Protein AF-0000000069081536 (afdb_homodimer)

Radius of gyration: 44.64 Å; Cα contacts (8 Å, |Δi|>4): 3543; chains: 2; bounding box: 105×112×154 Å

InterPro domains:
  IPR002350 Kazal domain [PF07648] (619-658)
  IPR002350 Kazal domain [PF07648] (701-737)
  IPR002350 Kazal domain [PS51465] (613-660)
  IPR002350 Kazal domain [PS51465] (684-739)
  IPR002350 Kazal domain [PS51465] (744-776)
  IPR002350 Kazal domain [SM00280] (618-658)
  IPR002350 Kazal domain [SM00280] (689-737)
  IPR002350 Kazal domain [SM00280] (740-774)
  IPR036058 Kazal domain superfamily [SSF100895] (616-645)
  IPR036058 Kazal domain superfamily [SSF100895] (702-738)
  IPR036058 Kazal domain superfamily [SSF100895] (744-775)
  IPR039016 Reversion-inducing cysteine-rich protein with Kazal motifs [PTHR13487] (22-954)
  IPR055110 Reversion-inducing cysteine-rich with Kazal motifs, N-terminal [PF22961] (81-128)
  IPR055134 RECK, EGF-like 2 domain [PF22955] (660-694)
  IPR056977 Reversion-inducing cysteine-rich protein with Kazal, fibronectin type I module [PF25028] (574-605)
  IPR056978 Reversion-inducing cysteine-rich protein with Kazal, CC4 domain [PF23332] (192-244)
  IPR056978 Reversion-inducing cysteine-rich protein with Kazal, CC4 domain [PF23332] (258-314)
  IPR056979 Reversion-inducing cysteine-rich protein with Kazal, frizzled-like domain [PF23298] (317-455)

Structure (mmCIF, N/CA/C/O backbone):
data_AF-0000000069081536-model_v1
#
loop_
_entity.id
_entity.type
_entity.pdbx_description
1 polymer 'Kazal-like domain-containing protein'
#
loop_
_atom_site.group_PDB
_atom_site.id
_atom_site.type_symbol
_atom_site.label_atom_id
_atom_site.label_alt_id
_atom_site.label_comp_id
_atom_site.label_asym_id
_atom_site.label_entity_id
_atom_site.label_seq_id
_atom_site.pdbx_PDB_ins_code
_atom_site.Cartn_x
_atom_site.Cartn_y
_atom_site.Cartn_z
_atom_site.occupancy
_atom_site.B_iso_or_equiv
_atom_site.auth_seq_id
_atom_site.auth_comp_id
_atom_site.auth_asym_id
_atom_site.auth_atom_id
_atom_site.pdbx_PDB_model_num
ATOM 1 N N . MET A 1 1 ? 31.016 52.656 -36.531 1 24.77 1 MET A N 1
ATOM 2 C CA . MET A 1 1 ? 31.656 51.344 -36.75 1 24.77 1 MET A CA 1
ATOM 3 C C . MET A 1 1 ? 30.703 50.219 -36.438 1 24.77 1 MET A C 1
ATOM 5 O O . MET A 1 1 ? 30.875 49.094 -36.906 1 24.77 1 MET A O 1
ATOM 9 N N . ILE A 1 2 ? 29.812 50.438 -35.594 1 31.3 2 ILE A N 1
ATOM 10 C CA . ILE A 1 2 ? 28.938 49.594 -34.781 1 31.3 2 ILE A CA 1
ATOM 11 C C . ILE A 1 2 ? 27.859 48.969 -35.656 1 31.3 2 ILE A C 1
ATOM 13 O O . ILE A 1 2 ? 27.312 47.938 -35.344 1 31.3 2 ILE A O 1
ATOM 17 N N . VAL A 1 3 ? 27.516 49.719 -36.75 1 31.06 3 VAL A N 1
ATOM 18 C CA . VAL A 1 3 ? 26.469 49.438 -37.719 1 31.06 3 VAL A CA 1
ATOM 19 C C . VAL A 1 3 ? 26.781 48.156 -38.469 1 31.06 3 VAL A C 1
ATOM 21 O O . VAL A 1 3 ? 25.875 47.375 -38.812 1 31.06 3 VAL A O 1
ATOM 24 N N . TYR A 1 4 ? 28.094 47.938 -38.781 1 31.25 4 TYR A N 1
ATOM 25 C CA . TYR A 1 4 ? 28.562 46.969 -39.781 1 31.25 4 TYR A CA 1
ATOM 26 C C . TYR A 1 4 ? 28.344 45.531 -39.281 1 31.25 4 TYR A C 1
ATOM 28 O O . TYR A 1 4 ? 28.328 44.594 -40.062 1 31.25 4 TYR A O 1
ATOM 36 N N . ILE A 1 5 ? 28.5 45.406 -37.938 1 32.62 5 ILE A N 1
ATOM 37 C CA . ILE A 1 5 ? 28.688 44.062 -37.375 1 32.62 5 ILE A CA 1
ATOM 38 C C . ILE A 1 5 ? 27.391 43.281 -37.5 1 32.62 5 ILE A C 1
ATOM 40 O O . ILE A 1 5 ? 27.406 42.031 -37.531 1 32.62 5 ILE A O 1
ATOM 44 N N . LEU A 1 6 ? 26.266 44.031 -37.531 1 33.59 6 LEU A N 1
ATOM 45 C CA . LEU A 1 6 ? 24.953 43.406 -37.469 1 33.59 6 LEU A CA 1
ATOM 46 C C . LEU A 1 6 ? 24.641 42.594 -38.719 1 33.59 6 LEU A C 1
ATOM 48 O O . LEU A 1 6 ? 23.766 41.719 -38.719 1 33.59 6 LEU A O 1
ATOM 52 N N . LEU A 1 7 ? 25.219 42.938 -39.938 1 30.47 7 LEU A N 1
ATOM 53 C CA . LEU A 1 7 ? 24.844 42.438 -41.25 1 30.47 7 LEU A CA 1
ATOM 54 C C . LEU A 1 7 ? 25.328 41 -41.438 1 30.47 7 LEU A C 1
ATOM 56 O O . LEU A 1 7 ? 24.797 40.25 -42.25 1 30.47 7 LEU A O 1
ATOM 60 N N . SER A 1 8 ? 26.562 40.656 -41 1 30.88 8 SER A N 1
ATOM 61 C CA . SER A 1 8 ? 27.25 39.469 -41.469 1 30.88 8 SER A CA 1
ATOM 62 C C . SER A 1 8 ? 26.578 38.188 -41 1 30.88 8 SER A C 1
ATOM 64 O O . SER A 1 8 ? 26.906 37.094 -41.5 1 30.88 8 SER A O 1
ATOM 66 N N . LEU A 1 9 ? 26.062 38.156 -39.875 1 32.25 9 LEU A N 1
ATOM 67 C CA . LEU A 1 9 ? 25.844 36.844 -39.25 1 32.25 9 LEU A CA 1
ATOM 68 C C . LEU A 1 9 ? 24.703 36.094 -39.906 1 32.25 9 LEU A C 1
ATOM 70 O O . LEU A 1 9 ? 24.281 35.062 -39.438 1 32.25 9 LEU A O 1
ATOM 74 N N . GLY A 1 10 ? 24.047 36.719 -40.906 1 30.94 10 GLY A N 1
ATOM 75 C CA . GLY A 1 10 ? 22.859 36.156 -41.5 1 30.94 10 GLY A CA 1
ATOM 76 C C . GLY A 1 10 ? 23.141 34.938 -42.375 1 30.94 10 GLY A C 1
ATOM 77 O O . GLY A 1 10 ? 22.25 34.438 -43.062 1 30.94 10 GLY A O 1
ATOM 78 N N . LEU A 1 11 ? 24.344 34.844 -43 1 30.58 11 LEU A N 1
ATOM 79 C CA . LEU A 1 11 ? 24.422 33.938 -44.125 1 30.58 11 LEU A CA 1
ATOM 80 C C . LEU A 1 11 ? 24.359 32.5 -43.656 1 30.58 11 LEU A C 1
ATOM 82 O O . LEU A 1 11 ? 25.391 31.891 -43.344 1 30.58 11 LEU A O 1
ATOM 86 N N . ILE A 1 12 ? 23.578 32.125 -42.875 1 32.34 12 ILE A N 1
ATOM 87 C CA . ILE A 1 12 ? 23.469 30.703 -42.562 1 32.34 12 ILE A CA 1
ATOM 88 C C . ILE A 1 12 ? 23.203 29.922 -43.844 1 32.34 12 ILE A C 1
ATOM 90 O O . ILE A 1 12 ? 22.203 30.156 -44.531 1 32.34 12 ILE A O 1
ATOM 94 N N . SER A 1 13 ? 24.359 29.484 -44.562 1 30.25 13 SER A N 1
ATOM 95 C CA . SER A 1 13 ? 24.453 28.641 -45.75 1 30.25 13 SER A CA 1
ATOM 96 C C . SER A 1 13 ? 23.422 27.516 -45.719 1 30.25 13 SER A C 1
ATOM 98 O O . SER A 1 13 ? 23.297 26.797 -44.719 1 30.25 13 SER A O 1
ATOM 100 N N . HIS A 1 14 ? 22.453 27.781 -46.438 1 34.31 14 HIS A N 1
ATOM 101 C CA . HIS A 1 14 ? 21.562 26.734 -46.906 1 34.31 14 HIS A CA 1
ATOM 102 C C . HIS A 1 14 ? 22.328 25.609 -47.594 1 34.31 14 HIS A C 1
ATOM 104 O O . HIS A 1 14 ? 22.953 25.828 -48.625 1 34.31 14 HIS A O 1
ATOM 110 N N . VAL A 1 15 ? 23.125 24.875 -47 1 35.09 15 VAL A N 1
ATOM 111 C CA . VAL A 1 15 ? 23.656 23.625 -47.562 1 35.09 15 VAL A CA 1
ATOM 112 C C . VAL A 1 15 ? 22.609 22.969 -48.438 1 35.09 15 VAL A C 1
ATOM 114 O O . VAL A 1 15 ? 21.594 22.484 -47.938 1 35.09 15 VAL A O 1
ATOM 117 N N . ASN A 1 16 ? 22.516 23.562 -49.625 1 35.31 16 ASN A N 1
ATOM 118 C CA . ASN A 1 16 ? 21.734 23.016 -50.719 1 35.31 16 ASN A CA 1
ATOM 119 C C . ASN A 1 16 ? 22.188 21.609 -51.094 1 35.31 16 ASN A C 1
ATOM 121 O O . ASN A 1 16 ? 23.375 21.406 -51.406 1 35.31 16 ASN A O 1
ATOM 125 N N . CYS A 1 17 ? 21.656 20.703 -50.781 1 46.88 17 CYS A N 1
ATOM 126 C CA . CYS A 1 17 ? 21.766 19.328 -51.25 1 46.88 17 CYS A CA 1
ATOM 127 C C . CYS A 1 17 ? 21.734 19.266 -52.781 1 46.88 17 CYS A C 1
ATOM 129 O O . CYS A 1 17 ? 20.719 19.547 -53.406 1 46.88 17 CYS A O 1
ATOM 131 N N . LYS A 1 18 ? 22.922 19.484 -53.562 1 55.44 18 LYS A N 1
ATOM 132 C CA . LYS A 1 18 ? 23.062 19.625 -55 1 55.44 18 LYS A CA 1
ATOM 133 C C . LYS A 1 18 ? 22.594 18.391 -55.75 1 55.44 18 LYS A C 1
ATOM 135 O O . LYS A 1 18 ? 23.109 17.281 -55.5 1 55.44 18 LYS A O 1
ATOM 140 N N . ALA A 1 19 ? 21.625 18.297 -56.469 1 63.78 19 ALA A N 1
ATOM 141 C CA . ALA A 1 19 ? 21.125 17.312 -57.406 1 63.78 19 ALA A CA 1
ATOM 142 C C . ALA A 1 19 ? 22.047 17.188 -58.625 1 63.78 19 ALA A C 1
ATOM 144 O O . ALA A 1 19 ? 22.688 18.156 -59.031 1 63.78 19 ALA A O 1
ATOM 145 N N . PRO A 1 20 ? 22.375 16.062 -59.125 1 72.94 20 PRO A N 1
ATOM 146 C CA . PRO A 1 20 ? 23.266 15.891 -60.281 1 72.94 20 PRO A CA 1
ATOM 147 C C . PRO A 1 20 ? 22.859 16.75 -61.469 1 72.94 20 PRO A C 1
ATOM 149 O O . PRO A 1 20 ? 21.672 16.906 -61.75 1 72.94 20 PRO A O 1
ATOM 152 N N . ILE A 1 21 ? 23.75 17.516 -62.094 1 72.62 21 ILE A N 1
ATOM 153 C CA . ILE A 1 21 ? 23.562 18.453 -63.188 1 72.62 21 ILE A CA 1
ATOM 154 C C . ILE A 1 21 ? 22.875 17.75 -64.375 1 72.62 21 ILE A C 1
ATOM 156 O O . ILE A 1 21 ? 22.094 18.359 -65.062 1 72.62 21 ILE A O 1
ATOM 160 N N . CYS A 1 22 ? 23.031 16.469 -64.438 1 76.06 22 CYS A N 1
ATOM 161 C CA . CYS A 1 22 ? 22.5 15.727 -65.562 1 76.06 22 CYS A CA 1
ATOM 162 C C . CYS A 1 22 ? 21 15.484 -65.438 1 76.06 22 CYS A C 1
ATOM 164 O O . CYS A 1 22 ? 20.344 15 -66.312 1 76.06 22 CYS A O 1
ATOM 166 N N . CYS A 1 23 ? 20.422 15.836 -64.312 1 77.5 23 CYS A N 1
ATOM 167 C CA . CYS A 1 23 ? 19 15.586 -64.062 1 77.5 23 CYS A CA 1
ATOM 168 C C . CYS A 1 23 ? 18.109 16.5 -64.875 1 77.5 23 CYS A C 1
ATOM 170 O O . CYS A 1 23 ? 16.953 16.188 -65.125 1 77.5 23 CYS A O 1
ATOM 172 N N . SER A 1 24 ? 18.641 17.516 -65.375 1 77.44 24 SER A N 1
ATOM 173 C CA . SER A 1 24 ? 17.859 18.438 -66.188 1 77.44 24 SER A CA 1
ATOM 174 C C . SER A 1 24 ? 17.609 17.875 -67.625 1 77.44 24 SER A C 1
ATOM 176 O O . SER A 1 24 ? 16.672 18.266 -68.312 1 77.44 24 SER A O 1
ATOM 178 N N . SER A 1 25 ? 18.281 16.859 -67.938 1 76.69 25 SER A N 1
ATOM 179 C CA . SER A 1 25 ? 18.172 16.281 -69.312 1 76.69 25 SER A CA 1
ATOM 180 C C . SER A 1 25 ? 17.156 15.148 -69.312 1 76.69 25 SER A C 1
ATOM 182 O O . SER A 1 25 ? 16.828 14.625 -70.375 1 76.69 25 SER A O 1
ATOM 184 N N . VAL A 1 26 ? 16.5 14.883 -68.25 1 77.12 26 VAL A N 1
ATOM 185 C CA . VAL A 1 26 ? 15.523 13.805 -68.188 1 77.12 26 VAL A CA 1
ATOM 186 C C . VAL A 1 26 ? 14.156 14.32 -68.625 1 77.12 26 VAL A C 1
ATOM 188 O O . VAL A 1 26 ? 13.641 15.297 -68.062 1 77.12 26 VAL A O 1
ATOM 191 N N . ARG A 1 27 ? 13.594 13.836 -69.625 1 78.56 27 ARG A N 1
ATOM 192 C CA . ARG A 1 27 ? 12.398 14.312 -70.312 1 78.56 27 ARG A CA 1
ATOM 193 C C . ARG A 1 27 ? 11.148 14.055 -69.5 1 78.56 27 ARG A C 1
ATOM 195 O O . ARG A 1 27 ? 10.234 14.883 -69.438 1 78.56 27 ARG A O 1
ATOM 202 N N . ASN A 1 28 ? 11.172 12.867 -68.938 1 78.81 28 ASN A N 1
ATOM 203 C CA . ASN A 1 28 ? 9.992 12.547 -68.125 1 78.81 28 ASN A CA 1
ATOM 204 C C . ASN A 1 28 ? 9.945 13.375 -66.812 1 78.81 28 ASN A C 1
ATOM 206 O O . ASN A 1 28 ? 10.914 13.383 -66.062 1 78.81 28 ASN A O 1
ATOM 210 N N . GLU A 1 29 ? 8.984 14.031 -66.625 1 77.19 29 GLU A N 1
ATOM 211 C CA . GLU A 1 29 ? 8.867 14.977 -65.5 1 77.19 29 GLU A CA 1
ATOM 212 C C . GLU A 1 29 ? 8.961 14.266 -64.125 1 77.19 29 GLU A C 1
ATOM 214 O O . GLU A 1 29 ? 9.602 14.766 -63.219 1 77.19 29 GLU A O 1
ATOM 219 N N . GLU A 1 30 ? 8.367 13.234 -64 1 78.62 30 GLU A N 1
ATOM 220 C CA . GLU A 1 30 ? 8.406 12.508 -62.719 1 78.62 30 GLU A CA 1
ATOM 221 C C . GLU A 1 30 ? 9.812 12.008 -62.406 1 78.62 30 GLU A C 1
ATOM 223 O O . GLU A 1 30 ? 10.273 12.094 -61.281 1 78.62 30 GLU A O 1
ATOM 228 N N . CYS A 1 31 ? 10.383 11.625 -63.281 1 79.62 31 CYS A N 1
ATOM 229 C CA . CYS A 1 31 ? 11.742 11.133 -63.125 1 79.62 31 CYS A CA 1
ATOM 230 C C . CYS A 1 31 ? 12.727 12.289 -62.969 1 79.62 31 CYS A C 1
ATOM 232 O O . CYS A 1 31 ? 13.727 12.156 -62.25 1 79.62 31 CYS A O 1
ATOM 234 N N . ARG A 1 32 ? 12.43 13.258 -63.594 1 80.81 32 ARG A N 1
ATOM 235 C CA . ARG A 1 32 ? 13.258 14.445 -63.406 1 80.81 32 ARG A CA 1
ATOM 236 C C . ARG A 1 32 ? 13.203 14.938 -61.969 1 80.81 32 ARG A C 1
ATOM 238 O O . ARG A 1 32 ? 14.227 15.289 -61.375 1 80.81 32 ARG A O 1
ATOM 245 N N . THR A 1 33 ? 12.023 14.922 -61.469 1 80.5 33 THR A N 1
ATOM 246 C CA . THR A 1 33 ? 11.859 15.32 -60.062 1 80.5 33 THR A CA 1
ATOM 247 C C . THR A 1 33 ? 12.555 14.336 -59.156 1 80.5 33 THR A C 1
ATOM 249 O O . THR A 1 33 ? 13.203 14.734 -58.188 1 80.5 33 THR A O 1
ATOM 252 N N . ALA A 1 34 ? 12.469 13.195 -59.375 1 79.69 34 ALA A N 1
ATOM 253 C CA . ALA A 1 34 ? 13.125 12.156 -58.594 1 79.69 34 ALA A CA 1
ATOM 254 C C . ALA A 1 34 ? 14.648 12.242 -58.719 1 79.69 34 ALA A C 1
ATOM 256 O O . ALA A 1 34 ? 15.375 12.023 -57.75 1 79.69 34 ALA A O 1
ATOM 257 N N . CYS A 1 35 ? 15.008 12.516 -59.75 1 78.31 35 CYS A N 1
ATOM 258 C CA . CYS A 1 35 ? 16.438 12.68 -60 1 78.31 35 CYS A CA 1
ATOM 259 C C . CYS A 1 35 ? 17 13.859 -59.219 1 78.31 35 CYS A C 1
ATOM 261 O O . CYS A 1 35 ? 18.141 13.805 -58.75 1 78.31 35 CYS A O 1
ATOM 263 N N . GLN A 1 36 ? 16.203 14.797 -59.125 1 77.5 36 GLN A N 1
ATOM 264 C CA . GLN A 1 36 ? 16.656 15.984 -58.406 1 77.5 36 GLN A CA 1
ATOM 265 C C . GLN A 1 36 ? 16.766 15.719 -56.906 1 77.5 36 GLN A C 1
ATOM 267 O O . GLN A 1 36 ? 17.5 16.422 -56.188 1 77.5 36 GLN A O 1
ATOM 272 N N . THR A 1 37 ? 16.203 14.672 -56.5 1 76.56 37 THR A N 1
ATOM 273 C CA . THR A 1 37 ? 16.281 14.344 -55.062 1 76.56 37 THR A CA 1
ATOM 274 C C . THR A 1 37 ? 17.531 13.508 -54.781 1 76.56 37 THR A C 1
ATOM 276 O O . THR A 1 37 ? 17.875 13.273 -53.625 1 76.56 37 THR A O 1
ATOM 279 N N . LEU A 1 38 ? 18.188 13.156 -55.656 1 77.88 38 LEU A N 1
ATOM 280 C CA . LEU A 1 38 ? 19.391 12.352 -55.469 1 77.88 38 LEU A CA 1
ATOM 281 C C . LEU A 1 38 ? 20.578 13.227 -55.094 1 77.88 38 LEU A C 1
ATOM 283 O O . LEU A 1 38 ? 20.75 14.32 -55.625 1 77.88 38 LEU A O 1
ATOM 287 N N . THR A 1 39 ? 21.141 12.828 -53.969 1 74.88 39 THR A N 1
ATOM 288 C CA . THR A 1 39 ? 22.266 13.609 -53.469 1 74.88 39 THR A CA 1
ATOM 289 C C . THR A 1 39 ? 23.594 12.984 -53.906 1 74.88 39 THR A C 1
ATOM 291 O O . THR A 1 39 ? 23.734 11.766 -53.969 1 74.88 39 THR A O 1
ATOM 294 N N . THR A 1 40 ? 24.469 13.688 -54.281 1 68.56 40 THR A N 1
ATOM 295 C CA . THR A 1 40 ? 25.828 13.242 -54.625 1 68.56 40 THR A CA 1
ATOM 296 C C . THR A 1 40 ? 26.734 13.312 -53.406 1 68.56 40 THR A C 1
ATOM 298 O O . THR A 1 40 ? 27.875 12.82 -53.438 1 68.56 40 THR A O 1
ATOM 301 N N . GLU A 1 41 ? 26.281 13.852 -52.344 1 65.56 41 GLU A N 1
ATOM 302 C CA . GLU A 1 41 ? 27.078 14 -51.125 1 65.56 41 GLU A CA 1
ATOM 303 C C . GLU A 1 41 ? 26.5 13.164 -49.969 1 65.56 41 GLU A C 1
ATOM 305 O O . GLU A 1 41 ? 25.312 12.859 -49.969 1 65.56 41 GLU A O 1
ATOM 310 N N . GLY A 1 42 ? 27.438 12.352 -49.125 1 68.06 42 GLY A N 1
ATOM 311 C CA . GLY A 1 42 ? 27.062 11.516 -48 1 68.06 42 GLY A CA 1
ATOM 312 C C . GLY A 1 42 ? 27.578 10.094 -48.094 1 68.06 42 GLY A C 1
ATOM 313 O O . GLY A 1 42 ? 28.406 9.797 -48.969 1 68.06 42 GLY A O 1
ATOM 314 N N . GLY A 1 43 ? 27.016 9.242 -47.312 1 75.56 43 GLY A N 1
ATOM 315 C CA . GLY A 1 43 ? 27.438 7.844 -47.312 1 75.56 43 GLY A CA 1
ATOM 316 C C . GLY A 1 43 ? 26.891 7.074 -48.5 1 75.56 43 GLY A C 1
ATOM 317 O O . GLY A 1 43 ? 25.797 7.371 -49 1 75.56 43 GLY A O 1
ATOM 318 N N . GLN A 1 44 ? 27.625 6.246 -48.969 1 80.38 44 GLN A N 1
ATOM 319 C CA . GLN A 1 44 ? 27.297 5.523 -50.188 1 80.38 44 GLN A CA 1
ATOM 320 C C . GLN A 1 44 ? 26.047 4.664 -50 1 80.38 44 GLN A C 1
ATOM 322 O O . GLN A 1 44 ? 25.266 4.473 -50.938 1 80.38 44 GLN A O 1
ATOM 327 N N . ARG A 1 45 ? 25.891 4.324 -48.969 1 78.12 45 ARG A N 1
ATOM 328 C CA . ARG A 1 45 ? 24.688 3.557 -48.656 1 78.12 45 ARG A CA 1
ATOM 329 C C . ARG A 1 45 ? 23.453 4.43 -48.75 1 78.12 45 ARG A C 1
ATOM 331 O O . ARG A 1 45 ? 22.422 4 -49.281 1 78.12 45 ARG A O 1
ATOM 338 N N . GLU A 1 46 ? 23.578 5.48 -48.25 1 80.19 46 GLU A N 1
ATOM 339 C CA . GLU A 1 46 ? 22.453 6.418 -48.312 1 80.19 46 GLU A CA 1
ATOM 340 C C . GLU A 1 46 ? 22.156 6.824 -49.75 1 80.19 46 GLU A C 1
ATOM 342 O O . GLU A 1 46 ? 20.984 6.965 -50.125 1 80.19 46 GLU A O 1
ATOM 347 N N . GLN A 1 47 ? 23.156 6.996 -50.438 1 82.69 47 GLN A N 1
ATOM 348 C CA . GLN A 1 47 ? 23 7.324 -51.844 1 82.69 47 GLN A CA 1
ATOM 349 C C . GLN A 1 47 ? 22.25 6.215 -52.594 1 82.69 47 GLN A C 1
ATOM 351 O O . GLN A 1 47 ? 21.391 6.492 -53.438 1 82.69 47 GLN A O 1
ATOM 356 N N . MET A 1 48 ? 22.562 5.105 -52.25 1 84.31 48 MET A N 1
ATOM 357 C CA . MET A 1 48 ? 21.922 3.967 -52.906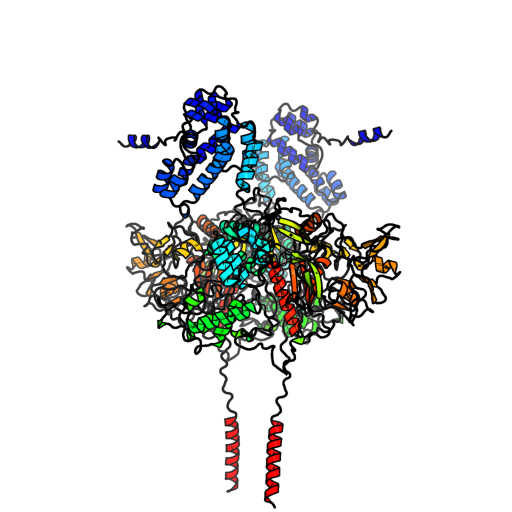 1 84.31 48 MET A CA 1
ATOM 358 C C . MET A 1 48 ? 20.453 3.863 -52.5 1 84.31 48 MET A C 1
ATOM 360 O O . MET A 1 48 ? 19.594 3.588 -53.344 1 84.31 48 MET A O 1
ATOM 364 N N . GLU A 1 49 ? 20.219 4.113 -51.344 1 80.69 49 GLU A N 1
ATOM 365 C CA . GLU A 1 49 ? 18.844 4.086 -50.875 1 80.69 49 GLU A CA 1
ATOM 366 C C . GLU A 1 49 ? 18 5.125 -51.594 1 80.69 49 GLU A C 1
ATOM 368 O O . GLU A 1 49 ? 16.844 4.848 -51.969 1 80.69 49 GLU A O 1
ATOM 373 N N . GLN A 1 50 ? 18.578 6.133 -51.719 1 84.44 50 GLN A N 1
ATOM 374 C CA . GLN A 1 50 ? 17.875 7.188 -52.469 1 84.44 50 GLN A CA 1
ATOM 375 C C . GLN A 1 50 ? 17.672 6.812 -53.906 1 84.44 50 GLN A C 1
ATOM 377 O O . GLN A 1 50 ? 16.625 7.086 -54.5 1 84.44 50 GLN A O 1
ATOM 382 N N . LEU A 1 51 ? 18.609 6.211 -54.438 1 85.19 51 LEU A N 1
ATOM 383 C CA . LEU A 1 51 ? 18.516 5.77 -55.812 1 85.19 51 LEU A CA 1
ATOM 384 C C . LEU A 1 51 ? 17.438 4.695 -55.969 1 85.19 51 LEU A C 1
ATOM 386 O O . LEU A 1 51 ? 16.672 4.727 -56.938 1 85.19 51 LEU A O 1
ATOM 390 N N . LEU A 1 52 ? 17.391 3.887 -55.031 1 82.19 52 LEU A N 1
ATOM 391 C CA . LEU A 1 52 ? 16.375 2.834 -55.094 1 82.19 52 LEU A CA 1
ATOM 392 C C . LEU A 1 52 ? 14.977 3.418 -54.906 1 82.19 52 LEU A C 1
ATOM 394 O O . LEU A 1 52 ? 14.031 2.965 -55.562 1 82.19 52 LEU A O 1
ATOM 398 N N . GLU A 1 53 ? 14.898 4.375 -54.188 1 82.56 53 GLU A N 1
ATOM 399 C CA . GLU A 1 53 ? 13.625 5.062 -54.031 1 82.56 53 GLU A CA 1
ATOM 400 C C . GLU A 1 53 ? 13.227 5.793 -55.312 1 82.56 53 GLU A C 1
ATOM 402 O O . GLU A 1 53 ? 12.062 5.773 -55.719 1 82.56 53 GLU A O 1
ATOM 407 N N . ALA A 1 54 ? 14.156 6.312 -55.906 1 82.5 54 ALA A N 1
ATOM 408 C CA . ALA A 1 54 ? 13.914 7.012 -57.188 1 82.5 54 ALA A CA 1
ATOM 409 C C . ALA A 1 54 ? 13.578 6.027 -58.281 1 82.5 54 ALA A C 1
ATOM 411 O O . ALA A 1 54 ? 12.82 6.355 -59.219 1 82.5 54 ALA A O 1
ATOM 412 N N . SER A 1 55 ? 14.062 4.852 -58.156 1 81.75 55 SER A N 1
ATOM 413 C CA . SER A 1 55 ? 13.859 3.84 -59.188 1 81.75 55 SER A CA 1
ATOM 414 C C . SER A 1 55 ? 12.438 3.297 -59.156 1 81.75 55 SER A C 1
ATOM 416 O O . SER A 1 55 ? 11.961 2.734 -60.156 1 81.75 55 SER A O 1
ATOM 418 N N . LYS A 1 56 ? 11.828 3.531 -58.094 1 78.31 56 LYS A N 1
ATOM 419 C CA . LYS A 1 56 ? 10.445 3.092 -58 1 78.31 56 LYS A CA 1
ATOM 420 C C . LYS A 1 56 ? 9.539 3.912 -58.906 1 78.31 56 LYS A C 1
ATOM 422 O O . LYS A 1 56 ? 8.555 3.398 -59.438 1 78.31 56 LYS A O 1
ATOM 427 N N . SER A 1 57 ? 10 5.109 -59.156 1 78.5 57 SER A N 1
ATOM 428 C CA . SER A 1 57 ? 9.203 6.008 -60 1 78.5 57 SER A CA 1
ATOM 429 C C . SER A 1 57 ? 9.734 6.066 -61.406 1 78.5 57 SER A C 1
ATOM 431 O O . SER A 1 57 ? 9.031 6.523 -62.312 1 78.5 57 SER A O 1
ATOM 433 N N . CYS A 1 58 ? 10.93 5.613 -61.531 1 80.12 58 CYS A N 1
ATOM 434 C CA . CYS A 1 58 ? 11.539 5.684 -62.844 1 80.12 58 CYS A CA 1
ATOM 435 C C . CYS A 1 58 ? 11.789 4.289 -63.406 1 80.12 58 CYS A C 1
ATOM 437 O O . CYS A 1 58 ? 12.727 3.604 -63 1 80.12 58 CYS A O 1
ATOM 439 N N . GLY A 1 59 ? 11.078 3.836 -64.312 1 77.88 59 GLY A N 1
ATOM 440 C CA . GLY A 1 59 ? 11.125 2.496 -64.875 1 77.88 59 GLY A CA 1
ATOM 441 C C . GLY A 1 59 ? 12.352 2.246 -65.75 1 77.88 59 GLY A C 1
ATOM 442 O O . GLY A 1 59 ? 13.156 3.156 -65.938 1 77.88 59 GLY A O 1
ATOM 443 N N . SER A 1 60 ? 12.539 1.103 -66.25 1 76.56 60 SER A N 1
ATOM 444 C CA . SER A 1 60 ? 13.703 0.639 -67 1 76.56 60 SER A CA 1
ATOM 445 C C . SER A 1 60 ? 13.766 1.284 -68.375 1 76.56 60 SER A C 1
ATOM 447 O O . SER A 1 60 ? 14.844 1.388 -68.938 1 76.56 60 SER A O 1
ATOM 449 N N . ASP A 1 61 ? 12.672 1.867 -68.75 1 77.44 61 ASP A N 1
ATOM 450 C CA . ASP A 1 61 ? 12.562 2.408 -70.125 1 77.44 61 ASP A CA 1
ATOM 451 C C . ASP A 1 61 ? 13.062 3.85 -70.188 1 77.44 61 ASP A C 1
ATOM 453 O O . ASP A 1 61 ? 13.25 4.406 -71.25 1 77.44 61 ASP A O 1
ATOM 457 N N . GLN A 1 62 ? 13.336 4.418 -69.062 1 81.38 62 GLN A N 1
ATOM 458 C CA . GLN A 1 62 ? 13.812 5.797 -69.062 1 81.38 62 GLN A CA 1
ATOM 459 C C . GLN A 1 62 ? 15.328 5.852 -69.188 1 81.38 62 GLN A C 1
ATOM 461 O O . GLN A 1 62 ? 16.031 6.07 -68.188 1 81.38 62 GLN A O 1
ATOM 466 N N . THR A 1 63 ? 15.797 5.684 -70.188 1 79.19 63 THR A N 1
ATOM 467 C CA . THR A 1 63 ? 17.203 5.52 -70.5 1 79.19 63 THR A CA 1
ATOM 468 C C . THR A 1 63 ? 18 6.781 -70.125 1 79.19 63 THR A C 1
ATOM 470 O O . THR A 1 63 ? 19.156 6.703 -69.75 1 79.19 63 THR A O 1
ATOM 473 N N . GLU A 1 64 ? 17.328 7.961 -70.312 1 79.81 64 GLU A N 1
ATOM 474 C CA . GLU A 1 64 ? 18.047 9.195 -70 1 79.81 64 GLU A CA 1
ATOM 475 C C . GLU A 1 64 ? 18.344 9.289 -68.5 1 79.81 64 GLU A C 1
ATOM 477 O O . GLU A 1 64 ? 19.422 9.742 -68.125 1 79.81 64 GLU A O 1
ATOM 482 N N . PHE A 1 65 ? 17.469 8.836 -67.812 1 83.19 65 PHE A N 1
ATOM 483 C CA . PHE A 1 65 ? 17.672 8.828 -66.375 1 83.19 65 PHE A CA 1
ATOM 484 C C . PHE A 1 65 ? 18.812 7.898 -66 1 83.19 65 PHE A C 1
ATOM 486 O O . PHE A 1 65 ? 19.719 8.289 -65.25 1 83.19 65 PHE A O 1
ATOM 493 N N . TRP A 1 66 ? 18.828 6.82 -66.5 1 82.75 66 TRP A N 1
ATOM 494 C CA . TRP A 1 66 ? 19.812 5.816 -66.125 1 82.75 66 TRP A CA 1
ATOM 495 C C . TRP A 1 66 ? 21.188 6.148 -66.688 1 82.75 66 TRP A C 1
ATOM 497 O O . TRP A 1 66 ? 22.219 5.805 -66.125 1 82.75 66 TRP A O 1
ATOM 507 N N . GLN A 1 67 ? 21.203 6.801 -67.688 1 81.44 67 GLN A N 1
ATOM 508 C CA . GLN A 1 67 ? 22.469 7.32 -68.188 1 81.44 67 GLN A CA 1
ATOM 509 C C . GLN A 1 67 ? 23.016 8.406 -67.25 1 81.44 67 GLN A C 1
ATOM 511 O O . GLN A 1 67 ? 24.219 8.469 -67.062 1 81.44 67 GLN A O 1
ATOM 516 N N . CYS A 1 68 ? 22.094 9.219 -66.812 1 80.88 68 CYS A N 1
ATOM 517 C CA . CYS A 1 68 ? 22.5 10.234 -65.875 1 80.88 68 CYS A CA 1
ATOM 518 C C . CYS A 1 68 ? 23.016 9.594 -64.562 1 80.88 68 CYS A C 1
ATOM 520 O O . CYS A 1 68 ? 24.047 10.023 -64.062 1 80.88 68 CYS A O 1
ATOM 522 N N . VAL A 1 69 ? 22.328 8.609 -64.188 1 82.5 69 VAL A N 1
ATOM 523 C CA . VAL A 1 69 ? 22.719 7.902 -62.969 1 82.5 69 VAL A CA 1
ATOM 524 C C . VAL A 1 69 ? 24.094 7.277 -63.156 1 82.5 69 VAL A C 1
ATOM 526 O O . VAL A 1 69 ? 24.953 7.344 -62.281 1 82.5 69 VAL A O 1
ATOM 529 N N . ASN A 1 70 ? 24.359 6.727 -64.188 1 81.19 70 ASN A N 1
ATOM 530 C CA . ASN A 1 70 ? 25.641 6.074 -64.5 1 81.19 70 ASN A CA 1
ATOM 531 C C . ASN A 1 70 ? 26.781 7.078 -64.562 1 81.19 70 ASN A C 1
ATOM 533 O O . ASN A 1 70 ? 27.922 6.754 -64.188 1 81.19 70 ASN A O 1
ATOM 537 N N . GLN A 1 71 ? 26.516 8.258 -64.812 1 76.88 71 GLN A N 1
ATOM 538 C CA . GLN A 1 71 ? 27.578 9.234 -65 1 76.88 71 GLN A CA 1
ATOM 539 C C . GLN A 1 71 ? 27.812 10.078 -63.75 1 76.88 71 GLN A C 1
ATOM 541 O O . GLN A 1 71 ? 28.922 10.555 -63.5 1 76.88 71 GLN A O 1
ATOM 546 N N . SER A 1 72 ? 26.766 10.219 -62.906 1 78 72 SER A N 1
ATOM 547 C CA . SER A 1 72 ? 26.891 11.273 -61.906 1 78 72 SER A CA 1
ATOM 548 C C . SER A 1 72 ? 26.844 10.695 -60.5 1 78 72 SER A C 1
ATOM 550 O O . SER A 1 72 ? 27.266 11.352 -59.531 1 78 72 SER A O 1
ATOM 552 N N . ILE A 1 73 ? 26.375 9.531 -60.312 1 78.25 73 ILE A N 1
ATOM 553 C CA . ILE A 1 73 ? 26.203 9.047 -58.938 1 78.25 73 ILE A CA 1
ATOM 554 C C . ILE A 1 73 ? 27.391 8.203 -58.531 1 78.25 73 ILE A C 1
ATOM 556 O O . ILE A 1 73 ? 27.719 7.211 -59.188 1 78.25 73 ILE A O 1
ATOM 560 N N . GLN A 1 74 ? 27.922 8.578 -57.406 1 80.81 74 GLN A N 1
ATOM 561 C CA . GLN A 1 74 ? 29.188 8.008 -57 1 80.81 74 GLN A CA 1
ATOM 562 C C . GLN A 1 74 ? 29.031 6.523 -56.656 1 80.81 74 GLN A C 1
ATOM 564 O O . GLN A 1 74 ? 29.922 5.719 -56.969 1 80.81 74 GLN A O 1
ATOM 569 N N . VAL A 1 75 ? 28.016 6.16 -56.031 1 83.19 75 VAL A N 1
ATOM 570 C CA . VAL A 1 75 ? 27.859 4.777 -55.594 1 83.19 75 VAL A CA 1
ATOM 571 C C . VAL A 1 75 ? 27.828 3.85 -56.812 1 83.19 75 VAL A C 1
ATOM 573 O O . VAL A 1 75 ? 28.312 2.715 -56.75 1 83.19 75 VAL A O 1
ATOM 576 N N . VAL A 1 76 ? 27.375 4.27 -57.812 1 83.62 76 VAL A N 1
ATOM 577 C CA . VAL A 1 76 ? 27.266 3.449 -59.031 1 83.62 76 VAL A CA 1
ATOM 578 C C . VAL A 1 76 ? 28.656 3.273 -59.656 1 83.62 76 VAL A C 1
ATOM 580 O O . VAL A 1 76 ? 29 2.178 -60.094 1 83.62 76 VAL A O 1
ATOM 583 N N . SER A 1 77 ? 29.422 4.328 -59.594 1 82.75 77 SER A N 1
ATOM 584 C CA . SER A 1 77 ? 30.797 4.215 -60.062 1 82.75 77 SER A CA 1
ATOM 585 C C . SER A 1 77 ? 31.625 3.309 -59.156 1 82.75 77 SER A C 1
ATOM 587 O O . SER A 1 77 ? 32.469 2.547 -59.656 1 82.75 77 SER A O 1
ATOM 589 N N . SER A 1 78 ? 31.359 3.393 -57.875 1 83.56 78 SER A N 1
ATOM 590 C CA . SER A 1 78 ? 32.062 2.537 -56.938 1 83.56 78 SER A CA 1
ATOM 591 C C . SER A 1 78 ? 31.703 1.068 -57.125 1 83.56 78 SER A C 1
ATOM 593 O O . SER A 1 78 ? 32.594 0.201 -57.094 1 83.56 78 SER A O 1
ATOM 595 N N . LEU A 1 79 ? 30.516 0.832 -57.406 1 82.25 79 LEU A N 1
ATOM 596 C CA . LEU A 1 79 ? 30.062 -0.535 -57.625 1 82.25 79 LEU A CA 1
ATOM 597 C C . LEU A 1 79 ? 30.656 -1.112 -58.906 1 82.25 79 LEU A C 1
ATOM 599 O O . LEU A 1 79 ? 30.875 -2.322 -59 1 82.25 79 LEU A O 1
ATOM 603 N N . ALA A 1 80 ? 30.875 -0.304 -59.812 1 80.06 80 ALA A N 1
ATOM 604 C CA . ALA A 1 80 ? 31.438 -0.739 -61.062 1 80.06 80 ALA A CA 1
ATOM 605 C C . ALA A 1 80 ? 32.906 -1.127 -60.906 1 80.06 80 ALA A C 1
ATOM 607 O O . ALA A 1 80 ? 33.406 -2.021 -61.625 1 80.06 80 ALA A O 1
ATOM 608 N N . ALA A 1 81 ? 33.531 -0.446 -60.062 1 79.62 81 ALA A N 1
ATOM 609 C CA . ALA A 1 81 ? 34.938 -0.771 -59.812 1 79.62 81 ALA A CA 1
ATOM 610 C C . ALA A 1 81 ? 35.062 -2.08 -59.031 1 79.62 81 ALA A C 1
ATOM 612 O O . ALA A 1 81 ? 35.844 -2.955 -59.406 1 79.62 81 ALA A O 1
ATOM 613 N N . TRP A 1 82 ? 34.469 -2.146 -58 1 82.31 82 TRP A N 1
ATOM 614 C CA . TRP A 1 82 ? 34.375 -3.322 -57.156 1 82.31 82 TRP A CA 1
ATOM 615 C C . TRP A 1 82 ? 33.062 -3.332 -56.344 1 82.31 82 TRP A C 1
ATOM 617 O O . TRP A 1 82 ? 32.719 -2.33 -55.719 1 82.31 82 TRP A O 1
ATOM 627 N N . SER A 1 83 ? 32.438 -4.43 -56.312 1 81.75 83 SER A N 1
ATOM 628 C CA . SER A 1 83 ? 31.125 -4.551 -55.688 1 81.75 83 SER A CA 1
ATOM 629 C C . SER A 1 83 ? 31.172 -4.215 -54.219 1 81.75 83 SER A C 1
ATOM 631 O O . SER A 1 83 ? 30.188 -3.75 -53.625 1 81.75 83 SER A O 1
ATOM 633 N N . GLY A 1 84 ? 32.219 -4.402 -53.562 1 81 84 GLY A N 1
ATOM 634 C CA . GLY A 1 84 ? 32.344 -4.156 -52.125 1 81 84 GLY A CA 1
ATOM 635 C C . GLY A 1 84 ? 32.781 -2.74 -51.812 1 81 84 GLY A C 1
ATOM 636 O O . GLY A 1 84 ? 32.812 -2.352 -50.625 1 81 84 GLY A O 1
ATOM 637 N N . ARG A 1 85 ? 33.031 -1.919 -52.656 1 82.5 85 ARG A N 1
ATOM 638 C CA . ARG A 1 85 ? 33.625 -0.601 -52.406 1 82.5 85 ARG A CA 1
ATOM 639 C C . ARG A 1 85 ? 32.625 0.316 -51.688 1 82.5 85 ARG A C 1
ATOM 641 O O . ARG A 1 85 ? 33.031 1.104 -50.844 1 82.5 85 ARG A O 1
ATOM 648 N N . PRO A 1 86 ? 31.375 0.178 -51.969 1 81.75 86 PRO A N 1
ATOM 649 C CA . PRO A 1 86 ? 30.453 1.056 -51.25 1 81.75 86 PRO A CA 1
ATOM 650 C C . PRO A 1 86 ? 30.438 0.762 -49.75 1 81.75 86 PRO A C 1
ATOM 652 O O . PRO A 1 86 ? 30.031 1.618 -48.938 1 81.75 86 PRO A O 1
ATOM 655 N N . CYS A 1 87 ? 30.891 -0.317 -49.344 1 81.81 87 CYS A N 1
ATOM 656 C CA . CYS A 1 87 ? 30.891 -0.722 -47.969 1 81.81 87 CYS A CA 1
ATOM 657 C C . CYS A 1 87 ? 32.062 -0.075 -47.188 1 81.81 87 CYS A C 1
ATOM 659 O O . CYS A 1 87 ? 32.125 -0.179 -45.969 1 81.81 87 CYS A O 1
ATOM 661 N N . CYS A 1 88 ? 32.844 0.498 -47.75 1 81.25 88 CYS A N 1
ATOM 662 C CA . CYS A 1 88 ? 34.062 1.025 -47.156 1 81.25 88 CYS A CA 1
ATOM 663 C C . CYS A 1 88 ? 33.75 2.186 -46.219 1 81.25 88 CYS A C 1
ATOM 665 O O . CYS A 1 88 ? 34.562 2.543 -45.375 1 81.25 88 CYS A O 1
ATOM 667 N N . ASP A 1 89 ? 32.625 2.754 -46.344 1 76.31 89 ASP A N 1
ATOM 668 C CA . ASP A 1 89 ? 32.219 3.826 -45.469 1 76.31 89 ASP A CA 1
ATOM 669 C C . ASP A 1 89 ? 31.922 3.295 -44.062 1 76.31 89 ASP A C 1
ATOM 671 O O . ASP A 1 89 ? 31.891 4.062 -43.094 1 76.31 89 ASP A O 1
ATOM 675 N N . LEU A 1 90 ? 31.859 1.969 -43.938 1 76.06 90 LEU A N 1
ATOM 676 C CA . LEU A 1 90 ? 31.5 1.336 -42.688 1 76.06 90 LEU A CA 1
ATOM 677 C C . LEU A 1 90 ? 32.75 0.952 -41.906 1 76.06 90 LEU A C 1
ATOM 679 O O . LEU A 1 90 ? 32.625 0.423 -40.781 1 76.06 90 LEU A O 1
ATOM 683 N N . ALA A 1 91 ? 33.781 1.222 -42.219 1 76.94 91 ALA A N 1
ATOM 684 C CA . ALA A 1 91 ? 35.031 0.908 -41.562 1 76.94 91 ALA A CA 1
ATOM 685 C C . ALA A 1 91 ? 35.25 1.841 -40.375 1 76.94 91 ALA A C 1
ATOM 687 O O . ALA A 1 91 ? 35.094 3.057 -40.469 1 76.94 91 ALA A O 1
ATOM 688 N N . LYS A 1 92 ? 35.688 1.331 -39.438 1 75.12 92 LYS A N 1
ATOM 689 C CA . LYS A 1 92 ? 35.938 2.1 -38.219 1 75.12 92 LYS A CA 1
ATOM 690 C C . LYS A 1 92 ? 37.344 2.689 -38.219 1 75.12 92 LYS A C 1
ATOM 692 O O . LYS A 1 92 ? 37.531 3.836 -37.812 1 75.12 92 LYS A O 1
ATOM 697 N N . ASN A 1 93 ? 38.281 1.911 -38.75 1 75.81 93 ASN A N 1
ATOM 698 C CA . ASN A 1 93 ? 39.656 2.33 -38.812 1 75.81 93 ASN A CA 1
ATOM 699 C C . ASN A 1 93 ? 40.031 2.965 -40.156 1 75.81 93 ASN A C 1
ATOM 701 O O . ASN A 1 93 ? 39.656 2.445 -41.188 1 75.81 93 ASN A O 1
ATOM 705 N N . ARG A 1 94 ? 40.656 3.977 -40.094 1 75.38 94 ARG A N 1
ATOM 706 C CA . ARG A 1 94 ? 41 4.754 -41.281 1 75.38 94 ARG A CA 1
ATOM 707 C C . ARG A 1 94 ? 41.906 3.971 -42.219 1 75.38 94 ARG A C 1
ATOM 709 O O . ARG A 1 94 ? 41.812 4.098 -43.438 1 75.38 94 ARG A O 1
ATOM 716 N N . VAL A 1 95 ? 42.75 3.174 -41.562 1 74.25 95 VAL A N 1
ATOM 717 C CA . VAL A 1 95 ? 43.688 2.379 -42.375 1 74.25 95 VAL A CA 1
ATOM 718 C C . VAL A 1 95 ? 42.906 1.339 -43.188 1 74.25 95 VAL A C 1
ATOM 720 O O . VAL A 1 95 ? 43.188 1.121 -44.375 1 74.25 95 VAL A O 1
ATOM 723 N N . CYS A 1 96 ? 41.875 0.948 -42.562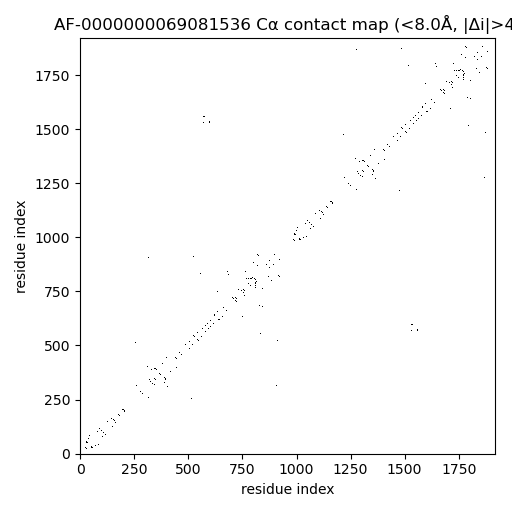 1 75.44 96 CYS A N 1
ATOM 724 C CA . CYS A 1 96 ? 41.062 -0.06 -43.219 1 75.44 96 CYS A CA 1
ATOM 725 C C . CYS A 1 96 ? 40.156 0.574 -44.281 1 75.44 96 CYS A C 1
ATOM 727 O O . CYS A 1 96 ? 39.938 -0.008 -45.344 1 75.44 96 CYS A O 1
ATOM 729 N N . GLU A 1 97 ? 39.812 1.629 -44 1 81.12 97 GLU A N 1
ATOM 730 C CA . GLU A 1 97 ? 38.969 2.355 -44.969 1 81.12 97 GLU A CA 1
ATOM 731 C C . GLU A 1 97 ? 39.75 2.646 -46.25 1 81.12 97 GLU A C 1
ATOM 733 O O . GLU A 1 97 ? 39.219 2.461 -47.344 1 81.12 97 GLU A O 1
ATOM 738 N N . LEU A 1 98 ? 40.938 3.043 -46.062 1 79.44 98 LEU A N 1
ATOM 739 C CA . LEU A 1 98 ? 41.781 3.379 -47.219 1 79.44 98 LEU A CA 1
ATOM 740 C C . LEU A 1 98 ? 42.156 2.129 -48 1 79.44 98 LEU A C 1
ATOM 742 O O . LEU A 1 98 ? 42.125 2.143 -49.25 1 79.44 98 LEU A O 1
ATOM 746 N N . ALA A 1 99 ? 42.438 1.103 -47.25 1 80.94 99 ALA A N 1
ATOM 747 C CA . ALA A 1 99 ? 42.781 -0.162 -47.938 1 80.94 99 ALA A CA 1
ATOM 748 C C . ALA A 1 99 ? 41.562 -0.699 -48.688 1 80.94 99 ALA A C 1
ATOM 750 O O . ALA A 1 99 ? 41.719 -1.234 -49.781 1 80.94 99 ALA A O 1
ATOM 751 N N . CYS A 1 100 ? 40.469 -0.405 -48.188 1 81.38 100 CYS A N 1
ATOM 752 C CA . CYS A 1 100 ? 39.219 -0.856 -48.781 1 81.38 100 CYS A CA 1
ATOM 753 C C . CYS A 1 100 ? 38.906 -0.049 -50.031 1 81.38 100 CYS A C 1
ATOM 755 O O . CYS A 1 100 ? 38.469 -0.606 -51.062 1 81.38 100 CYS A O 1
ATOM 757 N N . ARG A 1 101 ? 39.156 1.095 -50.031 1 81.06 101 ARG A N 1
ATOM 758 C CA . ARG A 1 101 ? 38.812 1.977 -51.125 1 81.06 101 ARG A CA 1
ATOM 759 C C . ARG A 1 101 ? 39.719 1.684 -52.344 1 81.06 101 ARG A C 1
ATOM 761 O O . ARG A 1 101 ? 39.344 1.923 -53.469 1 81.06 101 ARG A O 1
ATOM 768 N N . GLU A 1 102 ? 40.844 1.11 -51.938 1 79.69 102 GLU A N 1
ATOM 769 C CA . GLU A 1 102 ? 41.781 0.778 -53.031 1 79.69 102 GLU A CA 1
ATOM 770 C C . GLU A 1 102 ? 41.656 -0.692 -53.406 1 79.69 102 GLU A C 1
ATOM 772 O O . GLU A 1 102 ? 42.219 -1.113 -54.438 1 79.69 102 GLU A O 1
ATOM 777 N N . ALA A 1 103 ? 40.906 -1.437 -52.719 1 80.12 103 ALA A N 1
ATOM 778 C CA . ALA A 1 103 ? 40.844 -2.881 -52.906 1 80.12 103 ALA A CA 1
ATOM 779 C C . ALA A 1 103 ? 39.969 -3.227 -54.125 1 80.12 103 ALA A C 1
ATOM 781 O O . ALA A 1 103 ? 39.031 -2.494 -54.438 1 80.12 103 ALA A O 1
ATOM 782 N N . LYS A 1 104 ? 40.312 -4.293 -54.812 1 77.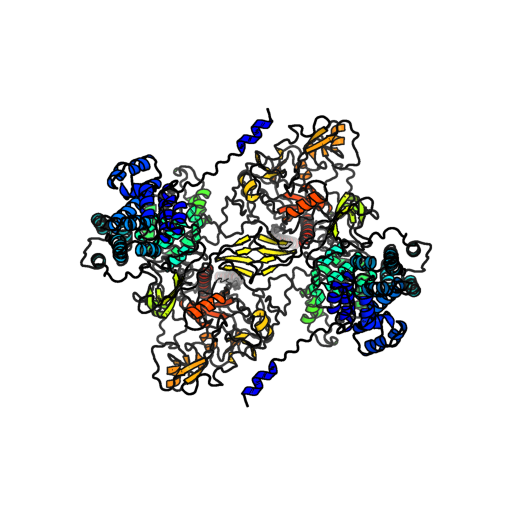69 104 LYS A N 1
ATOM 783 C CA . LYS A 1 104 ? 39.531 -4.77 -55.938 1 77.69 104 LYS A CA 1
ATOM 784 C C . LYS A 1 104 ? 38.875 -6.113 -55.625 1 77.69 104 LYS A C 1
ATOM 786 O O . LYS A 1 104 ? 38.094 -6.645 -56.438 1 77.69 104 LYS A O 1
ATOM 791 N N . SER A 1 105 ? 39.219 -6.59 -54.562 1 76.94 105 SER A N 1
ATOM 792 C CA . SER A 1 105 ? 38.656 -7.855 -54.094 1 76.94 105 SER A CA 1
ATOM 793 C C . SER A 1 105 ? 38.656 -7.922 -52.594 1 76.94 105 SER A C 1
ATOM 795 O O . SER A 1 105 ? 39.344 -7.148 -51.906 1 76.94 105 SER A O 1
ATOM 797 N N . GLN A 1 106 ? 37.875 -8.852 -52.062 1 75.88 106 GLN A N 1
ATOM 798 C CA . GLN A 1 106 ? 37.812 -9.039 -50.625 1 75.88 106 GLN A CA 1
ATOM 799 C C . GLN A 1 106 ? 39.125 -9.484 -50.062 1 75.88 106 GLN A C 1
ATOM 801 O O . GLN A 1 106 ? 39.5 -9.133 -48.938 1 75.88 106 GLN A O 1
ATOM 806 N N . ARG A 1 107 ? 39.844 -10.242 -50.688 1 75.75 107 ARG A N 1
ATOM 807 C CA . ARG A 1 107 ? 41.125 -10.766 -50.281 1 75.75 107 ARG A CA 1
ATOM 808 C C . ARG A 1 107 ? 42.125 -9.641 -50.062 1 75.75 107 ARG A C 1
ATOM 810 O O . ARG A 1 107 ? 42.969 -9.703 -49.156 1 75.75 107 ARG A O 1
ATOM 817 N N . GLU A 1 108 ? 42 -8.625 -50.781 1 76.81 108 GLU A N 1
ATOM 818 C CA . GLU A 1 108 ? 42.969 -7.527 -50.688 1 76.81 108 GLU A CA 1
ATOM 819 C C . GLU A 1 108 ? 42.719 -6.688 -49.438 1 76.81 108 GLU A C 1
ATOM 821 O O . GLU A 1 108 ? 43.625 -6.09 -48.875 1 76.81 108 GLU A O 1
ATOM 826 N N . ILE A 1 109 ? 41.5 -6.711 -48.875 1 76 109 ILE A N 1
ATOM 827 C CA . ILE A 1 109 ? 41.188 -5.996 -47.625 1 76 109 ILE A CA 1
ATOM 828 C C . ILE A 1 109 ? 41.719 -6.773 -46.438 1 76 109 ILE A C 1
ATOM 830 O O . ILE A 1 109 ? 42.188 -6.184 -45.469 1 76 109 ILE A O 1
ATOM 834 N N . SER A 1 110 ? 41.688 -8.039 -46.562 1 72.5 110 SER A N 1
ATOM 835 C CA . SER A 1 110 ? 42.031 -8.914 -45.438 1 72.5 110 SER A CA 1
ATOM 836 C C . SER A 1 110 ? 43.531 -8.867 -45.156 1 72.5 110 SER A C 1
ATOM 838 O O . SER A 1 110 ? 43.969 -9.219 -44.062 1 72.5 110 SER A O 1
ATOM 840 N N . GLU A 1 111 ? 44.281 -8.438 -46 1 71.88 111 GLU A N 1
ATOM 841 C CA . GLU A 1 111 ? 45.719 -8.312 -45.812 1 71.88 111 GLU A CA 1
ATOM 842 C C . GLU A 1 111 ? 46.062 -7.152 -44.875 1 71.88 111 GLU A C 1
ATOM 844 O O . GLU A 1 111 ? 47.031 -7.211 -44.125 1 71.88 111 GLU A O 1
ATOM 849 N N . SER A 1 112 ? 45.156 -6.148 -44.844 1 69 112 SER A N 1
ATOM 850 C CA . SER A 1 112 ? 45.438 -4.953 -44.062 1 69 112 SER A CA 1
ATOM 851 C C . SER A 1 112 ? 44.438 -4.773 -42.938 1 69 112 SER A C 1
ATOM 853 O O . SER A 1 112 ? 44.688 -3.988 -42.031 1 69 112 SER A O 1
ATOM 855 N N . CYS A 1 113 ? 43.344 -5.41 -43.031 1 70.12 113 CYS A N 1
ATOM 856 C CA . CYS A 1 113 ? 42.312 -5.207 -42.062 1 70.12 113 CYS A CA 1
ATOM 857 C C . CYS A 1 113 ? 41.75 -6.543 -41.562 1 70.12 113 CYS A C 1
ATOM 859 O O . CYS A 1 113 ? 41.375 -7.395 -42.344 1 70.12 113 CYS A O 1
ATOM 861 N N . ARG A 1 114 ? 41.969 -6.703 -40.438 1 68.19 114 ARG A N 1
ATOM 862 C CA . ARG A 1 114 ? 41.469 -7.945 -39.844 1 68.19 114 ARG A CA 1
ATOM 863 C C . ARG A 1 114 ? 39.938 -7.949 -39.781 1 68.19 114 ARG A C 1
ATOM 865 O O . ARG A 1 114 ? 39.344 -6.953 -39.375 1 68.19 114 ARG A O 1
ATOM 872 N N . GLU A 1 115 ? 39.219 -8.953 -39.938 1 66.56 115 GLU A N 1
ATOM 873 C CA . GLU A 1 115 ? 37.781 -9.102 -40 1 66.56 115 GLU A CA 1
ATOM 874 C C . GLU A 1 115 ? 37.125 -8.984 -38.625 1 66.56 115 GLU A C 1
ATOM 876 O O . GLU A 1 115 ? 36.062 -8.422 -38.469 1 66.56 115 GLU A O 1
ATOM 881 N N . SER A 1 116 ? 37.844 -9.352 -37.688 1 66.25 116 SER A N 1
ATOM 882 C CA . SER A 1 116 ? 37.344 -9.359 -36.312 1 66.25 116 SER A CA 1
ATOM 883 C C . SER A 1 116 ? 37.156 -7.941 -35.781 1 66.25 116 SER A C 1
ATOM 885 O O . SER A 1 116 ? 36.312 -7.691 -34.938 1 66.25 116 SER A O 1
ATOM 887 N N . LEU A 1 117 ? 37.875 -7.133 -36.281 1 65.44 117 LEU A N 1
ATOM 888 C CA . LEU A 1 117 ? 37.875 -5.758 -35.812 1 65.44 117 LEU A CA 1
ATOM 889 C C . LEU A 1 117 ? 36.938 -4.887 -36.625 1 65.44 117 LEU A C 1
ATOM 891 O O . LEU A 1 117 ? 36.531 -3.811 -36.188 1 65.44 117 LEU A O 1
ATOM 895 N N . GLU A 1 118 ? 36.75 -5.32 -37.781 1 72.44 118 GLU A N 1
ATOM 896 C CA . GLU A 1 118 ? 35.875 -4.555 -38.688 1 72.44 118 GLU A CA 1
ATOM 897 C C . GLU A 1 118 ? 34.719 -5.398 -39.188 1 72.44 118 GLU A C 1
ATOM 899 O O . GLU A 1 118 ? 34.594 -5.625 -40.406 1 72.44 118 GLU A O 1
ATOM 904 N N . THR A 1 119 ? 33.938 -5.656 -38.375 1 70 119 THR A N 1
ATOM 905 C CA . THR A 1 119 ? 32.875 -6.629 -38.688 1 70 119 THR A CA 1
ATOM 906 C C . THR A 1 119 ? 31.844 -6.027 -39.625 1 70 119 THR A C 1
ATOM 908 O O . THR A 1 119 ? 31.391 -6.688 -40.562 1 70 119 THR A O 1
ATOM 911 N N . SER A 1 120 ? 31.578 -4.914 -39.375 1 76.25 120 SER A N 1
ATOM 912 C CA . SER A 1 120 ? 30.562 -4.281 -40.219 1 76.25 120 SER A CA 1
ATOM 913 C C . SER A 1 120 ? 31 -4.156 -41.656 1 76.25 120 SER A C 1
ATOM 915 O O . SER A 1 120 ? 30.203 -4.336 -42.594 1 76.25 120 SER A O 1
ATOM 917 N N . LEU A 1 121 ? 32.156 -3.951 -41.75 1 81.44 121 LEU A N 1
ATOM 918 C CA . LEU A 1 121 ? 32.719 -3.814 -43.062 1 81.44 121 LEU A CA 1
ATOM 919 C C . LEU A 1 121 ? 32.688 -5.148 -43.812 1 81.44 121 LEU A C 1
ATOM 921 O O . LEU A 1 121 ? 32.25 -5.219 -44.969 1 81.44 121 LEU A O 1
ATOM 925 N N . TYR A 1 122 ? 33.094 -6.055 -43.156 1 76.31 122 TYR A N 1
ATOM 926 C CA . TYR A 1 122 ? 33.219 -7.344 -43.844 1 76.31 122 TYR A CA 1
ATOM 927 C C . TYR A 1 122 ? 31.859 -7.973 -44.062 1 76.31 122 TYR A C 1
ATOM 929 O O . TYR A 1 122 ? 31.641 -8.641 -45.094 1 76.31 122 TYR A O 1
ATOM 937 N N . GLU A 1 123 ? 30.938 -7.711 -43.25 1 74.81 123 GLU A N 1
ATOM 938 C CA . GLU A 1 123 ? 29.578 -8.18 -43.469 1 74.81 123 GLU A CA 1
ATOM 939 C C . GLU A 1 123 ? 28.969 -7.535 -44.719 1 74.81 123 GLU A C 1
ATOM 941 O O . GLU A 1 123 ? 28.312 -8.203 -45.531 1 74.81 123 GLU A O 1
ATOM 946 N N . CYS A 1 124 ? 29.219 -6.445 -44.812 1 80.44 124 CYS A N 1
ATOM 947 C CA . CYS A 1 124 ? 28.719 -5.715 -45.969 1 80.44 124 CYS A CA 1
ATOM 948 C C . CYS A 1 124 ? 29.406 -6.199 -47.25 1 80.44 124 CYS A C 1
ATOM 950 O O . CYS A 1 124 ? 28.75 -6.402 -48.25 1 80.44 124 CYS A O 1
ATOM 952 N N . VAL A 1 125 ? 30.625 -6.41 -47.125 1 81.5 125 VAL A N 1
ATOM 953 C CA . VAL A 1 125 ? 31.391 -6.852 -48.281 1 81.5 125 VAL A CA 1
ATOM 954 C C . VAL A 1 125 ? 30.953 -8.25 -48.688 1 81.5 125 VAL A C 1
ATOM 956 O O . VAL A 1 125 ? 30.812 -8.547 -49.875 1 81.5 125 VAL A O 1
ATOM 959 N N . LYS A 1 126 ? 30.719 -8.961 -47.75 1 75.31 126 LYS A N 1
ATOM 960 C CA . LYS A 1 126 ? 30.25 -10.312 -48.031 1 75.31 126 LYS A CA 1
ATOM 961 C C . LYS A 1 126 ? 28.875 -10.289 -48.688 1 75.31 126 LYS A C 1
ATOM 963 O O . LYS A 1 126 ? 28.625 -11.016 -49.656 1 75.31 126 LYS A O 1
ATOM 968 N N . LYS A 1 127 ? 28.062 -9.523 -48.219 1 77.19 127 LYS A N 1
ATOM 969 C CA . LYS A 1 127 ? 26.734 -9.359 -48.781 1 77.19 127 LYS A CA 1
ATOM 970 C C . LYS A 1 127 ? 26.812 -8.867 -50.219 1 77.19 127 LYS A C 1
ATOM 972 O O . LYS A 1 127 ? 26.062 -9.336 -51.094 1 77.19 127 LYS A O 1
ATOM 977 N N . GLN A 1 128 ? 27.656 -8.086 -50.375 1 80.12 128 GLN A N 1
ATOM 978 C CA . GLN A 1 128 ? 27.812 -7.543 -51.75 1 80.12 128 GLN A CA 1
ATOM 979 C C . GLN A 1 128 ? 28.469 -8.562 -52.656 1 80.12 128 GLN A C 1
ATOM 981 O O . GLN A 1 128 ? 28.188 -8.586 -53.875 1 80.12 128 GLN A O 1
ATOM 986 N N . GLY A 1 129 ? 29.266 -9.297 -52 1 77.25 129 GLY A N 1
ATOM 987 C CA . GLY A 1 129 ? 29.797 -10.398 -52.781 1 77.25 129 GLY A CA 1
ATOM 988 C C . GLY A 1 129 ? 28.734 -11.367 -53.25 1 77.25 129 GLY A C 1
ATOM 989 O O . GLY A 1 129 ? 28.75 -11.797 -54.406 1 77.25 129 GLY A O 1
ATOM 990 N N . ASP A 1 130 ? 27.828 -11.625 -52.406 1 72.62 130 ASP A N 1
ATOM 991 C CA . ASP A 1 130 ? 26.672 -12.461 -52.75 1 72.62 130 ASP A CA 1
ATOM 992 C C . ASP A 1 130 ? 25.797 -11.789 -53.812 1 72.62 130 ASP A C 1
ATOM 994 O O . ASP A 1 130 ? 25.281 -12.453 -54.688 1 72.62 130 ASP A O 1
ATOM 998 N N . GLY A 1 131 ? 25.688 -10.664 -53.562 1 78.19 131 GLY A N 1
ATOM 999 C CA . GLY A 1 131 ? 24.938 -9.906 -54.562 1 78.19 131 GLY A CA 1
ATOM 1000 C C . GLY A 1 131 ? 25.562 -9.953 -55.938 1 78.19 131 GLY A C 1
ATOM 1001 O O . GLY A 1 131 ? 24.844 -10.07 -56.938 1 78.19 131 GLY A O 1
ATOM 1002 N N . GLU A 1 132 ? 26.781 -9.914 -55.906 1 77.56 132 GLU A N 1
ATOM 1003 C CA . GLU A 1 132 ? 27.5 -9.961 -57.188 1 77.56 132 GLU A CA 1
ATOM 1004 C C . GLU A 1 132 ? 27.25 -11.281 -57.906 1 77.56 132 GLU A C 1
ATOM 1006 O O . GLU A 1 132 ? 27.125 -11.312 -59.125 1 77.56 132 GLU A O 1
ATOM 1011 N N . ILE A 1 133 ? 27.188 -12.266 -57.094 1 72.69 133 ILE A N 1
ATOM 1012 C CA . ILE A 1 133 ? 26.953 -13.594 -57.656 1 72.69 133 ILE A CA 1
ATOM 1013 C C . ILE A 1 133 ? 25.531 -13.672 -58.219 1 72.69 133 ILE A C 1
ATOM 1015 O O . ILE A 1 133 ? 25.297 -14.211 -59.312 1 72.69 133 ILE A O 1
ATOM 1019 N N . CYS A 1 134 ? 24.656 -13.102 -57.438 1 73.81 134 CYS A N 1
ATOM 1020 C CA . CYS A 1 134 ? 23.266 -13.234 -57.812 1 73.81 134 CYS A CA 1
ATOM 1021 C C . CYS A 1 134 ? 22.891 -12.219 -58.906 1 73.81 134 CYS A C 1
ATOM 1023 O O . CYS A 1 134 ? 22.062 -12.492 -59.75 1 73.81 134 CYS A O 1
ATOM 1025 N N . CYS A 1 135 ? 23.484 -11.109 -58.781 1 76.12 135 CYS A N 1
ATOM 1026 C CA . CYS A 1 135 ? 23.078 -10.023 -59.656 1 76.12 135 CYS A CA 1
ATOM 1027 C C . CYS A 1 135 ? 23.969 -9.984 -60.906 1 76.12 135 CYS A C 1
ATOM 1029 O O . CYS A 1 135 ? 23.703 -9.211 -61.844 1 76.12 135 CYS A O 1
ATOM 1031 N N . GLY A 1 136 ? 25.109 -10.625 -60.906 1 65.31 136 GLY A N 1
ATOM 1032 C CA . GLY A 1 136 ? 26.125 -10.516 -61.938 1 65.31 136 GLY A CA 1
ATOM 1033 C C . GLY A 1 136 ? 25.656 -10.984 -63.281 1 65.31 136 GLY A C 1
ATOM 1034 O O . GLY A 1 136 ? 26.109 -10.5 -64.312 1 65.31 136 GLY A O 1
ATOM 1035 N N . GLY A 1 137 ? 24.938 -11.969 -63.5 1 53.47 137 GLY A N 1
ATOM 1036 C CA . GLY A 1 137 ? 24.766 -12.617 -64.75 1 53.47 137 GLY A CA 1
ATOM 1037 C C . GLY A 1 137 ? 23.828 -11.859 -65.688 1 53.47 137 GLY A C 1
ATOM 1038 O O . GLY A 1 137 ? 22.656 -11.648 -65.375 1 53.47 137 GLY A O 1
ATOM 1039 N N . GLY A 1 138 ? 24.312 -11.266 -66.938 1 55.44 138 GLY A N 1
ATOM 1040 C CA . GLY A 1 138 ? 23.75 -10.797 -68.25 1 55.44 138 GLY A CA 1
ATOM 1041 C C . GLY A 1 138 ? 22.625 -9.789 -68.062 1 55.44 138 GLY A C 1
ATOM 1042 O O . GLY A 1 138 ? 21.844 -9.547 -69 1 55.44 138 GLY A O 1
ATOM 1043 N N . GLN A 1 139 ? 22.469 -9.281 -67 1 59.53 139 GLN A N 1
ATOM 1044 C CA . GLN A 1 139 ? 21.328 -8.391 -66.812 1 59.53 139 GLN A CA 1
ATOM 1045 C C . GLN A 1 139 ? 21.656 -6.969 -67.25 1 59.53 139 GLN A C 1
ATOM 1047 O O . GLN A 1 139 ? 22.828 -6.602 -67.375 1 59.53 139 GLN A O 1
ATOM 1052 N N . ASN A 1 140 ? 20.75 -6.203 -67.75 1 71.56 140 ASN A N 1
ATOM 1053 C CA . ASN A 1 140 ? 20.859 -4.805 -68.125 1 71.56 140 ASN A CA 1
ATOM 1054 C C . ASN A 1 140 ? 21.359 -3.928 -67 1 71.56 140 ASN A C 1
ATOM 1056 O O . ASN A 1 140 ? 21.25 -4.305 -65.812 1 71.56 140 ASN A O 1
ATOM 1060 N N . PHE A 1 141 ? 21.953 -2.887 -67.312 1 75.94 141 PHE A N 1
ATOM 1061 C CA . PHE A 1 141 ? 22.578 -1.966 -66.375 1 75.94 141 PHE A CA 1
ATOM 1062 C C . PHE A 1 141 ? 21.609 -1.6 -65.25 1 75.94 141 PHE A C 1
ATOM 1064 O O . PHE A 1 141 ? 21.969 -1.619 -64.125 1 75.94 141 PHE A O 1
ATOM 1071 N N . ASN A 1 142 ? 20.469 -1.347 -65.688 1 77.69 142 ASN A N 1
ATOM 1072 C CA . ASN A 1 142 ? 19.5 -0.914 -64.688 1 77.69 142 ASN A CA 1
ATOM 1073 C C . ASN A 1 142 ? 19.188 -2.029 -63.688 1 77.69 142 ASN A C 1
ATOM 1075 O O . ASN A 1 142 ? 19.094 -1.79 -62.5 1 77.69 142 ASN A O 1
ATOM 1079 N N . CYS A 1 143 ? 19.062 -3.141 -64.125 1 79.69 143 CYS A N 1
ATOM 1080 C CA . CYS A 1 143 ? 18.797 -4.285 -63.25 1 79.69 143 CYS A CA 1
ATOM 1081 C C . CYS A 1 143 ? 19.984 -4.582 -62.375 1 79.69 143 CYS A C 1
ATOM 1083 O O . CYS A 1 143 ? 19.828 -4.844 -61.188 1 79.69 143 CYS A O 1
ATOM 1085 N N . HIS A 1 144 ? 21.062 -4.453 -62.875 1 81.25 144 HIS A N 1
ATOM 1086 C CA . HIS A 1 144 ? 22.281 -4.734 -62.125 1 81.25 144 HIS A CA 1
ATOM 1087 C C . HIS A 1 144 ? 22.422 -3.77 -60.938 1 81.25 144 HIS A C 1
ATOM 1089 O O . HIS A 1 144 ? 22.688 -4.191 -59.812 1 81.25 144 HIS A O 1
ATOM 1095 N N . ILE A 1 145 ? 22.219 -2.541 -61.219 1 79.06 145 ILE A N 1
ATOM 1096 C CA . ILE A 1 145 ? 22.422 -1.53 -60.188 1 79.06 145 ILE A CA 1
ATOM 1097 C C . ILE A 1 145 ? 21.312 -1.647 -59.125 1 79.06 145 ILE A C 1
ATOM 1099 O O . ILE A 1 145 ? 21.594 -1.565 -57.938 1 79.06 145 ILE A O 1
ATOM 1103 N N . THR A 1 146 ? 20.156 -1.852 -59.562 1 82.06 146 THR A N 1
ATOM 1104 C CA . THR A 1 146 ? 19.062 -1.963 -58.625 1 82.06 146 THR A CA 1
ATOM 1105 C C . THR A 1 146 ? 19.172 -3.26 -57.812 1 82.06 146 THR A C 1
ATOM 1107 O O . THR A 1 146 ? 18.922 -3.275 -56.594 1 82.06 146 THR A O 1
ATOM 1110 N N . CYS A 1 147 ? 19.578 -4.273 -58.406 1 80.94 147 CYS A N 1
ATOM 1111 C CA . CYS A 1 147 ? 19.797 -5.539 -57.719 1 80.94 147 CYS A CA 1
ATOM 1112 C C . CYS A 1 147 ? 20.906 -5.418 -56.688 1 80.94 147 CYS A C 1
ATOM 1114 O O . CYS A 1 147 ? 20.719 -5.773 -55.5 1 80.94 147 CYS A O 1
ATOM 1116 N N . MET A 1 148 ? 21.984 -4.918 -57.094 1 80.44 148 MET A N 1
ATOM 1117 C CA . MET A 1 148 ? 23.094 -4.711 -56.156 1 80.44 148 MET A CA 1
ATOM 1118 C C . MET A 1 148 ? 22.703 -3.744 -55.062 1 80.44 148 MET A C 1
ATOM 1120 O O . MET A 1 148 ? 23.125 -3.895 -53.906 1 80.44 148 MET A O 1
ATOM 1124 N N . GLY A 1 149 ? 21.938 -2.807 -55.438 1 80.5 149 GLY A N 1
ATOM 1125 C CA . GLY A 1 149 ? 21.484 -1.817 -54.469 1 80.5 149 GLY A CA 1
ATOM 1126 C C . GLY A 1 149 ? 20.625 -2.406 -53.375 1 80.5 149 GLY A C 1
ATOM 1127 O O . GLY A 1 149 ? 20.688 -1.982 -52.219 1 80.5 149 GLY A O 1
ATOM 1128 N N . THR A 1 150 ? 19.891 -3.398 -53.719 1 81.44 150 THR A N 1
ATOM 1129 C CA . THR A 1 150 ? 19.016 -3.998 -52.688 1 81.44 150 THR A CA 1
ATOM 1130 C C . THR A 1 150 ? 19.844 -4.707 -51.625 1 81.44 150 THR A C 1
ATOM 1132 O O . THR A 1 150 ? 19.438 -4.766 -50.469 1 81.44 150 THR A O 1
ATOM 1135 N N . PHE A 1 151 ? 20.938 -5.145 -51.938 1 77.44 151 PHE A N 1
ATOM 1136 C CA . PHE A 1 151 ? 21.859 -5.77 -51 1 77.44 151 PHE A CA 1
ATOM 1137 C C . PHE A 1 151 ? 22.547 -4.719 -50.156 1 77.44 151 PHE A C 1
ATOM 1139 O O . PHE A 1 151 ? 22.734 -4.914 -48.938 1 77.44 151 PHE A O 1
ATOM 1146 N N . LEU A 1 152 ? 22.922 -3.68 -50.719 1 78.88 152 LEU A N 1
ATOM 1147 C CA . LEU A 1 152 ? 23.625 -2.609 -50.031 1 78.88 152 LEU A CA 1
ATOM 1148 C C . LEU A 1 152 ? 22.703 -1.869 -49.062 1 78.88 152 LEU A C 1
ATOM 1150 O O . LEU A 1 152 ? 23.094 -1.51 -47.969 1 78.88 152 LEU A O 1
ATOM 1154 N N . ALA A 1 153 ? 21.562 -1.566 -49.5 1 73.19 153 ALA A N 1
ATOM 1155 C CA . ALA A 1 153 ? 20.609 -0.802 -48.719 1 73.19 153 ALA A CA 1
ATOM 1156 C C . ALA A 1 153 ? 19.891 -1.696 -47.719 1 73.19 153 ALA A C 1
ATOM 1158 O O . ALA A 1 153 ? 19.094 -1.217 -46.906 1 73.19 153 ALA A O 1
ATOM 1159 N N . ASN A 1 154 ? 20.203 -3.004 -47.594 1 67.75 154 ASN A N 1
ATOM 1160 C CA . ASN A 1 154 ? 19.641 -4.004 -46.719 1 67.75 154 ASN A CA 1
ATOM 1161 C C . ASN A 1 154 ? 18.109 -4.055 -46.812 1 67.75 154 ASN A C 1
ATOM 1163 O O . ASN A 1 154 ? 17.422 -4.004 -45.781 1 67.75 154 ASN A O 1
ATOM 1167 N N . TYR A 1 155 ? 17.547 -4.176 -47.875 1 68.75 155 TYR A N 1
ATOM 1168 C CA . TYR A 1 155 ? 16.109 -4.266 -48.156 1 68.75 155 TYR A CA 1
ATOM 1169 C C . TYR A 1 155 ? 15.57 -5.621 -47.719 1 68.75 155 TYR A C 1
ATOM 1171 O O . TYR A 1 155 ? 16.234 -6.648 -47.906 1 68.75 155 TYR A O 1
ATOM 1179 N N . ASN A 1 156 ? 14.383 -5.703 -47.219 1 66.75 156 ASN A N 1
ATOM 1180 C CA . ASN A 1 156 ? 13.695 -6.961 -46.938 1 66.75 156 ASN A CA 1
ATOM 1181 C C . ASN A 1 156 ? 13.25 -7.645 -48.25 1 66.75 156 ASN A C 1
ATOM 1183 O O . ASN A 1 156 ? 13.25 -7.031 -49.312 1 66.75 156 ASN A O 1
ATOM 1187 N N . ARG A 1 157 ? 12.883 -8.773 -48.094 1 64.19 157 ARG A N 1
ATOM 1188 C CA . ARG A 1 157 ? 12.609 -9.602 -49.281 1 64.19 157 ARG A CA 1
ATOM 1189 C C . ARG A 1 157 ? 11.461 -9.023 -50.094 1 64.19 157 ARG A C 1
ATOM 1191 O O . ARG A 1 157 ? 11.484 -9.062 -51.312 1 64.19 157 ARG A O 1
ATOM 1198 N N . LYS A 1 158 ? 10.664 -8.57 -49.438 1 70 158 LYS A N 1
ATOM 1199 C CA . LYS A 1 158 ? 9.508 -8.023 -50.125 1 70 158 LYS A CA 1
ATOM 1200 C C . LYS A 1 158 ? 9.891 -6.773 -50.938 1 70 158 LYS A C 1
ATOM 1202 O O . LYS A 1 158 ? 9.508 -6.629 -52.094 1 70 158 LYS A O 1
ATOM 1207 N N . SER A 1 159 ? 10.617 -6.066 -50.312 1 74.06 159 SER A N 1
ATOM 1208 C CA . SER A 1 159 ? 11.023 -4.836 -51 1 74.06 159 SER A CA 1
ATOM 1209 C C . SER A 1 159 ? 11.992 -5.125 -52.125 1 74.06 159 SER A C 1
ATOM 1211 O O . SER A 1 159 ? 11.969 -4.445 -53.156 1 74.06 159 SER A O 1
ATOM 1213 N N . GLN A 1 160 ? 12.57 -6.047 -51.844 1 73.62 160 GLN A N 1
ATOM 1214 C CA . GLN A 1 160 ? 13.508 -6.473 -52.875 1 73.62 160 GLN A CA 1
ATOM 1215 C C . GLN A 1 160 ? 12.766 -6.992 -54.125 1 73.62 160 GLN A C 1
ATOM 1217 O O . GLN A 1 160 ? 13.125 -6.66 -55.25 1 73.62 160 GLN A O 1
ATOM 1222 N N . ARG A 1 161 ? 11.922 -7.73 -53.812 1 71.62 161 ARG A N 1
ATOM 1223 C CA . ARG A 1 161 ? 11.133 -8.289 -54.906 1 71.62 161 ARG A CA 1
ATOM 1224 C C . ARG A 1 161 ? 10.445 -7.191 -55.719 1 71.62 161 ARG A C 1
ATOM 1226 O O . ARG A 1 161 ? 10.375 -7.258 -56.938 1 71.62 161 ARG A O 1
ATOM 1233 N N . HIS A 1 162 ? 10.008 -6.262 -55.094 1 76.5 162 HIS A N 1
ATOM 1234 C CA . HIS A 1 162 ? 9.289 -5.176 -55.75 1 76.5 162 HIS A CA 1
ATOM 1235 C C . HIS A 1 162 ? 10.203 -4.383 -56.688 1 76.5 162 HIS A C 1
ATOM 1237 O O . HIS A 1 162 ? 9.828 -4.059 -57.812 1 76.5 162 HIS A O 1
ATOM 1243 N N . VAL A 1 163 ? 11.312 -4.199 -56.219 1 77 163 VAL A N 1
ATOM 1244 C CA . VAL A 1 163 ? 12.25 -3.402 -57 1 77 163 VAL A CA 1
ATOM 1245 C C . VAL A 1 163 ? 12.789 -4.23 -58.156 1 77 163 VAL A C 1
ATOM 1247 O O . VAL A 1 163 ? 12.922 -3.73 -59.281 1 77 163 VAL A O 1
ATOM 1250 N N . LEU A 1 164 ? 12.875 -5.457 -57.906 1 76.56 164 LEU A N 1
ATOM 1251 C CA . LEU A 1 164 ? 13.469 -6.316 -58.938 1 76.56 164 LEU A CA 1
ATOM 1252 C C . LEU A 1 164 ? 12.461 -6.637 -60.031 1 76.56 164 LEU A C 1
ATOM 1254 O O . LEU A 1 164 ? 12.828 -6.734 -61.188 1 76.56 164 LEU A O 1
ATOM 1258 N N . ARG A 1 165 ? 11.328 -6.82 -59.656 1 76.06 165 ARG A N 1
ATOM 1259 C CA . ARG A 1 165 ? 10.273 -7.098 -60.625 1 76.06 165 ARG A CA 1
ATOM 1260 C C . ARG A 1 165 ? 10.109 -5.941 -61.625 1 76.06 165 ARG A C 1
ATOM 1262 O O . ARG A 1 165 ? 9.758 -6.148 -62.781 1 76.06 165 ARG A O 1
ATOM 1269 N N . ALA A 1 166 ? 10.422 -4.828 -61.156 1 77.5 166 ALA A N 1
ATOM 1270 C CA . ALA A 1 166 ? 10.188 -3.643 -62 1 77.5 166 ALA A CA 1
ATOM 1271 C C . ALA A 1 166 ? 11.328 -3.432 -62.969 1 77.5 166 ALA A C 1
ATOM 1273 O O . ALA A 1 166 ? 11.125 -2.867 -64.062 1 77.5 166 ALA A O 1
ATOM 1274 N N . HIS A 1 167 ? 12.438 -3.977 -62.594 1 79.12 167 HIS A N 1
ATOM 1275 C CA . HIS A 1 167 ? 13.578 -3.566 -63.406 1 79.12 167 HIS A CA 1
ATOM 1276 C C . HIS A 1 167 ? 14.258 -4.77 -64.062 1 79.12 167 HIS A C 1
ATOM 1278 O O . HIS A 1 167 ? 15.031 -4.613 -65 1 79.12 167 HIS A O 1
ATOM 1284 N N . CYS A 1 168 ? 14.016 -5.945 -63.438 1 75.12 168 CYS A N 1
ATOM 1285 C CA . CYS A 1 168 ? 14.75 -7.102 -63.938 1 75.12 168 CYS A CA 1
ATOM 1286 C C . CYS A 1 168 ? 13.836 -8.031 -64.75 1 75.12 168 CYS A C 1
ATOM 1288 O O . CYS A 1 168 ? 12.648 -8.148 -64.438 1 75.12 168 CYS A O 1
ATOM 1290 N N . ARG A 1 169 ? 14.234 -8.391 -65.812 1 72.94 169 ARG A N 1
ATOM 1291 C CA . ARG A 1 169 ? 13.453 -9.234 -66.75 1 72.94 169 ARG A CA 1
ATOM 1292 C C . ARG A 1 169 ? 13.102 -10.562 -66.062 1 72.94 169 ARG A C 1
ATOM 1294 O O . ARG A 1 169 ? 12.016 -11.094 -66.25 1 72.94 169 ARG A O 1
ATOM 1301 N N . SER A 1 170 ? 14.055 -11.164 -65.312 1 66.56 170 SER A N 1
ATOM 1302 C CA . SER A 1 170 ? 13.852 -12.438 -64.625 1 66.56 170 SER A CA 1
ATOM 1303 C C . SER A 1 170 ? 14.047 -12.273 -63.094 1 66.56 170 SER A C 1
ATOM 1305 O O . SER A 1 170 ? 15.047 -12.734 -62.531 1 66.56 170 SER A O 1
ATOM 1307 N N . PRO A 1 171 ? 13.086 -11.711 -62.438 1 70.19 171 PRO A N 1
ATOM 1308 C CA . PRO A 1 171 ? 13.242 -11.445 -61 1 70.19 171 PRO A CA 1
ATOM 1309 C C . PRO A 1 171 ? 13.195 -12.719 -60.156 1 70.19 171 PRO A C 1
ATOM 1311 O O . PRO A 1 171 ? 13.844 -12.797 -59.125 1 70.19 171 PRO A O 1
ATOM 1314 N N . SER A 1 172 ? 12.602 -13.672 -60.688 1 70.31 172 SER A N 1
ATOM 1315 C CA . SER A 1 172 ? 12.453 -14.914 -59.938 1 70.31 172 SER A CA 1
ATOM 1316 C C . SER A 1 172 ? 13.781 -15.664 -59.844 1 70.31 172 SER A C 1
ATOM 1318 O O . SER A 1 172 ? 14.086 -16.281 -58.812 1 70.31 172 SER A O 1
ATOM 1320 N N . THR A 1 173 ? 14.516 -15.609 -60.75 1 70.69 173 THR A N 1
ATOM 1321 C CA . THR A 1 173 ? 15.812 -16.297 -60.719 1 70.69 173 THR A CA 1
ATOM 1322 C C . THR A 1 173 ? 16.766 -15.594 -59.781 1 70.69 173 THR A C 1
ATOM 1324 O O . THR A 1 173 ? 17.531 -16.25 -59.062 1 70.69 173 THR A O 1
ATOM 1327 N N . ILE A 1 174 ? 16.656 -14.367 -59.75 1 70.06 174 ILE A N 1
ATOM 1328 C CA . ILE A 1 174 ? 17.5 -13.602 -58.844 1 70.06 174 ILE A CA 1
ATOM 1329 C C . ILE A 1 174 ? 17.031 -13.805 -57.406 1 70.06 174 ILE A C 1
ATOM 1331 O O . ILE A 1 174 ? 17.844 -13.984 -56.5 1 70.06 174 ILE A O 1
ATOM 1335 N N . MET A 1 175 ? 15.742 -13.906 -57.438 1 69.81 175 MET A N 1
ATOM 1336 C CA . MET A 1 175 ? 15.195 -14.141 -56.094 1 69.81 175 MET A CA 1
ATOM 1337 C C . MET A 1 175 ? 15.508 -15.547 -55.594 1 69.81 175 MET A C 1
ATOM 1339 O O . MET A 1 175 ? 15.789 -15.75 -54.438 1 69.81 175 MET A O 1
ATOM 1343 N N . GLN A 1 176 ? 15.477 -16.422 -56.469 1 66.75 176 GLN A N 1
ATOM 1344 C CA . GLN A 1 176 ? 15.883 -17.781 -56.125 1 66.75 176 GLN A CA 1
ATOM 1345 C C . GLN A 1 176 ? 17.375 -17.844 -55.812 1 66.75 176 GLN A C 1
ATOM 1347 O O . GLN A 1 176 ? 17.797 -18.578 -54.938 1 66.75 176 GLN A O 1
ATOM 1352 N N . CYS A 1 177 ? 18.109 -17.203 -56.469 1 63.25 177 CYS A N 1
ATOM 1353 C CA . CYS A 1 177 ? 19.531 -17.125 -56.219 1 63.25 177 CYS A CA 1
ATOM 1354 C C . CYS A 1 177 ? 19.812 -16.453 -54.875 1 63.25 177 CYS A C 1
ATOM 1356 O O . CYS A 1 177 ? 20.719 -16.891 -54.156 1 63.25 177 CYS A O 1
ATOM 1358 N N . VAL A 1 178 ? 19 -15.531 -54.656 1 59 178 VAL A N 1
ATOM 1359 C CA . VAL A 1 178 ? 19.141 -14.859 -53.375 1 59 178 VAL A CA 1
ATOM 1360 C C . VAL A 1 178 ? 18.781 -15.836 -52.25 1 59 178 VAL A C 1
ATOM 1362 O O . VAL A 1 178 ? 19.453 -15.859 -51.219 1 59 178 VAL A O 1
ATOM 1365 N N . VAL A 1 179 ? 17.797 -16.641 -52.562 1 54.12 179 VAL A N 1
ATOM 1366 C CA . VAL A 1 179 ? 17.422 -17.672 -51.594 1 54.12 179 VAL A CA 1
ATOM 1367 C C . VAL A 1 179 ? 18.469 -18.766 -51.594 1 54.12 179 VAL A C 1
ATOM 1369 O O . VAL A 1 179 ? 18.844 -19.266 -50.531 1 54.12 179 VAL A O 1
ATOM 1372 N N . SER A 1 180 ? 18.797 -19.281 -52.562 1 49.03 180 SER A N 1
ATOM 1373 C CA . SER A 1 180 ? 19.766 -20.359 -52.656 1 49.03 180 SER A CA 1
ATOM 1374 C C . SER A 1 180 ? 21.125 -19.938 -52.156 1 49.03 180 SER A C 1
ATOM 1376 O O . SER A 1 180 ? 21.844 -20.734 -51.531 1 49.03 180 SER A O 1
ATOM 1378 N N . HIS A 1 181 ? 21.641 -19.016 -52.594 1 41.91 181 HIS A N 1
ATOM 1379 C CA . HIS A 1 181 ? 22.984 -18.594 -52.188 1 41.91 181 HIS A CA 1
ATOM 1380 C C . HIS A 1 181 ? 22.953 -17.906 -50.844 1 41.91 181 HIS A C 1
ATOM 1382 O O . HIS A 1 181 ? 23.953 -17.922 -50.094 1 41.91 181 HIS A O 1
ATOM 1388 N N . VAL A 1 182 ? 21.859 -17.359 -50.562 1 39.5 182 VAL A N 1
ATOM 1389 C CA . VAL A 1 182 ? 21.891 -16.891 -49.188 1 39.5 182 VAL A CA 1
ATOM 1390 C C . VAL A 1 182 ? 21.594 -18.047 -48.219 1 39.5 182 VAL A C 1
ATOM 1392 O O . VAL A 1 182 ? 22.188 -18.156 -47.156 1 39.5 182 VAL A O 1
ATOM 1395 N N . ASP A 1 183 ? 20.703 -19.078 -48.469 1 35.34 183 ASP A N 1
ATOM 1396 C CA . ASP A 1 183 ? 20.406 -20.266 -47.656 1 35.34 183 ASP A CA 1
ATOM 1397 C C . ASP A 1 183 ? 21.453 -21.344 -47.875 1 35.34 183 ASP A C 1
ATOM 1399 O O . ASP A 1 183 ? 21.641 -22.203 -47 1 35.34 183 ASP A O 1
ATOM 1403 N N . ASN A 1 184 ? 21.953 -21.781 -48.969 1 32.62 184 ASN A N 1
ATOM 1404 C CA . ASN A 1 184 ? 22.766 -22.938 -49.281 1 32.62 184 ASN A CA 1
ATOM 1405 C C . ASN A 1 184 ? 24.156 -22.844 -48.656 1 32.62 184 ASN A C 1
ATOM 1407 O O . ASN A 1 184 ? 25.016 -23.703 -48.875 1 32.62 184 ASN A O 1
ATOM 1411 N N . PHE A 1 185 ? 24.75 -21.922 -48.719 1 29.61 185 PHE A N 1
ATOM 1412 C CA . PHE A 1 185 ? 25.969 -22.109 -47.938 1 29.61 185 PHE A CA 1
ATOM 1413 C C . PHE A 1 185 ? 25.641 -22.625 -46.531 1 29.61 185 PHE A C 1
ATOM 1415 O O . PHE A 1 185 ? 25.438 -21.844 -45.594 1 29.61 185 PHE A O 1
ATOM 1422 N N . GLN A 1 186 ? 24.844 -23.625 -46.594 1 32.03 186 GLN A N 1
ATOM 1423 C CA . GLN A 1 186 ? 24.719 -24.516 -45.438 1 32.03 186 GLN A CA 1
ATOM 1424 C C . GLN A 1 186 ? 26.094 -24.969 -44.938 1 32.03 186 GLN A C 1
ATOM 1426 O O . GLN A 1 186 ? 26.703 -25.875 -45.5 1 32.03 186 GLN A O 1
ATOM 1431 N N . VAL A 1 187 ? 27 -24.234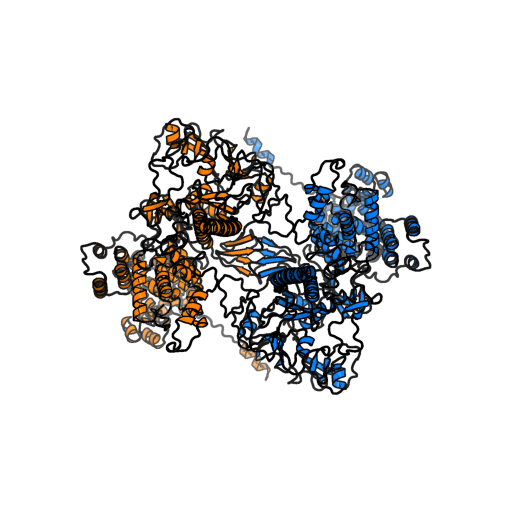 -44.906 1 34.44 187 VAL A N 1
ATOM 1432 C CA . VAL A 1 187 ? 28.125 -24.656 -44.062 1 34.44 187 VAL A CA 1
ATOM 1433 C C . VAL A 1 187 ? 27.625 -25.641 -43 1 34.44 187 VAL A C 1
ATOM 1435 O O . VAL A 1 187 ? 26.719 -25.328 -42.219 1 34.44 187 VAL A O 1
ATOM 1438 N N . ILE A 1 188 ? 27.516 -26.938 -43.344 1 37.66 188 ILE A N 1
ATOM 1439 C CA . ILE A 1 188 ? 27.359 -27.969 -42.312 1 37.66 188 ILE A CA 1
ATOM 1440 C C . ILE A 1 188 ? 27.859 -27.453 -40.969 1 37.66 188 ILE A C 1
ATOM 1442 O O . ILE A 1 188 ? 29.078 -27.312 -40.781 1 37.66 188 ILE A O 1
ATOM 1446 N N . LYS A 1 189 ? 27.328 -26.516 -40.625 1 44.31 189 LYS A N 1
ATOM 1447 C CA . LYS A 1 189 ? 27.766 -25.984 -39.344 1 44.31 189 LYS A CA 1
ATOM 1448 C C . LYS A 1 189 ? 27.797 -27.062 -38.281 1 44.31 189 LYS A C 1
ATOM 1450 O O . LYS A 1 189 ? 26.812 -27.781 -38.094 1 44.31 189 LYS A O 1
ATOM 1455 N N . LEU A 1 190 ? 28.859 -27.484 -38.031 1 50.12 190 LEU A N 1
ATOM 1456 C CA . LEU A 1 190 ? 29.094 -28.453 -36.938 1 50.12 190 LEU A CA 1
ATOM 1457 C C . LEU A 1 190 ? 28.109 -28.266 -35.812 1 50.12 190 LEU A C 1
ATOM 1459 O O . LEU A 1 190 ? 27.75 -29.219 -35.125 1 50.12 190 LEU A O 1
ATOM 1463 N N . ILE A 1 191 ? 27.547 -27.078 -35.906 1 50.19 191 ILE A N 1
ATOM 1464 C CA . ILE A 1 191 ? 26.609 -26.719 -34.844 1 50.19 191 ILE A CA 1
ATOM 1465 C C . ILE A 1 191 ? 25.234 -27.344 -35.125 1 50.19 191 ILE A C 1
ATOM 1467 O O . ILE A 1 191 ? 24.5 -27.656 -34.219 1 50.19 191 ILE A O 1
ATOM 1471 N N . ASP A 1 192 ? 25 -27.672 -36.375 1 54.06 192 ASP A N 1
ATOM 1472 C CA . ASP A 1 192 ? 23.719 -28.297 -36.75 1 54.06 192 ASP A CA 1
ATOM 1473 C C . ASP A 1 192 ? 23.641 -29.719 -36.188 1 54.06 192 ASP A C 1
ATOM 1475 O O . ASP A 1 192 ? 22.562 -30.297 -36.094 1 54.06 192 ASP A O 1
ATOM 1479 N N . HIS A 1 193 ? 24.703 -30.172 -35.875 1 57.72 193 HIS A N 1
ATOM 1480 C CA . HIS A 1 193 ? 24.766 -31.516 -35.312 1 57.72 193 HIS A CA 1
ATOM 1481 C C . HIS A 1 193 ? 24.734 -31.469 -33.781 1 57.72 193 HIS A C 1
ATOM 1483 O O . HIS A 1 193 ? 25 -32.469 -33.125 1 57.72 193 HIS A O 1
ATOM 1489 N N . LEU A 1 194 ? 24.297 -30.312 -33.312 1 62.75 194 LEU A N 1
ATOM 1490 C CA . LEU A 1 194 ? 24.234 -30.156 -31.875 1 62.75 194 LEU A CA 1
ATOM 1491 C C . LEU A 1 194 ? 23.203 -31.094 -31.266 1 62.75 194 LEU A C 1
ATOM 1493 O O . LEU A 1 194 ? 23.422 -31.672 -30.203 1 62.75 194 LEU A O 1
ATOM 1497 N N . PRO A 1 195 ? 22.078 -31.344 -32 1 63.84 195 PRO A N 1
ATOM 1498 C CA . PRO A 1 195 ? 21.156 -32.312 -31.422 1 63.84 195 PRO A CA 1
ATOM 1499 C C . PRO A 1 195 ? 21.797 -33.688 -31.234 1 63.84 195 PRO A C 1
ATOM 1501 O O . PRO A 1 195 ? 21.391 -34.438 -30.344 1 63.84 195 PRO A O 1
ATOM 1504 N N . CYS A 1 196 ? 22.719 -33.906 -31.984 1 66.25 196 CYS A N 1
ATOM 1505 C CA . CYS A 1 196 ? 23.422 -35.188 -31.859 1 66.25 196 CYS A CA 1
ATOM 1506 C C . CYS A 1 196 ? 24.25 -35.25 -30.594 1 66.25 196 CYS A C 1
ATOM 1508 O O . CYS A 1 196 ? 24.453 -36.312 -30.016 1 66.25 196 CYS A O 1
ATOM 1510 N N . CYS A 1 197 ? 24.547 -34.031 -30.125 1 69.81 197 CYS A N 1
ATOM 1511 C CA . CYS A 1 197 ? 25.312 -33.969 -28.875 1 69.81 197 CYS A CA 1
ATOM 1512 C C . CYS A 1 197 ? 24.422 -34.312 -27.688 1 69.81 197 CYS A C 1
ATOM 1514 O O . CYS A 1 197 ? 24.891 -34.906 -26.719 1 69.81 197 CYS A O 1
ATOM 1516 N N . TYR A 1 198 ? 23.188 -33.938 -27.859 1 65.31 198 TYR A N 1
ATOM 1517 C CA . TYR A 1 198 ? 22.297 -34.156 -26.719 1 65.31 198 TYR A CA 1
ATOM 1518 C C . TYR A 1 198 ? 21.812 -35.594 -26.672 1 65.31 198 TYR A C 1
ATOM 1520 O O . TYR A 1 198 ? 21.188 -36.031 -25.703 1 65.31 198 TYR A O 1
ATOM 1528 N N . LYS A 1 199 ? 22.25 -36.438 -27.641 1 65.31 199 LYS A N 1
ATOM 1529 C CA . LYS A 1 199 ? 22 -37.906 -27.641 1 65.31 199 LYS A CA 1
ATOM 1530 C C . LYS A 1 199 ? 23.125 -38.656 -26.938 1 65.31 199 LYS A C 1
ATOM 1532 O O . LYS A 1 199 ? 23.031 -39.844 -26.703 1 65.31 199 LYS A O 1
ATOM 1537 N N . ILE A 1 200 ? 24.062 -37.875 -26.484 1 68.56 200 ILE A N 1
ATOM 1538 C CA . ILE A 1 200 ? 25.188 -38.469 -25.781 1 68.56 200 ILE A CA 1
ATOM 1539 C C . ILE A 1 200 ? 24.859 -38.625 -24.312 1 68.56 200 ILE A C 1
ATOM 1541 O O . ILE A 1 200 ? 24.453 -37.656 -23.656 1 68.56 200 ILE A O 1
ATOM 1545 N N . GLU A 1 201 ? 24.844 -39.812 -23.75 1 66.88 201 GLU A N 1
ATOM 1546 C CA . GLU A 1 201 ? 24.469 -40.125 -22.375 1 66.88 201 GLU A CA 1
ATOM 1547 C C . GLU A 1 201 ? 25.453 -39.531 -21.375 1 66.88 201 GLU A C 1
ATOM 1549 O O . GLU A 1 201 ? 25.062 -39.062 -20.312 1 66.88 201 GLU A O 1
ATOM 1554 N N . ASN A 1 202 ? 26.688 -39.438 -21.641 1 65.94 202 ASN A N 1
ATOM 1555 C CA . ASN A 1 202 ? 27.734 -38.938 -20.75 1 65.94 202 ASN A CA 1
ATOM 1556 C C . ASN A 1 202 ? 27.75 -37.438 -20.703 1 65.94 202 ASN A C 1
ATOM 1558 O O . ASN A 1 202 ? 28 -36.781 -21.734 1 65.94 202 ASN A O 1
ATOM 1562 N N . GLN A 1 203 ? 27.438 -36.875 -19.562 1 70.56 203 GLN A N 1
ATOM 1563 C CA . GLN A 1 203 ? 27.266 -35.438 -19.406 1 70.56 203 GLN A CA 1
ATOM 1564 C C . GLN A 1 203 ? 28.516 -34.656 -19.828 1 70.56 203 GLN A C 1
ATOM 1566 O O . GLN A 1 203 ? 28.438 -33.625 -20.484 1 70.56 203 GLN A O 1
ATOM 1571 N N . ARG A 1 204 ? 29.703 -35.188 -19.391 1 71 204 ARG A N 1
ATOM 1572 C CA . ARG A 1 204 ? 30.953 -34.5 -19.734 1 71 204 ARG A CA 1
ATOM 1573 C C . ARG A 1 204 ? 31.156 -34.5 -21.25 1 71 204 ARG A C 1
ATOM 1575 O O . ARG A 1 204 ? 31.594 -33.469 -21.797 1 71 204 ARG A O 1
ATOM 1582 N N . CYS A 1 205 ? 30.766 -35.531 -21.828 1 74.25 205 CYS A N 1
ATOM 1583 C CA . CYS A 1 205 ? 30.875 -35.625 -23.281 1 74.25 205 CYS A CA 1
ATOM 1584 C C . CYS A 1 205 ? 29.844 -34.719 -23.953 1 74.25 205 CYS A C 1
ATOM 1586 O O . CYS A 1 205 ? 30.172 -34.031 -24.922 1 74.25 205 CYS A O 1
ATOM 1588 N N . ARG A 1 206 ? 28.734 -34.75 -23.422 1 75.25 206 ARG A N 1
ATOM 1589 C CA . ARG A 1 206 ? 27.703 -33.875 -23.984 1 75.25 206 ARG A CA 1
ATOM 1590 C C . ARG A 1 206 ? 28.094 -32.406 -23.891 1 75.25 206 ARG A C 1
ATOM 1592 O O . ARG A 1 206 ? 27.969 -31.656 -24.859 1 75.25 206 ARG A O 1
ATOM 1599 N N . ASP A 1 207 ? 28.703 -32.125 -22.75 1 73.19 207 ASP A N 1
ATOM 1600 C CA . ASP A 1 207 ? 29.125 -30.734 -22.562 1 73.19 207 ASP A CA 1
ATOM 1601 C C . ASP A 1 207 ? 30.266 -30.375 -23.516 1 73.19 207 ASP A C 1
ATOM 1603 O O . ASP A 1 207 ? 30.281 -29.281 -24.062 1 73.19 207 ASP A O 1
ATOM 1607 N N . THR A 1 208 ? 31.156 -31.297 -23.594 1 75.12 208 THR A N 1
ATOM 1608 C CA . THR A 1 208 ? 32.281 -31.062 -24.5 1 75.12 208 THR A CA 1
ATOM 1609 C C . THR A 1 208 ? 31.797 -31.016 -25.953 1 75.12 208 THR A C 1
ATOM 1611 O O . THR A 1 208 ? 32.281 -30.188 -26.734 1 75.12 208 THR A O 1
ATOM 1614 N N . CYS A 1 209 ? 30.781 -31.812 -26.25 1 72.94 209 CYS A N 1
ATOM 1615 C CA . CYS A 1 209 ? 30.203 -31.828 -27.578 1 72.94 209 CYS A CA 1
ATOM 1616 C C . CYS A 1 209 ? 29.5 -30.5 -27.875 1 72.94 209 CYS A C 1
ATOM 1618 O O . CYS A 1 209 ? 29.719 -29.906 -28.938 1 72.94 209 CYS A O 1
ATOM 1620 N N . VAL A 1 210 ? 28.844 -30.188 -26.859 1 72.88 210 VAL A N 1
ATOM 1621 C CA . VAL A 1 210 ? 28.109 -28.922 -27.031 1 72.88 210 VAL A CA 1
ATOM 1622 C C . VAL A 1 210 ? 29.094 -27.766 -27.125 1 72.88 210 VAL A C 1
ATOM 1624 O O . VAL A 1 210 ? 28.969 -26.906 -28 1 72.88 210 VAL A O 1
ATOM 1627 N N . ARG A 1 211 ? 30.141 -27.859 -26.297 1 71.75 211 ARG A N 1
ATOM 1628 C CA . ARG A 1 211 ? 31.156 -26.812 -26.297 1 71.75 211 ARG A CA 1
ATOM 1629 C C . ARG A 1 211 ? 31.922 -26.797 -27.609 1 71.75 211 ARG A C 1
ATOM 1631 O O . ARG A 1 211 ? 32.125 -25.734 -28.203 1 71.75 211 ARG A O 1
ATOM 1638 N N . THR A 1 212 ? 32.344 -27.922 -28.062 1 72.25 212 THR A N 1
ATOM 1639 C CA . THR A 1 212 ? 33.219 -27.984 -29.234 1 72.25 212 THR A CA 1
ATOM 1640 C C . THR A 1 212 ? 32.438 -27.656 -30.5 1 72.25 212 THR A C 1
ATOM 1642 O O . THR A 1 212 ? 32.938 -26.953 -31.391 1 72.25 212 THR A O 1
ATOM 1645 N N . LEU A 1 213 ? 31.234 -28.109 -30.484 1 66.75 213 LEU A N 1
ATOM 1646 C CA . LEU A 1 213 ? 30.438 -27.859 -31.672 1 66.75 213 LEU A CA 1
ATOM 1647 C C . LEU A 1 213 ? 29.984 -26.391 -31.734 1 66.75 213 LEU A C 1
ATOM 1649 O O . LEU A 1 213 ? 29.75 -25.859 -32.812 1 66.75 213 LEU A O 1
ATOM 1653 N N . SER A 1 214 ? 29.938 -25.859 -30.453 1 63.44 214 SER A N 1
ATOM 1654 C CA . SER A 1 214 ? 29.5 -24.469 -30.359 1 63.44 214 SER A CA 1
ATOM 1655 C C . SER A 1 214 ? 30.656 -23.516 -30.578 1 63.44 214 SER A C 1
ATOM 1657 O O . SER A 1 214 ? 30.453 -22.391 -31.047 1 63.44 214 SER A O 1
ATOM 1659 N N . THR A 1 215 ? 31.875 -23.922 -30.25 1 62.81 215 THR A N 1
ATOM 1660 C CA . THR A 1 215 ? 33 -22.984 -30.203 1 62.81 215 THR A CA 1
ATOM 1661 C C . THR A 1 215 ? 33.969 -23.25 -31.359 1 62.81 215 THR A C 1
ATOM 1663 O O . THR A 1 215 ? 34.656 -22.344 -31.812 1 62.81 215 THR A O 1
ATOM 1666 N N . MET A 1 216 ? 34 -24.516 -31.797 1 59.84 216 MET A N 1
ATOM 1667 C CA . MET A 1 216 ? 35.031 -24.875 -32.75 1 59.84 216 MET A CA 1
ATOM 1668 C C . MET A 1 216 ? 34.438 -25.109 -34.156 1 59.84 216 MET A C 1
ATOM 1670 O O . MET A 1 216 ? 33.344 -25.625 -34.281 1 59.84 216 MET A O 1
ATOM 1674 N N . THR A 1 217 ? 35.062 -24.562 -35.062 1 56.56 217 THR A N 1
ATOM 1675 C CA . THR A 1 217 ? 34.594 -24.672 -36.438 1 56.56 217 THR A CA 1
ATOM 1676 C C . THR A 1 217 ? 35.344 -25.781 -37.156 1 56.56 217 THR A C 1
ATOM 1678 O O . THR A 1 217 ? 34.844 -26.328 -38.156 1 56.56 217 THR A O 1
ATOM 1681 N N . ASP A 1 218 ? 36.531 -26.125 -36.781 1 54.84 218 ASP A N 1
ATOM 1682 C CA . ASP A 1 218 ? 37.344 -27.141 -37.438 1 54.84 218 ASP A CA 1
ATOM 1683 C C . ASP A 1 218 ? 36.875 -28.547 -37.031 1 54.84 218 ASP A C 1
ATOM 1685 O O . ASP A 1 218 ? 37 -28.938 -35.875 1 54.84 218 ASP A O 1
ATOM 1689 N N . GLN A 1 219 ? 36.281 -29.266 -37.938 1 59.84 219 GLN A N 1
ATOM 1690 C CA . GLN A 1 219 ? 35.719 -30.578 -37.719 1 59.84 219 GLN A CA 1
ATOM 1691 C C . GLN A 1 219 ? 36.75 -31.547 -37.156 1 59.84 219 GLN A C 1
ATOM 1693 O O . GLN A 1 219 ? 36.438 -32.406 -36.344 1 59.84 219 GLN A O 1
ATOM 1698 N N . TYR A 1 220 ? 38 -31.406 -37.594 1 59.38 220 TYR A N 1
ATOM 1699 C CA . TYR A 1 220 ? 39.031 -32.312 -37.125 1 59.38 220 TYR A CA 1
ATOM 1700 C C . TYR A 1 220 ? 39.469 -32 -35.688 1 59.38 220 TYR A C 1
ATOM 1702 O O . TYR A 1 220 ? 39.688 -32.906 -34.906 1 59.38 220 TYR A O 1
ATOM 1710 N N . LYS A 1 221 ? 39.469 -30.75 -35.344 1 66.31 221 LYS A N 1
ATOM 1711 C CA . LYS A 1 221 ? 39.781 -30.391 -33.969 1 66.31 221 LYS A CA 1
ATOM 1712 C C . LYS A 1 221 ? 38.625 -30.719 -33.031 1 66.31 221 LYS A C 1
ATOM 1714 O O . LYS A 1 221 ? 38.844 -31.156 -31.906 1 66.31 221 LYS A O 1
ATOM 1719 N N . ILE A 1 222 ? 37.438 -30.641 -33.5 1 70.06 222 ILE A N 1
ATOM 1720 C CA . ILE A 1 222 ? 36.25 -31.031 -32.719 1 70.06 222 ILE A CA 1
ATOM 1721 C C . ILE A 1 222 ? 36.281 -32.531 -32.469 1 70.06 222 ILE A C 1
ATOM 1723 O O . ILE A 1 222 ? 36.094 -33 -31.344 1 70.06 222 ILE A O 1
ATOM 1727 N N . ALA A 1 223 ? 36.531 -33.188 -33.562 1 69.31 223 ALA A N 1
ATOM 1728 C CA . ALA A 1 223 ? 36.625 -34.625 -33.469 1 69.31 223 ALA A CA 1
ATOM 1729 C C . ALA A 1 223 ? 37.781 -35.031 -32.531 1 69.31 223 ALA A C 1
ATOM 1731 O O . ALA A 1 223 ? 37.625 -35.969 -31.719 1 69.31 223 ALA A O 1
ATOM 1732 N N . GLY A 1 224 ? 38.812 -34.281 -32.562 1 70.88 224 GLY A N 1
ATOM 1733 C CA . GLY A 1 224 ? 39.938 -34.562 -31.672 1 70.88 224 GLY A CA 1
ATOM 1734 C C . GLY A 1 224 ? 39.594 -34.281 -30.219 1 70.88 224 GLY A C 1
ATOM 1735 O O . GLY A 1 224 ? 39.906 -35.094 -29.344 1 70.88 224 GLY A O 1
ATOM 1736 N N . GLU A 1 225 ? 38.938 -33.219 -29.922 1 73.38 225 GLU A N 1
ATOM 1737 C CA . GLU A 1 225 ? 38.562 -32.906 -28.547 1 73.38 225 GLU A CA 1
ATOM 1738 C C . GLU A 1 225 ? 37.469 -33.844 -28.047 1 73.38 225 GLU A C 1
ATOM 1740 O O . GLU A 1 225 ? 37.469 -34.25 -26.875 1 73.38 225 GLU A O 1
ATOM 1745 N N . LEU A 1 226 ? 36.625 -34.219 -28.906 1 74.5 226 LEU A N 1
ATOM 1746 C CA . LEU A 1 226 ? 35.562 -35.156 -28.531 1 74.5 226 LEU A CA 1
ATOM 1747 C C . LEU A 1 226 ? 36.125 -36.562 -28.328 1 74.5 226 LEU A C 1
ATOM 1749 O O . LEU A 1 226 ? 35.719 -37.25 -27.391 1 74.5 226 LEU A O 1
ATOM 1753 N N . GLU A 1 227 ? 37.094 -36.875 -29.156 1 74.5 227 GLU A N 1
ATOM 1754 C CA . GLU A 1 227 ? 37.719 -38.188 -29 1 74.5 227 GLU A CA 1
ATOM 1755 C C . GLU A 1 227 ? 38.531 -38.281 -27.703 1 74.5 227 GLU A C 1
ATOM 1757 O O . GLU A 1 227 ? 38.594 -39.312 -27.078 1 74.5 227 GLU A O 1
ATOM 1762 N N . ASN A 1 228 ? 39 -37.125 -27.25 1 74.19 228 ASN A N 1
ATOM 1763 C CA . ASN A 1 228 ? 39.781 -37.094 -26.016 1 74.19 228 ASN A CA 1
ATOM 1764 C C . ASN A 1 228 ? 38.906 -37.312 -24.781 1 74.19 228 ASN A C 1
ATOM 1766 O O . ASN A 1 228 ? 39.344 -37.969 -23.828 1 74.19 228 ASN A O 1
ATOM 1770 N N . ILE A 1 229 ? 37.656 -36.812 -24.844 1 73.5 229 ILE A N 1
ATOM 1771 C CA . ILE A 1 229 ? 36.781 -36.844 -23.656 1 73.5 229 ILE A CA 1
ATOM 1772 C C . ILE A 1 229 ? 35.719 -37.938 -23.828 1 73.5 229 ILE A C 1
ATOM 1774 O O . ILE A 1 229 ? 35.406 -38.625 -22.875 1 73.5 229 ILE A O 1
ATOM 1778 N N . CYS A 1 230 ? 35.188 -38.094 -24.969 1 72.69 230 CYS A N 1
ATOM 1779 C CA . CYS A 1 230 ? 34.062 -39 -25.188 1 72.69 230 CYS A CA 1
ATOM 1780 C C . CYS A 1 230 ? 34.531 -40.344 -25.656 1 72.69 230 CYS A C 1
ATOM 1782 O O . CYS A 1 230 ? 33.781 -41.312 -25.641 1 72.69 230 CYS A O 1
ATOM 1784 N N . GLY A 1 231 ? 35.844 -40.562 -26.016 1 71.31 231 GLY A N 1
ATOM 1785 C CA . GLY A 1 231 ? 36.375 -41.812 -26.594 1 71.31 231 GLY A CA 1
ATOM 1786 C C . GLY A 1 231 ? 36.375 -41.781 -28.109 1 71.31 231 GLY A C 1
ATOM 1787 O O . GLY A 1 231 ? 36.062 -40.781 -28.734 1 71.31 231 GLY A O 1
ATOM 1788 N N . PRO A 1 232 ? 36.688 -42.906 -28.797 1 68.56 232 PRO A N 1
ATOM 1789 C CA . PRO A 1 232 ? 36.781 -42.938 -30.25 1 68.56 232 PRO A CA 1
ATOM 1790 C C . PRO A 1 232 ? 35.438 -42.688 -30.938 1 68.56 232 PRO A C 1
ATOM 1792 O O . PRO A 1 232 ? 34.406 -43.219 -30.516 1 68.56 232 PRO A O 1
ATOM 1795 N N . ILE A 1 233 ? 35.406 -41.75 -31.875 1 65.25 233 ILE A N 1
ATOM 1796 C CA . ILE A 1 233 ? 34.219 -41.375 -32.625 1 65.25 233 ILE A CA 1
ATOM 1797 C C . ILE A 1 233 ? 33.938 -42.406 -33.719 1 65.25 233 ILE A C 1
ATOM 1799 O O . ILE A 1 233 ? 34.719 -42.562 -34.656 1 65.25 233 ILE A O 1
ATOM 1803 N N . LEU A 1 234 ? 32.969 -43.281 -33.469 1 62.97 234 LEU A N 1
ATOM 1804 C CA . LEU A 1 234 ? 32.562 -44.281 -34.438 1 62.97 234 LEU A CA 1
ATOM 1805 C C . LEU A 1 234 ? 31.312 -43.844 -35.188 1 62.97 234 LEU A C 1
ATOM 1807 O O . LEU A 1 234 ? 30.203 -43.969 -34.656 1 62.97 234 LEU A O 1
ATOM 1811 N N . PRO A 1 235 ? 31.438 -43.281 -36.312 1 59.31 235 PRO A N 1
ATOM 1812 C CA . PRO A 1 235 ? 30.328 -42.688 -37.062 1 59.31 235 PRO A CA 1
ATOM 1813 C C . PRO A 1 235 ? 29.172 -43.656 -37.312 1 59.31 235 PRO A C 1
ATOM 1815 O O . PRO A 1 235 ? 28.031 -43.219 -37.5 1 59.31 235 PRO A O 1
ATOM 1818 N N . GLN A 1 236 ? 29.406 -44.938 -37.375 1 58.56 236 GLN A N 1
ATOM 1819 C CA . GLN A 1 236 ? 28.375 -45.938 -37.656 1 58.56 236 GLN A CA 1
ATOM 1820 C C . GLN A 1 236 ? 27.516 -46.219 -36.438 1 58.56 236 GLN A C 1
ATOM 1822 O O . GLN A 1 236 ? 26.422 -46.781 -36.531 1 58.56 236 GLN A O 1
ATOM 1827 N N . LEU A 1 237 ? 27.906 -45.906 -35.156 1 61.84 237 LEU A N 1
ATOM 1828 C CA . LEU A 1 237 ? 27.188 -46.219 -33.938 1 61.84 237 LEU A CA 1
ATOM 1829 C C . LEU A 1 237 ? 26.594 -44.969 -33.312 1 61.84 237 LEU A C 1
ATOM 1831 O O . LEU A 1 237 ? 27.234 -43.906 -33.344 1 61.84 237 LEU A O 1
ATOM 1835 N N . PRO A 1 238 ? 25.25 -45.062 -32.656 1 65.69 238 PRO A N 1
ATOM 1836 C CA . PRO A 1 238 ? 24.797 -43.938 -31.844 1 65.69 238 PRO A CA 1
ATOM 1837 C C . PRO A 1 238 ? 25.719 -43.688 -30.641 1 65.69 238 PRO A C 1
ATOM 1839 O O . PRO A 1 238 ? 26.359 -44.594 -30.141 1 65.69 238 PRO A O 1
ATOM 1842 N N . PRO A 1 239 ? 26.062 -42.281 -30.391 1 64.5 239 PRO A N 1
ATOM 1843 C CA . PRO A 1 239 ? 25.328 -41.094 -30.859 1 64.5 239 PRO A CA 1
ATOM 1844 C C . PRO A 1 239 ? 26.016 -40.438 -32.062 1 64.5 239 PRO A C 1
ATOM 1846 O O . PRO A 1 239 ? 25.453 -39.5 -32.656 1 64.5 239 PRO A O 1
ATOM 1849 N N . TRP A 1 240 ? 27.109 -41.094 -32.5 1 69.31 240 TRP A N 1
ATOM 1850 C CA . TRP A 1 240 ? 27.953 -40.406 -33.5 1 69.31 240 TRP A CA 1
ATOM 1851 C C . TRP A 1 240 ? 27.328 -40.5 -34.875 1 69.31 240 TRP A C 1
ATOM 1853 O O . TRP A 1 240 ? 27.547 -39.625 -35.719 1 69.31 240 TRP A O 1
ATOM 1863 N N . SER A 1 241 ? 26.516 -41.594 -35.188 1 64.81 241 SER A N 1
ATOM 1864 C CA . SER A 1 241 ? 25.844 -41.75 -36.469 1 64.81 241 SER A CA 1
ATOM 1865 C C . SER A 1 241 ? 24.938 -40.562 -36.781 1 64.81 241 SER A C 1
ATOM 1867 O O . SER A 1 241 ? 24.672 -40.25 -37.938 1 64.81 241 SER A O 1
ATOM 1869 N N . CYS A 1 242 ? 24.516 -39.969 -35.625 1 63.84 242 CYS A N 1
ATOM 1870 C CA . CYS A 1 242 ? 23.625 -38.812 -35.781 1 63.84 242 CYS A CA 1
ATOM 1871 C C . CYS A 1 242 ? 24.328 -37.688 -36.531 1 63.84 242 CYS A C 1
ATOM 1873 O O . CYS A 1 242 ? 23.688 -36.938 -37.281 1 63.84 242 CYS A O 1
ATOM 1875 N N . PHE A 1 243 ? 25.562 -37.719 -36.375 1 62.03 243 PHE A N 1
ATOM 1876 C CA . PHE A 1 243 ? 26.344 -36.594 -36.938 1 62.03 243 PHE A CA 1
ATOM 1877 C C . PHE A 1 243 ? 26.531 -36.812 -38.438 1 62.03 243 PHE A C 1
ATOM 1879 O O . PHE A 1 243 ? 26.906 -35.875 -39.156 1 62.03 243 PHE A O 1
ATOM 1886 N N . LEU A 1 244 ? 26.406 -38.062 -38.906 1 54.06 244 LEU A N 1
ATOM 1887 C CA . LEU A 1 244 ? 26.578 -38.375 -40.312 1 54.06 244 LEU A CA 1
ATOM 1888 C C . LEU A 1 244 ? 25.266 -38.25 -41.062 1 54.06 244 LEU A C 1
ATOM 1890 O O . LEU A 1 244 ? 25.25 -38.25 -42.312 1 54.06 244 LEU A O 1
ATOM 1894 N N . THR A 1 245 ? 23.984 -38.5 -40.531 1 47.34 245 THR A N 1
ATOM 1895 C CA . THR A 1 245 ? 22.719 -38.438 -41.25 1 47.34 245 THR A CA 1
ATOM 1896 C C . THR A 1 245 ? 22.453 -37.031 -41.781 1 47.34 245 THR A C 1
ATOM 1898 O O . THR A 1 245 ? 22.625 -36.062 -41.031 1 47.34 245 THR A O 1
ATOM 1901 N N . GLN A 1 246 ? 22.438 -36.75 -43.188 1 45.06 246 GLN A N 1
ATOM 1902 C CA . GLN A 1 246 ? 22.078 -35.531 -43.906 1 45.06 246 GLN A CA 1
ATOM 1903 C C . GLN A 1 246 ? 20.75 -34.969 -43.406 1 45.06 246 GLN A C 1
ATOM 1905 O O . GLN A 1 246 ? 19.781 -35.719 -43.25 1 45.06 246 GLN A O 1
ATOM 1910 N N . PRO A 1 247 ? 20.672 -33.75 -42.812 1 40.31 247 PRO A N 1
ATOM 1911 C CA . PRO A 1 247 ? 19.344 -33.219 -42.469 1 40.31 247 PRO A CA 1
ATOM 1912 C C . PRO A 1 247 ? 18.391 -33.219 -43.688 1 40.31 247 PRO A C 1
ATOM 1914 O O . PRO A 1 247 ? 18.797 -32.875 -44.781 1 40.31 247 PRO A O 1
ATOM 1917 N N . LEU A 1 248 ? 17.469 -34.125 -43.938 1 35.69 248 LEU A N 1
ATOM 1918 C CA . LEU A 1 248 ? 16.453 -34.156 -44.969 1 35.69 248 LEU A CA 1
ATOM 1919 C C . LEU A 1 248 ? 16.016 -32.75 -45.344 1 35.69 248 LEU A C 1
ATOM 1921 O O . LEU A 1 248 ? 15.984 -31.859 -44.5 1 35.69 248 LEU A O 1
ATOM 1925 N N . ASN A 1 249 ? 15.953 -32.156 -46.656 1 36.81 249 ASN A N 1
ATOM 1926 C CA . ASN A 1 249 ? 15.453 -31 -47.375 1 36.81 249 ASN A CA 1
ATOM 1927 C C . ASN A 1 249 ? 14.102 -30.547 -46.844 1 36.81 249 ASN A C 1
ATOM 1929 O O . ASN A 1 249 ? 13.336 -29.891 -47.531 1 36.81 249 ASN A O 1
ATOM 1933 N N . LYS A 1 250 ? 13.25 -31.25 -46.312 1 38.41 250 LYS A N 1
ATOM 1934 C CA . LYS A 1 250 ? 11.938 -30.719 -45.969 1 38.41 250 LYS A CA 1
ATOM 1935 C C . LYS A 1 250 ? 12.062 -29.359 -45.25 1 38.41 250 LYS A C 1
ATOM 1937 O O . LYS A 1 250 ? 13.102 -29.062 -44.656 1 38.41 250 LYS A O 1
ATOM 1942 N N . LYS A 1 251 ? 10.977 -28.5 -45.531 1 41.88 251 LYS A N 1
ATOM 1943 C CA . LYS A 1 251 ? 10.609 -27.266 -44.875 1 41.88 251 LYS A CA 1
ATOM 1944 C C . LYS A 1 251 ? 11.234 -27.188 -43.469 1 41.88 251 LYS A C 1
ATOM 1946 O O . LYS A 1 251 ? 10.922 -28.016 -42.594 1 41.88 251 LYS A O 1
ATOM 1951 N N . THR A 1 252 ? 12.359 -26.844 -43.375 1 35.03 252 THR A N 1
ATOM 1952 C CA . THR A 1 252 ? 13.094 -26.656 -42.125 1 35.03 252 THR A CA 1
ATOM 1953 C C . THR A 1 252 ? 12.156 -26.266 -41 1 35.03 252 THR A C 1
ATOM 1955 O O . THR A 1 252 ? 11.617 -25.156 -41 1 35.03 252 THR A O 1
ATOM 1958 N N . GLU A 1 253 ? 11.289 -26.953 -40.531 1 42.78 253 GLU A N 1
ATOM 1959 C CA . GLU A 1 253 ? 10.555 -26.656 -39.312 1 42.78 253 GLU A CA 1
ATOM 1960 C C . GLU A 1 253 ? 11.453 -25.938 -38.312 1 42.78 253 GLU A C 1
ATOM 1962 O O . GLU A 1 253 ? 12.57 -26.375 -38.031 1 42.78 253 GLU A O 1
ATOM 1967 N N . GLU A 1 254 ? 11.445 -24.531 -38.281 1 51.69 254 GLU A N 1
ATOM 1968 C CA . GLU A 1 254 ? 12.141 -23.719 -37.312 1 51.69 254 GLU A CA 1
ATOM 1969 C C . GLU A 1 254 ? 12.375 -24.5 -36 1 51.69 254 GLU A C 1
ATOM 1971 O O . GLU A 1 254 ? 11.422 -24.984 -35.406 1 51.69 254 GLU A O 1
ATOM 1976 N N . ILE A 1 255 ? 13.5 -25.125 -35.938 1 57.91 255 ILE A N 1
ATOM 1977 C CA . ILE A 1 255 ? 13.898 -25.859 -34.75 1 57.91 255 ILE A CA 1
ATOM 1978 C C . ILE A 1 255 ? 14.055 -24.906 -33.562 1 57.91 255 ILE A C 1
ATOM 1980 O O . ILE A 1 255 ? 14.852 -23.969 -33.625 1 57.91 255 ILE A O 1
ATOM 1984 N N . ILE A 1 256 ? 13.094 -24.797 -32.75 1 75.38 256 ILE A N 1
ATOM 1985 C CA . ILE A 1 256 ? 13.156 -24.016 -31.531 1 75.38 256 ILE A CA 1
ATOM 1986 C C . ILE A 1 256 ? 13.93 -24.781 -30.453 1 75.38 256 ILE A C 1
ATOM 1988 O O . ILE A 1 256 ? 13.664 -25.969 -30.219 1 75.38 256 ILE A O 1
ATOM 1992 N N . MET A 1 257 ? 14.992 -24.188 -30.016 1 76.5 257 MET A N 1
ATOM 1993 C CA . MET A 1 257 ? 15.82 -24.812 -29 1 76.5 257 MET A CA 1
ATOM 1994 C C . MET A 1 257 ? 15.023 -25.078 -27.719 1 76.5 257 MET A C 1
ATOM 1996 O O . MET A 1 257 ? 15.055 -26.188 -27.172 1 76.5 257 MET A O 1
ATOM 2000 N N . ASP A 1 258 ? 14.383 -24.109 -27.281 1 87.44 258 ASP A N 1
ATOM 2001 C CA . ASP A 1 258 ? 13.609 -24.219 -26.047 1 87.44 258 ASP A CA 1
ATOM 2002 C C . ASP A 1 258 ? 12.562 -23.109 -25.938 1 87.44 258 ASP A C 1
ATOM 2004 O O . ASP A 1 258 ? 12.898 -21.953 -25.688 1 87.44 258 ASP A O 1
ATOM 2008 N N . TYR A 1 259 ? 11.383 -23.516 -26.078 1 89.5 259 TYR A N 1
ATOM 2009 C CA . TYR A 1 259 ? 10.297 -22.547 -26 1 89.5 259 TYR A CA 1
ATOM 2010 C C . TYR A 1 259 ? 10.203 -21.953 -24.609 1 89.5 259 TYR A C 1
ATOM 2012 O O . TYR A 1 259 ? 9.797 -20.797 -24.438 1 89.5 259 TYR A O 1
ATOM 2020 N N . THR A 1 260 ? 10.5 -22.703 -23.547 1 92.5 260 THR A N 1
ATOM 2021 C CA . THR A 1 260 ? 10.375 -22.203 -22.188 1 92.5 260 THR A CA 1
ATOM 2022 C C . THR A 1 260 ? 11.367 -21.078 -21.922 1 92.5 260 THR A C 1
ATOM 2024 O O . THR A 1 260 ? 10.992 -20.031 -21.375 1 92.5 260 THR A O 1
ATOM 2027 N N . ARG A 1 261 ? 12.586 -21.281 -22.297 1 91 261 ARG A N 1
ATOM 2028 C CA . ARG A 1 261 ? 13.602 -20.25 -22.094 1 91 261 ARG A CA 1
ATOM 2029 C C . ARG A 1 261 ? 13.367 -19.078 -23.031 1 91 261 ARG A C 1
ATOM 2031 O O . ARG A 1 261 ? 13.664 -17.938 -22.688 1 91 261 ARG A O 1
ATOM 2038 N N . LEU A 1 262 ? 12.859 -19.359 -24.172 1 90.56 262 LEU A N 1
ATOM 2039 C CA . LEU A 1 262 ? 12.516 -18.297 -25.109 1 90.56 262 LEU A CA 1
ATOM 2040 C C . LEU A 1 262 ? 11.469 -17.359 -24.516 1 90.56 262 LEU A C 1
ATOM 2042 O O . LEU A 1 262 ? 11.508 -16.156 -24.75 1 90.56 262 LEU A O 1
ATOM 2046 N N . GLN A 1 263 ? 10.555 -17.922 -23.844 1 91.25 263 GLN A N 1
ATOM 2047 C CA . GLN A 1 263 ? 9.531 -17.094 -23.203 1 91.25 263 GLN A CA 1
ATOM 2048 C C . GLN A 1 263 ? 10.148 -16.172 -22.156 1 91.25 263 GLN A C 1
ATOM 2050 O O . GLN A 1 263 ? 9.648 -15.062 -21.938 1 91.25 263 GLN A O 1
ATOM 2055 N N . CYS A 1 264 ? 11.203 -16.562 -21.531 1 92.69 264 CYS A N 1
ATOM 2056 C CA . CYS A 1 264 ? 11.875 -15.781 -20.5 1 92.69 264 CYS A CA 1
ATOM 2057 C C . CYS A 1 264 ? 12.578 -14.578 -21.109 1 92.69 264 CYS A C 1
ATOM 2059 O O . CYS A 1 264 ? 12.875 -13.609 -20.406 1 92.69 264 CYS A O 1
ATOM 2061 N N . CYS A 1 265 ? 12.852 -14.57 -22.391 1 90.75 265 CYS A N 1
ATOM 2062 C CA . CYS A 1 265 ? 13.594 -13.5 -23.047 1 90.75 265 CYS A CA 1
ATOM 2063 C C . CYS A 1 265 ? 12.781 -12.211 -23.078 1 90.75 265 CYS A C 1
ATOM 2065 O O . CYS A 1 265 ? 13.344 -11.125 -23.234 1 90.75 265 CYS A O 1
ATOM 2067 N N . SER A 1 266 ? 11.508 -12.32 -22.984 1 87 266 SER A N 1
ATOM 2068 C CA . SER A 1 266 ? 10.648 -11.141 -22.969 1 87 266 SER A CA 1
ATOM 2069 C C . SER A 1 266 ? 10.859 -10.32 -21.703 1 87 266 SER A C 1
ATOM 2071 O O . SER A 1 266 ? 10.461 -9.148 -21.641 1 87 266 SER A O 1
ATOM 2073 N N . LYS A 1 267 ? 11.516 -10.906 -20.719 1 88.56 267 LYS A N 1
ATOM 2074 C CA . LYS A 1 267 ? 11.711 -10.242 -19.438 1 88.56 267 LYS A CA 1
ATOM 2075 C C . LYS A 1 267 ? 13.023 -9.453 -19.422 1 88.56 267 LYS A C 1
ATOM 2077 O O . LYS A 1 267 ? 13.383 -8.875 -18.391 1 88.56 267 LYS A O 1
ATOM 2082 N N . ALA A 1 268 ? 13.672 -9.352 -20.484 1 88.88 268 ALA A N 1
ATOM 2083 C CA . ALA A 1 268 ? 14.93 -8.602 -20.562 1 88.88 268 ALA A CA 1
ATOM 2084 C C . ALA A 1 268 ? 14.68 -7.105 -20.438 1 88.88 268 ALA A C 1
ATOM 2086 O O . ALA A 1 268 ? 13.703 -6.582 -20.984 1 88.88 268 ALA A O 1
ATOM 2087 N N . SER A 1 269 ? 15.5 -6.469 -19.719 1 80.94 269 SER A N 1
ATOM 2088 C CA . SER A 1 269 ? 15.391 -5.027 -19.547 1 80.94 269 SER A CA 1
ATOM 2089 C C . SER A 1 269 ? 16.031 -4.277 -20.719 1 80.94 269 SER A C 1
ATOM 2091 O O . SER A 1 269 ? 15.516 -3.236 -21.141 1 80.94 269 SER A O 1
ATOM 2093 N N . ASN A 1 270 ? 17.125 -4.812 -21.156 1 83.38 270 ASN A N 1
ATOM 2094 C CA . ASN A 1 270 ? 17.844 -4.207 -22.281 1 83.38 270 ASN A CA 1
ATOM 2095 C C . ASN A 1 270 ? 17.453 -4.848 -23.609 1 83.38 270 ASN A C 1
ATOM 2097 O O . ASN A 1 270 ? 17.297 -6.066 -23.688 1 83.38 270 ASN A O 1
ATOM 2101 N N . ASP A 1 271 ? 17.359 -4.066 -24.656 1 80.19 271 ASP A N 1
ATOM 2102 C CA . ASP A 1 271 ? 16.938 -4.555 -25.969 1 80.19 271 ASP A CA 1
ATOM 2103 C C . ASP A 1 271 ? 18.016 -5.461 -26.578 1 80.19 271 ASP A C 1
ATOM 2105 O O . ASP A 1 271 ? 17.688 -6.441 -27.25 1 80.19 271 ASP A O 1
ATOM 2109 N N . ARG A 1 272 ? 19.234 -5.137 -26.266 1 81.88 272 ARG A N 1
ATOM 2110 C CA . ARG A 1 272 ? 20.312 -5.957 -26.797 1 81.88 272 ARG A CA 1
ATOM 2111 C C . ARG A 1 272 ? 20.297 -7.355 -26.188 1 81.88 272 ARG A C 1
ATOM 2113 O O . ARG A 1 272 ? 20.406 -8.352 -26.906 1 81.88 272 ARG A O 1
ATOM 2120 N N . CYS A 1 273 ? 20.141 -7.426 -24.922 1 87.5 273 CYS A N 1
ATOM 2121 C CA . CYS A 1 273 ? 20.094 -8.719 -24.266 1 87.5 273 CYS A CA 1
ATOM 2122 C C . CYS A 1 273 ? 18.844 -9.492 -24.656 1 87.5 273 CYS A C 1
ATOM 2124 O O . CYS A 1 273 ? 18.875 -10.719 -24.766 1 87.5 273 CYS A O 1
ATOM 2126 N N . ARG A 1 274 ? 17.797 -8.812 -24.984 1 87.5 274 ARG A N 1
ATOM 2127 C CA . ARG A 1 274 ? 16.562 -9.453 -25.438 1 87.5 274 ARG A CA 1
ATOM 2128 C C . ARG A 1 274 ? 16.75 -10.109 -26.797 1 87.5 274 ARG A C 1
ATOM 2130 O O . ARG A 1 274 ? 16.312 -11.242 -27.016 1 87.5 274 ARG A O 1
ATOM 2137 N N . THR A 1 275 ? 17.375 -9.391 -27.641 1 82.06 275 THR A N 1
ATOM 2138 C CA . THR A 1 275 ? 17.594 -9.906 -28.984 1 82.06 275 THR A CA 1
ATOM 2139 C C . THR A 1 275 ? 18.547 -11.102 -28.953 1 82.06 275 THR A C 1
ATOM 2141 O O . THR A 1 275 ? 18.312 -12.109 -29.625 1 82.06 275 THR A O 1
ATOM 2144 N N . LEU A 1 276 ? 19.594 -10.945 -28.172 1 85.06 276 LEU A N 1
ATOM 2145 C CA . LEU A 1 276 ? 20.547 -12.031 -28.062 1 85.06 276 LEU A CA 1
ATOM 2146 C C . LEU A 1 276 ? 19.906 -13.273 -27.453 1 85.06 276 LEU A C 1
ATOM 2148 O O . LEU A 1 276 ? 20.141 -14.391 -27.906 1 85.06 276 LEU A O 1
ATOM 2152 N N . CYS A 1 277 ? 19.125 -13.078 -26.438 1 89.06 277 CYS A N 1
ATOM 2153 C CA . CYS A 1 277 ? 18.406 -14.172 -25.781 1 89.06 277 CYS A CA 1
ATOM 2154 C C . CYS A 1 277 ? 17.453 -14.859 -26.766 1 89.06 277 CYS A C 1
ATOM 2156 O O . CYS A 1 277 ? 17.438 -16.094 -26.859 1 89.06 277 CYS A O 1
ATOM 2158 N N . THR A 1 278 ? 16.703 -14.07 -27.516 1 86.56 278 THR A N 1
ATOM 2159 C CA . THR A 1 278 ? 15.711 -14.602 -28.453 1 86.56 278 THR A CA 1
ATOM 2160 C C . THR A 1 278 ? 16.391 -15.398 -29.562 1 86.56 278 THR A C 1
ATOM 2162 O O . THR A 1 278 ? 15.914 -16.469 -29.938 1 86.56 278 THR A O 1
ATOM 2165 N N . ARG A 1 279 ? 17.453 -14.93 -29.906 1 79.25 279 ARG A N 1
ATOM 2166 C CA . ARG A 1 279 ? 18.172 -15.609 -30.984 1 79.25 279 ARG A CA 1
ATOM 2167 C C . ARG A 1 279 ? 18.828 -16.891 -30.469 1 79.25 279 ARG A C 1
ATOM 2169 O O . ARG A 1 279 ? 18.906 -17.891 -31.172 1 79.25 279 ARG A O 1
ATOM 2176 N N . THR A 1 280 ? 19.281 -16.797 -29.281 1 83.56 280 THR A N 1
ATOM 2177 C CA . THR A 1 280 ? 19.953 -17.938 -28.703 1 83.56 280 THR A CA 1
ATOM 2178 C C . THR A 1 280 ? 19 -19.109 -28.516 1 83.56 280 THR A C 1
ATOM 2180 O O . THR A 1 280 ? 19.344 -20.25 -28.828 1 83.56 280 THR A O 1
ATOM 2183 N N . TYR A 1 281 ? 17.781 -18.844 -28.141 1 87.06 281 TYR A N 1
ATOM 2184 C CA . TYR A 1 281 ? 16.891 -19.938 -27.781 1 87.06 281 TYR A CA 1
ATOM 2185 C C . TYR A 1 281 ? 15.906 -20.219 -28.906 1 87.06 281 TYR A C 1
ATOM 2187 O O . TYR A 1 281 ? 15.109 -21.156 -28.812 1 87.06 281 TYR A O 1
ATOM 2195 N N . SER A 1 282 ? 15.914 -19.422 -29.859 1 79.88 282 SER A N 1
ATOM 2196 C CA . SER A 1 282 ? 15.102 -19.734 -31.031 1 79.88 282 SER A CA 1
ATOM 2197 C C . SER A 1 282 ? 15.883 -20.562 -32.062 1 79.88 282 SER A C 1
ATOM 2199 O O . SER A 1 282 ? 15.883 -21.781 -32 1 79.88 282 SER A O 1
ATOM 2201 N N . SER A 1 283 ? 16.531 -19.844 -33 1 63.19 283 SER A N 1
ATOM 2202 C CA . SER A 1 283 ? 17.109 -20.562 -34.125 1 63.19 283 SER A CA 1
ATOM 2203 C C . SER A 1 283 ? 18.641 -20.516 -34.062 1 63.19 283 SER A C 1
ATOM 2205 O O . SER A 1 283 ? 19.297 -21.375 -34.656 1 63.19 283 SER A O 1
ATOM 2207 N N . ASP A 1 284 ? 19.203 -19.5 -33.406 1 57.38 284 ASP A N 1
ATOM 2208 C CA . ASP A 1 284 ? 20.625 -19.266 -33.625 1 57.38 284 ASP A CA 1
ATOM 2209 C C . ASP A 1 284 ? 21.422 -19.547 -32.344 1 57.38 284 ASP A C 1
ATOM 2211 O O . ASP A 1 284 ? 22.281 -18.75 -31.969 1 57.38 284 ASP A O 1
ATOM 2215 N N . TRP A 1 285 ? 21.219 -20.578 -31.562 1 56.66 285 TRP A N 1
ATOM 2216 C CA . TRP A 1 285 ? 21.812 -20.859 -30.266 1 56.66 285 TRP A CA 1
ATOM 2217 C C . TRP A 1 285 ? 23.344 -20.828 -30.344 1 56.66 285 TRP A C 1
ATOM 2219 O O . TRP A 1 285 ? 24 -20.203 -29.516 1 56.66 285 TRP A O 1
ATOM 2229 N N . THR A 1 286 ? 23.922 -21.469 -31.422 1 49.97 286 THR A N 1
ATOM 2230 C CA . THR A 1 286 ? 25.344 -21.766 -31.453 1 49.97 286 THR A CA 1
ATOM 2231 C C . THR A 1 286 ? 26.156 -20.469 -31.531 1 49.97 286 THR A C 1
ATOM 2233 O O . THR A 1 286 ? 27.203 -20.344 -30.891 1 49.97 286 THR A O 1
ATOM 2236 N N . ARG A 1 287 ? 25.688 -19.438 -32.312 1 51.28 287 ARG A N 1
ATOM 2237 C CA . ARG A 1 287 ? 26.438 -18.219 -32.562 1 51.28 287 ARG A CA 1
ATOM 2238 C C . ARG A 1 287 ? 26.219 -17.203 -31.453 1 51.28 287 ARG A C 1
ATOM 2240 O O . ARG A 1 287 ? 27.156 -16.5 -31.047 1 51.28 287 ARG A O 1
ATOM 2247 N N . GLN A 1 288 ? 25.047 -17.297 -30.938 1 64.31 288 GLN A N 1
ATOM 2248 C CA . GLN A 1 288 ? 24.703 -16.141 -30.109 1 64.31 288 GLN A CA 1
ATOM 2249 C C . GLN A 1 288 ? 24.812 -16.484 -28.625 1 64.31 288 GLN A C 1
ATOM 2251 O O . GLN A 1 288 ? 24.875 -15.594 -27.781 1 64.31 288 GLN A O 1
ATOM 2256 N N . TYR A 1 289 ? 25.094 -17.75 -28.406 1 72 289 TYR A N 1
ATOM 2257 C CA . TYR A 1 289 ? 25.109 -18.141 -27 1 72 289 TYR A CA 1
ATOM 2258 C C . TYR A 1 289 ? 26.328 -17.547 -26.297 1 72 289 TYR A C 1
ATOM 2260 O O . TYR A 1 289 ? 26.203 -17.047 -25.172 1 72 289 TYR A O 1
ATOM 2268 N N . SER A 1 290 ? 27.422 -17.594 -26.984 1 69.62 290 SER A N 1
ATOM 2269 C CA . SER A 1 290 ? 28.641 -17.047 -26.375 1 69.62 290 SER A CA 1
ATOM 2270 C C . SER A 1 290 ? 28.516 -15.547 -26.141 1 69.62 290 SER A C 1
ATOM 2272 O O . SER A 1 290 ? 28.938 -15.039 -25.109 1 69.62 290 SER A O 1
ATOM 2274 N N . GLU A 1 291 ? 27.906 -15.023 -27.109 1 75.5 291 GLU A N 1
ATOM 2275 C CA . GLU A 1 291 ? 27.719 -13.586 -26.953 1 75.5 291 GLU A CA 1
ATOM 2276 C C . GLU A 1 291 ? 26.719 -13.273 -25.844 1 75.5 291 GLU A C 1
ATOM 2278 O O . GLU A 1 291 ? 26.891 -12.32 -25.094 1 75.5 291 GLU A O 1
ATOM 2283 N N . PHE A 1 292 ? 25.719 -14.047 -25.891 1 86.38 292 PHE A N 1
ATOM 2284 C CA . PHE A 1 292 ? 24.734 -13.867 -24.844 1 86.38 292 PHE A CA 1
ATOM 2285 C C . PHE A 1 292 ? 25.359 -14.07 -23.469 1 86.38 292 PHE A C 1
ATOM 2287 O O . PHE A 1 292 ? 25.094 -13.305 -22.531 1 86.38 292 PHE A O 1
ATOM 2294 N N . GLN A 1 293 ? 26.188 -15 -23.344 1 79.75 293 GLN A N 1
ATOM 2295 C CA . GLN A 1 293 ? 26.828 -15.312 -22.078 1 79.75 293 GLN A CA 1
ATOM 2296 C C . GLN A 1 293 ? 27.797 -14.219 -21.656 1 79.75 293 GLN A C 1
ATOM 2298 O O . GLN A 1 293 ? 27.812 -13.797 -20.5 1 79.75 293 GLN A O 1
ATOM 2303 N N . SER A 1 294 ? 28.5 -13.758 -22.531 1 74.06 294 SER A N 1
ATOM 2304 C CA . SER A 1 294 ? 29.531 -12.773 -22.219 1 74.06 294 SER A CA 1
ATOM 2305 C C . SER A 1 294 ? 28.922 -11.383 -22.016 1 74.06 294 SER A C 1
ATOM 2307 O O . SER A 1 294 ? 29.406 -10.609 -21.188 1 74.06 294 SER A O 1
ATOM 2309 N N . SER A 1 295 ? 27.812 -11.203 -22.734 1 77.88 295 SER A N 1
ATOM 2310 C CA . SER A 1 295 ? 27.297 -9.844 -22.703 1 77.88 295 SER A CA 1
ATOM 2311 C C . SER A 1 295 ? 26.188 -9.703 -21.656 1 77.88 295 SER A C 1
ATOM 2313 O O . SER A 1 295 ? 26 -8.625 -21.094 1 77.88 295 SER A O 1
ATOM 2315 N N . CYS A 1 296 ? 25.5 -10.727 -21.453 1 81.94 296 CYS A N 1
ATOM 2316 C CA . CYS A 1 296 ? 24.312 -10.555 -20.625 1 81.94 296 CYS A CA 1
ATOM 2317 C C . CYS A 1 296 ? 24.375 -11.43 -19.375 1 81.94 296 CYS A C 1
ATOM 2319 O O . CYS A 1 296 ? 23.781 -11.094 -18.359 1 81.94 296 CYS A O 1
ATOM 2321 N N . GLN A 1 297 ? 25.062 -12.492 -19.406 1 78.44 297 GLN A N 1
ATOM 2322 C CA . GLN A 1 297 ? 24.984 -13.453 -18.312 1 78.44 297 GLN A CA 1
ATOM 2323 C C . GLN A 1 297 ? 26.172 -13.289 -17.359 1 78.44 297 GLN A C 1
ATOM 2325 O O . GLN A 1 297 ? 26.141 -13.766 -16.219 1 78.44 297 GLN A O 1
ATOM 2330 N N . ASP A 1 298 ? 27.125 -12.602 -17.828 1 63.59 298 ASP A N 1
ATOM 2331 C CA . ASP A 1 298 ? 28.297 -12.43 -16.969 1 63.59 298 ASP A CA 1
ATOM 2332 C C . ASP A 1 298 ? 27.953 -11.594 -15.734 1 63.59 298 ASP A C 1
ATOM 2334 O O . ASP A 1 298 ? 27.688 -10.391 -15.852 1 63.59 298 ASP A O 1
ATOM 2338 N N . LEU A 1 299 ? 27.906 -12.18 -14.617 1 60.12 299 LEU A N 1
ATOM 2339 C CA . LEU A 1 299 ? 27.484 -11.602 -13.344 1 60.12 299 LEU A CA 1
ATOM 2340 C C . LEU A 1 299 ? 28.422 -10.477 -12.914 1 60.12 299 LEU A C 1
ATOM 2342 O O . LEU A 1 299 ? 28.078 -9.68 -12.047 1 60.12 299 LEU A O 1
ATOM 2346 N N . THR A 1 300 ? 29.594 -10.445 -13.508 1 55.59 300 THR A N 1
ATOM 2347 C CA . THR A 1 300 ? 30.562 -9.414 -13.133 1 55.59 300 THR A CA 1
ATOM 2348 C C . THR A 1 300 ? 30.203 -8.07 -13.758 1 55.59 300 THR A C 1
ATOM 2350 O O . THR A 1 300 ? 30.672 -7.027 -13.312 1 55.59 300 THR A O 1
ATOM 2353 N N . LEU A 1 301 ? 29.297 -8.234 -14.602 1 59.78 301 LEU A N 1
ATOM 2354 C CA . LEU A 1 301 ? 28.922 -7.004 -15.289 1 59.78 301 LEU A CA 1
ATOM 2355 C C . LEU A 1 301 ? 27.703 -6.359 -14.625 1 59.78 301 LEU A C 1
ATOM 2357 O O . LEU A 1 301 ? 26.812 -7.062 -14.141 1 59.78 301 LEU A O 1
ATOM 2361 N N . PRO A 1 302 ? 27.75 -5.082 -14.508 1 58.75 302 PRO A N 1
ATOM 2362 C CA . PRO A 1 302 ? 26.609 -4.367 -13.93 1 58.75 302 PRO A CA 1
ATOM 2363 C C . PRO A 1 302 ? 25.312 -4.629 -14.672 1 58.75 302 PRO A C 1
ATOM 2365 O O . PRO A 1 302 ? 24.234 -4.562 -14.078 1 58.75 302 PRO A O 1
ATOM 2368 N N . VAL A 1 303 ? 25.469 -4.906 -15.898 1 58.41 303 VAL A N 1
ATOM 2369 C CA . VAL A 1 303 ? 24.281 -5.133 -16.719 1 58.41 303 VAL A CA 1
ATOM 2370 C C . VAL A 1 303 ? 23.547 -6.375 -16.234 1 58.41 303 VAL A C 1
ATOM 2372 O O . VAL A 1 303 ? 22.312 -6.43 -16.281 1 58.41 303 VAL A O 1
ATOM 2375 N N . SER A 1 304 ? 24.281 -7.188 -15.719 1 63.44 304 SER A N 1
ATOM 2376 C CA . SER A 1 304 ? 23.672 -8.438 -15.281 1 63.44 304 SER A CA 1
ATOM 2377 C C . SER A 1 304 ? 22.719 -8.203 -14.117 1 63.44 304 SER A C 1
ATOM 2379 O O . SER A 1 304 ? 21.734 -8.945 -13.945 1 63.44 304 SER A O 1
ATOM 2381 N N . ARG A 1 305 ? 22.922 -7.184 -13.555 1 66.19 305 ARG A N 1
ATOM 2382 C CA . ARG A 1 305 ? 22.031 -6.879 -12.438 1 66.19 305 ARG A CA 1
ATOM 2383 C C . ARG A 1 305 ? 20.672 -6.402 -12.93 1 66.19 305 ARG A C 1
ATOM 2385 O O . ARG A 1 305 ? 19.641 -6.762 -12.367 1 66.19 305 ARG A O 1
ATOM 2392 N N . MET A 1 306 ? 20.766 -5.742 -14 1 70.69 306 MET A N 1
ATOM 2393 C CA . MET A 1 306 ? 19.516 -5.242 -14.562 1 70.69 306 MET A CA 1
ATOM 2394 C C . MET A 1 306 ? 18.75 -6.363 -15.25 1 70.69 306 MET A C 1
ATOM 2396 O O . MET A 1 306 ? 17.516 -6.293 -15.367 1 70.69 306 MET A O 1
ATOM 2400 N N . GLU A 1 307 ? 19.484 -7.484 -15.57 1 80.88 307 GLU A N 1
ATOM 2401 C CA . GLU A 1 307 ? 18.859 -8.586 -16.312 1 80.88 307 GLU A CA 1
ATOM 2402 C C . GLU A 1 307 ? 18.5 -9.734 -15.375 1 80.88 307 GLU A C 1
ATOM 2404 O O . GLU A 1 307 ? 18.234 -10.852 -15.828 1 80.88 307 GLU A O 1
ATOM 2409 N N . ALA A 1 308 ? 18.391 -9.477 -14.102 1 77.88 308 ALA A N 1
ATOM 2410 C CA . ALA A 1 308 ? 18.141 -10.523 -13.109 1 77.88 308 ALA A CA 1
ATOM 2411 C C . ALA A 1 308 ? 16.812 -11.227 -13.359 1 77.88 308 ALA A C 1
ATOM 2413 O O . ALA A 1 308 ? 16.734 -12.453 -13.305 1 77.88 308 ALA A O 1
ATOM 2414 N N . PRO A 1 309 ? 15.805 -10.516 -13.781 1 81.62 309 PRO A N 1
ATOM 2415 C CA . PRO A 1 309 ? 14.539 -11.211 -14 1 81.62 309 PRO A CA 1
ATOM 2416 C C . PRO A 1 309 ? 14.602 -12.211 -15.156 1 81.62 309 PRO A C 1
ATOM 2418 O O . PRO A 1 309 ? 14.062 -13.312 -15.062 1 81.62 309 PRO A O 1
ATOM 2421 N N . MET A 1 310 ? 15.242 -11.883 -16.219 1 88.88 310 MET A N 1
ATOM 2422 C CA . MET A 1 310 ? 15.391 -12.781 -17.359 1 88.88 310 MET A CA 1
ATOM 2423 C C . MET A 1 310 ? 16.281 -13.969 -17 1 88.88 310 MET A C 1
ATOM 2425 O O . MET A 1 310 ? 15.938 -15.117 -17.297 1 88.88 310 MET A O 1
ATOM 2429 N N . LEU A 1 311 ? 17.391 -13.719 -16.359 1 85.69 311 LEU A N 1
ATOM 2430 C CA . LEU A 1 311 ? 18.359 -14.766 -16.062 1 85.69 311 LEU A CA 1
ATOM 2431 C C . LEU A 1 311 ? 17.781 -15.75 -15.047 1 85.69 311 LEU A C 1
ATOM 2433 O O . LEU A 1 311 ? 18 -16.953 -15.164 1 85.69 311 LEU A O 1
ATOM 2437 N N . THR A 1 312 ? 17.109 -15.266 -14.078 1 82.88 312 THR A N 1
ATOM 2438 C CA . THR A 1 312 ? 16.469 -16.156 -13.109 1 82.88 312 THR A CA 1
ATOM 2439 C C . THR A 1 312 ? 15.414 -17.016 -13.789 1 82.88 312 THR A C 1
ATOM 2441 O O . THR A 1 312 ? 15.273 -18.203 -13.477 1 82.88 312 THR A O 1
ATOM 2444 N N . CYS A 1 313 ? 14.641 -16.391 -14.664 1 89.75 313 CYS A N 1
ATOM 2445 C CA . CYS A 1 313 ? 13.625 -17.125 -15.414 1 89.75 313 CYS A CA 1
ATOM 2446 C C . CYS A 1 313 ? 14.258 -18.234 -16.25 1 89.75 313 CYS A C 1
ATOM 2448 O O . CYS A 1 313 ? 13.75 -19.359 -16.281 1 89.75 313 CYS A O 1
ATOM 2450 N N . ILE A 1 314 ? 15.367 -17.938 -16.875 1 89.31 314 ILE A N 1
ATOM 2451 C CA . ILE A 1 314 ? 16.047 -18.922 -17.719 1 89.31 314 ILE A CA 1
ATOM 2452 C C . ILE A 1 314 ? 16.609 -20.047 -16.844 1 89.31 314 ILE A C 1
ATOM 2454 O O . ILE A 1 314 ? 16.5 -21.219 -17.203 1 89.31 314 ILE A O 1
ATOM 2458 N N . MET A 1 315 ? 17.094 -19.703 -15.773 1 83.94 315 MET A N 1
ATOM 2459 C CA . MET A 1 315 ? 17.625 -20.703 -14.859 1 83.94 315 MET A CA 1
ATOM 2460 C C . MET A 1 315 ? 16.516 -21.609 -14.344 1 83.94 315 MET A C 1
ATOM 2462 O O . MET A 1 315 ? 16.688 -22.828 -14.273 1 83.94 315 MET A O 1
ATOM 2466 N N . ASP A 1 316 ? 15.43 -21.078 -14.039 1 86.5 316 ASP A N 1
ATOM 2467 C CA . ASP A 1 316 ? 14.289 -21.844 -13.555 1 86.5 316 ASP A CA 1
ATOM 2468 C C . ASP A 1 316 ? 13.742 -22.766 -14.633 1 86.5 316 ASP A C 1
ATOM 2470 O O . ASP A 1 316 ? 13.273 -23.875 -14.336 1 86.5 316 ASP A O 1
ATOM 2474 N N . ALA A 1 317 ? 13.727 -22.234 -15.789 1 89.5 317 ALA A N 1
ATOM 2475 C CA . ALA A 1 317 ? 13.219 -23.031 -16.906 1 89.5 317 ALA A CA 1
ATOM 2476 C C . ALA A 1 317 ? 14.141 -24.219 -17.188 1 89.5 317 ALA A C 1
ATOM 2478 O O . ALA A 1 317 ? 13.68 -25.281 -17.578 1 89.5 317 ALA A O 1
ATOM 2479 N N . TYR A 1 318 ? 15.391 -24.047 -16.922 1 86.12 318 TYR A N 1
ATOM 2480 C CA . TYR A 1 318 ? 16.359 -25.094 -17.203 1 86.12 318 TYR A CA 1
ATOM 2481 C C . TYR A 1 318 ? 16.438 -26.094 -16.062 1 86.12 318 TYR A C 1
ATOM 2483 O O . TYR A 1 318 ? 16.438 -27.297 -16.281 1 86.12 318 TYR A O 1
ATOM 2491 N N . GLU A 1 319 ? 16.562 -25.531 -14.906 1 85.38 319 GLU A N 1
ATOM 2492 C CA . GLU A 1 319 ? 16.609 -26.344 -13.695 1 85.38 319 GLU A CA 1
ATOM 2493 C C . GLU A 1 319 ? 15.586 -25.859 -12.672 1 85.38 319 GLU A C 1
ATOM 2495 O O . GLU A 1 319 ? 15.938 -25.141 -11.734 1 85.38 319 GLU A O 1
ATOM 2500 N N . PRO A 1 320 ? 14.391 -26.391 -12.797 1 86.12 320 PRO A N 1
ATOM 2501 C CA . PRO A 1 320 ? 13.359 -25.922 -11.867 1 86.12 320 PRO A CA 1
ATOM 2502 C C . PRO A 1 320 ? 13.609 -26.375 -10.43 1 86.12 320 PRO A C 1
ATOM 2504 O O . PRO A 1 320 ? 14.227 -27.406 -10.203 1 86.12 320 PRO A O 1
ATOM 2507 N N . CYS A 1 321 ? 13.188 -25.562 -9.5 1 84.69 321 CYS A N 1
ATOM 2508 C CA . CYS A 1 321 ? 13.297 -25.906 -8.086 1 84.69 321 CYS A CA 1
ATOM 2509 C C . CYS A 1 321 ? 12.344 -27.047 -7.727 1 84.69 321 CYS A C 1
ATOM 2511 O O . CYS A 1 321 ? 11.164 -27 -8.086 1 84.69 321 CYS A O 1
ATOM 2513 N N . LYS A 1 322 ? 12.875 -28 -7.141 1 83.25 322 LYS A N 1
ATOM 2514 C CA . LYS A 1 322 ? 12.102 -29.172 -6.711 1 83.25 322 LYS A CA 1
ATOM 2515 C C . LYS A 1 322 ? 12.281 -29.422 -5.219 1 83.25 322 LYS A C 1
ATOM 2517 O O . LYS A 1 322 ? 13.273 -29 -4.621 1 83.25 322 LYS A O 1
ATOM 2522 N N . LEU A 1 323 ? 11.367 -30.156 -4.734 1 83.56 323 LEU A N 1
ATOM 2523 C CA . LEU A 1 323 ? 11.375 -30.391 -3.295 1 83.56 323 LEU A CA 1
ATOM 2524 C C . LEU A 1 323 ? 12.227 -31.609 -2.949 1 83.56 323 LEU A C 1
ATOM 2526 O O . LEU A 1 323 ? 12.094 -32.656 -3.572 1 83.56 323 LEU A O 1
ATOM 2530 N N . GLY A 1 324 ? 13.18 -31.422 -2.029 1 80.06 324 GLY A N 1
ATOM 2531 C CA . GLY A 1 324 ? 13.922 -32.5 -1.39 1 80.06 324 GLY A CA 1
ATOM 2532 C C . GLY A 1 324 ? 15.086 -33 -2.221 1 80.06 324 GLY A C 1
ATOM 2533 O O . GLY A 1 324 ? 15.156 -32.719 -3.422 1 80.06 324 GLY A O 1
ATOM 2534 N N . CYS A 1 325 ? 16.031 -33.531 -1.635 1 83.5 325 CYS A N 1
ATOM 2535 C CA . CYS A 1 325 ? 17.188 -34.219 -2.223 1 83.5 325 CYS A CA 1
ATOM 2536 C C . CYS A 1 325 ? 17.531 -35.469 -1.446 1 83.5 325 CYS A C 1
ATOM 2538 O O . CYS A 1 325 ? 17.422 -35.5 -0.219 1 83.5 325 CYS A O 1
ATOM 2540 N N . ASN A 1 326 ? 17.734 -36.562 -2.213 1 79.94 326 ASN A N 1
ATOM 2541 C CA . ASN A 1 326 ? 18.094 -37.812 -1.547 1 79.94 326 ASN A CA 1
ATOM 2542 C C . ASN A 1 326 ? 19.266 -38.5 -2.223 1 79.94 326 ASN A C 1
ATOM 2544 O O . ASN A 1 326 ? 19.562 -38.25 -3.391 1 79.94 326 ASN A O 1
ATOM 2548 N N . ASP A 1 327 ? 20.031 -39.312 -1.424 1 81.25 327 ASP A N 1
ATOM 2549 C CA . ASP A 1 327 ? 21.016 -40.281 -1.88 1 81.25 327 ASP A CA 1
ATOM 2550 C C . ASP A 1 327 ? 22.297 -39.594 -2.332 1 81.25 327 ASP A C 1
ATOM 2552 O O . ASP A 1 327 ? 22.938 -40 -3.295 1 81.25 327 ASP A O 1
ATOM 2556 N N . LEU A 1 328 ? 22.516 -38.469 -1.837 1 89.25 328 LEU A N 1
ATOM 2557 C CA . LEU A 1 328 ? 23.797 -37.844 -2.082 1 89.25 328 LEU A CA 1
ATOM 2558 C C . LEU A 1 328 ? 24.875 -38.438 -1.175 1 89.25 328 LEU A C 1
ATOM 2560 O O . LEU A 1 328 ? 24.641 -38.656 0.012 1 89.25 328 LEU A O 1
ATOM 2564 N N . GLU A 1 329 ? 26 -38.719 -1.645 1 91.31 329 GLU A N 1
ATOM 2565 C CA . GLU A 1 329 ? 27.047 -39.375 -0.883 1 91.31 329 GLU A CA 1
ATOM 2566 C C . GLU A 1 329 ? 28 -38.375 -0.245 1 91.31 329 GLU A C 1
ATOM 2568 O O . GLU A 1 329 ? 28.484 -38.594 0.865 1 91.31 329 GLU A O 1
ATOM 2573 N N . PHE A 1 330 ? 28.391 -37.438 -0.998 1 93.31 330 PHE A N 1
ATOM 2574 C CA . PHE A 1 330 ? 29.312 -36.438 -0.484 1 93.31 330 PHE A CA 1
ATOM 2575 C C . PHE A 1 330 ? 28.547 -35.375 0.288 1 93.31 330 PHE A C 1
ATOM 2577 O O . PHE A 1 330 ? 28.906 -35.031 1.419 1 93.31 330 PHE A O 1
ATOM 2584 N N . CYS A 1 331 ? 27.469 -34.75 -0.331 1 93.88 331 CYS A N 1
ATOM 2585 C CA . CYS A 1 331 ? 26.641 -33.719 0.308 1 93.88 331 CYS A CA 1
ATOM 2586 C C . CYS A 1 331 ? 25.547 -34.344 1.155 1 93.88 331 CYS A C 1
ATOM 2588 O O . CYS A 1 331 ? 24.359 -34.062 0.962 1 93.88 331 CYS A O 1
ATOM 2590 N N . THR A 1 332 ? 25.859 -35.031 2.104 1 89.81 332 THR A N 1
ATOM 2591 C CA . THR A 1 332 ? 24.953 -35.844 2.902 1 89.81 332 THR A CA 1
ATOM 2592 C C . THR A 1 332 ? 24.016 -34.969 3.717 1 89.81 332 THR A C 1
ATOM 2594 O O . THR A 1 332 ? 22.891 -35.375 4.031 1 89.81 332 THR A O 1
ATOM 2597 N N . ASN A 1 333 ? 24.469 -33.844 4.012 1 89.75 333 ASN A N 1
ATOM 2598 C CA . ASN A 1 333 ? 23.641 -32.969 4.84 1 89.75 333 ASN A CA 1
ATOM 2599 C C . ASN A 1 333 ? 22.453 -32.406 4.055 1 89.75 333 ASN A C 1
ATOM 2601 O O . ASN A 1 333 ? 21.516 -31.859 4.645 1 89.75 333 ASN A O 1
ATOM 2605 N N . PHE A 1 334 ? 22.516 -32.531 2.803 1 90.12 334 PHE A N 1
ATOM 2606 C CA . PHE A 1 334 ? 21.438 -32.031 1.96 1 90.12 334 PHE A CA 1
ATOM 2607 C C . PHE A 1 334 ? 20.359 -33.094 1.763 1 90.12 334 PHE A C 1
ATOM 2609 O O . PHE A 1 334 ? 19.281 -32.781 1.246 1 90.12 334 PHE A O 1
ATOM 2616 N N . ASN A 1 335 ? 20.688 -34.219 2.311 1 86.25 335 ASN A N 1
ATOM 2617 C CA . ASN A 1 335 ? 19.734 -35.312 2.184 1 86.25 335 ASN A CA 1
ATOM 2618 C C . ASN A 1 335 ? 18.625 -35.219 3.227 1 86.25 335 ASN A C 1
ATOM 2620 O O . ASN A 1 335 ? 18.812 -34.625 4.289 1 86.25 335 ASN A O 1
ATOM 2624 N N . ASN A 1 336 ? 17.531 -35.719 2.896 1 81.5 336 ASN A N 1
ATOM 2625 C CA . ASN A 1 336 ? 16.406 -35.906 3.816 1 81.5 336 ASN A CA 1
ATOM 2626 C C . ASN A 1 336 ? 15.852 -34.562 4.277 1 81.5 336 ASN A C 1
ATOM 2628 O O . ASN A 1 336 ? 15.656 -34.344 5.477 1 81.5 336 ASN A O 1
ATOM 2632 N N . ARG A 1 337 ? 15.82 -33.688 3.441 1 83.81 337 ARG A N 1
ATOM 2633 C CA . ARG A 1 337 ? 15.172 -32.406 3.674 1 83.81 337 ARG A CA 1
ATOM 2634 C C . ARG A 1 337 ? 13.984 -32.219 2.742 1 83.81 337 ARG A C 1
ATOM 2636 O O . ARG A 1 337 ? 14.062 -31.453 1.77 1 83.81 337 ARG A O 1
ATOM 2643 N N . PRO A 1 338 ? 12.898 -32.75 3.17 1 80.94 338 PRO A N 1
ATOM 2644 C CA . PRO A 1 338 ? 11.75 -32.781 2.266 1 80.94 338 PRO A CA 1
ATOM 2645 C C . PRO A 1 338 ? 11.117 -31.422 2.053 1 80.94 338 PRO A C 1
ATOM 2647 O O . PRO A 1 338 ? 10.367 -31.219 1.094 1 80.94 338 PRO A O 1
ATOM 2650 N N . THR A 1 339 ? 11.336 -30.469 2.895 1 83.25 339 THR A N 1
ATOM 2651 C CA . THR A 1 339 ? 10.688 -29.172 2.77 1 83.25 339 THR A CA 1
ATOM 2652 C C . THR A 1 339 ? 11.641 -28.141 2.172 1 83.25 339 THR A C 1
ATOM 2654 O O . THR A 1 339 ? 11.297 -26.969 2.047 1 83.25 339 THR A O 1
ATOM 2657 N N . SER A 1 340 ? 12.797 -28.578 1.854 1 84.06 340 SER A N 1
ATOM 2658 C CA . SER A 1 340 ? 13.734 -27.672 1.202 1 84.06 340 SER A CA 1
ATOM 2659 C C . SER A 1 340 ? 13.734 -27.875 -0.309 1 84.06 340 SER A C 1
ATOM 2661 O O . SER A 1 340 ? 13.469 -28.969 -0.795 1 84.06 340 SER A O 1
ATOM 2663 N N . LEU A 1 341 ? 13.984 -26.797 -0.979 1 85.12 341 LEU A N 1
ATOM 2664 C CA . LEU A 1 341 ? 13.961 -26.844 -2.438 1 85.12 341 LEU A CA 1
ATOM 2665 C C . LEU A 1 341 ? 15.375 -26.844 -3.006 1 85.12 341 LEU A C 1
ATOM 2667 O O . LEU A 1 341 ? 16.266 -26.172 -2.475 1 85.12 341 LEU A O 1
ATOM 2671 N N . PHE A 1 342 ? 15.562 -27.656 -4.016 1 85.88 342 PHE A N 1
ATOM 2672 C CA . PHE A 1 342 ? 16.859 -27.75 -4.68 1 85.88 342 PHE A CA 1
ATOM 2673 C C . PHE A 1 342 ? 16.688 -27.781 -6.191 1 85.88 342 PHE A C 1
ATOM 2675 O O . PHE A 1 342 ? 15.68 -28.266 -6.707 1 85.88 342 PHE A O 1
ATOM 2682 N N . ARG A 1 343 ? 17.641 -27.281 -6.93 1 82.94 343 ARG A N 1
ATOM 2683 C CA . ARG A 1 343 ? 17.562 -27.234 -8.391 1 82.94 343 ARG A CA 1
ATOM 2684 C C . ARG A 1 343 ? 18.188 -28.484 -9.008 1 82.94 343 ARG A C 1
ATOM 2686 O O . ARG A 1 343 ? 17.781 -28.922 -10.086 1 82.94 343 ARG A O 1
ATOM 2693 N N . SER A 1 344 ? 19.375 -28.859 -8.367 1 83.31 344 SER A N 1
ATOM 2694 C CA . SER A 1 344 ? 20.141 -29.922 -9 1 83.31 344 SER A CA 1
ATOM 2695 C C . SER A 1 344 ? 20.5 -31.031 -8.008 1 83.31 344 SER A C 1
ATOM 2697 O O . SER A 1 344 ? 21.641 -31.141 -7.574 1 83.31 344 SER A O 1
ATOM 2699 N N . CYS A 1 345 ? 19.547 -31.828 -7.762 1 85.38 345 CYS A N 1
ATOM 2700 C CA . CYS A 1 345 ? 19.781 -32.969 -6.871 1 85.38 345 CYS A CA 1
ATOM 2701 C C . CYS A 1 345 ? 20.125 -34.219 -7.664 1 85.38 345 CYS A C 1
ATOM 2703 O O . CYS A 1 345 ? 19.281 -35.094 -7.867 1 85.38 345 CYS A O 1
ATOM 2705 N N . SER A 1 346 ? 21.344 -34.312 -8.117 1 82.62 346 SER A N 1
ATOM 2706 C CA . SER A 1 346 ? 21.781 -35.469 -8.922 1 82.62 346 SER A CA 1
ATOM 2707 C C . SER A 1 346 ? 23.141 -35.969 -8.461 1 82.62 346 SER A C 1
ATOM 2709 O O . SER A 1 346 ? 23.844 -35.281 -7.719 1 82.62 346 SER A O 1
ATOM 2711 N N . LYS A 1 347 ? 23.469 -37.156 -8.859 1 85 347 LYS A N 1
ATOM 2712 C CA . LYS A 1 347 ? 24.766 -37.75 -8.555 1 85 347 LYS A CA 1
ATOM 2713 C C . LYS A 1 347 ? 25.891 -36.938 -9.195 1 85 347 LYS A C 1
ATOM 2715 O O . LYS A 1 347 ? 26.984 -36.812 -8.641 1 85 347 LYS A O 1
ATOM 2720 N N . GLN A 1 348 ? 25.594 -36.375 -10.289 1 84.25 348 GLN A N 1
ATOM 2721 C CA . GLN A 1 348 ? 26.578 -35.562 -10.984 1 84.25 348 GLN A CA 1
ATOM 2722 C C . GLN A 1 348 ? 26.906 -34.312 -10.18 1 84.25 348 GLN A C 1
ATOM 2724 O O . GLN A 1 348 ? 28.078 -33.938 -10.07 1 84.25 348 GLN A O 1
ATOM 2729 N N . SER A 1 349 ? 25.859 -33.719 -9.719 1 89.5 349 SER A N 1
ATOM 2730 C CA . SER A 1 349 ? 26.078 -32.531 -8.914 1 89.5 349 SER A CA 1
ATOM 2731 C C . SER A 1 349 ? 26.828 -32.875 -7.629 1 89.5 349 SER A C 1
ATOM 2733 O O . SER A 1 349 ? 27.641 -32.062 -7.156 1 89.5 349 SER A O 1
ATOM 2735 N N . ASP A 1 350 ? 26.516 -33.969 -7.105 1 92.19 350 ASP A N 1
ATOM 2736 C CA . ASP A 1 350 ? 27.219 -34.406 -5.902 1 92.19 350 ASP A CA 1
ATOM 2737 C C . ASP A 1 350 ? 28.703 -34.625 -6.172 1 92.19 350 ASP A C 1
ATOM 2739 O O . ASP A 1 350 ? 29.547 -34.219 -5.379 1 92.19 350 ASP A O 1
ATOM 2743 N N . SER A 1 351 ? 29.031 -35.281 -7.238 1 91.94 351 SER A N 1
ATOM 2744 C CA . SER A 1 351 ? 30.422 -35.531 -7.613 1 91.94 351 SER A CA 1
ATOM 2745 C C . SER A 1 351 ? 31.125 -34.219 -7.938 1 91.94 351 SER A C 1
ATOM 2747 O O . SER A 1 351 ? 32.312 -34.062 -7.633 1 91.94 351 SER A O 1
ATOM 2749 N N . ALA A 1 352 ? 30.422 -33.344 -8.578 1 90.5 352 ALA A N 1
ATOM 2750 C CA . ALA A 1 352 ? 30.984 -32.031 -8.891 1 90.5 352 ALA A CA 1
ATOM 2751 C C . ALA A 1 352 ? 31.328 -31.25 -7.613 1 90.5 352 ALA A C 1
ATOM 2753 O O . ALA A 1 352 ? 32.344 -30.547 -7.551 1 90.5 352 ALA A O 1
ATOM 2754 N N . ALA A 1 353 ? 30.438 -31.359 -6.691 1 92.5 353 ALA A N 1
ATOM 2755 C CA . ALA A 1 353 ? 30.688 -30.703 -5.41 1 92.5 353 ALA A CA 1
ATOM 2756 C C . ALA A 1 353 ? 31.938 -31.266 -4.734 1 92.5 353 ALA A C 1
ATOM 2758 O O . ALA A 1 353 ? 32.75 -30.516 -4.172 1 92.5 353 ALA A O 1
ATOM 2759 N N . ARG A 1 354 ? 32.094 -32.562 -4.758 1 93.56 354 ARG A N 1
ATOM 2760 C CA . ARG A 1 354 ? 33.25 -33.188 -4.188 1 93.56 354 ARG A CA 1
ATOM 2761 C C . ARG A 1 354 ? 34.531 -32.719 -4.879 1 93.56 354 ARG A C 1
ATOM 2763 O O . ARG A 1 354 ? 35.531 -32.406 -4.215 1 93.56 354 ARG A O 1
ATOM 2770 N N . LYS A 1 355 ? 34.469 -32.656 -6.16 1 90.44 355 LYS A N 1
ATOM 2771 C CA . LYS A 1 355 ? 35.625 -32.219 -6.93 1 90.44 355 LYS A CA 1
ATOM 2772 C C . LYS A 1 355 ? 35.969 -30.766 -6.617 1 90.44 355 LYS A C 1
ATOM 2774 O O . LYS A 1 355 ? 37.156 -30.406 -6.504 1 90.44 355 LYS A O 1
ATOM 2779 N N . GLU A 1 356 ? 34.969 -29.984 -6.551 1 88.44 356 GLU A N 1
ATOM 2780 C CA . GLU A 1 356 ? 35.188 -28.562 -6.242 1 88.44 356 GLU A CA 1
ATOM 2781 C C . GLU A 1 356 ? 35.812 -28.406 -4.859 1 88.44 356 GLU A C 1
ATOM 2783 O O . GLU A 1 356 ? 36.719 -27.594 -4.684 1 88.44 356 GLU A O 1
ATOM 2788 N N . PHE A 1 357 ? 35.375 -29.109 -3.896 1 91 357 PHE A N 1
ATOM 2789 C CA . PHE A 1 357 ? 35.906 -29.047 -2.541 1 91 357 PHE A CA 1
ATOM 2790 C C . PHE A 1 357 ? 37.375 -29.516 -2.504 1 91 357 PHE A C 1
ATOM 2792 O O . PHE A 1 357 ? 38.188 -28.906 -1.834 1 91 357 PHE A O 1
ATOM 2799 N N . GLN A 1 358 ? 37.625 -30.547 -3.215 1 88.88 358 GLN A N 1
ATOM 2800 C CA . GLN A 1 358 ? 38.969 -31.062 -3.279 1 88.88 358 GLN A CA 1
ATOM 2801 C C . GLN A 1 358 ? 39.906 -30.078 -3.949 1 88.88 358 GLN A C 1
ATOM 2803 O O . GLN A 1 358 ? 41.062 -29.938 -3.543 1 88.88 358 GLN A O 1
ATOM 2808 N N . ASN A 1 359 ? 39.406 -29.422 -4.914 1 87.06 359 ASN A N 1
ATOM 2809 C CA . ASN A 1 359 ? 40.188 -28.391 -5.562 1 87.06 359 ASN A CA 1
ATOM 2810 C C . ASN A 1 359 ? 40.5 -27.234 -4.613 1 87.06 359 ASN A C 1
ATOM 2812 O O . ASN A 1 359 ? 41.594 -26.672 -4.641 1 87.06 359 ASN A O 1
ATOM 2816 N N . TRP A 1 360 ? 39.5 -26.891 -3.893 1 87.31 360 TRP A N 1
ATOM 2817 C CA . TRP A 1 360 ? 39.688 -25.812 -2.922 1 87.31 360 TRP A CA 1
ATOM 2818 C C . TRP A 1 360 ? 40.719 -26.219 -1.873 1 87.31 360 TRP A C 1
ATOM 2820 O O . TRP A 1 360 ? 41.5 -25.391 -1.387 1 87.31 360 TRP A O 1
ATOM 2830 N N . LEU A 1 361 ? 40.719 -27.469 -1.469 1 86.38 361 LEU A N 1
ATOM 2831 C CA . LEU A 1 361 ? 41.688 -27.953 -0.487 1 86.38 361 LEU A CA 1
ATOM 2832 C C . LEU A 1 361 ? 43.094 -27.875 -1.024 1 86.38 361 LEU A C 1
ATOM 2834 O O . LEU A 1 361 ? 44.031 -27.609 -0.268 1 86.38 361 LEU A O 1
ATOM 2838 N N . LEU A 1 362 ? 43.188 -28 -2.328 1 83.56 362 LEU A N 1
ATOM 2839 C CA . LEU A 1 362 ? 44.5 -28 -2.953 1 83.56 362 LEU A CA 1
ATOM 2840 C C . LEU A 1 362 ? 44.969 -26.578 -3.244 1 83.56 362 LEU A C 1
ATOM 2842 O O . LEU A 1 362 ? 46.125 -26.234 -2.979 1 83.56 362 LEU A O 1
ATOM 2846 N N . THR A 1 363 ? 44.094 -25.688 -3.787 1 78.88 363 THR A N 1
ATOM 2847 C CA . THR A 1 363 ? 44.5 -24.375 -4.254 1 78.88 363 THR A CA 1
ATOM 2848 C C . THR A 1 363 ? 44.375 -23.344 -3.137 1 78.88 363 THR A C 1
ATOM 2850 O O . THR A 1 363 ? 44.969 -22.266 -3.203 1 78.88 363 THR A O 1
ATOM 2853 N N . LYS A 1 364 ? 43.562 -23.625 -2.074 1 74.62 364 LYS A N 1
ATOM 2854 C CA . LYS A 1 364 ? 43.281 -22.719 -0.966 1 74.62 364 LYS A CA 1
ATOM 2855 C C . LYS A 1 364 ? 42.625 -21.422 -1.461 1 74.62 364 LYS A C 1
ATOM 2857 O O . LYS A 1 364 ? 42.844 -20.359 -0.887 1 74.62 364 LYS A O 1
ATOM 2862 N N . ARG A 1 365 ? 42.062 -21.5 -2.631 1 74.06 365 ARG A N 1
ATOM 2863 C CA . ARG A 1 365 ? 41.312 -20.375 -3.193 1 74.06 365 ARG A CA 1
ATOM 2864 C C . ARG A 1 365 ? 39.906 -20.781 -3.52 1 74.06 365 ARG A C 1
ATOM 2866 O O . ARG A 1 365 ? 39.594 -21.172 -4.648 1 74.06 365 ARG A O 1
ATOM 2873 N N . PRO A 1 366 ? 39.062 -20.609 -2.465 1 74.44 366 PRO A N 1
ATOM 2874 C CA . PRO A 1 366 ? 37.688 -21.031 -2.689 1 74.44 366 PRO A CA 1
ATOM 2875 C C . PRO A 1 366 ? 36.906 -20.047 -3.529 1 74.44 366 PRO A C 1
ATOM 2877 O O . PRO A 1 366 ? 37.312 -18.891 -3.703 1 74.44 366 PRO A O 1
ATOM 2880 N N . LEU A 1 367 ? 35.75 -20.453 -4.172 1 66.81 367 LEU A N 1
ATOM 2881 C CA . LEU A 1 367 ? 34.688 -19.734 -4.875 1 66.81 367 LEU A CA 1
ATOM 2882 C C . LEU A 1 367 ? 35.125 -19.391 -6.297 1 66.81 367 LEU A C 1
ATOM 2884 O O . LEU A 1 367 ? 36.188 -19.828 -6.75 1 66.81 367 LEU A O 1
ATOM 2888 N N . SER A 1 368 ? 34.656 -18.297 -6.957 1 57.19 368 SER A N 1
ATOM 2889 C CA . SER A 1 368 ? 34.781 -18.078 -8.391 1 57.19 368 SER A CA 1
ATOM 2890 C C . SER A 1 368 ? 36.219 -17.75 -8.766 1 57.19 368 SER A C 1
ATOM 2892 O O . SER A 1 368 ? 36.938 -17.062 -8.023 1 57.19 368 SER A O 1
ATOM 2894 N N . PRO A 1 369 ? 36.844 -18.531 -9.703 1 50.19 369 PRO A N 1
ATOM 2895 C CA . PRO A 1 369 ? 38.188 -18.234 -10.172 1 50.19 369 PRO A CA 1
ATOM 2896 C C . PRO A 1 369 ? 38.469 -16.734 -10.328 1 50.19 369 PRO A C 1
ATOM 2898 O O . PRO A 1 369 ? 39.594 -16.297 -10.195 1 50.19 369 PRO A O 1
ATOM 2901 N N . GLN A 1 370 ? 37.375 -16.016 -10.547 1 53.06 370 GLN A N 1
ATOM 2902 C CA . GLN A 1 370 ? 37.594 -14.594 -10.797 1 53.06 370 GLN A CA 1
ATOM 2903 C C . GLN A 1 370 ? 37.75 -13.828 -9.484 1 53.06 370 GLN A C 1
ATOM 2905 O O . GLN A 1 370 ? 38.406 -12.781 -9.453 1 53.06 370 GLN A O 1
ATOM 2910 N N . LEU A 1 371 ? 37.062 -14.422 -8.484 1 59.03 371 LEU A N 1
ATOM 2911 C CA . LEU A 1 371 ? 37.219 -13.742 -7.203 1 59.03 371 LEU A CA 1
ATOM 2912 C C . LEU A 1 371 ? 38.25 -14.461 -6.34 1 59.03 371 LEU A C 1
ATOM 2914 O O . LEU A 1 371 ? 37.969 -15.5 -5.746 1 59.03 371 LEU A O 1
ATOM 2918 N N . GLN A 1 372 ? 39.469 -14.461 -6.637 1 65.31 372 GLN A N 1
ATOM 2919 C CA . GLN A 1 372 ? 40.562 -15.125 -5.949 1 65.31 372 GLN A CA 1
ATOM 2920 C C . GLN A 1 372 ? 40.688 -14.625 -4.516 1 65.31 372 GLN A C 1
ATOM 2922 O O . GLN A 1 372 ? 41.625 -13.867 -4.199 1 65.31 372 GLN A O 1
ATOM 2927 N N . ILE A 1 373 ? 39.688 -15.031 -3.615 1 76.5 373 ILE A N 1
ATOM 2928 C CA . ILE A 1 373 ? 39.75 -14.633 -2.213 1 76.5 373 ILE A CA 1
ATOM 2929 C C . ILE A 1 373 ? 40.625 -15.625 -1.438 1 76.5 373 ILE A C 1
ATOM 2931 O O . ILE A 1 373 ? 40.312 -16.812 -1.352 1 76.5 373 ILE A O 1
ATOM 2935 N N . PRO A 1 374 ? 41.812 -15.133 -0.977 1 82.62 374 PRO A N 1
ATOM 2936 C CA . PRO A 1 374 ? 42.688 -16.031 -0.204 1 82.62 374 PRO A CA 1
ATOM 2937 C C . PRO A 1 374 ? 42.125 -16.344 1.184 1 82.62 374 PRO A C 1
ATOM 2939 O O . PRO A 1 374 ? 41.719 -15.422 1.914 1 82.62 374 PRO A O 1
ATOM 2942 N N . VAL A 1 375 ? 41.938 -17.594 1.416 1 85.75 375 VAL A N 1
ATOM 2943 C CA . VAL A 1 375 ? 41.438 -17.984 2.723 1 85.75 375 VAL A CA 1
ATOM 2944 C C . VAL A 1 375 ? 42.438 -18.859 3.443 1 85.75 375 VAL A C 1
ATOM 2946 O O . VAL A 1 375 ? 43.406 -19.359 2.828 1 85.75 375 VAL A O 1
ATOM 2949 N N . LYS A 1 376 ? 42.281 -18.953 4.754 1 87.06 376 LYS A N 1
ATOM 2950 C CA . LYS A 1 376 ? 43.094 -19.875 5.559 1 87.06 376 LYS A CA 1
ATOM 2951 C C . LYS A 1 376 ? 42.875 -21.312 5.152 1 87.06 376 LYS A C 1
ATOM 2953 O O . LYS A 1 376 ? 42.062 -21.594 4.273 1 87.06 376 LYS A O 1
ATOM 2958 N N . ASP A 1 377 ? 43.656 -22.219 5.781 1 84.62 377 ASP A N 1
ATOM 2959 C CA . ASP A 1 377 ? 43.5 -23.641 5.461 1 84.62 377 ASP A CA 1
ATOM 2960 C C . ASP A 1 377 ? 42.094 -24.125 5.762 1 84.62 377 ASP A C 1
ATOM 2962 O O . ASP A 1 377 ? 41.656 -24.094 6.91 1 84.62 377 ASP A O 1
ATOM 2966 N N . ILE A 1 378 ? 41.438 -24.516 4.789 1 88.62 378 ILE A N 1
ATOM 2967 C CA . ILE A 1 378 ? 40.031 -24.891 4.816 1 88.62 378 ILE A CA 1
ATOM 2968 C C . ILE A 1 378 ? 39.844 -26.094 5.738 1 88.62 378 ILE A C 1
ATOM 2970 O O . ILE A 1 378 ? 38.781 -26.266 6.34 1 88.62 378 ILE A O 1
ATOM 2974 N N . ASN A 1 379 ? 40.938 -26.922 5.961 1 87 379 ASN A N 1
ATOM 2975 C CA . ASN A 1 379 ? 40.812 -28.109 6.805 1 87 379 ASN A CA 1
ATOM 2976 C C . ASN A 1 379 ? 40.75 -27.734 8.281 1 87 379 ASN A C 1
ATOM 2978 O O . ASN A 1 379 ? 40.219 -28.5 9.094 1 87 379 ASN A O 1
ATOM 2982 N N . THR A 1 380 ? 41.25 -26.625 8.5 1 88.19 380 THR A N 1
ATOM 2983 C CA . THR A 1 380 ? 41.344 -26.234 9.906 1 88.19 380 THR A CA 1
ATOM 2984 C C . THR A 1 380 ? 40.312 -25.141 10.234 1 88.19 380 THR A C 1
ATOM 2986 O O . THR A 1 380 ? 39.812 -25.078 11.352 1 88.19 380 THR A O 1
ATOM 2989 N N . CYS A 1 381 ? 40.094 -24.438 9.195 1 91.19 381 CYS A N 1
ATOM 2990 C CA . CYS A 1 381 ? 39.188 -23.328 9.438 1 91.19 381 CYS A CA 1
ATOM 2991 C C . CYS A 1 381 ? 37.781 -23.641 8.914 1 91.19 381 CYS A C 1
ATOM 2993 O O . CYS A 1 381 ? 37.469 -23.391 7.75 1 91.19 381 CYS A O 1
ATOM 2995 N N . GLU A 1 382 ? 36.906 -23.984 9.68 1 90.06 382 GLU A N 1
ATOM 2996 C CA . GLU A 1 382 ? 35.469 -24.234 9.43 1 90.06 382 GLU A CA 1
ATOM 2997 C C . GLU A 1 382 ? 35.281 -25.156 8.234 1 90.06 382 GLU A C 1
ATOM 2999 O O . GLU A 1 382 ? 34.594 -24.797 7.266 1 90.06 382 GLU A O 1
ATOM 3004 N N . PRO A 1 383 ? 35.781 -26.297 8.211 1 89.56 383 PRO A N 1
ATOM 3005 C CA . PRO A 1 383 ? 35.688 -27.203 7.07 1 89.56 383 PRO A CA 1
ATOM 3006 C C . PRO A 1 383 ? 34.25 -27.562 6.711 1 89.56 383 PRO A C 1
ATOM 3008 O O . PRO A 1 383 ? 33.906 -27.688 5.527 1 89.56 383 PRO A O 1
ATOM 3011 N N . GLU A 1 384 ? 33.375 -27.656 7.66 1 90.31 384 GLU A N 1
ATOM 3012 C CA . GLU A 1 384 ? 32 -28.031 7.387 1 90.31 384 GLU A CA 1
ATOM 3013 C C . GLU A 1 384 ? 31.266 -26.938 6.617 1 90.31 384 GLU A C 1
ATOM 3015 O O . GLU A 1 384 ? 30.422 -27.234 5.773 1 90.31 384 GLU A O 1
ATOM 3020 N N . MET A 1 385 ? 31.547 -25.797 6.871 1 90.31 385 MET A N 1
ATOM 3021 C CA . MET A 1 385 ? 30.906 -24.672 6.184 1 90.31 385 MET A CA 1
ATOM 3022 C C . MET A 1 385 ? 31.375 -24.594 4.73 1 90.31 385 MET A C 1
ATOM 3024 O O . MET A 1 385 ? 30.578 -24.297 3.84 1 90.31 385 MET A O 1
ATOM 3028 N N . TRP A 1 386 ? 32.656 -24.812 4.605 1 89.88 386 TRP A N 1
ATOM 3029 C CA . TRP A 1 386 ? 33.188 -24.797 3.24 1 89.88 386 TRP A CA 1
ATOM 3030 C C . TRP A 1 386 ? 32.594 -25.953 2.426 1 89.88 386 TRP A C 1
ATOM 3032 O O . TRP A 1 386 ? 32.312 -25.797 1.235 1 89.88 386 TRP A O 1
ATOM 3042 N N . LYS A 1 387 ? 32.531 -27.062 3.053 1 91.25 387 LYS A N 1
ATOM 3043 C CA . LYS A 1 387 ? 31.875 -28.188 2.381 1 91.25 387 LYS A CA 1
ATOM 3044 C C . LYS A 1 387 ? 30.438 -27.859 2.004 1 91.25 387 LYS A C 1
ATOM 3046 O O . LYS A 1 387 ? 30 -28.172 0.9 1 91.25 387 LYS A O 1
ATOM 3051 N N . ALA A 1 388 ? 29.734 -27.25 2.902 1 91.62 388 ALA A N 1
ATOM 3052 C CA . ALA A 1 388 ? 28.344 -26.859 2.652 1 91.62 388 ALA A CA 1
ATOM 3053 C C . ALA A 1 388 ? 28.25 -25.859 1.503 1 91.62 388 ALA A C 1
ATOM 3055 O O . ALA A 1 388 ? 27.297 -25.891 0.718 1 91.62 388 ALA A O 1
ATOM 3056 N N . ILE A 1 389 ? 29.188 -25.047 1.418 1 87.75 389 ILE A N 1
ATOM 3057 C CA . ILE A 1 389 ? 29.188 -24.047 0.35 1 87.75 389 ILE A CA 1
ATOM 3058 C C . ILE A 1 389 ? 29.438 -24.734 -0.992 1 87.75 389 ILE A C 1
ATOM 3060 O O . ILE A 1 389 ? 28.781 -24.422 -1.988 1 87.75 389 ILE A O 1
ATOM 3064 N N . ALA A 1 390 ? 30.391 -25.594 -1.021 1 88.88 390 ALA A N 1
ATOM 3065 C CA . ALA A 1 390 ? 30.641 -26.344 -2.246 1 88.88 390 ALA A CA 1
ATOM 3066 C C . ALA A 1 390 ? 29.406 -27.109 -2.688 1 88.88 390 ALA A C 1
ATOM 3068 O O . ALA A 1 390 ? 29.094 -27.172 -3.879 1 88.88 390 ALA A O 1
ATOM 3069 N N . CYS A 1 391 ? 28.797 -27.719 -1.759 1 91.62 391 CYS A N 1
ATOM 3070 C CA . CYS A 1 391 ? 27.578 -28.453 -2.055 1 91.62 391 CYS A CA 1
ATOM 3071 C C . CYS A 1 391 ? 26.484 -27.516 -2.547 1 91.62 391 CYS A C 1
ATOM 3073 O O . CYS A 1 391 ? 25.781 -27.812 -3.512 1 91.62 391 CYS A O 1
ATOM 3075 N N . ALA A 1 392 ? 26.312 -26.406 -1.872 1 87.5 392 ALA A N 1
ATOM 3076 C CA . ALA A 1 392 ? 25.281 -25.438 -2.229 1 87.5 392 ALA A CA 1
ATOM 3077 C C . ALA A 1 392 ? 25.5 -24.875 -3.629 1 87.5 392 ALA A C 1
ATOM 3079 O O . ALA A 1 392 ? 24.547 -24.594 -4.355 1 87.5 392 ALA A O 1
ATOM 3080 N N . MET A 1 393 ? 26.688 -24.75 -4.023 1 83.19 393 MET A N 1
ATOM 3081 C CA . MET A 1 393 ? 27 -24.203 -5.336 1 83.19 393 MET A CA 1
ATOM 3082 C C . MET A 1 393 ? 26.594 -25.156 -6.449 1 83.19 393 MET A C 1
ATOM 3084 O O . MET A 1 393 ? 26.266 -24.734 -7.559 1 83.19 393 MET A O 1
ATOM 3088 N N . GLN A 1 394 ? 26.656 -26.422 -6.117 1 85.62 394 GLN A N 1
ATOM 3089 C CA . GLN A 1 394 ? 26.359 -27.406 -7.152 1 85.62 394 GLN A CA 1
ATOM 3090 C C . GLN A 1 394 ? 24.922 -27.891 -7.055 1 85.62 394 GLN A C 1
ATOM 3092 O O . GLN A 1 394 ? 24.266 -28.141 -8.07 1 85.62 394 GLN A O 1
ATOM 3097 N N . ILE A 1 395 ? 24.422 -28.109 -5.863 1 88.12 395 ILE A N 1
ATOM 3098 C CA . ILE A 1 395 ? 23.047 -28.578 -5.664 1 88.12 395 ILE A CA 1
ATOM 3099 C C . ILE A 1 395 ? 22.078 -27.406 -5.785 1 88.12 395 ILE A C 1
ATOM 3101 O O . ILE A 1 395 ? 20.922 -27.594 -6.172 1 88.12 395 ILE A O 1
ATOM 3105 N N . LYS A 1 396 ? 22.484 -26.203 -5.5 1 82.88 396 LYS A N 1
ATOM 3106 C CA . LYS A 1 396 ? 21.781 -24.938 -5.727 1 82.88 396 LYS A CA 1
ATOM 3107 C C . LYS A 1 396 ? 20.453 -24.906 -4.98 1 82.88 396 LYS A C 1
ATOM 3109 O O . LYS A 1 396 ? 19.391 -24.844 -5.598 1 82.88 396 LYS A O 1
ATOM 3114 N N . PRO A 1 397 ? 20.516 -24.875 -3.719 1 84.25 397 PRO A N 1
ATOM 3115 C CA . PRO A 1 397 ? 19.281 -24.703 -2.955 1 84.25 397 PRO A CA 1
ATOM 3116 C C . PRO A 1 397 ? 18.516 -23.438 -3.326 1 84.25 397 PRO A C 1
ATOM 3118 O O . PRO A 1 397 ? 19.125 -22.406 -3.629 1 84.25 397 PRO A O 1
ATOM 3121 N N . CYS A 1 398 ? 17.188 -23.562 -3.373 1 80.19 398 CYS A N 1
ATOM 3122 C CA . CYS A 1 398 ? 16.344 -22.438 -3.758 1 80.19 398 CYS A CA 1
ATOM 3123 C C . CYS A 1 398 ? 15.523 -21.938 -2.57 1 80.19 398 CYS A C 1
ATOM 3125 O O . CYS A 1 398 ? 15.172 -22.719 -1.682 1 80.19 398 CYS A O 1
ATOM 3127 N N . GLY A 1 399 ? 15.391 -20.656 -2.396 1 71.94 399 GLY A N 1
ATOM 3128 C CA . GLY A 1 399 ? 14.508 -20.094 -1.386 1 71.94 399 GLY A CA 1
ATOM 3129 C C . GLY A 1 399 ? 13.094 -19.859 -1.887 1 71.94 399 GLY A C 1
ATOM 3130 O O . GLY A 1 399 ? 12.695 -20.422 -2.914 1 71.94 399 GLY A O 1
ATOM 3131 N N . ARG A 1 400 ? 12.242 -19.109 -1.091 1 64.94 400 ARG A N 1
ATOM 3132 C CA . ARG A 1 400 ? 10.859 -18.781 -1.444 1 64.94 400 ARG A CA 1
ATOM 3133 C C . ARG A 1 400 ? 10.805 -17.984 -2.74 1 64.94 400 ARG A C 1
ATOM 3135 O O . ARG A 1 400 ? 9.945 -18.234 -3.594 1 64.94 400 ARG A O 1
ATOM 3142 N N . LYS A 1 401 ? 11.648 -17.031 -2.777 1 59.81 401 LYS A N 1
ATOM 3143 C CA . LYS A 1 401 ? 11.773 -16.266 -4.016 1 59.81 401 LYS A CA 1
ATOM 3144 C C . LYS A 1 401 ? 13.164 -16.422 -4.625 1 59.81 401 LYS A C 1
ATOM 3146 O O . LYS A 1 401 ? 14.148 -15.922 -4.086 1 59.81 401 LYS A O 1
ATOM 3151 N N . PRO A 1 402 ? 13.32 -17.562 -5.441 1 52.75 402 PRO A N 1
ATOM 3152 C CA . PRO A 1 402 ? 14.625 -18.062 -5.879 1 52.75 402 PRO A CA 1
ATOM 3153 C C . PRO A 1 402 ? 15.461 -16.984 -6.57 1 52.75 402 PRO A C 1
ATOM 3155 O O . PRO A 1 402 ? 15.008 -16.375 -7.543 1 52.75 402 PRO A O 1
ATOM 3158 N N . ALA A 1 403 ? 16.125 -16.141 -5.824 1 54.28 403 ALA A N 1
ATOM 3159 C CA . ALA A 1 403 ? 17.172 -15.312 -6.449 1 54.28 403 ALA A CA 1
ATOM 3160 C C . ALA A 1 403 ? 18.406 -16.156 -6.785 1 54.28 403 ALA A C 1
ATOM 3162 O O . ALA A 1 403 ? 18.531 -17.297 -6.336 1 54.28 403 ALA A O 1
ATOM 3163 N N . SER A 1 404 ? 19.172 -15.828 -7.875 1 53.06 404 SER A N 1
ATOM 3164 C CA . SER A 1 404 ? 20.453 -16.453 -8.156 1 53.06 404 SER A CA 1
ATOM 3165 C C . SER A 1 404 ? 21.188 -16.797 -6.867 1 53.06 404 SER A C 1
ATOM 3167 O O . SER A 1 404 ? 20.984 -16.156 -5.836 1 53.06 404 SER A O 1
ATOM 3169 N N . PHE A 1 405 ? 21.609 -18.062 -6.844 1 54 405 PHE A N 1
ATOM 3170 C CA . PHE A 1 405 ? 22.297 -18.609 -5.676 1 54 405 PHE A CA 1
ATOM 3171 C C . PHE A 1 405 ? 23.062 -17.5 -4.938 1 54 405 PHE A C 1
ATOM 3173 O O . PHE A 1 405 ? 24.016 -16.938 -5.473 1 54 405 PHE A O 1
ATOM 3180 N N . VAL A 1 406 ? 22.328 -16.922 -3.818 1 61.94 406 VAL A N 1
ATOM 3181 C CA . VAL A 1 406 ? 23.031 -15.891 -3.062 1 61.94 406 VAL A CA 1
ATOM 3182 C C . VAL A 1 406 ? 23.141 -16.312 -1.598 1 61.94 406 VAL A C 1
ATOM 3184 O O . VAL A 1 406 ? 22.141 -16.703 -0.983 1 61.94 406 VAL A O 1
ATOM 3187 N N . ILE A 1 407 ? 24.422 -16.703 -1.123 1 70.88 407 ILE A N 1
ATOM 3188 C CA . ILE A 1 407 ? 24.719 -16.938 0.286 1 70.88 407 ILE A CA 1
ATOM 3189 C C . ILE A 1 407 ? 24.328 -15.711 1.11 1 70.88 407 ILE A C 1
ATOM 3191 O O . ILE A 1 407 ? 24.547 -14.578 0.68 1 70.88 407 ILE A O 1
ATOM 3195 N N . CYS A 1 408 ? 23.656 -15.953 2.209 1 75.06 408 CYS A N 1
ATOM 3196 C CA . CYS A 1 408 ? 23.297 -14.844 3.09 1 75.06 408 CYS A CA 1
ATOM 3197 C C . CYS A 1 408 ? 24.547 -14.086 3.539 1 75.06 408 CYS A C 1
ATOM 3199 O O . CYS A 1 408 ? 25.594 -14.695 3.779 1 75.06 408 CYS A O 1
ATOM 3201 N N . ARG A 1 409 ? 24.484 -12.836 3.717 1 75.12 409 ARG A N 1
ATOM 3202 C CA . ARG A 1 409 ? 25.594 -11.969 4.086 1 75.12 409 ARG A CA 1
ATOM 3203 C C . ARG A 1 409 ? 26.141 -12.32 5.469 1 75.12 409 ARG A C 1
ATOM 3205 O O . ARG A 1 409 ? 27.344 -12.258 5.707 1 75.12 409 ARG A O 1
ATOM 3212 N N . GLU A 1 410 ? 25.188 -12.688 6.316 1 76.88 410 GLU A N 1
ATOM 3213 C CA . GLU A 1 410 ? 25.594 -13.055 7.672 1 76.88 410 GLU A CA 1
ATOM 3214 C C . GLU A 1 410 ? 26.531 -14.258 7.66 1 76.88 410 GLU A C 1
ATOM 3216 O O . GLU A 1 410 ? 27.516 -14.297 8.414 1 76.88 410 GLU A O 1
ATOM 3221 N N . ASP A 1 411 ? 26.25 -15.203 6.82 1 83 411 ASP A N 1
ATOM 3222 C CA . ASP A 1 411 ? 27.094 -16.391 6.715 1 83 411 ASP A CA 1
ATOM 3223 C C . ASP A 1 411 ? 28.438 -16.062 6.059 1 83 411 ASP A C 1
ATOM 3225 O O . ASP A 1 411 ? 29.469 -16.609 6.441 1 83 411 ASP A O 1
ATOM 3229 N N . CYS A 1 412 ? 28.344 -15.164 5.125 1 81.88 412 CYS A N 1
ATOM 3230 C CA . CYS A 1 412 ? 29.562 -14.734 4.449 1 81.88 412 CYS A CA 1
ATOM 3231 C C . CYS A 1 412 ? 30.5 -14 5.41 1 81.88 412 CYS A C 1
ATOM 3233 O O . CYS A 1 412 ? 31.688 -14.305 5.48 1 81.88 412 CYS A O 1
ATOM 3235 N N . GLU A 1 413 ? 29.969 -13.086 6.129 1 82.94 413 GLU A N 1
ATOM 3236 C CA . GLU A 1 413 ? 30.781 -12.32 7.074 1 82.94 413 GLU A CA 1
ATOM 3237 C C . GLU A 1 413 ? 31.344 -13.219 8.18 1 82.94 413 GLU A C 1
ATOM 3239 O O . GLU A 1 413 ? 32.469 -13.055 8.602 1 82.94 413 GLU A O 1
ATOM 3244 N N . TYR A 1 414 ? 30.578 -14.133 8.625 1 86.69 414 TYR A N 1
ATOM 3245 C CA . TYR A 1 414 ? 31.047 -15.078 9.633 1 86.69 414 TYR A CA 1
ATOM 3246 C C . TYR A 1 414 ? 32.219 -15.883 9.117 1 86.69 414 TYR A C 1
ATOM 3248 O O . TYR A 1 414 ? 33.25 -16.016 9.805 1 86.69 414 TYR A O 1
ATOM 3256 N N . LEU A 1 415 ? 32.094 -16.359 7.969 1 88.12 415 LEU A N 1
ATOM 3257 C CA . LEU A 1 415 ? 33.094 -17.266 7.395 1 88.12 415 LEU A CA 1
ATOM 3258 C C . LEU A 1 415 ? 34.375 -16.5 7.07 1 88.12 415 LEU A C 1
ATOM 3260 O O . LEU A 1 415 ? 35.469 -16.953 7.41 1 88.12 415 LEU A O 1
ATOM 3264 N N . LEU A 1 416 ? 34.219 -15.32 6.527 1 86.25 416 LEU A N 1
ATOM 3265 C CA . LEU A 1 416 ? 35.375 -14.586 6.086 1 86.25 416 LEU A CA 1
ATOM 3266 C C . LEU A 1 416 ? 36.062 -13.875 7.262 1 86.25 416 LEU A C 1
ATOM 3268 O O . LEU A 1 416 ? 37.25 -13.641 7.246 1 86.25 416 LEU A O 1
ATOM 3272 N N . ASN A 1 417 ? 35.281 -13.547 8.172 1 87.06 417 ASN A N 1
ATOM 3273 C CA . ASN A 1 417 ? 35.906 -12.977 9.367 1 87.06 417 ASN A CA 1
ATOM 3274 C C . ASN A 1 417 ? 36.812 -13.984 10.062 1 87.06 417 ASN A C 1
ATOM 3276 O O . ASN A 1 417 ? 37.844 -13.609 10.641 1 87.06 417 ASN A O 1
ATOM 3280 N N . LYS A 1 418 ? 36.438 -15.227 9.961 1 88.56 418 LYS A N 1
ATOM 3281 C CA . LYS A 1 418 ? 37.219 -16.266 10.641 1 88.56 418 LYS A CA 1
ATOM 3282 C C . LYS A 1 418 ? 38.312 -16.828 9.734 1 88.56 418 LYS A C 1
ATOM 3284 O O . LYS A 1 418 ? 39.406 -17.125 10.195 1 88.56 418 LYS A O 1
ATOM 3289 N N . CYS A 1 419 ? 38 -16.859 8.469 1 88.62 419 CYS A N 1
ATOM 3290 C CA . CYS A 1 419 ? 38.844 -17.688 7.637 1 88.62 419 CYS A CA 1
ATOM 3291 C C . CYS A 1 419 ? 39.594 -16.844 6.602 1 88.62 419 CYS A C 1
ATOM 3293 O O . CYS A 1 419 ? 40.406 -17.359 5.832 1 88.62 419 CYS A O 1
ATOM 3295 N N . LEU A 1 420 ? 39.344 -15.586 6.59 1 86.88 420 LEU A N 1
ATOM 3296 C CA . LEU A 1 420 ? 40.031 -14.758 5.605 1 86.88 420 LEU A CA 1
ATOM 3297 C C . LEU A 1 420 ? 41.531 -14.617 5.941 1 86.88 420 LEU A C 1
ATOM 3299 O O . LEU A 1 420 ? 41.875 -14.422 7.105 1 86.88 420 LEU A O 1
ATOM 3303 N N . ASN A 1 421 ? 42.281 -14.891 4.945 1 84.19 421 ASN A N 1
ATOM 3304 C CA . ASN A 1 421 ? 43.719 -14.617 5.082 1 84.19 421 ASN A CA 1
ATOM 3305 C C . ASN A 1 421 ? 44.062 -13.18 4.715 1 84.19 421 ASN A C 1
ATOM 3307 O O . ASN A 1 421 ? 44.344 -12.883 3.551 1 84.19 421 ASN A O 1
ATOM 3311 N N . THR A 1 422 ? 44.031 -12.305 5.637 1 78.75 422 THR A N 1
ATOM 3312 C CA . THR A 1 422 ? 44.188 -10.867 5.422 1 78.75 422 THR A CA 1
ATOM 3313 C C . THR A 1 422 ? 45.562 -10.555 4.844 1 78.75 422 THR A C 1
ATOM 3315 O O . THR A 1 422 ? 45.75 -9.562 4.137 1 78.75 422 THR A O 1
ATOM 3318 N N . SER A 1 423 ? 46.562 -11.398 5.094 1 77.44 423 SER A N 1
ATOM 3319 C CA . SER A 1 423 ? 47.906 -11.133 4.648 1 77.44 423 SER A CA 1
ATOM 3320 C C . SER A 1 423 ? 48.062 -11.367 3.146 1 77.44 423 SER A C 1
ATOM 3322 O O . SER A 1 423 ? 48.906 -10.734 2.494 1 77.44 423 SER A O 1
ATOM 3324 N N . ALA A 1 424 ? 47.219 -12.18 2.586 1 77.81 424 ALA A N 1
ATOM 3325 C CA . ALA A 1 424 ? 47.375 -12.547 1.18 1 77.81 424 ALA A CA 1
ATOM 3326 C C . ALA A 1 424 ? 46.406 -11.758 0.306 1 77.81 424 ALA A C 1
ATOM 3328 O O . ALA A 1 424 ? 46.469 -11.828 -0.924 1 77.81 424 ALA A O 1
ATOM 3329 N N . LEU A 1 425 ? 45.5 -10.992 0.957 1 72.31 425 LEU A N 1
ATOM 3330 C CA . LEU A 1 425 ? 44.5 -10.234 0.206 1 72.31 425 LEU A CA 1
ATOM 3331 C C . LEU A 1 425 ? 45.094 -8.93 -0.316 1 72.31 425 LEU A C 1
ATOM 3333 O O . LEU A 1 425 ? 45.438 -8.047 0.468 1 72.31 425 LEU A O 1
ATOM 3337 N N . HIS A 1 426 ? 45.594 -8.914 -1.638 1 68.06 426 HIS A N 1
ATOM 3338 C CA . HIS A 1 426 ? 46.125 -7.691 -2.252 1 68.06 426 HIS A CA 1
ATOM 3339 C C . HIS A 1 426 ? 45.188 -7.219 -3.381 1 68.06 426 HIS A C 1
ATOM 3341 O O . HIS A 1 426 ? 44.969 -7.957 -4.34 1 68.06 426 HIS A O 1
ATOM 3347 N N . PRO A 1 427 ? 44.781 -6.008 -3.254 1 66.06 427 PRO A N 1
ATOM 3348 C CA . PRO A 1 427 ? 44.719 -4.941 -2.252 1 66.06 427 PRO A CA 1
ATOM 3349 C C . PRO A 1 427 ? 43.844 -5.297 -1.053 1 66.06 427 PRO A C 1
ATOM 3351 O O . PRO A 1 427 ? 42.969 -6.145 -1.163 1 66.06 427 PRO A O 1
ATOM 3354 N N . PRO A 1 428 ? 44.031 -4.711 0.006 1 69.44 428 PRO A N 1
ATOM 3355 C CA . PRO A 1 428 ? 43.281 -5.047 1.217 1 69.44 428 PRO A CA 1
ATOM 3356 C C . PRO A 1 428 ? 41.812 -4.641 1.126 1 69.44 428 PRO A C 1
ATOM 3358 O O . PRO A 1 428 ? 41.5 -3.529 0.694 1 69.44 428 PRO A O 1
ATOM 3361 N N . GLN A 1 429 ? 41.031 -5.559 1.044 1 74.44 429 GLN A N 1
ATOM 3362 C CA . GLN A 1 429 ? 39.594 -5.312 1.057 1 74.44 429 GLN A CA 1
ATOM 3363 C C . GLN A 1 429 ? 38.969 -5.77 2.371 1 74.44 429 GLN A C 1
ATOM 3365 O O . GLN A 1 429 ? 39.438 -6.727 2.988 1 74.44 429 GLN A O 1
ATOM 3370 N N . SER A 1 430 ? 38.031 -5 2.877 1 76.38 430 SER A N 1
ATOM 3371 C CA . SER A 1 430 ? 37.344 -5.383 4.102 1 76.38 430 SER A CA 1
ATOM 3372 C C . SER A 1 430 ? 36.375 -6.531 3.852 1 76.38 430 SER A C 1
ATOM 3374 O O . SER A 1 430 ? 35.969 -6.785 2.709 1 76.38 430 SER A O 1
ATOM 3376 N N . VAL A 1 431 ? 36.094 -7.348 4.844 1 80.12 431 VAL A N 1
ATOM 3377 C CA . VAL A 1 431 ? 35.156 -8.469 4.789 1 80.12 431 VAL A CA 1
ATOM 3378 C C . VAL A 1 431 ? 33.781 -7.988 4.301 1 80.12 431 VAL A C 1
ATOM 3380 O O . VAL A 1 431 ? 33.156 -8.656 3.498 1 80.12 431 VAL A O 1
ATOM 3383 N N . GLY A 1 432 ? 33.406 -6.914 4.773 1 72 432 GLY A N 1
ATOM 3384 C CA . GLY A 1 432 ? 32.125 -6.363 4.344 1 72 432 GLY A CA 1
ATOM 3385 C C . GLY A 1 432 ? 32.062 -6.094 2.854 1 72 432 GLY A C 1
ATOM 3386 O O . GLY A 1 432 ? 31.062 -6.387 2.207 1 72 432 GLY A O 1
ATOM 3387 N N . GLN A 1 433 ? 33.125 -5.645 2.316 1 69.38 433 GLN A N 1
ATOM 3388 C CA . GLN A 1 433 ? 33.188 -5.34 0.891 1 69.38 433 GLN A CA 1
ATOM 3389 C C . GLN A 1 433 ? 33.188 -6.613 0.055 1 69.38 433 GLN A C 1
ATOM 3391 O O . GLN A 1 433 ? 32.531 -6.672 -1 1 69.38 433 GLN A O 1
ATOM 3396 N N . LEU A 1 434 ? 33.906 -7.531 0.58 1 75 434 LEU A N 1
ATOM 3397 C CA . LEU A 1 434 ? 33.938 -8.805 -0.129 1 75 434 LEU A CA 1
ATOM 3398 C C . LEU A 1 434 ? 32.594 -9.477 -0.146 1 75 434 LEU A C 1
ATOM 3400 O O . LEU A 1 434 ? 32.156 -10.023 -1.17 1 75 434 LEU A O 1
ATOM 3404 N N . CYS A 1 435 ? 31.906 -9.43 0.941 1 76.38 435 CYS A N 1
ATOM 3405 C CA . CYS A 1 435 ? 30.609 -10.078 1.046 1 76.38 435 CYS A CA 1
ATOM 3406 C C . CYS A 1 435 ? 29.547 -9.312 0.268 1 76.38 435 CYS A C 1
ATOM 3408 O O . CYS A 1 435 ? 28.547 -9.891 -0.175 1 76.38 435 CYS A O 1
ATOM 3410 N N . LYS A 1 436 ? 29.766 -8.109 0.095 1 68.06 436 LYS A N 1
ATOM 3411 C CA . LYS A 1 436 ? 28.859 -7.328 -0.738 1 68.06 436 LYS A CA 1
ATOM 3412 C C . LYS A 1 436 ? 28.938 -7.754 -2.199 1 68.06 436 LYS A C 1
ATOM 3414 O O . LYS A 1 436 ? 27.953 -7.695 -2.93 1 68.06 436 LYS A O 1
ATOM 3419 N N . LEU A 1 437 ? 30.094 -8.188 -2.531 1 64.75 437 LEU A N 1
ATOM 3420 C CA . LEU A 1 437 ? 30.312 -8.648 -3.898 1 64.75 437 LEU A CA 1
ATOM 3421 C C . LEU A 1 437 ? 29.688 -10.031 -4.102 1 64.75 437 LEU A C 1
ATOM 3423 O O . LEU A 1 437 ? 29.156 -10.328 -5.172 1 64.75 437 LEU A O 1
ATOM 3427 N N . LEU A 1 438 ? 29.812 -10.742 -3.111 1 67.69 438 LEU A N 1
ATOM 3428 C CA . LEU A 1 438 ? 29.359 -12.125 -3.211 1 67.69 438 LEU A CA 1
ATOM 3429 C C . LEU A 1 438 ? 27.844 -12.211 -3.012 1 67.69 438 LEU A C 1
ATOM 3431 O O . LEU A 1 438 ? 27.188 -13.086 -3.582 1 67.69 438 LEU A O 1
ATOM 3435 N N . SER A 1 439 ? 27.297 -11.445 -2.137 1 65.69 439 SER A N 1
ATOM 3436 C CA . SER A 1 439 ? 25.859 -11.461 -1.843 1 65.69 439 SER A CA 1
ATOM 3437 C C . SER A 1 439 ? 25.266 -10.062 -1.965 1 65.69 439 SER A C 1
ATOM 3439 O O . SER A 1 439 ? 25.047 -9.375 -0.959 1 65.69 439 SER A O 1
ATOM 3441 N N . PRO A 1 440 ? 25.141 -9.633 -3.184 1 55.22 440 PRO A N 1
ATOM 3442 C CA . PRO A 1 440 ? 24.703 -8.242 -3.363 1 55.22 440 PRO A CA 1
ATOM 3443 C C . PRO A 1 440 ? 23.359 -7.949 -2.717 1 55.22 440 PRO A C 1
ATOM 3445 O O . PRO A 1 440 ? 23.094 -6.82 -2.293 1 55.22 440 PRO A O 1
ATOM 3448 N N . ASP A 1 441 ? 22.328 -8.805 -2.773 1 51.94 441 ASP A N 1
ATOM 3449 C CA . ASP A 1 441 ? 20.984 -8.453 -2.336 1 51.94 441 ASP A CA 1
ATOM 3450 C C . ASP A 1 441 ? 20.734 -8.914 -0.901 1 51.94 441 ASP A C 1
ATOM 3452 O O . ASP A 1 441 ? 20.828 -10.102 -0.599 1 51.94 441 ASP A O 1
ATOM 3456 N N . ASP A 1 442 ? 21.047 -8.109 0.149 1 48.75 442 ASP A N 1
ATOM 3457 C CA . ASP A 1 442 ? 20.875 -8.484 1.55 1 48.75 442 ASP A CA 1
ATOM 3458 C C . ASP A 1 442 ? 19.406 -8.773 1.856 1 48.75 442 ASP A C 1
ATOM 3460 O O . ASP A 1 442 ? 19 -8.797 3.021 1 48.75 442 ASP A O 1
ATOM 3464 N N . SER A 1 443 ? 18.484 -8.781 1.027 1 48.47 443 SER A N 1
ATOM 3465 C CA . SER A 1 443 ? 17.172 -9.023 1.639 1 48.47 443 SER A CA 1
ATOM 3466 C C . SER A 1 443 ? 17.094 -10.422 2.236 1 48.47 443 SER A C 1
ATOM 3468 O O . SER A 1 443 ? 17.391 -11.406 1.562 1 48.47 443 SER A O 1
ATOM 3470 N N . ALA A 1 444 ? 17.172 -10.594 3.523 1 47.59 444 ALA A N 1
ATOM 3471 C CA . ALA A 1 444 ? 17.062 -11.82 4.301 1 47.59 444 ALA A CA 1
ATOM 3472 C C . ALA A 1 444 ? 16.078 -12.789 3.654 1 47.59 444 ALA A C 1
ATOM 3474 O O . ALA A 1 444 ? 16.188 -14.008 3.83 1 47.59 444 ALA A O 1
ATOM 3475 N N . ARG A 1 445 ? 15.219 -12.156 2.918 1 52.03 445 ARG A N 1
ATOM 3476 C CA . ARG A 1 445 ? 14.148 -13.047 2.473 1 52.03 445 ARG A CA 1
ATOM 3477 C C . ARG A 1 445 ? 14.562 -13.805 1.215 1 52.03 445 ARG A C 1
ATOM 3479 O O . ARG A 1 445 ? 13.914 -14.789 0.84 1 52.03 445 ARG A O 1
ATOM 3486 N N . SER A 1 446 ? 15.727 -13.414 0.592 1 60.69 446 SER A N 1
ATOM 3487 C CA . SER A 1 446 ? 16.047 -14.086 -0.661 1 60.69 446 SER A CA 1
ATOM 3488 C C . SER A 1 446 ? 17.359 -14.859 -0.554 1 60.69 446 SER A C 1
ATOM 3490 O O . SER A 1 446 ? 17.766 -15.539 -1.498 1 60.69 446 SER A O 1
ATOM 3492 N N . CYS A 1 447 ? 17.875 -14.812 0.622 1 70.19 447 CYS A N 1
ATOM 3493 C CA . CYS A 1 447 ? 19.172 -15.492 0.745 1 70.19 447 CYS A CA 1
ATOM 3494 C C . CYS A 1 447 ? 19 -16.859 1.415 1 70.19 447 CYS A C 1
ATOM 3496 O O . CYS A 1 447 ? 17.953 -17.125 2.021 1 70.19 447 CYS A O 1
ATOM 3498 N N . ILE A 1 448 ? 19.906 -17.766 1.121 1 75.88 448 ILE A N 1
ATOM 3499 C CA . ILE A 1 448 ? 19.906 -19.094 1.721 1 75.88 448 ILE A CA 1
ATOM 3500 C C . ILE A 1 448 ? 21 -19.203 2.77 1 75.88 448 ILE A C 1
ATOM 3502 O O . ILE A 1 448 ? 22.172 -18.922 2.475 1 75.88 448 ILE A O 1
ATOM 3506 N N . SER A 1 449 ? 20.625 -19.406 3.982 1 80.88 449 SER A N 1
ATOM 3507 C CA . SER A 1 449 ? 21.594 -19.594 5.051 1 80.88 449 SER A CA 1
ATOM 3508 C C . SER A 1 449 ? 22.297 -20.953 4.914 1 80.88 449 SER A C 1
ATOM 3510 O O . SER A 1 449 ? 21.641 -22 4.898 1 80.88 449 SER A O 1
ATOM 3512 N N . ILE A 1 450 ? 23.609 -20.938 4.828 1 85 450 ILE A N 1
ATOM 3513 C CA . ILE A 1 450 ? 24.406 -22.156 4.645 1 85 450 ILE A CA 1
ATOM 3514 C C . ILE A 1 450 ? 24.516 -22.891 5.973 1 85 450 ILE A C 1
ATOM 3516 O O . ILE A 1 450 ? 24.781 -24.094 5.996 1 85 450 ILE A O 1
ATOM 3520 N N . LYS A 1 451 ? 24.219 -22.172 7.035 1 85.31 451 LYS A N 1
ATOM 3521 C CA . LYS A 1 451 ? 24.344 -22.75 8.367 1 85.31 451 LYS A CA 1
ATOM 3522 C C . LYS A 1 451 ? 23.422 -23.953 8.547 1 85.31 451 LYS A C 1
ATOM 3524 O O . LYS A 1 451 ? 23.75 -24.906 9.25 1 85.31 451 LYS A O 1
ATOM 3529 N N . GLN A 1 452 ? 22.375 -23.969 7.844 1 85.06 452 GLN A N 1
ATOM 3530 C CA . GLN A 1 452 ? 21.406 -25.047 7.988 1 85.06 452 GLN A CA 1
ATOM 3531 C C . GLN A 1 452 ? 21.922 -26.328 7.355 1 85.06 452 GLN A C 1
ATOM 3533 O O . GLN A 1 452 ? 21.484 -27.422 7.723 1 85.06 452 GLN A O 1
ATOM 3538 N N . PHE A 1 453 ? 22.906 -26.203 6.457 1 89.06 453 PHE A N 1
ATOM 3539 C CA . PHE A 1 453 ? 23.375 -27.375 5.727 1 89.06 453 PHE A CA 1
ATOM 3540 C C . PHE A 1 453 ? 24.688 -27.891 6.316 1 89.06 453 PHE A C 1
ATOM 3542 O O . PHE A 1 453 ? 25.328 -28.766 5.742 1 89.06 453 PHE A O 1
ATOM 3549 N N . THR A 1 454 ? 25.094 -27.266 7.434 1 89.94 454 THR A N 1
ATOM 3550 C CA . THR A 1 454 ? 26.297 -27.75 8.109 1 89.94 454 THR A CA 1
ATOM 3551 C C . THR A 1 454 ? 25.953 -28.891 9.062 1 89.94 454 THR A C 1
ATOM 3553 O O . THR A 1 454 ? 26.828 -29.656 9.453 1 89.94 454 THR A O 1
ATOM 3556 N N . GLU A 1 455 ? 24.719 -28.938 9.375 1 84.56 455 GLU A N 1
ATOM 3557 C CA . GLU A 1 455 ? 24.25 -30 10.266 1 84.56 455 GLU A CA 1
ATOM 3558 C C . GLU A 1 455 ? 23.328 -30.969 9.523 1 84.56 455 GLU A C 1
ATOM 3560 O O . GLU A 1 455 ? 22.766 -30.625 8.477 1 84.56 455 GLU A O 1
ATOM 3565 N N . SER A 1 456 ? 23.328 -32.188 10.078 1 81.5 456 SER A N 1
ATOM 3566 C CA . SER A 1 456 ? 22.453 -33.188 9.484 1 81.5 456 SER A CA 1
ATOM 3567 C C . SER A 1 456 ? 20.984 -32.781 9.594 1 81.5 456 SER A C 1
ATOM 3569 O O . SER A 1 456 ? 20.625 -31.984 10.477 1 81.5 456 SER A O 1
ATOM 3571 N N . SER A 1 457 ? 20.234 -33.219 8.656 1 79.81 457 SER A N 1
ATOM 3572 C CA . SER A 1 457 ? 18.828 -32.844 8.586 1 79.81 457 SER A CA 1
ATOM 3573 C C . SER A 1 457 ? 18.109 -33.156 9.891 1 79.81 457 SER A C 1
ATOM 3575 O O . SER A 1 457 ? 18.344 -34.219 10.508 1 79.81 457 SER A O 1
ATOM 3577 N N . PRO A 1 458 ? 17.422 -32.156 10.344 1 71.38 458 PRO A N 1
ATOM 3578 C CA . PRO A 1 458 ? 16.625 -32.438 11.555 1 71.38 458 PRO A CA 1
ATOM 3579 C C . PRO A 1 458 ? 15.594 -33.531 11.352 1 71.38 458 PRO A C 1
ATOM 3581 O O . PRO A 1 458 ? 15.062 -34.062 12.328 1 71.38 458 PRO A O 1
ATOM 3584 N N . PHE A 1 459 ? 15.344 -33.844 10.094 1 68.12 459 PHE A N 1
ATOM 3585 C CA . PHE A 1 459 ? 14.312 -34.844 9.789 1 68.12 459 PHE A CA 1
ATOM 3586 C C . PHE A 1 459 ? 14.906 -36.25 9.68 1 68.12 459 PHE A C 1
ATOM 3588 O O . PHE A 1 459 ? 14.18 -37.219 9.547 1 68.12 459 PHE A O 1
ATOM 3595 N N . LYS A 1 460 ? 16.344 -36.312 9.641 1 61.91 460 LYS A N 1
ATOM 3596 C CA . LYS A 1 460 ? 16.953 -37.625 9.57 1 61.91 460 LYS A CA 1
ATOM 3597 C C . LYS A 1 460 ? 16.531 -38.5 10.758 1 61.91 460 LYS A C 1
ATOM 3599 O O . LYS A 1 460 ? 16.094 -39.656 10.578 1 61.91 460 LYS A O 1
ATOM 3604 N N . SER A 1 461 ? 17.516 -38.562 11.898 1 48.38 461 SER A N 1
ATOM 3605 C CA . SER A 1 461 ? 17.641 -39.594 12.938 1 48.38 461 SER A CA 1
ATOM 3606 C C . SER A 1 461 ? 16.484 -39.5 13.93 1 48.38 461 SER A C 1
ATOM 3608 O O . SER A 1 461 ? 16.484 -40.219 14.945 1 48.38 461 SER A O 1
ATOM 3610 N N . SER A 1 462 ? 15.938 -38.469 14.391 1 41.69 462 SER A N 1
ATOM 3611 C CA . SER A 1 462 ? 15.484 -38.656 15.758 1 41.69 462 SER A CA 1
ATOM 3612 C C . SER A 1 462 ? 14.547 -39.844 15.859 1 41.69 462 SER A C 1
ATOM 3614 O O . SER A 1 462 ? 13.555 -39.938 15.133 1 41.69 462 SER A O 1
ATOM 3616 N N . PRO A 1 463 ? 14.984 -41 16.406 1 39.5 463 PRO A N 1
ATOM 3617 C CA . PRO A 1 463 ? 14.023 -42 16.844 1 39.5 463 PRO A CA 1
ATOM 3618 C C . PRO A 1 463 ? 12.703 -41.406 17.297 1 39.5 463 PRO A C 1
ATOM 3620 O O . PRO A 1 463 ? 11.664 -42.062 17.25 1 39.5 463 PRO A O 1
ATOM 3623 N N . PHE A 1 464 ? 12.742 -40.5 18.266 1 35.47 464 PHE A N 1
ATOM 3624 C CA . PHE A 1 464 ? 11.609 -39.906 18.969 1 35.47 464 PHE A CA 1
ATOM 3625 C C . PHE A 1 464 ? 10.883 -38.906 18.078 1 35.47 464 PHE A C 1
ATOM 3627 O O . PHE A 1 464 ? 9.867 -38.344 18.484 1 35.47 464 PHE A O 1
ATOM 3634 N N . SER A 1 465 ? 11.625 -38.156 17.219 1 38.88 465 SER A N 1
ATOM 3635 C CA . SER A 1 465 ? 10.805 -37.219 16.484 1 38.88 465 SER A CA 1
ATOM 3636 C C . SER A 1 465 ? 9.977 -37.906 15.406 1 38.88 465 SER A C 1
ATOM 3638 O O . SER A 1 465 ? 10.477 -38.812 14.727 1 38.88 465 SER A O 1
ATOM 3640 N N . GLY A 1 466 ? 8.852 -38.344 15.578 1 38.81 466 GLY A N 1
ATOM 3641 C CA . GLY A 1 466 ? 7.75 -38.969 14.883 1 38.81 466 GLY A CA 1
ATOM 3642 C C . GLY A 1 466 ? 7.773 -38.75 13.383 1 38.81 466 GLY A C 1
ATOM 3643 O O . GLY A 1 466 ? 6.785 -39 12.695 1 38.81 466 GLY A O 1
ATOM 3644 N N . TYR A 1 467 ? 8.555 -37.875 12.867 1 45.12 467 TYR A N 1
ATOM 3645 C CA . TYR A 1 467 ? 8.398 -37.688 11.43 1 45.12 467 TYR A CA 1
ATOM 3646 C C . TYR A 1 467 ? 9.133 -38.781 10.648 1 45.12 467 TYR A C 1
ATOM 3648 O O . TYR A 1 467 ? 10.312 -39.031 10.883 1 45.12 467 TYR A O 1
ATOM 3656 N N . THR A 1 468 ? 8.734 -39.938 10.438 1 46.19 468 THR A N 1
ATOM 3657 C CA . THR A 1 468 ? 9.32 -40.906 9.523 1 46.19 468 THR A CA 1
ATOM 3658 C C . THR A 1 468 ? 9.352 -40.375 8.102 1 46.19 468 THR A C 1
ATOM 3660 O O . THR A 1 468 ? 8.406 -39.688 7.664 1 46.19 468 THR A O 1
ATOM 3663 N N . ASN A 1 469 ? 10.648 -40.156 7.406 1 51.66 469 ASN A N 1
ATOM 3664 C CA . ASN A 1 469 ? 10.828 -39.875 5.984 1 51.66 469 ASN A CA 1
ATOM 3665 C C . ASN A 1 469 ? 9.703 -40.5 5.152 1 51.66 469 ASN A C 1
ATOM 3667 O O . ASN A 1 469 ? 9.453 -40.062 4.023 1 51.66 469 ASN A O 1
ATOM 3671 N N . SER A 1 470 ? 8.961 -41.344 5.805 1 63.25 470 SER A N 1
ATOM 3672 C CA . SER A 1 470 ? 7.941 -42.125 5.113 1 63.25 470 SER A CA 1
ATOM 3673 C C . SER A 1 470 ? 6.645 -41.312 4.965 1 63.25 470 SER A C 1
ATOM 3675 O O . SER A 1 470 ? 5.734 -41.75 4.242 1 63.25 470 SER A O 1
ATOM 3677 N N . GLU A 1 471 ? 6.691 -40 5.387 1 80.31 471 GLU A N 1
ATOM 3678 C CA . GLU A 1 471 ? 5.41 -39.312 5.414 1 80.31 471 GLU A CA 1
ATOM 3679 C C . GLU A 1 471 ? 5.195 -38.5 4.145 1 80.31 471 GLU A C 1
ATOM 3681 O O . GLU A 1 471 ? 4.062 -38.156 3.795 1 80.31 471 GLU A O 1
ATOM 3686 N N . ILE A 1 472 ? 6.25 -38.219 3.418 1 87.25 472 ILE A N 1
ATOM 3687 C CA . ILE A 1 472 ? 6.145 -37.438 2.186 1 87.25 472 ILE A CA 1
ATOM 3688 C C . ILE A 1 472 ? 6.648 -38.281 1.01 1 87.25 472 ILE A C 1
ATOM 3690 O O . ILE A 1 472 ? 7.734 -38.875 1.076 1 87.25 472 ILE A O 1
ATOM 3694 N N . THR A 1 473 ? 5.824 -38.375 0.01 1 86.62 473 THR A N 1
ATOM 3695 C CA . THR A 1 473 ? 6.184 -39.156 -1.161 1 86.62 473 THR A CA 1
ATOM 3696 C C . THR A 1 473 ? 6.188 -38.312 -2.418 1 86.62 473 THR A C 1
ATOM 3698 O O . THR A 1 473 ? 5.258 -37.531 -2.646 1 86.62 473 THR A O 1
ATOM 3701 N N . THR A 1 474 ? 7.285 -38.406 -3.186 1 87.38 474 THR A N 1
ATOM 3702 C CA . THR A 1 474 ? 7.398 -37.719 -4.465 1 87.38 474 THR A CA 1
ATOM 3703 C C . THR A 1 474 ? 7.664 -38.719 -5.594 1 87.38 474 THR A C 1
ATOM 3705 O O . THR A 1 474 ? 8.781 -38.812 -6.098 1 87.38 474 THR A O 1
ATOM 3708 N N . PRO A 1 475 ? 6.605 -39.312 -6.066 1 87.44 475 PRO A N 1
ATOM 3709 C CA . PRO A 1 475 ? 6.785 -40.375 -7.035 1 87.44 475 PRO A CA 1
ATOM 3710 C C . PRO A 1 475 ? 7.352 -39.906 -8.367 1 87.44 475 PRO A C 1
ATOM 3712 O O . PRO A 1 475 ? 8.039 -40.656 -9.062 1 87.44 475 PRO A O 1
ATOM 3715 N N . CYS A 1 476 ? 7.137 -38.719 -8.742 1 88.38 476 CYS A N 1
ATOM 3716 C CA . CYS A 1 476 ? 7.52 -38.25 -10.062 1 88.38 476 CYS A CA 1
ATOM 3717 C C . CYS A 1 476 ? 8.906 -37.594 -10.031 1 88.38 476 CYS A C 1
ATOM 3719 O O . CYS A 1 476 ? 9.375 -37.094 -11.039 1 88.38 476 CYS A O 1
ATOM 3721 N N . SER A 1 477 ? 9.523 -37.531 -8.984 1 79.62 477 SER A N 1
ATOM 3722 C CA . SER A 1 477 ? 10.867 -36.969 -8.883 1 79.62 477 SER A CA 1
ATOM 3723 C C . SER A 1 477 ? 11.859 -38.031 -8.391 1 79.62 477 SER A C 1
ATOM 3725 O O . SER A 1 477 ? 11.82 -38.438 -7.223 1 79.62 477 SER A O 1
ATOM 3727 N N . PRO A 1 478 ? 12.695 -38.562 -9.094 1 78.75 478 PRO A N 1
ATOM 3728 C CA . PRO A 1 478 ? 12.914 -38.281 -10.516 1 78.75 478 PRO A CA 1
ATOM 3729 C C . PRO A 1 478 ? 11.875 -38.938 -11.414 1 78.75 478 PRO A C 1
ATOM 3731 O O . PRO A 1 478 ? 11.164 -39.844 -10.992 1 78.75 478 PRO A O 1
ATOM 3734 N N . ASN A 1 479 ? 11.766 -38.469 -12.656 1 82.62 479 ASN A N 1
ATOM 3735 C CA . ASN A 1 479 ? 10.758 -38.969 -13.578 1 82.62 479 ASN A CA 1
ATOM 3736 C C . ASN A 1 479 ? 10.914 -40.469 -13.828 1 82.62 479 ASN A C 1
ATOM 3738 O O . ASN A 1 479 ? 11.898 -40.906 -14.422 1 82.62 479 ASN A O 1
ATOM 3742 N N . PRO A 1 480 ? 9.977 -41.25 -13.352 1 87.75 480 PRO A N 1
ATOM 3743 C CA . PRO A 1 480 ? 10.055 -42.719 -13.531 1 87.75 480 PRO A CA 1
ATOM 3744 C C . PRO A 1 480 ? 9.586 -43.156 -14.914 1 87.75 480 PRO A C 1
ATOM 3746 O O . PRO A 1 480 ? 9.781 -44.312 -15.289 1 87.75 480 PRO A O 1
ATOM 3749 N N . CYS A 1 481 ? 9.031 -42.281 -15.703 1 91.06 481 CYS A N 1
ATOM 3750 C CA . CYS A 1 481 ? 8.438 -42.625 -16.984 1 91.06 481 CYS A CA 1
ATOM 3751 C C . CYS A 1 481 ? 9.5 -42.719 -18.078 1 91.06 481 CYS A C 1
ATOM 3753 O O . CYS A 1 481 ? 10.648 -42.312 -17.859 1 91.06 481 CYS A O 1
ATOM 3755 N N . GLU A 1 482 ? 9.102 -43.25 -19.188 1 86.5 482 GLU A N 1
ATOM 3756 C CA . GLU A 1 482 ? 10 -43.406 -20.328 1 86.5 482 GLU A CA 1
ATOM 3757 C C . GLU A 1 482 ? 10.258 -42.062 -21.016 1 86.5 482 GLU A C 1
ATOM 3759 O O . GLU A 1 482 ? 9.602 -41.094 -20.703 1 86.5 482 GLU A O 1
ATOM 3764 N N . ALA A 1 483 ? 11.242 -42.188 -21.875 1 80.75 483 ALA A N 1
ATOM 3765 C CA . ALA A 1 483 ? 11.562 -40.969 -22.625 1 80.75 483 ALA A CA 1
ATOM 3766 C C . ALA A 1 483 ? 10.367 -40.5 -23.469 1 80.75 483 ALA A C 1
ATOM 3768 O O . ALA A 1 483 ? 9.711 -41.312 -24.109 1 80.75 483 ALA A O 1
ATOM 3769 N N . GLY A 1 484 ? 9.961 -39.375 -23.359 1 82.94 484 GLY A N 1
ATOM 3770 C CA . GLY A 1 484 ? 8.844 -38.844 -24.125 1 82.94 484 GLY A CA 1
ATOM 3771 C C . GLY A 1 484 ? 7.539 -38.844 -23.344 1 82.94 484 GLY A C 1
ATOM 3772 O O . GLY A 1 484 ? 6.477 -38.562 -23.891 1 82.94 484 GLY A O 1
ATOM 3773 N N . GLU A 1 485 ? 7.695 -39.281 -22.172 1 89.94 485 GLU A N 1
ATOM 3774 C CA . GLU A 1 485 ? 6.504 -39.281 -21.328 1 89.94 485 GLU A CA 1
ATOM 3775 C C . GLU A 1 485 ? 6.684 -38.375 -20.109 1 89.94 485 GLU A C 1
ATOM 3777 O O . GLU A 1 485 ? 7.812 -38.094 -19.719 1 89.94 485 GLU A O 1
ATOM 3782 N N . VAL A 1 486 ? 5.555 -37.875 -19.703 1 91 486 VAL A N 1
ATOM 3783 C CA . VAL A 1 486 ? 5.57 -37.031 -18.516 1 91 486 VAL A CA 1
ATOM 3784 C C . VAL A 1 486 ? 4.859 -37.75 -17.375 1 91 486 VAL A C 1
ATOM 3786 O O . VAL A 1 486 ? 3.887 -38.469 -17.594 1 91 486 VAL A O 1
ATOM 3789 N N . CYS A 1 487 ? 5.387 -37.562 -16.188 1 92.31 487 CYS A N 1
ATOM 3790 C CA . CYS A 1 487 ? 4.855 -38.188 -14.984 1 92.31 487 CYS A CA 1
ATOM 3791 C C . CYS A 1 487 ? 3.867 -37.281 -14.273 1 92.31 487 CYS A C 1
ATOM 3793 O O . CYS A 1 487 ? 4.176 -36.094 -14.016 1 92.31 487 CYS A O 1
ATOM 3795 N N . TRP A 1 488 ? 2.602 -37.719 -14.031 1 89.5 488 TRP A N 1
ATOM 3796 C CA . TRP A 1 488 ? 1.615 -37.031 -13.227 1 89.5 488 TRP A CA 1
ATOM 3797 C C . TRP A 1 488 ? 1.255 -37.812 -11.977 1 89.5 488 TRP A C 1
ATOM 3799 O O . TRP A 1 488 ? 1.016 -39.031 -12.062 1 89.5 488 TRP A O 1
ATOM 3809 N N . ASN A 1 489 ? 1.297 -37.125 -10.867 1 88.25 489 ASN A N 1
ATOM 3810 C CA . ASN A 1 489 ? 0.918 -37.812 -9.625 1 88.25 489 ASN A CA 1
ATOM 3811 C C . ASN A 1 489 ? -0.573 -38.125 -9.602 1 88.25 489 ASN A C 1
ATOM 3813 O O . ASN A 1 489 ? -1.389 -37.344 -10.109 1 88.25 489 ASN A O 1
ATOM 3817 N N . ASN A 1 490 ? -0.872 -39.219 -9.086 1 83.94 490 ASN A N 1
ATOM 3818 C CA . ASN A 1 490 ? -2.258 -39.656 -8.93 1 83.94 490 ASN A CA 1
ATOM 3819 C C . ASN A 1 490 ? -2.811 -39.25 -7.562 1 83.94 490 ASN A C 1
ATOM 3821 O O . ASN A 1 490 ? -2.838 -40.094 -6.645 1 83.94 490 ASN A O 1
ATOM 3825 N N . HIS A 1 491 ? -3.393 -38.031 -7.531 1 79.69 491 HIS A N 1
ATOM 3826 C CA . HIS A 1 491 ? -3.941 -37.531 -6.273 1 79.69 491 HIS A CA 1
ATOM 3827 C C . HIS A 1 491 ? -5.352 -38.062 -6.039 1 79.69 491 HIS A C 1
ATOM 3829 O O . HIS A 1 491 ? -6.305 -37.625 -6.684 1 79.69 491 HIS A O 1
ATOM 3835 N N . ARG A 1 492 ? -5.754 -38.938 -5.207 1 69.38 492 ARG A N 1
ATOM 3836 C CA . ARG A 1 492 ? -7.078 -39.406 -4.828 1 69.38 492 ARG A CA 1
ATOM 3837 C C . ARG A 1 492 ? -7.812 -40 -6.027 1 69.38 492 ARG A C 1
ATOM 3839 O O . ARG A 1 492 ? -9.039 -39.938 -6.109 1 69.38 492 ARG A O 1
ATOM 3846 N N . LYS A 1 493 ? -7.23 -40.406 -7.047 1 66.31 493 LYS A N 1
ATOM 3847 C CA . LYS A 1 493 ? -7.914 -40.781 -8.281 1 66.31 493 LYS A CA 1
ATOM 3848 C C . LYS A 1 493 ? -8.031 -42.312 -8.391 1 66.31 493 LYS A C 1
ATOM 3850 O O . LYS A 1 493 ? -8.445 -42.812 -9.43 1 66.31 493 LYS A O 1
ATOM 3855 N N . CYS A 1 494 ? -7.668 -42.969 -7.355 1 67.62 494 CYS A N 1
ATOM 3856 C CA . CYS A 1 494 ? -7.777 -44.438 -7.484 1 67.62 494 CYS A CA 1
ATOM 3857 C C . CYS A 1 494 ? -8.766 -45 -6.469 1 67.62 494 CYS A C 1
ATOM 3859 O O . CYS A 1 494 ? -8.781 -44.562 -5.312 1 67.62 494 CYS A O 1
ATOM 3861 N N . HIS A 1 495 ? -9.906 -45.438 -6.863 1 58.62 495 HIS A N 1
ATOM 3862 C CA . HIS A 1 495 ? -10.852 -46.062 -5.957 1 58.62 495 HIS A CA 1
ATOM 3863 C C . HIS A 1 495 ? -10.328 -47.438 -5.477 1 58.62 495 HIS A C 1
ATOM 3865 O O . HIS A 1 495 ? -10.664 -47.875 -4.375 1 58.62 495 HIS A O 1
ATOM 3871 N N . HIS A 1 496 ? -9.617 -48.188 -6.422 1 54.09 496 HIS A N 1
ATOM 3872 C CA . HIS A 1 496 ? -9.391 -49.562 -6.008 1 54.09 496 HIS A CA 1
ATOM 3873 C C . HIS A 1 496 ? -8.234 -49.656 -5.023 1 54.09 496 HIS A C 1
ATOM 3875 O O . HIS A 1 496 ? -7.16 -49.094 -5.262 1 54.09 496 HIS A O 1
ATOM 3881 N N . SER A 1 497 ? -8.547 -49.812 -3.803 1 51.62 497 SER A N 1
ATOM 3882 C CA . SER A 1 497 ? -7.621 -49.938 -2.682 1 51.62 497 SER A CA 1
ATOM 3883 C C . SER A 1 497 ? -6.434 -50.812 -3.045 1 51.62 497 SER A C 1
ATOM 3885 O O . SER A 1 497 ? -5.324 -50.594 -2.549 1 51.62 497 SER A O 1
ATOM 3887 N N . ASP A 1 498 ? -6.605 -51.938 -3.824 1 52.28 498 ASP A N 1
ATOM 3888 C CA . ASP A 1 498 ? -5.562 -52.938 -3.914 1 52.28 498 ASP A CA 1
ATOM 3889 C C . ASP A 1 498 ? -4.371 -52.438 -4.719 1 52.28 498 ASP A C 1
ATOM 3891 O O . ASP A 1 498 ? -3.219 -52.688 -4.363 1 52.28 498 ASP A O 1
ATOM 3895 N N . TYR A 1 499 ? -4.523 -51.844 -5.965 1 63.22 499 TYR A N 1
ATOM 3896 C CA . TYR A 1 499 ? -3.355 -51.406 -6.719 1 63.22 499 TYR A CA 1
ATOM 3897 C C . TYR A 1 499 ? -3.545 -49.969 -7.234 1 63.22 499 TYR A C 1
ATOM 3899 O O . TYR A 1 499 ? -4.227 -49.781 -8.242 1 63.22 499 TYR A O 1
ATOM 3907 N N . CYS A 1 500 ? -3.42 -49 -6.414 1 73.88 500 CYS A N 1
ATOM 3908 C CA . CYS A 1 500 ? -3.482 -47.625 -6.898 1 73.88 500 CYS A CA 1
ATOM 3909 C C . CYS A 1 500 ? -2.088 -47.094 -7.203 1 73.88 500 CYS A C 1
ATOM 3911 O O . CYS A 1 500 ? -1.302 -46.844 -6.293 1 73.88 500 CYS A O 1
ATOM 3913 N N . PRO A 1 501 ? -1.9 -47.062 -8.508 1 81.81 501 PRO A N 1
ATOM 3914 C CA . PRO A 1 501 ? -0.581 -46.5 -8.82 1 81.81 501 PRO A CA 1
ATOM 3915 C C . PRO A 1 501 ? -0.402 -45.094 -8.305 1 81.81 501 PRO A C 1
ATOM 3917 O O . PRO A 1 501 ? -1.351 -44.312 -8.312 1 81.81 501 PRO A O 1
ATOM 3920 N N . GLN A 1 502 ? 0.735 -44.812 -7.82 1 86 502 GLN A N 1
ATOM 3921 C CA . GLN A 1 502 ? 1.045 -43.5 -7.242 1 86 502 GLN A CA 1
ATOM 3922 C C . GLN A 1 502 ? 1.223 -42.438 -8.328 1 86 502 GLN A C 1
ATOM 3924 O O . GLN A 1 502 ? 1.09 -41.25 -8.062 1 86 502 GLN A O 1
ATOM 3929 N N . TYR A 1 503 ? 1.562 -42.906 -9.555 1 89.06 503 TYR A N 1
ATOM 3930 C CA . TYR A 1 503 ? 1.767 -41.969 -10.648 1 89.06 503 TYR A CA 1
ATOM 3931 C C . TYR A 1 503 ? 1.283 -42.562 -11.969 1 89.06 503 TYR A C 1
ATOM 3933 O O . TYR A 1 503 ? 1.044 -43.781 -12.07 1 89.06 503 TYR A O 1
ATOM 3941 N N . VAL A 1 504 ? 1.011 -41.719 -12.922 1 87.25 504 VAL A N 1
ATOM 3942 C CA . VAL A 1 504 ? 0.61 -42.156 -14.258 1 87.25 504 VAL A CA 1
ATOM 3943 C C . VAL A 1 504 ? 1.521 -41.5 -15.297 1 87.25 504 VAL A C 1
ATOM 3945 O O . VAL A 1 504 ? 1.868 -40.312 -15.172 1 87.25 504 VAL A O 1
ATOM 3948 N N . CYS A 1 505 ? 1.989 -42.281 -16.281 1 91.44 505 CYS A N 1
ATOM 3949 C CA . CYS A 1 505 ? 2.826 -41.781 -17.359 1 91.44 505 CYS A CA 1
ATOM 3950 C C . CYS A 1 505 ? 1.983 -41.406 -18.578 1 91.44 505 CYS A C 1
ATOM 3952 O O . CYS A 1 505 ? 1.13 -42.188 -19.016 1 91.44 505 CYS A O 1
ATOM 3954 N N . HIS A 1 506 ? 2.115 -40.25 -19.031 1 89.75 506 HIS A N 1
ATOM 3955 C CA . HIS A 1 506 ? 1.413 -39.75 -20.219 1 89.75 506 HIS A CA 1
ATOM 3956 C C . HIS A 1 506 ? 2.385 -39.469 -21.344 1 89.75 506 HIS A C 1
ATOM 3958 O O . HIS A 1 506 ? 3.484 -38.969 -21.109 1 89.75 506 HIS A O 1
ATOM 3964 N N . ARG A 1 507 ? 1.959 -39.812 -22.547 1 90.5 507 ARG A N 1
ATOM 3965 C CA . ARG A 1 507 ? 2.75 -39.375 -23.703 1 90.5 507 ARG A CA 1
ATOM 3966 C C . ARG A 1 507 ? 2.836 -37.875 -23.766 1 90.5 507 ARG A C 1
ATOM 3968 O O . ARG A 1 507 ? 1.872 -37.156 -23.438 1 90.5 507 ARG A O 1
ATOM 3975 N N . ALA A 1 508 ? 4.016 -37.406 -24.125 1 92.56 508 ALA A N 1
ATOM 3976 C CA . ALA A 1 508 ? 4.234 -35.969 -24 1 92.56 508 ALA A CA 1
ATOM 3977 C C . ALA A 1 508 ? 4.953 -35.406 -25.219 1 92.56 508 ALA A C 1
ATOM 3979 O O . ALA A 1 508 ? 5.441 -36.156 -26.062 1 92.56 508 ALA A O 1
ATOM 3980 N N . CYS A 1 509 ? 4.789 -34.188 -25.406 1 90.81 509 CYS A N 1
ATOM 3981 C CA . CYS A 1 509 ? 5.535 -33.406 -26.391 1 90.81 509 CYS A CA 1
ATOM 3982 C C . CYS A 1 509 ? 6.605 -32.562 -25.719 1 90.81 509 CYS A C 1
ATOM 3984 O O . CYS A 1 509 ? 6.352 -31.938 -24.688 1 90.81 509 CYS A O 1
ATOM 3986 N N . SER A 1 510 ? 7.785 -32.594 -26.25 1 88.75 510 SER A N 1
ATOM 3987 C CA . SER A 1 510 ? 8.852 -31.734 -25.734 1 88.75 510 SER A CA 1
ATOM 3988 C C . SER A 1 510 ? 8.68 -30.281 -26.188 1 88.75 510 SER A C 1
ATOM 3990 O O . SER A 1 510 ? 8.18 -30.031 -27.281 1 88.75 510 SER A O 1
ATOM 3992 N N . MET A 1 511 ? 9.055 -29.344 -25.438 1 89.81 511 MET A N 1
ATOM 3993 C CA . MET A 1 511 ? 8.914 -27.922 -25.734 1 89.81 511 MET A CA 1
ATOM 3994 C C . MET A 1 511 ? 10.102 -27.422 -26.562 1 89.81 511 MET A C 1
ATOM 3996 O O . MET A 1 511 ? 10.312 -26.219 -26.688 1 89.81 511 MET A O 1
ATOM 4000 N N . GLY A 1 512 ? 10.891 -28.203 -26.938 1 84.81 512 GLY A N 1
ATOM 4001 C CA . GLY A 1 512 ? 12.062 -27.906 -27.75 1 84.81 512 GLY A CA 1
ATOM 4002 C C . GLY A 1 512 ? 13.07 -29.047 -27.781 1 84.81 512 GLY A C 1
ATOM 4003 O O . GLY A 1 512 ? 12.906 -30.047 -27.094 1 84.81 512 GLY A O 1
ATOM 4004 N N . ILE A 1 513 ? 14.133 -28.75 -28.406 1 76.31 513 ILE A N 1
ATOM 4005 C CA . ILE A 1 513 ? 15.141 -29.797 -28.578 1 76.31 513 ILE A CA 1
ATOM 4006 C C . ILE A 1 513 ? 15.93 -29.953 -27.281 1 76.31 513 ILE A C 1
ATOM 4008 O O . ILE A 1 513 ? 16.281 -31.062 -26.891 1 76.31 513 ILE A O 1
ATOM 4012 N N . ASP A 1 514 ? 16.109 -28.875 -26.656 1 77.56 514 ASP A N 1
ATOM 4013 C CA . ASP A 1 514 ? 16.859 -28.891 -25.406 1 77.56 514 ASP A CA 1
ATOM 4014 C C . ASP A 1 514 ? 16.016 -28.344 -24.25 1 77.56 514 ASP A C 1
ATOM 4016 O O . ASP A 1 514 ? 16.469 -27.5 -23.484 1 77.56 514 ASP A O 1
ATOM 4020 N N . SER A 1 515 ? 14.805 -28.75 -24.266 1 85.81 515 SER A N 1
ATOM 4021 C CA . SER A 1 515 ? 13.961 -28.281 -23.172 1 85.81 515 SER A CA 1
ATOM 4022 C C . SER A 1 515 ? 13.805 -29.344 -22.094 1 85.81 515 SER A C 1
ATOM 4024 O O . SER A 1 515 ? 13.742 -30.547 -22.406 1 85.81 515 SER A O 1
ATOM 4026 N N . SER A 1 516 ? 13.844 -28.906 -20.875 1 81.75 516 SER A N 1
ATOM 4027 C CA . SER A 1 516 ? 13.625 -29.812 -19.766 1 81.75 516 SER A CA 1
ATOM 4028 C C . SER A 1 516 ? 12.141 -30 -19.484 1 81.75 516 SER A C 1
ATOM 4030 O O . SER A 1 516 ? 11.75 -30.906 -18.734 1 81.75 516 SER A O 1
ATOM 4032 N N . MET A 1 517 ? 11.352 -29.281 -20.203 1 89.19 517 MET A N 1
ATOM 4033 C CA . MET A 1 517 ? 9.922 -29.344 -19.938 1 89.19 517 MET A CA 1
ATOM 4034 C C . MET A 1 517 ? 9.188 -30.078 -21.062 1 89.19 517 MET A C 1
ATOM 4036 O O . MET A 1 517 ? 9.555 -29.953 -22.234 1 89.19 517 MET A O 1
ATOM 4040 N N . ALA A 1 518 ? 8.305 -30.906 -20.641 1 91.06 518 ALA A N 1
ATOM 4041 C CA . ALA A 1 518 ? 7.41 -31.594 -21.562 1 91.06 518 ALA A CA 1
ATOM 4042 C C . ALA A 1 518 ? 5.957 -31.453 -21.141 1 91.06 518 ALA A C 1
ATOM 4044 O O . ALA A 1 518 ? 5.668 -31.281 -19.953 1 91.06 518 ALA A O 1
ATOM 4045 N N . VAL A 1 519 ? 5.094 -31.453 -22.109 1 92.38 519 VAL A N 1
ATOM 4046 C CA . VAL A 1 519 ? 3.668 -31.297 -21.844 1 92.38 519 VAL A CA 1
ATOM 4047 C C . VAL A 1 519 ? 2.912 -32.531 -22.328 1 92.38 519 VAL A C 1
ATOM 4049 O O . VAL A 1 519 ? 3.262 -33.125 -23.359 1 92.38 519 VAL A O 1
ATOM 4052 N N . PRO A 1 520 ? 1.936 -32.906 -21.547 1 90.88 520 PRO A N 1
ATOM 4053 C CA . PRO A 1 520 ? 1.202 -34.125 -21.938 1 90.88 520 PRO A CA 1
ATOM 4054 C C . PRO A 1 520 ? 0.414 -33.969 -23.234 1 90.88 520 PRO A C 1
ATOM 4056 O O . PRO A 1 520 ? 0.112 -32.844 -23.625 1 90.88 520 PRO A O 1
ATOM 4059 N N . ARG A 1 521 ? 0.034 -35.031 -23.75 1 88.62 521 ARG A N 1
ATOM 4060 C CA . ARG A 1 521 ? -0.711 -35.062 -25 1 88.62 521 ARG A CA 1
ATOM 4061 C C . ARG A 1 521 ? -2.074 -34.406 -24.844 1 88.62 521 ARG A C 1
ATOM 4063 O O . ARG A 1 521 ? -2.695 -34.5 -23.781 1 88.62 521 ARG A O 1
ATOM 4070 N N . HIS A 1 522 ? -2.547 -33.625 -25.828 1 82.31 522 HIS A N 1
ATOM 4071 C CA . HIS A 1 522 ? -3.859 -33 -25.984 1 82.31 522 HIS A CA 1
ATOM 4072 C C . HIS A 1 522 ? -3.977 -31.75 -25.125 1 82.31 522 HIS A C 1
ATOM 4074 O O . HIS A 1 522 ? -5.082 -31.266 -24.875 1 82.31 522 HIS A O 1
ATOM 4080 N N . VAL A 1 523 ? -2.924 -31.328 -24.625 1 89.31 523 VAL A N 1
ATOM 4081 C CA . VAL A 1 523 ? -2.938 -30.094 -23.844 1 89.31 523 VAL A CA 1
ATOM 4082 C C . VAL A 1 523 ? -2.527 -28.922 -24.719 1 89.31 523 VAL A C 1
ATOM 4084 O O . VAL A 1 523 ? -1.705 -29.078 -25.625 1 89.31 523 VAL A O 1
ATOM 4087 N N . TYR A 1 524 ? -3.221 -27.859 -24.531 1 92.31 524 TYR A N 1
ATOM 4088 C CA . TYR A 1 524 ? -2.877 -26.641 -25.25 1 92.31 524 TYR A CA 1
ATOM 4089 C C . TYR A 1 524 ? -1.784 -25.875 -24.531 1 92.31 524 TYR A C 1
ATOM 4091 O O . TYR A 1 524 ? -1.784 -25.797 -23.297 1 92.31 524 TYR A O 1
ATOM 4099 N N . VAL A 1 525 ? -0.828 -25.344 -25.297 1 93.5 525 VAL A N 1
ATOM 4100 C CA . VAL A 1 525 ? 0.307 -24.641 -24.719 1 93.5 525 VAL A CA 1
ATOM 4101 C C . VAL A 1 525 ? 0.462 -23.266 -25.375 1 93.5 525 VAL A C 1
ATOM 4103 O O . VAL A 1 525 ? 0.189 -23.109 -26.562 1 93.5 525 VAL A O 1
ATOM 4106 N N . ARG A 1 526 ? 0.854 -22.328 -24.547 1 92.81 526 ARG A N 1
ATOM 4107 C CA . ARG A 1 526 ? 1.166 -20.984 -25.016 1 92.81 526 ARG A CA 1
ATOM 4108 C C . ARG A 1 526 ? 2.658 -20.828 -25.281 1 92.81 526 ARG A C 1
ATOM 4110 O O . ARG A 1 526 ? 3.482 -21.047 -24.391 1 92.81 526 ARG A O 1
ATOM 4117 N N . LEU A 1 527 ? 3.01 -20.438 -26.484 1 90.94 527 LEU A N 1
ATOM 4118 C CA . LEU A 1 527 ? 4.406 -20.344 -26.906 1 90.94 527 LEU A CA 1
ATOM 4119 C C . LEU A 1 527 ? 4.684 -19 -27.562 1 90.94 527 LEU A C 1
ATOM 4121 O O . LEU A 1 527 ? 3.785 -18.391 -28.141 1 90.94 527 LEU A O 1
ATOM 4125 N N . PRO A 1 528 ? 5.949 -18.578 -27.312 1 89.38 528 PRO A N 1
ATOM 4126 C CA . PRO A 1 528 ? 6.32 -17.375 -28.062 1 89.38 528 PRO A CA 1
ATOM 4127 C C . PRO A 1 528 ? 6.352 -17.609 -29.578 1 89.38 528 PRO A C 1
ATOM 4129 O O . PRO A 1 528 ? 6.715 -18.703 -30.031 1 89.38 528 PRO A O 1
ATOM 4132 N N . ASN A 1 529 ? 5.84 -16.688 -30.312 1 82.75 529 ASN A N 1
ATOM 4133 C CA . ASN A 1 529 ? 5.852 -16.75 -31.766 1 82.75 529 ASN A CA 1
ATOM 4134 C C . ASN A 1 529 ? 6.988 -15.914 -32.344 1 82.75 529 ASN A C 1
ATOM 4136 O O . ASN A 1 529 ? 6.945 -14.68 -32.312 1 82.75 529 ASN A O 1
ATOM 4140 N N . THR A 1 530 ? 8.062 -16.531 -32.719 1 69.56 530 THR A N 1
ATOM 4141 C CA . THR A 1 530 ? 9.219 -15.812 -33.219 1 69.56 530 THR A CA 1
ATOM 4142 C C . THR A 1 530 ? 9.094 -15.617 -34.75 1 69.56 530 THR A C 1
ATOM 4144 O O . THR A 1 530 ? 9.891 -14.883 -35.344 1 69.56 530 THR A O 1
ATOM 4147 N N . SER A 1 531 ? 8.227 -16.406 -35.531 1 58.75 531 SER A N 1
ATOM 4148 C CA . SER A 1 531 ? 8.141 -16.359 -36.969 1 58.75 531 SER A CA 1
ATOM 4149 C C . SER A 1 531 ? 7.676 -14.992 -37.469 1 58.75 531 SER A C 1
ATOM 4151 O O . SER A 1 531 ? 7.953 -14.602 -38.594 1 58.75 531 SER A O 1
ATOM 4153 N N . VAL A 1 532 ? 6.621 -14.484 -36.844 1 51.16 532 VAL A N 1
ATOM 4154 C CA . VAL A 1 532 ? 6.047 -13.258 -37.375 1 51.16 532 VAL A CA 1
ATOM 4155 C C . VAL A 1 532 ? 7.078 -12.133 -37.312 1 51.16 532 VAL A C 1
ATOM 4157 O O . VAL A 1 532 ? 7.512 -11.734 -36.25 1 51.16 532 VAL A O 1
ATOM 4160 N N . SER A 1 533 ? 8 -12.172 -38.188 1 41.88 533 SER A N 1
ATOM 4161 C CA . SER A 1 533 ? 9.039 -11.18 -38.469 1 41.88 533 SER A CA 1
ATOM 4162 C C . SER A 1 533 ? 8.547 -9.773 -38.156 1 41.88 533 SER A C 1
ATOM 4164 O O . SER A 1 533 ? 9.297 -8.805 -38.312 1 41.88 533 SER A O 1
ATOM 4166 N N . GLY A 1 534 ? 7.312 -9.477 -38.656 1 37.91 534 GLY A N 1
ATOM 4167 C CA . GLY A 1 534 ? 7.074 -8.055 -38.812 1 37.91 534 GLY A CA 1
ATOM 4168 C C . GLY A 1 534 ? 7.496 -7.227 -37.625 1 37.91 534 GLY A C 1
ATOM 4169 O O . GLY A 1 534 ? 8.008 -7.77 -36.625 1 37.91 534 GLY A O 1
ATOM 4170 N N . SER A 1 535 ? 6.824 -5.984 -37.625 1 36.66 535 SER A N 1
ATOM 4171 C CA . SER A 1 535 ? 6.965 -4.805 -36.781 1 36.66 535 SER A CA 1
ATOM 4172 C C . SER A 1 535 ? 6.867 -5.172 -35.281 1 36.66 535 SER A C 1
ATOM 4174 O O . SER A 1 535 ? 5.77 -5.316 -34.75 1 36.66 535 SER A O 1
ATOM 4176 N N . GLN A 1 536 ? 7.441 -6.301 -34.875 1 44.81 536 GLN A N 1
ATOM 4177 C CA . GLN A 1 536 ? 7.504 -6.285 -33.438 1 44.81 536 GLN A CA 1
ATOM 4178 C C . GLN A 1 536 ? 7.484 -4.855 -32.906 1 44.81 536 GLN A C 1
ATOM 4180 O O . GLN A 1 536 ? 8.492 -4.145 -32.969 1 44.81 536 GLN A O 1
ATOM 4185 N N . SER A 1 537 ? 6.641 -4.145 -33.344 1 43.03 537 SER A N 1
ATOM 4186 C CA . SER A 1 537 ? 6.629 -2.877 -32.625 1 43.03 537 SER A CA 1
ATOM 4187 C C . SER A 1 537 ? 7.156 -3.045 -31.219 1 43.03 537 SER A C 1
ATOM 4189 O O . SER A 1 537 ? 6.891 -4.055 -30.562 1 43.03 537 SER A O 1
ATOM 4191 N N . GLU A 1 538 ? 8.352 -2.625 -30.984 1 51.94 538 GLU A N 1
ATOM 4192 C CA . GLU A 1 538 ? 9.242 -2.514 -29.828 1 51.94 538 GLU A CA 1
ATOM 4193 C C . GLU A 1 538 ? 8.484 -2.727 -28.516 1 51.94 538 GLU A C 1
ATOM 4195 O O . GLU A 1 538 ? 9.07 -3.139 -27.516 1 51.94 538 GLU A O 1
ATOM 4200 N N . THR A 1 539 ? 7.062 -2.723 -28.609 1 64.56 539 THR A N 1
ATOM 4201 C CA . THR A 1 539 ? 6.438 -2.643 -27.297 1 64.56 539 THR A CA 1
ATOM 4202 C C . THR A 1 539 ? 5.465 -3.799 -27.094 1 64.56 539 THR A C 1
ATOM 4204 O O . THR A 1 539 ? 4.715 -3.82 -26.109 1 64.56 539 THR A O 1
ATOM 4207 N N . CYS A 1 540 ? 5.539 -5.016 -28.156 1 77.88 540 CYS A N 1
ATOM 4208 C CA . CYS A 1 540 ? 4.523 -6.043 -27.953 1 77.88 540 CYS A CA 1
ATOM 4209 C C . CYS A 1 540 ? 5.113 -7.438 -28.141 1 77.88 540 CYS A C 1
ATOM 4211 O O . CYS A 1 540 ? 5.855 -7.672 -29.094 1 77.88 540 CYS A O 1
ATOM 4213 N N . VAL A 1 541 ? 4.906 -8.414 -27.312 1 82.06 541 VAL A N 1
ATOM 4214 C CA . VAL A 1 541 ? 5.375 -9.789 -27.359 1 82.06 541 VAL A CA 1
ATOM 4215 C C . VAL A 1 541 ? 4.336 -10.664 -28.062 1 82.06 541 VAL A C 1
ATOM 4217 O O . VAL A 1 541 ? 3.188 -10.742 -27.625 1 82.06 541 VAL A O 1
ATOM 4220 N N . GLN A 1 542 ? 4.766 -11.266 -29.203 1 84.94 542 GLN A N 1
ATOM 4221 C CA . GLN A 1 542 ? 3.873 -12.133 -29.953 1 84.94 542 GLN A CA 1
ATOM 4222 C C . GLN A 1 542 ? 3.906 -13.562 -29.422 1 84.94 542 GLN A C 1
ATOM 4224 O O . GLN A 1 542 ? 4.977 -14.094 -29.125 1 84.94 542 GLN A O 1
ATOM 4229 N N . GLN A 1 543 ? 2.686 -14.141 -29.281 1 90 543 GLN A N 1
ATOM 4230 C CA . GLN A 1 543 ? 2.553 -15.5 -28.766 1 90 543 GLN A CA 1
ATOM 4231 C C . GLN A 1 543 ? 1.606 -16.328 -29.625 1 90 543 GLN A C 1
ATOM 4233 O O . GLN A 1 543 ? 0.91 -15.789 -30.484 1 90 543 GLN A O 1
ATOM 4238 N N . GLN A 1 544 ? 1.71 -17.609 -29.484 1 90.25 544 GLN A N 1
ATOM 4239 C CA . GLN A 1 544 ? 0.844 -18.562 -30.188 1 90.25 544 GLN A CA 1
ATOM 4240 C C . GLN A 1 544 ? 0.399 -19.688 -29.25 1 90.25 544 GLN A C 1
ATOM 4242 O O . GLN A 1 544 ? 1.021 -19.922 -28.219 1 90.25 544 GLN A O 1
ATOM 4247 N N . ILE A 1 545 ? -0.75 -20.25 -29.578 1 92.75 545 ILE A N 1
ATOM 4248 C CA . ILE A 1 545 ? -1.259 -21.406 -28.844 1 92.75 545 ILE A CA 1
ATOM 4249 C C . ILE A 1 545 ? -1.198 -22.641 -29.734 1 92.75 545 ILE A C 1
ATOM 4251 O O . ILE A 1 545 ? -1.666 -22.625 -30.875 1 92.75 545 ILE A O 1
ATOM 4255 N N . CYS A 1 546 ? -0.483 -23.641 -29.266 1 91.56 546 CYS A N 1
ATOM 4256 C CA . CYS A 1 546 ? -0.348 -24.906 -29.969 1 91.56 546 CYS A CA 1
ATOM 4257 C C . CYS A 1 546 ? -0.92 -26.062 -29.156 1 91.56 546 CYS A C 1
ATOM 4259 O O . CYS A 1 546 ? -1.262 -25.875 -27.984 1 91.56 546 CYS A O 1
ATOM 4261 N N . ARG A 1 547 ? -1.197 -27.125 -29.797 1 90.38 547 ARG A N 1
ATOM 4262 C CA . ARG A 1 547 ? -1.675 -28.328 -29.125 1 90.38 547 ARG A CA 1
ATOM 4263 C C . ARG A 1 547 ? -0.671 -29.469 -29.281 1 90.38 547 ARG A C 1
ATOM 4265 O O . ARG A 1 547 ? -0.061 -29.641 -30.328 1 90.38 547 ARG A O 1
ATOM 4272 N N . CYS A 1 548 ? -0.443 -30.156 -28.156 1 90.31 548 CYS A N 1
ATOM 4273 C CA . CYS A 1 548 ? 0.44 -31.312 -28.234 1 90.31 548 CYS A CA 1
ATOM 4274 C C . CYS A 1 548 ? -0.261 -32.5 -28.906 1 90.31 548 CYS A C 1
ATOM 4276 O O . CYS A 1 548 ? -1.248 -33 -28.375 1 90.31 548 CYS A O 1
ATOM 4278 N N . GLY A 1 549 ? 0.187 -32.812 -30.094 1 82.5 549 GLY A N 1
ATOM 4279 C CA . GLY A 1 549 ? -0.317 -33.969 -30.797 1 82.5 549 GLY A CA 1
ATOM 4280 C C . GLY A 1 549 ? 0.524 -35.219 -30.578 1 82.5 549 GLY A C 1
ATOM 4281 O O . GLY A 1 549 ? 0.814 -35.594 -29.438 1 82.5 549 GLY A O 1
ATOM 4282 N N . ASN A 1 550 ? 0.783 -35.844 -31.641 1 79.44 550 ASN A N 1
ATOM 4283 C CA . ASN A 1 550 ? 1.627 -37.031 -31.547 1 79.44 550 ASN A CA 1
ATOM 4284 C C . ASN A 1 550 ? 3.109 -36.688 -31.562 1 79.44 550 ASN A C 1
ATOM 4286 O O . ASN A 1 550 ? 3.725 -36.594 -32.625 1 79.44 550 ASN A O 1
ATOM 4290 N N . LYS A 1 551 ? 3.727 -36.406 -30.438 1 77.25 551 LYS A N 1
ATOM 4291 C CA . LYS A 1 551 ? 5.141 -36.188 -30.141 1 77.25 551 LYS A CA 1
ATOM 4292 C C . LYS A 1 551 ? 5.586 -34.812 -30.562 1 77.25 551 LYS A C 1
ATOM 4294 O O . LYS A 1 551 ? 6.734 -34.406 -30.328 1 77.25 551 LYS A O 1
ATOM 4299 N N . LYS A 1 552 ? 4.633 -34.094 -31.266 1 79.75 552 LYS A N 1
ATOM 4300 C CA . LYS A 1 552 ? 5.027 -32.75 -31.688 1 79.75 552 LYS A CA 1
ATOM 4301 C C . LYS A 1 552 ? 3.916 -31.75 -31.406 1 79.75 552 LYS A C 1
ATOM 4303 O O . LYS A 1 552 ? 2.744 -32.125 -31.312 1 79.75 552 LYS A O 1
ATOM 4308 N N . LEU A 1 553 ? 4.41 -30.5 -31.25 1 87.44 553 LEU A N 1
ATOM 4309 C CA . LEU A 1 553 ? 3.457 -29.406 -31.109 1 87.44 553 LEU A CA 1
ATOM 4310 C C . LEU A 1 553 ? 2.9 -28.984 -32.469 1 87.44 553 LEU A C 1
ATOM 4312 O O . LEU A 1 553 ? 3.662 -28.688 -33.375 1 87.44 553 LEU A O 1
ATOM 4316 N N . ASP A 1 554 ? 1.562 -29.172 -32.531 1 82.5 554 ASP A N 1
ATOM 4317 C CA . ASP A 1 554 ? 0.928 -28.906 -33.812 1 82.5 554 ASP A CA 1
ATOM 4318 C C . ASP A 1 554 ? -0.281 -28 -33.656 1 82.5 554 ASP A C 1
ATOM 4320 O O . ASP A 1 554 ? -0.631 -27.609 -32.531 1 82.5 554 ASP A O 1
ATOM 4324 N N . ASN A 1 555 ? -0.837 -27.516 -34.781 1 82 555 ASN A N 1
ATOM 4325 C CA . ASN A 1 555 ? -2.047 -26.688 -34.844 1 82 555 ASN A CA 1
ATOM 4326 C C . ASN A 1 555 ? -1.878 -25.406 -34.062 1 82 555 ASN A C 1
ATOM 4328 O O . ASN A 1 555 ? -2.684 -25.094 -33.156 1 82 555 ASN A O 1
ATOM 4332 N N . CYS A 1 556 ? -0.829 -24.75 -34.406 1 86.56 556 CYS A N 1
ATOM 4333 C CA . CYS A 1 556 ? -0.519 -23.516 -33.688 1 86.56 556 CYS A CA 1
ATOM 4334 C C . CYS A 1 556 ? -1.306 -22.344 -34.281 1 86.56 556 CYS A C 1
ATOM 4336 O O . CYS A 1 556 ? -1.468 -22.234 -35.5 1 86.56 556 CYS A O 1
ATOM 4338 N N . ARG A 1 557 ? -1.957 -21.578 -33.375 1 84.19 557 ARG A N 1
ATOM 4339 C CA . ARG A 1 557 ? -2.693 -20.375 -33.75 1 84.19 557 ARG A CA 1
ATOM 4340 C C . ARG A 1 557 ? -2.1 -19.141 -33.094 1 84.19 557 ARG A C 1
ATOM 4342 O O . ARG A 1 557 ? -1.792 -19.172 -31.891 1 84.19 557 ARG A O 1
ATOM 4349 N N . SER A 1 558 ? -2.004 -18.109 -33.875 1 84.69 558 SER A N 1
ATOM 4350 C CA . SER A 1 558 ? -1.45 -16.875 -33.344 1 84.69 558 SER A CA 1
ATOM 4351 C C . SER A 1 558 ? -2.482 -16.141 -32.5 1 84.69 558 SER A C 1
ATOM 4353 O O . SER A 1 558 ? -3.666 -16.109 -32.844 1 84.69 558 SER A O 1
ATOM 4355 N N . ILE A 1 559 ? -2.023 -15.625 -31.438 1 87.31 559 ILE A N 1
ATOM 4356 C CA . ILE A 1 559 ? -2.887 -14.844 -30.562 1 87.31 559 ILE A CA 1
ATOM 4357 C C . ILE A 1 559 ? -2.451 -13.375 -30.578 1 87.31 559 ILE A C 1
ATOM 4359 O O . ILE A 1 559 ? -1.35 -13.055 -31.031 1 87.31 559 ILE A O 1
ATOM 4363 N N . PRO A 1 560 ? -3.387 -12.492 -30.109 1 82.38 560 PRO A N 1
ATOM 4364 C CA . PRO A 1 560 ? -3.008 -11.078 -30.062 1 82.38 560 PRO A CA 1
ATOM 4365 C C . PRO A 1 560 ? -1.775 -10.828 -29.203 1 82.38 560 PRO A C 1
ATOM 4367 O O . PRO A 1 560 ? -1.595 -11.484 -28.172 1 82.38 560 PRO A O 1
ATOM 4370 N N . CYS A 1 561 ? -1.068 -9.883 -29.625 1 83.56 561 CYS A N 1
ATOM 4371 C CA . CYS A 1 561 ? 0.178 -9.586 -28.938 1 83.56 561 CYS A CA 1
ATOM 4372 C C . CYS A 1 561 ? -0.095 -8.953 -27.578 1 83.56 561 CYS A C 1
ATOM 4374 O O . CYS A 1 561 ? -1.137 -8.328 -27.375 1 83.56 561 CYS A O 1
ATOM 4376 N N . THR A 1 562 ? 0.731 -9.281 -26.641 1 86.5 562 THR A N 1
ATOM 4377 C CA . THR A 1 562 ? 0.67 -8.664 -25.328 1 86.5 562 THR A CA 1
ATOM 4378 C C . THR A 1 562 ? 1.589 -7.445 -25.266 1 86.5 562 THR A C 1
ATOM 4380 O O . THR A 1 562 ? 2.812 -7.578 -25.344 1 86.5 562 THR A O 1
ATOM 4383 N N . ALA A 1 563 ? 0.952 -6.297 -25.031 1 84.25 563 ALA A N 1
ATOM 4384 C CA . ALA A 1 563 ? 1.721 -5.055 -24.984 1 84.25 563 ALA A CA 1
ATOM 4385 C C . ALA A 1 563 ? 2.523 -4.965 -23.688 1 84.25 563 ALA A C 1
ATOM 4387 O O . ALA A 1 563 ? 2.045 -5.363 -22.625 1 84.25 563 ALA A O 1
ATOM 4388 N N . GLN A 1 564 ? 3.717 -4.512 -23.828 1 85.69 564 GLN A N 1
ATOM 4389 C CA . GLN A 1 564 ? 4.555 -4.297 -22.656 1 85.69 564 GLN A CA 1
ATOM 4390 C C . GLN A 1 564 ? 4.465 -2.852 -22.172 1 85.69 564 GLN A C 1
ATOM 4392 O O . GLN A 1 564 ? 5.453 -2.285 -21.703 1 85.69 564 GLN A O 1
ATOM 4397 N N . SER A 1 565 ? 3.271 -2.35 -22.172 1 84 565 SER A N 1
ATOM 4398 C CA . SER A 1 565 ? 3.055 -0.953 -21.797 1 84 565 SER A CA 1
ATOM 4399 C C . SER A 1 565 ? 3.09 -0.769 -20.281 1 84 565 SER A C 1
ATOM 4401 O O . SER A 1 565 ? 2.645 -1.643 -19.547 1 84 565 SER A O 1
ATOM 4403 N N . LYS A 1 566 ? 3.609 0.437 -19.906 1 83.81 566 LYS A N 1
ATOM 4404 C CA . LYS A 1 566 ? 3.672 0.786 -18.484 1 83.81 566 LYS A CA 1
ATOM 4405 C C . LYS A 1 566 ? 2.338 1.343 -18 1 83.81 566 LYS A C 1
ATOM 4407 O O . LYS A 1 566 ? 1.549 1.861 -18.781 1 83.81 566 LYS A O 1
ATOM 4412 N N . CYS A 1 567 ? 2.111 1.104 -16.672 1 85.56 567 CYS A N 1
ATOM 4413 C CA . CYS A 1 567 ? 0.966 1.721 -16.016 1 85.56 567 CYS A CA 1
ATOM 4414 C C . CYS A 1 567 ? 1.36 3.033 -15.359 1 85.56 567 CYS A C 1
ATOM 4416 O O . CYS A 1 567 ? 2.377 3.104 -14.664 1 85.56 567 CYS A O 1
ATOM 4418 N N . HIS A 1 568 ? 0.66 4.125 -15.656 1 82.44 568 HIS A N 1
ATOM 4419 C CA . HIS A 1 568 ? 0.924 5.418 -15.031 1 82.44 568 HIS A CA 1
ATOM 4420 C C . HIS A 1 568 ? -0.104 5.73 -13.953 1 82.44 568 HIS A C 1
ATOM 4422 O O . HIS A 1 568 ? -1.289 5.906 -14.25 1 82.44 568 HIS A O 1
ATOM 4428 N N . LEU A 1 569 ? 0.46 5.637 -12.742 1 81.25 569 LEU A N 1
ATOM 4429 C CA . LEU A 1 569 ? -0.406 5.938 -11.602 1 81.25 569 LEU A CA 1
ATOM 4430 C C . LEU A 1 569 ? -0.472 7.438 -11.352 1 81.25 569 LEU A C 1
ATOM 4432 O O . LEU A 1 569 ? 0.554 8.078 -11.109 1 81.25 569 LEU A O 1
ATOM 4436 N N . GLY A 1 570 ? -1.551 8.234 -11.258 1 69.19 570 GLY A N 1
ATOM 4437 C CA . GLY A 1 570 ? -1.715 9.648 -10.961 1 69.19 570 GLY A CA 1
ATOM 4438 C C . GLY A 1 570 ? -1.615 10.539 -12.188 1 69.19 570 GLY A C 1
ATOM 4439 O O . GLY A 1 570 ? -1.277 11.719 -12.078 1 69.19 570 GLY A O 1
ATOM 4440 N N . GLY A 1 571 ? -1.913 10.086 -13.305 1 58.91 571 GLY A N 1
ATOM 4441 C CA . GLY A 1 571 ? -1.962 10.875 -14.531 1 58.91 571 GLY A CA 1
ATOM 4442 C C . GLY A 1 571 ? -0.613 10.992 -15.211 1 58.91 571 GLY A C 1
ATOM 4443 O O . GLY A 1 571 ? 0.393 10.492 -14.711 1 58.91 571 GLY A O 1
ATOM 4444 N N . ALA A 1 572 ? -0.515 11.492 -16.438 1 52 572 ALA A N 1
ATOM 4445 C CA . ALA A 1 572 ? 0.656 11.609 -17.297 1 52 572 ALA A CA 1
ATOM 4446 C C . ALA A 1 572 ? 1.742 12.453 -16.641 1 52 572 ALA A C 1
ATOM 4448 O O . ALA A 1 572 ? 2.934 12.211 -16.844 1 52 572 ALA A O 1
ATOM 4449 N N . GLN A 1 573 ? 1.312 13.5 -15.805 1 48.84 573 GLN A N 1
ATOM 4450 C CA . GLN A 1 573 ? 2.281 14.43 -15.234 1 48.84 573 GLN A CA 1
ATOM 4451 C C . GLN A 1 573 ? 2.531 14.133 -13.766 1 48.84 573 GLN A C 1
ATOM 4453 O O . GLN A 1 573 ? 1.59 14.07 -12.969 1 48.84 573 GLN A O 1
ATOM 4458 N N . GLY A 1 574 ? 3.725 13.422 -13.289 1 55.28 574 GLY A N 1
ATOM 4459 C CA . GLY A 1 574 ? 4.254 13.328 -11.938 1 55.28 574 GLY A CA 1
ATOM 4460 C C . GLY A 1 574 ? 3.863 12.047 -11.227 1 55.28 574 GLY A C 1
ATOM 4461 O O . GLY A 1 574 ? 4.086 11.906 -10.023 1 55.28 574 GLY A O 1
ATOM 4462 N N . GLY A 1 575 ? 3.383 11.117 -11.953 1 66.12 575 GLY A N 1
ATOM 4463 C CA . GLY A 1 575 ? 2.934 9.953 -11.211 1 66.12 575 GLY A CA 1
ATOM 4464 C C . GLY A 1 575 ? 3.963 8.836 -11.18 1 66.12 575 GLY A C 1
ATOM 4465 O O . GLY A 1 575 ? 5.141 9.062 -11.461 1 66.12 575 GLY A O 1
ATOM 4466 N N . ILE A 1 576 ? 3.68 7.801 -10.492 1 77.12 576 ILE A N 1
ATOM 4467 C CA . ILE A 1 576 ? 4.48 6.59 -10.367 1 77.12 576 ILE A CA 1
ATOM 4468 C C . ILE A 1 576 ? 4.191 5.656 -11.539 1 77.12 576 ILE A C 1
ATOM 4470 O O . ILE A 1 576 ? 3.029 5.434 -11.891 1 77.12 576 ILE A O 1
ATOM 4474 N N . SER A 1 577 ? 5.27 5.379 -12.219 1 82.81 577 SER A N 1
ATOM 4475 C CA . SER A 1 577 ? 5.102 4.445 -13.328 1 82.81 577 SER A CA 1
ATOM 4476 C C . SER A 1 577 ? 5.5 3.031 -12.922 1 82.81 577 SER A C 1
ATOM 4478 O O . SER A 1 577 ? 6.473 2.84 -12.188 1 82.81 577 SER A O 1
ATOM 4480 N N . LYS A 1 578 ? 4.684 2.057 -13.266 1 85.62 578 LYS A N 1
ATOM 4481 C CA . LYS A 1 578 ? 4.953 0.64 -13.031 1 85.62 578 LYS A CA 1
ATOM 4482 C C . LYS A 1 578 ? 5.078 -0.121 -14.352 1 85.62 578 LYS A C 1
ATOM 4484 O O . LYS A 1 578 ? 4.297 0.106 -15.281 1 85.62 578 LYS A O 1
ATOM 4489 N N . ASN A 1 579 ? 6.117 -0.99 -14.406 1 85.44 579 ASN A N 1
ATOM 4490 C CA . ASN A 1 579 ? 6.332 -1.775 -15.617 1 85.44 579 ASN A CA 1
ATOM 4491 C C . ASN A 1 579 ? 5.309 -2.9 -15.742 1 85.44 579 ASN A C 1
ATOM 4493 O O . ASN A 1 579 ? 4.656 -3.268 -14.766 1 85.44 579 ASN A O 1
ATOM 4497 N N . HIS A 1 580 ? 5.203 -3.428 -16.969 1 88.56 580 HIS A N 1
ATOM 4498 C CA . HIS A 1 580 ? 4.363 -4.598 -17.188 1 88.56 580 HIS A CA 1
ATOM 4499 C C . HIS A 1 580 ? 4.82 -5.773 -16.312 1 88.56 580 HIS A C 1
ATOM 4501 O O . HIS A 1 580 ? 6.012 -6.074 -16.25 1 88.56 580 HIS A O 1
ATOM 4507 N N . GLY A 1 581 ? 3.891 -6.352 -15.648 1 89.75 581 GLY A N 1
ATOM 4508 C CA . GLY A 1 581 ? 4.207 -7.523 -14.844 1 89.75 581 GLY A CA 1
ATOM 4509 C C . GLY A 1 581 ? 4.59 -7.184 -13.422 1 89.75 581 GLY A C 1
ATOM 4510 O O . GLY A 1 581 ? 4.711 -8.078 -12.578 1 89.75 581 GLY A O 1
ATOM 4511 N N . GLU A 1 582 ? 4.781 -5.918 -13.148 1 88.06 582 GLU A N 1
ATOM 4512 C CA . GLU A 1 582 ? 5.133 -5.504 -11.797 1 88.06 582 GLU A CA 1
ATOM 4513 C C . GLU A 1 582 ? 3.912 -5.512 -10.883 1 88.06 582 GLU A C 1
ATOM 4515 O O . GLU A 1 582 ? 2.826 -5.082 -11.281 1 88.06 582 GLU A O 1
ATOM 4520 N N . HIS A 1 583 ? 4.07 -6.148 -9.789 1 91.44 583 HIS A N 1
ATOM 4521 C CA . HIS A 1 583 ? 2.967 -6.152 -8.836 1 91.44 583 HIS A CA 1
ATOM 4522 C C . HIS A 1 583 ? 3.277 -5.273 -7.629 1 91.44 583 HIS A C 1
ATOM 4524 O O . HIS A 1 583 ? 4.445 -5.09 -7.27 1 91.44 583 HIS A O 1
ATOM 4530 N N . PHE A 1 584 ? 2.344 -4.641 -7.098 1 88.88 584 PHE A N 1
ATOM 4531 C CA . PHE A 1 584 ? 2.449 -3.713 -5.977 1 88.88 584 PHE A CA 1
ATOM 4532 C C . PHE A 1 584 ? 1.137 -3.641 -5.207 1 88.88 584 PHE A C 1
ATOM 4534 O O . PHE A 1 584 ? 0.185 -4.359 -5.523 1 88.88 584 PHE A O 1
ATOM 4541 N N . ARG A 1 585 ? 1.158 -2.951 -4.148 1 88.19 585 ARG A N 1
ATOM 4542 C CA . ARG A 1 585 ? -0.031 -2.85 -3.307 1 88.19 585 ARG A CA 1
ATOM 4543 C C . ARG A 1 585 ? -0.553 -1.416 -3.27 1 88.19 585 ARG A C 1
ATOM 4545 O O . ARG A 1 585 ? 0.231 -0.466 -3.213 1 88.19 585 ARG A O 1
ATOM 4552 N N . ILE A 1 586 ? -1.718 -1.283 -3.385 1 88.5 586 ILE A N 1
ATOM 4553 C CA . ILE A 1 586 ? -2.406 -0.029 -3.1 1 88.5 586 ILE A CA 1
ATOM 4554 C C . ILE A 1 586 ? -3.273 -0.188 -1.854 1 88.5 586 ILE A C 1
ATOM 4556 O O . ILE A 1 586 ? -4.289 -0.887 -1.88 1 88.5 586 ILE A O 1
ATOM 4560 N N . ASP A 1 587 ? -2.871 0.432 -0.768 1 84.25 587 ASP A N 1
ATOM 4561 C CA . ASP A 1 587 ? -3.48 0.173 0.534 1 84.25 587 ASP A CA 1
ATOM 4562 C C . ASP A 1 587 ? -3.473 -1.32 0.855 1 84.25 587 ASP A C 1
ATOM 4564 O O . ASP A 1 587 ? -2.422 -1.962 0.826 1 84.25 587 ASP A O 1
ATOM 4568 N N . CYS A 1 588 ? -4.629 -1.966 0.959 1 81.56 588 CYS A N 1
ATOM 4569 C CA . CYS A 1 588 ? -4.684 -3.381 1.311 1 81.56 588 CYS A CA 1
ATOM 4570 C C . CYS A 1 588 ? -4.863 -4.246 0.068 1 81.56 588 CYS A C 1
ATOM 4572 O O . CYS A 1 588 ? -4.832 -5.473 0.152 1 81.56 588 CYS A O 1
ATOM 4574 N N . ASN A 1 589 ? -4.996 -3.686 -1.099 1 87.5 589 ASN A N 1
ATOM 4575 C CA . ASN A 1 589 ? -5.27 -4.441 -2.316 1 87.5 589 ASN A CA 1
ATOM 4576 C C . ASN A 1 589 ? -3.988 -4.766 -3.076 1 87.5 589 ASN A C 1
ATOM 4578 O O . ASN A 1 589 ? -3.074 -3.943 -3.146 1 87.5 589 ASN A O 1
ATOM 4582 N N . PHE A 1 590 ? -3.938 -5.969 -3.559 1 90.94 590 PHE A N 1
ATOM 4583 C CA . PHE A 1 590 ? -2.848 -6.398 -4.426 1 90.94 590 PHE A CA 1
ATOM 4584 C C . PHE A 1 590 ? -3.139 -6.043 -5.879 1 90.94 590 PHE A C 1
ATOM 4586 O O . PHE A 1 590 ? -4.238 -6.293 -6.375 1 90.94 590 PHE A O 1
ATOM 4593 N N . CYS A 1 591 ? -2.172 -5.426 -6.527 1 91.44 591 CYS A N 1
ATOM 4594 C CA . CYS A 1 591 ? -2.379 -4.984 -7.902 1 91.44 591 CYS A CA 1
ATOM 4595 C C . CYS A 1 591 ? -1.219 -5.41 -8.797 1 91.44 591 CYS A C 1
ATOM 4597 O O . CYS A 1 591 ? -0.119 -5.676 -8.305 1 91.44 591 CYS A O 1
ATOM 4599 N N . ILE A 1 592 ? -1.476 -5.523 -10.086 1 92.88 592 ILE A N 1
ATOM 4600 C CA . ILE A 1 592 ? -0.459 -5.82 -11.094 1 92.88 592 ILE A CA 1
ATOM 4601 C C . ILE A 1 592 ? -0.72 -5 -12.352 1 92.88 592 ILE A C 1
ATOM 4603 O O . ILE A 1 592 ? -1.873 -4.734 -12.703 1 92.88 592 ILE A O 1
ATOM 4607 N N . CYS A 1 593 ? 0.344 -4.477 -12.93 1 91.56 593 CYS A N 1
ATOM 4608 C CA . CYS A 1 593 ? 0.232 -3.818 -14.219 1 91.56 593 CYS A CA 1
ATOM 4609 C C . CYS A 1 593 ? 0.334 -4.828 -15.359 1 91.56 593 CYS A C 1
ATOM 4611 O O . CYS A 1 593 ? 1.354 -5.5 -15.508 1 91.56 593 CYS A O 1
ATOM 4613 N N . TYR A 1 594 ? -0.731 -4.973 -16.078 1 91.19 594 TYR A N 1
ATOM 4614 C CA . TYR A 1 594 ? -0.738 -5.879 -17.219 1 91.19 594 TYR A CA 1
ATOM 4615 C C . TYR A 1 594 ? -1.092 -5.137 -18.5 1 91.19 594 TYR A C 1
ATOM 4617 O O . TYR A 1 594 ? -2.242 -4.738 -18.703 1 91.19 594 TYR A O 1
ATOM 4625 N N . SER A 1 595 ? -0.127 -4.965 -19.391 1 88.81 595 SER A N 1
ATOM 4626 C CA . SER A 1 595 ? -0.3 -4.336 -20.688 1 88.81 595 SER A CA 1
ATOM 4627 C C . SER A 1 595 ? -0.874 -2.93 -20.562 1 88.81 595 SER A C 1
ATOM 4629 O O . SER A 1 595 ? -1.809 -2.564 -21.281 1 88.81 595 SER A O 1
ATOM 4631 N N . GLY A 1 596 ? -0.469 -2.273 -19.547 1 84.94 596 GLY A N 1
ATOM 4632 C CA . GLY A 1 596 ? -0.885 -0.893 -19.375 1 84.94 596 GLY A CA 1
ATOM 4633 C C . GLY A 1 596 ? -2.16 -0.758 -18.562 1 84.94 596 GLY A C 1
ATOM 4634 O O . GLY A 1 596 ? -2.615 0.355 -18.281 1 84.94 596 GLY A O 1
ATOM 4635 N N . GLU A 1 597 ? -2.689 -1.862 -18.188 1 87.44 597 GLU A N 1
ATOM 4636 C CA . GLU A 1 597 ? -3.912 -1.854 -17.391 1 87.44 597 GLU A CA 1
ATOM 4637 C C . GLU A 1 597 ? -3.645 -2.326 -15.969 1 87.44 597 GLU A C 1
ATOM 4639 O O . GLU A 1 597 ? -2.883 -3.271 -15.758 1 87.44 597 GLU A O 1
ATOM 4644 N N . LEU A 1 598 ? -4.336 -1.642 -15.078 1 89.5 598 LEU A N 1
ATOM 4645 C CA . LEU A 1 598 ? -4.195 -2.012 -13.68 1 89.5 598 LEU A CA 1
ATOM 4646 C C . LEU A 1 598 ? -5.246 -3.041 -13.281 1 89.5 598 LEU A C 1
ATOM 4648 O O . LEU A 1 598 ? -6.445 -2.814 -13.461 1 89.5 598 LEU A O 1
ATOM 4652 N N . VAL A 1 599 ? -4.797 -4.23 -12.836 1 91.44 599 VAL A N 1
ATOM 4653 C CA . VAL A 1 599 ? -5.676 -5.277 -12.32 1 91.44 599 VAL A CA 1
ATOM 4654 C C . VAL A 1 599 ? -5.449 -5.453 -10.82 1 91.44 599 VAL A C 1
ATOM 4656 O O . VAL A 1 599 ? -4.332 -5.742 -10.383 1 91.44 599 VAL A O 1
ATOM 4659 N N . CYS A 1 600 ? -6.523 -5.219 -10.008 1 90.06 600 CYS A N 1
ATOM 4660 C CA . CYS A 1 600 ? -6.359 -5.25 -8.562 1 90.06 600 CYS A CA 1
ATOM 4661 C C . CYS A 1 600 ? -7.426 -6.125 -7.91 1 90.06 600 CYS A C 1
ATOM 4663 O O . CYS A 1 600 ? -8.461 -6.41 -8.523 1 90.06 600 CYS A O 1
ATOM 4665 N N . THR A 1 601 ? -7.109 -6.551 -6.648 1 88 601 THR A N 1
ATOM 4666 C CA . THR A 1 601 ? -8.133 -7.176 -5.816 1 88 601 THR A CA 1
ATOM 4667 C C . THR A 1 601 ? -9.164 -6.145 -5.359 1 88 601 THR A C 1
ATOM 4669 O O . THR A 1 601 ? -8.914 -4.941 -5.426 1 88 601 THR A O 1
ATOM 4672 N N . LYS A 1 602 ? -10.336 -6.586 -4.98 1 81.06 602 LYS A N 1
ATOM 4673 C CA . LYS A 1 602 ? -11.422 -5.668 -4.648 1 81.06 602 LYS A CA 1
ATOM 4674 C C . LYS A 1 602 ? -11.805 -5.773 -3.176 1 81.06 602 LYS A C 1
ATOM 4676 O O . LYS A 1 602 ? -12.984 -5.887 -2.844 1 81.06 602 LYS A O 1
ATOM 4681 N N . GLY A 1 603 ? -10.844 -5.664 -2.365 1 76.69 603 GLY A N 1
ATOM 4682 C CA . GLY A 1 603 ? -11.109 -5.703 -0.936 1 76.69 603 GLY A CA 1
ATOM 4683 C C . GLY A 1 603 ? -11.336 -4.328 -0.334 1 76.69 603 GLY A C 1
ATOM 4684 O O . GLY A 1 603 ? -10.852 -3.326 -0.863 1 76.69 603 GLY A O 1
ATOM 4685 N N . ARG A 1 604 ? -12.203 -4.355 0.604 1 74.5 604 ARG A N 1
ATOM 4686 C CA . ARG A 1 604 ? -12.352 -3.131 1.383 1 74.5 604 ARG A CA 1
ATOM 4687 C C . ARG A 1 604 ? -11.188 -2.961 2.357 1 74.5 604 ARG A C 1
ATOM 4689 O O . ARG A 1 604 ? -10.922 -3.848 3.172 1 74.5 604 ARG A O 1
ATOM 4696 N N . CYS A 1 605 ? -10.375 -1.979 2.094 1 71.81 605 CYS A N 1
ATOM 4697 C CA . CYS A 1 605 ? -9.234 -1.741 2.971 1 71.81 605 CYS A CA 1
ATOM 4698 C C . CYS A 1 605 ? -9.68 -1.072 4.27 1 71.81 605 CYS A C 1
ATOM 4700 O O . CYS A 1 605 ? -10.531 -0.187 4.258 1 71.81 605 CYS A O 1
ATOM 4702 N N . PRO A 1 606 ? -9.297 -1.909 5.293 1 57.28 606 PRO A N 1
ATOM 4703 C CA . PRO A 1 606 ? -9.758 -1.407 6.586 1 57.28 606 PRO A CA 1
ATOM 4704 C C . PRO A 1 606 ? -9.43 0.068 6.801 1 57.28 606 PRO A C 1
ATOM 4706 O O . PRO A 1 606 ? -8.297 0.491 6.57 1 57.28 606 PRO A O 1
ATOM 4709 N N . SER A 1 607 ? -10.398 0.649 6.293 1 50.78 607 SER A N 1
ATOM 4710 C CA . SER A 1 607 ? -10.305 1.854 7.113 1 50.78 607 SER A CA 1
ATOM 4711 C C . SER A 1 607 ? -10.82 1.602 8.523 1 50.78 607 SER A C 1
ATOM 4713 O O . SER A 1 607 ? -11.641 0.702 8.742 1 50.78 607 SER A O 1
ATOM 4715 N N . GLY A 1 608 ? -10.297 1.626 9.641 1 44.12 608 GLY A N 1
ATOM 4716 C CA . GLY A 1 608 ? -10.781 1.291 10.969 1 44.12 608 GLY A CA 1
ATOM 4717 C C . GLY A 1 608 ? -12.195 0.753 10.977 1 44.12 608 GLY A C 1
ATOM 4718 O O . GLY A 1 608 ? -12.648 0.187 11.969 1 44.12 608 GLY A O 1
ATOM 4719 N N . ASP A 1 609 ? -13.297 1.228 10.203 1 41.47 609 ASP A N 1
ATOM 4720 C CA . ASP A 1 609 ? -14.719 1.178 10.539 1 41.47 609 ASP A CA 1
ATOM 4721 C C . ASP A 1 609 ? -15.398 -0.001 9.852 1 41.47 609 ASP A C 1
ATOM 4723 O O . ASP A 1 609 ? -16.094 0.178 8.852 1 41.47 609 ASP A O 1
ATOM 4727 N N . GLY A 1 610 ? -14.945 -1.158 9.648 1 43.66 610 GLY A N 1
ATOM 4728 C CA . GLY A 1 610 ? -15.758 -2.061 8.852 1 43.66 610 GLY A CA 1
ATOM 4729 C C . GLY A 1 610 ? -17.062 -2.449 9.531 1 43.66 610 GLY A C 1
ATOM 4730 O O . GLY A 1 610 ? -17.141 -2.486 10.758 1 43.66 610 GLY A O 1
ATOM 4731 N N . ASP A 1 611 ? -18.219 -2.074 9 1 47.53 611 ASP A N 1
ATOM 4732 C CA . ASP A 1 611 ? -19.5 -2.611 9.422 1 47.53 611 ASP A CA 1
ATOM 4733 C C . ASP A 1 611 ? -19.484 -4.137 9.43 1 47.53 611 ASP A C 1
ATOM 4735 O O . ASP A 1 611 ? -19.125 -4.766 8.43 1 47.53 611 ASP A O 1
ATOM 4739 N N . SER A 1 612 ? -19.594 -4.68 10.602 1 49.75 612 SER A N 1
ATOM 4740 C CA . SER A 1 612 ? -19.656 -6.121 10.805 1 49.75 612 SER A CA 1
ATOM 4741 C C . SER A 1 612 ? -20.703 -6.762 9.891 1 49.75 612 SER A C 1
ATOM 4743 O O . SER A 1 612 ? -20.672 -7.973 9.664 1 49.75 612 SER A O 1
ATOM 4745 N N . ALA A 1 613 ? -21.812 -6.023 9.398 1 51.56 613 ALA A N 1
ATOM 4746 C CA . ALA A 1 613 ? -22.859 -6.621 8.57 1 51.56 613 ALA A CA 1
ATOM 4747 C C . ALA A 1 613 ? -22.422 -6.73 7.117 1 51.56 613 ALA A C 1
ATOM 4749 O O . ALA A 1 613 ? -23.062 -7.418 6.316 1 51.56 613 ALA A O 1
ATOM 4750 N N . LEU A 1 614 ? -21.344 -6.219 6.957 1 62.75 614 LEU A N 1
ATOM 4751 C CA . LEU A 1 614 ? -20.906 -6.219 5.566 1 62.75 614 LEU A CA 1
ATOM 4752 C C . LEU A 1 614 ? -19.797 -7.246 5.344 1 62.75 614 LEU A C 1
ATOM 4754 O O . LEU A 1 614 ? -19.172 -7.707 6.301 1 62.75 614 LEU A O 1
ATOM 4758 N N . THR A 1 615 ? -19.797 -7.855 4.184 1 64.06 615 THR A N 1
ATOM 4759 C CA . THR A 1 615 ? -18.906 -8.953 3.785 1 64.06 615 THR A CA 1
ATOM 4760 C C . THR A 1 615 ? -17.453 -8.5 3.801 1 64.06 615 THR A C 1
ATOM 4762 O O . THR A 1 615 ? -16.547 -9.336 3.74 1 64.06 615 THR A O 1
ATOM 4765 N N . GLY A 1 616 ? -17.203 -7.141 4.188 1 69.06 616 GLY A N 1
ATOM 4766 C CA . GLY A 1 616 ? -15.836 -6.676 4.082 1 69.06 616 GLY A CA 1
ATOM 4767 C C . GLY A 1 616 ? -15.383 -6.445 2.652 1 69.06 616 GLY A C 1
ATOM 4768 O O . GLY A 1 616 ? -14.234 -6.078 2.408 1 69.06 616 GLY A O 1
ATOM 4769 N N . LEU A 1 617 ? -16.297 -6.766 1.721 1 74.62 617 LEU A N 1
ATOM 4770 C CA . LEU A 1 617 ? -16.047 -6.469 0.316 1 74.62 617 LEU A CA 1
ATOM 4771 C C . LEU A 1 617 ? -16.453 -5.035 -0.018 1 74.62 617 LEU A C 1
ATOM 4773 O O . LEU A 1 617 ? -17.234 -4.422 0.709 1 74.62 617 LEU A O 1
ATOM 4777 N N . SER A 1 618 ? -15.852 -4.473 -0.997 1 70.44 618 SER A N 1
ATOM 4778 C CA . SER A 1 618 ? -16.109 -3.088 -1.375 1 70.44 618 SER A CA 1
ATOM 4779 C C . SER A 1 618 ? -17.547 -2.91 -1.857 1 70.44 618 SER A C 1
ATOM 4781 O O . SER A 1 618 ? -18.047 -1.786 -1.933 1 70.44 618 SER A O 1
ATOM 4783 N N . CYS A 1 619 ? -18.234 -4.043 -2.113 1 78.06 619 CYS A N 1
ATOM 4784 C CA . CYS A 1 619 ? -19.578 -3.957 -2.688 1 78.06 619 CYS A CA 1
ATOM 4785 C C . CYS A 1 619 ? -20.609 -3.73 -1.601 1 78.06 619 CYS A C 1
ATOM 4787 O O . CYS A 1 619 ? -21.781 -3.455 -1.9 1 78.06 619 CYS A O 1
ATOM 4789 N N . ASP A 1 620 ? -20.422 -3.807 -0.368 1 75 620 ASP A N 1
ATOM 4790 C CA . ASP A 1 620 ? -21.281 -3.492 0.766 1 75 620 ASP A CA 1
ATOM 4791 C C . ASP A 1 620 ? -22.562 -4.332 0.731 1 75 620 ASP A C 1
ATOM 4793 O O . ASP A 1 620 ? -23.656 -3.791 0.804 1 75 620 ASP A O 1
ATOM 4797 N N . CYS A 1 621 ? -22.359 -5.598 0.572 1 83.5 621 CYS A N 1
ATOM 4798 C CA . CYS A 1 621 ? -23.5 -6.512 0.529 1 83.5 621 CYS A CA 1
ATOM 4799 C C . CYS A 1 621 ? -23.719 -7.18 1.881 1 83.5 621 CYS A C 1
ATOM 4801 O O . CYS A 1 621 ? -22.766 -7.371 2.641 1 83.5 621 CYS A O 1
ATOM 4803 N N . PRO A 1 622 ? -24.953 -7.488 2.203 1 81.94 622 PRO A N 1
ATOM 4804 C CA . PRO A 1 622 ? -25.234 -8.203 3.451 1 81.94 622 PRO A CA 1
ATOM 4805 C C . PRO A 1 622 ? -24.766 -9.656 3.414 1 81.94 622 PRO A C 1
ATOM 4807 O O . PRO A 1 622 ? -24.562 -10.219 2.334 1 81.94 622 PRO A O 1
ATOM 4810 N N . ARG A 1 623 ? -24.719 -10.305 4.602 1 82.44 623 ARG A N 1
ATOM 4811 C CA . ARG A 1 623 ? -24.266 -11.688 4.711 1 82.44 623 ARG A CA 1
ATOM 4812 C C . ARG A 1 623 ? -25.438 -12.648 4.84 1 82.44 623 ARG A C 1
ATOM 4814 O O . ARG A 1 623 ? -25.469 -13.492 5.738 1 82.44 623 ARG A O 1
ATOM 4821 N N . THR A 1 624 ? -26.391 -12.555 4.07 1 86.94 624 THR A N 1
ATOM 4822 C CA . THR A 1 624 ? -27.531 -13.461 4.062 1 86.94 624 THR A CA 1
ATOM 4823 C C . THR A 1 624 ? -27.375 -14.508 2.963 1 86.94 624 THR A C 1
ATOM 4825 O O . THR A 1 624 ? -26.812 -14.234 1.903 1 86.94 624 THR A O 1
ATOM 4828 N N . TYR A 1 625 ? -27.906 -15.703 3.305 1 92.5 625 TYR A N 1
ATOM 4829 C CA . TYR A 1 625 ? -27.828 -16.766 2.309 1 92.5 625 TYR A CA 1
ATOM 4830 C C . TYR A 1 625 ? -29.156 -16.953 1.598 1 92.5 625 TYR A C 1
ATOM 4832 O O . TYR A 1 625 ? -30.031 -17.656 2.092 1 92.5 625 TYR A O 1
ATOM 4840 N N . SER A 1 626 ? -29.438 -16.359 0.575 1 94.56 626 SER A N 1
ATOM 4841 C CA . SER A 1 626 ? -30.484 -16.516 -0.428 1 94.56 626 SER A CA 1
ATOM 4842 C C . SER A 1 626 ? -29.891 -16.719 -1.818 1 94.56 626 SER A C 1
ATOM 4844 O O . SER A 1 626 ? -29.875 -15.797 -2.637 1 94.56 626 SER A O 1
ATOM 4846 N N . PRO A 1 627 ? -29.594 -17.969 -2.014 1 96.25 627 PRO A N 1
ATOM 4847 C CA . PRO A 1 627 ? -28.688 -18.25 -3.133 1 96.25 627 PRO A CA 1
ATOM 4848 C C . PRO A 1 627 ? -29.328 -17.969 -4.492 1 96.25 627 PRO A C 1
ATOM 4850 O O . PRO A 1 627 ? -30.547 -18.156 -4.648 1 96.25 627 PRO A O 1
ATOM 4853 N N . VAL A 1 628 ? -28.516 -17.516 -5.398 1 96.62 628 VAL A N 1
ATOM 4854 C CA . VAL A 1 628 ? -28.875 -17.328 -6.805 1 96.62 628 VAL A CA 1
ATOM 4855 C C . VAL A 1 628 ? -27.812 -17.969 -7.695 1 96.62 628 VAL A C 1
ATOM 4857 O O . VAL A 1 628 ? -26.656 -18.109 -7.293 1 96.62 628 VAL A O 1
ATOM 4860 N N . CYS A 1 629 ? -28.234 -18.406 -8.836 1 95.62 629 CYS A N 1
ATOM 4861 C CA . CYS A 1 629 ? -27.312 -19.062 -9.773 1 95.62 629 CYS A CA 1
ATOM 4862 C C . CYS A 1 629 ? -26.953 -18.125 -10.914 1 95.62 629 CYS A C 1
ATOM 4864 O O . CYS A 1 629 ? -27.828 -17.641 -11.633 1 95.62 629 CYS A O 1
ATOM 4866 N N . GLY A 1 630 ? -25.656 -17.891 -11.078 1 93.31 630 GLY A N 1
ATOM 4867 C CA . GLY A 1 630 ? -25.203 -17.078 -12.188 1 93.31 630 GLY A CA 1
ATOM 4868 C C . GLY A 1 630 ? -25.047 -17.859 -13.484 1 93.31 630 GLY A C 1
ATOM 4869 O O . GLY A 1 630 ? -24.891 -19.094 -13.453 1 93.31 630 GLY A O 1
ATOM 4870 N N . ASP A 1 631 ? -24.984 -17.203 -14.586 1 90.5 631 ASP A N 1
ATOM 4871 C CA . ASP A 1 631 ? -24.812 -17.844 -15.898 1 90.5 631 ASP A CA 1
ATOM 4872 C C . ASP A 1 631 ? -23.438 -18.469 -16.031 1 90.5 631 ASP A C 1
ATOM 4874 O O . ASP A 1 631 ? -23.203 -19.297 -16.922 1 90.5 631 ASP A O 1
ATOM 4878 N N . ASN A 1 632 ? -22.562 -18.109 -15.227 1 91.88 632 ASN A N 1
ATOM 4879 C CA . ASN A 1 632 ? -21.234 -18.703 -15.234 1 91.88 632 ASN A CA 1
ATOM 4880 C C . ASN A 1 632 ? -21.188 -20.016 -14.453 1 91.88 632 ASN A C 1
ATOM 4882 O O . ASN A 1 632 ? -20.141 -20.656 -14.367 1 91.88 632 ASN A O 1
ATOM 4886 N N . GLY A 1 633 ? -22.281 -20.375 -13.836 1 93.5 633 GLY A N 1
ATOM 4887 C CA . GLY A 1 633 ? -22.375 -21.641 -13.141 1 93.5 633 GLY A CA 1
ATOM 4888 C C . GLY A 1 633 ? -22.047 -21.547 -11.664 1 93.5 633 GLY A C 1
ATOM 4889 O O . GLY A 1 633 ? -22.016 -22.547 -10.961 1 93.5 633 GLY A O 1
ATOM 4890 N N . LYS A 1 634 ? -21.766 -20.328 -11.172 1 95 634 LYS A N 1
ATOM 4891 C CA . LYS A 1 634 ? -21.438 -20.156 -9.758 1 95 634 LYS A CA 1
ATOM 4892 C C . LYS A 1 634 ? -22.688 -19.812 -8.945 1 95 634 LYS A C 1
ATOM 4894 O O . LYS A 1 634 ? -23.531 -19.031 -9.391 1 95 634 LYS A O 1
ATOM 4899 N N . THR A 1 635 ? -22.75 -20.438 -7.812 1 96.62 635 THR A N 1
ATOM 4900 C CA . THR A 1 635 ? -23.797 -20.062 -6.859 1 96.62 635 THR A CA 1
ATOM 4901 C C . THR A 1 635 ? -23.344 -18.891 -5.992 1 96.62 635 THR A C 1
ATOM 4903 O O . THR A 1 635 ? -22.359 -19 -5.27 1 96.62 635 THR A O 1
ATOM 4906 N N . TYR A 1 636 ? -24.094 -17.797 -6.09 1 96.06 636 TYR A N 1
ATOM 4907 C CA . TYR A 1 636 ? -23.844 -16.641 -5.23 1 96.06 636 TYR A CA 1
ATOM 4908 C C . TYR A 1 636 ? -24.734 -16.672 -3.998 1 96.06 636 TYR A C 1
ATOM 4910 O O . TYR A 1 636 ? -25.906 -17.094 -4.078 1 96.06 636 TYR A O 1
ATOM 4918 N N . PRO A 1 637 ? -24.188 -16.281 -2.891 1 94.38 637 PRO A N 1
ATOM 4919 C CA . PRO A 1 637 ? -24.969 -16.375 -1.654 1 94.38 637 PRO A CA 1
ATOM 4920 C C . PRO A 1 637 ? -26.25 -15.539 -1.707 1 94.38 637 PRO A C 1
ATOM 4922 O O . PRO A 1 637 ? -27.25 -15.891 -1.068 1 94.38 637 PRO A O 1
ATOM 4925 N N . ASN A 1 638 ? -26.25 -14.453 -2.371 1 93.88 638 ASN A N 1
ATOM 4926 C CA . ASN A 1 638 ? -27.453 -13.641 -2.521 1 93.88 638 ASN A CA 1
ATOM 4927 C C . ASN A 1 638 ? -27.391 -12.781 -3.781 1 93.88 638 ASN A C 1
ATOM 4929 O O . ASN A 1 638 ? -26.375 -12.773 -4.484 1 93.88 638 ASN A O 1
ATOM 4933 N N . ASP A 1 639 ? -28.469 -12.102 -4.023 1 93.88 639 ASP A N 1
ATOM 4934 C CA . ASP A 1 639 ? -28.625 -11.312 -5.242 1 93.88 639 ASP A CA 1
ATOM 4935 C C . ASP A 1 639 ? -27.688 -10.102 -5.234 1 93.88 639 ASP A C 1
ATOM 4937 O O . ASP A 1 639 ? -27.141 -9.727 -6.273 1 93.88 639 ASP A O 1
ATOM 4941 N N . CYS A 1 640 ? -27.484 -9.547 -4.113 1 92.06 640 CYS A N 1
ATOM 4942 C CA . CYS A 1 640 ? -26.609 -8.391 -3.988 1 92.06 640 CYS A CA 1
ATOM 4943 C C . CYS A 1 640 ? -25.172 -8.75 -4.367 1 92.06 640 CYS A C 1
ATOM 4945 O O . CYS A 1 640 ? -24.531 -8.023 -5.129 1 92.06 640 CYS A O 1
ATOM 4947 N N . LEU A 1 641 ? -24.703 -9.836 -3.875 1 93.44 641 LEU A N 1
ATOM 4948 C CA . LEU A 1 641 ? -23.344 -10.273 -4.148 1 93.44 641 LEU A CA 1
ATOM 4949 C C . LEU A 1 641 ? -23.172 -10.625 -5.621 1 93.44 641 LEU A C 1
ATOM 4951 O O . LEU A 1 641 ? -22.109 -10.367 -6.203 1 93.44 641 LEU A O 1
ATOM 4955 N N . ALA A 1 642 ? -24.156 -11.188 -6.215 1 94.62 642 ALA A N 1
ATOM 4956 C CA . ALA A 1 642 ? -24.094 -11.555 -7.629 1 94.62 642 ALA A CA 1
ATOM 4957 C C . ALA A 1 642 ? -24.016 -10.312 -8.516 1 94.62 642 ALA A C 1
ATOM 4959 O O . ALA A 1 642 ? -23.234 -10.258 -9.453 1 94.62 642 ALA A O 1
ATOM 4960 N N . LYS A 1 643 ? -24.812 -9.375 -8.164 1 92.81 643 LYS A N 1
ATOM 4961 C CA . LYS A 1 643 ? -24.938 -8.195 -9.016 1 92.81 643 LYS A CA 1
ATOM 4962 C C . LYS A 1 643 ? -23.812 -7.195 -8.734 1 92.81 643 LYS A C 1
ATOM 4964 O O . LYS A 1 643 ? -23.125 -6.762 -9.656 1 92.81 643 LYS A O 1
ATOM 4969 N N . ARG A 1 644 ? -23.625 -6.906 -7.473 1 88.31 644 ARG A N 1
ATOM 4970 C CA . ARG A 1 644 ? -22.719 -5.812 -7.125 1 88.31 644 ARG A CA 1
ATOM 4971 C C . ARG A 1 644 ? -21.281 -6.285 -7.07 1 88.31 644 ARG A C 1
ATOM 4973 O O . ARG A 1 644 ? -20.359 -5.555 -7.457 1 88.31 644 ARG A O 1
ATOM 4980 N N . CYS A 1 645 ? -21.078 -7.422 -6.543 1 88.44 645 CYS A N 1
ATOM 4981 C CA . CYS A 1 645 ? -19.703 -7.93 -6.441 1 88.44 645 CYS A CA 1
ATOM 4982 C C . CYS A 1 645 ? -19.344 -8.742 -7.676 1 88.44 645 CYS A C 1
ATOM 4984 O O . CYS A 1 645 ? -18.234 -8.609 -8.203 1 88.44 645 CYS A O 1
ATOM 4986 N N . GLY A 1 646 ? -20.266 -9.484 -8.156 1 88.88 646 GLY A N 1
ATOM 4987 C CA . GLY A 1 646 ? -20.016 -10.328 -9.312 1 88.88 646 GLY A CA 1
ATOM 4988 C C . GLY A 1 646 ? -20.188 -9.609 -10.633 1 88.88 646 GLY A C 1
ATOM 4989 O O . GLY A 1 646 ? -19.719 -10.086 -11.672 1 88.88 646 GLY A O 1
ATOM 4990 N N . GLY A 1 647 ? -20.875 -8.516 -10.656 1 87.19 647 GLY A N 1
ATOM 4991 C CA . GLY A 1 647 ? -21.062 -7.738 -11.875 1 87.19 647 GLY A CA 1
ATOM 4992 C C . GLY A 1 647 ? -22.047 -8.375 -12.836 1 87.19 647 GLY A C 1
ATOM 4993 O O . GLY A 1 647 ? -21.969 -8.148 -14.047 1 87.19 647 GLY A O 1
ATOM 4994 N N . LEU A 1 648 ? -22.906 -9.242 -12.352 1 90.5 648 LEU A N 1
ATOM 4995 C CA . LEU A 1 648 ? -23.875 -9.922 -13.211 1 90.5 648 LEU A CA 1
ATOM 4996 C C . LEU A 1 648 ? -25.125 -9.078 -13.383 1 90.5 648 LEU A C 1
ATOM 4998 O O . LEU A 1 648 ? -25.547 -8.383 -12.453 1 90.5 648 LEU A O 1
ATOM 5002 N N . ARG A 1 649 ? -25.703 -9.188 -14.562 1 89 649 ARG A N 1
ATOM 5003 C CA . ARG A 1 649 ? -26.984 -8.531 -14.844 1 89 649 ARG A CA 1
ATOM 5004 C C . ARG A 1 649 ? -28.156 -9.359 -14.336 1 89 649 ARG A C 1
ATOM 5006 O O . ARG A 1 649 ? -28 -10.555 -14.062 1 89 649 ARG A O 1
ATOM 5013 N N . GLN A 1 650 ? -29.234 -8.766 -14.281 1 90.38 650 GLN A N 1
ATOM 5014 C CA . GLN A 1 650 ? -30.422 -9.445 -13.773 1 90.38 650 GLN A CA 1
ATOM 5015 C C . GLN A 1 650 ? -30.797 -10.617 -14.672 1 90.38 650 GLN A C 1
ATOM 5017 O O . GLN A 1 650 ? -31.297 -11.641 -14.18 1 90.38 650 GLN A O 1
ATOM 5022 N N . ASP A 1 651 ? -30.547 -10.492 -15.977 1 87.62 651 ASP A N 1
ATOM 5023 C CA . ASP A 1 651 ? -30.891 -11.547 -16.922 1 87.62 651 ASP A CA 1
ATOM 5024 C C . ASP A 1 651 ? -29.906 -12.703 -16.844 1 87.62 651 ASP A C 1
ATOM 5026 O O . ASP A 1 651 ? -30.156 -13.781 -17.375 1 87.62 651 ASP A O 1
ATOM 5030 N N . GLN A 1 652 ? -28.922 -12.531 -16.094 1 91.31 652 GLN A N 1
ATOM 5031 C CA . GLN A 1 652 ? -27.891 -13.555 -15.984 1 91.31 652 GLN A CA 1
ATOM 5032 C C . GLN A 1 652 ? -27.969 -14.281 -14.641 1 91.31 652 GLN A C 1
ATOM 5034 O O . GLN A 1 652 ? -27.078 -15.055 -14.289 1 91.31 652 GLN A O 1
ATOM 5039 N N . ILE A 1 653 ? -29.016 -13.992 -13.922 1 93.56 653 ILE A N 1
ATOM 5040 C CA . ILE A 1 653 ? -29.172 -14.562 -12.586 1 93.56 653 ILE A CA 1
ATOM 5041 C C . ILE A 1 653 ? -30.484 -15.328 -12.5 1 93.56 653 ILE A C 1
ATOM 5043 O O . ILE A 1 653 ? -31.516 -14.875 -13.016 1 93.56 653 ILE A O 1
ATOM 5047 N N . ARG A 1 654 ? -30.469 -16.484 -11.953 1 93.5 654 ARG A N 1
ATOM 5048 C CA . ARG A 1 654 ? -31.641 -17.281 -11.672 1 93.5 654 ARG A CA 1
ATOM 5049 C C . ARG A 1 654 ? -31.781 -17.578 -10.18 1 93.5 654 ARG A C 1
ATOM 5051 O O . ARG A 1 654 ? -30.766 -17.797 -9.5 1 93.5 654 ARG A O 1
ATOM 5058 N N . ARG A 1 655 ? -32.969 -17.734 -9.75 1 93.5 655 ARG A N 1
ATOM 5059 C CA . ARG A 1 655 ? -33.188 -17.953 -8.328 1 93.5 655 ARG A CA 1
ATOM 5060 C C . ARG A 1 655 ? -32.812 -19.375 -7.93 1 93.5 655 ARG A C 1
ATOM 5062 O O . ARG A 1 655 ? -33.031 -20.328 -8.688 1 93.5 655 ARG A O 1
ATOM 5069 N N . GLY A 1 656 ? -32.219 -19.484 -6.715 1 94.19 656 GLY A N 1
ATOM 5070 C CA . GLY A 1 656 ? -31.797 -20.781 -6.207 1 94.19 656 GLY A CA 1
ATOM 5071 C C . GLY A 1 656 ? -30.344 -21.109 -6.484 1 94.19 656 GLY A C 1
ATOM 5072 O O . GLY A 1 656 ? -29.719 -20.469 -7.324 1 94.19 656 GLY A O 1
ATOM 5073 N N . ALA A 1 657 ? -29.859 -22.062 -5.793 1 95.44 657 ALA A N 1
ATOM 5074 C CA . ALA A 1 657 ? -28.484 -22.516 -6.035 1 95.44 657 ALA A CA 1
ATOM 5075 C C . ALA A 1 657 ? -28.375 -23.219 -7.387 1 95.44 657 ALA A C 1
ATOM 5077 O O . ALA A 1 657 ? -29.359 -23.75 -7.906 1 95.44 657 ALA A O 1
ATOM 5078 N N . CYS A 1 658 ? -27.281 -23.172 -7.992 1 95.25 658 CYS A N 1
ATOM 5079 C CA . CYS A 1 658 ? -27.109 -23.734 -9.328 1 95.25 658 CYS A CA 1
ATOM 5080 C C . CYS A 1 658 ? -27.359 -25.234 -9.312 1 95.25 658 CYS A C 1
ATOM 5082 O O . CYS A 1 658 ? -27.953 -25.781 -10.242 1 95.25 658 CYS A O 1
ATOM 5084 N N . LYS A 1 659 ? -26.891 -25.906 -8.297 1 92.44 659 LYS A N 1
ATOM 5085 C CA . LYS A 1 659 ? -27.031 -27.359 -8.219 1 92.44 659 LYS A CA 1
ATOM 5086 C C . LYS A 1 659 ? -28.469 -27.766 -7.934 1 92.44 659 LYS A C 1
ATOM 5088 O O . LYS A 1 659 ? -28.859 -28.922 -8.133 1 92.44 659 LYS A O 1
ATOM 5093 N N . SER A 1 660 ? -29.234 -26.844 -7.438 1 89.38 660 SER A N 1
ATOM 5094 C CA . SER A 1 660 ? -30.641 -27.125 -7.176 1 89.38 660 SER A CA 1
ATOM 5095 C C . SER A 1 660 ? -31.453 -27.141 -8.469 1 89.38 660 SER A C 1
ATOM 5097 O O . SER A 1 660 ? -32.562 -27.703 -8.516 1 89.38 660 SER A O 1
ATOM 5099 N N . ASN A 1 661 ? -30.891 -26.625 -9.461 1 87.81 661 ASN A N 1
ATOM 5100 C CA . ASN A 1 661 ? -31.531 -26.609 -10.773 1 87.81 661 ASN A CA 1
ATOM 5101 C C . ASN A 1 661 ? -31 -27.734 -11.672 1 87.81 661 ASN A C 1
ATOM 5103 O O . ASN A 1 661 ? -29.797 -27.812 -11.93 1 87.81 661 ASN A O 1
ATOM 5107 N N . ASP A 1 662 ? -31.859 -28.609 -12.062 1 89.31 662 ASP A N 1
ATOM 5108 C CA . ASP A 1 662 ? -31.438 -29.672 -12.961 1 89.31 662 ASP A CA 1
ATOM 5109 C C . ASP A 1 662 ? -31.312 -29.156 -14.398 1 89.31 662 ASP A C 1
ATOM 5111 O O . ASP A 1 662 ? -32.312 -28.812 -15.039 1 89.31 662 ASP A O 1
ATOM 5115 N N . PRO A 1 663 ? -30.141 -29.141 -14.867 1 91.06 663 PRO A N 1
ATOM 5116 C CA . PRO A 1 663 ? -29.938 -28.625 -16.219 1 91.06 663 PRO A CA 1
ATOM 5117 C C . PRO A 1 663 ? -30.547 -29.531 -17.297 1 91.06 663 PRO A C 1
ATOM 5119 O O . PRO A 1 663 ? -30.734 -29.094 -18.438 1 91.06 663 PRO A O 1
ATOM 5122 N N . CYS A 1 664 ? -30.906 -30.797 -17 1 92.25 664 CYS A N 1
ATOM 5123 C CA . CYS A 1 664 ? -31.406 -31.75 -17.969 1 92.25 664 CYS A CA 1
ATOM 5124 C C . CYS A 1 664 ? -32.938 -31.812 -17.953 1 92.25 664 CYS A C 1
ATOM 5126 O O . CYS A 1 664 ? -33.531 -32.594 -18.703 1 92.25 664 CYS A O 1
ATOM 5128 N N . ARG A 1 665 ? -33.531 -31.094 -17.109 1 89.44 665 ARG A N 1
ATOM 5129 C CA . ARG A 1 665 ? -34.969 -31.156 -16.922 1 89.44 665 ARG A CA 1
ATOM 5130 C C . ARG A 1 665 ? -35.688 -30.953 -18.234 1 89.44 665 ARG A C 1
ATOM 5132 O O . ARG A 1 665 ? -36.656 -31.672 -18.547 1 89.44 665 ARG A O 1
ATOM 5139 N N . ASP A 1 666 ? -35.344 -30.047 -19.109 1 87.56 666 ASP A N 1
ATOM 5140 C CA . ASP A 1 666 ? -36 -29.734 -20.359 1 87.56 666 ASP A CA 1
ATOM 5141 C C . ASP A 1 666 ? -35.406 -30.516 -21.531 1 87.56 666 ASP A C 1
ATOM 5143 O O . ASP A 1 666 ? -35.656 -30.188 -22.688 1 87.56 666 ASP A O 1
ATOM 5147 N N . ASN A 1 667 ? -34.594 -31.422 -21.297 1 87.19 667 ASN A N 1
ATOM 5148 C CA . ASN A 1 667 ? -33.969 -32.25 -22.297 1 87.19 667 ASN A CA 1
ATOM 5149 C C . ASN A 1 667 ? -33.312 -31.422 -23.406 1 87.19 667 ASN A C 1
ATOM 5151 O O . ASN A 1 667 ? -33.625 -31.625 -24.578 1 87.19 667 ASN A O 1
ATOM 5155 N N . PRO A 1 668 ? -32.438 -30.656 -22.984 1 89.88 668 PRO A N 1
ATOM 5156 C CA . PRO A 1 668 ? -31.781 -29.797 -23.969 1 89.88 668 PRO A CA 1
ATOM 5157 C C . PRO A 1 668 ? -31.016 -30.562 -25.031 1 89.88 668 PRO A C 1
ATOM 5159 O O . PRO A 1 668 ? -30.734 -30.031 -26.109 1 89.88 668 PRO A O 1
ATOM 5162 N N . CYS A 1 669 ? -30.625 -31.828 -24.922 1 91.12 669 CYS A N 1
ATOM 5163 C CA . CYS A 1 669 ? -29.812 -32.625 -25.844 1 91.12 669 CYS A CA 1
ATOM 5164 C C . CYS A 1 669 ? -30.672 -33.25 -26.938 1 91.12 669 CYS A C 1
ATOM 5166 O O . CYS A 1 669 ? -30.172 -33.656 -27.969 1 91.12 669 CYS A O 1
ATOM 5168 N N . GLY A 1 670 ? -31.969 -33.344 -26.812 1 86.31 670 GLY A N 1
ATOM 5169 C CA . GLY A 1 670 ? -32.844 -34 -27.781 1 86.31 670 GLY A CA 1
ATOM 5170 C C . GLY A 1 670 ? -33 -35.5 -27.516 1 86.31 670 GLY A C 1
ATOM 5171 O O . GLY A 1 670 ? -32.344 -36.031 -26.609 1 86.31 670 GLY A O 1
ATOM 5172 N N . ASN A 1 671 ? -33.719 -36.188 -28.344 1 85.06 671 ASN A N 1
ATOM 5173 C CA . ASN A 1 671 ? -34.125 -37.531 -28.047 1 85.06 671 ASN A CA 1
ATOM 5174 C C . ASN A 1 671 ? -33.062 -38.562 -28.438 1 85.06 671 ASN A C 1
ATOM 5176 O O . ASN A 1 671 ? -33.031 -39.688 -27.938 1 85.06 671 ASN A O 1
ATOM 5180 N N . ASN A 1 672 ? -32.188 -38.156 -29.312 1 85.94 672 ASN A N 1
ATOM 5181 C CA . ASN A 1 672 ? -31.141 -39.062 -29.75 1 85.94 672 ASN A CA 1
ATOM 5182 C C . ASN A 1 672 ? -29.984 -39.094 -28.766 1 85.94 672 ASN A C 1
ATOM 5184 O O . ASN A 1 672 ? -29.078 -39.938 -28.875 1 85.94 672 ASN A O 1
ATOM 5188 N N . PHE A 1 673 ? -30.062 -38.156 -27.766 1 91.5 673 PHE A N 1
ATOM 5189 C CA . PHE A 1 673 ? -29 -38.031 -26.781 1 91.5 673 PHE A CA 1
ATOM 5190 C C . PHE A 1 673 ? -29.562 -38.156 -25.375 1 91.5 673 PHE A C 1
ATOM 5192 O O . PHE A 1 673 ? -30.75 -37.906 -25.156 1 91.5 673 PHE A O 1
ATOM 5199 N N . ARG A 1 674 ? -28.812 -38.625 -24.469 1 90.69 674 ARG A N 1
ATOM 5200 C CA . ARG A 1 674 ? -29.156 -38.594 -23.047 1 90.69 674 ARG A CA 1
ATOM 5201 C C . ARG A 1 674 ? -28.438 -37.438 -22.359 1 90.69 674 ARG A C 1
ATOM 5203 O O . ARG A 1 674 ? -27.219 -37.25 -22.5 1 90.69 674 ARG A O 1
ATOM 5210 N N . CYS A 1 675 ? -29.172 -36.719 -21.656 1 92.81 675 CYS A N 1
ATOM 5211 C CA . CYS A 1 675 ? -28.641 -35.562 -20.953 1 92.81 675 CYS A CA 1
ATOM 5212 C C . CYS A 1 675 ? -28.156 -35.938 -19.562 1 92.81 675 CYS A C 1
ATOM 5214 O O . CYS A 1 675 ? -28.875 -36.594 -18.812 1 92.81 675 CYS A O 1
ATOM 5216 N N . LEU A 1 676 ? -26.922 -35.656 -19.234 1 93.6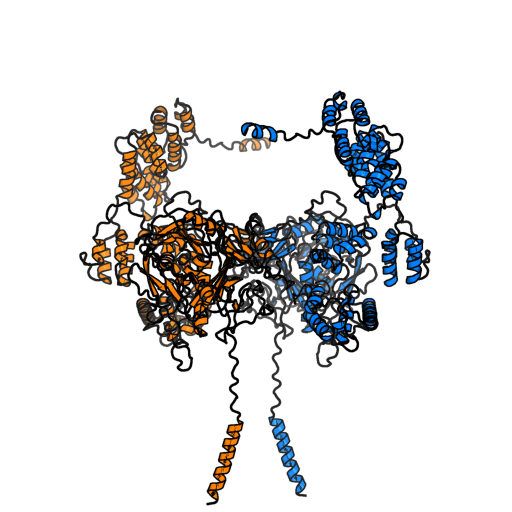9 676 LEU A N 1
ATOM 5217 C CA . LEU A 1 676 ? -26.359 -35.844 -17.906 1 93.69 676 LEU A CA 1
ATOM 5218 C C . LEU A 1 676 ? -25.828 -34.531 -17.359 1 93.69 676 LEU A C 1
ATOM 5220 O O . LEU A 1 676 ? -25.172 -33.781 -18.078 1 93.69 676 LEU A O 1
ATOM 5224 N N . PRO A 1 677 ? -26.094 -34.281 -16.094 1 93.19 677 PRO A N 1
ATOM 5225 C CA . PRO A 1 677 ? -25.562 -33.031 -15.5 1 93.19 677 PRO A CA 1
ATOM 5226 C C . PRO A 1 677 ? -24.031 -33 -15.438 1 93.19 677 PRO A C 1
ATOM 5228 O O . PRO A 1 677 ? -23.422 -34.031 -15.133 1 93.19 677 PRO A O 1
ATOM 5231 N N . LYS A 1 678 ? -23.391 -31.938 -15.805 1 92.81 678 LYS A N 1
ATOM 5232 C CA . LYS A 1 678 ? -21.969 -31.672 -15.703 1 92.81 678 LYS A CA 1
ATOM 5233 C C . LYS A 1 678 ? -21.719 -30.25 -15.195 1 92.81 678 LYS A C 1
ATOM 5235 O O . LYS A 1 678 ? -21.297 -29.375 -15.953 1 92.81 678 LYS A O 1
ATOM 5240 N N . PRO A 1 679 ? -21.906 -30.094 -13.859 1 92.81 679 PRO A N 1
ATOM 5241 C CA . PRO A 1 679 ? -21.75 -28.766 -13.281 1 92.81 679 PRO A CA 1
ATOM 5242 C C . PRO A 1 679 ? -20.312 -28.25 -13.391 1 92.81 679 PRO A C 1
ATOM 5244 O O . PRO A 1 679 ? -19.359 -29 -13.211 1 92.81 679 PRO A O 1
ATOM 5247 N N . GLN A 1 680 ? -20.156 -27 -13.758 1 92.31 680 GLN A N 1
ATOM 5248 C CA . GLN A 1 680 ? -18.859 -26.328 -13.828 1 92.31 680 GLN A CA 1
ATOM 5249 C C . GLN A 1 680 ? -19 -24.828 -13.656 1 92.31 680 GLN A C 1
ATOM 5251 O O . GLN A 1 680 ? -20.078 -24.266 -13.898 1 92.31 680 GLN A O 1
ATOM 5256 N N . VAL A 1 681 ? -18 -24.25 -13.117 1 95.38 681 VAL A N 1
ATOM 5257 C CA . VAL A 1 681 ? -17.953 -22.797 -12.961 1 95.38 681 VAL A CA 1
ATOM 5258 C C . VAL A 1 681 ? -16.953 -22.203 -13.945 1 95.38 681 VAL A C 1
ATOM 5260 O O . VAL A 1 681 ? -15.766 -22.531 -13.906 1 95.38 681 VAL A O 1
ATOM 5263 N N . CYS A 1 682 ? -17.422 -21.344 -14.812 1 94.06 682 CYS A N 1
ATOM 5264 C CA . CYS A 1 682 ? -16.594 -20.766 -15.867 1 94.06 682 CYS A CA 1
ATOM 5265 C C . CYS A 1 682 ? -16 -19.438 -15.422 1 94.06 682 CYS A C 1
ATOM 5267 O O . CYS A 1 682 ? -16.656 -18.672 -14.711 1 94.06 682 CYS A O 1
ATOM 5269 N N . LEU A 1 683 ? -14.758 -19.094 -15.812 1 92.31 683 LEU A N 1
ATOM 5270 C CA . LEU A 1 683 ? -14.07 -17.875 -15.438 1 92.31 683 LEU A CA 1
ATOM 5271 C C . LEU A 1 683 ? -14.57 -16.688 -16.25 1 92.31 683 LEU A C 1
ATOM 5273 O O . LEU A 1 683 ? -14.367 -15.531 -15.875 1 92.31 683 LEU A O 1
ATOM 5277 N N . ASN A 1 684 ? -15.086 -16.875 -17.375 1 80.44 684 ASN A N 1
ATOM 5278 C CA . ASN A 1 684 ? -15.664 -15.805 -18.172 1 80.44 684 ASN A CA 1
ATOM 5279 C C . ASN A 1 684 ? -17.016 -16.188 -18.75 1 80.44 684 ASN A C 1
ATOM 5281 O O . ASN A 1 684 ? -17.266 -17.375 -19.016 1 80.44 684 ASN A O 1
ATOM 5285 N N . ILE A 1 685 ? -17.953 -15.164 -18.688 1 67.56 685 ILE A N 1
ATOM 5286 C CA . ILE A 1 685 ? -19.297 -15.422 -19.234 1 67.56 685 ILE A CA 1
ATOM 5287 C C . ILE A 1 685 ? -19.359 -14.969 -20.688 1 67.56 685 ILE A C 1
ATOM 5289 O O . ILE A 1 685 ? -20.422 -14.992 -21.297 1 67.56 685 ILE A O 1
ATOM 5293 N N . ALA A 1 686 ? -18.328 -14.906 -21.359 1 59.47 686 ALA A N 1
ATOM 5294 C CA . ALA A 1 686 ? -18.453 -14.336 -22.703 1 59.47 686 ALA A CA 1
ATOM 5295 C C . ALA A 1 686 ? -19.594 -15 -23.469 1 59.47 686 ALA A C 1
ATOM 5297 O O . ALA A 1 686 ? -20.344 -15.812 -22.906 1 59.47 686 ALA A O 1
ATOM 5298 N N . GLN A 1 687 ? -19.547 -14.922 -24.828 1 51.38 687 GLN A N 1
ATOM 5299 C CA . GLN A 1 687 ? -20.5 -15.289 -25.875 1 51.38 687 GLN A CA 1
ATOM 5300 C C . GLN A 1 687 ? -20.875 -16.766 -25.766 1 51.38 687 GLN A C 1
ATOM 5302 O O . GLN A 1 687 ? -22.016 -17.141 -26.047 1 51.38 687 GLN A O 1
ATOM 5307 N N . GLU A 1 688 ? -19.812 -17.562 -25.219 1 59.38 688 GLU A N 1
ATOM 5308 C CA . GLU A 1 688 ? -20.141 -18.984 -25.219 1 59.38 688 GLU A CA 1
ATOM 5309 C C . GLU A 1 688 ? -20.766 -19.406 -23.891 1 59.38 688 GLU A C 1
ATOM 5311 O O . GLU A 1 688 ? -20.375 -18.906 -22.828 1 59.38 688 GLU A O 1
ATOM 5316 N N . SER A 1 689 ? -21.812 -20 -23.938 1 73.81 689 SER A N 1
ATOM 5317 C CA . SER A 1 689 ? -22.625 -20.438 -22.812 1 73.81 689 SER A CA 1
ATOM 5318 C C . SER A 1 689 ? -21.859 -21.422 -21.938 1 73.81 689 SER A C 1
ATOM 5320 O O . SER A 1 689 ? -21.109 -22.266 -22.453 1 73.81 689 SER A O 1
ATOM 5322 N N . CYS A 1 690 ? -21.672 -21.203 -20.672 1 88.12 690 CYS A N 1
ATOM 5323 C CA . CYS A 1 690 ? -21.156 -22.156 -19.688 1 88.12 690 CYS A CA 1
ATOM 5324 C C . CYS A 1 690 ? -22.094 -23.328 -19.516 1 88.12 690 CYS A C 1
ATOM 5326 O O . CYS A 1 690 ? -22.969 -23.328 -18.641 1 88.12 690 CYS A O 1
ATOM 5328 N N . LEU A 1 691 ? -21.859 -24.297 -20.406 1 87.44 691 LEU A N 1
ATOM 5329 C CA . LEU A 1 691 ? -22.75 -25.438 -20.422 1 87.44 691 LEU A CA 1
ATOM 5330 C C . LEU A 1 691 ? -22.656 -26.234 -19.125 1 87.44 691 LEU A C 1
ATOM 5332 O O . LEU A 1 691 ? -21.562 -26.484 -18.625 1 87.44 691 LEU A O 1
ATOM 5336 N N . GLN A 1 692 ? -23.844 -26.594 -18.656 1 92.75 692 GLN A N 1
ATOM 5337 C CA . GLN A 1 692 ? -23.875 -27.281 -17.375 1 92.75 692 GLN A CA 1
ATOM 5338 C C . GLN A 1 692 ? -24.266 -28.75 -17.547 1 92.75 692 GLN A C 1
ATOM 5340 O O . GLN A 1 692 ? -24.609 -29.438 -16.578 1 92.75 692 GLN A O 1
ATOM 5345 N N . TYR A 1 693 ? -24.344 -29.281 -18.797 1 91.94 693 TYR A N 1
ATOM 5346 C CA . TYR A 1 693 ? -24.734 -30.656 -19.078 1 91.94 693 TYR A CA 1
ATOM 5347 C C . TYR A 1 693 ? -23.906 -31.234 -20.219 1 91.94 693 TYR A C 1
ATOM 5349 O O . TYR A 1 693 ? -23.188 -30.516 -20.906 1 91.94 693 TYR A O 1
ATOM 5357 N N . GLU A 1 694 ? -23.859 -32.5 -20.281 1 91.56 694 GLU A N 1
ATOM 5358 C CA . GLU A 1 694 ? -23.234 -33.25 -21.375 1 91.56 694 GLU A CA 1
ATOM 5359 C C . GLU A 1 694 ? -24.234 -34.125 -22.109 1 91.56 694 GLU A C 1
ATOM 5361 O O . GLU A 1 694 ? -25.109 -34.719 -21.484 1 91.56 694 GLU A O 1
ATOM 5366 N N . CYS A 1 695 ? -24.172 -34.094 -23.391 1 91.5 695 CYS A N 1
ATOM 5367 C CA . CYS A 1 695 ? -25.062 -34.938 -24.203 1 91.5 695 CYS A CA 1
ATOM 5368 C C . CYS A 1 695 ? -24.359 -36.188 -24.656 1 91.5 695 CYS A C 1
ATOM 5370 O O . CYS A 1 695 ? -23.391 -36.156 -25.422 1 91.5 695 CYS A O 1
ATOM 5372 N N . VAL A 1 696 ? -24.766 -37.281 -24.125 1 91.5 696 VAL A N 1
ATOM 5373 C CA . VAL A 1 696 ? -24.188 -38.562 -24.469 1 91.5 696 VAL A CA 1
ATOM 5374 C C . VAL A 1 696 ? -25.062 -39.25 -25.516 1 91.5 696 VAL A C 1
ATOM 5376 O O . VAL A 1 696 ? -26.266 -39.438 -25.312 1 91.5 696 VAL A O 1
ATOM 5379 N N . PRO A 1 697 ? -24.469 -39.625 -26.609 1 86.12 697 PRO A N 1
ATOM 5380 C CA . PRO A 1 697 ? -25.266 -40.25 -27.672 1 86.12 697 PRO A CA 1
ATOM 5381 C C . PRO A 1 697 ? -25.812 -41.625 -27.281 1 86.12 697 PRO A C 1
ATOM 5383 O O . PRO A 1 697 ? -25.141 -42.375 -26.594 1 86.12 697 PRO A O 1
ATOM 5386 N N . ARG A 1 698 ? -27.047 -41.812 -27.844 1 84.38 698 ARG A N 1
ATOM 5387 C CA . ARG A 1 698 ? -27.688 -43.094 -27.641 1 84.38 698 ARG A CA 1
ATOM 5388 C C . ARG A 1 698 ? -27.297 -44.094 -28.734 1 84.38 698 ARG A C 1
ATOM 5390 O O . ARG A 1 698 ? -27.188 -43.719 -29.906 1 84.38 698 ARG A O 1
ATOM 5397 N N . GLY A 1 699 ? -27 -45.312 -28.5 1 74.81 699 GLY A N 1
ATOM 5398 C CA . GLY A 1 699 ? -26.844 -46.375 -29.484 1 74.81 699 GLY A CA 1
ATOM 5399 C C . GLY A 1 699 ? -25.469 -46.406 -30.125 1 74.81 699 GLY A C 1
ATOM 5400 O O . GLY A 1 699 ? -25.266 -47.062 -31.156 1 74.81 699 GLY A O 1
ATOM 5401 N N . VAL A 1 700 ? -24.609 -45.531 -29.75 1 76.44 700 VAL A N 1
ATOM 5402 C CA . VAL A 1 700 ? -23.266 -45.531 -30.344 1 76.44 700 VAL A CA 1
ATOM 5403 C C . VAL A 1 700 ? -22.312 -46.312 -29.438 1 76.44 700 VAL A C 1
ATOM 5405 O O . VAL A 1 700 ? -22.562 -46.438 -28.234 1 76.44 700 VAL A O 1
ATOM 5408 N N . LYS A 1 701 ? -21.375 -46.906 -30.062 1 83.56 701 LYS A N 1
ATOM 5409 C CA . LYS A 1 701 ? -20.312 -47.594 -29.297 1 83.56 701 LYS A CA 1
ATOM 5410 C C . LYS A 1 701 ? -19.453 -46.594 -28.547 1 83.56 701 LYS A C 1
ATOM 5412 O O . LYS A 1 701 ? -18.953 -45.625 -29.141 1 83.56 701 LYS A O 1
ATOM 5417 N N . CYS A 1 702 ? -19.453 -46.719 -27.25 1 87.62 702 CYS A N 1
ATOM 5418 C CA . CYS A 1 702 ? -18.719 -45.812 -26.391 1 87.62 702 CYS A CA 1
ATOM 5419 C C . CYS A 1 702 ? -17.219 -45.969 -26.578 1 87.62 702 CYS A C 1
ATOM 5421 O O . CYS A 1 702 ? -16.734 -47.062 -26.828 1 87.62 702 CYS A O 1
ATOM 5423 N N . ASN A 1 703 ? -16.516 -44.906 -26.641 1 81.94 703 ASN A N 1
ATOM 5424 C CA . ASN A 1 703 ? -15.055 -44.906 -26.734 1 81.94 703 ASN A CA 1
ATOM 5425 C C . ASN A 1 703 ? -14.406 -45.125 -25.359 1 81.94 703 ASN A C 1
ATOM 5427 O O . ASN A 1 703 ? -14.406 -44.25 -24.516 1 81.94 703 ASN A O 1
ATOM 5431 N N . PRO A 1 704 ? -13.867 -46.219 -25.141 1 80.5 704 PRO A N 1
ATOM 5432 C CA . PRO A 1 704 ? -13.266 -46.5 -23.828 1 80.5 704 PRO A CA 1
ATOM 5433 C C . PRO A 1 704 ? -11.977 -45.719 -23.609 1 80.5 704 PRO A C 1
ATOM 5435 O O . PRO A 1 704 ? -11.5 -45.625 -22.469 1 80.5 704 PRO A O 1
ATOM 5438 N N . HIS A 1 705 ? -11.453 -45.062 -24.625 1 78.06 705 HIS A N 1
ATOM 5439 C CA . HIS A 1 705 ? -10.18 -44.375 -24.5 1 78.06 705 HIS A CA 1
ATOM 5440 C C . HIS A 1 705 ? -10.375 -42.906 -24.141 1 78.06 705 HIS A C 1
ATOM 5442 O O . HIS A 1 705 ? -9.414 -42.188 -23.875 1 78.06 705 HIS A O 1
ATOM 5448 N N . TYR A 1 706 ? -11.57 -42.531 -24.062 1 80.06 706 TYR A N 1
ATOM 5449 C CA . TYR A 1 706 ? -11.891 -41.219 -23.547 1 80.06 706 TYR A CA 1
ATOM 5450 C C . TYR A 1 706 ? -12.047 -41.219 -22.031 1 80.06 706 TYR A C 1
ATOM 5452 O O . TYR A 1 706 ? -12.938 -41.875 -21.5 1 80.06 706 TYR A O 1
ATOM 5460 N N . HIS A 1 707 ? -11.148 -40.531 -21.406 1 81.25 707 HIS A N 1
ATOM 5461 C CA . HIS A 1 707 ? -11.141 -40.625 -19.953 1 81.25 707 HIS A CA 1
ATOM 5462 C C . HIS A 1 707 ? -11.789 -39.375 -19.312 1 81.25 707 HIS A C 1
ATOM 5464 O O . HIS A 1 707 ? -11.211 -38.312 -19.328 1 81.25 707 HIS A O 1
ATOM 5470 N N . ASP A 1 708 ? -12.891 -39.5 -18.828 1 88 708 ASP A N 1
ATOM 5471 C CA . ASP A 1 708 ? -13.672 -38.594 -18 1 88 708 ASP A CA 1
ATOM 5472 C C . ASP A 1 708 ? -14.461 -39.344 -16.938 1 88 708 ASP A C 1
ATOM 5474 O O . ASP A 1 708 ? -15.68 -39.469 -17.047 1 88 708 ASP A O 1
ATOM 5478 N N . PRO A 1 709 ? -13.766 -39.688 -15.922 1 90.12 709 PRO A N 1
ATOM 5479 C CA . PRO A 1 709 ? -14.328 -40.625 -14.961 1 90.12 709 PRO A CA 1
ATOM 5480 C C . PRO A 1 709 ? -15.578 -40.094 -14.266 1 90.12 709 PRO A C 1
ATOM 5482 O O . PRO A 1 709 ? -15.68 -38.906 -14.008 1 90.12 709 PRO A O 1
ATOM 5485 N N . VAL A 1 710 ? -16.5 -41 -13.969 1 93.56 710 VAL A N 1
ATOM 5486 C CA . VAL A 1 710 ? -17.734 -40.719 -13.234 1 93.56 710 VAL A CA 1
ATOM 5487 C C . VAL A 1 710 ? -17.984 -41.844 -12.211 1 93.56 710 VAL A C 1
ATOM 5489 O O . VAL A 1 710 ? -17.562 -42.969 -12.398 1 93.56 710 VAL A O 1
ATOM 5492 N N . CYS A 1 711 ? -18.594 -41.469 -11.133 1 93.12 711 CYS A N 1
ATOM 5493 C CA . CYS A 1 711 ? -18.938 -42.438 -10.086 1 93.12 711 CYS A CA 1
ATOM 5494 C C . CYS A 1 711 ? -20.438 -42.656 -10.023 1 93.12 711 CYS A C 1
ATOM 5496 O O . CYS A 1 711 ? -21.219 -41.719 -10.078 1 93.12 711 CYS A O 1
ATOM 5498 N N . ASP A 1 712 ? -20.828 -43.938 -9.93 1 93.69 712 ASP A N 1
ATOM 5499 C CA . ASP A 1 712 ? -22.25 -44.25 -9.883 1 93.69 712 ASP A CA 1
ATOM 5500 C C . ASP A 1 712 ? -22.75 -44.344 -8.445 1 93.69 712 ASP A C 1
ATOM 5502 O O . ASP A 1 712 ? -21.984 -44.125 -7.5 1 93.69 712 ASP A O 1
ATOM 5506 N N . THR A 1 713 ? -24 -44.5 -8.172 1 91.69 713 THR A N 1
ATOM 5507 C CA . THR A 1 713 ? -24.625 -44.531 -6.859 1 91.69 713 THR A CA 1
ATOM 5508 C C . THR A 1 713 ? -24.188 -45.75 -6.062 1 91.69 713 THR A C 1
ATOM 5510 O O . THR A 1 713 ? -24.328 -45.781 -4.84 1 91.69 713 THR A O 1
ATOM 5513 N N . ASP A 1 714 ? -23.656 -46.812 -6.773 1 88.94 714 ASP A N 1
ATOM 5514 C CA . ASP A 1 714 ? -23.156 -48 -6.102 1 88.94 714 ASP A CA 1
ATOM 5515 C C . ASP A 1 714 ? -21.656 -47.875 -5.812 1 88.94 714 ASP A C 1
ATOM 5517 O O . ASP A 1 714 ? -21.016 -48.875 -5.457 1 88.94 714 ASP A O 1
ATOM 5521 N N . ALA A 1 715 ? -21.047 -46.719 -6.047 1 88.12 715 ALA A N 1
ATOM 5522 C CA . ALA A 1 715 ? -19.656 -46.438 -5.766 1 88.12 715 ALA A CA 1
ATOM 5523 C C . ALA A 1 715 ? -18.734 -47.156 -6.73 1 88.12 715 ALA A C 1
ATOM 5525 O O . ALA A 1 715 ? -17.656 -47.625 -6.344 1 88.12 715 ALA A O 1
ATOM 5526 N N . HIS A 1 716 ? -19.25 -47.406 -7.926 1 89.62 716 HIS A N 1
ATOM 5527 C CA . HIS A 1 716 ? -18.422 -47.969 -8.984 1 89.62 716 HIS A CA 1
ATOM 5528 C C . HIS A 1 716 ? -17.984 -46.906 -9.977 1 89.62 716 HIS A C 1
ATOM 5530 O O . HIS A 1 716 ? -18.812 -46.094 -10.422 1 89.62 716 HIS A O 1
ATOM 5536 N N . GLU A 1 717 ? -16.688 -46.906 -10.242 1 91.06 717 GLU A N 1
ATOM 5537 C CA . GLU A 1 717 ? -16.141 -45.906 -11.141 1 91.06 717 GLU A CA 1
ATOM 5538 C C . GLU A 1 717 ? -16.234 -46.344 -12.594 1 91.06 717 GLU A C 1
ATOM 5540 O O . GLU A 1 717 ? -16.016 -47.531 -12.906 1 91.06 717 GLU A O 1
ATOM 5545 N N . HIS A 1 718 ? -16.688 -45.531 -13.422 1 91.12 718 HIS A N 1
ATOM 5546 C CA . HIS A 1 718 ? -16.719 -45.719 -14.867 1 91.12 718 HIS A CA 1
ATOM 5547 C C . HIS A 1 718 ? -15.75 -44.781 -15.578 1 91.12 718 HIS A C 1
ATOM 5549 O O . HIS A 1 718 ? -15.531 -43.656 -15.125 1 91.12 718 HIS A O 1
ATOM 5555 N N . THR A 1 719 ? -15.172 -45.188 -16.672 1 88.5 719 THR A N 1
ATOM 5556 C CA . THR A 1 719 ? -14.18 -44.406 -17.406 1 88.5 719 THR A CA 1
ATOM 5557 C C . THR A 1 719 ? -14.781 -43.094 -17.938 1 88.5 719 THR A C 1
ATOM 5559 O O . THR A 1 719 ? -14.102 -42.094 -18.031 1 88.5 719 THR A O 1
ATOM 5562 N N . ASN A 1 720 ? -16.031 -43.25 -18.375 1 90.25 720 ASN A N 1
ATOM 5563 C CA . ASN A 1 720 ? -16.734 -42.062 -18.859 1 90.25 720 ASN A CA 1
ATOM 5564 C C . ASN A 1 720 ? -18.25 -42.219 -18.734 1 90.25 720 ASN A C 1
ATOM 5566 O O . ASN A 1 720 ? -18.734 -43.281 -18.359 1 90.25 720 ASN A O 1
ATOM 5570 N N . ALA A 1 721 ? -18.953 -41.188 -19.047 1 92.75 721 ALA A N 1
ATOM 5571 C CA . ALA A 1 721 ? -20.391 -41.125 -18.875 1 92.75 721 ALA A CA 1
ATOM 5572 C C . ALA A 1 721 ? -21.094 -42.094 -19.828 1 92.75 721 ALA A C 1
ATOM 5574 O O . ALA A 1 721 ? -22.125 -42.688 -19.484 1 92.75 721 ALA A O 1
ATOM 5575 N N . CYS A 1 722 ? -20.531 -42.281 -21.031 1 91.56 722 CYS A N 1
ATOM 5576 C CA . CYS A 1 722 ? -21.125 -43.188 -22 1 91.56 722 CYS A CA 1
ATOM 5577 C C . CYS A 1 722 ? -21.125 -44.625 -21.484 1 91.56 722 CYS A C 1
ATOM 5579 O O . CYS A 1 722 ? -22.125 -45.312 -21.609 1 91.56 722 CYS A O 1
ATOM 5581 N N . LEU A 1 723 ? -20.047 -45 -20.891 1 92.38 723 LEU A N 1
ATOM 5582 C CA . LEU A 1 723 ? -19.922 -46.344 -20.344 1 92.38 723 LEU A CA 1
ATOM 5583 C C . LEU A 1 723 ? -20.844 -46.531 -19.141 1 92.38 723 LEU A C 1
ATOM 5585 O O . LEU A 1 723 ? -21.359 -47.625 -18.922 1 92.38 723 LEU A O 1
ATOM 5589 N N . LEU A 1 724 ? -21.016 -45.562 -18.328 1 94 724 LEU A N 1
ATOM 5590 C CA . LEU A 1 724 ? -21.938 -45.594 -17.203 1 94 724 LEU A CA 1
ATOM 5591 C C . LEU A 1 724 ? -23.359 -45.875 -17.672 1 94 724 LEU A C 1
ATOM 5593 O O . LEU A 1 724 ? -24.031 -46.75 -17.125 1 94 724 LEU A O 1
ATOM 5597 N N . LEU A 1 725 ? -23.766 -45.219 -18.719 1 92.06 725 LEU A N 1
ATOM 5598 C CA . LEU A 1 725 ? -25.125 -45.344 -19.234 1 92.06 725 LEU A CA 1
ATOM 5599 C C . LEU A 1 725 ? -25.312 -46.688 -19.922 1 92.06 725 LEU A C 1
ATOM 5601 O O . LEU A 1 725 ? -26.406 -47.25 -19.891 1 92.06 725 LEU A O 1
ATOM 5605 N N . GLN A 1 726 ? -24.25 -47.125 -20.594 1 89 726 GLN A N 1
ATOM 5606 C CA . GLN A 1 726 ? -24.312 -48.406 -21.25 1 89 726 GLN A CA 1
ATOM 5607 C C . GLN A 1 726 ? -24.594 -49.531 -20.234 1 89 726 GLN A C 1
ATOM 5609 O O . GLN A 1 726 ? -25.25 -50.5 -20.562 1 89 726 GLN A O 1
ATOM 5614 N N . LYS A 1 727 ? -24.078 -49.344 -19.094 1 90.56 727 LYS A N 1
ATOM 5615 C CA . LYS A 1 727 ? -24.297 -50.312 -18.031 1 90.56 727 LYS A CA 1
ATOM 5616 C C . LYS A 1 727 ? -25.594 -50.062 -17.281 1 90.56 727 LYS A C 1
ATOM 5618 O O . LYS A 1 727 ? -25.875 -50.719 -16.281 1 90.56 727 LYS A O 1
ATOM 5623 N N . ASP A 1 728 ? -26.312 -49.125 -17.609 1 89.5 728 ASP A N 1
ATOM 5624 C CA . ASP A 1 728 ? -27.609 -48.781 -17.062 1 89.5 728 ASP A CA 1
ATOM 5625 C C . ASP A 1 728 ? -27.5 -48.438 -15.578 1 89.5 728 ASP A C 1
ATOM 5627 O O . ASP A 1 728 ? -28.281 -48.906 -14.766 1 89.5 728 ASP A O 1
ATOM 5631 N N . LYS A 1 729 ? -26.453 -47.688 -15.281 1 93.5 729 LYS A N 1
ATOM 5632 C CA . LYS A 1 729 ? -26.25 -47.219 -13.914 1 93.5 729 LYS A CA 1
ATOM 5633 C C . LYS A 1 729 ? -26.562 -45.719 -13.789 1 93.5 729 LYS A C 1
ATOM 5635 O O . LYS A 1 729 ? -26.656 -45.031 -14.797 1 93.5 729 LYS A O 1
ATOM 5640 N N . LYS A 1 730 ? -26.797 -45.312 -12.539 1 93.25 730 LYS A N 1
ATOM 5641 C CA . LYS A 1 730 ? -27.156 -43.938 -12.297 1 93.25 730 LYS A CA 1
ATOM 5642 C C . LYS A 1 730 ? -25.938 -43.125 -11.812 1 93.25 730 LYS A C 1
ATOM 5644 O O . LYS A 1 730 ? -25.141 -43.625 -11.023 1 93.25 730 LYS A O 1
ATOM 5649 N N . LEU A 1 731 ? -25.891 -41.906 -12.266 1 94.25 731 LEU A N 1
ATOM 5650 C CA . LEU A 1 731 ? -24.781 -41.031 -11.938 1 94.25 731 LEU A CA 1
ATOM 5651 C C . LEU A 1 731 ? -24.891 -40.531 -10.5 1 94.25 731 LEU A C 1
ATOM 5653 O O . LEU A 1 731 ? -25.938 -40 -10.102 1 94.25 731 LEU A O 1
ATOM 5657 N N . ALA A 1 732 ? -23.922 -40.781 -9.672 1 93.31 732 ALA A N 1
ATOM 5658 C CA . ALA A 1 732 ? -23.844 -40.188 -8.344 1 93.31 732 ALA A CA 1
ATOM 5659 C C . ALA A 1 732 ? -23.156 -38.812 -8.406 1 93.31 732 ALA A C 1
ATOM 5661 O O . ALA A 1 732 ? -23.75 -37.812 -7.996 1 93.31 732 ALA A O 1
ATOM 5662 N N . TYR A 1 733 ? -21.984 -38.812 -8.852 1 93.25 733 TYR A N 1
ATOM 5663 C CA . TYR A 1 733 ? -21.281 -37.562 -9.055 1 93.25 733 TYR A CA 1
ATOM 5664 C C . TYR A 1 733 ? -20.172 -37.719 -10.102 1 93.25 733 TYR A C 1
ATOM 5666 O O . TYR A 1 733 ? -19.859 -38.812 -10.5 1 93.25 733 TYR A O 1
ATOM 5674 N N . ARG A 1 734 ? -19.656 -36.594 -10.633 1 92.81 734 ARG A N 1
ATOM 5675 C CA . ARG A 1 734 ? -18.594 -36.562 -11.633 1 92.81 734 ARG A CA 1
ATOM 5676 C C . ARG A 1 734 ? -17.219 -36.719 -10.977 1 92.81 734 ARG A C 1
ATOM 5678 O O . ARG A 1 734 ? -17.031 -36.281 -9.844 1 92.81 734 ARG A O 1
ATOM 5685 N N . GLY A 1 735 ? -16.281 -37.312 -11.742 1 90.56 735 GLY A N 1
ATOM 5686 C CA . GLY A 1 735 ? -14.93 -37.5 -11.227 1 90.56 735 GLY A CA 1
ATOM 5687 C C . GLY A 1 735 ? -14.695 -38.938 -10.719 1 90.56 735 GLY A C 1
ATOM 5688 O O . GLY A 1 735 ? -15.562 -39.781 -10.852 1 90.56 735 GLY A O 1
ATOM 5689 N N . HIS A 1 736 ? -13.531 -39.094 -10.133 1 89.56 736 HIS A N 1
ATOM 5690 C CA . HIS A 1 736 ? -13.172 -40.406 -9.586 1 89.56 736 HIS A CA 1
ATOM 5691 C C . HIS A 1 736 ? -13.938 -40.688 -8.297 1 89.56 736 HIS A C 1
ATOM 5693 O O . HIS A 1 736 ? -14.234 -39.781 -7.527 1 89.56 736 HIS A O 1
ATOM 5699 N N . CYS A 1 737 ? -14.312 -41.938 -8.148 1 90.38 737 CYS A N 1
ATOM 5700 C CA . CYS A 1 737 ? -14.938 -42.312 -6.887 1 90.38 737 CYS A CA 1
ATOM 5701 C C . CYS A 1 737 ? -13.984 -42.094 -5.719 1 90.38 737 CYS A C 1
ATOM 5703 O O . CYS A 1 737 ? -12.836 -42.562 -5.77 1 90.38 737 CYS A O 1
ATOM 5705 N N . GLN A 1 738 ? -14.43 -41.375 -4.746 1 88.38 738 GLN A N 1
ATOM 5706 C CA . GLN A 1 738 ? -13.57 -41 -3.625 1 88.38 738 GLN A CA 1
ATOM 5707 C C . GLN A 1 738 ? -13.609 -42.062 -2.531 1 88.38 738 GLN A C 1
ATOM 5709 O O . GLN A 1 738 ? -14.586 -42.812 -2.422 1 88.38 738 GLN A O 1
ATOM 5714 N N . ILE A 1 739 ? -12.445 -42.062 -1.747 1 79.5 739 ILE A N 1
ATOM 5715 C CA . ILE A 1 739 ? -12.352 -43.031 -0.65 1 79.5 739 ILE A CA 1
ATOM 5716 C C . ILE A 1 739 ? -12.328 -42.281 0.683 1 79.5 739 ILE A C 1
ATOM 5718 O O . ILE A 1 739 ? -11.945 -41.094 0.74 1 79.5 739 ILE A O 1
ATOM 5722 N N . SER A 1 740 ? -12.734 -42.844 1.751 1 78.75 740 SER A N 1
ATOM 5723 C CA . SER A 1 740 ? -12.656 -42.312 3.109 1 78.75 740 SER A CA 1
ATOM 5724 C C . SER A 1 740 ? -13.516 -41.062 3.266 1 78.75 740 SER A C 1
ATOM 5726 O O . SER A 1 740 ? -13.062 -40.062 3.814 1 78.75 740 SER A O 1
ATOM 5728 N N . CYS A 1 741 ? -14.5 -41 2.588 1 85.75 741 CYS A N 1
ATOM 5729 C CA . CYS A 1 741 ? -15.453 -39.906 2.695 1 85.75 741 CYS A CA 1
ATOM 5730 C C . CYS A 1 741 ? -16.844 -40.406 3.025 1 85.75 741 CYS A C 1
ATOM 5732 O O . CYS A 1 741 ? -17.141 -41.594 2.834 1 85.75 741 CYS A O 1
ATOM 5734 N N . SER A 1 742 ? -17.609 -39.594 3.578 1 86.5 742 SER A N 1
ATOM 5735 C CA . SER A 1 742 ? -18.984 -39.969 3.934 1 86.5 742 SER A CA 1
ATOM 5736 C C . SER A 1 742 ? -19.922 -39.75 2.756 1 86.5 742 SER A C 1
ATOM 5738 O O . SER A 1 742 ? -19.938 -38.719 2.125 1 86.5 742 SER A O 1
ATOM 5740 N N . MET A 1 743 ? -20.75 -40.781 2.389 1 84.38 743 MET A N 1
ATOM 5741 C CA . MET A 1 743 ? -21.672 -40.719 1.254 1 84.38 743 MET A CA 1
ATOM 5742 C C . MET A 1 743 ? -23.094 -40.469 1.722 1 84.38 743 MET A C 1
ATOM 5744 O O . MET A 1 743 ? -24.016 -40.312 0.902 1 84.38 743 MET A O 1
ATOM 5748 N N . SER A 1 744 ? -23.328 -40.281 2.916 1 82.38 744 SER A N 1
ATOM 5749 C CA . SER A 1 744 ? -24.703 -40.406 3.404 1 82.38 744 SER A CA 1
ATOM 5750 C C . SER A 1 744 ? -25.359 -39.031 3.58 1 82.38 744 SER A C 1
ATOM 5752 O O . SER A 1 744 ? -26.578 -38.906 3.484 1 82.38 744 SER A O 1
ATOM 5754 N N . SER A 1 745 ? -24.641 -38 3.846 1 92.19 745 SER A N 1
ATOM 5755 C CA . SER A 1 745 ? -25.281 -36.719 4.203 1 92.19 745 SER A CA 1
ATOM 5756 C C . SER A 1 745 ? -24.766 -35.594 3.34 1 92.19 745 SER A C 1
ATOM 5758 O O . SER A 1 745 ? -23.594 -35.594 2.932 1 92.19 745 SER A O 1
ATOM 5760 N N . PRO A 1 746 ? -25.766 -34.625 3.062 1 95.38 746 PRO A N 1
ATOM 5761 C CA . PRO A 1 746 ? -25.328 -33.438 2.314 1 95.38 746 PRO A CA 1
ATOM 5762 C C . PRO A 1 746 ? -24.359 -32.562 3.105 1 95.38 746 PRO A C 1
ATOM 5764 O O . PRO A 1 746 ? -24.375 -32.594 4.34 1 95.38 746 PRO A O 1
ATOM 5767 N N . VAL A 1 747 ? -23.531 -31.906 2.408 1 96.69 747 VAL A N 1
ATOM 5768 C CA . VAL A 1 747 ? -22.562 -31.016 3.041 1 96.69 747 VAL A CA 1
ATOM 5769 C C . VAL A 1 747 ? -22.5 -29.703 2.281 1 96.69 747 VAL A C 1
ATOM 5771 O O . VAL A 1 747 ? -22.812 -29.641 1.09 1 96.69 747 VAL A O 1
ATOM 5774 N N . CYS A 1 748 ? -22.156 -28.688 2.967 1 96.94 748 CYS A N 1
ATOM 5775 C CA . CYS A 1 748 ? -21.922 -27.391 2.352 1 96.94 748 CYS A CA 1
ATOM 5776 C C . CYS A 1 748 ? -20.453 -27.188 2.02 1 96.94 748 CYS A C 1
ATOM 5778 O O . CYS A 1 748 ? -19.594 -27.344 2.887 1 96.94 748 CYS A O 1
ATOM 5780 N N . GLY A 1 749 ? -20.188 -26.875 0.769 1 96.88 749 GLY A N 1
ATOM 5781 C CA . GLY A 1 749 ? -18.828 -26.609 0.362 1 96.88 749 GLY A CA 1
ATOM 5782 C C . GLY A 1 749 ? -18.375 -25.188 0.635 1 96.88 749 GLY A C 1
ATOM 5783 O O . GLY A 1 749 ? -19.219 -24.281 0.773 1 96.88 749 GLY A O 1
ATOM 5784 N N . HIS A 1 750 ? -17.094 -25 0.687 1 95.56 750 HIS A N 1
ATOM 5785 C CA . HIS A 1 750 ? -16.562 -23.656 0.897 1 95.56 750 HIS A CA 1
ATOM 5786 C C . HIS A 1 750 ? -16.891 -22.734 -0.274 1 95.56 750 HIS A C 1
ATOM 5788 O O . HIS A 1 750 ? -16.75 -21.516 -0.175 1 95.56 750 HIS A O 1
ATOM 5794 N N . ASP A 1 751 ? -17.328 -23.312 -1.4 1 95 751 ASP A N 1
ATOM 5795 C CA . ASP A 1 751 ? -17.734 -22.516 -2.557 1 95 751 ASP A CA 1
ATOM 5796 C C . ASP A 1 751 ? -19.188 -22.047 -2.416 1 95 751 ASP A C 1
ATOM 5798 O O . ASP A 1 751 ? -19.703 -21.359 -3.297 1 95 751 ASP A O 1
ATOM 5802 N N . GLY A 1 752 ? -19.844 -22.438 -1.405 1 94 752 GLY A N 1
ATOM 5803 C CA . GLY A 1 752 ? -21.203 -22 -1.156 1 94 752 GLY A CA 1
ATOM 5804 C C . GLY A 1 752 ? -22.25 -22.875 -1.81 1 94 752 GLY A C 1
ATOM 5805 O O . GLY A 1 752 ? -23.422 -22.516 -1.869 1 94 752 GLY A O 1
ATOM 5806 N N . GLU A 1 753 ? -21.844 -24 -2.309 1 95.62 753 GLU A N 1
ATOM 5807 C CA . GLU A 1 753 ? -22.766 -24.938 -2.941 1 95.62 753 GLU A CA 1
ATOM 5808 C C . GLU A 1 753 ? -23.016 -26.141 -2.039 1 95.62 753 GLU A C 1
ATOM 5810 O O . GLU A 1 753 ? -22.141 -26.578 -1.307 1 95.62 753 GLU A O 1
ATOM 5815 N N . THR A 1 754 ? -24.25 -26.672 -2.137 1 96.38 754 THR A N 1
ATOM 5816 C CA . THR A 1 754 ? -24.594 -27.875 -1.38 1 96.38 754 THR A CA 1
ATOM 5817 C C . THR A 1 754 ? -24.312 -29.125 -2.195 1 96.38 754 THR A C 1
ATOM 5819 O O . THR A 1 754 ? -24.797 -29.281 -3.314 1 96.38 754 THR A O 1
ATOM 5822 N N . TYR A 1 755 ? -23.547 -29.984 -1.661 1 96.38 755 TYR A N 1
ATOM 5823 C CA . TYR A 1 755 ? -23.219 -31.266 -2.291 1 96.38 755 TYR A CA 1
ATOM 5824 C C . TYR A 1 755 ? -24 -32.406 -1.632 1 96.38 755 TYR A C 1
ATOM 5826 O O . TYR A 1 755 ? -24.312 -32.344 -0.441 1 96.38 755 TYR A O 1
ATOM 5834 N N . SER A 1 756 ? -24.219 -33.438 -2.363 1 93.81 756 SER A N 1
ATOM 5835 C CA . SER A 1 756 ? -25 -34.562 -1.856 1 93.81 756 SER A CA 1
ATOM 5836 C C . SER A 1 756 ? -24.203 -35.344 -0.828 1 93.81 756 SER A C 1
ATOM 5838 O O . SER A 1 756 ? -24.797 -36.031 0.031 1 93.81 756 SER A O 1
ATOM 5840 N N . SER A 1 757 ? -22.969 -35.281 -0.984 1 94.38 757 SER A N 1
ATOM 5841 C CA . SER A 1 757 ? -22.094 -36 -0.05 1 94.38 757 SER A CA 1
ATOM 5842 C C . SER A 1 757 ? -20.719 -35.344 0.026 1 94.38 757 SER A C 1
ATOM 5844 O O . SER A 1 757 ? -20.375 -34.531 -0.816 1 94.38 757 SER A O 1
ATOM 5846 N N . GLU A 1 758 ? -20.016 -35.719 1.051 1 93.88 758 GLU A N 1
ATOM 5847 C CA . GLU A 1 758 ? -18.641 -35.281 1.182 1 93.88 758 GLU A CA 1
ATOM 5848 C C . GLU A 1 758 ? -17.781 -35.781 0.016 1 93.88 758 GLU A C 1
ATOM 5850 O O . GLU A 1 758 ? -16.875 -35.062 -0.431 1 93.88 758 GLU A O 1
ATOM 5855 N N . CYS A 1 759 ? -18.094 -36.969 -0.527 1 93.12 759 CYS A N 1
ATOM 5856 C CA . CYS A 1 759 ? -17.359 -37.562 -1.637 1 93.12 759 CYS A CA 1
ATOM 5857 C C . CYS A 1 759 ? -17.531 -36.75 -2.906 1 93.12 759 CYS A C 1
ATOM 5859 O O . CYS A 1 759 ? -16.578 -36.562 -3.664 1 93.12 759 CYS A O 1
ATOM 5861 N N . GLU A 1 760 ? -18.703 -36.281 -3.062 1 94.62 760 GLU A N 1
ATOM 5862 C CA . GLU A 1 760 ? -18.953 -35.469 -4.234 1 94.62 760 GLU A CA 1
ATOM 5863 C C . GLU A 1 760 ? -18.172 -34.156 -4.176 1 94.62 760 GLU A C 1
ATOM 5865 O O . GLU A 1 760 ? -17.625 -33.688 -5.184 1 94.62 760 GLU A O 1
ATOM 5870 N N . ALA A 1 761 ? -18.172 -33.531 -2.988 1 95.31 761 ALA A N 1
ATOM 5871 C CA . ALA A 1 761 ? -17.438 -32.281 -2.818 1 95.31 761 ALA A CA 1
ATOM 5872 C C . ALA A 1 761 ? -15.945 -32.469 -3.1 1 95.31 761 ALA A C 1
ATOM 5874 O O . ALA A 1 761 ? -15.32 -31.672 -3.795 1 95.31 761 ALA A O 1
ATOM 5875 N N . LEU A 1 762 ? -15.391 -33.531 -2.596 1 92.88 762 LEU A N 1
ATOM 5876 C CA . LEU A 1 762 ? -13.969 -33.844 -2.785 1 92.88 762 LEU A CA 1
ATOM 5877 C C . LEU A 1 762 ? -13.664 -34.094 -4.254 1 92.88 762 LEU A C 1
ATOM 5879 O O . LEU A 1 762 ? -12.625 -33.656 -4.762 1 92.88 762 LEU A O 1
ATOM 5883 N N . ALA A 1 763 ? -14.555 -34.812 -4.902 1 92.56 763 ALA A N 1
ATOM 5884 C CA . ALA A 1 763 ? -14.375 -35.094 -6.324 1 92.56 763 ALA A CA 1
ATOM 5885 C C . ALA A 1 763 ? -14.406 -33.812 -7.152 1 92.56 763 ALA A C 1
ATOM 5887 O O . ALA A 1 763 ? -13.742 -33.719 -8.188 1 92.56 763 ALA A O 1
ATOM 5888 N N . ALA A 1 764 ? -15.164 -32.875 -6.676 1 94.19 764 ALA A N 1
ATOM 5889 C CA . ALA A 1 764 ? -15.266 -31.594 -7.352 1 94.19 764 ALA A CA 1
ATOM 5890 C C . ALA A 1 764 ? -14.125 -30.672 -6.938 1 94.19 764 ALA A C 1
ATOM 5892 O O . ALA A 1 764 ? -14.078 -29.516 -7.344 1 94.19 764 ALA A O 1
ATOM 5893 N N . HIS A 1 765 ? -13.219 -31.078 -6.156 1 95.19 765 HIS A N 1
ATOM 5894 C CA . HIS A 1 765 ? -12.078 -30.328 -5.66 1 95.19 765 HIS A CA 1
ATOM 5895 C C . HIS A 1 765 ? -12.531 -29.141 -4.801 1 95.19 765 HIS A C 1
ATOM 5897 O O . HIS A 1 765 ? -12.023 -28.031 -4.953 1 95.19 765 HIS A O 1
ATOM 5903 N N . VAL A 1 766 ? -13.477 -29.375 -3.975 1 96.62 766 VAL A N 1
ATOM 5904 C CA . VAL A 1 766 ? -13.961 -28.359 -3.049 1 96.62 766 VAL A CA 1
ATOM 5905 C C . VAL A 1 766 ? -13.914 -28.891 -1.62 1 96.62 766 VAL A C 1
ATOM 5907 O O . VAL A 1 766 ? -14.328 -30.031 -1.36 1 96.62 766 VAL A O 1
ATOM 5910 N N . THR A 1 767 ? -13.406 -28.094 -0.728 1 95.56 767 THR A N 1
ATOM 5911 C CA . THR A 1 767 ? -13.367 -28.469 0.678 1 95.56 767 THR A CA 1
ATOM 5912 C C . THR A 1 767 ? -14.734 -28.25 1.333 1 95.56 767 THR A C 1
ATOM 5914 O O . THR A 1 767 ? -15.523 -27.422 0.874 1 95.56 767 THR A O 1
ATOM 5917 N N . VAL A 1 768 ? -14.93 -29 2.398 1 95.69 768 VAL A N 1
ATOM 5918 C CA . VAL A 1 768 ? -16.203 -28.938 3.107 1 95.69 768 VAL A CA 1
ATOM 5919 C C . VAL A 1 768 ? -16.156 -27.828 4.152 1 95.69 768 VAL A C 1
ATOM 5921 O O . VAL A 1 768 ? -15.234 -27.766 4.961 1 95.69 768 VAL A O 1
ATOM 5924 N N . ASP A 1 769 ? -17.125 -26.984 4.18 1 95.75 769 ASP A N 1
ATOM 5925 C CA . ASP A 1 769 ? -17.25 -25.922 5.176 1 95.75 769 ASP A CA 1
ATOM 5926 C C . ASP A 1 769 ? -17.922 -26.453 6.445 1 95.75 769 ASP A C 1
ATOM 5928 O O . ASP A 1 769 ? -17.281 -26.531 7.496 1 95.75 769 ASP A O 1
ATOM 5932 N N . TYR A 1 770 ? -19.156 -26.953 6.363 1 95 770 TYR A N 1
ATOM 5933 C CA . TYR A 1 770 ? -19.859 -27.547 7.492 1 95 770 TYR A CA 1
ATOM 5934 C C . TYR A 1 770 ? -20.875 -28.594 7.016 1 95 770 TYR A C 1
ATOM 5936 O O . TYR A 1 770 ? -21.234 -28.625 5.836 1 95 770 TYR A O 1
ATOM 5944 N N . PRO A 1 771 ? -21.266 -29.469 7.945 1 94.31 771 PRO A N 1
ATOM 5945 C CA . PRO A 1 771 ? -22.25 -30.5 7.566 1 94.31 771 PRO A CA 1
ATOM 5946 C C . PRO A 1 771 ? -23.641 -29.938 7.344 1 94.31 771 PRO A C 1
ATOM 5948 O O . PRO A 1 771 ? -24.047 -28.984 8.023 1 94.31 771 PRO A O 1
ATOM 5951 N N . GLY A 1 772 ? -24.344 -30.484 6.348 1 94.19 772 GLY A N 1
ATOM 5952 C CA . GLY A 1 772 ? -25.672 -30 6.016 1 94.19 772 GLY A CA 1
ATOM 5953 C C . GLY A 1 772 ? -25.688 -29.062 4.82 1 94.19 772 GLY A C 1
ATOM 5954 O O . GLY A 1 772 ? -24.641 -28.75 4.254 1 94.19 772 GLY A O 1
ATOM 5955 N N . PRO A 1 773 ? -26.891 -28.75 4.383 1 94.62 773 PRO A N 1
ATOM 5956 C CA . PRO A 1 773 ? -27 -27.797 3.268 1 94.62 773 PRO A CA 1
ATOM 5957 C C . PRO A 1 773 ? -26.516 -26.406 3.627 1 94.62 773 PRO A C 1
ATOM 5959 O O . PRO A 1 773 ? -26.531 -26.016 4.797 1 94.62 773 PRO A O 1
ATOM 5962 N N . CYS A 1 774 ? -26.125 -25.719 2.654 1 96.06 774 CYS A N 1
ATOM 5963 C CA . CYS A 1 774 ? -25.656 -24.359 2.877 1 96.06 774 CYS A CA 1
ATOM 5964 C C . CYS A 1 774 ? -26.781 -23.453 3.352 1 96.06 774 CYS A C 1
ATOM 5966 O O . CYS A 1 774 ? -27.875 -23.469 2.777 1 96.06 774 CYS A O 1
ATOM 5968 N N . ARG A 1 775 ? -26.516 -22.75 4.43 1 92.31 775 ARG A N 1
ATOM 5969 C CA . ARG A 1 775 ? -27.578 -21.938 5.004 1 92.31 775 ARG A CA 1
ATOM 5970 C C . ARG A 1 775 ? -27.031 -20.578 5.457 1 92.31 775 ARG A C 1
ATOM 5972 O O . ARG A 1 775 ? -27.797 -19.625 5.625 1 92.31 775 ARG A O 1
ATOM 5979 N N . VAL A 1 776 ? -25.766 -20.516 5.719 1 88.88 776 VAL A N 1
ATOM 5980 C CA . VAL A 1 776 ? -25.172 -19.297 6.242 1 88.88 776 VAL A CA 1
ATOM 5981 C C . VAL A 1 776 ? -23.859 -19.016 5.512 1 88.88 776 VAL A C 1
ATOM 5983 O O . VAL A 1 776 ? -23.266 -19.906 4.922 1 88.88 776 VAL A O 1
ATOM 5986 N N . VAL A 1 777 ? -23.562 -17.703 5.492 1 88.38 777 VAL A N 1
ATOM 5987 C CA . VAL A 1 777 ? -22.328 -17.281 4.84 1 88.38 777 VAL A CA 1
ATOM 5988 C C . VAL A 1 777 ? -21.469 -16.5 5.832 1 88.38 777 VAL A C 1
ATOM 5990 O O . VAL A 1 777 ? -21.984 -15.742 6.656 1 88.38 777 VAL A O 1
ATOM 5993 N N . GLY A 1 778 ? -20.156 -16.75 5.766 1 86.5 778 GLY A N 1
ATOM 5994 C CA . GLY A 1 778 ? -19.219 -16.062 6.641 1 86.5 778 GLY A CA 1
ATOM 5995 C C . GLY A 1 778 ? -18.703 -14.75 6.059 1 86.5 778 GLY A C 1
ATOM 5996 O O . GLY A 1 778 ? -19.328 -14.188 5.156 1 86.5 778 GLY A O 1
ATOM 5997 N N . TYR A 1 779 ? -17.594 -14.234 6.664 1 80.81 779 TYR A N 1
ATOM 5998 C CA . TYR A 1 779 ? -16.984 -12.984 6.23 1 80.81 779 TYR A CA 1
ATOM 5999 C C . TYR A 1 779 ? -16.016 -13.219 5.074 1 80.81 779 TYR A C 1
ATOM 6001 O O . TYR A 1 779 ? -15.328 -14.242 5.031 1 80.81 779 TYR A O 1
ATOM 6009 N N . PHE A 1 780 ? -16 -12.305 4.191 1 81.56 780 PHE A N 1
ATOM 6010 C CA . PHE A 1 780 ? -15.102 -12.438 3.059 1 81.56 780 PHE A CA 1
ATOM 6011 C C . PHE A 1 780 ? -13.773 -11.75 3.346 1 81.56 780 PHE A C 1
ATOM 6013 O O . PHE A 1 780 ? -12.805 -11.922 2.605 1 81.56 780 PHE A O 1
ATOM 6020 N N . SER A 1 781 ? -13.727 -10.82 4.512 1 65.12 781 SER A N 1
ATOM 6021 C CA . SER A 1 781 ? -12.492 -10.102 4.789 1 65.12 781 SER A CA 1
ATOM 6022 C C . SER A 1 781 ? -11.547 -10.938 5.66 1 65.12 781 SER A C 1
ATOM 6024 O O . SER A 1 781 ? -12 -11.758 6.461 1 65.12 781 SER A O 1
ATOM 6026 N N . GLY A 1 782 ? -10.367 -11.422 5.27 1 54.81 782 GLY A N 1
ATOM 6027 C CA . GLY A 1 782 ? -9.383 -12.344 5.812 1 54.81 782 GLY A CA 1
ATOM 6028 C C . GLY A 1 782 ? -9.039 -12.062 7.262 1 54.81 782 GLY A C 1
ATOM 6029 O O . GLY A 1 782 ? -8.328 -12.844 7.902 1 54.81 782 GLY A O 1
ATOM 6030 N N . ASN A 1 783 ? -9.25 -10.781 7.879 1 51.53 783 ASN A N 1
ATOM 6031 C CA . ASN A 1 783 ? -8.602 -10.531 9.164 1 51.53 783 ASN A CA 1
ATOM 6032 C C . ASN A 1 783 ? -9.531 -10.859 10.328 1 51.53 783 ASN A C 1
ATOM 6034 O O . ASN A 1 783 ? -9.258 -10.484 11.469 1 51.53 783 ASN A O 1
ATOM 6038 N N . VAL A 1 784 ? -10.625 -11.516 9.961 1 53.19 784 VAL A N 1
ATOM 6039 C CA . VAL A 1 784 ? -11.523 -11.688 11.094 1 53.19 784 VAL A CA 1
ATOM 6040 C C . VAL A 1 784 ? -11.289 -13.047 11.742 1 53.19 784 VAL A C 1
ATOM 6042 O O . VAL A 1 784 ? -11.242 -14.07 11.047 1 53.19 784 VAL A O 1
ATOM 6045 N N . SER A 1 785 ? -10.523 -13.281 12.797 1 52.91 785 SER A N 1
ATOM 6046 C CA . SER A 1 785 ? -10.195 -14.508 13.516 1 52.91 785 SER A CA 1
ATOM 6047 C C . SER A 1 785 ? -11.438 -15.352 13.766 1 52.91 785 SER A C 1
ATOM 6049 O O . SER A 1 785 ? -11.359 -16.578 13.883 1 52.91 785 SER A O 1
ATOM 6051 N N . GLY A 1 786 ? -12.711 -14.812 14.086 1 54.06 786 GLY A N 1
ATOM 6052 C CA . GLY A 1 786 ? -13.75 -15.703 14.57 1 54.06 786 GLY A CA 1
ATOM 6053 C C . GLY A 1 786 ? -15.086 -15.492 13.891 1 54.06 786 GLY A C 1
ATOM 6054 O O . GLY A 1 786 ? -15.609 -14.375 13.867 1 54.06 786 GLY A O 1
ATOM 6055 N N . SER A 1 787 ? -15.305 -16.266 12.805 1 55.41 787 SER A N 1
ATOM 6056 C CA . SER A 1 787 ? -16.609 -16.078 12.172 1 55.41 787 SER A CA 1
ATOM 6057 C C . SER A 1 787 ? -17.734 -16.641 13.039 1 55.41 787 SER A C 1
ATOM 6059 O O . SER A 1 787 ? -17.656 -17.797 13.484 1 55.41 787 SER A O 1
ATOM 6061 N N . GLU A 1 788 ? -18.422 -15.859 13.711 1 66.38 788 GLU A N 1
ATOM 6062 C CA . GLU A 1 788 ? -19.594 -16.391 14.398 1 66.38 788 GLU A CA 1
ATOM 6063 C C . GLU A 1 788 ? -20.75 -16.609 13.438 1 66.38 788 GLU A C 1
ATOM 6065 O O . GLU A 1 788 ? -21.5 -15.68 13.125 1 66.38 788 GLU A O 1
ATOM 6070 N N . CYS A 1 789 ? -20.609 -17.781 12.477 1 81.5 789 CYS A N 1
ATOM 6071 C CA . CYS A 1 789 ? -21.797 -18.172 11.727 1 81.5 789 CYS A CA 1
ATOM 6072 C C . CYS A 1 789 ? -22.828 -18.797 12.648 1 81.5 789 CYS A C 1
ATOM 6074 O O . CYS A 1 789 ? -22.594 -19.875 13.219 1 81.5 789 CYS A O 1
ATOM 6076 N N . PRO A 1 790 ? -23.906 -18.156 12.797 1 78.5 790 PRO A N 1
ATOM 6077 C CA . PRO A 1 790 ? -24.906 -18.672 13.727 1 78.5 790 PRO A CA 1
ATOM 6078 C C . PRO A 1 790 ? -25.391 -20.062 13.359 1 78.5 790 PRO A C 1
ATOM 6080 O O . PRO A 1 790 ? -25.688 -20.344 12.195 1 78.5 790 PRO A O 1
ATOM 6083 N N . GLY A 1 791 ? -25.375 -20.969 14.344 1 82.81 791 GLY A N 1
ATOM 6084 C CA . GLY A 1 791 ? -25.969 -22.281 14.18 1 82.81 791 GLY A CA 1
ATOM 6085 C C . GLY A 1 791 ? -25.031 -23.281 13.516 1 82.81 791 GLY A C 1
ATOM 6086 O O . GLY A 1 791 ? -25.438 -24.391 13.195 1 82.81 791 GLY A O 1
ATOM 6087 N N . VAL A 1 792 ? -23.891 -22.953 13.195 1 89.5 792 VAL A N 1
ATOM 6088 C CA . VAL A 1 792 ? -22.969 -23.859 12.516 1 89.5 792 VAL A CA 1
ATOM 6089 C C . VAL A 1 792 ? -21.984 -24.438 13.516 1 89.5 792 VAL A C 1
ATOM 6091 O O . VAL A 1 792 ? -21.422 -23.703 14.336 1 89.5 792 VAL A O 1
ATOM 6094 N N . ILE A 1 793 ? -21.875 -25.781 13.484 1 89 793 ILE A N 1
ATOM 6095 C CA . ILE A 1 793 ? -20.859 -26.453 14.273 1 89 793 ILE A CA 1
ATOM 6096 C C . ILE A 1 793 ? -19.703 -26.875 13.367 1 89 793 ILE A C 1
ATOM 6098 O O . ILE A 1 793 ? -19.875 -27.688 12.469 1 89 793 ILE A O 1
ATOM 6102 N N . CYS A 1 794 ? -18.625 -26.406 13.641 1 91.31 794 CYS A N 1
ATOM 6103 C CA . CYS A 1 794 ? -17.469 -26.672 12.797 1 91.31 794 CYS A CA 1
ATOM 6104 C C . CYS A 1 794 ? -16.75 -27.953 13.227 1 91.31 794 CYS A C 1
ATOM 6106 O O . CYS A 1 794 ? -16.578 -28.203 14.422 1 91.31 794 CYS A O 1
ATOM 6108 N N . PRO A 1 795 ? -16.438 -28.781 12.258 1 87.81 795 PRO A N 1
ATOM 6109 C CA . PRO A 1 795 ? -15.633 -29.953 12.594 1 87.81 795 PRO A CA 1
ATOM 6110 C C . PRO A 1 795 ? -14.242 -29.594 13.109 1 87.81 795 PRO A C 1
ATOM 6112 O O . PRO A 1 795 ? -13.727 -28.516 12.789 1 87.81 795 PRO A O 1
ATOM 6115 N N . PRO A 1 796 ? -13.625 -30.453 13.828 1 89.19 796 PRO A N 1
ATOM 6116 C CA . PRO A 1 796 ? -12.281 -30.156 14.328 1 89.19 796 PRO A CA 1
ATOM 6117 C C . PRO A 1 796 ? -11.234 -30.094 13.219 1 89.19 796 PRO A C 1
ATOM 6119 O O . PRO A 1 796 ? -11.297 -30.875 12.266 1 89.19 796 PRO A O 1
ATOM 6122 N N . VAL A 1 797 ? -10.367 -29.219 13.359 1 91.5 797 VAL A N 1
ATOM 6123 C CA . VAL A 1 797 ? -9.32 -29.031 12.359 1 91.5 797 VAL A CA 1
ATOM 6124 C C . VAL A 1 797 ? -8.117 -29.906 12.695 1 91.5 797 VAL A C 1
ATOM 6126 O O . VAL A 1 797 ? -7.652 -29.922 13.836 1 91.5 797 VAL A O 1
ATOM 6129 N N . LEU A 1 798 ? -7.742 -30.688 11.789 1 90.31 798 LEU A N 1
ATOM 6130 C CA . LEU A 1 798 ? -6.551 -31.516 11.922 1 90.31 798 LEU A CA 1
ATOM 6131 C C . LEU A 1 798 ? -5.418 -30.984 11.055 1 90.31 798 LEU A C 1
ATOM 6133 O O . LEU A 1 798 ? -5.656 -30.5 9.945 1 90.31 798 LEU A O 1
ATOM 6137 N N . PRO A 1 799 ? -4.207 -31.203 11.469 1 91.12 799 PRO A N 1
ATOM 6138 C CA . PRO A 1 799 ? -3.754 -31.672 12.773 1 91.12 799 PRO A CA 1
ATOM 6139 C C . PRO A 1 799 ? -4.039 -30.672 13.891 1 91.12 799 PRO A C 1
ATOM 6141 O O . PRO A 1 799 ? -4.23 -29.484 13.633 1 91.12 799 PRO A O 1
ATOM 6144 N N . LYS A 1 800 ? -4.023 -31.016 15.086 1 89.31 800 LYS A N 1
ATOM 6145 C CA . LYS A 1 800 ? -4.449 -30.203 16.219 1 89.31 800 LYS A CA 1
ATOM 6146 C C . LYS A 1 800 ? -3.508 -29.031 16.438 1 89.31 800 LYS A C 1
ATOM 6148 O O . LYS A 1 800 ? -3.926 -27.969 16.922 1 89.31 800 LYS A O 1
ATOM 6153 N N . ARG A 1 801 ? -2.311 -29.109 16.062 1 90.94 801 ARG A N 1
ATOM 6154 C CA . ARG A 1 801 ? -1.323 -28.062 16.266 1 90.94 801 ARG A CA 1
ATOM 6155 C C . ARG A 1 801 ? -1.37 -27.031 15.148 1 90.94 801 ARG A C 1
ATOM 6157 O O . ARG A 1 801 ? -0.6 -26.062 15.148 1 90.94 801 ARG A O 1
ATOM 6164 N N . CYS A 1 802 ? -2.322 -27.172 14.312 1 93.56 802 CYS A N 1
ATOM 6165 C CA . CYS A 1 802 ? -2.412 -26.266 13.172 1 93.56 802 CYS A CA 1
ATOM 6166 C C . CYS A 1 802 ? -3.322 -25.078 13.492 1 93.56 802 CYS A C 1
ATOM 6168 O O . CYS A 1 802 ? -4.465 -25.266 13.922 1 93.56 802 CYS A O 1
ATOM 6170 N N . LYS A 1 803 ? -2.762 -23.891 13.391 1 91.5 803 LYS A N 1
ATOM 6171 C CA . LYS A 1 803 ? -3.631 -22.719 13.398 1 91.5 803 LYS A CA 1
ATOM 6172 C C . LYS A 1 803 ? -4.281 -22.516 12.031 1 91.5 803 LYS A C 1
ATOM 6174 O O . LYS A 1 803 ? -3.654 -21.984 11.117 1 91.5 803 LYS A O 1
ATOM 6179 N N . PRO A 1 804 ? -5.465 -22.812 11.914 1 91.81 804 PRO A N 1
ATOM 6180 C CA . PRO A 1 804 ? -6.113 -22.859 10.594 1 91.81 804 PRO A CA 1
ATOM 6181 C C . PRO A 1 804 ? -6.426 -21.469 10.039 1 91.81 804 PRO A C 1
ATOM 6183 O O . PRO A 1 804 ? -6.266 -20.469 10.742 1 91.81 804 PRO A O 1
ATOM 6186 N N . ILE A 1 805 ? -6.742 -21.438 8.844 1 90.69 805 ILE A N 1
ATOM 6187 C CA . ILE A 1 805 ? -7.168 -20.219 8.18 1 90.69 805 ILE A CA 1
ATOM 6188 C C . ILE A 1 805 ? -8.656 -20.312 7.84 1 90.69 805 ILE A C 1
ATOM 6190 O O . ILE A 1 805 ? -9.211 -21.406 7.727 1 90.69 805 ILE A O 1
ATOM 6194 N N . LEU A 1 806 ? -9.227 -19.203 7.762 1 90.88 806 LEU A N 1
ATOM 6195 C CA . LEU A 1 806 ? -10.625 -19.109 7.352 1 90.88 806 LEU A CA 1
ATOM 6196 C C . LEU A 1 806 ? -10.742 -18.594 5.926 1 90.88 806 LEU A C 1
ATOM 6198 O O . LEU A 1 806 ? -10.484 -17.422 5.668 1 90.88 806 LEU A O 1
ATOM 6202 N N . PRO A 1 807 ? -11.133 -19.469 4.973 1 91.94 807 PRO A N 1
ATOM 6203 C CA . PRO A 1 807 ? -11.297 -18.984 3.6 1 91.94 807 PRO A CA 1
ATOM 6204 C C . PRO A 1 807 ? -12.375 -17.906 3.48 1 91.94 807 PRO A C 1
ATOM 6206 O O . PRO A 1 807 ? -13.242 -17.797 4.348 1 91.94 807 PRO A O 1
ATOM 6209 N N . PRO A 1 808 ? -12.32 -17.141 2.422 1 89.5 808 PRO A N 1
ATOM 6210 C CA . PRO A 1 808 ? -13.32 -16.078 2.26 1 89.5 808 PRO A CA 1
ATOM 6211 C C . PRO A 1 808 ? -14.742 -16.625 2.146 1 89.5 808 PRO A C 1
ATOM 6213 O O . PRO A 1 808 ? -15.008 -17.5 1.32 1 89.5 808 PRO A O 1
ATOM 6216 N N . GLY A 1 809 ? -15.586 -16.109 2.973 1 89.31 809 GLY A N 1
ATOM 6217 C CA . GLY A 1 809 ? -16.984 -16.5 2.951 1 89.31 809 GLY A CA 1
ATOM 6218 C C . GLY A 1 809 ? -17.266 -17.766 3.734 1 89.31 809 GLY A C 1
ATOM 6219 O O . GLY A 1 809 ? -18.422 -18.203 3.803 1 89.31 809 GLY A O 1
ATOM 6220 N N . ALA A 1 810 ? -16.281 -18.328 4.309 1 91.44 810 ALA A N 1
ATOM 6221 C CA . ALA A 1 810 ? -16.422 -19.609 5.008 1 91.44 810 ALA A CA 1
ATOM 6222 C C . ALA A 1 810 ? -16.844 -19.391 6.457 1 91.44 810 ALA A C 1
ATOM 6224 O O . ALA A 1 810 ? -16.703 -18.281 7 1 91.44 810 ALA A O 1
ATOM 6225 N N . CYS A 1 811 ? -17.438 -20.391 7.043 1 91.38 811 CYS A N 1
ATOM 6226 C CA . CYS A 1 811 ? -17.812 -20.375 8.453 1 91.38 811 CYS A CA 1
ATOM 6227 C C . CYS A 1 811 ? -16.812 -21.156 9.289 1 91.38 811 CYS A C 1
ATOM 6229 O O . CYS A 1 811 ? -16.625 -20.875 10.477 1 91.38 811 CYS A O 1
ATOM 6231 N N . CYS A 1 812 ? -16.297 -22.172 8.664 1 93.38 812 CYS A N 1
ATOM 6232 C CA . CYS A 1 812 ? -15.383 -23.047 9.398 1 93.38 812 CYS A CA 1
ATOM 6233 C C . CYS A 1 812 ? -13.969 -22.953 8.836 1 93.38 812 CYS A C 1
ATOM 6235 O O . CYS A 1 812 ? -13.781 -22.875 7.621 1 93.38 812 CYS A O 1
ATOM 6237 N N . PRO A 1 813 ? -12.992 -22.953 9.703 1 92.19 813 PRO A N 1
ATOM 6238 C CA . PRO A 1 813 ? -11.602 -22.828 9.273 1 92.19 813 PRO A CA 1
ATOM 6239 C C . PRO A 1 813 ? -11.031 -24.141 8.734 1 92.19 813 PRO A C 1
ATOM 6241 O O . PRO A 1 813 ? -11.602 -25.203 8.969 1 92.19 813 PRO A O 1
ATOM 6244 N N . VAL A 1 814 ? -10.008 -24.078 7.977 1 93.31 814 VAL A N 1
ATOM 6245 C CA . VAL A 1 814 ? -9.328 -25.234 7.391 1 93.31 814 VAL A CA 1
ATOM 6246 C C . VAL A 1 814 ? -7.816 -25.062 7.512 1 93.31 814 VAL A C 1
ATOM 6248 O O . VAL A 1 814 ? -7.301 -23.938 7.402 1 93.31 814 VAL A O 1
ATOM 6251 N N . CYS A 1 815 ? -7.133 -26.141 7.82 1 95.56 815 CYS A N 1
ATOM 6252 C CA . CYS A 1 815 ? -5.672 -26.109 7.828 1 95.56 815 CYS A CA 1
ATOM 6253 C C . CYS A 1 815 ? -5.117 -26.297 6.422 1 95.56 815 CYS A C 1
ATOM 6255 O O . CYS A 1 815 ? -4.773 -27.406 6.031 1 95.56 815 CYS A O 1
ATOM 6257 N N . ALA A 1 816 ? -5.055 -25.25 5.668 1 96.25 816 ALA A N 1
ATOM 6258 C CA . ALA A 1 816 ? -4.617 -25.25 4.277 1 96.25 816 ALA A CA 1
ATOM 6259 C C . ALA A 1 816 ? -3.906 -23.953 3.92 1 96.25 816 ALA A C 1
ATOM 6261 O O . ALA A 1 816 ? -4.152 -22.906 4.539 1 96.25 816 ALA A O 1
ATOM 6262 N N . ALA A 1 817 ? -2.959 -24.094 3.041 1 96.88 817 ALA A N 1
ATOM 6263 C CA . ALA A 1 817 ? -2.391 -22.875 2.453 1 96.88 817 ALA A CA 1
ATOM 6264 C C . ALA A 1 817 ? -3.342 -22.266 1.426 1 96.88 817 ALA A C 1
ATOM 6266 O O . ALA A 1 817 ? -3.871 -22.984 0.566 1 96.88 817 ALA A O 1
ATOM 6267 N N . GLU A 1 818 ? -3.588 -21.047 1.572 1 96.25 818 GLU A N 1
ATOM 6268 C CA . GLU A 1 818 ? -4.547 -20.375 0.704 1 96.25 818 GLU A CA 1
ATOM 6269 C C . GLU A 1 818 ? -3.84 -19.469 -0.301 1 96.25 818 GLU A C 1
ATOM 6271 O O . GLU A 1 818 ? -2.988 -18.656 0.075 1 96.25 818 GLU A O 1
ATOM 6276 N N . LEU A 1 819 ? -4.156 -19.609 -1.587 1 96.31 819 LEU A N 1
ATOM 6277 C CA . LEU A 1 819 ? -3.74 -18.719 -2.656 1 96.31 819 LEU A CA 1
ATOM 6278 C C . LEU A 1 819 ? -4.941 -17.969 -3.24 1 96.31 819 LEU A C 1
ATOM 6280 O O . LEU A 1 819 ? -5.871 -18.594 -3.75 1 96.31 819 LEU A O 1
ATOM 6284 N N . ARG A 1 820 ? -4.934 -16.75 -3.111 1 94.31 820 ARG A N 1
ATOM 6285 C CA . ARG A 1 820 ? -5.949 -15.938 -3.768 1 94.31 820 ARG A CA 1
ATOM 6286 C C . ARG A 1 820 ? -5.461 -15.445 -5.125 1 94.31 820 ARG A C 1
ATOM 6288 O O . ARG A 1 820 ? -4.906 -14.344 -5.23 1 94.31 820 ARG A O 1
ATOM 6295 N N . VAL A 1 821 ? -5.824 -16.141 -6.105 1 96.75 821 VAL A N 1
ATOM 6296 C CA . VAL A 1 821 ? -5.246 -15.93 -7.426 1 96.75 821 VAL A CA 1
ATOM 6297 C C . VAL A 1 821 ? -6.047 -14.875 -8.18 1 96.75 821 VAL A C 1
ATOM 6299 O O . VAL A 1 821 ? -7.219 -15.094 -8.508 1 96.75 821 VAL A O 1
ATOM 6302 N N . LEU A 1 822 ? -5.363 -13.797 -8.422 1 95.75 822 LEU A N 1
ATOM 6303 C CA . LEU A 1 822 ? -5.945 -12.742 -9.25 1 95.75 822 LEU A CA 1
ATOM 6304 C C . LEU A 1 822 ? -5.863 -13.102 -10.727 1 95.75 822 LEU A C 1
ATOM 6306 O O . LEU A 1 822 ? -4.801 -13.484 -11.219 1 95.75 822 LEU A O 1
ATOM 6310 N N . TYR A 1 823 ? -7.012 -13.086 -11.43 1 95.19 823 TYR A N 1
ATOM 6311 C CA . TYR A 1 823 ? -7.012 -13.422 -12.852 1 95.19 823 TYR A CA 1
ATOM 6312 C C . TYR A 1 823 ? -7.707 -12.344 -13.672 1 95.19 823 TYR A C 1
ATOM 6314 O O . TYR A 1 823 ? -8.43 -11.508 -13.117 1 95.19 823 TYR A O 1
ATOM 6322 N N . LYS A 1 824 ? -7.434 -12.305 -14.914 1 92.38 824 LYS A N 1
ATOM 6323 C CA . LYS A 1 824 ? -8.047 -11.367 -15.852 1 92.38 824 LYS A CA 1
ATOM 6324 C C . LYS A 1 824 ? -9.055 -12.078 -16.75 1 92.38 824 LYS A C 1
ATOM 6326 O O . LYS A 1 824 ? -8.68 -12.938 -17.562 1 92.38 824 LYS A O 1
ATOM 6331 N N . PRO A 1 825 ? -10.352 -11.734 -16.672 1 90.38 825 PRO A N 1
ATOM 6332 C CA . PRO A 1 825 ? -11.391 -12.422 -17.438 1 90.38 825 PRO A CA 1
ATOM 6333 C C . PRO A 1 825 ? -11.188 -12.305 -18.953 1 90.38 825 PRO A C 1
ATOM 6335 O O . PRO A 1 825 ? -11.531 -13.227 -19.703 1 90.38 825 PRO A O 1
ATOM 6338 N N . GLU A 1 826 ? -10.617 -11.266 -19.469 1 88.44 826 GLU A N 1
ATOM 6339 C CA . GLU A 1 826 ? -10.398 -11.078 -20.891 1 88.44 826 GLU A CA 1
ATOM 6340 C C . GLU A 1 826 ? -9.398 -12.102 -21.438 1 88.44 826 GLU A C 1
ATOM 6342 O O . GLU A 1 826 ? -9.508 -12.523 -22.594 1 88.44 826 GLU A O 1
ATOM 6347 N N . LEU A 1 827 ? -8.469 -12.438 -20.625 1 91.69 827 LEU A N 1
ATOM 6348 C CA . LEU A 1 827 ? -7.512 -13.453 -21.031 1 91.69 827 LEU A CA 1
ATOM 6349 C C . LEU A 1 827 ? -8.164 -14.828 -21.094 1 91.69 827 LEU A C 1
ATOM 6351 O O . LEU A 1 827 ? -7.836 -15.641 -21.953 1 91.69 827 LEU A O 1
ATOM 6355 N N . ALA A 1 828 ? -9.047 -15.094 -20.125 1 92.12 828 ALA A N 1
ATOM 6356 C CA . ALA A 1 828 ? -9.781 -16.344 -20.156 1 92.12 828 ALA A CA 1
ATOM 6357 C C . ALA A 1 828 ? -10.641 -16.453 -21.422 1 92.12 828 ALA A C 1
ATOM 6359 O O . ALA A 1 828 ? -10.758 -17.516 -22.016 1 92.12 828 ALA A O 1
ATOM 6360 N N . GLU A 1 829 ? -11.203 -15.383 -21.812 1 88.62 829 GLU A N 1
ATOM 6361 C CA . GLU A 1 829 ? -11.992 -15.344 -23.031 1 88.62 829 GLU A CA 1
ATOM 6362 C C . GLU A 1 829 ? -11.117 -15.602 -24.266 1 88.62 829 GLU A C 1
ATOM 6364 O O . GLU A 1 829 ? -11.531 -16.312 -25.188 1 88.62 829 GLU A O 1
ATOM 6369 N N . MET A 1 830 ? -10 -15 -24.266 1 88.25 830 MET A N 1
ATOM 6370 C CA . MET A 1 830 ? -9.07 -15.203 -25.375 1 88.25 830 MET A CA 1
ATOM 6371 C C . MET A 1 830 ? -8.68 -16.672 -25.5 1 88.25 830 MET A C 1
ATOM 6373 O O . MET A 1 830 ? -8.641 -17.203 -26.609 1 88.25 830 MET A O 1
ATOM 6377 N N . VAL A 1 831 ? -8.43 -17.297 -24.391 1 90.19 831 VAL A N 1
ATOM 6378 C CA . VAL A 1 831 ? -8.055 -18.703 -24.391 1 90.19 831 VAL A CA 1
ATOM 6379 C C . VAL A 1 831 ? -9.211 -19.547 -24.922 1 90.19 831 VAL A C 1
ATOM 6381 O O . VAL A 1 831 ? -9.008 -20.453 -25.719 1 90.19 831 VAL A O 1
ATOM 6384 N N . SER A 1 832 ? -10.375 -19.203 -24.484 1 87.38 832 SER A N 1
ATOM 6385 C CA . SER A 1 832 ? -11.562 -19.938 -24.922 1 87.38 832 SER A CA 1
ATOM 6386 C C . SER A 1 832 ? -11.766 -19.797 -26.422 1 87.38 832 SER A C 1
ATOM 6388 O O . SER A 1 832 ? -12.062 -20.766 -27.125 1 87.38 832 SER A O 1
ATOM 6390 N N . LYS A 1 833 ? -11.594 -18.672 -26.938 1 82.94 833 LYS A N 1
ATOM 6391 C CA . LYS A 1 833 ? -11.82 -18.391 -28.359 1 82.94 833 LYS A CA 1
ATOM 6392 C C . LYS A 1 833 ? -10.766 -19.062 -29.234 1 82.94 833 LYS A C 1
ATOM 6394 O O . LYS A 1 833 ? -11.086 -19.625 -30.281 1 82.94 833 LYS A O 1
ATOM 6399 N N . GLU A 1 834 ? -9.594 -19.047 -28.734 1 84.19 834 GLU A N 1
ATOM 6400 C CA . GLU A 1 834 ? -8.492 -19.5 -29.578 1 84.19 834 GLU A CA 1
ATOM 6401 C C . GLU A 1 834 ? -8.352 -21.016 -29.516 1 84.19 834 GLU A C 1
ATOM 6403 O O . GLU A 1 834 ? -7.852 -21.641 -30.453 1 84.19 834 GLU A O 1
ATOM 6408 N N . THR A 1 835 ? -8.688 -21.688 -28.484 1 85 835 THR A N 1
ATOM 6409 C CA . THR A 1 835 ? -8.578 -23.125 -28.375 1 85 835 THR A CA 1
ATOM 6410 C C . THR A 1 835 ? -9.859 -23.812 -28.859 1 85 835 THR A C 1
ATOM 6412 O O . THR A 1 835 ? -9.859 -25 -29.156 1 85 835 THR A O 1
ATOM 6415 N N . MET A 1 836 ? -10.906 -23.234 -29 1 74.25 836 MET A N 1
ATOM 6416 C CA . MET A 1 836 ? -12.203 -23.766 -29.406 1 74.25 836 MET A CA 1
ATOM 6417 C C . MET A 1 836 ? -12.602 -24.953 -28.531 1 74.25 836 MET A C 1
ATOM 6419 O O . MET A 1 836 ? -13.234 -25.891 -29 1 74.25 836 MET A O 1
ATOM 6423 N N . SER A 1 837 ? -12.047 -25.062 -27.312 1 75.31 837 SER A N 1
ATOM 6424 C CA . SER A 1 837 ? -12.32 -26.156 -26.391 1 75.31 837 SER A CA 1
ATOM 6425 C C . SER A 1 837 ? -13.352 -25.75 -25.344 1 75.31 837 SER A C 1
ATOM 6427 O O . SER A 1 837 ? -13.555 -26.453 -24.359 1 75.31 837 SER A O 1
ATOM 6429 N N . GLY A 1 838 ? -14.078 -24.641 -25.578 1 78 838 GLY A N 1
ATOM 6430 C CA . GLY A 1 838 ? -15.047 -24.188 -24.594 1 78 838 GLY A CA 1
ATOM 6431 C C . GLY A 1 838 ? -14.453 -23.25 -23.562 1 78 838 GLY A C 1
ATOM 6432 O O . GLY A 1 838 ? -13.25 -22.984 -23.562 1 78 838 GLY A O 1
ATOM 6433 N N . PRO A 1 839 ? -15.312 -22.781 -22.641 1 86.94 839 PRO A N 1
ATOM 6434 C CA . PRO A 1 839 ? -14.82 -21.828 -21.641 1 86.94 839 PRO A CA 1
ATOM 6435 C C . PRO A 1 839 ? -13.898 -22.484 -20.609 1 86.94 839 PRO A C 1
ATOM 6437 O O . PRO A 1 839 ? -14.008 -23.672 -20.344 1 86.94 839 PRO A O 1
ATOM 6440 N N . VAL A 1 840 ? -12.969 -21.672 -20.141 1 91.56 840 VAL A N 1
ATOM 6441 C CA . VAL A 1 840 ? -12.062 -22.141 -19.094 1 91.56 840 VAL A CA 1
ATOM 6442 C C . VAL A 1 840 ? -12.805 -22.188 -17.766 1 91.56 840 VAL A C 1
ATOM 6444 O O . VAL A 1 840 ? -13.398 -21.203 -17.328 1 91.56 840 VAL A O 1
ATOM 6447 N N . SER A 1 841 ? -12.82 -23.344 -17.172 1 93.56 841 SER A N 1
ATOM 6448 C CA . SER A 1 841 ? -13.539 -23.516 -15.914 1 93.56 841 SER A CA 1
ATOM 6449 C C . SER A 1 841 ? -12.578 -23.562 -14.727 1 93.56 841 SER A C 1
ATOM 6451 O O . SER A 1 841 ? -11.383 -23.797 -14.906 1 93.56 841 SER A O 1
ATOM 6453 N N . VAL A 1 842 ? -13.125 -23.297 -13.547 1 96.12 842 VAL A N 1
ATOM 6454 C CA . VAL A 1 842 ? -12.352 -23.375 -12.312 1 96.12 842 VAL A CA 1
ATOM 6455 C C . VAL A 1 842 ? -11.867 -24.812 -12.094 1 96.12 842 VAL A C 1
ATOM 6457 O O . VAL A 1 842 ? -10.734 -25.031 -11.672 1 96.12 842 VAL A O 1
ATOM 6460 N N . GLN A 1 843 ? -12.664 -25.766 -12.445 1 93.5 843 GLN A N 1
ATOM 6461 C CA . GLN A 1 843 ? -12.336 -27.172 -12.266 1 93.5 843 GLN A CA 1
ATOM 6462 C C . GLN A 1 843 ? -11.141 -27.562 -13.125 1 93.5 843 GLN A C 1
ATOM 6464 O O . GLN A 1 843 ? -10.258 -28.297 -12.672 1 93.5 843 GLN A O 1
ATOM 6469 N N . GLN A 1 844 ? -11.148 -27.031 -14.297 1 91.94 844 GLN A N 1
ATOM 6470 C CA . GLN A 1 844 ? -10.031 -27.328 -15.18 1 91.94 844 GLN A CA 1
ATOM 6471 C C . GLN A 1 844 ? -8.727 -26.766 -14.625 1 91.94 844 GLN A C 1
ATOM 6473 O O . GLN A 1 844 ? -7.684 -27.422 -14.695 1 91.94 844 GLN A O 1
ATOM 6478 N N . THR A 1 845 ? -8.789 -25.594 -14.148 1 95.56 845 THR A N 1
ATOM 6479 C CA . THR A 1 845 ? -7.59 -24.953 -13.617 1 95.56 845 THR A CA 1
ATOM 6480 C C . THR A 1 845 ? -7.105 -25.688 -12.367 1 95.56 845 THR A C 1
ATOM 6482 O O . THR A 1 845 ? -5.902 -25.906 -12.195 1 95.56 845 THR A O 1
ATOM 6485 N N . VAL A 1 846 ? -7.996 -26.062 -11.5 1 96.44 846 VAL A N 1
ATOM 6486 C CA . VAL A 1 846 ? -7.641 -26.734 -10.258 1 96.44 846 VAL A CA 1
ATOM 6487 C C . VAL A 1 846 ? -7.09 -28.125 -10.57 1 96.44 846 VAL A C 1
ATOM 6489 O O . VAL A 1 846 ? -6.137 -28.578 -9.93 1 96.44 846 VAL A O 1
ATOM 6492 N N . ASP A 1 847 ? -7.68 -28.766 -11.5 1 92.69 847 ASP A N 1
ATOM 6493 C CA . ASP A 1 847 ? -7.203 -30.094 -11.906 1 92.69 847 ASP A CA 1
ATOM 6494 C C . ASP A 1 847 ? -5.773 -30.016 -12.438 1 92.69 847 ASP A C 1
ATOM 6496 O O . ASP A 1 847 ? -4.945 -30.875 -12.117 1 92.69 847 ASP A O 1
ATOM 6500 N N . LEU A 1 848 ? -5.605 -29.062 -13.234 1 93.31 848 LEU A N 1
ATOM 6501 C CA . LEU A 1 848 ? -4.262 -28.906 -13.781 1 93.31 848 LEU A CA 1
ATOM 6502 C C . LEU A 1 848 ? -3.26 -28.609 -12.672 1 93.31 848 LEU A C 1
ATOM 6504 O O . LEU A 1 848 ? -2.148 -29.141 -12.672 1 93.31 848 LEU A O 1
ATOM 6508 N N . LEU A 1 849 ? -3.584 -27.734 -11.766 1 95.94 849 LEU A N 1
ATOM 6509 C CA . LEU A 1 849 ? -2.701 -27.406 -10.656 1 95.94 849 LEU A CA 1
ATOM 6510 C C . LEU A 1 849 ? -2.445 -28.625 -9.781 1 95.94 849 LEU A C 1
ATOM 6512 O O . LEU A 1 849 ? -1.351 -28.797 -9.242 1 95.94 849 LEU A O 1
ATOM 6516 N N . SER A 1 850 ? -3.467 -29.453 -9.633 1 94.69 850 SER A N 1
ATOM 6517 C CA . SER A 1 850 ? -3.312 -30.688 -8.875 1 94.69 850 SER A CA 1
ATOM 6518 C C . SER A 1 850 ? -2.242 -31.578 -9.484 1 94.69 850 SER A C 1
ATOM 6520 O O . SER A 1 850 ? -1.443 -32.188 -8.766 1 94.69 850 SER A O 1
ATOM 6522 N N . HIS A 1 851 ? -2.195 -31.609 -10.789 1 90.44 851 HIS A N 1
ATOM 6523 C CA . HIS A 1 851 ? -1.225 -32.438 -11.484 1 90.44 851 HIS A CA 1
ATOM 6524 C C . HIS A 1 851 ? 0.184 -31.875 -11.359 1 90.44 851 HIS A C 1
ATOM 6526 O O . HIS A 1 851 ? 1.167 -32.625 -11.445 1 90.44 851 HIS A O 1
ATOM 6532 N N . ILE A 1 852 ? 0.248 -30.641 -11.133 1 90.19 852 ILE A N 1
ATOM 6533 C CA . ILE A 1 852 ? 1.542 -29.969 -11.094 1 90.19 852 ILE A CA 1
ATOM 6534 C C . ILE A 1 852 ? 2.174 -30.141 -9.719 1 90.19 852 ILE A C 1
ATOM 6536 O O . ILE A 1 852 ? 3.389 -30 -9.562 1 90.19 852 ILE A O 1
ATOM 6540 N N . LEU A 1 853 ? 1.392 -30.531 -8.734 1 93.25 853 LEU A N 1
ATOM 6541 C CA . LEU A 1 853 ? 1.943 -30.766 -7.402 1 93.25 853 LEU A CA 1
ATOM 6542 C C . LEU A 1 853 ? 2.904 -31.938 -7.402 1 93.25 853 LEU A C 1
ATOM 6544 O O . LEU A 1 853 ? 2.666 -32.938 -8.086 1 93.25 853 LEU A O 1
ATOM 6548 N N . GLU A 1 854 ? 3.957 -31.828 -6.625 1 89.75 854 GLU A N 1
ATOM 6549 C CA . GLU A 1 854 ? 4.973 -32.875 -6.57 1 89.75 854 GLU A CA 1
ATOM 6550 C C . GLU A 1 854 ? 4.711 -33.844 -5.414 1 89.75 854 GLU A C 1
ATOM 6552 O O . GLU A 1 854 ? 5.066 -35.031 -5.488 1 89.75 854 GLU A O 1
ATOM 6557 N N . ILE A 1 855 ? 4.074 -33.375 -4.398 1 91.88 855 ILE A N 1
ATOM 6558 C CA . ILE A 1 855 ? 3.854 -34.188 -3.201 1 91.88 855 ILE A CA 1
ATOM 6559 C C . ILE A 1 855 ? 2.523 -34.938 -3.314 1 91.88 855 ILE A C 1
ATOM 6561 O O . ILE A 1 855 ? 1.476 -34.312 -3.514 1 91.88 855 ILE A O 1
ATOM 6565 N N . LEU A 1 856 ? 2.564 -36.188 -3.131 1 91.06 856 LEU A N 1
ATOM 6566 C CA . LEU A 1 856 ? 1.39 -37.031 -3.314 1 91.06 856 LEU A CA 1
ATOM 6567 C C . LEU A 1 856 ? 0.367 -36.781 -2.209 1 91.06 856 LEU A C 1
ATOM 6569 O O . LEU A 1 856 ? -0.84 -36.875 -2.441 1 91.06 856 LEU A O 1
ATOM 6573 N N . GLU A 1 857 ? 0.829 -36.438 -1.02 1 92.06 857 GLU A N 1
ATOM 6574 C CA . GLU A 1 857 ? -0.046 -36.281 0.138 1 92.06 857 GLU A CA 1
ATOM 6575 C C . GLU A 1 857 ? -0.751 -34.938 0.115 1 92.06 857 GLU A C 1
ATOM 6577 O O . GLU A 1 857 ? -1.609 -34.656 0.956 1 92.06 857 GLU A O 1
ATOM 6582 N N . CYS A 1 858 ? -0.418 -34.125 -0.847 1 94.69 858 CYS A N 1
ATOM 6583 C CA . CYS A 1 858 ? -1.057 -32.812 -0.979 1 94.69 858 CYS A CA 1
ATOM 6584 C C . CYS A 1 858 ? -1.992 -32.812 -2.182 1 94.69 858 CYS A C 1
ATOM 6586 O O . CYS A 1 858 ? -1.794 -33.531 -3.146 1 94.69 858 CYS A O 1
ATOM 6588 N N . ASP A 1 859 ? -2.998 -32 -2.123 1 95.38 859 ASP A N 1
ATOM 6589 C CA . ASP A 1 859 ? -3.875 -31.781 -3.27 1 95.38 859 ASP A CA 1
ATOM 6590 C C . ASP A 1 859 ? -4.387 -30.344 -3.309 1 95.38 859 ASP A C 1
ATOM 6592 O O . ASP A 1 859 ? -4.172 -29.578 -2.369 1 95.38 859 ASP A O 1
ATOM 6596 N N . VAL A 1 860 ? -5 -30.016 -4.457 1 97.38 860 VAL A N 1
ATOM 6597 C CA . VAL A 1 860 ? -5.449 -28.641 -4.695 1 97.38 860 VAL A CA 1
ATOM 6598 C C . VAL A 1 860 ? -6.977 -28.594 -4.695 1 97.38 860 VAL A C 1
ATOM 6600 O O . VAL A 1 860 ? -7.633 -29.453 -5.285 1 97.38 860 VAL A O 1
ATOM 6603 N N . PHE A 1 861 ? -7.48 -27.672 -3.99 1 97.75 861 PHE A N 1
ATOM 6604 C CA . PHE A 1 861 ? -8.898 -27.344 -3.973 1 97.75 861 PHE A CA 1
ATOM 6605 C C . PHE A 1 861 ? -9.125 -25.891 -4.336 1 97.75 861 PHE A C 1
ATOM 6607 O O . PHE A 1 861 ? -8.227 -25.062 -4.168 1 97.75 861 PHE A O 1
ATOM 6614 N N . GLY A 1 862 ? -10.258 -25.625 -4.922 1 97.31 862 GLY A N 1
ATOM 6615 C CA . GLY A 1 862 ? -10.43 -24.234 -5.293 1 97.31 862 GLY A CA 1
ATOM 6616 C C . GLY A 1 862 ? -11.859 -23.875 -5.668 1 97.31 862 GLY A C 1
ATOM 6617 O O . GLY A 1 862 ? -12.664 -24.766 -5.938 1 97.31 862 GLY A O 1
ATOM 6618 N N . PHE A 1 863 ? -12.164 -22.625 -5.641 1 96.94 863 PHE A N 1
ATOM 6619 C CA . PHE A 1 863 ? -13.453 -22.078 -6.047 1 96.94 863 PHE A CA 1
ATOM 6620 C C . PHE A 1 863 ? -13.312 -20.625 -6.465 1 96.94 863 PHE A C 1
ATOM 6622 O O . PHE A 1 863 ? -12.305 -19.984 -6.16 1 96.94 863 PHE A O 1
ATOM 6629 N N . LEU A 1 864 ? -14.25 -20.188 -7.195 1 96 864 LEU A N 1
ATOM 6630 C CA . LEU A 1 864 ? -14.25 -18.812 -7.676 1 96 864 LEU A CA 1
ATOM 6631 C C . LEU A 1 864 ? -14.758 -17.859 -6.594 1 96 864 LEU A C 1
ATOM 6633 O O . LEU A 1 864 ? -15.766 -18.141 -5.941 1 96 864 LEU A O 1
ATOM 6637 N N . GLY A 1 865 ? -14.047 -16.766 -6.406 1 91.81 865 GLY A N 1
ATOM 6638 C CA . GLY A 1 865 ? -14.5 -15.758 -5.469 1 91.81 865 GLY A CA 1
ATOM 6639 C C . GLY A 1 865 ? -15.773 -15.055 -5.906 1 91.81 865 GLY A C 1
ATOM 6640 O O . GLY A 1 865 ? -16.125 -15.086 -7.09 1 91.81 865 GLY A O 1
ATOM 6641 N N . VAL A 1 866 ? -16.422 -14.375 -4.996 1 90.62 866 VAL A N 1
ATOM 6642 C CA . VAL A 1 866 ? -17.703 -13.734 -5.27 1 90.62 866 VAL A CA 1
ATOM 6643 C C . VAL A 1 866 ? -17.5 -12.492 -6.125 1 90.62 866 VAL A C 1
ATOM 6645 O O . VAL A 1 866 ? -18.391 -12.078 -6.863 1 90.62 866 VAL A O 1
ATOM 6648 N N . ASP A 1 867 ? -16.375 -11.898 -6.004 1 84.88 867 ASP A N 1
ATOM 6649 C CA . ASP A 1 867 ? -16.109 -10.672 -6.75 1 84.88 867 ASP A CA 1
ATOM 6650 C C . ASP A 1 867 ? -15.586 -10.984 -8.156 1 84.88 867 ASP A C 1
ATOM 6652 O O . ASP A 1 867 ? -15.336 -10.07 -8.945 1 84.88 867 ASP A O 1
ATOM 6656 N N . GLN A 1 868 ? -15.453 -12.156 -8.586 1 77.44 868 GLN A N 1
ATOM 6657 C CA . GLN A 1 868 ? -15.047 -12.625 -9.914 1 77.44 868 GLN A CA 1
ATOM 6658 C C . GLN A 1 868 ? -13.688 -12.055 -10.297 1 77.44 868 GLN A C 1
ATOM 6660 O O . GLN A 1 868 ? -13.414 -11.812 -11.477 1 77.44 868 GLN A O 1
ATOM 6665 N N . SER A 1 869 ? -12.93 -11.766 -9.344 1 86.19 869 SER A N 1
ATOM 6666 C CA . SER A 1 869 ? -11.594 -11.25 -9.617 1 86.19 869 SER A CA 1
ATOM 6667 C C . SER A 1 869 ? -10.516 -12.234 -9.156 1 86.19 869 SER A C 1
ATOM 6669 O O . SER A 1 869 ? -9.367 -12.148 -9.594 1 86.19 869 SER A O 1
ATOM 6671 N N . GLU A 1 870 ? -10.984 -13.148 -8.375 1 92.62 870 GLU A N 1
ATOM 6672 C CA . GLU A 1 870 ? -9.977 -14.047 -7.801 1 92.62 870 GLU A CA 1
ATOM 6673 C C . GLU A 1 870 ? -10.484 -15.484 -7.762 1 92.62 870 GLU A C 1
ATOM 6675 O O . GLU A 1 870 ? -11.68 -15.727 -7.605 1 92.62 870 GLU A O 1
ATOM 6680 N N . VAL A 1 871 ? -9.641 -16.375 -7.945 1 96.38 871 VAL A N 1
ATOM 6681 C CA . VAL A 1 871 ? -9.867 -17.797 -7.691 1 96.38 871 VAL A CA 1
ATOM 6682 C C . VAL A 1 871 ? -9.164 -18.203 -6.402 1 96.38 871 VAL A C 1
ATOM 6684 O O . VAL A 1 871 ? -7.945 -18.047 -6.273 1 96.38 871 VAL A O 1
ATOM 6687 N N . VAL A 1 872 ? -9.938 -18.719 -5.504 1 96.12 872 VAL A N 1
ATOM 6688 C CA . VAL A 1 872 ? -9.375 -19.141 -4.227 1 96.12 872 VAL A CA 1
ATOM 6689 C C . VAL A 1 872 ? -8.883 -20.578 -4.332 1 96.12 872 VAL A C 1
ATOM 6691 O O . VAL A 1 872 ? -9.664 -21.484 -4.617 1 96.12 872 VAL A O 1
ATOM 6694 N N . ILE A 1 873 ? -7.621 -20.734 -4.125 1 97.88 873 ILE A N 1
ATOM 6695 C CA . ILE A 1 873 ? -7.012 -22.062 -4.188 1 97.88 873 ILE A CA 1
ATOM 6696 C C . ILE A 1 873 ? -6.539 -22.484 -2.795 1 97.88 873 ILE A C 1
ATOM 6698 O O . ILE A 1 873 ? -5.895 -21.703 -2.094 1 97.88 873 ILE A O 1
ATOM 6702 N N . LEU A 1 874 ? -6.906 -23.688 -2.398 1 97.81 874 LEU A N 1
ATOM 6703 C CA . LEU A 1 874 ? -6.492 -24.25 -1.121 1 97.81 874 LEU A CA 1
ATOM 6704 C C . LEU A 1 874 ? -5.66 -25.516 -1.332 1 97.81 874 LEU A C 1
ATOM 6706 O O . LEU A 1 874 ? -6.082 -26.422 -2.045 1 97.81 874 LEU A O 1
ATOM 6710 N N . ILE A 1 875 ? -4.512 -25.484 -0.816 1 97.75 875 ILE A N 1
ATOM 6711 C CA . ILE A 1 875 ? -3.646 -26.656 -0.869 1 97.75 875 ILE A CA 1
ATOM 6712 C C . ILE A 1 875 ? -3.521 -27.266 0.525 1 97.75 875 ILE A C 1
ATOM 6714 O O . ILE A 1 875 ? -3.01 -26.625 1.446 1 97.75 875 ILE A O 1
ATOM 6718 N N . LYS A 1 876 ? -3.969 -28.469 0.689 1 96.06 876 LYS A N 1
ATOM 6719 C CA . LYS A 1 876 ? -3.982 -29.109 2.006 1 96.06 876 LYS A CA 1
ATOM 6720 C C . LYS A 1 876 ? -3.646 -30.594 1.903 1 96.06 876 LYS A C 1
ATOM 6722 O O . LYS A 1 876 ? -3.75 -31.188 0.828 1 96.06 876 LYS A O 1
ATOM 6727 N N . PRO A 1 877 ? -3.225 -31.172 3.02 1 94.44 877 PRO A N 1
ATOM 6728 C CA . PRO A 1 877 ? -2.994 -32.625 3.027 1 94.44 877 PRO A CA 1
ATOM 6729 C C . PRO A 1 877 ? -4.289 -33.438 2.914 1 94.44 877 PRO A C 1
ATOM 6731 O O . PRO A 1 877 ? -5.316 -33.031 3.463 1 94.44 877 PRO A O 1
ATOM 6734 N N . ILE A 1 878 ? -4.238 -34.5 2.205 1 90.44 878 ILE A N 1
ATOM 6735 C CA . ILE A 1 878 ? -5.438 -35.312 1.951 1 90.44 878 ILE A CA 1
ATOM 6736 C C . ILE A 1 878 ? -5.379 -36.594 2.752 1 90.44 878 ILE A C 1
ATOM 6738 O O . ILE A 1 878 ? -6.312 -37.406 2.707 1 90.44 878 ILE A O 1
ATOM 6742 N N . THR A 1 879 ? -4.43 -36.719 3.596 1 88.56 879 THR A N 1
ATOM 6743 C CA . THR A 1 879 ? -4.355 -37.906 4.445 1 88.56 879 THR A CA 1
ATOM 6744 C C . THR A 1 879 ? -5.34 -37.812 5.609 1 88.56 879 THR A C 1
ATOM 6746 O O . THR A 1 879 ? -5.656 -36.719 6.059 1 88.56 879 THR A O 1
ATOM 6749 N N . PRO A 1 880 ? -5.91 -38.906 6.047 1 84.56 880 PRO A N 1
ATOM 6750 C CA . PRO A 1 880 ? -6.895 -38.875 7.129 1 84.56 880 PRO A CA 1
ATOM 6751 C C . PRO A 1 880 ? -6.344 -38.25 8.414 1 84.56 880 PRO A C 1
ATOM 6753 O O . PRO A 1 880 ? -7.066 -37.531 9.125 1 84.56 880 PRO A O 1
ATOM 6756 N N . GLN A 1 881 ? -5.133 -38.594 8.703 1 88.75 881 GLN A N 1
ATOM 6757 C CA . GLN A 1 881 ? -4.465 -38 9.859 1 88.75 881 GLN A CA 1
ATOM 6758 C C . GLN A 1 881 ? -3.176 -37.281 9.445 1 88.75 881 GLN A C 1
ATOM 6760 O O . GLN A 1 881 ? -2.08 -37.812 9.672 1 88.75 881 GLN A O 1
ATOM 6765 N N . PRO A 1 882 ? -3.391 -36.062 9.062 1 91.94 882 PRO A N 1
ATOM 6766 C CA . PRO A 1 882 ? -2.219 -35.375 8.547 1 91.94 882 PRO A CA 1
ATOM 6767 C C . PRO A 1 882 ? -1.243 -34.969 9.656 1 91.94 882 PRO A C 1
ATOM 6769 O O . PRO A 1 882 ? -1.665 -34.625 10.766 1 91.94 882 PRO A O 1
ATOM 6772 N N . SER A 1 883 ? 0.044 -35.062 9.328 1 89.5 883 SER A N 1
ATOM 6773 C CA . SER A 1 883 ? 1.096 -34.594 10.227 1 89.5 883 SER A CA 1
ATOM 6774 C C . SER A 1 883 ? 1.452 -33.125 9.938 1 89.5 883 SER A C 1
ATOM 6776 O O . SER A 1 883 ? 1.087 -32.594 8.891 1 89.5 883 SER A O 1
ATOM 6778 N N . MET A 1 884 ? 2.143 -32.562 10.898 1 89.56 884 MET A N 1
ATOM 6779 C CA . MET A 1 884 ? 2.566 -31.172 10.695 1 89.56 884 MET A CA 1
ATOM 6780 C C . MET A 1 884 ? 3.609 -31.078 9.586 1 89.56 884 MET A C 1
ATOM 6782 O O . MET A 1 884 ? 3.697 -30.062 8.898 1 89.56 884 MET A O 1
ATOM 6786 N N . LEU A 1 885 ? 4.324 -32.125 9.398 1 87.81 885 LEU A N 1
ATOM 6787 C CA . LEU A 1 885 ? 5.285 -32.156 8.305 1 87.81 885 LEU A CA 1
ATOM 6788 C C . LEU A 1 885 ? 4.574 -32.062 6.957 1 87.81 885 LEU A C 1
ATOM 6790 O O . LEU A 1 885 ? 5.039 -31.391 6.039 1 87.81 885 LEU A O 1
ATOM 6794 N N . GLN A 1 886 ? 3.494 -32.812 6.863 1 92.44 886 GLN A N 1
ATOM 6795 C CA . GLN A 1 886 ? 2.723 -32.781 5.629 1 92.44 886 GLN A CA 1
ATOM 6796 C C . GLN A 1 886 ? 2.135 -31.391 5.379 1 92.44 886 GLN A C 1
ATOM 6798 O O . GLN A 1 886 ? 2.092 -30.922 4.238 1 92.44 886 GLN A O 1
ATOM 6803 N N . VAL A 1 887 ? 1.73 -30.781 6.457 1 94.31 887 VAL A N 1
ATOM 6804 C CA . VAL A 1 887 ? 1.195 -29.422 6.328 1 94.31 887 VAL A CA 1
ATOM 6805 C C . VAL A 1 887 ? 2.285 -28.484 5.82 1 94.31 887 VAL A C 1
ATOM 6807 O O . VAL A 1 887 ? 2.045 -27.672 4.918 1 94.31 887 VAL A O 1
ATOM 6810 N N . GLN A 1 888 ? 3.461 -28.609 6.379 1 91.19 888 GLN A N 1
ATOM 6811 C CA . GLN A 1 888 ? 4.578 -27.766 5.957 1 91.19 888 GLN A CA 1
ATOM 6812 C C . GLN A 1 888 ? 4.949 -28.047 4.504 1 91.19 888 GLN A C 1
ATOM 6814 O O . GLN A 1 888 ? 5.305 -27.125 3.768 1 91.19 888 GLN A O 1
ATOM 6819 N N . ALA A 1 889 ? 4.895 -29.266 4.129 1 91.62 889 ALA A N 1
ATOM 6820 C CA . ALA A 1 889 ? 5.188 -29.625 2.744 1 91.62 889 ALA A CA 1
ATOM 6821 C C . ALA A 1 889 ? 4.184 -28.984 1.789 1 91.62 889 ALA A C 1
ATOM 6823 O O . ALA A 1 889 ? 4.559 -28.516 0.715 1 91.62 889 ALA A O 1
ATOM 6824 N N . CYS A 1 890 ? 2.941 -29.031 2.129 1 95.44 890 CYS A N 1
ATOM 6825 C CA . CYS A 1 890 ? 1.904 -28.438 1.294 1 95.44 890 CYS A CA 1
ATOM 6826 C C . CYS A 1 890 ? 2.064 -26.922 1.225 1 95.44 890 CYS A C 1
ATOM 6828 O O . CYS A 1 890 ? 1.768 -26.312 0.198 1 95.44 890 CYS A O 1
ATOM 6830 N N . ILE A 1 891 ? 2.525 -26.344 2.33 1 94.31 891 ILE A N 1
ATOM 6831 C CA . ILE A 1 891 ? 2.797 -24.906 2.334 1 94.31 891 ILE A CA 1
ATOM 6832 C C . ILE A 1 891 ? 3.914 -24.594 1.345 1 94.31 891 ILE A C 1
ATOM 6834 O O . ILE A 1 891 ? 3.832 -23.609 0.596 1 94.31 891 ILE A O 1
ATOM 6838 N N . ARG A 1 892 ? 4.922 -25.391 1.313 1 91.69 892 ARG A N 1
ATOM 6839 C CA . ARG A 1 892 ? 6.027 -25.188 0.386 1 91.69 892 ARG A CA 1
ATOM 6840 C C . ARG A 1 892 ? 5.562 -25.312 -1.061 1 91.69 892 ARG A C 1
ATOM 6842 O O . ARG A 1 892 ? 6.035 -24.578 -1.937 1 91.69 892 ARG A O 1
ATOM 6849 N N . GLU A 1 893 ? 4.66 -26.219 -1.322 1 93.31 893 GLU A N 1
ATOM 6850 C CA . GLU A 1 893 ? 4.078 -26.344 -2.656 1 93.31 893 GLU A CA 1
ATOM 6851 C C . GLU A 1 893 ? 3.318 -25.078 -3.047 1 93.31 893 GLU A C 1
ATOM 6853 O O . GLU A 1 893 ? 3.383 -24.641 -4.195 1 93.31 893 GLU A O 1
ATOM 6858 N N . ALA A 1 894 ? 2.6 -24.594 -2.086 1 95.62 894 ALA A N 1
ATOM 6859 C CA . ALA A 1 894 ? 1.839 -23.375 -2.346 1 95.62 894 ALA A CA 1
ATOM 6860 C C . ALA A 1 894 ? 2.77 -22.203 -2.643 1 95.62 894 ALA A C 1
ATOM 6862 O O . ALA A 1 894 ? 2.479 -21.375 -3.51 1 95.62 894 ALA A O 1
ATOM 6863 N N . GLU A 1 895 ? 3.846 -22.125 -1.895 1 91.81 895 GLU A N 1
ATOM 6864 C CA . GLU A 1 895 ? 4.832 -21.062 -2.127 1 91.81 895 GLU A CA 1
ATOM 6865 C C . GLU A 1 895 ? 5.43 -21.172 -3.525 1 91.81 895 GLU A C 1
ATOM 6867 O O . GLU A 1 895 ? 5.668 -20.156 -4.184 1 91.81 895 GLU A O 1
ATOM 6872 N N . ARG A 1 896 ? 5.68 -22.312 -3.896 1 90.69 896 ARG A N 1
ATOM 6873 C CA . ARG A 1 896 ? 6.203 -22.531 -5.242 1 90.69 896 ARG A CA 1
ATOM 6874 C C . ARG A 1 896 ? 5.219 -22.047 -6.297 1 90.69 896 ARG A C 1
ATOM 6876 O O . ARG A 1 896 ? 5.613 -21.375 -7.258 1 90.69 896 ARG A O 1
ATOM 6883 N N . ILE A 1 897 ? 3.957 -22.375 -6.18 1 93.69 897 ILE A N 1
ATOM 6884 C CA . ILE A 1 897 ? 2.938 -21.953 -7.137 1 93.69 897 ILE A CA 1
ATOM 6885 C C . ILE A 1 897 ? 2.801 -20.438 -7.125 1 93.69 897 ILE A C 1
ATOM 6887 O O . ILE A 1 897 ? 2.635 -19.812 -8.172 1 93.69 897 ILE A O 1
ATOM 6891 N N . GLU A 1 898 ? 2.826 -19.891 -5.918 1 93.44 898 GLU A N 1
ATOM 6892 C CA . GLU A 1 898 ? 2.789 -18.422 -5.812 1 93.44 898 GLU A CA 1
ATOM 6893 C C . GLU A 1 898 ? 3.893 -17.781 -6.645 1 93.44 898 GLU A C 1
ATOM 6895 O O . GLU A 1 898 ? 3.641 -16.844 -7.402 1 93.44 898 GLU A O 1
ATOM 6900 N N . TYR A 1 899 ? 5.059 -18.297 -6.523 1 89.81 899 TYR A N 1
ATOM 6901 C CA . TYR A 1 899 ? 6.215 -17.781 -7.242 1 89.81 899 TYR A CA 1
ATOM 6902 C C . TYR A 1 899 ? 6.031 -17.922 -8.75 1 89.81 899 TYR A C 1
ATOM 6904 O O . TYR A 1 899 ? 6.289 -16.984 -9.508 1 89.81 899 TYR A O 1
ATOM 6912 N N . LEU A 1 900 ? 5.621 -19.016 -9.133 1 92.56 900 LEU A N 1
ATOM 6913 C CA . LEU A 1 900 ? 5.484 -19.297 -10.555 1 92.56 900 LEU A CA 1
ATOM 6914 C C . LEU A 1 900 ? 4.422 -18.391 -11.188 1 92.56 900 LEU A C 1
ATOM 6916 O O . LEU A 1 900 ? 4.594 -17.922 -12.312 1 92.56 900 LEU A O 1
ATOM 6920 N N . VAL A 1 901 ? 3.373 -18.141 -10.492 1 94 901 VAL A N 1
ATOM 6921 C CA . VAL A 1 901 ? 2.311 -17.297 -11.016 1 94 901 VAL A CA 1
ATOM 6922 C C . VAL A 1 901 ? 2.779 -15.844 -11.055 1 94 901 VAL A C 1
ATOM 6924 O O . VAL A 1 901 ? 2.604 -15.156 -12.062 1 94 901 VAL A O 1
ATOM 6927 N N . GLN A 1 902 ? 3.377 -15.422 -10.023 1 88.62 902 GLN A N 1
ATOM 6928 C CA . GLN A 1 902 ? 3.74 -14.016 -9.875 1 88.62 902 GLN A CA 1
ATOM 6929 C C . GLN A 1 902 ? 4.832 -13.625 -10.867 1 88.62 902 GLN A C 1
ATOM 6931 O O . GLN A 1 902 ? 4.891 -12.469 -11.305 1 88.62 902 GLN A O 1
ATOM 6936 N N . THR A 1 903 ? 5.691 -14.516 -11.203 1 89 903 THR A N 1
ATOM 6937 C CA . THR A 1 903 ? 6.777 -14.211 -12.133 1 89 903 THR A CA 1
ATOM 6938 C C . THR A 1 903 ? 6.398 -14.594 -13.555 1 89 903 THR A C 1
ATOM 6940 O O . THR A 1 903 ? 7.223 -14.508 -14.469 1 89 903 THR A O 1
ATOM 6943 N N . ASP A 1 904 ? 5.184 -14.992 -13.734 1 91.25 904 ASP A N 1
ATOM 6944 C CA . ASP A 1 904 ? 4.762 -15.445 -15.055 1 91.25 904 ASP A CA 1
ATOM 6945 C C . ASP A 1 904 ? 5.75 -16.453 -15.625 1 91.25 904 ASP A C 1
ATOM 6947 O O . ASP A 1 904 ? 6.203 -16.312 -16.766 1 91.25 904 ASP A O 1
ATOM 6951 N N . SER A 1 905 ? 6.074 -17.438 -14.82 1 91.69 905 SER A N 1
ATOM 6952 C CA . SER A 1 905 ? 7.023 -18.469 -15.227 1 91.69 905 SER A CA 1
ATOM 6953 C C . SER A 1 905 ? 6.434 -19.375 -16.312 1 91.69 905 SER A C 1
ATOM 6955 O O . SER A 1 905 ? 5.27 -19.766 -16.234 1 91.69 905 SER A O 1
ATOM 6957 N N . PRO A 1 906 ? 7.266 -19.75 -17.281 1 93.25 906 PRO A N 1
ATOM 6958 C CA . PRO A 1 906 ? 6.766 -20.641 -18.344 1 93.25 906 PRO A CA 1
ATOM 6959 C C . PRO A 1 906 ? 6.465 -22.047 -17.828 1 93.25 906 PRO A C 1
ATOM 6961 O O . PRO A 1 906 ? 5.727 -22.797 -18.484 1 93.25 906 PRO A O 1
ATOM 6964 N N . LEU A 1 907 ? 7.027 -22.391 -16.703 1 92.56 907 LEU A N 1
ATOM 6965 C CA . LEU A 1 907 ? 6.777 -23.703 -16.156 1 92.56 907 LEU A CA 1
ATOM 6966 C C . LEU A 1 907 ? 5.301 -23.891 -15.82 1 92.56 907 LEU A C 1
ATOM 6968 O O . LEU A 1 907 ? 4.797 -25.016 -15.805 1 92.56 907 LEU A O 1
ATOM 6972 N N . LEU A 1 908 ? 4.641 -22.844 -15.586 1 93.5 908 LEU A N 1
ATOM 6973 C CA . LEU A 1 908 ? 3.213 -22.891 -15.289 1 93.5 908 LEU A CA 1
ATOM 6974 C C . LEU A 1 908 ? 2.408 -22.203 -16.391 1 93.5 908 LEU A C 1
ATOM 6976 O O . LEU A 1 908 ? 1.375 -22.734 -16.828 1 93.5 908 LEU A O 1
ATOM 6980 N N . LYS A 1 909 ? 2.975 -21.188 -16.875 1 91.25 909 LYS A N 1
ATOM 6981 C CA . LYS A 1 909 ? 2.217 -20.328 -17.781 1 91.25 909 LYS A CA 1
ATOM 6982 C C . LYS A 1 909 ? 2.273 -20.844 -19.219 1 91.25 909 LYS A C 1
ATOM 6984 O O . LYS A 1 909 ? 1.565 -20.344 -20.094 1 91.25 909 LYS A O 1
ATOM 6989 N N . ALA A 1 910 ? 3.037 -21.828 -19.391 1 91.69 910 ALA A N 1
ATOM 6990 C CA . ALA A 1 910 ? 2.984 -22.5 -20.688 1 91.69 910 ALA A CA 1
ATOM 6991 C C . ALA A 1 910 ? 1.632 -23.172 -20.906 1 91.69 910 ALA A C 1
ATOM 6993 O O . ALA A 1 910 ? 1.173 -23.312 -22.047 1 91.69 910 ALA A O 1
ATOM 6994 N N . TYR A 1 911 ? 1.057 -23.625 -19.828 1 94.12 911 TYR A N 1
ATOM 6995 C CA . TYR A 1 911 ? -0.29 -24.172 -19.922 1 94.12 911 TYR A CA 1
ATOM 6996 C C . TYR A 1 911 ? -1.311 -23.078 -20.203 1 94.12 911 TYR A C 1
ATOM 6998 O O . TYR A 1 911 ? -1.522 -22.188 -19.375 1 94.12 911 TYR A O 1
ATOM 7006 N N . THR A 1 912 ? -1.95 -23.172 -21.312 1 94.31 912 THR A N 1
ATOM 7007 C CA . THR A 1 912 ? -2.854 -22.125 -21.766 1 94.31 912 THR A CA 1
ATOM 7008 C C . THR A 1 912 ? -3.99 -21.922 -20.766 1 94.31 912 THR A C 1
ATOM 7010 O O . THR A 1 912 ? -4.469 -20.797 -20.594 1 94.31 912 THR A O 1
ATOM 7013 N N . THR A 1 913 ? -4.402 -22.953 -20.094 1 93.44 913 THR A N 1
ATOM 7014 C CA . THR A 1 913 ? -5.508 -22.891 -19.141 1 93.44 913 THR A CA 1
ATOM 7015 C C . THR A 1 913 ? -5.16 -21.969 -17.984 1 93.44 913 THR A C 1
ATOM 7017 O O . THR A 1 913 ? -6.047 -21.391 -17.344 1 93.44 913 THR A O 1
ATOM 7020 N N . LEU A 1 914 ? -3.871 -21.766 -17.672 1 95.94 914 LEU A N 1
ATOM 7021 C CA . LEU A 1 914 ? -3.455 -20.984 -16.516 1 95.94 914 LEU A CA 1
ATOM 7022 C C . LEU A 1 914 ? -2.967 -19.609 -16.938 1 95.94 914 LEU A C 1
ATOM 7024 O O . LEU A 1 914 ? -2.508 -18.812 -16.109 1 95.94 914 LEU A O 1
ATOM 7028 N N . THR A 1 915 ? -3.117 -19.219 -18.203 1 93.31 915 THR A N 1
ATOM 7029 C CA . THR A 1 915 ? -2.68 -17.938 -18.75 1 93.31 915 THR A CA 1
ATOM 7030 C C . THR A 1 915 ? -3.406 -16.781 -18.062 1 93.31 915 THR A C 1
ATOM 7032 O O . THR A 1 915 ? -2.82 -15.727 -17.844 1 93.31 915 THR A O 1
ATOM 7035 N N . PRO A 1 916 ? -4.648 -17 -17.656 1 95.06 916 PRO A N 1
ATOM 7036 C CA . PRO A 1 916 ? -5.363 -15.859 -17.062 1 95.06 916 PRO A CA 1
ATOM 7037 C C . PRO A 1 916 ? -4.855 -15.5 -15.664 1 95.06 916 PRO A C 1
ATOM 7039 O O . PRO A 1 916 ? -5.176 -14.43 -15.141 1 95.06 916 PRO A O 1
ATOM 7042 N N . PHE A 1 917 ? -4.141 -16.375 -14.992 1 96.69 917 PHE A N 1
ATOM 7043 C CA . PHE A 1 917 ? -3.654 -16.141 -13.641 1 96.69 917 PHE A CA 1
ATOM 7044 C C . PHE A 1 917 ? -2.518 -15.125 -13.641 1 96.69 917 PHE A C 1
ATOM 7046 O O . PHE A 1 917 ? -1.541 -15.281 -14.375 1 96.69 917 PHE A O 1
ATOM 7053 N N . LEU A 1 918 ? -2.625 -14.117 -12.828 1 96.06 918 LEU A N 1
ATOM 7054 C CA . LEU A 1 918 ? -1.64 -13.039 -12.859 1 96.06 918 LEU A CA 1
ATOM 7055 C C . LEU A 1 918 ? -0.887 -12.953 -11.531 1 96.06 918 LEU A C 1
ATOM 7057 O O . LEU A 1 918 ? 0.338 -12.812 -11.523 1 96.06 918 LEU A O 1
ATOM 7061 N N . LEU A 1 919 ? -1.612 -12.922 -10.445 1 94.62 919 LEU A N 1
ATOM 7062 C CA . LEU A 1 919 ? -1.041 -12.844 -9.102 1 94.62 919 LEU A CA 1
ATOM 7063 C C . LEU A 1 919 ? -1.634 -13.922 -8.195 1 94.62 919 LEU A C 1
ATOM 7065 O O . LEU A 1 919 ? -2.76 -14.367 -8.414 1 94.62 919 LEU A O 1
ATOM 7069 N N . ALA A 1 920 ? -0.829 -14.297 -7.234 1 95.12 920 ALA A N 1
ATOM 7070 C CA . ALA A 1 920 ? -1.323 -15.305 -6.305 1 95.12 920 ALA A CA 1
ATOM 7071 C C . ALA A 1 920 ? -0.843 -15.023 -4.883 1 95.12 920 ALA A C 1
ATOM 7073 O O . ALA A 1 920 ? -0.12 -15.828 -4.293 1 95.12 920 ALA A O 1
ATOM 7074 N N . PRO A 1 921 ? -1.391 -13.969 -4.262 1 91.31 921 PRO A N 1
ATOM 7075 C CA . PRO A 1 921 ? -1.013 -13.75 -2.865 1 91.31 921 PRO A CA 1
ATOM 7076 C C . PRO A 1 921 ? -1.374 -14.93 -1.966 1 91.31 921 PRO A C 1
ATOM 7078 O O . PRO A 1 921 ? -2.434 -15.539 -2.137 1 91.31 921 PRO A O 1
ATOM 7081 N N . MET A 1 922 ? -0.465 -15.266 -1.015 1 93.19 922 MET A N 1
ATOM 7082 C CA . MET A 1 922 ? -0.64 -16.484 -0.228 1 93.19 922 MET A CA 1
ATOM 7083 C C . MET A 1 922 ? -0.814 -16.156 1.251 1 93.19 922 MET A C 1
ATOM 7085 O O . MET A 1 922 ? -0.255 -15.172 1.744 1 93.19 922 MET A O 1
ATOM 7089 N N . ARG A 1 923 ? -1.613 -16.859 1.969 1 91.19 923 ARG A N 1
ATOM 7090 C CA . ARG A 1 923 ? -1.755 -16.938 3.42 1 91.19 923 ARG A CA 1
ATOM 7091 C C . ARG A 1 923 ? -1.538 -18.359 3.926 1 91.19 923 ARG A C 1
ATOM 7093 O O . ARG A 1 923 ? -2.137 -19.297 3.41 1 91.19 923 ARG A O 1
ATOM 7100 N N . ALA A 1 924 ? -0.628 -18.531 4.832 1 92.44 924 ALA A N 1
ATOM 7101 C CA . ALA A 1 924 ? -0.291 -19.859 5.328 1 92.44 924 ALA A CA 1
ATOM 7102 C C . ALA A 1 924 ? -0.725 -20.031 6.777 1 92.44 924 ALA A C 1
ATOM 7104 O O . ALA A 1 924 ? -0.771 -19.062 7.539 1 92.44 924 ALA A O 1
ATOM 7105 N N . PRO A 1 925 ? -1.138 -21.266 7.094 1 91.69 925 PRO A N 1
ATOM 7106 C CA . PRO A 1 925 ? -1.41 -21.547 8.508 1 91.69 925 PRO A CA 1
ATOM 7107 C C . PRO A 1 925 ? -0.148 -21.531 9.359 1 91.69 925 PRO A C 1
ATOM 7109 O O . PRO A 1 925 ? 0.957 -21.719 8.844 1 91.69 925 PRO A O 1
ATOM 7112 N N . SER A 1 926 ? -0.294 -21.203 10.609 1 87.56 926 SER A N 1
ATOM 7113 C CA . SER A 1 926 ? 0.85 -21.188 11.516 1 87.56 926 SER A CA 1
ATOM 7114 C C . SER A 1 926 ? 0.771 -22.312 12.539 1 87.56 926 SER A C 1
ATOM 7116 O O . SER A 1 926 ? -0.21 -23.047 12.578 1 87.56 926 SER A O 1
ATOM 7118 N N . THR A 1 927 ? 1.901 -22.578 13.148 1 84.44 927 THR A N 1
ATOM 7119 C CA . THR A 1 927 ? 1.96 -23.625 14.156 1 84.44 927 THR A CA 1
ATOM 7120 C C . THR A 1 927 ? 1.612 -23.078 15.539 1 84.44 927 THR A C 1
ATOM 7122 O O . THR A 1 927 ? 2.09 -22.016 15.922 1 84.44 927 THR A O 1
ATOM 7125 N N . LEU A 1 928 ? 0.644 -23.609 16.141 1 77.06 928 LEU A N 1
ATOM 7126 C CA . LEU A 1 928 ? 0.326 -23.266 17.531 1 77.06 928 LEU A CA 1
ATOM 7127 C C . LEU A 1 928 ? 1.396 -23.797 18.469 1 77.06 928 LEU A C 1
ATOM 7129 O O . LEU A 1 928 ? 1.981 -24.844 18.234 1 77.06 928 LEU A O 1
ATOM 7133 N N . PRO A 1 929 ? 1.854 -22.812 19.359 1 65 929 PRO A N 1
ATOM 7134 C CA . PRO A 1 929 ? 2.832 -23.328 20.312 1 65 929 PRO A CA 1
ATOM 7135 C C . PRO A 1 929 ? 2.334 -24.578 21.047 1 65 929 PRO A C 1
ATOM 7137 O O . PRO A 1 929 ? 1.13 -24.719 21.266 1 65 929 PRO A O 1
ATOM 7140 N N . ALA A 1 930 ? 3.16 -25.672 21.109 1 54 930 ALA A N 1
ATOM 7141 C CA . ALA A 1 930 ? 2.83 -26.875 21.844 1 54 930 ALA A CA 1
ATOM 7142 C C . ALA A 1 930 ? 2.332 -26.547 23.25 1 54 930 ALA A C 1
ATOM 7144 O O . ALA A 1 930 ? 2.916 -25.719 23.938 1 54 930 ALA A O 1
ATOM 7145 N N . SER A 1 931 ? 1.087 -26.562 23.469 1 46.78 931 SER A N 1
ATOM 7146 C CA . SER A 1 931 ? 0.758 -26.531 24.891 1 46.78 931 SER A CA 1
ATOM 7147 C C . SER A 1 931 ? 1.786 -27.297 25.703 1 46.78 931 SER A C 1
ATOM 7149 O O . SER A 1 931 ? 2.025 -28.484 25.469 1 46.78 931 SER A O 1
ATOM 7151 N N . GLY A 1 932 ? 2.834 -26.734 25.969 1 37.97 932 GLY A N 1
ATOM 7152 C CA . GLY A 1 932 ? 3.719 -27.422 26.891 1 37.97 932 GLY A CA 1
ATOM 7153 C C . GLY A 1 932 ? 2.977 -28.297 27.891 1 37.97 932 GLY A C 1
ATOM 7154 O O . GLY A 1 932 ? 2.107 -27.812 28.625 1 37.97 932 GLY A O 1
ATOM 7155 N N . VAL A 1 933 ? 2.723 -29.5 27.578 1 40.19 933 VAL A N 1
ATOM 7156 C CA . VAL A 1 933 ? 2.564 -30.344 28.75 1 40.19 933 VAL A CA 1
ATOM 7157 C C . VAL A 1 933 ? 3.537 -29.906 29.844 1 40.19 933 VAL A C 1
ATOM 7159 O O . VAL A 1 933 ? 4.754 -29.953 29.656 1 40.19 933 VAL A O 1
ATOM 7162 N N . THR A 1 934 ? 3.178 -28.938 30.562 1 38.91 934 THR A N 1
ATOM 7163 C CA . THR A 1 934 ? 3.928 -28.828 31.812 1 38.91 934 THR A CA 1
ATOM 7164 C C . THR A 1 934 ? 4.305 -30.219 32.312 1 38.91 934 THR A C 1
ATOM 7166 O O . THR A 1 934 ? 3.438 -31 32.719 1 38.91 934 THR A O 1
ATOM 7169 N N . THR A 1 935 ? 5.223 -30.828 31.625 1 41.41 935 THR A N 1
ATOM 7170 C CA . THR A 1 935 ? 5.715 -31.969 32.406 1 41.41 935 THR A CA 1
ATOM 7171 C C . THR A 1 935 ? 5.703 -31.641 33.906 1 41.41 935 THR A C 1
ATOM 7173 O O . THR A 1 935 ? 6.293 -30.656 34.344 1 41.41 935 THR A O 1
ATOM 7176 N N . PRO A 1 936 ? 4.695 -32.125 34.531 1 40.44 936 PRO A N 1
ATOM 7177 C CA . PRO A 1 936 ? 4.805 -31.906 35.969 1 40.44 936 PRO A CA 1
ATOM 7178 C C . PRO A 1 936 ? 6.227 -32.094 36.5 1 40.44 936 PRO A C 1
ATOM 7180 O O . PRO A 1 936 ? 6.891 -33.062 36.125 1 40.44 936 PRO A O 1
ATOM 7183 N N . SER A 1 937 ? 6.93 -31.031 36.594 1 42.22 937 SER A N 1
ATOM 7184 C CA . SER A 1 937 ? 8.203 -31.172 37.312 1 42.22 937 SER A CA 1
ATOM 7185 C C . SER A 1 937 ? 8.117 -32.25 38.375 1 42.22 937 SER A C 1
ATOM 7187 O O . SER A 1 937 ? 7.188 -32.25 39.188 1 42.22 937 SER A O 1
ATOM 7189 N N . PRO A 1 938 ? 8.68 -33.312 38.031 1 43.09 938 PRO A N 1
ATOM 7190 C CA . PRO A 1 938 ? 8.625 -34.281 39.125 1 43.09 938 PRO A CA 1
ATOM 7191 C C . PRO A 1 938 ? 8.797 -33.594 40.5 1 43.09 938 PRO A C 1
ATOM 7193 O O . PRO A 1 938 ? 9.672 -32.75 40.656 1 43.09 938 PRO A O 1
ATOM 7196 N N . SER A 1 939 ? 7.715 -33.375 41.156 1 42.22 939 SER A N 1
ATOM 7197 C CA . SER A 1 939 ? 7.789 -32.875 42.531 1 42.22 939 SER A CA 1
ATOM 7198 C C . SER A 1 939 ? 8.992 -33.469 43.281 1 42.22 939 SER A C 1
ATOM 7200 O O . SER A 1 939 ? 9.211 -34.688 43.25 1 42.22 939 SER A O 1
ATOM 7202 N N . LEU A 1 940 ? 10.039 -32.656 43.344 1 45.47 940 LEU A N 1
ATOM 7203 C CA . LEU A 1 940 ? 11.164 -32.906 44.25 1 45.47 940 LEU A CA 1
ATOM 7204 C C . LEU A 1 940 ? 10.703 -33.625 45.5 1 45.47 940 LEU A C 1
ATOM 7206 O O . LEU A 1 940 ? 11.516 -33.938 46.375 1 45.47 940 LEU A O 1
ATOM 7210 N N . THR A 1 941 ? 9.32 -33.75 45.594 1 46.31 941 THR A N 1
ATOM 7211 C CA . THR A 1 941 ? 8.914 -34.406 46.812 1 46.31 941 THR A CA 1
ATOM 7212 C C . THR A 1 941 ? 9.367 -35.875 46.812 1 46.31 941 THR A C 1
ATOM 7214 O O . THR A 1 941 ? 9.523 -36.5 47.875 1 46.31 941 THR A O 1
ATOM 7217 N N . LEU A 1 942 ? 9.492 -36.344 45.531 1 47.47 942 LEU A N 1
ATOM 7218 C CA . LEU A 1 942 ? 9.852 -37.781 45.594 1 47.47 942 LEU A CA 1
ATOM 7219 C C . LEU A 1 942 ? 11.328 -37.938 45.938 1 47.47 942 LEU A C 1
ATOM 7221 O O . LEU A 1 942 ? 11.711 -38.969 46.531 1 47.47 942 LEU A O 1
ATOM 7225 N N . LEU A 1 943 ? 12.125 -36.875 45.594 1 47.78 943 LEU A N 1
ATOM 7226 C CA . LEU A 1 943 ? 13.516 -37.031 46 1 47.78 943 LEU A CA 1
ATOM 7227 C C . LEU A 1 943 ? 13.672 -36.906 47.5 1 47.78 943 LEU A C 1
ATOM 7229 O O . LEU A 1 943 ? 14.508 -37.562 48.125 1 47.78 943 LEU A O 1
ATOM 7233 N N . SER A 1 944 ? 12.766 -36.094 48.156 1 48.22 944 SER A N 1
ATOM 7234 C CA . SER A 1 944 ? 12.883 -36 49.594 1 48.22 944 SER A CA 1
ATOM 7235 C C . SER A 1 944 ? 12.445 -37.281 50.281 1 48.22 944 SER A C 1
ATOM 7237 O O . SER A 1 944 ? 12.984 -37.656 51.312 1 48.22 944 SER A O 1
ATOM 7239 N N . VAL A 1 945 ? 11.516 -37.969 49.594 1 50.81 945 VAL A N 1
ATOM 7240 C CA . VAL A 1 945 ? 11.086 -39.219 50.188 1 50.81 945 VAL A CA 1
ATOM 7241 C C . VAL A 1 945 ? 12.156 -40.312 50 1 50.81 945 VAL A C 1
ATOM 7243 O O . VAL A 1 945 ? 12.414 -41.094 50.906 1 50.81 945 VAL A O 1
ATOM 7246 N N . LEU A 1 946 ? 12.93 -40.188 48.906 1 51.62 946 LEU A N 1
ATOM 7247 C CA . LEU A 1 946 ? 13.961 -41.188 48.719 1 51.62 946 LEU A CA 1
ATOM 7248 C C . LEU A 1 946 ? 15.141 -40.969 49.656 1 51.62 946 LEU A C 1
ATOM 7250 O O . LEU A 1 946 ? 15.727 -41.906 50.188 1 51.62 946 LEU A O 1
ATOM 7254 N N . ILE A 1 947 ? 15.352 -39.656 50 1 51.62 947 ILE A N 1
ATOM 7255 C CA . ILE A 1 947 ? 16.422 -39.375 50.969 1 51.62 947 ILE A CA 1
ATOM 7256 C C . ILE A 1 947 ? 15.977 -39.812 52.375 1 51.62 947 ILE A C 1
ATOM 7258 O O . ILE A 1 947 ? 16.75 -40.375 53.125 1 51.62 947 ILE A O 1
ATOM 7262 N N . PHE A 1 948 ? 14.664 -39.688 52.594 1 53.38 948 PHE A N 1
ATOM 7263 C CA . PHE A 1 948 ? 14.164 -40.094 53.906 1 53.38 948 PHE A CA 1
ATOM 7264 C C . PHE A 1 948 ? 14.18 -41.594 54.062 1 53.38 948 PHE A C 1
ATOM 7266 O O . PHE A 1 948 ? 14.523 -42.125 55.125 1 53.38 948 PHE A O 1
ATOM 7273 N N . VAL A 1 949 ? 13.914 -42.281 53 1 53.53 949 VAL A N 1
ATOM 7274 C CA . VAL A 1 949 ? 13.891 -43.75 53.125 1 53.53 949 VAL A CA 1
ATOM 7275 C C . VAL A 1 949 ? 15.312 -44.281 53.219 1 53.53 949 VAL A C 1
ATOM 7277 O O . VAL A 1 949 ? 15.578 -45.219 54 1 53.53 949 VAL A O 1
ATOM 7280 N N . THR A 1 950 ? 16.266 -43.594 52.531 1 53.53 950 THR A N 1
ATOM 7281 C CA . THR A 1 950 ? 17.625 -44.062 52.688 1 53.53 950 THR A CA 1
ATOM 7282 C C . THR A 1 950 ? 18.172 -43.781 54.094 1 53.53 950 THR A C 1
ATOM 7284 O O . THR A 1 950 ? 18.938 -44.562 54.625 1 53.53 950 THR A O 1
ATOM 7287 N N . PHE A 1 951 ? 17.703 -42.688 54.688 1 51.31 951 PHE A N 1
ATOM 7288 C CA . PHE A 1 951 ? 18.156 -42.406 56.031 1 51.31 951 PHE A CA 1
ATOM 7289 C C . PHE A 1 951 ? 17.547 -43.375 57.031 1 51.31 951 PHE A C 1
ATOM 7291 O O . PHE A 1 951 ? 18.203 -43.75 58 1 51.31 951 PHE A O 1
ATOM 7298 N N . LEU A 1 952 ? 16.297 -43.812 56.781 1 50.28 952 LEU A N 1
ATOM 7299 C CA . LEU A 1 952 ? 15.711 -44.781 57.719 1 50.28 952 LEU A CA 1
ATOM 7300 C C . LEU A 1 952 ? 16.375 -46.156 57.594 1 50.28 952 LEU A C 1
ATOM 7302 O O . LEU A 1 952 ? 16.547 -46.844 58.594 1 50.28 952 LEU A O 1
ATOM 7306 N N . THR A 1 953 ? 16.734 -46.531 56.375 1 51.62 953 THR A N 1
ATOM 7307 C CA . THR A 1 953 ? 17.281 -47.875 56.25 1 51.62 953 THR A CA 1
ATOM 7308 C C . THR A 1 953 ? 18.688 -47.906 56.844 1 51.62 953 THR A C 1
ATOM 7310 O O . THR A 1 953 ? 19.141 -48.969 57.281 1 51.62 953 THR A O 1
ATOM 7313 N N . LYS A 1 954 ? 19.469 -46.906 56.781 1 46.59 954 LYS A N 1
ATOM 7314 C CA . LYS A 1 954 ? 20.812 -47.031 57.344 1 46.59 954 LYS A CA 1
ATOM 7315 C C . LYS A 1 954 ? 20.75 -47.156 58.875 1 46.59 954 LYS A C 1
ATOM 7317 O O . LYS A 1 954 ? 21.719 -47.625 59.5 1 46.59 954 LYS A O 1
ATOM 7322 N N . ARG A 1 955 ? 19.688 -46.562 59.5 1 43.38 955 ARG A N 1
ATOM 7323 C CA . ARG A 1 955 ? 19.672 -46.719 60.938 1 43.38 955 ARG A CA 1
ATOM 7324 C C . ARG A 1 955 ? 19.422 -48.156 61.375 1 43.38 955 ARG A C 1
ATOM 7326 O O . ARG A 1 955 ? 19.797 -48.562 62.469 1 43.38 955 ARG A O 1
ATOM 7333 N N . THR A 1 956 ? 18.734 -48.938 60.562 1 46.03 956 THR A N 1
ATOM 7334 C CA . THR A 1 956 ? 18.453 -50.25 61.094 1 46.03 956 THR A CA 1
ATOM 7335 C C . THR A 1 956 ? 19.688 -51.156 60.938 1 46.03 956 THR A C 1
ATOM 7337 O O . THR A 1 956 ? 19.734 -52.25 61.531 1 46.03 956 THR A O 1
ATOM 7340 N N . LEU A 1 957 ? 20.625 -50.906 60.031 1 42.72 957 LEU A N 1
ATOM 7341 C CA . LEU A 1 957 ? 21.656 -51.906 59.938 1 42.72 957 LEU A CA 1
ATOM 7342 C C . LEU A 1 957 ? 22.641 -51.844 61.094 1 42.72 957 LEU A C 1
ATOM 7344 O O . LEU A 1 957 ? 23.422 -52.75 61.312 1 42.72 957 LEU A O 1
ATOM 7348 N N . ASN A 1 958 ? 22.859 -50.688 61.688 1 37.34 958 ASN A N 1
ATOM 7349 C CA . ASN A 1 958 ? 23.938 -50.75 62.688 1 37.34 958 ASN A CA 1
ATOM 7350 C C . ASN A 1 958 ? 23.484 -51.406 63.969 1 37.34 958 ASN A C 1
ATOM 7352 O O . ASN A 1 958 ? 24.219 -51.406 64.938 1 37.34 958 ASN A O 1
ATOM 7356 N N . SER A 1 959 ? 22.172 -51.625 64.188 1 36.88 959 SER A N 1
ATOM 7357 C CA . SER A 1 959 ? 21.906 -52.281 65.438 1 36.88 959 SER A CA 1
ATOM 7358 C C . SER A 1 959 ? 22.203 -53.781 65.375 1 36.88 959 SER A C 1
ATOM 7360 O O . SER A 1 959 ? 22.125 -54.5 66.375 1 36.88 959 SER A O 1
ATOM 7362 N N . SER A 1 960 ? 22.469 -54.375 64.188 1 27.77 960 SER A N 1
ATOM 7363 C CA . SER A 1 960 ? 22.984 -55.719 64.5 1 27.77 960 SER A CA 1
ATOM 7364 C C . SER A 1 960 ? 24.484 -55.688 64.75 1 27.77 960 SER A C 1
ATOM 7366 O O . SER A 1 960 ? 25.219 -55 64.062 1 27.77 960 SER A O 1
ATOM 7368 N N . MET B 1 1 ? -50.625 -8.109 -50.75 1 24.5 1 MET B N 1
ATOM 7369 C CA . MET B 1 1 ? -51.156 -7.121 -49.812 1 24.5 1 MET B CA 1
ATOM 7370 C C . MET B 1 1 ? -50.094 -6.637 -48.844 1 24.5 1 MET B C 1
ATOM 7372 O O . MET B 1 1 ? -50.312 -5.656 -48.125 1 24.5 1 MET B O 1
ATOM 7376 N N . ILE B 1 2 ? -49.125 -7.336 -48.719 1 30.3 2 ILE B N 1
ATOM 7377 C CA . ILE B 1 2 ? -48 -7.402 -47.812 1 30.3 2 ILE B CA 1
ATOM 7378 C C . ILE B 1 2 ? -47.094 -6.195 -48.031 1 30.3 2 ILE B C 1
ATOM 7380 O O . ILE B 1 2 ? -46.375 -5.789 -47.094 1 30.3 2 ILE B O 1
ATOM 7384 N N . VAL B 1 3 ? -47.125 -5.652 -49.25 1 30.98 3 VAL B N 1
ATOM 7385 C CA . VAL B 1 3 ? -46.438 -4.512 -49.844 1 30.98 3 VAL B CA 1
ATOM 7386 C C . VAL B 1 3 ? -46.781 -3.244 -49.062 1 30.98 3 VAL B C 1
ATOM 7388 O O . VAL B 1 3 ? -45.938 -2.338 -48.938 1 30.98 3 VAL B O 1
ATOM 7391 N N . TYR B 1 4 ? -48.062 -3.166 -48.625 1 30.77 4 TYR B N 1
ATOM 7392 C CA . TYR B 1 4 ? -48.688 -1.929 -48.156 1 30.77 4 TYR B CA 1
ATOM 7393 C C . TYR B 1 4 ? -48.094 -1.443 -46.844 1 30.77 4 TYR B C 1
ATOM 7395 O O . TYR B 1 4 ? -48.125 -0.248 -46.562 1 30.77 4 TYR B O 1
ATOM 7403 N N . ILE B 1 5 ? -47.812 -2.451 -46 1 32.34 5 ILE B N 1
ATOM 7404 C CA . ILE B 1 5 ? -47.625 -2.111 -44.594 1 32.34 5 ILE B CA 1
ATOM 7405 C C . ILE B 1 5 ? -46.344 -1.316 -44.406 1 32.34 5 ILE B C 1
ATOM 7407 O O . ILE B 1 5 ? -46.156 -0.607 -43.438 1 32.34 5 ILE B O 1
ATOM 7411 N N . LEU B 1 6 ? -45.438 -1.527 -45.375 1 32.41 6 LEU B N 1
ATOM 7412 C CA . LEU B 1 6 ? -44.094 -0.992 -45.281 1 32.41 6 LEU B CA 1
ATOM 7413 C C . LEU B 1 6 ? -44.094 0.53 -45.375 1 32.41 6 LEU B C 1
ATOM 7415 O O . LEU B 1 6 ? -43.125 1.188 -44.938 1 32.41 6 LEU B O 1
ATOM 7419 N N . LEU B 1 7 ? -45.062 1.14 -46.094 1 30.14 7 LEU B N 1
ATOM 7420 C CA . LEU B 1 7 ? -45.094 2.547 -46.469 1 30.14 7 LEU B CA 1
ATOM 7421 C C . LEU B 1 7 ? -45.375 3.434 -45.25 1 30.14 7 LEU B C 1
ATOM 7423 O O . LEU B 1 7 ? -45.031 4.621 -45.281 1 30.14 7 LEU B O 1
ATOM 7427 N N . SER B 1 8 ? -46.281 3.037 -44.406 1 30.7 8 SER B N 1
ATOM 7428 C CA . SER B 1 8 ? -46.906 3.994 -43.469 1 30.7 8 SER B CA 1
ATOM 7429 C C . SER B 1 8 ? -45.906 4.48 -42.438 1 30.7 8 SER B C 1
ATOM 7431 O O . SER B 1 8 ? -46.188 5.453 -41.719 1 30.7 8 SER B O 1
ATOM 7433 N N . LEU B 1 9 ? -45.062 3.658 -42 1 31.92 9 LEU B N 1
ATOM 7434 C CA . LEU B 1 9 ? -44.438 3.949 -40.719 1 31.92 9 LEU B CA 1
ATOM 7435 C C . LEU B 1 9 ? -43.469 5.105 -40.812 1 31.92 9 LEU B C 1
ATOM 7437 O O . LEU B 1 9 ? -42.719 5.395 -39.875 1 31.92 9 LEU B O 1
ATOM 7441 N N . GLY B 1 10 ? -43.219 5.582 -42 1 31.83 10 GLY B N 1
ATOM 7442 C CA . GLY B 1 10 ? -42.219 6.59 -42.25 1 31.83 10 GLY B CA 1
ATOM 7443 C C . GLY B 1 10 ? -42.562 7.945 -41.656 1 31.83 10 GLY B C 1
ATOM 7444 O O . GLY B 1 10 ? -41.844 8.93 -41.906 1 31.83 10 GLY B O 1
ATOM 7445 N N . LEU B 1 11 ? -43.844 8.25 -41.469 1 30.89 11 LEU B N 1
ATOM 7446 C CA . LEU B 1 11 ? -44.188 9.656 -41.281 1 30.89 11 LEU B CA 1
ATOM 7447 C C . LEU B 1 11 ? -43.719 10.141 -39.938 1 30.89 11 LEU B C 1
ATOM 7449 O O . LEU B 1 11 ? -44.438 10.055 -38.938 1 30.89 11 LEU B O 1
ATOM 7453 N N . ILE B 1 12 ? -42.688 9.797 -39.438 1 31.84 12 ILE B N 1
ATOM 7454 C CA . ILE B 1 12 ? -42.25 10.391 -38.188 1 31.84 12 ILE B CA 1
ATOM 7455 C C . ILE B 1 12 ? -42.281 11.914 -38.312 1 31.84 12 ILE B C 1
ATOM 7457 O O . ILE B 1 12 ? -41.562 12.492 -39.125 1 31.84 12 ILE B O 1
ATOM 7461 N N . SER B 1 13 ? -43.469 12.523 -37.906 1 30.36 13 SER B N 1
ATOM 7462 C CA . SER B 1 13 ? -43.781 13.945 -37.844 1 30.36 13 SER B CA 1
ATOM 7463 C C . SER B 1 13 ? -42.625 14.742 -37.25 1 30.36 13 SER B C 1
ATOM 7465 O O . SER B 1 13 ? -42.062 14.375 -36.219 1 30.36 13 SER B O 1
ATOM 7467 N N . HIS B 1 14 ? -41.969 15.328 -38.094 1 34.25 14 HIS B N 1
ATOM 7468 C CA . HIS B 1 14 ? -41.094 16.469 -37.781 1 34.25 14 HIS B CA 1
ATOM 7469 C C . HIS B 1 14 ? -41.844 17.484 -36.906 1 34.25 14 HIS B C 1
ATOM 7471 O O . HIS B 1 14 ? -42.812 18.109 -37.375 1 34.25 14 HIS B O 1
ATOM 7477 N N . VAL B 1 15 ? -42.219 17.25 -35.781 1 35.38 15 VAL B N 1
ATOM 7478 C CA . VAL B 1 15 ? -42.688 18.281 -34.844 1 35.38 15 VAL B CA 1
ATOM 7479 C C . VAL B 1 15 ? -41.875 19.562 -35.062 1 35.38 15 VAL B C 1
ATOM 7481 O O . VAL B 1 15 ? -40.656 19.594 -34.75 1 35.38 15 VAL B O 1
ATOM 7484 N N . ASN B 1 16 ? -42.219 20.203 -36.125 1 35.5 16 ASN B N 1
ATOM 7485 C CA . ASN B 1 16 ? -41.781 21.562 -36.469 1 35.5 16 ASN B CA 1
ATOM 7486 C C . ASN B 1 16 ? -42.094 22.547 -35.344 1 35.5 16 ASN B C 1
ATOM 7488 O O . ASN B 1 16 ? -43.25 22.656 -34.906 1 35.5 16 ASN B O 1
ATOM 7492 N N . CYS B 1 17 ? -41.344 22.844 -34.594 1 46.09 17 CYS B N 1
ATOM 7493 C CA . CYS B 1 17 ? -41.344 23.984 -33.656 1 46.09 17 CYS B CA 1
ATOM 7494 C C . CYS B 1 17 ? -41.875 25.234 -34.344 1 46.09 17 CYS B C 1
ATOM 7496 O O . CYS B 1 17 ? -41.219 25.766 -35.25 1 46.09 17 CYS B O 1
ATOM 7498 N N . LYS B 1 18 ? -43.25 25.484 -34.469 1 54.72 18 LYS B N 1
ATOM 7499 C CA . LYS B 1 18 ? -43.938 26.5 -35.25 1 54.72 18 LYS B CA 1
ATOM 7500 C C . LYS B 1 18 ? -43.562 27.906 -34.781 1 54.72 18 LYS B C 1
ATOM 7502 O O . LYS B 1 18 ? -43.781 28.25 -33.625 1 54.72 18 LYS B O 1
ATOM 7507 N N . ALA B 1 19 ? -42.875 28.656 -35.375 1 63.53 19 ALA B N 1
ATOM 7508 C CA . ALA B 1 19 ? -42.594 30.078 -35.219 1 63.53 19 ALA B CA 1
ATOM 7509 C C . ALA B 1 19 ? -43.875 30.891 -35.406 1 63.53 19 ALA B C 1
ATOM 7511 O O . ALA B 1 19 ? -44.75 30.5 -36.188 1 63.53 19 ALA B O 1
ATOM 7512 N N . PRO B 1 20 ? -44.156 31.844 -34.625 1 72.62 20 PRO B N 1
ATOM 7513 C CA . PRO B 1 20 ? -45.375 32.656 -34.781 1 72.62 20 PRO B CA 1
ATOM 7514 C C . PRO B 1 20 ? -45.594 33.156 -36.219 1 72.62 20 PRO B C 1
ATOM 7516 O O . PRO B 1 20 ? -44.625 33.531 -36.875 1 72.62 20 PRO B O 1
ATOM 7519 N N . ILE B 1 21 ? -46.719 32.969 -36.812 1 72.81 21 ILE B N 1
ATOM 7520 C CA . ILE B 1 21 ? -47.094 33.312 -38.188 1 72.81 21 ILE B CA 1
ATOM 7521 C C . ILE B 1 21 ? -46.812 34.781 -38.469 1 72.81 21 ILE B C 1
ATOM 7523 O O . ILE B 1 21 ? -46.438 35.156 -39.562 1 72.81 21 ILE B O 1
ATOM 7527 N N . CYS B 1 22 ? -46.781 35.562 -37.406 1 76.06 22 CYS B N 1
ATOM 7528 C CA . CYS B 1 22 ? -46.625 37 -37.594 1 76.06 22 CYS B CA 1
ATOM 7529 C C . CYS B 1 22 ? -45.156 37.344 -37.812 1 76.06 22 CYS B C 1
ATOM 7531 O O . CYS B 1 22 ? -44.812 38.469 -38.125 1 76.06 22 CYS B O 1
ATOM 7533 N N . CYS B 1 23 ? -44.25 36.406 -37.75 1 77.38 23 CYS B N 1
ATOM 7534 C CA . CYS B 1 23 ? -42.812 36.656 -37.875 1 77.38 23 CYS B CA 1
ATOM 7535 C C . CYS B 1 23 ? -42.438 36.938 -39.312 1 77.38 23 CYS B C 1
ATOM 7537 O O . CYS B 1 23 ? -41.438 37.594 -39.594 1 77.38 23 CYS B O 1
ATOM 7539 N N . SER B 1 24 ? -43.281 36.625 -40.219 1 77.44 24 SER B N 1
ATOM 7540 C CA . SER B 1 24 ? -43 36.906 -41.625 1 77.44 24 SER B CA 1
ATOM 7541 C C . SER B 1 24 ? -43.188 38.375 -41.938 1 77.44 24 SER B C 1
ATOM 7543 O O . SER B 1 24 ? -42.656 38.875 -42.938 1 77.44 24 SER B O 1
ATOM 7545 N N . SER B 1 25 ? -43.781 39.094 -41.094 1 76.81 25 SER B N 1
ATOM 7546 C CA . SER B 1 25 ? -44.062 40.5 -41.344 1 76.81 25 SER B CA 1
ATOM 7547 C C . SER B 1 25 ? -43 41.406 -40.781 1 76.81 25 SER B C 1
ATOM 7549 O O . SER B 1 25 ? -43 42.625 -41 1 76.81 25 SER B O 1
ATOM 7551 N N . VAL B 1 26 ? -41.969 40.875 -40.25 1 77 26 VAL B N 1
ATOM 7552 C CA . VAL B 1 26 ? -40.875 41.688 -39.688 1 77 26 VAL B CA 1
ATOM 7553 C C . VAL B 1 26 ? -39.875 42.031 -40.781 1 77 26 VAL B C 1
ATOM 7555 O O . VAL B 1 26 ? -39.344 41.125 -41.438 1 77 26 VAL B O 1
ATOM 7558 N N . ARG B 1 27 ? -39.625 43.25 -41.094 1 78.25 27 ARG B N 1
ATOM 7559 C CA . ARG B 1 27 ? -38.875 43.75 -42.219 1 78.25 27 ARG B CA 1
ATOM 7560 C C . ARG B 1 27 ? -37.375 43.531 -42 1 78.25 27 ARG B C 1
ATOM 7562 O O . ARG B 1 27 ? -36.625 43.219 -42.938 1 78.25 27 ARG B O 1
ATOM 7569 N N . ASN B 1 28 ? -37.031 43.75 -40.75 1 78.69 28 ASN B N 1
ATOM 7570 C CA . ASN B 1 28 ? -35.594 43.562 -40.469 1 78.69 28 ASN B CA 1
ATOM 7571 C C . ASN B 1 28 ? -35.188 42.094 -40.5 1 78.69 28 ASN B C 1
ATOM 7573 O O . ASN B 1 28 ? -35.812 41.281 -39.781 1 78.69 28 ASN B O 1
ATOM 7577 N N . GLU B 1 29 ? -34.344 41.75 -41.219 1 77.25 29 GLU B N 1
ATOM 7578 C CA . GLU B 1 29 ? -33.938 40.344 -41.438 1 77.25 29 GLU B CA 1
ATOM 7579 C C . GLU B 1 29 ? -33.438 39.719 -40.156 1 77.25 29 GLU B C 1
ATOM 7581 O O . GLU B 1 29 ? -33.75 38.562 -39.875 1 77.25 29 GLU B O 1
ATOM 7586 N N . GLU B 1 30 ? -32.688 40.312 -39.438 1 78.62 30 GLU B N 1
ATOM 7587 C CA . GLU B 1 30 ? -32.156 39.75 -38.219 1 78.62 30 GLU B CA 1
ATOM 7588 C C . GLU B 1 30 ? -33.25 39.5 -37.188 1 78.62 30 GLU B C 1
ATOM 7590 O O . GLU B 1 30 ? -33.25 38.469 -36.531 1 78.62 30 GLU B O 1
ATOM 7595 N N . CYS B 1 31 ? -34.031 40.281 -37.156 1 79.38 31 CYS B N 1
ATOM 7596 C CA . CYS B 1 31 ? -35.156 40.156 -36.219 1 79.38 31 CYS B CA 1
ATOM 7597 C C . CYS B 1 31 ? -36.156 39.125 -36.75 1 79.38 31 CYS B C 1
ATOM 7599 O O . CYS B 1 31 ? -36.812 38.438 -35.938 1 79.38 31 CYS B O 1
ATOM 7601 N N . ARG B 1 32 ? -36.281 39.125 -37.938 1 80.75 32 ARG B N 1
ATOM 7602 C CA . ARG B 1 32 ? -37.156 38.094 -38.5 1 80.75 32 ARG B CA 1
ATOM 7603 C C . ARG B 1 32 ? -36.625 36.688 -38.188 1 80.75 32 ARG B C 1
ATOM 7605 O O . ARG B 1 32 ? -37.406 35.812 -37.844 1 80.75 32 ARG B O 1
ATOM 7612 N N . THR B 1 33 ? -35.375 36.562 -38.281 1 80.5 33 THR B N 1
ATOM 7613 C CA . THR B 1 33 ? -34.75 35.281 -37.969 1 80.5 33 THR B CA 1
ATOM 7614 C C . THR B 1 33 ? -34.906 35 -36.469 1 80.5 33 THR B C 1
ATOM 7616 O O . THR B 1 33 ? -35.188 33.844 -36.094 1 80.5 33 THR B O 1
ATOM 7619 N N . ALA B 1 34 ? -34.781 35.875 -35.719 1 79.94 34 ALA B N 1
ATOM 7620 C CA . ALA B 1 34 ? -34.938 35.719 -34.281 1 79.94 34 ALA B CA 1
ATOM 7621 C C . ALA B 1 34 ? -36.375 35.438 -33.906 1 79.94 34 ALA B C 1
ATOM 7623 O O . ALA B 1 34 ? -36.656 34.656 -33 1 79.94 34 ALA B O 1
ATOM 7624 N N . CYS B 1 35 ? -37.125 35.969 -34.531 1 78.25 35 CYS B N 1
ATOM 7625 C CA . CYS B 1 35 ? -38.562 35.781 -34.344 1 78.25 35 CYS B CA 1
ATOM 7626 C C . CYS B 1 35 ? -38.938 34.344 -34.688 1 78.25 35 CYS B C 1
ATOM 7628 O O . CYS B 1 35 ? -39.812 33.75 -34.031 1 78.25 35 CYS B O 1
ATOM 7630 N N . GLN B 1 36 ? -38.312 33.875 -35.656 1 77.75 36 GLN B N 1
ATOM 7631 C CA . GLN B 1 36 ? -38.625 32.531 -36.094 1 77.75 36 GLN B CA 1
ATOM 7632 C C . GLN B 1 36 ? -38.156 31.5 -35.062 1 77.75 36 GLN B C 1
ATOM 7634 O O . GLN B 1 36 ? -38.656 30.375 -35.031 1 77.75 36 GLN B O 1
ATOM 7639 N N . THR B 1 37 ? -37.344 31.922 -34.219 1 76.81 37 THR B N 1
ATOM 7640 C CA . THR B 1 37 ? -36.844 30.984 -33.188 1 76.81 37 THR B CA 1
ATOM 7641 C C . THR B 1 37 ? -37.75 30.984 -31.984 1 76.81 37 THR B C 1
ATOM 7643 O O . THR B 1 37 ? -37.594 30.141 -31.094 1 76.81 37 THR B O 1
ATOM 7646 N N . LEU B 1 38 ? -38.594 31.719 -31.922 1 78.19 38 LEU B N 1
ATOM 7647 C CA . LEU B 1 38 ? -39.531 31.797 -30.797 1 78.19 38 LEU B CA 1
ATOM 7648 C C . LEU B 1 38 ? -40.594 30.703 -30.891 1 78.19 38 LEU B C 1
ATOM 7650 O O . LEU B 1 38 ? -41.094 30.422 -31.969 1 78.19 38 LEU B O 1
ATOM 7654 N N . THR B 1 39 ? -40.656 29.969 -29.828 1 75 39 THR B N 1
ATOM 7655 C CA . THR B 1 39 ? -41.594 28.875 -29.812 1 75 39 THR B CA 1
ATOM 7656 C C . THR B 1 39 ? -42.906 29.281 -29.109 1 75 39 THR B C 1
ATOM 7658 O O . THR B 1 39 ? -42.844 30 -28.109 1 75 39 THR B O 1
ATOM 7661 N N . THR B 1 40 ? -43.938 28.953 -29.594 1 69.62 40 THR B N 1
ATOM 7662 C CA . THR B 1 40 ? -45.25 29.188 -28.984 1 69.62 40 THR B CA 1
ATOM 7663 C C . THR B 1 40 ? -45.656 28 -28.109 1 69.62 40 THR B C 1
ATOM 7665 O O . THR B 1 40 ? -46.625 28.078 -27.375 1 69.62 40 THR B O 1
ATOM 7668 N N . GLU B 1 41 ? -44.906 26.953 -28.141 1 66.31 41 GLU B N 1
ATOM 7669 C CA . GLU B 1 41 ? -45.219 25.75 -27.375 1 66.31 41 GLU B CA 1
ATOM 7670 C C . GLU B 1 41 ? -44.156 25.484 -26.328 1 66.31 41 GLU B C 1
ATOM 7672 O O . GLU B 1 41 ? -43 25.922 -26.453 1 66.31 41 GLU B O 1
ATOM 7677 N N . GLY B 1 42 ? -44.562 25.078 -24.938 1 69.06 42 GLY B N 1
ATOM 7678 C CA . GLY B 1 42 ? -43.688 24.766 -23.812 1 69.06 42 GLY B CA 1
ATOM 7679 C C . GLY B 1 42 ? -44 25.578 -22.578 1 69.06 42 GLY B C 1
ATOM 7680 O O . GLY B 1 42 ? -45.031 26.234 -22.5 1 69.06 42 GLY B O 1
ATOM 7681 N N . GLY B 1 43 ? -43.062 25.578 -21.656 1 75.81 43 GLY B N 1
ATOM 7682 C CA . GLY B 1 43 ? -43.219 26.312 -20.422 1 75.81 43 GLY B CA 1
ATOM 7683 C C . GLY B 1 43 ? -43.062 27.812 -20.594 1 75.81 43 GLY B C 1
ATOM 7684 O O . GLY B 1 43 ? -42.281 28.266 -21.438 1 75.81 43 GLY B O 1
ATOM 7685 N N . GLN B 1 44 ? -43.781 28.5 -19.922 1 80.25 44 GLN B N 1
ATOM 7686 C CA . GLN B 1 44 ? -43.844 29.953 -20.078 1 80.25 44 GLN B CA 1
ATOM 7687 C C . GLN B 1 44 ? -42.5 30.594 -19.703 1 80.25 44 GLN B C 1
ATOM 7689 O O . GLN B 1 44 ? -42.094 31.609 -20.266 1 80.25 44 GLN B O 1
ATOM 7694 N N . ARG B 1 45 ? -41.906 29.984 -18.938 1 78.25 45 ARG B N 1
ATOM 7695 C CA . ARG B 1 45 ? -40.594 30.469 -18.578 1 78.25 45 ARG B CA 1
ATOM 7696 C C . ARG B 1 45 ? -39.625 30.312 -19.734 1 78.25 45 ARG B C 1
ATOM 7698 O O . ARG B 1 45 ? -38.812 31.203 -20 1 78.25 45 ARG B O 1
ATOM 7705 N N . GLU B 1 46 ? -39.688 29.281 -20.281 1 80 46 GLU B N 1
ATOM 7706 C CA . GLU B 1 46 ? -38.844 29.016 -21.438 1 80 46 GLU B CA 1
ATOM 7707 C C . GLU B 1 46 ? -39.156 29.969 -22.594 1 80 46 GLU B C 1
ATOM 7709 O O . GLU B 1 46 ? -38.25 30.453 -23.266 1 80 46 GLU B O 1
ATOM 7714 N N . GLN B 1 47 ? -40.344 30.188 -22.734 1 83.06 47 GLN B N 1
ATOM 7715 C CA . GLN B 1 47 ? -40.781 31.125 -23.766 1 83.06 47 GLN B CA 1
ATOM 7716 C C . GLN B 1 47 ? -40.219 32.531 -23.5 1 83.06 47 GLN B C 1
ATOM 7718 O O . GLN B 1 47 ? -39.781 33.219 -24.438 1 83.06 47 GLN B O 1
ATOM 7723 N N . MET B 1 48 ? -40.188 32.812 -22.344 1 84.44 48 MET B N 1
ATOM 7724 C CA . MET B 1 48 ? -39.688 34.125 -21.984 1 84.44 48 MET B CA 1
ATOM 7725 C C . MET B 1 48 ? -38.188 34.219 -22.172 1 84.44 48 MET B C 1
ATOM 7727 O O . MET B 1 48 ? -37.656 35.219 -22.656 1 84.44 48 MET B O 1
ATOM 7731 N N . GLU B 1 49 ? -37.562 33.219 -21.875 1 80.75 49 GLU B N 1
ATOM 7732 C CA . GLU B 1 49 ? -36.125 33.188 -22.062 1 80.75 49 GLU B CA 1
ATOM 7733 C C . GLU B 1 49 ? -35.781 33.312 -23.547 1 80.75 49 GLU B C 1
ATOM 7735 O O . GLU B 1 49 ? -34.812 34.031 -23.891 1 80.75 49 GLU B O 1
ATOM 7740 N N . GLN B 1 50 ? -36.5 32.719 -24.219 1 84.38 50 GLN B N 1
ATOM 7741 C CA . GLN B 1 50 ? -36.281 32.812 -25.656 1 84.38 50 GLN B CA 1
ATOM 7742 C C . GLN B 1 50 ? -36.594 34.219 -26.172 1 84.38 50 GLN B C 1
ATOM 7744 O O . GLN B 1 50 ? -35.875 34.75 -27.031 1 84.38 50 GLN B O 1
ATOM 7749 N N . LEU B 1 51 ? -37.562 34.75 -25.641 1 85.06 51 LEU B N 1
ATOM 7750 C CA . LEU B 1 51 ? -37.938 36.125 -26.016 1 85.06 51 LEU B CA 1
ATOM 7751 C C . LEU B 1 51 ? -36.844 37.125 -25.594 1 85.06 51 LEU B C 1
ATOM 7753 O O . LEU B 1 51 ? -36.5 38 -26.359 1 85.06 51 LEU B O 1
ATOM 7757 N N . LEU B 1 52 ? -36.312 36.844 -24.5 1 82 52 LEU B N 1
ATOM 7758 C CA . LEU B 1 52 ? -35.25 37.75 -24.016 1 82 52 LEU B CA 1
ATOM 7759 C C . LEU B 1 52 ? -34 37.594 -24.859 1 82 52 LEU B C 1
ATOM 7761 O O . LEU B 1 52 ? -33.312 38.562 -25.141 1 82 52 LEU B O 1
ATOM 7765 N N . GLU B 1 53 ? -33.812 36.469 -25.281 1 82.38 53 GLU B N 1
ATOM 7766 C CA . GLU B 1 53 ? -32.688 36.219 -26.188 1 82.38 53 GLU B CA 1
ATOM 7767 C C . GLU B 1 53 ? -32.906 36.875 -27.547 1 82.38 53 GLU B C 1
ATOM 7769 O O . GLU B 1 53 ? -31.984 37.469 -28.125 1 82.38 53 GLU B O 1
ATOM 7774 N N . ALA B 1 54 ? -34.031 36.844 -27.953 1 82.56 54 ALA B N 1
ATOM 7775 C CA . ALA B 1 54 ? -34.375 37.469 -29.234 1 82.56 54 ALA B CA 1
ATOM 7776 C C . ALA B 1 54 ? -34.344 39 -29.125 1 82.56 54 ALA B C 1
ATOM 7778 O O . ALA B 1 54 ? -34.031 39.688 -30.094 1 82.56 54 ALA B O 1
ATOM 7779 N N . SER B 1 55 ? -34.562 39.469 -27.953 1 81.69 55 SER B N 1
ATOM 7780 C CA . SER B 1 55 ? -34.625 40.906 -27.734 1 81.69 55 SER B CA 1
ATOM 7781 C C . SER B 1 55 ? -33.219 41.5 -27.766 1 81.69 55 SER B C 1
ATOM 7783 O O . SER B 1 55 ? -33.094 42.719 -27.969 1 81.69 55 SER B O 1
ATOM 7785 N N . LYS B 1 56 ? -32.312 40.688 -27.609 1 78.19 56 LYS B N 1
ATOM 7786 C CA . LYS B 1 56 ? -30.938 41.188 -27.672 1 78.19 56 LYS B CA 1
ATOM 7787 C C . LYS B 1 56 ? -30.562 41.625 -29.078 1 78.19 56 LYS B C 1
ATOM 7789 O O . LYS B 1 56 ? -29.781 42.531 -29.266 1 78.19 56 LYS B O 1
ATOM 7794 N N . SER B 1 57 ? -31.266 41 -30.016 1 78.06 57 SER B N 1
ATOM 7795 C CA . SER B 1 57 ? -30.969 41.312 -31.406 1 78.06 57 SER B CA 1
ATOM 7796 C C . SER B 1 57 ? -32 42.25 -32 1 78.06 57 SER B C 1
ATOM 7798 O O . SER B 1 57 ? -31.766 42.844 -33.062 1 78.06 57 SER B O 1
ATOM 7800 N N . CYS B 1 58 ? -33.062 42.344 -31.297 1 80.12 58 CYS B N 1
ATOM 7801 C CA . CYS B 1 58 ? -34.125 43.188 -31.812 1 80.12 58 CYS B CA 1
ATOM 7802 C C . CYS B 1 58 ? -34.375 44.375 -30.906 1 80.12 58 CYS B C 1
ATOM 7804 O O . CYS B 1 58 ? -35 44.25 -29.844 1 80.12 58 CYS B O 1
ATOM 7806 N N . GLY B 1 59 ? -34 45.5 -31.219 1 77.62 59 GLY B N 1
ATOM 7807 C CA . GLY B 1 59 ? -34.062 46.719 -30.422 1 77.62 59 GLY B CA 1
ATOM 7808 C C . GLY B 1 59 ? -35.469 47.25 -30.266 1 77.62 59 GLY B C 1
ATOM 7809 O O . GLY B 1 59 ? -36.406 46.719 -30.844 1 77.62 59 GLY B O 1
ATOM 7810 N N . SER B 1 60 ? -35.625 48.281 -29.562 1 76.38 60 SER B N 1
ATOM 7811 C CA . SER B 1 60 ? -36.906 48.875 -29.188 1 76.38 60 SER B CA 1
ATOM 7812 C C . SER B 1 60 ? -37.562 49.562 -30.391 1 76.38 60 SER B C 1
ATOM 7814 O O . SER B 1 60 ? -38.812 49.719 -30.422 1 76.38 60 SER B O 1
ATOM 7816 N N . ASP B 1 61 ? -36.781 49.781 -31.406 1 77.06 61 ASP B N 1
ATOM 7817 C CA . ASP B 1 61 ? -37.281 50.531 -32.562 1 77.06 61 ASP B CA 1
ATOM 7818 C C . ASP B 1 61 ? -37.969 49.625 -33.562 1 77.06 61 ASP B C 1
ATOM 7820 O O . ASP B 1 61 ? -38.594 50.094 -34.5 1 77.06 61 ASP B O 1
ATOM 7824 N N . GLN B 1 62 ? -37.875 48.375 -33.375 1 81.25 62 GLN B N 1
ATOM 7825 C CA . GLN B 1 62 ? -38.5 47.438 -34.281 1 81.25 62 GLN B CA 1
ATOM 7826 C C . GLN B 1 62 ? -39.969 47.156 -33.906 1 81.25 62 GLN B C 1
ATOM 7828 O O . GLN B 1 62 ? -40.281 46.125 -33.344 1 81.25 62 GLN B O 1
ATOM 7833 N N . THR B 1 63 ? -40.719 47.938 -34.125 1 79.06 63 THR B N 1
ATOM 7834 C CA . THR B 1 63 ? -42.125 47.969 -33.719 1 79.06 63 THR B CA 1
ATOM 7835 C C . THR B 1 63 ? -42.875 46.781 -34.281 1 79.06 63 THR B C 1
ATOM 7837 O O . THR B 1 63 ? -43.781 46.25 -33.625 1 79.06 63 THR B O 1
ATOM 7840 N N . GLU B 1 64 ? -42.531 46.375 -35.531 1 80.38 64 GLU B N 1
ATOM 7841 C CA . GLU B 1 64 ? -43.25 45.25 -36.125 1 80.38 64 GLU B CA 1
ATOM 7842 C C . GLU B 1 64 ? -43 43.969 -35.344 1 80.38 64 GLU B C 1
ATOM 7844 O O . GLU B 1 64 ? -43.906 43.156 -35.156 1 80.38 64 GLU B O 1
ATOM 7849 N N . PHE B 1 65 ? -41.844 43.875 -34.906 1 83.25 65 PHE B N 1
ATOM 7850 C CA . PHE B 1 65 ? -41.5 42.719 -34.094 1 83.25 65 PHE B CA 1
ATOM 7851 C C . PHE B 1 65 ? -42.281 42.719 -32.781 1 83.25 65 PHE B C 1
ATOM 7853 O O . PHE B 1 65 ? -42.875 41.688 -32.406 1 83.25 65 PHE B O 1
ATOM 7860 N N . TRP B 1 66 ? -42.344 43.75 -32.188 1 82.75 66 TRP B N 1
ATOM 7861 C CA . TRP B 1 66 ? -42.969 43.812 -30.844 1 82.75 66 TRP B CA 1
ATOM 7862 C C . TRP B 1 66 ? -44.469 43.75 -30.953 1 82.75 66 TRP B C 1
ATOM 7864 O O . TRP B 1 66 ? -45.125 43.25 -30.031 1 82.75 66 TRP B O 1
ATOM 7874 N N . GLN B 1 67 ? -44.938 44.156 -31.984 1 81.25 67 GLN B N 1
ATOM 7875 C CA . GLN B 1 67 ? -46.375 43.938 -32.25 1 81.25 67 GLN B CA 1
ATOM 7876 C C . GLN B 1 67 ? -46.688 42.469 -32.469 1 81.25 67 GLN B C 1
ATOM 7878 O O . GLN B 1 67 ? -47.719 41.969 -32 1 81.25 67 GLN B O 1
ATOM 7883 N N . CYS B 1 68 ? -45.781 41.844 -33.156 1 81.12 68 CYS B N 1
ATOM 7884 C CA . CYS B 1 68 ? -45.938 40.375 -33.344 1 81.12 68 CYS B CA 1
ATOM 7885 C C . CYS B 1 68 ? -45.875 39.656 -32.031 1 81.12 68 CYS B C 1
ATOM 7887 O O . CYS B 1 68 ? -46.656 38.75 -31.75 1 81.12 68 CYS B O 1
ATOM 7889 N N . VAL B 1 69 ? -44.938 40.094 -31.266 1 82.62 69 VAL B N 1
ATOM 7890 C CA . VAL B 1 69 ? -44.75 39.469 -29.953 1 82.62 69 VAL B CA 1
ATOM 7891 C C . VAL B 1 69 ? -46 39.688 -29.109 1 82.62 69 VAL B C 1
ATOM 7893 O O . VAL B 1 69 ? -46.438 38.75 -28.422 1 82.62 69 VAL B O 1
ATOM 7896 N N . ASN B 1 70 ? -46.531 40.75 -29.094 1 81.19 70 ASN B N 1
ATOM 7897 C CA . ASN B 1 70 ? -47.719 41.062 -28.312 1 81.19 70 ASN B CA 1
ATOM 7898 C C . ASN B 1 70 ? -48.938 40.25 -28.766 1 81.19 70 ASN B C 1
ATOM 7900 O O . ASN B 1 70 ? -49.781 39.906 -27.938 1 81.19 70 ASN B O 1
ATOM 7904 N N . GLN B 1 71 ? -48.938 39.844 -29.906 1 77.06 71 GLN B N 1
ATOM 7905 C CA . GLN B 1 71 ? -50.125 39.188 -30.453 1 77.06 71 GLN B CA 1
ATOM 7906 C C . GLN B 1 71 ? -50 37.656 -30.422 1 77.06 71 GLN B C 1
ATOM 7908 O O . GLN B 1 71 ? -51 36.938 -30.297 1 77.06 71 GLN B O 1
ATOM 7913 N N . SER B 1 72 ? -48.75 37.156 -30.422 1 78.38 72 SER B N 1
ATOM 7914 C CA . SER B 1 72 ? -48.656 35.719 -30.703 1 78.38 72 SER B CA 1
ATOM 7915 C C . SER B 1 72 ? -48 35 -29.547 1 78.38 72 SER B C 1
ATOM 7917 O O . SER B 1 72 ? -48.125 33.75 -29.438 1 78.38 72 SER B O 1
ATOM 7919 N N . ILE B 1 73 ? -47.344 35.625 -28.688 1 78.81 73 ILE B N 1
ATOM 7920 C CA . ILE B 1 73 ? -46.594 34.906 -27.656 1 78.81 73 ILE B CA 1
ATOM 7921 C C . ILE B 1 73 ? -47.438 34.812 -26.375 1 78.81 73 ILE B C 1
ATOM 7923 O O . ILE B 1 73 ? -47.844 35.844 -25.812 1 78.81 73 ILE B O 1
ATOM 7927 N N . GLN B 1 74 ? -47.562 33.625 -25.922 1 81.12 74 GLN B N 1
ATOM 7928 C CA . GLN B 1 74 ? -48.469 33.344 -24.828 1 81.12 74 GLN B CA 1
ATOM 7929 C C . GLN B 1 74 ? -48 34 -23.531 1 81.12 74 GLN B C 1
ATOM 7931 O O . GLN B 1 74 ? -48.812 34.5 -22.75 1 81.12 74 GLN B O 1
ATOM 7936 N N . VAL B 1 75 ? -46.75 33.938 -23.281 1 83.44 75 VAL B N 1
ATOM 7937 C CA . VAL B 1 75 ? -46.25 34.469 -22.016 1 83.44 75 VAL B CA 1
ATOM 7938 C C . VAL B 1 75 ? -46.531 35.938 -21.906 1 83.44 75 VAL B C 1
ATOM 7940 O O . VAL B 1 75 ? -46.781 36.469 -20.812 1 83.44 75 VAL B O 1
ATOM 7943 N N . VAL B 1 76 ? -46.562 36.594 -22.906 1 83.62 76 VAL B N 1
ATOM 7944 C CA . VAL B 1 76 ? -46.812 38.031 -22.906 1 83.62 76 VAL B CA 1
ATOM 7945 C C . VAL B 1 76 ? -48.281 38.312 -22.625 1 83.62 76 VAL B C 1
ATOM 7947 O O . VAL B 1 76 ? -48.625 39.219 -21.859 1 83.62 76 VAL B O 1
ATOM 7950 N N . SER B 1 77 ? -49.125 37.469 -23.156 1 83 77 SER B N 1
ATOM 7951 C CA . SER B 1 77 ? -50.531 37.594 -22.859 1 83 77 SER B CA 1
ATOM 7952 C C . SER B 1 77 ? -50.844 37.25 -21.406 1 83 77 SER B C 1
ATOM 7954 O O . SER B 1 77 ? -51.688 37.875 -20.75 1 83 77 SER B O 1
ATOM 7956 N N . SER B 1 78 ? -50.125 36.25 -20.906 1 83.81 78 SER B N 1
ATOM 7957 C CA . SER B 1 78 ? -50.281 35.875 -19.5 1 83.81 78 SER B CA 1
ATOM 7958 C C . SER B 1 78 ? -49.812 36.969 -18.562 1 83.81 78 SER B C 1
ATOM 7960 O O . SER B 1 78 ? -50.469 37.25 -17.547 1 83.81 78 SER B O 1
ATOM 7962 N N . LEU B 1 79 ? -48.781 37.594 -18.906 1 82.38 79 LEU B N 1
ATOM 7963 C CA . LEU B 1 79 ? -48.25 38.656 -18.078 1 82.38 79 LEU B CA 1
ATOM 7964 C C . LEU B 1 79 ? -49.188 39.844 -18.062 1 82.38 79 LEU B C 1
ATOM 7966 O O . LEU B 1 79 ? -49.25 40.594 -17.078 1 82.38 79 LEU B O 1
ATOM 7970 N N . ALA B 1 80 ? -49.875 40.031 -19.109 1 80.12 80 ALA B N 1
ATOM 7971 C CA . ALA B 1 80 ? -50.812 41.156 -19.219 1 80.12 80 ALA B CA 1
ATOM 7972 C C . ALA B 1 80 ? -52.031 40.938 -18.344 1 80.12 80 ALA B C 1
ATOM 7974 O O . ALA B 1 80 ? -52.625 41.875 -17.828 1 80.12 80 ALA B O 1
ATOM 7975 N N . ALA B 1 81 ? -52.375 39.719 -18.219 1 80.12 81 ALA B N 1
ATOM 7976 C CA . ALA B 1 81 ? -53.531 39.406 -17.375 1 80.12 81 ALA B CA 1
ATOM 7977 C C . ALA B 1 81 ? -53.156 39.562 -15.898 1 80.12 81 ALA B C 1
ATOM 7979 O O . ALA B 1 81 ? -53.906 40.188 -15.125 1 80.12 81 ALA B O 1
ATOM 7980 N N . TRP B 1 82 ? -52.188 38.906 -15.516 1 82.38 82 TRP B N 1
ATOM 7981 C CA . TRP B 1 82 ? -51.625 38.938 -14.172 1 82.38 82 TRP B CA 1
ATOM 7982 C C . TRP B 1 82 ? -50.156 38.625 -14.195 1 82.38 82 TRP B C 1
ATOM 7984 O O . TRP B 1 82 ? -49.719 37.656 -14.812 1 82.38 82 TRP B O 1
ATOM 7994 N N . SER B 1 83 ? -49.375 39.406 -13.508 1 81.69 83 SER B N 1
ATOM 7995 C CA . SER B 1 83 ? -47.938 39.281 -13.531 1 81.69 83 SER B CA 1
ATOM 7996 C C . SER B 1 83 ? -47.469 37.906 -13.023 1 81.69 83 SER B C 1
ATOM 7998 O O . SER B 1 83 ? -46.406 37.406 -13.422 1 81.69 83 SER B O 1
ATOM 8000 N N . GLY B 1 84 ? -48.156 37.281 -12.219 1 81.12 84 GLY B N 1
ATOM 8001 C CA . GLY B 1 84 ? -47.781 36 -11.648 1 81.12 84 GLY B CA 1
ATOM 8002 C C . GLY B 1 84 ? -48.281 34.812 -12.461 1 81.12 84 GLY B C 1
ATOM 8003 O O . GLY B 1 84 ? -47.938 33.688 -12.156 1 81.12 84 GLY B O 1
ATOM 8004 N N . ARG B 1 85 ? -48.906 34.938 -13.453 1 82.75 85 ARG B N 1
ATOM 8005 C CA . ARG B 1 85 ? -49.562 33.844 -14.195 1 82.75 85 ARG B CA 1
ATOM 8006 C C . ARG B 1 85 ? -48.531 32.969 -14.891 1 82.75 85 ARG B C 1
ATOM 8008 O O . ARG B 1 85 ? -48.688 31.75 -14.945 1 82.75 85 ARG B O 1
ATOM 8015 N N . PRO B 1 86 ? -47.469 33.531 -15.336 1 81.81 86 PRO B N 1
ATOM 8016 C CA . PRO B 1 86 ? -46.469 32.656 -15.969 1 81.81 86 PRO B CA 1
ATOM 8017 C C . PRO B 1 86 ? -45.844 31.672 -14.992 1 81.81 86 PRO B C 1
ATOM 8019 O O . PRO B 1 86 ? -45.281 30.656 -15.406 1 81.81 86 PRO B O 1
ATOM 8022 N N . CYS B 1 87 ? -45.969 31.891 -13.781 1 81.69 87 CYS B N 1
ATOM 8023 C CA . CYS B 1 87 ? -45.375 31.047 -12.75 1 81.69 87 CYS B CA 1
ATOM 8024 C C . CYS B 1 87 ? -46.25 29.828 -12.5 1 81.69 87 CYS B C 1
ATOM 8026 O O . CYS B 1 87 ? -45.844 28.906 -11.773 1 81.69 87 CYS B O 1
ATOM 8028 N N . CYS B 1 88 ? -47.281 29.75 -12.984 1 81.19 88 CYS B N 1
ATOM 8029 C CA . CYS B 1 88 ? -48.25 28.688 -12.688 1 81.19 88 CYS B CA 1
ATOM 8030 C C . CYS B 1 88 ? -47.781 27.359 -13.242 1 81.19 88 CYS B C 1
ATOM 8032 O O . CYS B 1 88 ? -48.25 26.297 -12.836 1 81.19 88 CYS B O 1
ATOM 8034 N N . ASP B 1 89 ? -46.875 27.375 -14.141 1 76.81 89 ASP B N 1
ATOM 8035 C CA . ASP B 1 89 ? -46.312 26.156 -14.688 1 76.81 89 ASP B CA 1
ATOM 8036 C C . ASP B 1 89 ? -45.438 25.438 -13.641 1 76.81 89 ASP B C 1
ATOM 8038 O O . ASP B 1 89 ? -45.156 24.25 -13.773 1 76.81 89 ASP B O 1
ATOM 8042 N N . LEU B 1 90 ? -45.156 26.156 -12.555 1 75.44 90 LEU B N 1
ATOM 8043 C CA . LEU B 1 90 ? -44.25 25.625 -11.531 1 75.44 90 LEU B CA 1
ATOM 8044 C C . LEU B 1 90 ? -45.062 24.953 -10.406 1 75.44 90 LEU B C 1
ATOM 8046 O O . LEU B 1 90 ? -44.469 24.438 -9.461 1 75.44 90 LEU B O 1
ATOM 8050 N N . ALA B 1 91 ? -46.156 24.828 -10.461 1 76.75 91 ALA B N 1
ATOM 8051 C CA . ALA B 1 91 ? -47.031 24.203 -9.453 1 76.75 91 ALA B CA 1
ATOM 8052 C C . ALA B 1 91 ? -46.906 22.672 -9.523 1 76.75 91 ALA B C 1
ATOM 8054 O O . ALA B 1 91 ? -47 22.094 -10.609 1 76.75 91 ALA B O 1
ATOM 8055 N N . LYS B 1 92 ? -46.844 22.141 -8.484 1 74.75 92 LYS B N 1
ATOM 8056 C CA . LYS B 1 92 ? -46.75 20.688 -8.398 1 74.75 92 LYS B CA 1
ATOM 8057 C C . LYS B 1 92 ? -48.125 20.031 -8.391 1 74.75 92 LYS B C 1
ATOM 8059 O O . LYS B 1 92 ? -48.312 19 -9.039 1 74.75 92 LYS B O 1
ATOM 8064 N N . ASN B 1 93 ? -49.062 20.688 -7.746 1 75.62 93 ASN B N 1
ATOM 8065 C CA . ASN B 1 93 ? -50.406 20.156 -7.633 1 75.62 93 ASN B CA 1
ATOM 8066 C C . ASN B 1 93 ? -51.344 20.75 -8.695 1 75.62 93 ASN B C 1
ATOM 8068 O O . ASN B 1 93 ? -51.312 21.969 -8.938 1 75.62 93 ASN B O 1
ATOM 8072 N N . ARG B 1 94 ? -52.062 20 -9.289 1 74.94 94 ARG B N 1
ATOM 8073 C CA . ARG B 1 94 ? -52.938 20.391 -10.398 1 74.94 94 ARG B CA 1
ATOM 8074 C C . ARG B 1 94 ? -54 21.359 -9.938 1 74.94 94 ARG B C 1
ATOM 8076 O O . ARG B 1 94 ? -54.406 22.266 -10.68 1 74.94 94 ARG B O 1
ATOM 8083 N N . VAL B 1 95 ? -54.438 21.141 -8.695 1 73.94 95 VAL B N 1
ATOM 8084 C CA . VAL B 1 95 ? -55.469 22.016 -8.164 1 73.94 95 VAL B CA 1
ATOM 8085 C C . VAL B 1 95 ? -54.906 23.438 -7.992 1 73.94 95 VAL B C 1
ATOM 8087 O O . VAL B 1 95 ? -55.562 24.422 -8.32 1 73.94 95 VAL B O 1
ATOM 8090 N N . CYS B 1 96 ? -53.656 23.391 -7.691 1 75.19 96 CYS B N 1
ATOM 8091 C CA . CYS B 1 96 ? -53.031 24.688 -7.496 1 75.19 96 CYS B CA 1
ATOM 8092 C C . CYS B 1 96 ? -52.688 25.344 -8.836 1 75.19 96 CYS B C 1
ATOM 8094 O O . CYS B 1 96 ? -52.812 26.562 -8.977 1 75.19 96 CYS B O 1
ATOM 8096 N N . GLU B 1 97 ? -52.438 24.594 -9.672 1 80.94 97 GLU B N 1
ATOM 8097 C CA . GLU B 1 97 ? -52.125 25.094 -11.016 1 80.94 97 GLU B CA 1
ATOM 8098 C C . GLU B 1 97 ? -53.344 25.75 -11.641 1 80.94 97 GLU B C 1
ATOM 8100 O O . GLU B 1 97 ? -53.25 26.844 -12.227 1 80.94 97 GLU B O 1
ATOM 8105 N N . LEU B 1 98 ? -54.438 25.109 -11.461 1 79.81 98 LEU B N 1
ATOM 8106 C CA . LEU B 1 98 ? -55.688 25.625 -12.039 1 79.81 98 LEU B CA 1
ATOM 8107 C C . LEU B 1 98 ? -56.125 26.891 -11.32 1 79.81 98 LEU B C 1
ATOM 8109 O O . LEU B 1 98 ? -56.562 27.844 -11.953 1 79.81 98 LEU B O 1
ATOM 8113 N N . ALA B 1 99 ? -56 26.844 -10.016 1 80.94 99 ALA B N 1
ATOM 8114 C CA . ALA B 1 99 ? -56.344 28.016 -9.234 1 80.94 99 ALA B CA 1
ATOM 8115 C C . ALA B 1 99 ? -55.469 29.203 -9.594 1 80.94 99 ALA B C 1
ATOM 8117 O O . ALA B 1 99 ? -55.938 30.344 -9.672 1 80.94 99 ALA B O 1
ATOM 8118 N N . CYS B 1 100 ? -54.281 28.891 -9.945 1 81.31 100 CYS B N 1
ATOM 8119 C CA . CYS B 1 100 ? -53.281 29.906 -10.312 1 81.31 100 CYS B CA 1
ATOM 8120 C C . CYS B 1 100 ? -53.594 30.469 -11.695 1 81.31 100 CYS B C 1
ATOM 8122 O O . CYS B 1 100 ? -53.5 31.672 -11.906 1 81.31 100 CYS B O 1
ATOM 8124 N N . ARG B 1 101 ? -54 29.734 -12.516 1 81 101 ARG B N 1
ATOM 8125 C CA . ARG B 1 101 ? -54.25 30.156 -13.883 1 81 101 ARG B CA 1
ATOM 8126 C C . ARG B 1 101 ? -55.469 31.047 -13.961 1 81 101 ARG B C 1
ATOM 8128 O O . ARG B 1 101 ? -55.594 31.891 -14.859 1 81 101 ARG B O 1
ATOM 8135 N N . GLU B 1 102 ? -56.281 30.875 -12.938 1 80.25 102 GLU B N 1
ATOM 8136 C CA . GLU B 1 102 ? -57.5 31.688 -12.898 1 80.25 102 GLU B CA 1
ATOM 8137 C C . GLU B 1 102 ? -57.312 32.875 -11.969 1 80.25 102 GLU B C 1
ATOM 8139 O O . GLU B 1 102 ? -58.156 33.781 -11.953 1 80.25 102 GLU B O 1
ATOM 8144 N N . ALA B 1 103 ? -56.25 32.938 -11.273 1 80.12 103 ALA B N 1
ATOM 8145 C CA . ALA B 1 103 ? -56.062 33.938 -10.258 1 80.12 103 ALA B CA 1
ATOM 8146 C C . ALA B 1 103 ? -55.656 35.281 -10.883 1 80.12 103 ALA B C 1
ATOM 8148 O O . ALA B 1 103 ? -55.031 35.312 -11.945 1 80.12 103 ALA B O 1
ATOM 8149 N N . LYS B 1 104 ? -56.062 36.406 -10.281 1 77.56 104 LYS B N 1
ATOM 8150 C CA . LYS B 1 104 ? -55.719 37.719 -10.734 1 77.56 104 LYS B CA 1
ATOM 8151 C C . LYS B 1 104 ? -54.812 38.438 -9.727 1 77.56 104 LYS B C 1
ATOM 8153 O O . LYS B 1 104 ? -54.312 39.531 -9.961 1 77.56 104 LYS B O 1
ATOM 8158 N N . SER B 1 105 ? -54.656 37.781 -8.68 1 77.25 105 SER B N 1
ATOM 8159 C CA . SER B 1 105 ? -53.781 38.281 -7.617 1 77.25 105 SER B CA 1
ATOM 8160 C C . SER B 1 105 ? -53.188 37.125 -6.797 1 77.25 105 SER B C 1
ATOM 8162 O O . SER B 1 105 ? -53.688 36 -6.848 1 77.25 105 SER B O 1
ATOM 8164 N N . GLN B 1 106 ? -52.156 37.438 -6.055 1 76.12 106 GLN B N 1
ATOM 8165 C CA . GLN B 1 106 ? -51.5 36.438 -5.203 1 76.12 106 GLN B CA 1
ATOM 8166 C C . GLN B 1 106 ? -52.469 35.969 -4.109 1 76.12 106 GLN B C 1
ATOM 8168 O O . GLN B 1 106 ? -52.406 34.812 -3.705 1 76.12 106 GLN B O 1
ATOM 8173 N N . ARG B 1 107 ? -53.25 36.75 -3.578 1 76 107 ARG B N 1
ATOM 8174 C CA . ARG B 1 107 ? -54.188 36.438 -2.521 1 76 107 ARG B CA 1
ATOM 8175 C C . ARG B 1 107 ? -55.188 35.375 -2.98 1 76 107 ARG B C 1
ATOM 8177 O O . ARG B 1 107 ? -55.594 34.5 -2.195 1 76 107 ARG B O 1
ATOM 8184 N N . GLU B 1 108 ? -55.469 35.344 -4.199 1 77 108 GLU B N 1
ATOM 8185 C CA . GLU B 1 108 ? -56.469 34.438 -4.719 1 77 108 GLU B CA 1
ATOM 8186 C C . GLU B 1 108 ? -55.906 33.031 -4.84 1 77 108 GLU B C 1
ATOM 8188 O O . GLU B 1 108 ? -56.656 32.031 -4.734 1 77 108 GLU B O 1
ATOM 8193 N N . ILE B 1 109 ? -54.594 32.875 -4.906 1 76.31 109 ILE B N 1
ATOM 8194 C CA . ILE B 1 109 ? -53.969 31.562 -4.961 1 76.31 109 ILE B CA 1
ATOM 8195 C C . ILE B 1 109 ? -53.875 30.953 -3.557 1 76.31 109 ILE B C 1
ATOM 8197 O O . ILE B 1 109 ? -54.031 29.75 -3.383 1 76.31 109 ILE B O 1
ATOM 8201 N N . SER B 1 110 ? -53.688 31.797 -2.629 1 72.5 110 SER B N 1
ATOM 8202 C CA . SER B 1 110 ? -53.469 31.375 -1.248 1 72.5 110 SER B CA 1
ATOM 8203 C C . SER B 1 110 ? -54.75 30.781 -0.649 1 72.5 110 SER B C 1
ATOM 8205 O O . SER B 1 110 ? -54.688 30.047 0.332 1 72.5 110 SER B O 1
ATOM 8207 N N . GLU B 1 111 ? -55.844 31.047 -1.173 1 71.31 111 GLU B N 1
ATOM 8208 C CA . GLU B 1 111 ? -57.094 30.5 -0.701 1 71.31 111 GLU B CA 1
ATOM 8209 C C . GLU B 1 111 ? -57.219 29.016 -1.035 1 71.31 111 GLU B C 1
ATOM 8211 O O . GLU B 1 111 ? -57.844 28.25 -0.288 1 71.31 111 GLU B O 1
ATOM 8216 N N . SER B 1 112 ? -56.531 28.609 -2.131 1 68.75 112 SER B N 1
ATOM 8217 C CA . SER B 1 112 ? -56.688 27.234 -2.584 1 68.75 112 SER B CA 1
ATOM 8218 C C . SER B 1 112 ? -55.375 26.469 -2.484 1 68.75 112 SER B C 1
ATOM 8220 O O . SER B 1 112 ? -55.344 25.234 -2.57 1 68.75 112 SER B O 1
ATOM 8222 N N . CYS B 1 113 ? -54.281 27.172 -2.385 1 70.62 113 CYS B N 1
ATOM 8223 C CA . CYS B 1 113 ? -53 26.531 -2.4 1 70.62 113 CYS B CA 1
ATOM 8224 C C . CYS B 1 113 ? -52.125 27.062 -1.268 1 70.62 113 CYS B C 1
ATOM 8226 O O . CYS B 1 113 ? -51.938 28.266 -1.123 1 70.62 113 CYS B O 1
ATOM 8228 N N . ARG B 1 114 ? -51.844 26.219 -0.492 1 68.19 114 ARG B N 1
ATOM 8229 C CA . ARG B 1 114 ? -51 26.609 0.629 1 68.19 114 ARG B CA 1
ATOM 8230 C C . ARG B 1 114 ? -49.562 26.906 0.165 1 68.19 114 ARG B C 1
ATOM 8232 O O . ARG B 1 114 ? -49 26.141 -0.631 1 68.19 114 ARG B O 1
ATOM 8239 N N . GLU B 1 115 ? -48.812 27.797 0.649 1 66.69 115 GLU B N 1
ATOM 8240 C CA . GLU B 1 115 ? -47.5 28.266 0.248 1 66.69 115 GLU B CA 1
ATOM 8241 C C . GLU B 1 115 ? -46.406 27.266 0.647 1 66.69 115 GLU B C 1
ATOM 8243 O O . GLU B 1 115 ? -45.438 27.062 -0.087 1 66.69 115 GLU B O 1
ATOM 8248 N N . SER B 1 116 ? -46.656 26.562 1.642 1 66.25 116 SER B N 1
ATOM 8249 C CA . SER B 1 116 ? -45.688 25.625 2.172 1 66.25 116 SER B CA 1
ATOM 8250 C C . SER B 1 116 ? -45.531 24.422 1.256 1 66.25 116 SER B C 1
ATOM 8252 O O . SER B 1 116 ? -44.469 23.797 1.201 1 66.25 116 SER B O 1
ATOM 8254 N N . LEU B 1 117 ? -46.5 24.156 0.587 1 64.94 117 LEU B N 1
ATOM 8255 C CA . LEU B 1 117 ? -46.5 22.984 -0.262 1 64.94 117 LEU B CA 1
ATOM 8256 C C . LEU B 1 117 ? -46.094 23.328 -1.687 1 64.94 117 LEU B C 1
ATOM 8258 O O . LEU B 1 117 ? -45.719 22.438 -2.459 1 64.94 117 LEU B O 1
ATOM 8262 N N . GLU B 1 118 ? -46.25 24.516 -2 1 71.5 118 GLU B N 1
ATOM 8263 C CA . GLU B 1 118 ? -45.906 24.953 -3.352 1 71.5 118 GLU B CA 1
ATOM 8264 C C . GLU B 1 118 ? -44.906 26.109 -3.322 1 71.5 118 GLU B C 1
ATOM 8266 O O . GLU B 1 118 ? -45.219 27.219 -3.797 1 71.5 118 GLU B O 1
ATOM 8271 N N . THR B 1 119 ? -43.844 25.812 -2.953 1 69.12 119 THR B N 1
ATOM 8272 C CA . THR B 1 119 ? -42.844 26.859 -2.682 1 69.12 119 THR B CA 1
ATOM 8273 C C . THR B 1 119 ? -42.344 27.469 -3.982 1 69.12 119 THR B C 1
ATOM 8275 O O . THR B 1 119 ? -42.188 28.688 -4.086 1 69.12 119 THR B O 1
ATOM 8278 N N . SER B 1 120 ? -42.188 26.703 -4.836 1 76 120 SER B N 1
ATOM 8279 C CA . SER B 1 120 ? -41.625 27.203 -6.098 1 76 120 SER B CA 1
ATOM 8280 C C . SER B 1 120 ? -42.625 28.141 -6.781 1 76 120 SER B C 1
ATOM 8282 O O . SER B 1 120 ? -42.219 29.141 -7.375 1 76 120 SER B O 1
ATOM 8284 N N . LEU B 1 121 ? -43.719 27.828 -6.609 1 81.25 121 LEU B N 1
ATOM 8285 C CA . LEU B 1 121 ? -44.781 28.656 -7.207 1 81.25 121 LEU B CA 1
ATOM 8286 C C . LEU B 1 121 ? -44.844 30.016 -6.531 1 81.25 121 LEU B C 1
ATOM 8288 O O . LEU B 1 121 ? -44.844 31.047 -7.203 1 81.25 121 LEU B O 1
ATOM 8292 N N . TYR B 1 122 ? -44.844 29.969 -5.34 1 76.25 122 TYR B N 1
ATOM 8293 C CA . TYR B 1 122 ? -45 31.219 -4.613 1 76.25 122 TYR B CA 1
ATOM 8294 C C . TYR B 1 122 ? -43.75 32.062 -4.688 1 76.25 122 TYR B C 1
ATOM 8296 O O . TYR B 1 122 ? -43.844 33.312 -4.73 1 76.25 122 TYR B O 1
ATOM 8304 N N . GLU B 1 123 ? -42.625 31.5 -4.789 1 74.56 123 GLU B N 1
ATOM 8305 C CA . GLU B 1 123 ? -41.406 32.25 -4.992 1 74.56 123 GLU B CA 1
ATOM 8306 C C . GLU B 1 123 ? -41.406 32.969 -6.336 1 74.56 123 GLU B C 1
ATOM 8308 O O . GLU B 1 123 ? -41 34.156 -6.422 1 74.56 123 GLU B O 1
ATOM 8313 N N . CYS B 1 124 ? -41.812 32.344 -7.164 1 80.19 124 CYS B N 1
ATOM 8314 C CA . CYS B 1 124 ? -41.938 32.938 -8.5 1 80.19 124 CYS B CA 1
ATOM 8315 C C . CYS B 1 124 ? -42.969 34.031 -8.523 1 80.19 124 CYS B C 1
ATOM 8317 O O . CYS B 1 124 ? -42.719 35.094 -9.102 1 80.19 124 CYS B O 1
ATOM 8319 N N . VAL B 1 125 ? -44 33.812 -7.887 1 81.62 125 VAL B N 1
ATOM 8320 C CA . VAL B 1 125 ? -45.062 34.812 -7.871 1 81.62 125 VAL B CA 1
ATOM 8321 C C . VAL B 1 125 ? -44.625 36.031 -7.113 1 81.62 125 VAL B C 1
ATOM 8323 O O . VAL B 1 125 ? -44.906 37.156 -7.527 1 81.62 125 VAL B O 1
ATOM 8326 N N . LYS B 1 126 ? -43.938 35.781 -6.145 1 75.44 126 LYS B N 1
ATOM 8327 C CA . LYS B 1 126 ? -43.438 36.906 -5.375 1 75.44 126 LYS B CA 1
ATOM 8328 C C . LYS B 1 126 ? -42.406 37.719 -6.184 1 75.44 126 LYS B C 1
ATOM 8330 O O . LYS B 1 126 ? -42.438 38.938 -6.18 1 75.44 126 LYS B O 1
ATOM 8335 N N . LYS B 1 127 ? -41.594 37.062 -6.824 1 77 127 LYS B N 1
ATOM 8336 C CA . LYS B 1 127 ? -40.625 37.719 -7.691 1 77 127 LYS B CA 1
ATOM 8337 C C . LYS B 1 127 ? -41.312 38.531 -8.789 1 77 127 LYS B C 1
ATOM 8339 O O . LYS B 1 127 ? -40.875 39.656 -9.102 1 77 127 LYS B O 1
ATOM 8344 N N . GLN B 1 128 ? -42.281 38 -9.219 1 80.12 128 GLN B N 1
ATOM 8345 C CA . GLN B 1 128 ? -43 38.688 -10.281 1 80.12 128 GLN B CA 1
ATOM 8346 C C . GLN B 1 128 ? -43.812 39.875 -9.727 1 80.12 128 GLN B C 1
ATOM 8348 O O . GLN B 1 128 ? -44 40.875 -10.406 1 80.12 128 GLN B O 1
ATOM 8353 N N . GLY B 1 129 ? -44.156 39.594 -8.531 1 77.75 129 GLY B N 1
ATOM 8354 C CA . GLY B 1 129 ? -44.781 40.75 -7.871 1 77.75 129 GLY B CA 1
ATOM 8355 C C . GLY B 1 129 ? -43.844 41.906 -7.695 1 77.75 129 GLY B C 1
ATOM 8356 O O . GLY B 1 129 ? -44.219 43.062 -7.934 1 77.75 129 GLY B O 1
ATOM 8357 N N . ASP B 1 130 ? -42.656 41.594 -7.367 1 72.38 130 ASP B N 1
ATOM 8358 C CA . ASP B 1 130 ? -41.594 42.625 -7.258 1 72.38 130 ASP B CA 1
ATOM 8359 C C . ASP B 1 130 ? -41.281 43.25 -8.617 1 72.38 130 ASP B C 1
ATOM 8361 O O . ASP B 1 130 ? -41.062 44.438 -8.719 1 72.38 130 ASP B O 1
ATOM 8365 N N . GLY B 1 131 ? -41.281 42.406 -9.438 1 78 131 GLY B N 1
ATOM 8366 C CA . GLY B 1 131 ? -41.094 42.906 -10.789 1 78 131 GLY B CA 1
ATOM 8367 C C . GLY B 1 131 ? -42.156 43.875 -11.242 1 78 131 GLY B C 1
ATOM 8368 O O . GLY B 1 131 ? -41.875 44.875 -11.898 1 78 131 GLY B O 1
ATOM 8369 N N . GLU B 1 132 ? -43.281 43.562 -10.852 1 77.62 132 GLU B N 1
ATOM 8370 C CA . GLU B 1 132 ? -44.406 44.406 -11.227 1 77.62 132 GLU B CA 1
ATOM 8371 C C . GLU B 1 132 ? -44.25 45.812 -10.617 1 77.62 132 GLU B C 1
ATOM 8373 O O . GLU B 1 132 ? -44.594 46.781 -11.25 1 77.62 132 GLU B O 1
ATOM 8378 N N . ILE B 1 133 ? -43.719 45.781 -9.438 1 73.12 133 ILE B N 1
ATOM 8379 C CA . ILE B 1 133 ? -43.531 47.031 -8.742 1 73.12 133 ILE B CA 1
ATOM 8380 C C . ILE B 1 133 ? -42.406 47.844 -9.43 1 73.12 133 ILE B C 1
ATOM 8382 O O . ILE B 1 133 ? -42.531 49.031 -9.625 1 73.12 133 ILE B O 1
ATOM 8386 N N . CYS B 1 134 ? -41.438 47.094 -9.805 1 73.75 134 CYS B N 1
ATOM 8387 C CA . CYS B 1 134 ? -40.25 47.781 -10.359 1 73.75 134 CYS B CA 1
ATOM 8388 C C . CYS B 1 134 ? -40.469 48.094 -11.836 1 73.75 134 CYS B C 1
ATOM 8390 O O . CYS B 1 134 ? -40 49.094 -12.328 1 73.75 134 CYS B O 1
ATOM 8392 N N . CYS B 1 135 ? -41.156 47.219 -12.469 1 76.06 135 CYS B N 1
ATOM 8393 C CA . CYS B 1 135 ? -41.25 47.344 -13.914 1 76.06 135 CYS B CA 1
ATOM 8394 C C . CYS B 1 135 ? -42.531 48.094 -14.281 1 76.06 135 CYS B C 1
ATOM 8396 O O . CYS B 1 135 ? -42.75 48.406 -15.453 1 76.06 135 CYS B O 1
ATOM 8398 N N . GLY B 1 136 ? -43.5 48.188 -13.406 1 65 136 GLY B N 1
ATOM 8399 C CA . GLY B 1 136 ? -44.844 48.719 -13.672 1 65 136 GLY B CA 1
ATOM 8400 C C . GLY B 1 136 ? -44.844 50.156 -14.164 1 65 136 GLY B C 1
ATOM 8401 O O . GLY B 1 136 ? -45.719 50.531 -14.938 1 65 136 GLY B O 1
ATOM 8402 N N . GLY B 1 137 ? -44.125 51.062 -13.711 1 53.31 137 GLY B N 1
ATOM 8403 C CA . GLY B 1 137 ? -44.375 52.469 -13.922 1 53.31 137 GLY B CA 1
ATOM 8404 C C . GLY B 1 137 ? -43.938 52.969 -15.297 1 53.31 137 GLY B C 1
ATOM 8405 O O . GLY B 1 137 ? -42.75 52.844 -15.656 1 53.31 137 GLY B O 1
ATOM 8406 N N . GLY B 1 138 ? -44.938 53.5 -16.266 1 55.31 138 GLY B N 1
ATOM 8407 C CA . GLY B 1 138 ? -44.938 54.344 -17.453 1 55.31 138 GLY B CA 1
ATOM 8408 C C . GLY B 1 138 ? -44 53.844 -18.531 1 55.31 138 GLY B C 1
ATOM 8409 O O . GLY B 1 138 ? -43.656 54.594 -19.453 1 55.31 138 GLY B O 1
ATOM 8410 N N . GLN B 1 139 ? -43.531 52.719 -18.438 1 59.59 139 GLN B N 1
ATOM 8411 C CA . GLN B 1 139 ? -42.531 52.312 -19.438 1 59.59 139 GLN B CA 1
ATOM 8412 C C . GLN B 1 139 ? -43.219 51.75 -20.688 1 59.59 139 GLN B C 1
ATOM 8414 O O . GLN B 1 139 ? -44.375 51.375 -20.641 1 59.59 139 GLN B O 1
ATOM 8419 N N . ASN B 1 140 ? -42.688 51.906 -21.859 1 71.44 140 ASN B N 1
ATOM 8420 C CA . ASN B 1 140 ? -43.125 51.375 -23.141 1 71.44 140 ASN B CA 1
ATOM 8421 C C . ASN B 1 140 ? -43.312 49.875 -23.078 1 71.44 140 ASN B C 1
ATOM 8423 O O . ASN B 1 140 ? -42.719 49.188 -22.219 1 71.44 140 ASN B O 1
ATOM 8427 N N . PHE B 1 141 ? -44.125 49.375 -23.859 1 75.88 141 PHE B N 1
ATOM 8428 C CA . PHE B 1 141 ? -44.469 47.969 -23.922 1 75.88 141 PHE B CA 1
ATOM 8429 C C . PHE B 1 141 ? -43.219 47.094 -23.953 1 75.88 141 PHE B C 1
ATOM 8431 O O . PHE B 1 141 ? -43.125 46.125 -23.219 1 75.88 141 PHE B O 1
ATOM 8438 N N . ASN B 1 142 ? -42.375 47.531 -24.719 1 78.06 142 ASN B N 1
ATOM 8439 C CA . ASN B 1 142 ? -41.156 46.719 -24.875 1 78.06 142 ASN B CA 1
ATOM 8440 C C . ASN B 1 142 ? -40.344 46.688 -23.594 1 78.06 142 ASN B C 1
ATOM 8442 O O . ASN B 1 142 ? -39.844 45.625 -23.203 1 78.06 142 ASN B O 1
ATOM 8446 N N . CYS B 1 143 ? -40.25 47.688 -22.969 1 79.69 143 CYS B N 1
ATOM 8447 C CA . CYS B 1 143 ? -39.531 47.75 -21.703 1 79.69 143 CYS B CA 1
ATOM 8448 C C . CYS B 1 143 ? -40.25 46.969 -20.625 1 79.69 143 CYS B C 1
ATOM 8450 O O . CYS B 1 143 ? -39.625 46.219 -19.859 1 79.69 143 CYS B O 1
ATOM 8452 N N . HIS B 1 144 ? -41.438 47.031 -20.625 1 81 144 HIS B N 1
ATOM 8453 C CA . HIS B 1 144 ? -42.219 46.344 -19.609 1 81 144 HIS B CA 1
ATOM 8454 C C . HIS B 1 144 ? -42.062 44.844 -19.734 1 81 144 HIS B C 1
ATOM 8456 O O . HIS B 1 144 ? -41.812 44.156 -18.734 1 81 144 HIS B O 1
ATOM 8462 N N . ILE B 1 145 ? -42.156 44.375 -20.922 1 78.88 145 ILE B N 1
ATOM 8463 C CA . ILE B 1 145 ? -42.094 42.906 -21.125 1 78.88 145 ILE B CA 1
ATOM 8464 C C . ILE B 1 145 ? -40.656 42.406 -20.875 1 78.88 145 ILE B C 1
ATOM 8466 O O . ILE B 1 145 ? -40.469 41.375 -20.234 1 78.88 145 ILE B O 1
ATOM 8470 N N . THR B 1 146 ? -39.75 43.125 -21.312 1 82 146 THR B N 1
ATOM 8471 C CA . THR B 1 146 ? -38.375 42.688 -21.109 1 82 146 THR B CA 1
ATOM 8472 C C . THR B 1 146 ? -38 42.812 -19.625 1 82 146 THR B C 1
ATOM 8474 O O . THR B 1 146 ? -37.312 41.938 -19.094 1 82 146 THR B O 1
ATOM 8477 N N . CYS B 1 147 ? -38.438 43.781 -18.984 1 80.75 147 CYS B N 1
ATOM 8478 C CA . CYS B 1 147 ? -38.188 43.938 -17.562 1 80.75 147 CYS B CA 1
ATOM 8479 C C . CYS B 1 147 ? -38.844 42.812 -16.766 1 80.75 147 CYS B C 1
ATOM 8481 O O . CYS B 1 147 ? -38.156 42.156 -15.945 1 80.75 147 CYS B O 1
ATOM 8483 N N . MET B 1 148 ? -40.031 42.625 -17 1 80.31 148 MET B N 1
ATOM 8484 C CA . MET B 1 148 ? -40.75 41.531 -16.328 1 80.31 148 MET B CA 1
ATOM 8485 C C . MET B 1 148 ? -40.094 40.188 -16.672 1 80.31 148 MET B C 1
ATOM 8487 O O . MET B 1 148 ? -40.062 39.281 -15.82 1 80.31 148 MET B O 1
ATOM 8491 N N . GLY B 1 149 ? -39.688 40.094 -17.844 1 80.75 149 GLY B N 1
ATOM 8492 C CA . GLY B 1 149 ? -39.062 38.844 -18.297 1 80.75 149 GLY B CA 1
ATOM 8493 C C . GLY B 1 149 ? -37.75 38.562 -17.562 1 80.75 149 GLY B C 1
ATOM 8494 O O . GLY B 1 149 ? -37.469 37.375 -17.297 1 80.75 149 GLY B O 1
ATOM 8495 N N . THR B 1 150 ? -37.094 39.562 -17.203 1 81.06 150 THR B N 1
ATOM 8496 C CA . THR B 1 150 ? -35.812 39.312 -16.5 1 81.06 150 THR B CA 1
ATOM 8497 C C . THR B 1 150 ? -36.062 38.719 -15.117 1 81.06 150 THR B C 1
ATOM 8499 O O . THR B 1 150 ? -35.25 37.938 -14.617 1 81.06 150 THR B O 1
ATOM 8502 N N . PHE B 1 151 ? -37.125 38.969 -14.555 1 77.44 151 PHE B N 1
ATOM 8503 C CA . PHE B 1 151 ? -37.531 38.406 -13.273 1 77.44 151 PHE B CA 1
ATOM 8504 C C . PHE B 1 151 ? -38 36.969 -13.445 1 77.44 151 PHE B C 1
ATOM 8506 O O . PHE B 1 151 ? -37.688 36.094 -12.625 1 77.44 151 PHE B O 1
ATOM 8513 N N . LEU B 1 152 ? -38.688 36.719 -14.461 1 79 152 LEU B N 1
ATOM 8514 C CA . LEU B 1 152 ? -39.219 35.375 -14.727 1 79 152 LEU B CA 1
ATOM 8515 C C . LEU B 1 152 ? -38.125 34.406 -15.141 1 79 152 LEU B C 1
ATOM 8517 O O . LEU B 1 152 ? -38.125 33.25 -14.727 1 79 152 LEU B O 1
ATOM 8521 N N . ALA B 1 153 ? -37.312 34.844 -15.977 1 73.56 153 ALA B N 1
ATOM 8522 C CA . ALA B 1 153 ? -36.25 34 -16.5 1 73.56 153 ALA B CA 1
ATOM 8523 C C . ALA B 1 153 ? -35.094 33.906 -15.516 1 73.56 153 ALA B C 1
ATOM 8525 O O . ALA B 1 153 ? -34.125 33.156 -15.758 1 73.56 153 ALA B O 1
ATOM 8526 N N . ASN B 1 154 ? -35.125 34.5 -14.32 1 67.19 154 ASN B N 1
ATOM 8527 C CA . ASN B 1 154 ? -34.156 34.531 -13.25 1 67.19 154 ASN B CA 1
ATOM 8528 C C . ASN B 1 154 ? -32.781 34.969 -13.766 1 67.19 154 ASN B C 1
ATOM 8530 O O . ASN B 1 154 ? -31.766 34.281 -13.516 1 67.19 154 ASN B O 1
ATOM 8534 N N . TYR B 1 155 ? -32.656 36 -14.422 1 68.06 155 TYR B N 1
ATOM 8535 C CA . TYR B 1 155 ? -31.422 36.594 -14.961 1 68.06 155 TYR B CA 1
ATOM 8536 C C . TYR B 1 155 ? -30.562 37.188 -13.844 1 68.06 155 TYR B C 1
ATOM 8538 O O . TYR B 1 155 ? -31.094 37.75 -12.891 1 68.06 155 TYR B O 1
ATOM 8546 N N . ASN B 1 156 ? -29.281 37.094 -13.914 1 66.31 156 ASN B N 1
ATOM 8547 C CA . ASN B 1 156 ? -28.359 37.781 -13.016 1 66.31 156 ASN B CA 1
ATOM 8548 C C . ASN B 1 156 ? -28.344 39.312 -13.273 1 66.31 156 ASN B C 1
ATOM 8550 O O . ASN B 1 156 ? -28.828 39.75 -14.297 1 66.31 156 ASN B O 1
ATOM 8554 N N . ARG B 1 157 ? -27.797 39.938 -12.414 1 63.78 157 ARG B N 1
ATOM 8555 C CA . ARG B 1 157 ? -27.859 41.406 -12.445 1 63.78 157 ARG B CA 1
ATOM 8556 C C . ARG B 1 157 ? -27.203 41.938 -13.703 1 63.78 157 ARG B C 1
ATOM 8558 O O . ARG B 1 157 ? -27.672 42.938 -14.281 1 63.78 157 ARG B O 1
ATOM 8565 N N . LYS B 1 158 ? -26.312 41.344 -14.016 1 69.44 158 LYS B N 1
ATOM 8566 C CA . LYS B 1 158 ? -25.594 41.812 -15.195 1 69.44 158 LYS B CA 1
ATOM 8567 C C . LYS B 1 158 ? -26.422 41.625 -16.469 1 69.44 158 LYS B C 1
ATOM 8569 O O . LYS B 1 158 ? -26.531 42.531 -17.297 1 69.44 158 LYS B O 1
ATOM 8574 N N . SER B 1 159 ? -26.969 40.562 -16.469 1 74.06 159 SER B N 1
ATOM 8575 C CA . SER B 1 159 ? -27.766 40.281 -17.641 1 74.06 159 SER B CA 1
ATOM 8576 C C . SER B 1 159 ? -29.047 41.094 -17.672 1 74.06 159 SER B C 1
ATOM 8578 O O . SER B 1 159 ? -29.5 41.5 -18.734 1 74.06 159 SER B O 1
ATOM 8580 N N . GLN B 1 160 ? -29.328 41.281 -16.609 1 73.5 160 GLN B N 1
ATOM 8581 C CA . GLN B 1 160 ? -30.516 42.125 -16.469 1 73.5 160 GLN B CA 1
ATOM 8582 C C . GLN B 1 160 ? -30.219 43.562 -16.922 1 73.5 160 GLN B C 1
ATOM 8584 O O . GLN B 1 160 ? -31.016 44.156 -17.641 1 73.5 160 GLN B O 1
ATOM 8589 N N . ARG B 1 161 ? -29.219 43.969 -16.469 1 71.25 161 ARG B N 1
ATOM 8590 C CA . ARG B 1 161 ? -28.812 45.312 -16.844 1 71.25 161 ARG B CA 1
ATOM 8591 C C . ARG B 1 161 ? -28.656 45.438 -18.359 1 71.25 161 ARG B C 1
ATOM 8593 O O . ARG B 1 161 ? -29.047 46.469 -18.938 1 71.25 161 ARG B O 1
ATOM 8600 N N . HIS B 1 162 ? -28.156 44.531 -18.938 1 76.25 162 HIS B N 1
ATOM 8601 C CA . HIS B 1 162 ? -27.891 44.562 -20.375 1 76.25 162 HIS B CA 1
ATOM 8602 C C . HIS B 1 162 ? -29.203 44.594 -21.156 1 76.25 162 HIS B C 1
ATOM 8604 O O . HIS B 1 162 ? -29.328 45.375 -22.109 1 76.25 162 HIS B O 1
ATOM 8610 N N . VAL B 1 163 ? -30.062 43.875 -20.688 1 77.06 163 VAL B N 1
ATOM 8611 C CA . VAL B 1 163 ? -31.344 43.812 -21.406 1 77.06 163 VAL B CA 1
ATOM 8612 C C . VAL B 1 163 ? -32.156 45.094 -21.156 1 77.06 163 VAL B C 1
ATOM 8614 O O . VAL B 1 163 ? -32.75 45.625 -22.078 1 77.06 163 VAL B O 1
ATOM 8617 N N . LEU B 1 164 ? -31.953 45.562 -20.031 1 76.31 164 LEU B N 1
ATOM 8618 C CA . LEU B 1 164 ? -32.75 46.75 -19.656 1 76.31 164 LEU B CA 1
ATOM 8619 C C . LEU B 1 164 ? -32.188 48 -20.297 1 76.31 164 LEU B C 1
ATOM 8621 O O . LEU B 1 164 ? -32.938 48.906 -20.688 1 76.31 164 LEU B O 1
ATOM 8625 N N . ARG B 1 165 ? -30.984 48.094 -20.344 1 75.75 165 ARG B N 1
ATOM 8626 C CA . ARG B 1 165 ? -30.328 49.25 -20.969 1 75.75 165 ARG B CA 1
ATOM 8627 C C . ARG B 1 165 ? -30.719 49.344 -22.438 1 75.75 165 ARG B C 1
ATOM 8629 O O . ARG B 1 165 ? -30.797 50.469 -22.984 1 75.75 165 ARG B O 1
ATOM 8636 N N . ALA B 1 166 ? -30.984 48.281 -23 1 77.38 166 ALA B N 1
ATOM 8637 C CA . ALA B 1 166 ? -31.25 48.281 -24.438 1 77.38 166 ALA B CA 1
ATOM 8638 C C . ALA B 1 166 ? -32.688 48.688 -24.734 1 77.38 166 ALA B C 1
ATOM 8640 O O . ALA B 1 166 ? -33 49.219 -25.797 1 77.38 166 ALA B O 1
ATOM 8641 N N . HIS B 1 167 ? -33.5 48.469 -23.734 1 78.81 167 HIS B N 1
ATOM 8642 C CA . HIS B 1 167 ? -34.906 48.594 -24.094 1 78.81 167 HIS B CA 1
ATOM 8643 C C . HIS B 1 167 ? -35.594 49.656 -23.234 1 78.81 167 HIS B C 1
ATOM 8645 O O . HIS B 1 167 ? -36.688 50.125 -23.594 1 78.81 167 HIS B O 1
ATOM 8651 N N . CYS B 1 168 ? -34.969 49.906 -22.078 1 75 168 CYS B N 1
ATOM 8652 C CA . CYS B 1 168 ? -35.688 50.812 -21.172 1 75 168 CYS B CA 1
ATOM 8653 C C . CYS B 1 168 ? -35 52.188 -21.125 1 75 168 CYS B C 1
ATOM 8655 O O . CYS B 1 168 ? -33.781 52.281 -21.266 1 75 168 CYS B O 1
ATOM 8657 N N . ARG B 1 169 ? -35.719 53.156 -21.281 1 72.88 169 ARG B N 1
ATOM 8658 C CA . ARG B 1 169 ? -35.219 54.531 -21.328 1 72.88 169 ARG B CA 1
ATOM 8659 C C . ARG B 1 169 ? -34.469 54.875 -20.047 1 72.88 169 ARG B C 1
ATOM 8661 O O . ARG B 1 169 ? -33.469 55.594 -20.078 1 72.88 169 ARG B O 1
ATOM 8668 N N . SER B 1 170 ? -34.969 54.438 -18.859 1 66.75 170 SER B N 1
ATOM 8669 C CA . SER B 1 170 ? -34.344 54.688 -17.562 1 66.75 170 SER B CA 1
ATOM 8670 C C . SER B 1 170 ? -33.969 53.375 -16.859 1 66.75 170 SER B C 1
ATOM 8672 O O . SER B 1 170 ? -34.625 53 -15.875 1 66.75 170 SER B O 1
ATOM 8674 N N . PRO B 1 171 ? -32.938 52.75 -17.297 1 70.44 171 PRO B N 1
ATOM 8675 C CA . PRO B 1 171 ? -32.594 51.438 -16.734 1 70.44 171 PRO B CA 1
ATOM 8676 C C . PRO B 1 171 ? -32.031 51.531 -15.312 1 70.44 171 PRO B C 1
ATOM 8678 O O . PRO B 1 171 ? -32.219 50.625 -14.5 1 70.44 171 PRO B O 1
ATOM 8681 N N . SER B 1 172 ? -31.562 52.625 -15.016 1 70.75 172 SER B N 1
ATOM 8682 C CA . SER B 1 172 ? -30.969 52.812 -13.695 1 70.75 172 SER B CA 1
ATOM 8683 C C . SER B 1 172 ? -32.031 52.906 -12.609 1 70.75 172 SER B C 1
ATOM 8685 O O . SER B 1 172 ? -31.844 52.406 -11.5 1 70.75 172 SER B O 1
ATOM 8687 N N . THR B 1 173 ? -33.094 53.406 -12.875 1 70.56 173 THR B N 1
ATOM 8688 C CA . THR B 1 173 ? -34.156 53.5 -11.891 1 70.56 173 THR B CA 1
ATOM 8689 C C . THR B 1 173 ? -34.781 52.125 -11.633 1 70.56 173 THR B C 1
ATOM 8691 O O . THR B 1 173 ? -35.125 51.812 -10.492 1 70.56 173 THR B O 1
ATOM 8694 N N . ILE B 1 174 ? -34.844 51.406 -12.641 1 70.62 174 ILE B N 1
ATOM 8695 C CA . ILE B 1 174 ? -35.375 50.062 -12.5 1 70.62 174 ILE B CA 1
ATOM 8696 C C . ILE B 1 174 ? -34.375 49.188 -11.758 1 70.62 174 ILE B C 1
ATOM 8698 O O . ILE B 1 174 ? -34.75 48.406 -10.883 1 70.62 174 ILE B O 1
ATOM 8702 N N . MET B 1 175 ? -33.188 49.531 -12.102 1 69.88 175 MET B N 1
ATOM 8703 C CA . MET B 1 175 ? -32.156 48.75 -11.422 1 69.88 175 MET B CA 1
ATOM 8704 C C . MET B 1 175 ? -32.062 49.156 -9.953 1 69.88 175 MET B C 1
ATOM 8706 O O . MET B 1 175 ? -31.859 48.281 -9.086 1 69.88 175 MET B O 1
ATOM 8710 N N . GLN B 1 176 ? -32.25 50.344 -9.711 1 67.19 176 GLN B N 1
ATOM 8711 C CA . GLN B 1 176 ? -32.312 50.781 -8.32 1 67.19 176 GLN B CA 1
ATOM 8712 C C . GLN B 1 176 ? -33.531 50.25 -7.617 1 67.19 176 GLN B C 1
ATOM 8714 O O . GLN B 1 176 ? -33.5 49.875 -6.438 1 67.19 176 GLN B O 1
ATOM 8719 N N . CYS B 1 177 ? -34.562 50.219 -8.242 1 63.47 177 CYS B N 1
ATOM 8720 C CA . CYS B 1 177 ? -35.781 49.656 -7.699 1 63.47 177 CYS B CA 1
ATOM 8721 C C . CYS B 1 177 ? -35.625 48.156 -7.441 1 63.47 177 CYS B C 1
ATOM 8723 O O . CYS B 1 177 ? -36.094 47.656 -6.422 1 63.47 177 CYS B O 1
ATOM 8725 N N . VAL B 1 178 ? -34.969 47.594 -8.344 1 59.53 178 VAL B N 1
ATOM 8726 C CA . VAL B 1 178 ? -34.688 46.188 -8.164 1 59.53 178 VAL B CA 1
ATOM 8727 C C . VAL B 1 178 ? -33.812 45.969 -6.938 1 59.53 178 VAL B C 1
ATOM 8729 O O . VAL B 1 178 ? -34 45.031 -6.16 1 59.53 178 VAL B O 1
ATOM 8732 N N . VAL B 1 179 ? -32.906 46.906 -6.789 1 54.53 179 VAL B N 1
ATOM 8733 C CA . VAL B 1 179 ? -32.062 46.875 -5.609 1 54.53 179 VAL B CA 1
ATOM 8734 C C . VAL B 1 179 ? -32.844 47.25 -4.371 1 54.53 179 VAL B C 1
ATOM 8736 O O . VAL B 1 179 ? -32.719 46.656 -3.311 1 54.53 179 VAL B O 1
ATOM 8739 N N . SER B 1 180 ? -33.469 48.25 -4.348 1 49.5 180 SER B N 1
ATOM 8740 C CA . SER B 1 180 ? -34.219 48.75 -3.207 1 49.5 180 SER B CA 1
ATOM 8741 C C . SER B 1 180 ? -35.344 47.781 -2.812 1 49.5 180 SER B C 1
ATOM 8743 O O . SER B 1 180 ? -35.625 47.625 -1.627 1 49.5 180 SER B O 1
ATOM 8745 N N . HIS B 1 181 ? -36.156 47.469 -3.59 1 42.72 181 HIS B N 1
ATOM 8746 C CA . HIS B 1 181 ? -37.281 46.594 -3.258 1 42.72 181 HIS B CA 1
ATOM 8747 C C . HIS B 1 181 ? -36.844 45.156 -3.119 1 42.72 181 HIS B C 1
ATOM 8749 O O . HIS B 1 181 ? -37.5 44.375 -2.402 1 42.72 181 HIS B O 1
ATOM 8755 N N . VAL B 1 182 ? -35.844 44.844 -3.787 1 39.78 182 VAL B N 1
ATOM 8756 C CA . VAL B 1 182 ? -35.406 43.5 -3.453 1 39.78 182 VAL B CA 1
ATOM 8757 C C . VAL B 1 182 ? -34.594 43.5 -2.166 1 39.78 182 VAL B C 1
ATOM 8759 O O . VAL B 1 182 ? -34.719 42.594 -1.335 1 39.78 182 VAL B O 1
ATOM 8762 N N . ASP B 1 183 ? -33.75 44.531 -1.749 1 35.34 183 ASP B N 1
ATOM 8763 C CA . ASP B 1 183 ? -32.969 44.688 -0.526 1 35.34 183 ASP B CA 1
ATOM 8764 C C . ASP B 1 183 ? -33.812 45.219 0.618 1 35.34 183 ASP B C 1
ATOM 8766 O O . ASP B 1 183 ? -33.5 45.031 1.791 1 35.34 183 ASP B O 1
ATOM 8770 N N . ASN B 1 184 ? -34.656 46.188 0.629 1 32.53 184 ASN B N 1
ATOM 8771 C CA . ASN B 1 184 ? -35.312 46.938 1.694 1 32.53 184 ASN B CA 1
ATOM 8772 C C . ASN B 1 184 ? -36.281 46.062 2.473 1 32.53 184 ASN B C 1
ATOM 8774 O O . ASN B 1 184 ? -37.031 46.562 3.324 1 32.53 184 ASN B O 1
ATOM 8778 N N . PHE B 1 185 ? -37.031 45.406 1.991 1 29.56 185 PHE B N 1
ATOM 8779 C CA . PHE B 1 185 ? -37.719 44.656 3.008 1 29.56 185 PHE B CA 1
ATOM 8780 C C . PHE B 1 185 ? -36.75 44.031 4.004 1 29.56 185 PHE B C 1
ATOM 8782 O O . PHE B 1 185 ? -36.281 42.906 3.809 1 29.56 185 PHE B O 1
ATOM 8789 N N . GLN B 1 186 ? -35.969 44.875 4.496 1 31.95 186 GLN B N 1
ATOM 8790 C CA . GLN B 1 186 ? -35.188 44.625 5.707 1 31.95 186 GLN B CA 1
ATOM 8791 C C . GLN B 1 186 ? -36.094 44.156 6.848 1 31.95 186 GLN B C 1
ATOM 8793 O O . GLN B 1 186 ? -36.719 44.969 7.52 1 31.95 186 GLN B O 1
ATOM 8798 N N . VAL B 1 187 ? -37.031 43.469 6.699 1 34.12 187 VAL B N 1
ATOM 8799 C CA . VAL B 1 187 ? -37.562 42.812 7.887 1 34.12 187 VAL B CA 1
ATOM 8800 C C . VAL B 1 187 ? -36.5 42.719 8.969 1 34.12 187 VAL B C 1
ATOM 8802 O O . VAL B 1 187 ? -35.438 42.156 8.75 1 34.12 187 VAL B O 1
ATOM 8805 N N . ILE B 1 188 ? -36.312 43.781 9.766 1 37 188 ILE B N 1
ATOM 8806 C CA . ILE B 1 188 ? -35.531 43.688 11.008 1 37 188 ILE B CA 1
ATOM 8807 C C . ILE B 1 188 ? -35.531 42.25 11.5 1 37 188 ILE B C 1
ATOM 8809 O O . ILE B 1 188 ? -36.531 41.719 11.969 1 37 188 ILE B O 1
ATOM 8813 N N . LYS B 1 189 ? -35.094 41.531 10.742 1 43.69 189 LYS B N 1
ATOM 8814 C CA . LYS B 1 189 ? -35.062 40.125 11.125 1 43.69 189 LYS B CA 1
ATOM 8815 C C . LYS B 1 189 ? -34.438 39.938 12.5 1 43.69 189 LYS B C 1
ATOM 8817 O O . LYS B 1 189 ? -33.344 40.438 12.758 1 43.69 189 LYS B O 1
ATOM 8822 N N . LEU B 1 190 ? -35.188 39.75 13.414 1 50.31 190 LEU B N 1
ATOM 8823 C CA . LEU B 1 190 ? -34.781 39.438 14.781 1 50.31 190 LEU B CA 1
ATOM 8824 C C . LEU B 1 190 ? -33.469 38.625 14.797 1 50.31 190 LEU B C 1
ATOM 8826 O O . LEU B 1 190 ? -32.688 38.75 15.734 1 50.31 190 LEU B O 1
ATOM 8830 N N . ILE B 1 191 ? -33.219 38.188 13.586 1 49.88 191 ILE B N 1
ATOM 8831 C CA . ILE B 1 191 ? -32.062 37.344 13.445 1 49.88 191 ILE B CA 1
ATOM 8832 C C . ILE B 1 191 ? -30.812 38.219 13.289 1 49.88 191 ILE B C 1
ATOM 8834 O O . ILE B 1 191 ? -29.719 37.812 13.688 1 49.88 191 ILE B O 1
ATOM 8838 N N . ASP B 1 192 ? -31.016 39.438 12.875 1 53.81 192 ASP B N 1
ATOM 8839 C CA . ASP B 1 192 ? -29.891 40.344 12.711 1 53.81 192 ASP B CA 1
ATOM 8840 C C . ASP B 1 192 ? -29.312 40.75 14.07 1 53.81 192 ASP B C 1
ATOM 8842 O O . ASP B 1 192 ? -28.172 41.219 14.148 1 53.81 192 ASP B O 1
ATOM 8846 N N . HIS B 1 193 ? -30.031 40.5 14.984 1 57.59 193 HIS B N 1
ATOM 8847 C CA . HIS B 1 193 ? -29.594 40.812 16.344 1 57.59 193 HIS B CA 1
ATOM 8848 C C . HIS B 1 193 ? -28.969 39.594 17 1 57.59 193 HIS B C 1
ATOM 8850 O O . HIS B 1 193 ? -28.734 39.594 18.219 1 57.59 193 HIS B O 1
ATOM 8856 N N . LEU B 1 194 ? -28.625 38.656 16.156 1 62.44 194 LEU B N 1
ATOM 8857 C CA . LEU B 1 194 ? -28.031 37.438 16.688 1 62.44 194 LEU B CA 1
ATOM 8858 C C . LEU B 1 194 ? -26.672 37.719 17.312 1 62.44 194 LEU B C 1
ATOM 8860 O O . LEU B 1 194 ? -26.328 37.156 18.359 1 62.44 194 LEU B O 1
ATOM 8864 N N . PRO B 1 195 ? -25.906 38.719 16.719 1 63.53 195 PRO B N 1
ATOM 8865 C CA . PRO B 1 195 ? -24.641 39 17.406 1 63.53 195 PRO B CA 1
ATOM 8866 C C . PRO B 1 195 ? -24.844 39.5 18.844 1 63.53 195 PRO B C 1
ATOM 8868 O O . PRO B 1 195 ? -23.969 39.312 19.688 1 63.53 195 PRO B O 1
ATOM 8871 N N . CYS B 1 196 ? -25.922 40 19.031 1 66.25 196 CYS B N 1
ATOM 8872 C CA . CYS B 1 196 ? -26.234 40.5 20.359 1 66.25 196 CYS B CA 1
ATOM 8873 C C . CYS B 1 196 ? -26.469 39.344 21.328 1 66.25 196 CYS B C 1
ATOM 8875 O O . CYS B 1 196 ? -26.188 39.469 22.531 1 66.25 196 CYS B O 1
ATOM 8877 N N . CYS B 1 197 ? -26.781 38.219 20.719 1 69.75 197 CYS B N 1
ATOM 8878 C CA . CYS B 1 197 ? -26.984 37.031 21.547 1 69.75 197 CYS B CA 1
ATOM 8879 C C . CYS B 1 197 ? -25.656 36.469 22.031 1 69.75 197 CYS B C 1
ATOM 8881 O O . CYS B 1 197 ? -25.562 35.938 23.141 1 69.75 197 CYS B O 1
ATOM 8883 N N . TYR B 1 198 ? -24.703 36.656 21.188 1 64.94 198 TYR B N 1
ATOM 8884 C CA . TYR B 1 198 ? -23.406 36.094 21.531 1 64.94 198 TYR B CA 1
ATOM 8885 C C . TYR B 1 198 ? -22.656 36.969 22.516 1 64.94 198 TYR B C 1
ATOM 8887 O O . TYR B 1 198 ? -21.625 36.594 23.062 1 64.94 198 TYR B O 1
ATOM 8895 N N . LYS B 1 199 ? -23.25 38.125 22.906 1 65 199 LYS B N 1
ATOM 8896 C CA . LYS B 1 199 ? -22.75 39.031 23.953 1 65 199 LYS B CA 1
ATOM 8897 C C . LYS B 1 199 ? -23.312 38.656 25.312 1 65 199 LYS B C 1
ATOM 8899 O O . LYS B 1 199 ? -22.875 39.188 26.344 1 65 199 LYS B O 1
ATOM 8904 N N . ILE B 1 200 ? -24.125 37.656 25.266 1 68.56 200 ILE B N 1
ATOM 8905 C CA . ILE B 1 200 ? -24.734 37.188 26.5 1 68.56 200 ILE B CA 1
ATOM 8906 C C . ILE B 1 200 ? -23.828 36.156 27.188 1 68.56 200 ILE B C 1
ATOM 8908 O O . ILE B 1 200 ? -23.406 35.188 26.562 1 68.56 200 ILE B O 1
ATOM 8912 N N . GLU B 1 201 ? -23.359 36.438 28.391 1 66.44 201 GLU B N 1
ATOM 8913 C CA . GLU B 1 201 ? -22.406 35.594 29.125 1 66.44 201 GLU B CA 1
ATOM 8914 C C . GLU B 1 201 ? -23.016 34.25 29.516 1 66.44 201 GLU B C 1
ATOM 8916 O O . GLU B 1 201 ? -22.344 33.219 29.469 1 66.44 201 GLU B O 1
ATOM 8921 N N . ASN B 1 202 ? -24.25 34.125 29.812 1 65.19 202 ASN B N 1
ATOM 8922 C CA . ASN B 1 202 ? -24.922 32.906 30.234 1 65.19 202 ASN B CA 1
ATOM 8923 C C . ASN B 1 202 ? -25.234 32 29.047 1 65.19 202 ASN B C 1
ATOM 8925 O O . ASN B 1 202 ? -26 32.406 28.156 1 65.19 202 ASN B O 1
ATOM 8929 N N . GLN B 1 203 ? -24.625 30.859 29.016 1 69.75 203 GLN B N 1
ATOM 8930 C CA . GLN B 1 203 ? -24.703 29.953 27.875 1 69.75 203 GLN B CA 1
ATOM 8931 C C . GLN B 1 203 ? -26.141 29.562 27.562 1 69.75 203 GLN B C 1
ATOM 8933 O O . GLN B 1 203 ? -26.547 29.5 26.406 1 69.75 203 GLN B O 1
ATOM 8938 N N . ARG B 1 204 ? -26.922 29.266 28.641 1 70.56 204 ARG B N 1
ATOM 8939 C CA . ARG B 1 204 ? -28.312 28.875 28.438 1 70.56 204 ARG B CA 1
ATOM 8940 C C . ARG B 1 204 ? -29.094 30.016 27.797 1 70.56 204 ARG B C 1
ATOM 8942 O O . ARG B 1 204 ? -29.922 29.781 26.922 1 70.56 204 ARG B O 1
ATOM 8949 N N . CYS B 1 205 ? -28.766 31.141 28.203 1 73.81 205 CYS B N 1
ATOM 8950 C CA . CYS B 1 205 ? -29.422 32.312 27.641 1 73.81 205 CYS B CA 1
ATOM 8951 C C . CYS B 1 205 ? -28.953 32.562 26.203 1 73.81 205 CYS B C 1
ATOM 8953 O O . CYS B 1 205 ? -29.766 32.875 25.328 1 73.81 205 CYS B O 1
ATOM 8955 N N . ARG B 1 206 ? -27.75 32.438 26.047 1 74.75 206 ARG B N 1
ATOM 8956 C CA . ARG B 1 206 ? -27.219 32.594 24.703 1 74.75 206 ARG B CA 1
ATOM 8957 C C . ARG B 1 206 ? -27.844 31.578 23.734 1 74.75 206 ARG B C 1
ATOM 8959 O O . ARG B 1 206 ? -28.266 31.953 22.641 1 74.75 206 ARG B O 1
ATOM 8966 N N . ASP B 1 207 ? -28 30.406 24.281 1 72.88 207 ASP B N 1
ATOM 8967 C CA . ASP B 1 207 ? -28.594 29.359 23.438 1 72.88 207 ASP B CA 1
ATOM 8968 C C . ASP B 1 207 ? -30.062 29.656 23.156 1 72.88 207 ASP B C 1
ATOM 8970 O O . ASP B 1 207 ? -30.531 29.469 22.031 1 72.88 207 ASP B O 1
ATOM 8974 N N . THR B 1 208 ? -30.719 30.062 24.188 1 74.62 208 THR B N 1
ATOM 8975 C CA . THR B 1 208 ? -32.125 30.406 24.016 1 74.62 208 THR B CA 1
ATOM 8976 C C . THR B 1 208 ? -32.281 31.625 23.109 1 74.62 208 THR B C 1
ATOM 8978 O O . THR B 1 208 ? -33.188 31.672 22.281 1 74.62 208 THR B O 1
ATOM 8981 N N . CYS B 1 209 ? -31.312 32.531 23.203 1 72.88 209 CYS B N 1
ATOM 8982 C CA . CYS B 1 209 ? -31.328 33.719 22.359 1 72.88 209 CYS B CA 1
ATOM 8983 C C . CYS B 1 209 ? -31.078 33.344 20.906 1 72.88 209 CYS B C 1
ATOM 8985 O O . CYS B 1 209 ? -31.812 33.812 20.016 1 72.88 209 CYS B O 1
ATOM 8987 N N . VAL B 1 210 ? -30.156 32.5 20.859 1 72.88 210 VAL B N 1
ATOM 8988 C CA . VAL B 1 210 ? -29.828 32.094 19.5 1 72.88 210 VAL B CA 1
ATOM 8989 C C . VAL B 1 210 ? -31 31.281 18.922 1 72.88 210 VAL B C 1
ATOM 8991 O O . VAL B 1 210 ? -31.391 31.5 17.781 1 72.88 210 VAL B O 1
ATOM 8994 N N . ARG B 1 211 ? -31.594 30.453 19.797 1 71.56 211 ARG B N 1
ATOM 8995 C CA . ARG B 1 211 ? -32.719 29.641 19.359 1 71.56 211 ARG B CA 1
ATOM 8996 C C . ARG B 1 211 ? -33.938 30.516 19.031 1 71.56 211 ARG B C 1
ATOM 8998 O O . ARG B 1 211 ? -34.562 30.328 17.984 1 71.56 211 ARG B O 1
ATOM 9005 N N . THR B 1 212 ? -34.25 31.422 19.859 1 71.88 212 THR B N 1
ATOM 9006 C CA . THR B 1 212 ? -35.469 32.219 19.719 1 71.88 212 THR B CA 1
ATOM 9007 C C . THR B 1 212 ? -35.344 33.188 18.547 1 71.88 212 THR B C 1
ATOM 9009 O O . THR B 1 212 ? -36.281 33.375 17.781 1 71.88 212 THR B O 1
ATOM 9012 N N . LEU B 1 213 ? -34.156 33.688 18.438 1 66.75 213 LEU B N 1
ATOM 9013 C CA . LEU B 1 213 ? -33.969 34.656 17.359 1 66.75 213 LEU B CA 1
ATOM 9014 C C . LEU B 1 213 ? -33.875 33.938 16.016 1 66.75 213 LEU B C 1
ATOM 9016 O O . LEU B 1 213 ? -34.188 34.562 14.977 1 66.75 213 LEU B O 1
ATOM 9020 N N . SER B 1 214 ? -33.469 32.656 16.156 1 63.31 214 SER B N 1
ATOM 9021 C CA . SER B 1 214 ? -33.312 31.875 14.93 1 63.31 214 SER B CA 1
ATOM 9022 C C . SER B 1 214 ? -34.625 31.234 14.516 1 63.31 214 SER B C 1
ATOM 9024 O O . SER B 1 214 ? -34.875 31 13.328 1 63.31 214 SER B O 1
ATOM 9026 N N . THR B 1 215 ? -35.5 30.953 15.469 1 62.34 215 THR B N 1
ATOM 9027 C CA . THR B 1 215 ? -36.688 30.156 15.18 1 62.34 215 THR B CA 1
ATOM 9028 C C . THR B 1 215 ? -37.969 31 15.219 1 62.34 215 THR B C 1
ATOM 9030 O O . THR B 1 215 ? -38.938 30.688 14.562 1 62.34 215 THR B O 1
ATOM 9033 N N . MET B 1 216 ? -37.875 32.062 16.031 1 59.62 216 MET B N 1
ATOM 9034 C CA . MET B 1 216 ? -39.125 32.812 16.281 1 59.62 216 MET B CA 1
ATOM 9035 C C . MET B 1 216 ? -39.094 34.156 15.586 1 59.62 216 MET B C 1
ATOM 9037 O O . MET B 1 216 ? -38.031 34.781 15.508 1 59.62 216 MET B O 1
ATOM 9041 N N . THR B 1 217 ? -40.125 34.438 14.953 1 56.06 217 THR B N 1
ATOM 9042 C CA . THR B 1 217 ? -40.219 35.688 14.227 1 56.06 217 THR B CA 1
ATOM 9043 C C . THR B 1 217 ? -40.938 36.75 15.055 1 56.06 217 THR B C 1
ATOM 9045 O O . THR B 1 217 ? -40.781 37.938 14.82 1 56.06 217 THR B O 1
ATOM 9048 N N . ASP B 1 218 ? -41.781 36.375 15.969 1 54.34 218 ASP B N 1
ATOM 9049 C CA . ASP B 1 218 ? -42.562 37.281 16.781 1 54.34 218 ASP B CA 1
ATOM 9050 C C . ASP B 1 218 ? -41.719 37.875 17.906 1 54.34 218 ASP B C 1
ATOM 9052 O O . ASP B 1 218 ? -41.281 37.156 18.812 1 54.34 218 ASP B O 1
ATOM 9056 N N . GLN B 1 219 ? -41.375 39.125 17.812 1 59.88 219 GLN B N 1
ATOM 9057 C CA . GLN B 1 219 ? -40.5 39.812 18.75 1 59.88 219 GLN B CA 1
ATOM 9058 C C . GLN B 1 219 ? -41.031 39.688 20.188 1 59.88 219 GLN B C 1
ATOM 9060 O O . GLN B 1 219 ? -40.25 39.625 21.125 1 59.88 219 GLN B O 1
ATOM 9065 N N . TYR B 1 220 ? -42.344 39.688 20.344 1 59.19 220 TYR B N 1
ATOM 9066 C CA . TYR B 1 220 ? -42.906 39.625 21.688 1 59.19 220 TYR B CA 1
ATOM 9067 C C . TYR B 1 220 ? -42.781 38.219 22.266 1 59.19 220 TYR B C 1
ATOM 9069 O O . TYR B 1 220 ? -42.5 38.062 23.453 1 59.19 220 TYR B O 1
ATOM 9077 N N . LYS B 1 221 ? -42.906 37.219 21.438 1 65.88 221 LYS B N 1
ATOM 9078 C CA . LYS B 1 221 ? -42.719 35.844 21.906 1 65.88 221 LYS B CA 1
ATOM 9079 C C . LYS B 1 221 ? -41.25 35.562 22.172 1 65.88 221 LYS B C 1
ATOM 9081 O O . LYS B 1 221 ? -40.906 34.875 23.125 1 65.88 221 LYS B O 1
ATOM 9086 N N . ILE B 1 222 ? -40.375 36.156 21.453 1 69.88 222 ILE B N 1
ATOM 9087 C CA . ILE B 1 222 ? -38.938 36.031 21.672 1 69.88 222 ILE B CA 1
ATOM 9088 C C . ILE B 1 222 ? -38.562 36.688 22.984 1 69.88 222 ILE B C 1
ATOM 9090 O O . ILE B 1 222 ? -37.844 36.094 23.797 1 69.88 222 ILE B O 1
ATOM 9094 N N . ALA B 1 223 ? -39.094 37.844 23.078 1 69.44 223 ALA B N 1
ATOM 9095 C CA . ALA B 1 223 ? -38.812 38.562 24.328 1 69.44 223 ALA B CA 1
ATOM 9096 C C . ALA B 1 223 ? -39.375 37.812 25.516 1 69.44 223 ALA B C 1
ATOM 9098 O O . ALA B 1 223 ? -38.75 37.75 26.578 1 69.44 223 ALA B O 1
ATOM 9099 N N . GLY B 1 224 ? -40.5 37.188 25.312 1 70.56 224 GLY B N 1
ATOM 9100 C CA . GLY B 1 224 ? -41.094 36.375 26.375 1 70.56 224 GLY B CA 1
ATOM 9101 C C . GLY B 1 224 ? -40.25 35.156 26.703 1 70.56 224 GLY B C 1
ATOM 9102 O O . GLY B 1 224 ? -40.031 34.844 27.875 1 70.56 224 GLY B O 1
ATOM 9103 N N . GLU B 1 225 ? -39.75 34.469 25.75 1 73.25 225 GLU B N 1
ATOM 9104 C CA . GLU B 1 225 ? -38.938 33.281 25.984 1 73.25 225 GLU B CA 1
ATOM 9105 C C . GLU B 1 225 ? -37.562 33.656 26.531 1 73.25 225 GLU B C 1
ATOM 9107 O O . GLU B 1 225 ? -37.031 32.938 27.406 1 73.25 225 GLU B O 1
ATOM 9112 N N . LEU B 1 226 ? -37.094 34.719 26.109 1 74.31 226 LEU B N 1
ATOM 9113 C CA . LEU B 1 226 ? -35.812 35.188 26.609 1 74.31 226 LEU B CA 1
ATOM 9114 C C . LEU B 1 226 ? -35.938 35.719 28.047 1 74.31 226 LEU B C 1
ATOM 9116 O O . LEU B 1 226 ? -35.062 35.438 28.875 1 74.31 226 LEU B O 1
ATOM 9120 N N . GLU B 1 227 ? -37.031 36.344 28.297 1 74.06 227 GLU B N 1
ATOM 9121 C CA . GLU B 1 227 ? -37.281 36.812 29.641 1 74.06 227 GLU B CA 1
ATOM 9122 C C . GLU B 1 227 ? -37.469 35.656 30.625 1 74.06 227 GLU B C 1
ATOM 9124 O O . GLU B 1 227 ? -37.062 35.75 31.781 1 74.06 227 GLU B O 1
ATOM 9129 N N . ASN B 1 228 ? -37.938 34.531 30.125 1 73.75 228 ASN B N 1
ATOM 9130 C CA . ASN B 1 228 ? -38.156 33.375 30.984 1 73.75 228 ASN B CA 1
ATOM 9131 C C . ASN B 1 228 ? -36.844 32.719 31.375 1 73.75 228 ASN B C 1
ATOM 9133 O O . ASN B 1 228 ? -36.688 32.25 32.5 1 73.75 228 ASN B O 1
ATOM 9137 N N . ILE B 1 229 ? -35.844 32.75 30.453 1 73.19 229 ILE B N 1
ATOM 9138 C CA . ILE B 1 229 ? -34.594 32.031 30.703 1 73.19 229 ILE B CA 1
ATOM 9139 C C . ILE B 1 229 ? -33.5 33 31.078 1 73.19 229 ILE B C 1
ATOM 9141 O O . ILE B 1 229 ? -32.688 32.719 31.969 1 73.19 229 ILE B O 1
ATOM 9145 N N . CYS B 1 230 ? -33.438 34.125 30.469 1 72.44 230 CYS B N 1
ATOM 9146 C CA . CYS B 1 230 ? -32.344 35.062 30.656 1 72.44 230 CYS B CA 1
ATOM 9147 C C . CYS B 1 230 ? -32.656 36.094 31.703 1 72.44 230 CYS B C 1
ATOM 9149 O O . CYS B 1 230 ? -31.781 36.812 32.188 1 72.44 230 CYS B O 1
ATOM 9151 N N . GLY B 1 231 ? -33.938 36.219 32.188 1 70.88 231 GLY B N 1
ATOM 9152 C CA . GLY B 1 231 ? -34.375 37.25 33.125 1 70.88 231 GLY B CA 1
ATOM 9153 C C . GLY B 1 231 ? -34.969 38.469 32.406 1 70.88 231 GLY B C 1
ATOM 9154 O O . GLY B 1 231 ? -35.125 38.438 31.172 1 70.88 231 GLY B O 1
ATOM 9155 N N . PRO B 1 232 ? -35.281 39.562 33.094 1 68.62 232 PRO B N 1
ATOM 9156 C CA . PRO B 1 232 ? -35.938 40.719 32.469 1 68.62 232 PRO B CA 1
ATOM 9157 C C . PRO B 1 232 ? -35.062 41.406 31.422 1 68.62 232 PRO B C 1
ATOM 9159 O O . PRO B 1 232 ? -33.875 41.594 31.641 1 68.62 232 PRO B O 1
ATOM 9162 N N . ILE B 1 233 ? -35.594 41.625 30.234 1 65.38 233 ILE B N 1
ATOM 9163 C CA . ILE B 1 233 ? -34.906 42.281 29.125 1 65.38 233 ILE B CA 1
ATOM 9164 C C . ILE B 1 233 ? -34.875 43.781 29.344 1 65.38 233 ILE B C 1
ATOM 9166 O O . ILE B 1 233 ? -35.906 44.469 29.312 1 65.38 233 ILE B O 1
ATOM 9170 N N . LEU B 1 234 ? -33.719 44.312 29.781 1 62.94 234 LEU B N 1
ATOM 9171 C CA . LEU B 1 234 ? -33.531 45.719 29.984 1 62.94 234 LEU B CA 1
ATOM 9172 C C . LEU B 1 234 ? -32.812 46.344 28.797 1 62.94 234 LEU B C 1
ATOM 9174 O O . LEU B 1 234 ? -31.578 46.25 28.703 1 62.94 234 LEU B O 1
ATOM 9178 N N . PRO B 1 235 ? -33.469 46.875 27.859 1 59.22 235 PRO B N 1
ATOM 9179 C CA . PRO B 1 235 ? -32.906 47.344 26.594 1 59.22 235 PRO B CA 1
ATOM 9180 C C . PRO B 1 235 ? -31.766 48.375 26.812 1 59.22 235 PRO B C 1
ATOM 9182 O O . PRO B 1 235 ? -30.906 48.531 25.938 1 59.22 235 PRO B O 1
ATOM 9185 N N . GLN B 1 236 ? -31.719 49.094 27.891 1 58.31 236 GLN B N 1
ATOM 9186 C CA . GLN B 1 236 ? -30.719 50.125 28.141 1 58.31 236 GLN B CA 1
ATOM 9187 C C . GLN B 1 236 ? -29.406 49.5 28.609 1 58.31 236 GLN B C 1
ATOM 9189 O O . GLN B 1 236 ? -28.359 50.125 28.578 1 58.31 236 GLN B O 1
ATOM 9194 N N . LEU B 1 237 ? -29.328 48.25 29.109 1 61.97 237 LEU B N 1
ATOM 9195 C CA . LEU B 1 237 ? -28.125 47.594 29.656 1 61.97 237 LEU B CA 1
ATOM 9196 C C . LEU B 1 237 ? -27.609 46.531 28.719 1 61.97 237 LEU B C 1
ATOM 9198 O O . LEU B 1 237 ? -28.406 45.781 28.109 1 61.97 237 LEU B O 1
ATOM 9202 N N . PRO B 1 238 ? -26.141 46.375 28.578 1 65.88 238 PRO B N 1
ATOM 9203 C CA . PRO B 1 238 ? -25.641 45.188 27.891 1 65.88 238 PRO B CA 1
ATOM 9204 C C . PRO B 1 238 ? -26.031 43.875 28.594 1 65.88 238 PRO B C 1
ATOM 9206 O O . PRO B 1 238 ? -26.219 43.875 29.812 1 65.88 238 PRO B O 1
ATOM 9209 N N . PRO B 1 239 ? -26.531 42.812 27.75 1 64.31 239 PRO B N 1
ATOM 9210 C CA . PRO B 1 239 ? -26.312 42.656 26.312 1 64.31 239 PRO B CA 1
ATOM 9211 C C . PRO B 1 239 ? -27.531 43.094 25.484 1 64.31 239 PRO B C 1
ATOM 9213 O O . PRO B 1 239 ? -27.453 43.156 24.25 1 64.31 239 PRO B O 1
ATOM 9216 N N . TRP B 1 240 ? -28.547 43.594 26.219 1 69.62 240 TRP B N 1
ATOM 9217 C CA . TRP B 1 240 ? -29.828 43.781 25.547 1 69.62 240 TRP B CA 1
ATOM 9218 C C . TRP B 1 240 ? -29.797 45.094 24.719 1 69.62 240 TRP B C 1
ATOM 9220 O O . TRP B 1 240 ? -30.516 45.188 23.719 1 69.62 240 TRP B O 1
ATOM 9230 N N . SER B 1 241 ? -28.953 46.094 25.109 1 64.88 241 SER B N 1
ATOM 9231 C CA . SER B 1 241 ? -28.828 47.344 24.375 1 64.88 241 SER B CA 1
ATOM 9232 C C . SER B 1 241 ? -28.375 47.094 22.938 1 64.88 241 SER B C 1
ATOM 9234 O O . SER B 1 241 ? -28.656 47.906 22.062 1 64.88 241 SER B O 1
ATOM 9236 N N . CYS B 1 242 ? -27.688 45.938 22.812 1 63.94 242 CYS B N 1
ATOM 9237 C CA . CYS B 1 242 ? -27.188 45.594 21.5 1 63.94 242 CYS B CA 1
ATOM 9238 C C . CYS B 1 242 ? -28.344 45.375 20.516 1 63.94 242 CYS B C 1
ATOM 9240 O O . CYS B 1 242 ? -28.219 45.688 19.328 1 63.94 242 CYS B O 1
ATOM 9242 N N . PHE B 1 243 ? -29.391 45 21.094 1 62.12 243 PHE B N 1
ATOM 9243 C CA . PHE B 1 243 ? -30.547 44.656 20.266 1 62.12 243 PHE B CA 1
ATOM 9244 C C . PHE B 1 243 ? -31.266 45.938 19.797 1 62.12 243 PHE B C 1
ATOM 9246 O O . PHE B 1 243 ? -32.062 45.875 18.875 1 62.12 243 PHE B O 1
ATOM 9253 N N . LEU B 1 244 ? -31.047 47.031 20.516 1 53.72 244 LEU B N 1
ATOM 9254 C CA . LEU B 1 244 ? -31.703 48.312 20.172 1 53.72 244 LEU B CA 1
ATOM 9255 C C . LEU B 1 244 ? -30.844 49.094 19.203 1 53.72 244 LEU B C 1
ATOM 9257 O O . LEU B 1 244 ? -31.312 50.094 18.625 1 53.72 244 LEU B O 1
ATOM 9261 N N . THR B 1 245 ? -29.422 49.062 19.109 1 47.06 245 THR B N 1
ATOM 9262 C CA . THR B 1 245 ? -28.594 49.875 18.234 1 47.06 245 THR B CA 1
ATOM 9263 C C . THR B 1 245 ? -28.859 49.531 16.766 1 47.06 245 THR B C 1
ATOM 9265 O O . THR B 1 245 ? -28.938 48.375 16.406 1 47.06 245 THR B O 1
ATOM 9268 N N . GLN B 1 246 ? -29.5 50.469 15.875 1 44.47 246 GLN B N 1
ATOM 9269 C CA . GLN B 1 246 ? -29.734 50.406 14.438 1 44.47 246 GLN B CA 1
ATOM 9270 C C . GLN B 1 246 ? -28.484 49.969 13.688 1 44.47 246 GLN B C 1
ATOM 9272 O O . GLN B 1 246 ? -27.375 50.469 13.953 1 44.47 246 GLN B O 1
ATOM 9277 N N . PRO B 1 247 ? -28.438 48.781 13.031 1 39.94 247 PRO B N 1
ATOM 9278 C CA . PRO B 1 247 ? -27.234 48.5 12.258 1 39.94 247 PRO B CA 1
ATOM 9279 C C . PRO B 1 247 ? -26.859 49.625 11.305 1 39.94 247 PRO B C 1
ATOM 9281 O O . PRO B 1 247 ? -27.734 50.219 10.656 1 39.94 247 PRO B O 1
ATOM 9284 N N . LEU B 1 248 ? -25.969 50.594 11.539 1 33.84 248 LEU B N 1
ATOM 9285 C CA . LEU B 1 248 ? -25.484 51.625 10.648 1 33.84 248 LEU B CA 1
ATOM 9286 C C . LEU B 1 248 ? -25.547 51.188 9.188 1 33.84 248 LEU B C 1
ATOM 9288 O O . LEU B 1 248 ? -25.359 50 8.891 1 33.84 248 LEU B O 1
ATOM 9292 N N . ASN B 1 249 ? -26.203 51.844 8.109 1 34.59 249 ASN B N 1
ATOM 9293 C CA . ASN B 1 249 ? -26.312 51.844 6.656 1 34.59 249 ASN B CA 1
ATOM 9294 C C . ASN B 1 249 ? -24.984 51.469 6.004 1 34.59 249 ASN B C 1
ATOM 9296 O O . ASN B 1 249 ? -24.719 51.812 4.859 1 34.59 249 ASN B O 1
ATOM 9300 N N . LYS B 1 250 ? -23.828 51.688 6.508 1 39.62 250 LYS B N 1
ATOM 9301 C CA . LYS B 1 250 ? -22.594 51.438 5.754 1 39.62 250 LYS B CA 1
ATOM 9302 C C . LYS B 1 250 ? -22.672 50.094 5.023 1 39.62 250 LYS B C 1
ATOM 9304 O O . LYS B 1 250 ? -23.391 49.188 5.441 1 39.62 250 LYS B O 1
ATOM 9309 N N . LYS B 1 251 ? -22.125 49.969 3.73 1 39.81 251 LYS B N 1
ATOM 9310 C CA . LYS B 1 251 ? -21.734 48.844 2.887 1 39.81 251 LYS B CA 1
ATOM 9311 C C . LYS B 1 251 ? -21.547 47.594 3.717 1 39.81 251 LYS B C 1
ATOM 9313 O O . LYS B 1 251 ? -20.625 47.5 4.531 1 39.81 251 LYS B O 1
ATOM 9318 N N . THR B 1 252 ? -22.438 46.938 4.031 1 37.5 252 THR B N 1
ATOM 9319 C CA . THR B 1 252 ? -22.531 45.781 4.918 1 37.5 252 THR B CA 1
ATOM 9320 C C . THR B 1 252 ? -21.422 44.781 4.613 1 37.5 252 THR B C 1
ATOM 9322 O O . THR B 1 252 ? -21.391 44.188 3.533 1 37.5 252 THR B O 1
ATOM 9325 N N . GLU B 1 253 ? -20.25 44.969 4.84 1 42.34 253 GLU B N 1
ATOM 9326 C CA . GLU B 1 253 ? -19.188 43.969 4.848 1 42.34 253 GLU B CA 1
ATOM 9327 C C . GLU B 1 253 ? -19.734 42.562 5.148 1 42.34 253 GLU B C 1
ATOM 9329 O O . GLU B 1 253 ? -20.516 42.406 6.094 1 42.34 253 GLU B O 1
ATOM 9334 N N . GLU B 1 254 ? -20.094 41.75 4.07 1 51.62 254 GLU B N 1
ATOM 9335 C CA . GLU B 1 254 ? -20.5 40.375 4.203 1 51.62 254 GLU B CA 1
ATOM 9336 C C . GLU B 1 254 ? -20.016 39.781 5.535 1 51.62 254 GLU B C 1
ATOM 9338 O O . GLU B 1 254 ? -18.828 39.781 5.828 1 51.62 254 GLU B O 1
ATOM 9343 N N . ILE B 1 255 ? -20.859 39.875 6.5 1 57.62 255 ILE B N 1
ATOM 9344 C CA . ILE B 1 255 ? -20.578 39.344 7.82 1 57.62 255 ILE B CA 1
ATOM 9345 C C . ILE B 1 255 ? -20.469 37.812 7.73 1 57.62 255 ILE B C 1
ATOM 9347 O O . ILE B 1 255 ? -21.422 37.125 7.324 1 57.62 255 ILE B O 1
ATOM 9351 N N . ILE B 1 256 ? -19.344 37.312 7.633 1 75.31 256 ILE B N 1
ATOM 9352 C CA . ILE B 1 256 ? -19.078 35.875 7.668 1 75.31 256 ILE B CA 1
ATOM 9353 C C . ILE B 1 256 ? -19.188 35.375 9.102 1 75.31 256 ILE B C 1
ATOM 9355 O O . ILE B 1 256 ? -18.609 35.969 10.023 1 75.31 256 ILE B O 1
ATOM 9359 N N . MET B 1 257 ? -20.078 34.469 9.289 1 76.25 257 MET B N 1
ATOM 9360 C CA . MET B 1 257 ? -20.281 33.875 10.617 1 76.25 257 MET B CA 1
ATOM 9361 C C . MET B 1 257 ? -19 33.25 11.133 1 76.25 257 MET B C 1
ATOM 9363 O O . MET B 1 257 ? -18.594 33.5 12.266 1 76.25 257 MET B O 1
ATOM 9367 N N . ASP B 1 258 ? -18.453 32.438 10.336 1 87.62 258 ASP B N 1
ATOM 9368 C CA . ASP B 1 258 ? -17.234 31.734 10.742 1 87.62 258 ASP B CA 1
ATOM 9369 C C . ASP B 1 258 ? -16.484 31.188 9.531 1 87.62 258 ASP B C 1
ATOM 9371 O O . ASP B 1 258 ? -16.922 30.219 8.914 1 87.62 258 ASP B O 1
ATOM 9375 N N . TYR B 1 259 ? -15.414 31.797 9.273 1 89.38 259 TYR B N 1
ATOM 9376 C CA . TYR B 1 259 ? -14.609 31.359 8.133 1 89.38 259 TYR B CA 1
ATOM 9377 C C . TYR B 1 259 ? -14.078 29.953 8.344 1 89.38 259 TYR B C 1
ATOM 9379 O O . TYR B 1 259 ? -13.898 29.203 7.379 1 89.38 259 TYR B O 1
ATOM 9387 N N . THR B 1 260 ? -13.781 29.547 9.562 1 92.5 260 THR B N 1
ATOM 9388 C CA . THR B 1 260 ? -13.211 28.219 9.836 1 92.5 260 THR B CA 1
ATOM 9389 C C . THR B 1 260 ? -14.219 27.125 9.508 1 92.5 260 THR B C 1
ATOM 9391 O O . THR B 1 260 ? -13.883 26.156 8.828 1 92.5 260 THR B O 1
ATOM 9394 N N . ARG B 1 261 ? -15.438 27.297 9.961 1 91.19 261 ARG B N 1
ATOM 9395 C CA . ARG B 1 261 ? -16.469 26.297 9.68 1 91.19 261 ARG B CA 1
ATOM 9396 C C . ARG B 1 261 ? -16.891 26.344 8.211 1 91.19 261 ARG B C 1
ATOM 9398 O O . ARG B 1 261 ? -17.25 25.328 7.629 1 91.19 261 ARG B O 1
ATOM 9405 N N . LEU B 1 262 ? -16.828 27.484 7.668 1 90.56 262 LEU B N 1
ATOM 9406 C CA . LEU B 1 262 ? -17.109 27.641 6.242 1 90.56 262 LEU B CA 1
ATOM 9407 C C . LEU B 1 262 ? -16.125 26.828 5.402 1 90.56 262 LEU B C 1
ATOM 9409 O O . LEU B 1 262 ? -16.516 26.25 4.375 1 90.56 262 LEU B O 1
ATOM 9413 N N . GLN B 1 263 ? -14.93 26.828 5.785 1 91.31 263 GLN B N 1
ATOM 9414 C CA . GLN B 1 263 ? -13.93 26.047 5.066 1 91.31 263 GLN B CA 1
ATOM 9415 C C . GLN B 1 263 ? -14.242 24.562 5.129 1 91.31 263 GLN B C 1
ATOM 9417 O O . GLN B 1 263 ? -13.93 23.812 4.199 1 91.31 263 GLN B O 1
ATOM 9422 N N . CYS B 1 264 ? -14.844 24.094 6.176 1 92.75 264 CYS B N 1
ATOM 9423 C CA . CYS B 1 264 ? -15.195 22.703 6.367 1 92.75 264 CYS B CA 1
ATOM 9424 C C . CYS B 1 264 ? -16.312 22.281 5.422 1 92.75 264 CYS B C 1
ATOM 9426 O O . CYS B 1 264 ? -16.5 21.094 5.156 1 92.75 264 CYS B O 1
ATOM 9428 N N . CYS B 1 265 ? -17.078 23.203 4.887 1 90.75 265 CYS B N 1
ATOM 9429 C CA . CYS B 1 265 ? -18.219 22.891 4.043 1 90.75 265 CYS B CA 1
ATOM 9430 C C . CYS B 1 265 ? -17.766 22.297 2.711 1 90.75 265 CYS B C 1
ATOM 9432 O O . CYS B 1 265 ? -18.547 21.625 2.033 1 90.75 265 CYS B O 1
ATOM 9434 N N . SER B 1 266 ? -16.578 22.547 2.324 1 87.06 266 SER B N 1
ATOM 9435 C CA . SER B 1 266 ? -16.047 22 1.081 1 87.06 266 SER B CA 1
ATOM 9436 C C . SER B 1 266 ? -15.891 20.484 1.178 1 87.06 266 SER B C 1
ATOM 9438 O O . SER B 1 266 ? -15.766 19.797 0.158 1 87.06 266 SER B O 1
ATOM 9440 N N . LYS B 1 267 ? -15.961 19.953 2.387 1 88.5 267 LYS B N 1
ATOM 9441 C CA . LYS B 1 267 ? -15.75 18.531 2.602 1 88.5 267 LYS B CA 1
ATOM 9442 C C . LYS B 1 267 ? -17.062 17.766 2.541 1 88.5 267 LYS B C 1
ATOM 9444 O O . LYS B 1 267 ? -17.094 16.547 2.754 1 88.5 267 LYS B O 1
ATOM 9449 N N . ALA B 1 268 ? -18.094 18.391 2.186 1 88.88 268 ALA B N 1
ATOM 9450 C CA . ALA B 1 268 ? -19.406 17.734 2.08 1 88.88 268 ALA B CA 1
ATOM 9451 C C . ALA B 1 268 ? -19.438 16.766 0.893 1 88.88 268 ALA B C 1
ATOM 9453 O O . ALA B 1 268 ? -18.891 17.062 -0.169 1 88.88 268 ALA B O 1
ATOM 9454 N N . SER B 1 269 ? -20.016 15.664 1.091 1 81.06 269 SER B N 1
ATOM 9455 C CA . SER B 1 269 ? -20.141 14.664 0.032 1 81.06 269 SER B CA 1
ATOM 9456 C C . SER B 1 269 ? -21.328 14.969 -0.875 1 81.06 269 SER B C 1
ATOM 9458 O O . SER B 1 269 ? -21.266 14.758 -2.088 1 81.06 269 SER B O 1
ATOM 9460 N N . ASN B 1 270 ? -22.391 15.422 -0.243 1 83.44 270 ASN B N 1
ATOM 9461 C CA . ASN B 1 270 ? -23.594 15.75 -0.981 1 83.44 270 ASN B CA 1
ATOM 9462 C C . ASN B 1 270 ? -23.656 17.234 -1.315 1 83.44 270 ASN B C 1
ATOM 9464 O O . ASN B 1 270 ? -23.297 18.078 -0.49 1 83.44 270 ASN B O 1
ATOM 9468 N N . ASP B 1 271 ? -24.141 17.578 -2.475 1 80.06 271 ASP B N 1
ATOM 9469 C CA . ASP B 1 271 ? -24.203 18.969 -2.922 1 80.06 271 ASP B CA 1
ATOM 9470 C C . ASP B 1 271 ? -25.234 19.766 -2.105 1 80.06 271 ASP B C 1
ATOM 9472 O O . ASP B 1 271 ? -25.016 20.953 -1.822 1 80.06 271 ASP B O 1
ATOM 9476 N N . ARG B 1 272 ? -26.266 19.078 -1.713 1 81.81 272 ARG B N 1
ATOM 9477 C CA . ARG B 1 272 ? -27.266 19.766 -0.915 1 81.81 272 ARG B CA 1
ATOM 9478 C C . ARG B 1 272 ? -26.719 20.156 0.45 1 81.81 272 ARG B C 1
ATOM 9480 O O . ARG B 1 272 ? -26.906 21.297 0.9 1 81.81 272 ARG B O 1
ATOM 9487 N N . CYS B 1 273 ? -26.062 19.266 1.085 1 87.44 273 CYS B N 1
ATOM 9488 C CA . CYS B 1 273 ? -25.484 19.562 2.391 1 87.44 273 CYS B CA 1
ATOM 9489 C C . CYS B 1 273 ? -24.375 20.594 2.277 1 87.44 273 CYS B C 1
ATOM 9491 O O . CYS B 1 273 ? -24.188 21.422 3.176 1 87.44 273 CYS B O 1
ATOM 9493 N N . ARG B 1 274 ? -23.703 20.641 1.177 1 87.44 274 ARG B N 1
ATOM 9494 C CA . ARG B 1 274 ? -22.656 21.625 0.941 1 87.44 274 ARG B CA 1
ATOM 9495 C C . ARG B 1 274 ? -23.234 23.031 0.843 1 87.44 274 ARG B C 1
ATOM 9497 O O . ARG B 1 274 ? -22.703 23.984 1.427 1 87.44 274 ARG B O 1
ATOM 9504 N N . THR B 1 275 ? -24.266 23.109 0.112 1 82.12 275 THR B N 1
ATOM 9505 C CA . THR B 1 275 ? -24.906 24.406 -0.079 1 82.12 275 THR B CA 1
ATOM 9506 C C . THR B 1 275 ? -25.5 24.922 1.232 1 82.12 275 THR B C 1
ATOM 9508 O O . THR B 1 275 ? -25.344 26.094 1.572 1 82.12 275 THR B O 1
ATOM 9511 N N . LEU B 1 276 ? -26.156 24 1.918 1 85.12 276 LEU B N 1
ATOM 9512 C CA . LEU B 1 276 ? -26.75 24.391 3.197 1 85.12 276 LEU B CA 1
ATOM 9513 C C . LEU B 1 276 ? -25.672 24.812 4.188 1 85.12 276 LEU B C 1
ATOM 9515 O O . LEU B 1 276 ? -25.844 25.781 4.922 1 85.12 276 LEU B O 1
ATOM 9519 N N . CYS B 1 277 ? -24.594 24.078 4.23 1 89 277 CYS B N 1
ATOM 9520 C CA . CYS B 1 277 ? -23.469 24.406 5.109 1 89 277 CYS B CA 1
ATOM 9521 C C . CYS B 1 277 ? -22.875 25.766 4.758 1 89 277 CYS B C 1
ATOM 9523 O O . CYS B 1 277 ? -22.625 26.578 5.641 1 89 277 CYS B O 1
ATOM 9525 N N . THR B 1 278 ? -22.656 26.016 3.475 1 86.62 278 THR B N 1
ATOM 9526 C CA . THR B 1 278 ? -22.047 27.266 3.018 1 86.62 278 THR B CA 1
ATOM 9527 C C . THR B 1 278 ? -22.938 28.453 3.342 1 86.62 278 THR B C 1
ATOM 9529 O O . THR B 1 278 ? -22.453 29.5 3.77 1 86.62 278 THR B O 1
ATOM 9532 N N . ARG B 1 279 ? -24.125 28.219 3.225 1 79.31 279 ARG B N 1
ATOM 9533 C CA . ARG B 1 279 ? -25.062 29.297 3.5 1 79.31 279 ARG B CA 1
ATOM 9534 C C . ARG B 1 279 ? -25.188 29.547 5 1 79.31 279 ARG B C 1
ATOM 9536 O O . ARG B 1 279 ? -25.312 30.703 5.434 1 79.31 279 ARG B O 1
ATOM 9543 N N . THR B 1 280 ? -25.125 28.5 5.703 1 83.62 280 THR B N 1
ATOM 9544 C CA . THR B 1 280 ? -25.266 28.609 7.148 1 83.62 280 THR B CA 1
ATOM 9545 C C . THR B 1 280 ? -24.094 29.391 7.746 1 83.62 280 THR B C 1
ATOM 9547 O O . THR B 1 280 ? -24.297 30.25 8.602 1 83.62 280 THR B O 1
ATOM 9550 N N . TYR B 1 281 ? -22.922 29.172 7.258 1 87.06 281 TYR B N 1
ATOM 9551 C CA . TYR B 1 281 ? -21.766 29.75 7.918 1 87.06 281 TYR B CA 1
ATOM 9552 C C . TYR B 1 281 ? -21.266 30.984 7.168 1 87.06 281 TYR B C 1
ATOM 9554 O O . TYR B 1 281 ? -20.328 31.656 7.609 1 87.06 281 TYR B O 1
ATOM 9562 N N . SER B 1 282 ? -21.812 31.234 6.074 1 79.94 282 SER B N 1
ATOM 9563 C CA . SER B 1 282 ? -21.5 32.5 5.395 1 79.94 282 SER B CA 1
ATOM 9564 C C . SER B 1 282 ? -22.422 33.594 5.84 1 79.94 282 SER B C 1
ATOM 9566 O O . SER B 1 282 ? -22.156 34.281 6.836 1 79.94 282 SER B O 1
ATOM 9568 N N . SER B 1 283 ? -23.516 33.75 5.105 1 63.19 283 SER B N 1
ATOM 9569 C CA . SER B 1 283 ? -24.328 34.938 5.348 1 63.19 283 SER B CA 1
ATOM 9570 C C . SER B 1 283 ? -25.688 34.562 5.93 1 63.19 283 SER B C 1
ATOM 9572 O O . SER B 1 283 ? -26.359 35.406 6.551 1 63.19 283 SER B O 1
ATOM 9574 N N . ASP B 1 284 ? -26.141 33.312 5.684 1 57.44 284 ASP B N 1
ATOM 9575 C CA . ASP B 1 284 ? -27.547 33.062 5.965 1 57.44 284 ASP B CA 1
ATOM 9576 C C . ASP B 1 284 ? -27.688 32.062 7.133 1 57.44 284 ASP B C 1
ATOM 9578 O O . ASP B 1 284 ? -28.484 31.125 7.066 1 57.44 284 ASP B O 1
ATOM 9582 N N . TRP B 1 285 ? -26.984 32.156 8.234 1 55.69 285 TRP B N 1
ATOM 9583 C CA . TRP B 1 285 ? -26.953 31.203 9.344 1 55.69 285 TRP B CA 1
ATOM 9584 C C . TRP B 1 285 ? -28.344 30.938 9.883 1 55.69 285 TRP B C 1
ATOM 9586 O O . TRP B 1 285 ? -28.734 29.781 10.086 1 55.69 285 TRP B O 1
ATOM 9596 N N . THR B 1 286 ? -29.156 32.031 10.078 1 49.66 286 THR B N 1
ATOM 9597 C CA . THR B 1 286 ? -30.391 31.953 10.844 1 49.66 286 THR B CA 1
ATOM 9598 C C . THR B 1 286 ? -31.406 31.062 10.148 1 49.66 286 THR B C 1
ATOM 9600 O O . THR B 1 286 ? -32.125 30.297 10.797 1 49.66 286 THR B O 1
ATOM 9603 N N . ARG B 1 287 ? -31.5 31.125 8.773 1 50.47 287 ARG B N 1
ATOM 9604 C CA . ARG B 1 287 ? -32.531 30.422 8.008 1 50.47 287 ARG B CA 1
ATOM 9605 C C . ARG B 1 287 ? -32.094 28.984 7.707 1 50.47 287 ARG B C 1
ATOM 9607 O O . ARG B 1 287 ? -32.938 28.062 7.746 1 50.47 287 ARG B O 1
ATOM 9614 N N . GLN B 1 288 ? -30.828 28.875 7.59 1 63.25 288 GLN B N 1
ATOM 9615 C CA . GLN B 1 288 ? -30.422 27.609 6.988 1 63.25 288 GLN B CA 1
ATOM 9616 C C . GLN B 1 288 ? -29.859 26.672 8.039 1 63.25 288 GLN B C 1
ATOM 9618 O O . GLN B 1 288 ? -29.75 25.453 7.797 1 63.25 288 GLN B O 1
ATOM 9623 N N . TYR B 1 289 ? -29.75 27.203 9.211 1 71.12 289 TYR B N 1
ATOM 9624 C CA . TYR B 1 289 ? -29.125 26.359 10.227 1 71.12 289 TYR B CA 1
ATOM 9625 C C . TYR B 1 289 ? -30.031 25.203 10.617 1 71.12 289 TYR B C 1
ATOM 9627 O O . TYR B 1 289 ? -29.578 24.062 10.75 1 71.12 289 TYR B O 1
ATOM 9635 N N . SER B 1 290 ? -31.297 25.547 10.742 1 69.5 290 SER B N 1
ATOM 9636 C CA . SER B 1 290 ? -32.219 24.5 11.125 1 69.5 290 SER B CA 1
ATOM 9637 C C . SER B 1 290 ? -32.344 23.438 10.039 1 69.5 290 SER B C 1
ATOM 9639 O O . SER B 1 290 ? -32.406 22.234 10.336 1 69.5 290 SER B O 1
ATOM 9641 N N . GLU B 1 291 ? -32.312 23.984 8.922 1 75.06 291 GLU B N 1
ATOM 9642 C CA . GLU B 1 291 ? -32.375 23.031 7.82 1 75.06 291 GLU B CA 1
ATOM 9643 C C . GLU B 1 291 ? -31.094 22.203 7.738 1 75.06 291 GLU B C 1
ATOM 9645 O O . GLU B 1 291 ? -31.141 21 7.449 1 75.06 291 GLU B O 1
ATOM 9650 N N . PHE B 1 292 ? -30.062 22.906 7.91 1 86.25 292 PHE B N 1
ATOM 9651 C CA . PHE B 1 292 ? -28.797 22.188 7.898 1 86.25 292 PHE B CA 1
ATOM 9652 C C . PHE B 1 292 ? -28.75 21.141 9 1 86.25 292 PHE B C 1
ATOM 9654 O O . PHE B 1 292 ? -28.312 20.016 8.773 1 86.25 292 PHE B O 1
ATOM 9661 N N . GLN B 1 293 ? -29.266 21.438 10.109 1 79.38 293 GLN B N 1
ATOM 9662 C CA . GLN B 1 293 ? -29.25 20.531 11.242 1 79.38 293 GLN B CA 1
ATOM 9663 C C . GLN B 1 293 ? -30.172 19.344 11 1 79.38 293 GLN B C 1
ATOM 9665 O O . GLN B 1 293 ? -29.812 18.188 11.281 1 79.38 293 GLN B O 1
ATOM 9670 N N . SER B 1 294 ? -31.25 19.594 10.484 1 73.81 294 SER B N 1
ATOM 9671 C CA . SER B 1 294 ? -32.25 18.531 10.305 1 73.81 294 SER B CA 1
ATOM 9672 C C . SER B 1 294 ? -31.891 17.656 9.102 1 73.81 294 SER B C 1
ATOM 9674 O O . SER B 1 294 ? -32.125 16.438 9.125 1 73.81 294 SER B O 1
ATOM 9676 N N . SER B 1 295 ? -31.25 18.312 8.156 1 77.62 295 SER B N 1
ATOM 9677 C CA . SER B 1 295 ? -31.047 17.578 6.918 1 77.62 295 SER B CA 1
ATOM 9678 C C . SER B 1 295 ? -29.672 16.906 6.891 1 77.62 295 SER B C 1
ATOM 9680 O O . SER B 1 295 ? -29.484 15.859 6.273 1 77.62 295 SER B O 1
ATOM 9682 N N . CYS B 1 296 ? -28.75 17.531 7.496 1 81.75 296 CYS B N 1
ATOM 9683 C CA . CYS B 1 296 ? -27.391 17.031 7.293 1 81.75 296 CYS B CA 1
ATOM 9684 C C . CYS B 1 296 ? -26.766 16.609 8.617 1 81.75 296 CYS B C 1
ATOM 9686 O O . CYS B 1 296 ? -25.875 15.766 8.633 1 81.75 296 CYS B O 1
ATOM 9688 N N . GLN B 1 297 ? -27.172 17.125 9.695 1 78 297 GLN B N 1
ATOM 9689 C CA . GLN B 1 297 ? -26.469 16.875 10.953 1 78 297 GLN B CA 1
ATOM 9690 C C . GLN B 1 297 ? -27.188 15.812 11.781 1 78 297 GLN B C 1
ATOM 9692 O O . GLN B 1 297 ? -26.594 15.242 12.711 1 78 297 GLN B O 1
ATOM 9697 N N . ASP B 1 298 ? -28.344 15.523 11.391 1 63.09 298 ASP B N 1
ATOM 9698 C CA . ASP B 1 298 ? -29.078 14.531 12.156 1 63.09 298 ASP B CA 1
ATOM 9699 C C . ASP B 1 298 ? -28.469 13.141 11.992 1 63.09 298 ASP B C 1
ATOM 9701 O O . ASP B 1 298 ? -28.531 12.547 10.922 1 63.09 298 ASP B O 1
ATOM 9705 N N . LEU B 1 299 ? -27.844 12.664 12.984 1 59.62 299 LEU B N 1
ATOM 9706 C CA . LEU B 1 299 ? -27.062 11.43 13.008 1 59.62 299 LEU B CA 1
ATOM 9707 C C . LEU B 1 299 ? -27.953 10.219 12.75 1 59.62 299 LEU B C 1
ATOM 9709 O O . LEU B 1 299 ? -27.453 9.133 12.43 1 59.62 299 LEU B O 1
ATOM 9713 N N . THR B 1 300 ? -29.25 10.406 12.906 1 55.28 300 THR B N 1
ATOM 9714 C CA . THR B 1 300 ? -30.156 9.297 12.695 1 55.28 300 THR B CA 1
ATOM 9715 C C . THR B 1 300 ? -30.359 9.031 11.203 1 55.28 300 THR B C 1
ATOM 9717 O O . THR B 1 300 ? -30.828 7.953 10.82 1 55.28 300 THR B O 1
ATOM 9720 N N . LEU B 1 301 ? -29.875 9.969 10.539 1 58.91 301 LEU B N 1
ATOM 9721 C CA . LEU B 1 301 ? -30.078 9.828 9.102 1 58.91 301 LEU B CA 1
ATOM 9722 C C . LEU B 1 301 ? -28.859 9.188 8.445 1 58.91 301 LEU B C 1
ATOM 9724 O O . LEU B 1 301 ? -27.719 9.43 8.867 1 58.91 301 LEU B O 1
ATOM 9728 N N . PRO B 1 302 ? -29.094 8.297 7.555 1 57.97 302 PRO B N 1
ATOM 9729 C CA . PRO B 1 302 ? -28 7.652 6.836 1 57.97 302 PRO B CA 1
ATOM 9730 C C . PRO B 1 302 ? -27.078 8.664 6.145 1 57.97 302 PRO B C 1
ATOM 9732 O O . PRO B 1 302 ? -25.891 8.391 5.961 1 57.97 302 PRO B O 1
ATOM 9735 N N . VAL B 1 303 ? -27.656 9.727 5.836 1 56.5 303 VAL B N 1
ATOM 9736 C CA . VAL B 1 303 ? -26.891 10.742 5.121 1 56.5 303 VAL B CA 1
ATOM 9737 C C . VAL B 1 303 ? -25.781 11.273 6.02 1 56.5 303 VAL B C 1
ATOM 9739 O O . VAL B 1 303 ? -24.688 11.602 5.539 1 56.5 303 VAL B O 1
ATOM 9742 N N . SER B 1 304 ? -26.062 11.242 7.18 1 62.34 304 SER B N 1
ATOM 9743 C CA . SER B 1 304 ? -25.094 11.797 8.109 1 62.34 304 SER B CA 1
ATOM 9744 C C . SER B 1 304 ? -23.812 10.953 8.133 1 62.34 304 SER B C 1
ATOM 9746 O O . SER B 1 304 ? -22.734 11.477 8.398 1 62.34 304 SER B O 1
ATOM 9748 N N . ARG B 1 305 ? -23.984 9.859 7.734 1 66 305 ARG B N 1
ATOM 9749 C CA . ARG B 1 305 ? -22.797 9 7.711 1 66 305 ARG B CA 1
ATOM 9750 C C . ARG B 1 305 ? -21.891 9.359 6.543 1 66 305 ARG B C 1
ATOM 9752 O O . ARG B 1 305 ? -20.656 9.352 6.684 1 66 305 ARG B O 1
ATOM 9759 N N . MET B 1 306 ? -22.547 9.75 5.551 1 70.12 306 MET B N 1
ATOM 9760 C CA . MET B 1 306 ? -21.766 10.133 4.375 1 70.12 306 MET B CA 1
ATOM 9761 C C . MET B 1 306 ? -21.125 11.5 4.574 1 70.12 306 MET B C 1
ATOM 9763 O O . MET B 1 306 ? -20.094 11.805 3.963 1 70.12 306 MET B O 1
ATOM 9767 N N . GLU B 1 307 ? -21.688 12.281 5.57 1 80.5 307 GLU B N 1
ATOM 9768 C CA . GLU B 1 307 ? -21.188 13.641 5.789 1 80.5 307 GLU B CA 1
ATOM 9769 C C . GLU B 1 307 ? -20.266 13.703 6.996 1 80.5 307 GLU B C 1
ATOM 9771 O O . GLU B 1 307 ? -19.984 14.789 7.508 1 80.5 307 GLU B O 1
ATOM 9776 N N . ALA B 1 308 ? -19.688 12.602 7.387 1 77.88 308 ALA B N 1
ATOM 9777 C CA . ALA B 1 308 ? -18.859 12.531 8.594 1 77.88 308 ALA B CA 1
ATOM 9778 C C . ALA B 1 308 ? -17.641 13.43 8.461 1 77.88 308 ALA B C 1
ATOM 9780 O O . ALA B 1 308 ? -17.281 14.148 9.406 1 77.88 308 ALA B O 1
ATOM 9781 N N . PRO B 1 309 ? -17.047 13.539 7.305 1 81.62 309 PRO B N 1
ATOM 9782 C CA . PRO B 1 309 ? -15.867 14.398 7.219 1 81.62 309 PRO B CA 1
ATOM 9783 C C . PRO B 1 309 ? -16.203 15.875 7.426 1 81.62 309 PRO B C 1
ATOM 9785 O O . PRO B 1 309 ? -15.445 16.578 8.102 1 81.62 309 PRO B O 1
ATOM 9788 N N . MET B 1 310 ? -17.266 16.344 6.898 1 88.81 310 MET B N 1
ATOM 9789 C CA . MET B 1 310 ? -17.672 17.734 7.074 1 88.81 310 MET B CA 1
ATOM 9790 C C . MET B 1 310 ? -18.078 18 8.523 1 88.81 310 MET B C 1
ATOM 9792 O O . MET B 1 310 ? -17.656 19 9.109 1 88.81 310 MET B O 1
ATOM 9796 N N . LEU B 1 311 ? -18.859 17.141 9.086 1 85.62 311 LEU B N 1
ATOM 9797 C CA . LEU B 1 311 ? -19.391 17.344 10.43 1 85.62 311 LEU B CA 1
ATOM 9798 C C . LEU B 1 311 ? -18.266 17.297 11.461 1 85.62 311 LEU B C 1
ATOM 9800 O O . LEU B 1 311 ? -18.25 18.078 12.414 1 85.62 311 LEU B O 1
ATOM 9804 N N . THR B 1 312 ? -17.359 16.391 11.32 1 82.81 312 THR B N 1
ATOM 9805 C CA . THR B 1 312 ? -16.219 16.328 12.227 1 82.81 312 THR B CA 1
ATOM 9806 C C . THR B 1 312 ? -15.375 17.594 12.117 1 82.81 312 THR B C 1
ATOM 9808 O O . THR B 1 312 ? -14.891 18.109 13.125 1 82.81 312 THR B O 1
ATOM 9811 N N . CYS B 1 313 ? -15.164 18.047 10.883 1 89.81 313 CYS B N 1
ATOM 9812 C CA . CYS B 1 313 ? -14.414 19.266 10.664 1 89.81 313 CYS B CA 1
ATOM 9813 C C . CYS B 1 313 ? -15.086 20.453 11.344 1 89.81 313 CYS B C 1
ATOM 9815 O O . CYS B 1 313 ? -14.414 21.281 11.969 1 89.81 313 CYS B O 1
ATOM 9817 N N . ILE B 1 314 ? -16.391 20.516 11.242 1 89.44 314 ILE B N 1
ATOM 9818 C CA . ILE B 1 314 ? -17.141 21.609 11.844 1 89.44 314 ILE B CA 1
ATOM 9819 C C . ILE B 1 314 ? -17.062 21.531 13.367 1 89.44 314 ILE B C 1
ATOM 9821 O O . ILE B 1 314 ? -16.875 22.547 14.047 1 89.44 314 ILE B O 1
ATOM 9825 N N . MET B 1 315 ? -17.125 20.391 13.852 1 84 315 MET B N 1
ATOM 9826 C CA . MET B 1 315 ? -17.031 20.203 15.297 1 84 315 MET B CA 1
ATOM 9827 C C . MET B 1 315 ? -15.641 20.594 15.797 1 84 315 MET B C 1
ATOM 9829 O O . MET B 1 315 ? -15.508 21.234 16.844 1 84 315 MET B O 1
ATOM 9833 N N . ASP B 1 316 ? -14.664 20.25 15.109 1 86.5 316 ASP B N 1
ATOM 9834 C CA . ASP B 1 316 ? -13.289 20.578 15.477 1 86.5 316 ASP B CA 1
ATOM 9835 C C . ASP B 1 316 ? -13.047 22.094 15.422 1 86.5 316 ASP B C 1
ATOM 9837 O O . ASP B 1 316 ? -12.289 22.625 16.219 1 86.5 316 ASP B O 1
ATOM 9841 N N . ALA B 1 317 ? -13.609 22.656 14.414 1 89.56 317 ALA B N 1
ATOM 9842 C CA . ALA B 1 317 ? -13.445 24.094 14.266 1 89.56 317 ALA B CA 1
ATOM 9843 C C . ALA B 1 317 ? -14.133 24.844 15.398 1 89.56 317 ALA B C 1
ATOM 9845 O O . ALA B 1 317 ? -13.664 25.906 15.828 1 89.56 317 ALA B O 1
ATOM 9846 N N . TYR B 1 318 ? -15.188 24.281 15.906 1 86.19 318 TYR B N 1
ATOM 9847 C CA . TYR B 1 318 ? -15.953 24.938 16.953 1 86.19 318 TYR B CA 1
ATOM 9848 C C . TYR B 1 318 ? -15.352 24.641 18.328 1 86.19 318 TYR B C 1
ATOM 9850 O O . TYR B 1 318 ? -15.195 25.562 19.141 1 86.19 318 TYR B O 1
ATOM 9858 N N . GLU B 1 319 ? -15.117 23.406 18.531 1 85.56 319 GLU B N 1
ATOM 9859 C CA . GLU B 1 319 ? -14.5 22.969 19.781 1 85.56 319 GLU B CA 1
ATOM 9860 C C . GLU B 1 319 ? -13.273 22.109 19.531 1 85.56 319 GLU B C 1
ATOM 9862 O O . GLU B 1 319 ? -13.352 20.875 19.578 1 85.56 319 GLU B O 1
ATOM 9867 N N . PRO B 1 320 ? -12.156 22.766 19.359 1 86.38 320 PRO B N 1
ATOM 9868 C CA . PRO B 1 320 ? -10.953 21.984 19.062 1 86.38 320 PRO B CA 1
ATOM 9869 C C . PRO B 1 320 ? -10.508 21.109 20.234 1 86.38 320 PRO B C 1
ATOM 9871 O O . PRO B 1 320 ? -10.75 21.453 21.391 1 86.38 320 PRO B O 1
ATOM 9874 N N . CYS B 1 321 ? -9.914 19.984 19.922 1 84.94 321 CYS B N 1
ATOM 9875 C CA . CYS B 1 321 ? -9.375 19.094 20.938 1 84.94 321 CYS B CA 1
ATOM 9876 C C . CYS B 1 321 ? -8.156 19.719 21.609 1 84.94 321 CYS B C 1
ATOM 9878 O O . CYS B 1 321 ? -7.258 20.219 20.938 1 84.94 321 CYS B O 1
ATOM 9880 N N . LYS B 1 322 ? -8.203 19.734 22.859 1 83.38 322 LYS B N 1
ATOM 9881 C CA . LYS B 1 322 ? -7.102 20.281 23.656 1 83.38 322 LYS B CA 1
ATOM 9882 C C . LYS B 1 322 ? -6.605 19.266 24.672 1 83.38 322 LYS B C 1
ATOM 9884 O O . LYS B 1 322 ? -7.34 18.344 25.047 1 83.38 322 LYS B O 1
ATOM 9889 N N . LEU B 1 323 ? -5.441 19.516 25.109 1 83.75 323 LEU B N 1
ATOM 9890 C CA . LEU B 1 323 ? -4.82 18.562 26.016 1 83.75 323 LEU B CA 1
ATOM 9891 C C . LEU B 1 323 ? -5.191 18.859 27.469 1 83.75 323 LEU B C 1
ATOM 9893 O O . LEU B 1 323 ? -5.09 20.016 27.906 1 83.75 323 LEU B O 1
ATOM 9897 N N . GLY B 1 324 ? -5.707 17.859 28.172 1 80.38 324 GLY B N 1
ATOM 9898 C CA . GLY B 1 324 ? -5.891 17.875 29.609 1 80.38 324 GLY B CA 1
ATOM 9899 C C . GLY B 1 324 ? -7.164 18.578 30.047 1 80.38 324 GLY B C 1
ATOM 9900 O O . GLY B 1 324 ? -7.766 19.328 29.266 1 80.38 324 GLY B O 1
ATOM 9901 N N . CYS B 1 325 ? -7.672 18.266 31.109 1 83.94 325 CYS B N 1
ATOM 9902 C CA . CYS B 1 325 ? -8.797 18.906 31.797 1 83.94 325 CYS B CA 1
ATOM 9903 C C . CYS B 1 325 ? -8.531 19.016 33.281 1 83.94 325 CYS B C 1
ATOM 9905 O O . CYS B 1 325 ? -7.938 18.109 33.906 1 83.94 325 CYS B O 1
ATOM 9907 N N . ASN B 1 326 ? -8.805 20.234 33.844 1 80.31 326 ASN B N 1
ATOM 9908 C CA . ASN B 1 326 ? -8.602 20.422 35.281 1 80.31 326 ASN B CA 1
ATOM 9909 C C . ASN B 1 326 ? -9.789 21.109 35.906 1 80.31 326 ASN B C 1
ATOM 9911 O O . ASN B 1 326 ? -10.57 21.781 35.25 1 80.31 326 ASN B O 1
ATOM 9915 N N . ASP B 1 327 ? -9.977 20.859 37.25 1 81.56 327 ASP B N 1
ATOM 9916 C CA . ASP B 1 327 ? -10.859 21.609 38.156 1 81.56 327 ASP B CA 1
ATOM 9917 C C . ASP B 1 327 ? -12.32 21.25 37.906 1 81.56 327 ASP B C 1
ATOM 9919 O O . ASP B 1 327 ? -13.195 22.125 37.969 1 81.56 327 ASP B O 1
ATOM 9923 N N . LEU B 1 328 ? -12.539 20.141 37.406 1 89.62 328 LEU B N 1
ATOM 9924 C CA . LEU B 1 328 ? -13.914 19.688 37.312 1 89.62 328 LEU B CA 1
ATOM 9925 C C . LEU B 1 328 ? -14.398 19.125 38.625 1 89.62 328 LEU B C 1
ATOM 9927 O O . LEU B 1 328 ? -13.664 18.406 39.312 1 89.62 328 LEU B O 1
ATOM 9931 N N . GLU B 1 329 ? -15.516 19.469 39.062 1 91.44 329 GLU B N 1
ATOM 9932 C CA . GLU B 1 329 ? -16.016 19.094 40.375 1 91.44 329 GLU B CA 1
ATOM 9933 C C . GLU B 1 329 ? -16.812 17.797 40.312 1 91.44 329 GLU B C 1
ATOM 9935 O O . GLU B 1 329 ? -16.766 16.984 41.219 1 91.44 329 GLU B O 1
ATOM 9940 N N . PHE B 1 330 ? -17.672 17.734 39.344 1 93.5 330 PHE B N 1
ATOM 9941 C CA . PHE B 1 330 ? -18.5 16.547 39.188 1 93.5 330 PHE B CA 1
ATOM 9942 C C . PHE B 1 330 ? -17.734 15.438 38.469 1 93.5 330 PHE B C 1
ATOM 9944 O O . PHE B 1 330 ? -17.672 14.305 38.969 1 93.5 330 PHE B O 1
ATOM 9951 N N . CYS B 1 331 ? -17.125 15.727 37.281 1 94.06 331 CYS B N 1
ATOM 9952 C CA . CYS B 1 331 ? -16.344 14.773 36.5 1 94.06 331 CYS B CA 1
ATOM 9953 C C . CYS B 1 331 ? -14.898 14.727 36.969 1 94.06 331 CYS B C 1
ATOM 9955 O O . CYS B 1 331 ? -13.977 14.922 36.188 1 94.06 331 CYS B O 1
ATOM 9957 N N . THR B 1 332 ? -14.648 14.352 38.094 1 90 332 THR B N 1
ATOM 9958 C CA . THR B 1 332 ? -13.352 14.43 38.781 1 90 332 THR B CA 1
ATOM 9959 C C . THR B 1 332 ? -12.359 13.461 38.125 1 90 332 THR B C 1
ATOM 9961 O O . THR B 1 332 ? -11.148 13.703 38.156 1 90 332 THR B O 1
ATOM 9964 N N . ASN B 1 333 ? -12.875 12.438 37.594 1 90 333 ASN B N 1
ATOM 9965 C CA . ASN B 1 333 ? -11.984 11.438 37.031 1 90 333 ASN B CA 1
ATOM 9966 C C . ASN B 1 333 ? -11.352 11.938 35.719 1 90 333 ASN B C 1
ATOM 9968 O O . ASN B 1 333 ? -10.391 11.344 35.219 1 90 333 ASN B O 1
ATOM 9972 N N . PHE B 1 334 ? -11.883 12.945 35.188 1 90.31 334 PHE B N 1
ATOM 9973 C CA . PHE B 1 334 ? -11.367 13.5 33.938 1 90.31 334 PHE B CA 1
ATOM 9974 C C . PHE B 1 334 ? -10.266 14.516 34.219 1 90.31 334 PHE B C 1
ATOM 9976 O O . PHE B 1 334 ? -9.562 14.938 33.312 1 90.31 334 PHE B O 1
ATOM 9983 N N . ASN B 1 335 ? -10.102 14.742 35.5 1 86.5 335 ASN B N 1
ATOM 9984 C CA . ASN B 1 335 ? -9.078 15.711 35.906 1 86.5 335 ASN B CA 1
ATOM 9985 C C . ASN B 1 335 ? -7.688 15.078 35.906 1 86.5 335 ASN B C 1
ATOM 9987 O O . ASN B 1 335 ? -7.551 13.859 36.062 1 86.5 335 ASN B O 1
ATOM 9991 N N . ASN B 1 336 ? -6.723 15.852 35.688 1 81.69 336 ASN B N 1
ATOM 9992 C CA . ASN B 1 336 ? -5.316 15.477 35.812 1 81.69 336 ASN B CA 1
ATOM 9993 C C . ASN B 1 336 ? -4.91 14.414 34.812 1 81.69 336 ASN B C 1
ATOM 9995 O O . ASN B 1 336 ? -4.293 13.414 35.188 1 81.69 336 ASN B O 1
ATOM 9999 N N . ARG B 1 337 ? -5.402 14.516 33.719 1 84.06 337 ARG B N 1
ATOM 10000 C CA . ARG B 1 337 ? -4.996 13.68 32.594 1 84.06 337 ARG B CA 1
ATOM 10001 C C . ARG B 1 337 ? -4.348 14.516 31.5 1 84.06 337 ARG B C 1
ATOM 10003 O O . ARG B 1 337 ? -4.973 14.781 30.469 1 84.06 337 ARG B O 1
ATOM 10010 N N . PRO B 1 338 ? -3.098 14.75 31.688 1 81.31 338 PRO B N 1
ATOM 10011 C CA . PRO B 1 338 ? -2.428 15.695 30.797 1 81.31 338 PRO B CA 1
ATOM 10012 C C . PRO B 1 338 ? -2.236 15.148 29.391 1 81.31 338 PRO B C 1
ATOM 10014 O O . PRO B 1 338 ? -1.997 15.922 28.453 1 81.31 338 PRO B O 1
ATOM 10017 N N . THR B 1 339 ? -2.281 13.875 29.172 1 83.5 339 THR B N 1
ATOM 10018 C CA . THR B 1 339 ? -2.023 13.312 27.844 1 83.5 339 THR B CA 1
ATOM 10019 C C . THR B 1 339 ? -3.33 12.938 27.156 1 83.5 339 THR B C 1
ATOM 10021 O O . THR B 1 339 ? -3.318 12.391 26.047 1 83.5 339 THR B O 1
ATOM 10024 N N . SER B 1 340 ? -4.395 13.219 27.797 1 84.19 340 SER B N 1
ATOM 10025 C CA . SER B 1 340 ? -5.688 12.977 27.156 1 84.19 340 SER B CA 1
ATOM 10026 C C . SER B 1 340 ? -6.254 14.258 26.547 1 84.19 340 SER B C 1
ATOM 10028 O O . SER B 1 340 ? -5.98 15.359 27.031 1 84.19 340 SER B O 1
ATOM 10030 N N . LEU B 1 341 ? -6.969 14.07 25.484 1 85.19 341 LEU B N 1
ATOM 10031 C CA . LEU B 1 341 ? -7.52 15.211 24.781 1 85.19 341 LEU B CA 1
ATOM 10032 C C . LEU B 1 341 ? -9.016 15.359 25.047 1 85.19 341 LEU B C 1
ATOM 10034 O O . LEU B 1 341 ? -9.727 14.359 25.156 1 85.19 341 LEU B O 1
ATOM 10038 N N . PHE B 1 342 ? -9.414 16.594 25.219 1 86 342 PHE B N 1
ATOM 10039 C CA . PHE B 1 342 ? -10.812 16.906 25.484 1 86 342 PHE B CA 1
ATOM 10040 C C . PHE B 1 342 ? -11.266 18.109 24.672 1 86 342 PHE B C 1
ATOM 10042 O O . PHE B 1 342 ? -10.469 19 24.391 1 86 342 PHE B O 1
ATOM 10049 N N . ARG B 1 343 ? -12.523 18.172 24.297 1 82.94 343 ARG B N 1
ATOM 10050 C CA . ARG B 1 343 ? -13.039 19.281 23.5 1 82.94 343 ARG B CA 1
ATOM 10051 C C . ARG B 1 343 ? -13.602 20.375 24.406 1 82.94 343 ARG B C 1
ATOM 10053 O O . ARG B 1 343 ? -13.586 21.547 24.016 1 82.94 343 ARG B O 1
ATOM 10060 N N . SER B 1 344 ? -14.305 19.875 25.484 1 83.56 344 SER B N 1
ATOM 10061 C CA . SER B 1 344 ? -15.031 20.859 26.297 1 83.56 344 SER B CA 1
ATOM 10062 C C . SER B 1 344 ? -14.711 20.703 27.781 1 83.56 344 SER B C 1
ATOM 10064 O O . SER B 1 344 ? -15.539 20.219 28.547 1 83.56 344 SER B O 1
ATOM 10066 N N . CYS B 1 345 ? -13.602 21.188 28.125 1 85.56 345 CYS B N 1
ATOM 10067 C CA . CYS B 1 345 ? -13.219 21.156 29.531 1 85.56 345 CYS B CA 1
ATOM 10068 C C . CYS B 1 345 ? -13.586 22.469 30.234 1 85.56 345 CYS B C 1
ATOM 10070 O O . CYS B 1 345 ? -12.727 23.328 30.453 1 85.56 345 CYS B O 1
ATOM 10072 N N . SER B 1 346 ? -14.828 22.609 30.578 1 82.81 346 SER B N 1
ATOM 10073 C CA . SER B 1 346 ? -15.305 23.828 31.219 1 82.81 346 SER B CA 1
ATOM 10074 C C . SER B 1 346 ? -16.234 23.516 32.375 1 82.81 346 SER B C 1
ATOM 10076 O O . SER B 1 346 ? -16.719 22.391 32.531 1 82.81 346 SER B O 1
ATOM 10078 N N . LYS B 1 347 ? -16.422 24.5 33.219 1 85.06 347 LYS B N 1
ATOM 10079 C CA . LYS B 1 347 ? -17.359 24.359 34.344 1 85.06 347 LYS B CA 1
ATOM 10080 C C . LYS B 1 347 ? -18.781 24.141 33.844 1 85.06 347 LYS B C 1
ATOM 10082 O O . LYS B 1 347 ? -19.562 23.422 34.5 1 85.06 347 LYS B O 1
ATOM 10087 N N . GLN B 1 348 ? -19.062 24.688 32.75 1 84.31 348 GLN B N 1
ATOM 10088 C CA . GLN B 1 348 ? -20.391 24.516 32.188 1 84.31 348 GLN B CA 1
ATOM 10089 C C . GLN B 1 348 ? -20.625 23.078 31.766 1 84.31 348 GLN B C 1
ATOM 10091 O O . GLN B 1 348 ? -21.703 22.516 32 1 84.31 348 GLN B O 1
ATOM 10096 N N . SER B 1 349 ? -19.625 22.578 31.125 1 89.5 349 SER B N 1
ATOM 10097 C CA . SER B 1 349 ? -19.75 21.188 30.719 1 89.5 349 SER B CA 1
ATOM 10098 C C . SER B 1 349 ? -19.844 20.25 31.906 1 89.5 349 SER B C 1
ATOM 10100 O O . SER B 1 349 ? -20.547 19.234 31.859 1 89.5 349 SER B O 1
ATOM 10102 N N . ASP B 1 350 ? -19.141 20.594 32.906 1 92.12 350 ASP B N 1
ATOM 10103 C CA . ASP B 1 350 ? -19.188 19.812 34.125 1 92.12 350 ASP B CA 1
ATOM 10104 C C . ASP B 1 350 ? -20.594 19.844 34.75 1 92.12 350 ASP B C 1
ATOM 10106 O O . ASP B 1 350 ? -21.109 18.812 35.188 1 92.12 350 ASP B O 1
ATOM 10110 N N . SER B 1 351 ? -21.141 21 34.844 1 91.88 351 SER B N 1
ATOM 10111 C CA . SER B 1 351 ? -22.484 21.156 35.375 1 91.88 351 SER B CA 1
ATOM 10112 C C . SER B 1 351 ? -23.531 20.453 34.5 1 91.88 351 SER B C 1
ATOM 10114 O O . SER B 1 351 ? -24.5 19.891 35.031 1 91.88 351 SER B O 1
ATOM 10116 N N . ALA B 1 352 ? -23.328 20.562 33.219 1 90.31 352 ALA B N 1
ATOM 10117 C CA . ALA B 1 352 ? -24.234 19.875 32.312 1 90.31 352 ALA B CA 1
ATOM 10118 C C . ALA B 1 352 ? -24.188 18.359 32.5 1 90.31 352 ALA B C 1
ATOM 10120 O O . ALA B 1 352 ? -25.203 17.672 32.406 1 90.31 352 ALA B O 1
ATOM 10121 N N . ALA B 1 353 ? -23 17.891 32.688 1 92.56 353 ALA B N 1
ATOM 10122 C CA . ALA B 1 353 ? -22.844 16.469 32.938 1 92.56 353 ALA B CA 1
ATOM 10123 C C . ALA B 1 353 ? -23.578 16.047 34.219 1 92.56 353 ALA B C 1
ATOM 10125 O O . ALA B 1 353 ? -24.219 14.992 34.25 1 92.56 353 ALA B O 1
ATOM 10126 N N . ARG B 1 354 ? -23.453 16.812 35.25 1 93.56 354 ARG B N 1
ATOM 10127 C CA . ARG B 1 354 ? -24.156 16.547 36.5 1 93.56 354 ARG B CA 1
ATOM 10128 C C . ARG B 1 354 ? -25.672 16.516 36.281 1 93.56 354 ARG B C 1
ATOM 10130 O O . ARG B 1 354 ? -26.359 15.609 36.781 1 93.56 354 ARG B O 1
ATOM 10137 N N . LYS B 1 355 ? -26.125 17.469 35.562 1 90.44 355 LYS B N 1
ATOM 10138 C CA . LYS B 1 355 ? -27.547 17.562 35.312 1 90.44 355 LYS B CA 1
ATOM 10139 C C . LYS B 1 355 ? -28.031 16.359 34.5 1 90.44 355 LYS B C 1
ATOM 10141 O O . LYS B 1 355 ? -29.109 15.82 34.75 1 90.44 355 LYS B O 1
ATOM 10146 N N . GLU B 1 356 ? -27.281 16.031 33.531 1 88.5 356 GLU B N 1
ATOM 10147 C CA . GLU B 1 356 ? -27.641 14.891 32.688 1 88.5 356 GLU B CA 1
ATOM 10148 C C . GLU B 1 356 ? -27.672 13.602 33.5 1 88.5 356 GLU B C 1
ATOM 10150 O O . GLU B 1 356 ? -28.594 12.797 33.375 1 88.5 356 GLU B O 1
ATOM 10155 N N . PHE B 1 357 ? -26.734 13.383 34.344 1 90.69 357 PHE B N 1
ATOM 10156 C CA . PHE B 1 357 ? -26.688 12.203 35.188 1 90.69 357 PHE B CA 1
ATOM 10157 C C . PHE B 1 357 ? -27.875 12.172 36.156 1 90.69 357 PHE B C 1
ATOM 10159 O O . PHE B 1 357 ? -28.484 11.117 36.344 1 90.69 357 PHE B O 1
ATOM 10166 N N . GLN B 1 358 ? -28.188 13.297 36.688 1 89.06 358 GLN B N 1
ATOM 10167 C CA . GLN B 1 358 ? -29.312 13.391 37.625 1 89.06 358 GLN B CA 1
ATOM 10168 C C . GLN B 1 358 ? -30.625 13.102 36.906 1 89.06 358 GLN B C 1
ATOM 10170 O O . GLN B 1 358 ? -31.531 12.469 37.469 1 89.06 358 GLN B O 1
ATOM 10175 N N . ASN B 1 359 ? -30.703 13.547 35.719 1 87.19 359 ASN B N 1
ATOM 10176 C CA . ASN B 1 359 ? -31.891 13.25 34.906 1 87.19 359 ASN B CA 1
ATOM 10177 C C . ASN B 1 359 ? -32.031 11.758 34.625 1 87.19 359 ASN B C 1
ATOM 10179 O O . ASN B 1 359 ? -33.125 11.219 34.625 1 87.19 359 ASN B O 1
ATOM 10183 N N . TRP B 1 360 ? -30.906 11.203 34.312 1 87.25 360 TRP B N 1
ATOM 10184 C CA . TRP B 1 360 ? -30.906 9.758 34.062 1 87.25 360 TRP B CA 1
ATOM 10185 C C . TRP B 1 360 ? -31.328 9 35.344 1 87.25 360 TRP B C 1
ATOM 10187 O O . TRP B 1 360 ? -32 7.961 35.25 1 87.25 360 TRP B O 1
ATOM 10197 N N . LEU B 1 361 ? -30.906 9.453 36.469 1 86.31 361 LEU B N 1
ATOM 10198 C CA . LEU B 1 361 ? -31.281 8.812 37.75 1 86.31 361 LEU B CA 1
ATOM 10199 C C . LEU B 1 361 ? -32.781 8.883 37.969 1 86.31 361 LEU B C 1
ATOM 10201 O O . LEU B 1 361 ? -33.375 7.953 38.531 1 86.31 361 LEU B O 1
ATOM 10205 N N . LEU B 1 362 ? -33.344 9.945 37.438 1 83.62 362 LEU B N 1
ATOM 10206 C CA . LEU B 1 362 ? -34.75 10.164 37.656 1 83.62 362 LEU B CA 1
ATOM 10207 C C . LEU B 1 362 ? -35.594 9.422 36.594 1 83.62 362 LEU B C 1
ATOM 10209 O O . LEU B 1 362 ? -36.594 8.781 36.938 1 83.62 362 LEU B O 1
ATOM 10213 N N . THR B 1 363 ? -35.188 9.469 35.312 1 78.69 363 THR B N 1
ATOM 10214 C CA . THR B 1 363 ? -36 8.938 34.219 1 78.69 363 THR B CA 1
ATOM 10215 C C . THR B 1 363 ? -35.656 7.477 33.938 1 78.69 363 THR B C 1
ATOM 10217 O O . THR B 1 363 ? -36.438 6.754 33.312 1 78.69 363 THR B O 1
ATOM 10220 N N . LYS B 1 364 ? -34.469 6.988 34.375 1 74.69 364 LYS B N 1
ATOM 10221 C CA . LYS B 1 364 ? -33.969 5.641 34.125 1 74.69 364 LYS B CA 1
ATOM 10222 C C . LYS B 1 364 ? -33.844 5.367 32.656 1 74.69 364 LYS B C 1
ATOM 10224 O O . LYS B 1 364 ? -34.031 4.234 32.188 1 74.69 364 LYS B O 1
ATOM 10229 N N . ARG B 1 365 ? -33.781 6.418 31.875 1 73.75 365 ARG B N 1
ATOM 10230 C CA . ARG B 1 365 ? -33.594 6.316 30.438 1 73.75 365 ARG B CA 1
ATOM 10231 C C . ARG B 1 365 ? -32.344 7.102 30 1 73.75 365 ARG B C 1
ATOM 10233 O O . ARG B 1 365 ? -32.469 8.266 29.609 1 73.75 365 ARG B O 1
ATOM 10240 N N . PRO B 1 366 ? -31.219 6.348 30.078 1 74.31 366 PRO B N 1
ATOM 10241 C CA . PRO B 1 366 ? -29.984 7.059 29.75 1 74.31 366 PRO B CA 1
ATOM 10242 C C . PRO B 1 366 ? -29.812 7.25 28.234 1 74.31 366 PRO B C 1
ATOM 10244 O O . PRO B 1 366 ? -30.484 6.59 27.438 1 74.31 366 PRO B O 1
ATOM 10247 N N . LEU B 1 367 ? -28.953 8.227 27.781 1 66.94 367 LEU B N 1
ATOM 10248 C CA . LEU B 1 367 ? -28.438 8.531 26.453 1 66.94 367 LEU B CA 1
ATOM 10249 C C . LEU B 1 367 ? -29.453 9.328 25.641 1 66.94 367 LEU B C 1
ATOM 10251 O O . LEU B 1 367 ? -30.5 9.727 26.156 1 66.94 367 LEU B O 1
ATOM 10255 N N . SER B 1 368 ? -29.516 9.234 24.266 1 57.06 368 SER B N 1
ATOM 10256 C CA . SER B 1 368 ? -30.25 10.18 23.438 1 57.06 368 SER B CA 1
ATOM 10257 C C . SER B 1 368 ? -31.75 9.984 23.562 1 57.06 368 SER B C 1
ATOM 10259 O O . SER B 1 368 ? -32.219 8.859 23.719 1 57.06 368 SER B O 1
ATOM 10261 N N . PRO B 1 369 ? -32.5 11.07 23.922 1 49.94 369 PRO B N 1
ATOM 10262 C CA . PRO B 1 369 ? -33.969 10.984 24 1 49.94 369 PRO B CA 1
ATOM 10263 C C . PRO B 1 369 ? -34.594 10.133 22.891 1 49.94 369 PRO B C 1
ATOM 10265 O O . PRO B 1 369 ? -35.656 9.531 23.078 1 49.94 369 PRO B O 1
ATOM 10268 N N . GLN B 1 370 ? -33.844 10.07 21.781 1 52.94 370 GLN B N 1
ATOM 10269 C CA . GLN B 1 370 ? -34.406 9.336 20.672 1 52.94 370 GLN B CA 1
ATOM 10270 C C . GLN B 1 370 ? -34.219 7.836 20.812 1 52.94 370 GLN B C 1
ATOM 10272 O O . GLN B 1 370 ? -35 7.039 20.281 1 52.94 370 GLN B O 1
ATOM 10277 N N . LEU B 1 371 ? -33.094 7.57 21.5 1 59.28 371 LEU B N 1
ATOM 10278 C CA . LEU B 1 371 ? -32.875 6.145 21.703 1 59.28 371 LEU B CA 1
ATOM 10279 C C . LEU B 1 371 ? -33.281 5.719 23.109 1 59.28 371 LEU B C 1
ATOM 10281 O O . LEU B 1 371 ? -32.594 5.977 24.078 1 59.28 371 LEU B O 1
ATOM 10285 N N . GLN B 1 372 ? -34.5 5.703 23.422 1 65.06 372 GLN B N 1
ATOM 10286 C CA . GLN B 1 372 ? -35.062 5.367 24.719 1 65.06 372 GLN B CA 1
ATOM 10287 C C . GLN B 1 372 ? -34.719 3.934 25.125 1 65.06 372 GLN B C 1
ATOM 10289 O O . GLN B 1 372 ? -35.562 3.043 25.062 1 65.06 372 GLN B O 1
ATOM 10294 N N . ILE B 1 373 ? -33.375 3.691 25.469 1 76.5 373 ILE B N 1
ATOM 10295 C CA . ILE B 1 373 ? -32.969 2.361 25.906 1 76.5 373 ILE B CA 1
ATOM 10296 C C . ILE B 1 373 ? -33.25 2.193 27.391 1 76.5 373 ILE B C 1
ATOM 10298 O O . ILE B 1 373 ? -32.656 2.918 28.219 1 76.5 373 ILE B O 1
ATOM 10302 N N . PRO B 1 374 ? -34.188 1.306 27.734 1 82.44 374 PRO B N 1
ATOM 10303 C CA . PRO B 1 374 ? -34.469 1.091 29.156 1 82.44 374 PRO B CA 1
ATOM 10304 C C . PRO B 1 374 ? -33.344 0.335 29.875 1 82.44 374 PRO B C 1
ATOM 10306 O O . PRO B 1 374 ? -32.906 -0.704 29.391 1 82.44 374 PRO B O 1
ATOM 10309 N N . VAL B 1 375 ? -32.844 0.952 30.875 1 85.56 375 VAL B N 1
ATOM 10310 C CA . VAL B 1 375 ? -31.781 0.301 31.625 1 85.56 375 VAL B CA 1
ATOM 10311 C C . VAL B 1 375 ? -32.219 0.088 33.062 1 85.56 375 VAL B C 1
ATOM 10313 O O . VAL B 1 375 ? -33.219 0.66 33.531 1 85.56 375 VAL B O 1
ATOM 10316 N N . LYS B 1 376 ? -31.547 -0.824 33.75 1 87.06 376 LYS B N 1
ATOM 10317 C CA . LYS B 1 376 ? -31.766 -1.041 35.188 1 87.06 376 LYS B CA 1
ATOM 10318 C C . LYS B 1 376 ? -31.422 0.207 36 1 87.06 376 LYS B C 1
ATOM 10320 O O . LYS B 1 376 ? -30.984 1.214 35.438 1 87.06 376 LYS B O 1
ATOM 10325 N N . ASP B 1 377 ? -31.688 0.115 37.312 1 84.75 377 ASP B N 1
ATOM 10326 C CA . ASP B 1 377 ? -31.391 1.258 38.188 1 84.75 377 ASP B CA 1
ATOM 10327 C C . ASP B 1 377 ? -29.906 1.613 38.125 1 84.75 377 ASP B C 1
ATOM 10329 O O . ASP B 1 377 ? -29.047 0.8 38.5 1 84.75 377 ASP B O 1
ATOM 10333 N N . ILE B 1 378 ? -29.641 2.725 37.688 1 88.81 378 ILE B N 1
ATOM 10334 C CA . ILE B 1 378 ? -28.297 3.221 37.438 1 88.81 378 ILE B CA 1
ATOM 10335 C C . ILE B 1 378 ? -27.5 3.283 38.719 1 88.81 378 ILE B C 1
ATOM 10337 O O . ILE B 1 378 ? -26.281 3.137 38.719 1 88.81 378 ILE B O 1
ATOM 10341 N N . ASN B 1 379 ? -28.203 3.414 39.906 1 87.12 379 ASN B N 1
ATOM 10342 C CA . ASN B 1 379 ? -27.531 3.512 41.188 1 87.12 379 ASN B CA 1
ATOM 10343 C C . ASN B 1 379 ? -26.969 2.164 41.656 1 87.12 379 ASN B C 1
ATOM 10345 O O . ASN B 1 379 ? -26.016 2.109 42.438 1 87.12 379 ASN B O 1
ATOM 10349 N N . THR B 1 380 ? -27.562 1.201 41.094 1 88.31 380 THR B N 1
ATOM 10350 C CA . THR B 1 380 ? -27.156 -0.125 41.531 1 88.31 380 THR B CA 1
ATOM 10351 C C . THR B 1 380 ? -26.344 -0.839 40.469 1 88.31 380 THR B C 1
ATOM 10353 O O . THR B 1 380 ? -25.469 -1.65 40.781 1 88.31 380 THR B O 1
ATOM 10356 N N . CYS B 1 381 ? -26.703 -0.443 39.312 1 91.25 381 CYS B N 1
ATOM 10357 C CA . CYS B 1 381 ? -26.016 -1.123 38.219 1 91.25 381 CYS B CA 1
ATOM 10358 C C . CYS B 1 381 ? -24.906 -0.245 37.625 1 91.25 381 CYS B C 1
ATOM 10360 O O . CYS B 1 381 ? -25.156 0.56 36.75 1 91.25 381 CYS B O 1
ATOM 10362 N N . GLU B 1 382 ? -23.734 -0.438 37.938 1 90.19 382 GLU B N 1
ATOM 10363 C CA . GLU B 1 382 ? -22.516 0.191 37.406 1 90.19 382 GLU B CA 1
ATOM 10364 C C . GLU B 1 382 ? -22.625 1.713 37.438 1 90.19 382 GLU B C 1
ATOM 10366 O O . GLU B 1 382 ? -22.484 2.369 36.406 1 90.19 382 GLU B O 1
ATOM 10371 N N . PRO B 1 383 ? -22.859 2.324 38.5 1 89.62 383 PRO B N 1
ATOM 10372 C CA . PRO B 1 383 ? -23.047 3.775 38.594 1 89.62 383 PRO B CA 1
ATOM 10373 C C . PRO B 1 383 ? -21.828 4.559 38.094 1 89.62 383 PRO B C 1
ATOM 10375 O O . PRO B 1 383 ? -21.984 5.609 37.469 1 89.62 383 PRO B O 1
ATOM 10378 N N . GLU B 1 384 ? -20.656 4.066 38.312 1 90.31 384 GLU B N 1
ATOM 10379 C CA . GLU B 1 384 ? -19.453 4.781 37.906 1 90.31 384 GLU B CA 1
ATOM 10380 C C . GLU B 1 384 ? -19.328 4.844 36.375 1 90.31 384 GLU B C 1
ATOM 10382 O O . GLU B 1 384 ? -18.844 5.836 35.812 1 90.31 384 GLU B O 1
ATOM 10387 N N . MET B 1 385 ? -19.719 3.896 35.75 1 90.38 385 MET B N 1
ATOM 10388 C CA . MET B 1 385 ? -19.656 3.863 34.281 1 90.38 385 MET B CA 1
ATOM 10389 C C . MET B 1 385 ? -20.656 4.836 33.656 1 90.38 385 MET B C 1
ATOM 10391 O O . MET B 1 385 ? -20.359 5.484 32.656 1 90.38 385 MET B O 1
ATOM 10395 N N . TRP B 1 386 ? -21.812 4.816 34.281 1 89.94 386 TRP B N 1
ATOM 10396 C CA . TRP B 1 386 ? -22.828 5.742 33.781 1 89.94 386 TRP B CA 1
ATOM 10397 C C . TRP B 1 386 ? -22.406 7.188 34.031 1 89.94 386 TRP B C 1
ATOM 10399 O O . TRP B 1 386 ? -22.656 8.062 33.188 1 89.94 386 TRP B O 1
ATOM 10409 N N . LYS B 1 387 ? -21.844 7.398 35.156 1 91.31 387 LYS B N 1
ATOM 10410 C CA . LYS B 1 387 ? -21.312 8.727 35.438 1 91.31 387 LYS B CA 1
ATOM 10411 C C . LYS B 1 387 ? -20.25 9.109 34.406 1 91.31 387 LYS B C 1
ATOM 10413 O O . LYS B 1 387 ? -20.219 10.234 33.906 1 91.31 387 LYS B O 1
ATOM 10418 N N . ALA B 1 388 ? -19.391 8.18 34.125 1 91.69 388 ALA B N 1
ATOM 10419 C CA . ALA B 1 388 ? -18.328 8.414 33.125 1 91.69 388 ALA B CA 1
ATOM 10420 C C . ALA B 1 388 ? -18.906 8.703 31.75 1 91.69 388 ALA B C 1
ATOM 10422 O O . ALA B 1 388 ? -18.359 9.516 31 1 91.69 388 ALA B O 1
ATOM 10423 N N . ILE B 1 389 ? -19.938 8.086 31.469 1 87.81 389 ILE B N 1
ATOM 10424 C CA . ILE B 1 389 ? -20.578 8.297 30.156 1 87.81 389 ILE B CA 1
ATOM 10425 C C . ILE B 1 389 ? -21.188 9.688 30.109 1 87.81 389 ILE B C 1
ATOM 10427 O O . ILE B 1 389 ? -21.062 10.391 29.094 1 87.81 389 ILE B O 1
ATOM 10431 N N . ALA B 1 390 ? -21.875 10.047 31.125 1 89 390 ALA B N 1
ATOM 10432 C CA . ALA B 1 390 ? -22.438 11.391 31.188 1 89 390 ALA B CA 1
ATOM 10433 C C . ALA B 1 390 ? -21.344 12.453 31.062 1 89 390 ALA B C 1
ATOM 10435 O O . ALA B 1 390 ? -21.531 13.461 30.375 1 89 390 ALA B O 1
ATOM 10436 N N . CYS B 1 391 ? -20.312 12.242 31.75 1 91.75 391 CYS B N 1
ATOM 10437 C CA . CYS B 1 391 ? -19.188 13.156 31.672 1 91.75 391 CYS B CA 1
ATOM 10438 C C . CYS B 1 391 ? -18.594 13.18 30.266 1 91.75 391 CYS B C 1
ATOM 10440 O O . CYS B 1 391 ? -18.281 14.242 29.719 1 91.75 391 CYS B O 1
ATOM 10442 N N . ALA B 1 392 ? -18.406 12.008 29.672 1 87.56 392 ALA B N 1
ATOM 10443 C CA . ALA B 1 392 ? -17.828 11.898 28.344 1 87.56 392 ALA B CA 1
ATOM 10444 C C . ALA B 1 392 ? -18.703 12.586 27.297 1 87.56 392 ALA B C 1
ATOM 10446 O O . ALA B 1 392 ? -18.188 13.156 26.328 1 87.56 392 ALA B O 1
ATOM 10447 N N . MET B 1 393 ? -19.938 12.578 27.484 1 83.25 393 MET B N 1
ATOM 10448 C CA . MET B 1 393 ? -20.859 13.18 26.531 1 83.25 393 MET B CA 1
ATOM 10449 C C . MET B 1 393 ? -20.734 14.695 26.547 1 83.25 393 MET B C 1
ATOM 10451 O O . MET B 1 393 ? -20.984 15.352 25.516 1 83.25 393 MET B O 1
ATOM 10455 N N . GLN B 1 394 ? -20.406 15.203 27.688 1 85.75 394 GLN B N 1
ATOM 10456 C CA . GLN B 1 394 ? -20.375 16.656 27.812 1 85.75 394 GLN B CA 1
ATOM 10457 C C . GLN B 1 394 ? -18.938 17.172 27.656 1 85.75 394 GLN B C 1
ATOM 10459 O O . GLN B 1 394 ? -18.719 18.234 27.078 1 85.75 394 GLN B O 1
ATOM 10464 N N . ILE B 1 395 ? -17.969 16.5 28.219 1 88.19 395 ILE B N 1
ATOM 10465 C CA . ILE B 1 395 ? -16.578 16.922 28.125 1 88.19 395 ILE B CA 1
ATOM 10466 C C . ILE B 1 395 ? -15.992 16.5 26.781 1 88.19 395 ILE B C 1
ATOM 10468 O O . ILE B 1 395 ? -15.086 17.141 26.266 1 88.19 395 ILE B O 1
ATOM 10472 N N . LYS B 1 396 ? -16.5 15.438 26.172 1 83 396 LYS B N 1
ATOM 10473 C CA . LYS B 1 396 ? -16.219 14.984 24.812 1 83 396 LYS B CA 1
ATOM 10474 C C . LYS B 1 396 ? -14.734 14.664 24.625 1 83 396 LYS B C 1
ATOM 10476 O O . LYS B 1 396 ? -14.047 15.32 23.844 1 83 396 LYS B O 1
ATOM 10481 N N . PRO B 1 397 ? -14.289 13.664 25.25 1 84.44 397 PRO B N 1
ATOM 10482 C CA . PRO B 1 397 ? -12.914 13.234 25.016 1 84.44 397 PRO B CA 1
ATOM 10483 C C . PRO B 1 397 ? -12.633 12.891 23.562 1 84.44 397 PRO B C 1
ATOM 10485 O O . PRO B 1 397 ? -13.516 12.375 22.859 1 84.44 397 PRO B O 1
ATOM 10488 N N . CYS B 1 398 ? -11.438 13.273 23.094 1 80.25 398 CYS B N 1
ATOM 10489 C CA . CYS B 1 398 ? -11.062 13.047 21.703 1 80.25 398 CYS B CA 1
ATOM 10490 C C . CYS B 1 398 ? -9.977 11.984 21.594 1 80.25 398 CYS B C 1
ATOM 10492 O O . CYS B 1 398 ? -9.156 11.836 22.5 1 80.25 398 CYS B O 1
ATOM 10494 N N . GLY B 1 399 ? -10.062 11.109 20.641 1 72.19 399 GLY B N 1
ATOM 10495 C CA . GLY B 1 399 ? -8.992 10.164 20.359 1 72.19 399 GLY B CA 1
ATOM 10496 C C . GLY B 1 399 ? -7.961 10.695 19.391 1 72.19 399 GLY B C 1
ATOM 10497 O O . GLY B 1 399 ? -7.887 11.898 19.141 1 72.19 399 GLY B O 1
ATOM 10498 N N . ARG B 1 400 ? -7.031 9.797 18.859 1 64.94 400 ARG B N 1
ATOM 10499 C CA . ARG B 1 400 ? -5.996 10.148 17.891 1 64.94 400 ARG B CA 1
ATOM 10500 C C . ARG B 1 400 ? -6.613 10.68 16.594 1 64.94 400 ARG B C 1
ATOM 10502 O O . ARG B 1 400 ? -6.137 11.664 16.031 1 64.94 400 ARG B O 1
ATOM 10509 N N . LYS B 1 401 ? -7.578 9.969 16.188 1 60.06 401 LYS B N 1
ATOM 10510 C CA . LYS B 1 401 ? -8.328 10.438 15.023 1 60.06 401 LYS B CA 1
ATOM 10511 C C . LYS B 1 401 ? -9.789 10.703 15.383 1 60.06 401 LYS B C 1
ATOM 10513 O O . LYS B 1 401 ? -10.555 9.773 15.617 1 60.06 401 LYS B O 1
ATOM 10518 N N . PRO B 1 402 ? -10.016 11.984 15.906 1 52.62 402 PRO B N 1
ATOM 10519 C CA . PRO B 1 402 ? -11.266 12.352 16.578 1 52.62 402 PRO B CA 1
ATOM 10520 C C . PRO B 1 402 ? -12.5 12.055 15.734 1 52.62 402 PRO B C 1
ATOM 10522 O O . PRO B 1 402 ? -12.586 12.492 14.586 1 52.62 402 PRO B O 1
ATOM 10525 N N . ALA B 1 403 ? -13 10.828 15.766 1 54.44 403 ALA B N 1
ATOM 10526 C CA . ALA B 1 403 ? -14.336 10.586 15.234 1 54.44 403 ALA B CA 1
ATOM 10527 C C . ALA B 1 403 ? -15.406 11.109 16.188 1 54.44 403 ALA B C 1
ATOM 10529 O O . ALA B 1 403 ? -15.117 11.438 17.328 1 54.44 403 ALA B O 1
ATOM 10530 N N . SER B 1 404 ? -16.594 11.594 15.672 1 52.78 404 SER B N 1
ATOM 10531 C CA . SER B 1 404 ? -17.719 11.938 16.531 1 52.78 404 SER B CA 1
ATOM 10532 C C . SER B 1 404 ? -17.797 11.008 17.734 1 52.78 404 SER B C 1
ATOM 10534 O O . SER B 1 404 ? -17.328 9.867 17.688 1 52.78 404 SER B O 1
ATOM 10536 N N . PHE B 1 405 ? -17.922 11.664 18.875 1 53.94 405 PHE B N 1
ATOM 10537 C CA . PHE B 1 405 ? -17.953 10.953 20.156 1 53.94 405 PHE B CA 1
ATOM 10538 C C . PHE B 1 405 ? -18.562 9.57 19.984 1 53.94 405 PHE B C 1
ATOM 10540 O O . PHE B 1 405 ? -19.734 9.438 19.672 1 53.94 405 PHE B O 1
ATOM 10547 N N . VAL B 1 406 ? -17.562 8.5 19.812 1 61.75 406 VAL B N 1
ATOM 10548 C CA . VAL B 1 406 ? -18.109 7.152 19.688 1 61.75 406 VAL B CA 1
ATOM 10549 C C . VAL B 1 406 ? -17.531 6.266 20.797 1 61.75 406 VAL B C 1
ATOM 10551 O O . VAL B 1 406 ? -16.328 6.238 21.016 1 61.75 406 VAL B O 1
ATOM 10554 N N . ILE B 1 407 ? -18.422 5.902 21.859 1 70.62 407 ILE B N 1
ATOM 10555 C CA . ILE B 1 407 ? -18.062 4.914 22.875 1 70.62 407 ILE B CA 1
ATOM 10556 C C . ILE B 1 407 ? -17.656 3.609 22.203 1 70.62 407 ILE B C 1
ATOM 10558 O O . ILE B 1 407 ? -18.234 3.205 21.188 1 70.62 407 ILE B O 1
ATOM 10562 N N . CYS B 1 408 ? -16.547 3.047 22.688 1 75.12 408 CYS B N 1
ATOM 10563 C CA . CYS B 1 408 ? -16.109 1.768 22.141 1 75.12 408 CYS B CA 1
ATOM 10564 C C . CYS B 1 408 ? -17.188 0.71 22.281 1 75.12 408 CYS B C 1
ATOM 10566 O O . CYS B 1 408 ? -17.906 0.684 23.281 1 75.12 408 CYS B O 1
ATOM 10568 N N . ARG B 1 409 ? -17.344 -0.176 21.375 1 75.5 409 ARG B N 1
ATOM 10569 C CA . ARG B 1 409 ? -18.359 -1.215 21.359 1 75.5 409 ARG B CA 1
ATOM 10570 C C . ARG B 1 409 ? -18.219 -2.164 22.531 1 75.5 409 ARG B C 1
ATOM 10572 O O . ARG B 1 409 ? -19.203 -2.629 23.094 1 75.5 409 ARG B O 1
ATOM 10579 N N . GLU B 1 410 ? -16.953 -2.4 22.859 1 76.81 410 GLU B N 1
ATOM 10580 C CA . GLU B 1 410 ? -16.703 -3.291 23.984 1 76.81 410 GLU B CA 1
ATOM 10581 C C . GLU B 1 410 ? -17.297 -2.736 25.281 1 76.81 410 GLU B C 1
ATOM 10583 O O . GLU B 1 410 ? -17.859 -3.486 26.094 1 76.81 410 GLU B O 1
ATOM 10588 N N . ASP B 1 411 ? -17.188 -1.462 25.484 1 83.19 411 ASP B N 1
ATOM 10589 C CA . ASP B 1 411 ? -17.734 -0.822 26.672 1 83.19 411 ASP B CA 1
ATOM 10590 C C . ASP B 1 411 ? -19.266 -0.792 26.625 1 83.19 411 ASP B C 1
ATOM 10592 O O . ASP B 1 411 ? -19.922 -0.962 27.656 1 83.19 411 ASP B O 1
ATOM 10596 N N . CYS B 1 412 ? -19.734 -0.601 25.422 1 81.88 412 CYS B N 1
ATOM 10597 C CA . CYS B 1 412 ? -21.188 -0.592 25.25 1 81.88 412 CYS B CA 1
ATOM 10598 C C . CYS B 1 412 ? -21.781 -1.964 25.547 1 81.88 412 CYS B C 1
ATOM 10600 O O . CYS B 1 412 ? -22.766 -2.074 26.297 1 81.88 412 CYS B O 1
ATOM 10602 N N . GLU B 1 413 ? -21.219 -2.969 25.016 1 83.25 413 GLU B N 1
ATOM 10603 C CA . GLU B 1 413 ? -21.719 -4.324 25.234 1 83.25 413 GLU B CA 1
ATOM 10604 C C . GLU B 1 413 ? -21.578 -4.73 26.703 1 83.25 413 GLU B C 1
ATOM 10606 O O . GLU B 1 413 ? -22.469 -5.383 27.25 1 83.25 413 GLU B O 1
ATOM 10611 N N . TYR B 1 414 ? -20.516 -4.367 27.312 1 86.56 414 TYR B N 1
ATOM 10612 C CA . TYR B 1 414 ? -20.328 -4.652 28.734 1 86.56 414 TYR B CA 1
ATOM 10613 C C . TYR B 1 414 ? -21.438 -4.004 29.562 1 86.56 414 TYR B C 1
ATOM 10615 O O . TYR B 1 414 ? -22.031 -4.656 30.422 1 86.56 414 TYR B O 1
ATOM 10623 N N . LEU B 1 415 ? -21.688 -2.816 29.297 1 88.19 415 LEU B N 1
ATOM 10624 C CA . LEU B 1 415 ? -22.625 -2.033 30.094 1 88.19 415 LEU B CA 1
ATOM 10625 C C . LEU B 1 415 ? -24.047 -2.51 29.875 1 88.19 415 LEU B C 1
ATOM 10627 O O . LEU B 1 415 ? -24.812 -2.709 30.828 1 88.19 415 LEU B O 1
ATOM 10631 N N . LEU B 1 416 ? -24.375 -2.781 28.625 1 86.25 416 LEU B N 1
ATOM 10632 C CA . LEU B 1 416 ? -25.75 -3.137 28.312 1 86.25 416 LEU B CA 1
ATOM 10633 C C . LEU B 1 416 ? -26.016 -4.602 28.641 1 86.25 416 LEU B C 1
ATOM 10635 O O . LEU B 1 416 ? -27.156 -4.98 28.938 1 86.25 416 LEU B O 1
ATOM 10639 N N . ASN B 1 417 ? -25.031 -5.344 28.531 1 87.06 417 ASN B N 1
ATOM 10640 C CA . ASN B 1 417 ? -25.219 -6.727 28.953 1 87.06 417 ASN B CA 1
ATOM 10641 C C . ASN B 1 417 ? -25.547 -6.82 30.438 1 87.06 417 ASN B C 1
ATOM 10643 O O . ASN B 1 417 ? -26.297 -7.699 30.859 1 87.06 417 ASN B O 1
ATOM 10647 N N . LYS B 1 418 ? -25.016 -5.914 31.188 1 88.62 418 LYS B N 1
ATOM 10648 C CA . LYS B 1 418 ? -25.203 -5.945 32.625 1 88.62 418 LYS B CA 1
ATOM 10649 C C . LYS B 1 418 ? -26.438 -5.133 33.031 1 88.62 418 LYS B C 1
ATOM 10651 O O . LYS B 1 418 ? -27.156 -5.508 33.969 1 88.62 418 LYS B O 1
ATOM 10656 N N . CYS B 1 419 ? -26.656 -4.086 32.312 1 88.62 419 CYS B N 1
ATOM 10657 C CA . CYS B 1 419 ? -27.594 -3.121 32.844 1 88.62 419 CYS B CA 1
ATOM 10658 C C . CYS B 1 419 ? -28.844 -3 31.984 1 88.62 419 CYS B C 1
ATOM 10660 O O . CYS B 1 419 ? -29.766 -2.27 32.312 1 88.62 419 CYS B O 1
ATOM 10662 N N . LEU B 1 420 ? -28.875 -3.713 30.922 1 86.81 420 LEU B N 1
ATOM 10663 C CA . LEU B 1 420 ? -30.047 -3.605 30.062 1 86.81 420 LEU B CA 1
ATOM 10664 C C . LEU B 1 420 ? -31.266 -4.242 30.734 1 86.81 420 LEU B C 1
ATOM 10666 O O . LEU B 1 420 ? -31.172 -5.32 31.312 1 86.81 420 LEU B O 1
ATOM 10670 N N . ASN B 1 421 ? -32.312 -3.469 30.734 1 84.25 421 ASN B N 1
ATOM 10671 C CA . ASN B 1 421 ? -33.594 -4.027 31.172 1 84.25 421 ASN B CA 1
ATOM 10672 C C . ASN B 1 421 ? -34.344 -4.688 30.016 1 84.25 421 ASN B C 1
ATOM 10674 O O . ASN B 1 421 ? -35.125 -4.035 29.328 1 84.25 421 ASN B O 1
ATOM 10678 N N . THR B 1 422 ? -34.125 -5.922 29.797 1 78.62 422 THR B N 1
ATOM 10679 C CA . THR B 1 422 ? -34.625 -6.668 28.656 1 78.62 422 THR B CA 1
ATOM 10680 C C . THR B 1 422 ? -36.156 -6.695 28.672 1 78.62 422 THR B C 1
ATOM 10682 O O . THR B 1 422 ? -36.781 -6.797 27.625 1 78.62 422 THR B O 1
ATOM 10685 N N . SER B 1 423 ? -36.781 -6.574 29.828 1 77.38 423 SER B N 1
ATOM 10686 C CA . SER B 1 423 ? -38.219 -6.672 29.953 1 77.38 423 SER B CA 1
ATOM 10687 C C . SER B 1 423 ? -38.906 -5.414 29.422 1 77.38 423 SER B C 1
ATOM 10689 O O . SER B 1 423 ? -40.031 -5.469 28.938 1 77.38 423 SER B O 1
ATOM 10691 N N . ALA B 1 424 ? -38.219 -4.316 29.422 1 77.69 424 ALA B N 1
ATOM 10692 C CA . ALA B 1 424 ? -38.844 -3.045 29.047 1 77.69 424 ALA B CA 1
ATOM 10693 C C . ALA B 1 424 ? -38.469 -2.66 27.609 1 77.69 424 ALA B C 1
ATOM 10695 O O . ALA B 1 424 ? -39 -1.688 27.078 1 77.69 424 ALA B O 1
ATOM 10696 N N . LEU B 1 425 ? -37.562 -3.439 27 1 72.19 425 LEU B N 1
ATOM 10697 C CA . LEU B 1 425 ? -37.125 -3.123 25.641 1 72.19 425 LEU B CA 1
ATOM 10698 C C . LEU B 1 425 ? -38.125 -3.635 24.625 1 72.19 425 LEU B C 1
ATOM 10700 O O . LEU B 1 425 ? -38.312 -4.844 24.484 1 72.19 425 LEU B O 1
ATOM 10704 N N . HIS B 1 426 ? -39.125 -2.746 24.141 1 67.75 426 HIS B N 1
ATOM 10705 C CA . HIS B 1 426 ? -40.062 -3.121 23.109 1 67.75 426 HIS B CA 1
ATOM 10706 C C . HIS B 1 426 ? -39.812 -2.363 21.812 1 67.75 426 HIS B C 1
ATOM 10708 O O . HIS B 1 426 ? -39.812 -1.13 21.797 1 67.75 426 HIS B O 1
ATOM 10714 N N . PRO B 1 427 ? -39.594 -3.131 20.75 1 65.94 427 PRO B N 1
ATOM 10715 C CA . PRO B 1 427 ? -39.375 -4.539 20.438 1 65.94 427 PRO B CA 1
ATOM 10716 C C . PRO B 1 427 ? -38.031 -5.059 20.969 1 65.94 427 PRO B C 1
ATOM 10718 O O . PRO B 1 427 ? -37.125 -4.273 21.203 1 65.94 427 PRO B O 1
ATOM 10721 N N . PRO B 1 428 ? -37.906 -6.262 21.141 1 69.25 428 PRO B N 1
ATOM 10722 C CA . PRO B 1 428 ? -36.688 -6.828 21.703 1 69.25 428 PRO B CA 1
ATOM 10723 C C . PRO B 1 428 ? -35.5 -6.711 20.766 1 69.25 428 PRO B C 1
ATOM 10725 O O . PRO B 1 428 ? -35.594 -6.996 19.562 1 69.25 428 PRO B O 1
ATOM 10728 N N . GLN B 1 429 ? -34.656 -5.93 21.109 1 74.31 429 GLN B N 1
ATOM 10729 C CA . GLN B 1 429 ? -33.406 -5.797 20.344 1 74.31 429 GLN B CA 1
ATOM 10730 C C . GLN B 1 429 ? -32.219 -6.395 21.109 1 74.31 429 GLN B C 1
ATOM 10732 O O . GLN B 1 429 ? -32.219 -6.379 22.344 1 74.31 429 GLN B O 1
ATOM 10737 N N . SER B 1 430 ? -31.344 -7.074 20.391 1 76.38 430 SER B N 1
ATOM 10738 C CA . SER B 1 430 ? -30.141 -7.637 21.016 1 76.38 430 SER B CA 1
ATOM 10739 C C . SER B 1 430 ? -29.141 -6.547 21.391 1 76.38 430 SER B C 1
ATOM 10741 O O . SER B 1 430 ? -29.203 -5.441 20.844 1 76.38 430 SER B O 1
ATOM 10743 N N . VAL B 1 431 ? -28.344 -6.738 22.422 1 80.06 431 VAL B N 1
ATOM 10744 C CA . VAL B 1 431 ? -27.312 -5.82 22.875 1 80.06 431 VAL B CA 1
ATOM 10745 C C . VAL B 1 431 ? -26.375 -5.461 21.719 1 80.06 431 VAL B C 1
ATOM 10747 O O . VAL B 1 431 ? -25.984 -4.305 21.562 1 80.06 431 VAL B O 1
ATOM 10750 N N . GLY B 1 432 ? -26.062 -6.402 20.969 1 72.12 432 GLY B N 1
ATOM 10751 C CA . GLY B 1 432 ? -25.203 -6.148 19.828 1 72.12 432 GLY B CA 1
ATOM 10752 C C . GLY B 1 432 ? -25.797 -5.16 18.844 1 72.12 432 GLY B C 1
ATOM 10753 O O . GLY B 1 432 ? -25.094 -4.281 18.328 1 72.12 432 GLY B O 1
ATOM 10754 N N . GLN B 1 433 ? -27.047 -5.238 18.656 1 69.62 433 GLN B N 1
ATOM 10755 C CA . GLN B 1 433 ? -27.734 -4.344 17.719 1 69.62 433 GLN B CA 1
ATOM 10756 C C . GLN B 1 433 ? -27.812 -2.926 18.281 1 69.62 433 GLN B C 1
ATOM 10758 O O . GLN B 1 433 ? -27.656 -1.953 17.531 1 69.62 433 GLN B O 1
ATOM 10763 N N . LEU B 1 434 ? -28.062 -2.912 19.516 1 75 434 LEU B N 1
ATOM 10764 C CA . LEU B 1 434 ? -28.141 -1.604 20.156 1 75 434 LEU B CA 1
ATOM 10765 C C . LEU B 1 434 ? -26.797 -0.898 20.125 1 75 434 LEU B C 1
ATOM 10767 O O . LEU B 1 434 ? -26.719 0.304 19.859 1 75 434 LEU B O 1
ATOM 10771 N N . CYS B 1 435 ? -25.75 -1.62 20.359 1 76.44 435 CYS B N 1
ATOM 10772 C CA . CYS B 1 435 ? -24.422 -1.032 20.391 1 76.44 435 CYS B CA 1
ATOM 10773 C C . CYS B 1 435 ? -23.938 -0.69 18.984 1 76.44 435 CYS B C 1
ATOM 10775 O O . CYS B 1 435 ? -23.109 0.211 18.812 1 76.44 435 CYS B O 1
ATOM 10777 N N . LYS B 1 436 ? -24.453 -1.344 18.078 1 68.06 436 LYS B N 1
ATOM 10778 C CA . LYS B 1 436 ? -24.125 -1.004 16.688 1 68.06 436 LYS B CA 1
ATOM 10779 C C . LYS B 1 436 ? -24.703 0.356 16.312 1 68.06 436 LYS B C 1
ATOM 10781 O O . LYS B 1 436 ? -24.125 1.078 15.492 1 68.06 436 LYS B O 1
ATOM 10786 N N . LEU B 1 437 ? -25.797 0.641 16.938 1 65.06 437 LEU B N 1
ATOM 10787 C CA . LEU B 1 437 ? -26.422 1.928 16.672 1 65.06 437 LEU B CA 1
ATOM 10788 C C . LEU B 1 437 ? -25.688 3.053 17.391 1 65.06 437 LEU B C 1
ATOM 10790 O O . LEU B 1 437 ? -25.578 4.164 16.859 1 65.06 437 LEU B O 1
ATOM 10794 N N . LEU B 1 438 ? -25.25 2.701 18.484 1 67.56 438 LEU B N 1
ATOM 10795 C CA . LEU B 1 438 ? -24.594 3.715 19.297 1 67.56 438 LEU B CA 1
ATOM 10796 C C . LEU B 1 438 ? -23.156 3.926 18.859 1 67.56 438 LEU B C 1
ATOM 10798 O O . LEU B 1 438 ? -22.625 5.031 18.984 1 67.56 438 LEU B O 1
ATOM 10802 N N . SER B 1 439 ? -22.453 2.902 18.5 1 65.94 439 SER B N 1
ATOM 10803 C CA . SER B 1 439 ? -21.062 2.979 18.078 1 65.94 439 SER B CA 1
ATOM 10804 C C . SER B 1 439 ? -20.859 2.338 16.719 1 65.94 439 SER B C 1
ATOM 10806 O O . SER B 1 439 ? -20.406 1.195 16.625 1 65.94 439 SER B O 1
ATOM 10808 N N . PRO B 1 440 ? -21.344 3.029 15.719 1 55 440 PRO B N 1
ATOM 10809 C CA . PRO B 1 440 ? -21.312 2.4 14.391 1 55 440 PRO B CA 1
ATOM 10810 C C . PRO B 1 440 ? -19.906 2.006 13.953 1 55 440 PRO B C 1
ATOM 10812 O O . PRO B 1 440 ? -19.734 1.038 13.211 1 55 440 PRO B O 1
ATOM 10815 N N . ASP B 1 441 ? -18.844 2.789 14.156 1 51.81 441 ASP B N 1
ATOM 10816 C CA . ASP B 1 441 ? -17.531 2.514 13.555 1 51.81 441 ASP B CA 1
ATOM 10817 C C . ASP B 1 441 ? -16.625 1.768 14.539 1 51.81 441 ASP B C 1
ATOM 10819 O O . ASP B 1 441 ? -16.359 2.258 15.633 1 51.81 441 ASP B O 1
ATOM 10823 N N . ASP B 1 442 ? -16.672 0.416 14.625 1 48.84 442 ASP B N 1
ATOM 10824 C CA . ASP B 1 442 ? -15.859 -0.372 15.555 1 48.84 442 ASP B CA 1
ATOM 10825 C C . ASP B 1 442 ? -14.367 -0.146 15.312 1 48.84 442 ASP B C 1
ATOM 10827 O O . ASP B 1 442 ? -13.539 -0.953 15.734 1 48.84 442 ASP B O 1
ATOM 10831 N N . SER B 1 443 ? -13.875 0.664 14.516 1 48.5 443 SER B N 1
ATOM 10832 C CA . SER B 1 443 ? -12.422 0.598 14.469 1 48.5 443 SER B CA 1
ATOM 10833 C C . SER B 1 443 ? -11.805 0.997 15.812 1 48.5 443 SER B C 1
ATOM 10835 O O . SER B 1 443 ? -12.133 2.051 16.359 1 48.5 443 SER B O 1
ATOM 10837 N N . ALA B 1 444 ? -11.336 0.086 16.625 1 47.81 444 ALA B N 1
ATOM 10838 C CA . ALA B 1 444 ? -10.672 0.249 17.906 1 47.81 444 ALA B CA 1
ATOM 10839 C C . ALA B 1 444 ? -9.836 1.527 17.938 1 47.81 444 ALA B C 1
ATOM 10841 O O . ALA B 1 444 ? -9.625 2.111 19.016 1 47.81 444 ALA B O 1
ATOM 10842 N N . ARG B 1 445 ? -9.469 1.87 16.75 1 52.12 445 ARG B N 1
ATOM 10843 C CA . ARG B 1 445 ? -8.508 2.969 16.797 1 52.12 445 ARG B CA 1
ATOM 10844 C C . ARG B 1 445 ? -9.219 4.312 16.906 1 52.12 445 ARG B C 1
ATOM 10846 O O . ARG B 1 445 ? -8.594 5.324 17.234 1 52.12 445 ARG B O 1
ATOM 10853 N N . SER B 1 446 ? -10.586 4.312 16.734 1 60.66 446 SER B N 1
ATOM 10854 C CA . SER B 1 446 ? -11.227 5.621 16.75 1 60.66 446 SER B CA 1
ATOM 10855 C C . SER B 1 446 ? -12.203 5.754 17.906 1 60.66 446 SER B C 1
ATOM 10857 O O . SER B 1 446 ? -12.805 6.812 18.109 1 60.66 446 SER B O 1
ATOM 10859 N N . CYS B 1 447 ? -12.211 4.719 18.688 1 70.38 447 CYS B N 1
ATOM 10860 C CA . CYS B 1 447 ? -13.172 4.797 19.781 1 70.38 447 CYS B CA 1
ATOM 10861 C C . CYS B 1 447 ? -12.477 5.141 21.094 1 70.38 447 CYS B C 1
ATOM 10863 O O . CYS B 1 447 ? -11.25 5.047 21.203 1 70.38 447 CYS B O 1
ATOM 10865 N N . ILE B 1 448 ? -13.211 5.754 22.016 1 76 448 ILE B N 1
ATOM 10866 C CA . ILE B 1 448 ? -12.695 6.102 23.344 1 76 448 ILE B CA 1
ATOM 10867 C C . ILE B 1 448 ? -13.258 5.141 24.391 1 76 448 ILE B C 1
ATOM 10869 O O . ILE B 1 448 ? -14.477 4.977 24.5 1 76 448 ILE B O 1
ATOM 10873 N N . SER B 1 449 ? -12.398 4.387 25 1 81 449 SER B N 1
ATOM 10874 C CA . SER B 1 449 ? -12.812 3.5 26.078 1 81 449 SER B CA 1
ATOM 10875 C C . SER B 1 449 ? -13.227 4.289 27.328 1 81 449 SER B C 1
ATOM 10877 O O . SER B 1 449 ? -12.438 5.078 27.844 1 81 449 SER B O 1
ATOM 10879 N N . ILE B 1 450 ? -14.422 4.086 27.797 1 85.25 450 ILE B N 1
ATOM 10880 C CA . ILE B 1 450 ? -14.961 4.805 28.953 1 85.25 450 ILE B CA 1
ATOM 10881 C C . ILE B 1 450 ? -14.383 4.223 30.234 1 85.25 450 ILE B C 1
ATOM 10883 O O . ILE B 1 450 ? -14.367 4.891 31.281 1 85.25 450 ILE B O 1
ATOM 10887 N N . LYS B 1 451 ? -13.82 3.027 30.094 1 85.44 451 LYS B N 1
ATOM 10888 C CA . LYS B 1 451 ? -13.289 2.338 31.266 1 85.44 451 LYS B CA 1
ATOM 10889 C C . LYS B 1 451 ? -12.141 3.123 31.891 1 85.44 451 LYS B C 1
ATOM 10891 O O . LYS B 1 451 ? -11.969 3.105 33.125 1 85.44 451 LYS B O 1
ATOM 10896 N N . GLN B 1 452 ? -11.5 3.885 31.156 1 85.06 452 GLN B N 1
ATOM 10897 C CA . GLN B 1 452 ? -10.352 4.633 31.656 1 85.06 452 GLN B CA 1
ATOM 10898 C C . GLN B 1 452 ? -10.805 5.801 32.531 1 85.06 452 GLN B C 1
ATOM 10900 O O . GLN B 1 452 ? -10.047 6.277 33.375 1 85.06 452 GLN B O 1
ATOM 10905 N N . PHE B 1 453 ? -12.062 6.223 32.375 1 89.12 453 PHE B N 1
ATOM 10906 C CA . PHE B 1 453 ? -12.547 7.402 33.062 1 89.12 453 PHE B CA 1
ATOM 10907 C 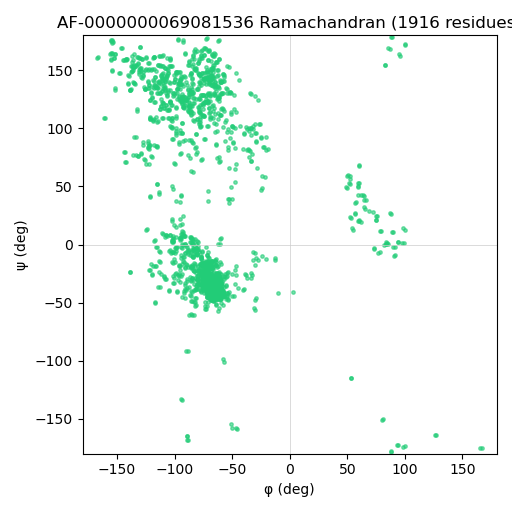C . PHE B 1 453 ? -13.375 7 34.281 1 89.12 453 PHE B C 1
ATOM 10909 O O . PHE B 1 453 ? -13.992 7.852 34.938 1 89.12 453 PHE B O 1
ATOM 10916 N N . THR B 1 454 ? -13.406 5.672 34.531 1 90.06 454 THR B N 1
ATOM 10917 C CA . THR B 1 454 ? -14.109 5.215 35.719 1 90.06 454 THR B CA 1
ATOM 10918 C C . THR B 1 454 ? -13.188 5.25 36.938 1 90.06 454 THR B C 1
ATOM 10920 O O . THR B 1 454 ? -13.656 5.246 38.094 1 90.06 454 THR B O 1
ATOM 10923 N N . GLU B 1 455 ? -11.953 5.293 36.656 1 84.88 455 GLU B N 1
ATOM 10924 C CA . GLU B 1 455 ? -10.961 5.359 37.719 1 84.88 455 GLU B CA 1
ATOM 10925 C C . GLU B 1 455 ? -10.227 6.699 37.719 1 84.88 455 GLU B C 1
ATOM 10927 O O . GLU B 1 455 ? -10.219 7.402 36.688 1 84.88 455 GLU B O 1
ATOM 10932 N N . SER B 1 456 ? -9.75 7.02 38.938 1 82 456 SER B N 1
ATOM 10933 C CA . SER B 1 456 ? -9 8.266 39.031 1 82 456 SER B CA 1
ATOM 10934 C C . SER B 1 456 ? -7.738 8.227 38.188 1 82 456 SER B C 1
ATOM 10936 O O . SER B 1 456 ? -7.219 7.148 37.875 1 82 456 SER B O 1
ATOM 10938 N N . SER B 1 457 ? -7.344 9.359 37.719 1 80 457 SER B N 1
ATOM 10939 C CA . SER B 1 457 ? -6.188 9.484 36.844 1 80 457 SER B CA 1
ATOM 10940 C C . SER B 1 457 ? -4.957 8.812 37.469 1 80 457 SER B C 1
ATOM 10942 O O . SER B 1 457 ? -4.715 8.922 38.656 1 80 457 SER B O 1
ATOM 10944 N N . PRO B 1 458 ? -4.363 8.008 36.656 1 71.69 458 PRO B N 1
ATOM 10945 C CA . PRO B 1 458 ? -3.121 7.402 37.125 1 71.69 458 PRO B CA 1
ATOM 10946 C C . PRO B 1 458 ? -2.047 8.438 37.469 1 71.69 458 PRO B C 1
ATOM 10948 O O . PRO B 1 458 ? -1.067 8.125 38.125 1 71.69 458 PRO B O 1
ATOM 10951 N N . PHE B 1 459 ? -2.262 9.648 36.969 1 68.75 459 PHE B N 1
ATOM 10952 C CA . PHE B 1 459 ? -1.256 10.688 37.156 1 68.75 459 PHE B CA 1
ATOM 10953 C C . PHE B 1 459 ? -1.545 11.5 38.406 1 68.75 459 PHE B C 1
ATOM 10955 O O . PHE B 1 459 ? -0.749 12.352 38.812 1 68.75 459 PHE B O 1
ATOM 10962 N N . LYS B 1 460 ? -2.834 11.297 39.031 1 61.84 460 LYS B N 1
ATOM 10963 C CA . LYS B 1 460 ? -3.131 12.031 40.25 1 61.84 460 LYS B CA 1
ATOM 10964 C C . LYS B 1 460 ? -2.094 11.75 41.312 1 61.84 460 LYS B C 1
ATOM 10966 O O . LYS B 1 460 ? -1.545 12.672 41.938 1 61.84 460 LYS B O 1
ATOM 10971 N N . SER B 1 461 ? -2.502 10.75 42.375 1 47.88 461 SER B N 1
ATOM 10972 C CA . SER B 1 461 ? -1.982 10.594 43.719 1 47.88 461 SER B CA 1
ATOM 10973 C C . SER B 1 461 ? -0.579 10 43.719 1 47.88 461 SER B C 1
ATOM 10975 O O . SER B 1 461 ? -0.028 9.672 44.781 1 47.88 461 SER B O 1
ATOM 10977 N N . SER B 1 462 ? -0.137 9.094 42.969 1 41.28 462 SER B N 1
ATOM 10978 C CA . SER B 1 462 ? 0.841 8.266 43.656 1 41.28 462 SER B CA 1
ATOM 10979 C C . SER B 1 462 ? 1.976 9.102 44.219 1 41.28 462 SER B C 1
ATOM 10981 O O . SER B 1 462 ? 2.605 9.883 43.5 1 41.28 462 SER B O 1
ATOM 10983 N N . PRO B 1 463 ? 2.049 9.305 45.531 1 38.91 463 PRO B N 1
ATOM 10984 C CA . PRO B 1 463 ? 3.297 9.773 46.156 1 38.91 463 PRO B CA 1
ATOM 10985 C C . PRO B 1 463 ? 4.535 9.289 45.406 1 38.91 463 PRO B C 1
ATOM 10987 O O . PRO B 1 463 ? 5.586 9.938 45.438 1 38.91 463 PRO B O 1
ATOM 10990 N N . PHE B 1 464 ? 4.684 8.016 45.188 1 35.06 464 PHE B N 1
ATOM 10991 C CA . PHE B 1 464 ? 5.844 7.324 44.656 1 35.06 464 PHE B CA 1
ATOM 10992 C C . PHE B 1 464 ? 5.953 7.551 43.156 1 35.06 464 PHE B C 1
ATOM 10994 O O . PHE B 1 464 ? 6.918 7.105 42.531 1 35.06 464 PHE B O 1
ATOM 11001 N N . SER B 1 465 ? 4.797 7.602 42.438 1 39.03 465 SER B N 1
ATOM 11002 C CA . SER B 1 465 ? 5.047 7.75 41 1 39.03 465 SER B CA 1
ATOM 11003 C C . SER B 1 465 ? 5.496 9.164 40.656 1 39.03 465 SER B C 1
ATOM 11005 O O . SER B 1 465 ? 4.961 10.141 41.188 1 39.03 465 SER B O 1
ATOM 11007 N N . GLY B 1 466 ? 6.66 9.531 40.625 1 38.84 466 GLY B N 1
ATOM 11008 C CA . GLY B 1 466 ? 7.5 10.68 40.344 1 38.84 466 GLY B CA 1
ATOM 11009 C C . GLY B 1 466 ? 6.836 11.672 39.406 1 38.84 466 GLY B C 1
ATOM 11010 O O . GLY B 1 466 ? 7.5 12.562 38.875 1 38.84 466 GLY B O 1
ATOM 11011 N N . TYR B 1 467 ? 5.766 11.391 38.812 1 44.91 467 TYR B N 1
ATOM 11012 C CA . TYR B 1 467 ? 5.289 12.383 37.844 1 44.91 467 TYR B CA 1
ATOM 11013 C C . TYR B 1 467 ? 4.543 13.508 38.562 1 44.91 467 TYR B C 1
ATOM 11015 O O . TYR B 1 467 ? 3.621 13.25 39.344 1 44.91 467 TYR B O 1
ATOM 11023 N N . THR B 1 468 ? 5.059 14.461 39.188 1 46.09 468 THR B N 1
ATOM 11024 C CA . THR B 1 468 ? 4.367 15.641 39.688 1 46.09 468 THR B CA 1
ATOM 11025 C C . THR B 1 468 ? 3.65 16.375 38.562 1 46.09 468 THR B C 1
ATOM 11027 O O . THR B 1 468 ? 4.176 16.484 37.438 1 46.09 468 THR B O 1
ATOM 11030 N N . ASN B 1 469 ? 2.172 16.469 38.562 1 51.44 469 ASN B N 1
ATOM 11031 C CA . ASN B 1 469 ? 1.376 17.344 37.688 1 51.44 469 ASN B CA 1
ATOM 11032 C C . ASN B 1 469 ? 2.154 18.578 37.281 1 51.44 469 ASN B C 1
ATOM 11034 O O . ASN B 1 469 ? 1.837 19.219 36.281 1 51.44 469 ASN B O 1
ATOM 11038 N N . SER B 1 470 ? 3.242 18.781 37.969 1 63.19 470 SER B N 1
ATOM 11039 C CA . SER B 1 470 ? 4.02 20 37.812 1 63.19 470 SER B CA 1
ATOM 11040 C C . SER B 1 470 ? 4.953 19.906 36.594 1 63.19 470 SER B C 1
ATOM 11042 O O . SER B 1 470 ? 5.551 20.906 36.188 1 63.19 470 SER B O 1
ATOM 11044 N N . GLU B 1 471 ? 4.812 18.766 35.844 1 80.19 471 GLU B N 1
ATOM 11045 C CA . GLU B 1 471 ? 5.828 18.594 34.812 1 80.19 471 GLU B CA 1
ATOM 11046 C C . GLU B 1 471 ? 5.34 19.094 33.469 1 80.19 471 GLU B C 1
ATOM 11048 O O . GLU B 1 471 ? 6.145 19.406 32.562 1 80.19 471 GLU B O 1
ATOM 11053 N N . ILE B 1 472 ? 4.047 19.266 33.312 1 87.44 472 ILE B N 1
ATOM 11054 C CA . ILE B 1 472 ? 3.49 19.766 32.062 1 87.44 472 ILE B CA 1
ATOM 11055 C C . ILE B 1 472 ? 2.734 21.062 32.281 1 87.44 472 ILE B C 1
ATOM 11057 O O . ILE B 1 472 ? 1.915 21.141 33.219 1 87.44 472 ILE B O 1
ATOM 11061 N N . THR B 1 473 ? 3.078 22.062 31.547 1 86.69 473 THR B N 1
ATOM 11062 C CA . THR B 1 473 ? 2.449 23.359 31.703 1 86.69 473 THR B CA 1
ATOM 11063 C C . THR B 1 473 ? 1.766 23.797 30.406 1 86.69 473 THR B C 1
ATOM 11065 O O . THR B 1 473 ? 2.348 23.688 29.328 1 86.69 473 THR B O 1
ATOM 11068 N N . THR B 1 474 ? 0.504 24.234 30.547 1 87.44 474 THR B N 1
ATOM 11069 C CA . THR B 1 474 ? -0.253 24.766 29.422 1 87.44 474 THR B CA 1
ATOM 11070 C C . THR B 1 474 ? -0.737 26.172 29.719 1 87.44 474 THR B C 1
ATOM 11072 O O . THR B 1 474 ? -1.923 26.391 29.969 1 87.44 474 THR B O 1
ATOM 11075 N N . PRO B 1 475 ? 0.125 27.109 29.5 1 87.56 475 PRO B N 1
ATOM 11076 C CA . PRO B 1 475 ? -0.207 28.469 29.906 1 87.56 475 PRO B CA 1
ATOM 11077 C C . PRO B 1 475 ? -1.346 29.078 29.094 1 87.56 475 PRO B C 1
ATOM 11079 O O . PRO B 1 475 ? -2.086 29.922 29.594 1 87.56 475 PRO B O 1
ATOM 11082 N N . CYS B 1 476 ? -1.536 28.688 27.922 1 88.5 476 CYS B N 1
ATOM 11083 C CA . CYS B 1 476 ? -2.51 29.328 27.047 1 88.5 476 CYS B CA 1
ATOM 11084 C C . CYS B 1 476 ? -3.859 28.625 27.125 1 88.5 476 CYS B C 1
ATOM 11086 O O . CYS B 1 476 ? -4.793 28.984 26.406 1 88.5 476 CYS B O 1
ATOM 11088 N N . SER B 1 477 ? -4.004 27.656 27.859 1 79.94 477 SER B N 1
ATOM 11089 C CA . SER B 1 477 ? -5.277 26.969 28.031 1 79.94 477 SER B CA 1
ATOM 11090 C C . SER B 1 477 ? -5.75 27.031 29.484 1 79.94 477 SER B C 1
ATOM 11092 O O . SER B 1 477 ? -5.172 26.375 30.359 1 79.94 477 SER B O 1
ATOM 11094 N N . PRO B 1 478 ? -6.664 27.734 29.875 1 79.12 478 PRO B N 1
ATOM 11095 C CA . PRO B 1 478 ? -7.488 28.609 29.031 1 79.12 478 PRO B CA 1
ATOM 11096 C C . PRO B 1 478 ? -6.781 29.906 28.641 1 79.12 478 PRO B C 1
ATOM 11098 O O . PRO B 1 478 ? -5.785 30.281 29.266 1 79.12 478 PRO B O 1
ATOM 11101 N N . ASN B 1 479 ? -7.297 30.578 27.625 1 82.75 479 ASN B N 1
ATOM 11102 C CA . ASN B 1 479 ? -6.664 31.797 27.141 1 82.75 479 ASN B CA 1
ATOM 11103 C C . ASN B 1 479 ? -6.602 32.875 28.219 1 82.75 479 ASN B C 1
ATOM 11105 O O . ASN B 1 479 ? -7.633 33.375 28.656 1 82.75 479 ASN B O 1
ATOM 11109 N N . PRO B 1 480 ? -5.414 33.188 28.688 1 87.88 480 PRO B N 1
ATOM 11110 C CA . PRO B 1 480 ? -5.262 34.219 29.75 1 87.88 480 PRO B CA 1
ATOM 11111 C C . PRO B 1 480 ? -5.312 35.625 29.203 1 87.88 480 PRO B C 1
ATOM 11113 O O . PRO B 1 480 ? -5.395 36.594 29.984 1 87.88 480 PRO B O 1
ATOM 11116 N N . CYS B 1 481 ? -5.309 35.812 27.922 1 91.06 481 CYS B N 1
ATOM 11117 C CA . CYS B 1 481 ? -5.223 37.125 27.297 1 91.06 481 CYS B CA 1
ATOM 11118 C C . CYS B 1 481 ? -6.594 37.781 27.234 1 91.06 481 CYS B C 1
ATOM 11120 O O . CYS B 1 481 ? -7.609 37.156 27.516 1 91.06 481 CYS B O 1
ATOM 11122 N N . GLU B 1 482 ? -6.574 39.062 26.938 1 86.44 482 GLU B N 1
ATOM 11123 C CA . GLU B 1 482 ? -7.805 39.844 26.844 1 86.44 482 GLU B CA 1
ATOM 11124 C C . GLU B 1 482 ? -8.578 39.5 25.578 1 86.44 482 GLU B C 1
ATOM 11126 O O . GLU B 1 482 ? -8.07 38.781 24.703 1 86.44 482 GLU B O 1
ATOM 11131 N N . ALA B 1 483 ? -9.781 40.031 25.609 1 80.62 483 ALA B N 1
ATOM 11132 C CA . ALA B 1 483 ? -10.609 39.781 24.422 1 80.62 483 ALA B CA 1
ATOM 11133 C C . ALA B 1 483 ? -9.969 40.375 23.172 1 80.62 483 ALA B C 1
ATOM 11135 O O . ALA B 1 483 ? -9.461 41.5 23.203 1 80.62 483 ALA B O 1
ATOM 11136 N N .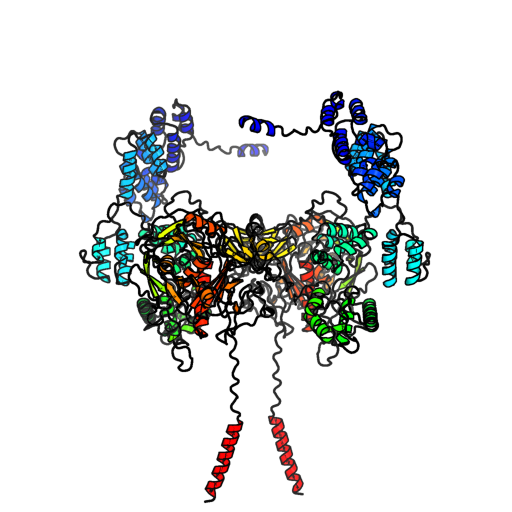 GLY B 1 484 ? -9.805 39.719 22.188 1 83 484 GLY B N 1
ATOM 11137 C CA . GLY B 1 484 ? -9.219 40.188 20.938 1 83 484 GLY B CA 1
ATOM 11138 C C . GLY B 1 484 ? -7.742 39.844 20.812 1 83 484 GLY B C 1
ATOM 11139 O O . GLY B 1 484 ? -7.066 40.312 19.906 1 83 484 GLY B O 1
ATOM 11140 N N . GLU B 1 485 ? -7.312 39.188 21.828 1 90 485 GLU B N 1
ATOM 11141 C CA . GLU B 1 485 ? -5.91 38.781 21.781 1 90 485 GLU B CA 1
ATOM 11142 C C . GLU B 1 485 ? -5.77 37.281 21.766 1 90 485 GLU B C 1
ATOM 11144 O O . GLU B 1 485 ? -6.68 36.562 22.188 1 90 485 GLU B O 1
ATOM 11149 N N . VAL B 1 486 ? -4.711 36.875 21.125 1 91.12 486 VAL B N 1
ATOM 11150 C CA . VAL B 1 486 ? -4.41 35.438 21.094 1 91.12 486 VAL B CA 1
ATOM 11151 C C . VAL B 1 486 ? -3.172 35.156 21.922 1 91.12 486 VAL B C 1
ATOM 11153 O O . VAL B 1 486 ? -2.244 35.969 21.984 1 91.12 486 VAL B O 1
ATOM 11156 N N . CYS B 1 487 ? -3.203 34.031 22.594 1 92.31 487 CYS B N 1
ATOM 11157 C CA . CYS B 1 487 ? -2.117 33.594 23.469 1 92.31 487 CYS B CA 1
ATOM 11158 C C . CYS B 1 487 ? -1.138 32.688 22.719 1 92.31 487 CYS B C 1
ATOM 11160 O O . CYS B 1 487 ? -1.545 31.719 22.078 1 92.31 487 CYS B O 1
ATOM 11162 N N . TRP B 1 488 ? 0.181 33.062 22.688 1 89.56 488 TRP B N 1
ATOM 11163 C CA . TRP B 1 488 ? 1.244 32.219 22.156 1 89.56 488 TRP B CA 1
ATOM 11164 C C . TRP B 1 488 ? 2.227 31.812 23.25 1 89.56 488 TRP B C 1
ATOM 11166 O O . TRP B 1 488 ? 2.654 32.656 24.047 1 89.56 488 TRP B O 1
ATOM 11176 N N . ASN B 1 489 ? 2.492 30.531 23.297 1 88.38 489 ASN B N 1
ATOM 11177 C CA . ASN B 1 489 ? 3.463 30.062 24.281 1 88.38 489 ASN B CA 1
ATOM 11178 C C . ASN B 1 489 ? 4.875 30.547 23.953 1 88.38 489 ASN B C 1
ATOM 11180 O O . ASN B 1 489 ? 5.242 30.609 22.781 1 88.38 489 ASN B O 1
ATOM 11184 N N . ASN B 1 490 ? 5.574 30.906 24.922 1 83.88 490 ASN B N 1
ATOM 11185 C CA . ASN B 1 490 ? 6.961 31.312 24.781 1 83.88 490 ASN B CA 1
ATOM 11186 C C . ASN B 1 490 ? 7.926 30.141 24.938 1 83.88 490 ASN B C 1
ATOM 11188 O O . ASN B 1 490 ? 8.484 29.953 26.016 1 83.88 490 ASN B O 1
ATOM 11192 N N . HIS B 1 491 ? 8.219 29.484 23.781 1 79.75 491 HIS B N 1
ATOM 11193 C CA . HIS B 1 491 ? 9.109 28.328 23.797 1 79.75 491 HIS B CA 1
ATOM 11194 C C . HIS B 1 491 ? 10.57 28.766 23.766 1 79.75 491 HIS B C 1
ATOM 11196 O O . HIS B 1 491 ? 11.078 29.156 22.703 1 79.75 491 HIS B O 1
ATOM 11202 N N . ARG B 1 492 ? 11.43 28.766 24.688 1 69.44 492 ARG B N 1
ATOM 11203 C CA . ARG B 1 492 ? 12.867 29.031 24.719 1 69.44 492 ARG B CA 1
ATOM 11204 C C . ARG B 1 492 ? 13.156 30.469 24.281 1 69.44 492 ARG B C 1
ATOM 11206 O O . ARG B 1 492 ? 14.219 30.75 23.703 1 69.44 492 ARG B O 1
ATOM 11213 N N . LYS B 1 493 ? 12.305 31.359 24.281 1 66.44 493 LYS B N 1
ATOM 11214 C CA . LYS B 1 493 ? 12.492 32.688 23.688 1 66.44 493 LYS B CA 1
ATOM 11215 C C . LYS B 1 493 ? 12.859 33.719 24.75 1 66.44 493 LYS B C 1
ATOM 11217 O O . LYS B 1 493 ? 12.953 34.906 24.469 1 66.44 493 LYS B O 1
ATOM 11222 N N . CYS B 1 494 ? 13.07 33.25 25.938 1 67.19 494 CYS B N 1
ATOM 11223 C CA . CYS B 1 494 ? 13.406 34.25 26.938 1 67.19 494 CYS B CA 1
ATOM 11224 C C . CYS B 1 494 ? 14.82 34.031 27.469 1 67.19 494 CYS B C 1
ATOM 11226 O O . CYS B 1 494 ? 15.227 32.906 27.719 1 67.19 494 CYS B O 1
ATOM 11228 N N . HIS B 1 495 ? 15.734 34.875 27.156 1 57.91 495 HIS B N 1
ATOM 11229 C CA . HIS B 1 495 ? 17.094 34.781 27.703 1 57.91 495 HIS B CA 1
ATOM 11230 C C . HIS B 1 495 ? 17.094 35.125 29.203 1 57.91 495 HIS B C 1
ATOM 11232 O O . HIS B 1 495 ? 17.938 34.594 29.938 1 57.91 495 HIS B O 1
ATOM 11238 N N . HIS B 1 496 ? 16.234 36.125 29.609 1 53.97 496 HIS B N 1
ATOM 11239 C CA . HIS B 1 496 ? 16.469 36.594 30.969 1 53.97 496 HIS B CA 1
ATOM 11240 C C . HIS B 1 496 ? 15.891 35.625 32 1 53.97 496 HIS B C 1
ATOM 11242 O O . HIS B 1 496 ? 14.719 35.25 31.891 1 53.97 496 HIS B O 1
ATOM 11248 N N . SER B 1 497 ? 16.719 34.844 32.562 1 51.47 497 SER B N 1
ATOM 11249 C CA . SER B 1 497 ? 16.391 33.875 33.594 1 51.47 497 SER B CA 1
ATOM 11250 C C . SER B 1 497 ? 15.375 34.438 34.594 1 51.47 497 SER B C 1
ATOM 11252 O O . SER B 1 497 ? 14.555 33.688 35.125 1 51.47 497 SER B O 1
ATOM 11254 N N . ASP B 1 498 ? 15.422 35.75 35 1 52.34 498 ASP B N 1
ATOM 11255 C CA . ASP B 1 498 ? 14.664 36.25 36.156 1 52.34 498 ASP B CA 1
ATOM 11256 C C . ASP B 1 498 ? 13.18 36.344 35.812 1 52.34 498 ASP B C 1
ATOM 11258 O O . ASP B 1 498 ? 12.328 36 36.656 1 52.34 498 ASP B O 1
ATOM 11262 N N . TYR B 1 499 ? 12.719 36.969 34.656 1 63.09 499 TYR B N 1
ATOM 11263 C CA . TYR B 1 499 ? 11.289 37.062 34.406 1 63.09 499 TYR B CA 1
ATOM 11264 C C . TYR B 1 499 ? 10.953 36.625 32.969 1 63.09 499 TYR B C 1
ATOM 11266 O O . TYR B 1 499 ? 11.102 37.406 32.031 1 63.09 499 TYR B O 1
ATOM 11274 N N . CYS B 1 500 ? 10.953 35.375 32.688 1 73.75 500 CYS B N 1
ATOM 11275 C CA . CYS B 1 500 ? 10.531 34.906 31.391 1 73.75 500 CYS B CA 1
ATOM 11276 C C . CYS B 1 500 ? 9.055 34.531 31.391 1 73.75 500 CYS B C 1
ATOM 11278 O O . CYS B 1 500 ? 8.664 33.5 31.969 1 73.75 500 CYS B O 1
ATOM 11280 N N . PRO B 1 501 ? 8.352 35.469 30.781 1 81.81 501 PRO B N 1
ATOM 11281 C CA . PRO B 1 501 ? 6.938 35.094 30.734 1 81.81 501 PRO B CA 1
ATOM 11282 C C . PRO B 1 501 ? 6.691 33.812 29.984 1 81.81 501 PRO B C 1
ATOM 11284 O O . PRO B 1 501 ? 7.367 33.531 28.984 1 81.81 501 PRO B O 1
ATOM 11287 N N . GLN B 1 502 ? 5.801 33.031 30.469 1 86.06 502 GLN B N 1
ATOM 11288 C CA . GLN B 1 502 ? 5.484 31.719 29.891 1 86.06 502 GLN B CA 1
ATOM 11289 C C . GLN B 1 502 ? 4.68 31.875 28.594 1 86.06 502 GLN B C 1
ATOM 11291 O O . GLN B 1 502 ? 4.668 30.969 27.766 1 86.06 502 GLN B O 1
ATOM 11296 N N . TYR B 1 503 ? 3.979 33.031 28.484 1 89.12 503 TYR B N 1
ATOM 11297 C CA . TYR B 1 503 ? 3.164 33.25 27.297 1 89.12 503 TYR B CA 1
ATOM 11298 C C . TYR B 1 503 ? 3.184 34.719 26.891 1 89.12 503 TYR B C 1
ATOM 11300 O O . TYR B 1 503 ? 3.604 35.562 27.672 1 89.12 503 TYR B O 1
ATOM 11308 N N . VAL B 1 504 ? 2.873 35 25.672 1 87.25 504 VAL B N 1
ATOM 11309 C CA . VAL B 1 504 ? 2.77 36.344 25.141 1 87.25 504 VAL B CA 1
ATOM 11310 C C . VAL B 1 504 ? 1.405 36.562 24.5 1 87.25 504 VAL B C 1
ATOM 11312 O O . VAL B 1 504 ? 0.907 35.656 23.797 1 87.25 504 VAL B O 1
ATOM 11315 N N . CYS B 1 505 ? 0.752 37.688 24.797 1 91.44 505 CYS B N 1
ATOM 11316 C CA . CYS B 1 505 ? -0.534 38.031 24.203 1 91.44 505 CYS B CA 1
ATOM 11317 C C . CYS B 1 505 ? -0.347 38.906 22.969 1 91.44 505 CYS B C 1
ATOM 11319 O O . CYS B 1 505 ? 0.391 39.906 23 1 91.44 505 CYS B O 1
ATOM 11321 N N . HIS B 1 506 ? -0.882 38.531 21.891 1 89.69 506 HIS B N 1
ATOM 11322 C CA . HIS B 1 506 ? -0.826 39.25 20.641 1 89.69 506 HIS B CA 1
ATOM 11323 C C . HIS B 1 506 ? -2.209 39.75 20.234 1 89.69 506 HIS B C 1
ATOM 11325 O O . HIS B 1 506 ? -3.201 39.031 20.406 1 89.69 506 HIS B O 1
ATOM 11331 N N . ARG B 1 507 ? -2.232 40.969 19.734 1 90.31 507 ARG B N 1
ATOM 11332 C CA . ARG B 1 507 ? -3.486 41.438 19.141 1 90.31 507 ARG B CA 1
ATOM 11333 C C . ARG B 1 507 ? -3.898 40.531 17.969 1 90.31 507 ARG B C 1
ATOM 11335 O O . ARG B 1 507 ? -3.049 40.062 17.219 1 90.31 507 ARG B O 1
ATOM 11342 N N . ALA B 1 508 ? -5.199 40.281 17.922 1 92.62 508 ALA B N 1
ATOM 11343 C CA . ALA B 1 508 ? -5.641 39.25 16.969 1 92.62 508 ALA B CA 1
ATOM 11344 C C . ALA B 1 508 ? -6.891 39.719 16.219 1 92.62 508 ALA B C 1
ATOM 11346 O O . ALA B 1 508 ? -7.512 40.719 16.594 1 92.62 508 ALA B O 1
ATOM 11347 N N . CYS B 1 509 ? -7.078 39.125 15.125 1 90.81 509 CYS B N 1
ATOM 11348 C CA . CYS B 1 509 ? -8.305 39.25 14.344 1 90.81 509 CYS B CA 1
ATOM 11349 C C . CYS B 1 509 ? -9.156 38 14.461 1 90.81 509 CYS B C 1
ATOM 11351 O O . CYS B 1 509 ? -8.641 36.875 14.406 1 90.81 509 CYS B O 1
ATOM 11353 N N . SER B 1 510 ? -10.414 38.188 14.695 1 88.75 510 SER B N 1
ATOM 11354 C CA . SER B 1 510 ? -11.336 37.062 14.734 1 88.75 510 SER B CA 1
ATOM 11355 C C . SER B 1 510 ? -11.656 36.562 13.328 1 88.75 510 SER B C 1
ATOM 11357 O O . SER B 1 510 ? -11.719 37.344 12.383 1 88.75 510 SER B O 1
ATOM 11359 N N . MET B 1 511 ? -11.883 35.312 13.133 1 89.75 511 MET B N 1
ATOM 11360 C CA . MET B 1 511 ? -12.172 34.719 11.836 1 89.75 511 MET B CA 1
ATOM 11361 C C . MET B 1 511 ? -13.664 34.812 11.523 1 89.75 511 MET B C 1
ATOM 11363 O O . MET B 1 511 ? -14.148 34.125 10.617 1 89.75 511 MET B O 1
ATOM 11367 N N . GLY B 1 512 ? -14.367 35.406 12.25 1 84.69 512 GLY B N 1
ATOM 11368 C CA . GLY B 1 512 ? -15.797 35.594 12.086 1 84.69 512 GLY B CA 1
ATOM 11369 C C . GLY B 1 512 ? -16.484 36.125 13.344 1 84.69 512 GLY B C 1
ATOM 11370 O O . GLY B 1 512 ? -15.844 36.219 14.391 1 84.69 512 GLY B O 1
ATOM 11371 N N . ILE B 1 513 ? -17.734 36.188 13.227 1 76.38 513 ILE B N 1
ATOM 11372 C CA . ILE B 1 513 ? -18.484 36.75 14.352 1 76.38 513 ILE B CA 1
ATOM 11373 C C . ILE B 1 513 ? -18.641 35.688 15.445 1 76.38 513 ILE B C 1
ATOM 11375 O O . ILE B 1 513 ? -18.562 36 16.625 1 76.38 513 ILE B O 1
ATOM 11379 N N . ASP B 1 514 ? -18.766 34.531 15 1 77.12 514 ASP B N 1
ATOM 11380 C CA . ASP B 1 514 ? -18.922 33.406 15.945 1 77.12 514 ASP B CA 1
ATOM 11381 C C . ASP B 1 514 ? -17.812 32.375 15.766 1 77.12 514 ASP B C 1
ATOM 11383 O O . ASP B 1 514 ? -18.078 31.188 15.711 1 77.12 514 ASP B O 1
ATOM 11387 N N . SER B 1 515 ? -16.672 32.906 15.578 1 85.81 515 SER B N 1
ATOM 11388 C CA . SER B 1 515 ? -15.57 31.953 15.422 1 85.81 515 SER B CA 1
ATOM 11389 C C . SER B 1 515 ? -14.781 31.812 16.719 1 85.81 515 SER B C 1
ATOM 11391 O O . SER B 1 515 ? -14.602 32.781 17.453 1 85.81 515 SER B O 1
ATOM 11393 N N . SER B 1 516 ? -14.414 30.609 17.016 1 81.88 516 SER B N 1
ATOM 11394 C CA . SER B 1 516 ? -13.586 30.344 18.188 1 81.88 516 SER B CA 1
ATOM 11395 C C . SER B 1 516 ? -12.109 30.562 17.875 1 81.88 516 SER B C 1
ATOM 11397 O O . SER B 1 516 ? -11.273 30.625 18.781 1 81.88 516 SER B O 1
ATOM 11399 N N . MET B 1 517 ? -11.836 30.828 16.641 1 89.25 517 MET B N 1
ATOM 11400 C CA . MET B 1 517 ? -10.438 30.953 16.25 1 89.25 517 MET B CA 1
ATOM 11401 C C . MET B 1 517 ? -10.086 32.406 15.953 1 89.25 517 MET B C 1
ATOM 11403 O O . MET B 1 517 ? -10.906 33.156 15.414 1 89.25 517 MET B O 1
ATOM 11407 N N . ALA B 1 518 ? -8.969 32.781 16.453 1 91.06 518 ALA B N 1
ATOM 11408 C CA . ALA B 1 518 ? -8.406 34.094 16.156 1 91.06 518 ALA B CA 1
ATOM 11409 C C . ALA B 1 518 ? -6.965 33.969 15.664 1 91.06 518 ALA B C 1
ATOM 11411 O O . ALA B 1 518 ? -6.262 33.031 16.016 1 91.06 518 ALA B O 1
ATOM 11412 N N . VAL B 1 519 ? -6.574 34.875 14.812 1 92.44 519 VAL B N 1
ATOM 11413 C CA . VAL B 1 519 ? -5.223 34.875 14.266 1 92.44 519 VAL B CA 1
ATOM 11414 C C . VAL B 1 519 ? -4.492 36.156 14.656 1 92.44 519 VAL B C 1
ATOM 11416 O O . VAL B 1 519 ? -5.098 37.219 14.727 1 92.44 519 VAL B O 1
ATOM 11419 N N . PRO B 1 520 ? -3.227 36 14.961 1 90.81 520 PRO B N 1
ATOM 11420 C CA . PRO B 1 520 ? -2.479 37.188 15.398 1 90.81 520 PRO B CA 1
ATOM 11421 C C . PRO B 1 520 ? -2.332 38.25 14.297 1 90.81 520 PRO B C 1
ATOM 11423 O O . PRO B 1 520 ? -2.455 37.906 13.117 1 90.81 520 PRO B O 1
ATOM 11426 N N . ARG B 1 521 ? -1.984 39.375 14.711 1 88.56 521 ARG B N 1
ATOM 11427 C CA . ARG B 1 521 ? -1.815 40.5 13.805 1 88.56 521 ARG B CA 1
ATOM 11428 C C . ARG B 1 521 ? -0.67 40.25 12.828 1 88.56 521 ARG B C 1
ATOM 11430 O O . ARG B 1 521 ? 0.331 39.625 13.18 1 88.56 521 ARG B O 1
ATOM 11437 N N . HIS B 1 522 ? -0.797 40.625 11.539 1 82.06 522 HIS B N 1
ATOM 11438 C CA . HIS B 1 522 ? 0.191 40.656 10.469 1 82.06 522 HIS B CA 1
ATOM 11439 C C . HIS B 1 522 ? 0.388 39.25 9.898 1 82.06 522 HIS B C 1
ATOM 11441 O O . HIS B 1 522 ? 1.38 38.969 9.211 1 82.06 522 HIS B O 1
ATOM 11447 N N . VAL B 1 523 ? -0.453 38.375 10.242 1 89.31 523 VAL B N 1
ATOM 11448 C CA . VAL B 1 523 ? -0.378 37.031 9.695 1 89.31 523 VAL B CA 1
ATOM 11449 C C . VAL B 1 523 ? -1.342 36.906 8.516 1 89.31 523 VAL B C 1
ATOM 11451 O O . VAL B 1 523 ? -2.412 37.5 8.508 1 89.31 523 VAL B O 1
ATOM 11454 N N . TYR B 1 524 ? -0.864 36.25 7.516 1 92.25 524 TYR B N 1
ATOM 11455 C CA . TYR B 1 524 ? -1.709 36 6.359 1 92.25 524 TYR B CA 1
ATOM 11456 C C . TYR B 1 524 ? -2.549 34.75 6.578 1 92.25 524 TYR B C 1
ATOM 11458 O O . TYR B 1 524 ? -2.068 33.75 7.141 1 92.25 524 TYR B O 1
ATOM 11466 N N . VAL B 1 525 ? -3.828 34.812 6.164 1 93.44 525 VAL B N 1
ATOM 11467 C CA . VAL B 1 525 ? -4.75 33.688 6.379 1 93.44 525 VAL B CA 1
ATOM 11468 C C . VAL B 1 525 ? -5.434 33.344 5.062 1 93.44 525 VAL B C 1
ATOM 11470 O O . VAL B 1 525 ? -5.703 34.219 4.234 1 93.44 525 VAL B O 1
ATOM 11473 N N . ARG B 1 526 ? -5.641 32.062 4.918 1 92.75 526 ARG B N 1
ATOM 11474 C CA . ARG B 1 526 ? -6.383 31.516 3.779 1 92.75 526 ARG B CA 1
ATOM 11475 C C . ARG B 1 526 ? -7.855 31.328 4.129 1 92.75 526 ARG B C 1
ATOM 11477 O O . ARG B 1 526 ? -8.188 30.609 5.078 1 92.75 526 ARG B O 1
ATOM 11484 N N . LEU B 1 527 ? -8.734 31.938 3.357 1 90.81 527 LEU B N 1
ATOM 11485 C CA . LEU B 1 527 ? -10.164 31.906 3.635 1 90.81 527 LEU B CA 1
ATOM 11486 C C . LEU B 1 527 ? -10.953 31.531 2.385 1 90.81 527 LEU B C 1
ATOM 11488 O O . LEU B 1 527 ? -10.508 31.797 1.264 1 90.81 527 LEU B O 1
ATOM 11492 N N . PRO B 1 528 ? -12.078 30.844 2.697 1 89.38 528 PRO B N 1
ATOM 11493 C CA . PRO B 1 528 ? -12.953 30.609 1.548 1 89.38 528 PRO B CA 1
ATOM 11494 C C . PRO B 1 528 ? -13.539 31.906 0.979 1 89.38 528 PRO B C 1
ATOM 11496 O O . PRO B 1 528 ? -13.828 32.844 1.73 1 89.38 528 PRO B O 1
ATOM 11499 N N . ASN B 1 529 ? -13.578 32 -0.305 1 82.56 529 ASN B N 1
ATOM 11500 C CA . ASN B 1 529 ? -14.156 33.156 -0.986 1 82.56 529 ASN B CA 1
ATOM 11501 C C . ASN B 1 529 ? -15.578 32.875 -1.456 1 82.56 529 ASN B C 1
ATOM 11503 O O . ASN B 1 529 ? -15.781 32.094 -2.408 1 82.56 529 ASN B O 1
ATOM 11507 N N . THR B 1 530 ? -16.547 33.281 -0.713 1 69.44 530 THR B N 1
ATOM 11508 C CA . THR B 1 530 ? -17.938 33.031 -1.06 1 69.44 530 THR B CA 1
ATOM 11509 C C . THR B 1 530 ? -18.484 34.094 -2.016 1 69.44 530 THR B C 1
ATOM 11511 O O . THR B 1 530 ? -19.578 33.938 -2.555 1 69.44 530 THR B O 1
ATOM 11514 N N . SER B 1 531 ? -17.844 35.344 -2.148 1 58.53 531 SER B N 1
ATOM 11515 C CA . SER B 1 531 ? -18.359 36.438 -2.957 1 58.53 531 SER B CA 1
ATOM 11516 C C . SER B 1 531 ? -18.422 36.062 -4.434 1 58.53 531 SER B C 1
ATOM 11518 O O . SER B 1 531 ? -19.188 36.656 -5.199 1 58.53 531 SER B O 1
ATOM 11520 N N . VAL B 1 532 ? -17.344 35.469 -4.914 1 50.81 532 VAL B N 1
ATOM 11521 C CA . VAL B 1 532 ? -17.297 35.25 -6.352 1 50.81 532 VAL B CA 1
ATOM 11522 C C . VAL B 1 532 ? -18.422 34.312 -6.754 1 50.81 532 VAL B C 1
ATOM 11524 O O . VAL B 1 532 ? -18.453 33.156 -6.324 1 50.81 532 VAL B O 1
ATOM 11527 N N . SER B 1 533 ? -19.594 34.812 -6.758 1 41.84 533 SER B N 1
ATOM 11528 C CA . SER B 1 533 ? -20.828 34.188 -7.227 1 41.84 533 SER B CA 1
ATOM 11529 C C . SER B 1 533 ? -20.562 33.188 -8.352 1 41.84 533 SER B C 1
ATOM 11531 O O . SER B 1 533 ? -21.484 32.562 -8.867 1 41.84 533 SER B O 1
ATOM 11533 N N . GLY B 1 534 ? -19.719 33.656 -9.328 1 37.59 534 GLY B N 1
ATOM 11534 C CA . GLY B 1 534 ? -19.859 32.969 -10.602 1 37.59 534 GLY B CA 1
ATOM 11535 C C . GLY B 1 534 ? -19.906 31.469 -10.477 1 37.59 534 GLY B C 1
ATOM 11536 O O . GLY B 1 534 ? -19.859 30.938 -9.367 1 37.59 534 GLY B O 1
ATOM 11537 N N . SER B 1 535 ? -19.531 30.859 -11.695 1 36.62 535 SER B N 1
ATOM 11538 C CA . SER B 1 535 ? -19.547 29.469 -12.133 1 36.62 535 SER B CA 1
ATOM 11539 C C . SER B 1 535 ? -18.797 28.578 -11.156 1 36.62 535 SER B C 1
ATOM 11541 O O . SER B 1 535 ? -17.578 28.484 -11.203 1 36.62 535 SER B O 1
ATOM 11543 N N . GLN B 1 536 ? -18.938 28.828 -9.852 1 44.69 536 GLN B N 1
ATOM 11544 C CA . GLN B 1 536 ? -18.406 27.688 -9.117 1 44.69 536 GLN B CA 1
ATOM 11545 C C . GLN B 1 536 ? -18.453 26.422 -9.969 1 44.69 536 GLN B C 1
ATOM 11547 O O . GLN B 1 536 ? -19.516 25.828 -10.156 1 44.69 536 GLN B O 1
ATOM 11552 N N . SER B 1 537 ? -18.031 26.547 -11.102 1 42.97 537 SER B N 1
ATOM 11553 C CA . SER B 1 537 ? -17.984 25.234 -11.734 1 42.97 537 SER B CA 1
ATOM 11554 C C . SER B 1 537 ? -17.844 24.125 -10.695 1 42.97 537 SER B C 1
ATOM 11556 O O . SER B 1 537 ? -17.141 24.297 -9.688 1 42.97 537 SER B O 1
ATOM 11558 N N . GLU B 1 538 ? -18.906 23.453 -10.438 1 51.91 538 GLU B N 1
ATOM 11559 C CA . GLU B 1 538 ? -19.266 22.312 -9.594 1 51.91 538 GLU B CA 1
ATOM 11560 C C . GLU B 1 538 ? -18.031 21.594 -9.055 1 51.91 538 GLU B C 1
ATOM 11562 O O . GLU B 1 538 ? -18.078 20.969 -7.996 1 51.91 538 GLU B O 1
ATOM 11567 N N . THR B 1 539 ? -16.781 21.938 -9.68 1 64.31 539 THR B N 1
ATOM 11568 C CA . THR B 1 539 ? -15.719 21.016 -9.305 1 64.31 539 THR B CA 1
ATOM 11569 C C . THR B 1 539 ? -14.539 21.766 -8.695 1 64.31 539 THR B C 1
ATOM 11571 O O . THR B 1 539 ? -13.469 21.172 -8.477 1 64.31 539 THR B O 1
ATOM 11574 N N . CYS B 1 540 ? -14.773 23.297 -8.273 1 77.88 540 CYS B N 1
ATOM 11575 C CA . CYS B 1 540 ? -13.578 23.969 -7.781 1 77.88 540 CYS B CA 1
ATOM 11576 C C . CYS B 1 540 ? -13.898 24.844 -6.578 1 77.88 540 CYS B C 1
ATOM 11578 O O . CYS B 1 540 ? -14.898 25.562 -6.582 1 77.88 540 CYS B O 1
ATOM 11580 N N . VAL B 1 541 ? -13.195 24.844 -5.5 1 82 541 VAL B N 1
ATOM 11581 C CA . VAL B 1 541 ? -13.367 25.625 -4.281 1 82 541 VAL B CA 1
ATOM 11582 C C . VAL B 1 541 ? -12.539 26.906 -4.375 1 82 541 VAL B C 1
ATOM 11584 O O . VAL B 1 541 ? -11.32 26.859 -4.551 1 82 541 VAL B O 1
ATOM 11587 N N . GLN B 1 542 ? -13.258 28.062 -4.324 1 84.94 542 GLN B N 1
ATOM 11588 C CA . GLN B 1 542 ? -12.602 29.359 -4.398 1 84.94 542 GLN B CA 1
ATOM 11589 C C . GLN B 1 542 ? -12.125 29.812 -3.02 1 84.94 542 GLN B C 1
ATOM 11591 O O . GLN B 1 542 ? -12.859 29.688 -2.035 1 84.94 542 GLN B O 1
ATOM 11596 N N . GLN B 1 543 ? -10.859 30.297 -2.988 1 89.94 543 GLN B N 1
ATOM 11597 C CA . GLN B 1 543 ? -10.258 30.75 -1.741 1 89.94 543 GLN B CA 1
ATOM 11598 C C . GLN B 1 543 ? -9.594 32.125 -1.92 1 89.94 543 GLN B C 1
ATOM 11600 O O . GLN B 1 543 ? -9.438 32.594 -3.045 1 89.94 543 GLN B O 1
ATOM 11605 N N . GLN B 1 544 ? -9.367 32.781 -0.836 1 90.25 544 GLN B N 1
ATOM 11606 C CA . GLN B 1 544 ? -8.68 34.062 -0.812 1 90.25 544 GLN B CA 1
ATOM 11607 C C . GLN B 1 544 ? -7.68 34.125 0.338 1 90.25 544 GLN B C 1
ATOM 11609 O O . GLN B 1 544 ? -7.773 33.375 1.296 1 90.25 544 GLN B O 1
ATOM 11614 N N . ILE B 1 545 ? -6.664 34.938 0.152 1 92.62 545 ILE B N 1
ATOM 11615 C CA . ILE B 1 545 ? -5.676 35.188 1.197 1 92.62 545 ILE B CA 1
ATOM 11616 C C . ILE B 1 545 ? -5.836 36.625 1.723 1 92.62 545 ILE B C 1
ATOM 11618 O O . ILE B 1 545 ? -5.883 37.594 0.943 1 92.62 545 ILE B O 1
ATOM 11622 N N . CYS B 1 546 ? -6.078 36.719 3.014 1 91.56 546 CYS B N 1
ATOM 11623 C CA . CYS B 1 546 ? -6.227 38 3.678 1 91.56 546 CYS B CA 1
ATOM 11624 C C . CYS B 1 546 ? -5.148 38.188 4.742 1 91.56 546 CYS B C 1
ATOM 11626 O O . CYS B 1 546 ? -4.41 37.281 5.059 1 91.56 546 CYS B O 1
ATOM 11628 N N . ARG B 1 547 ? -4.941 39.406 5.125 1 90.38 547 ARG B N 1
ATOM 11629 C CA . ARG B 1 547 ? -4 39.719 6.191 1 90.38 547 ARG B CA 1
ATOM 11630 C C . ARG B 1 547 ? -4.723 40.344 7.391 1 90.38 547 ARG B C 1
ATOM 11632 O O . ARG B 1 547 ? -5.656 41.125 7.23 1 90.38 547 ARG B O 1
ATOM 11639 N N . CYS B 1 548 ? -4.336 39.844 8.57 1 90.31 548 CYS B N 1
ATOM 11640 C CA . CYS B 1 548 ? -4.918 40.438 9.773 1 90.31 548 CYS B CA 1
ATOM 11641 C C . CYS B 1 548 ? -4.32 41.812 10.062 1 90.31 548 CYS B C 1
ATOM 11643 O O . CYS B 1 548 ? -3.121 41.938 10.32 1 90.31 548 CYS B O 1
ATOM 11645 N N . GLY B 1 549 ? -5.125 42.812 9.898 1 82.38 549 GLY B N 1
ATOM 11646 C CA . GLY B 1 549 ? -4.727 44.188 10.227 1 82.38 549 GLY B CA 1
ATOM 11647 C C . GLY B 1 549 ? -5.148 44.594 11.625 1 82.38 549 GLY B C 1
ATOM 11648 O O . GLY B 1 549 ? -4.879 43.875 12.602 1 82.38 549 GLY B O 1
ATOM 11649 N N . ASN B 1 550 ? -5.691 45.719 11.672 1 79.12 550 ASN B N 1
ATOM 11650 C CA . ASN B 1 550 ? -6.168 46.219 12.969 1 79.12 550 ASN B CA 1
ATOM 11651 C C . ASN B 1 550 ? -7.566 45.688 13.273 1 79.12 550 ASN B C 1
ATOM 11653 O O . ASN B 1 550 ? -8.562 46.312 12.906 1 79.12 550 ASN B O 1
ATOM 11657 N N . LYS B 1 551 ? -7.715 44.562 13.883 1 76.94 551 LYS B N 1
ATOM 11658 C CA . LYS B 1 551 ? -8.898 43.906 14.438 1 76.94 551 LYS B CA 1
ATOM 11659 C C . LYS B 1 551 ? -9.75 43.281 13.336 1 76.94 551 LYS B C 1
ATOM 11661 O O . LYS B 1 551 ? -10.766 42.656 13.609 1 76.94 551 LYS B O 1
ATOM 11666 N N . LYS B 1 552 ? -9.32 43.594 12.055 1 79.69 552 LYS B N 1
ATOM 11667 C CA . LYS B 1 552 ? -10.117 43.031 10.977 1 79.69 552 LYS B CA 1
ATOM 11668 C C . LYS B 1 552 ? -9.219 42.438 9.898 1 79.69 552 LYS B C 1
ATOM 11670 O O . LYS B 1 552 ? -8.055 42.812 9.766 1 79.69 552 LYS B O 1
ATOM 11675 N N . LEU B 1 553 ? -9.844 41.438 9.227 1 87.25 553 LEU B N 1
ATOM 11676 C CA . LEU B 1 553 ? -9.156 40.844 8.086 1 87.25 553 LEU B CA 1
ATOM 11677 C C . LEU B 1 553 ? -9.289 41.75 6.855 1 87.25 553 LEU B C 1
ATOM 11679 O O . LEU B 1 553 ? -10.398 42.125 6.461 1 87.25 553 LEU B O 1
ATOM 11683 N N . ASP B 1 554 ? -8.094 42.188 6.422 1 82.19 554 ASP B N 1
ATOM 11684 C CA . ASP B 1 554 ? -8.094 43.156 5.32 1 82.19 554 ASP B CA 1
ATOM 11685 C C . ASP B 1 554 ? -7.141 42.719 4.211 1 82.19 554 ASP B C 1
ATOM 11687 O O . ASP B 1 554 ? -6.469 41.688 4.332 1 82.19 554 ASP B O 1
ATOM 11691 N N . ASN B 1 555 ? -7.188 43.406 3.039 1 81.88 555 ASN B N 1
ATOM 11692 C CA . ASN B 1 555 ? -6.293 43.188 1.909 1 81.88 555 ASN B CA 1
ATOM 11693 C C . ASN B 1 555 ? -6.398 41.75 1.383 1 81.88 555 ASN B C 1
ATOM 11695 O O . ASN B 1 555 ? -5.391 41.062 1.271 1 81.88 555 ASN B O 1
ATOM 11699 N N . CYS B 1 556 ? -7.613 41.438 1.126 1 86.69 556 CYS B N 1
ATOM 11700 C CA . CYS B 1 556 ? -7.859 40.062 0.666 1 86.69 556 CYS B CA 1
ATOM 11701 C C . CYS B 1 556 ? -7.625 39.938 -0.835 1 86.69 556 CYS B C 1
ATOM 11703 O O . CYS B 1 556 ? -7.984 40.844 -1.597 1 86.69 556 CYS B O 1
ATOM 11705 N N . ARG B 1 557 ? -6.848 38.938 -1.238 1 84.12 557 ARG B N 1
ATOM 11706 C CA . ARG B 1 557 ? -6.586 38.625 -2.641 1 84.12 557 ARG B CA 1
ATOM 11707 C C . ARG B 1 557 ? -7.102 37.25 -3.008 1 84.12 557 ARG B C 1
ATOM 11709 O O . ARG B 1 557 ? -6.898 36.281 -2.264 1 84.12 557 ARG B O 1
ATOM 11716 N N . SER B 1 558 ? -7.711 37.188 -4.16 1 84.81 558 SER B N 1
ATOM 11717 C CA . SER B 1 558 ? -8.234 35.906 -4.609 1 84.81 558 SER B CA 1
ATOM 11718 C C . SER B 1 558 ? -7.133 35.031 -5.168 1 84.81 558 SER B C 1
ATOM 11720 O O . SER B 1 558 ? -6.215 35.531 -5.836 1 84.81 558 SER B O 1
ATOM 11722 N N . ILE B 1 559 ? -7.23 33.812 -4.855 1 87.19 559 ILE B N 1
ATOM 11723 C CA . ILE B 1 559 ? -6.266 32.844 -5.355 1 87.19 559 ILE B CA 1
ATOM 11724 C C . ILE B 1 559 ? -6.957 31.875 -6.309 1 87.19 559 ILE B C 1
ATOM 11726 O O . ILE B 1 559 ? -8.188 31.797 -6.34 1 87.19 559 ILE B O 1
ATOM 11730 N N . PRO B 1 560 ? -6.105 31.188 -7.117 1 82.25 560 PRO B N 1
ATOM 11731 C CA . PRO B 1 560 ? -6.711 30.203 -8.023 1 82.25 560 PRO B CA 1
ATOM 11732 C C . PRO B 1 560 ? -7.516 29.141 -7.285 1 82.25 560 PRO B C 1
ATOM 11734 O O . PRO B 1 560 ? -7.129 28.703 -6.195 1 82.25 560 PRO B O 1
ATOM 11737 N N . CYS B 1 561 ? -8.508 28.75 -7.938 1 83.75 561 CYS B N 1
ATOM 11738 C CA . CYS B 1 561 ? -9.406 27.766 -7.32 1 83.75 561 CYS B CA 1
ATOM 11739 C C . CYS B 1 561 ? -8.742 26.406 -7.227 1 83.75 561 CYS B C 1
ATOM 11741 O O . CYS B 1 561 ? -7.859 26.078 -8.023 1 83.75 561 CYS B O 1
ATOM 11743 N N . THR B 1 562 ? -9.031 25.719 -6.18 1 86.44 562 THR B N 1
ATOM 11744 C CA . THR B 1 562 ? -8.57 24.344 -6.02 1 86.44 562 THR B CA 1
ATOM 11745 C C . THR B 1 562 ? -9.609 23.359 -6.551 1 86.44 562 THR B C 1
ATOM 11747 O O . THR B 1 562 ? -10.711 23.25 -6.012 1 86.44 562 THR B O 1
ATOM 11750 N N . ALA B 1 563 ? -9.18 22.625 -7.574 1 84.38 563 ALA B N 1
ATOM 11751 C CA . ALA B 1 563 ? -10.086 21.656 -8.188 1 84.38 563 ALA B CA 1
ATOM 11752 C C . ALA B 1 563 ? -10.305 20.453 -7.281 1 84.38 563 ALA B C 1
ATOM 11754 O O . ALA B 1 563 ? -9.375 19.984 -6.625 1 84.38 563 ALA B O 1
ATOM 11755 N N . GLN B 1 564 ? -11.516 20.031 -7.215 1 85.69 564 GLN B N 1
ATOM 11756 C CA . GLN B 1 564 ? -11.836 18.828 -6.449 1 85.69 564 GLN B CA 1
ATOM 11757 C C . GLN B 1 564 ? -11.852 17.594 -7.348 1 85.69 564 GLN B C 1
ATOM 11759 O O . GLN B 1 564 ? -12.664 16.688 -7.145 1 85.69 564 GLN B O 1
ATOM 11764 N N . SER B 1 565 ? -10.898 17.531 -8.234 1 83.88 565 SER B N 1
ATOM 11765 C CA . SER B 1 565 ? -10.844 16.453 -9.195 1 83.88 565 SER B CA 1
ATOM 11766 C C . SER B 1 565 ? -10.305 15.172 -8.562 1 83.88 565 SER B C 1
ATOM 11768 O O . SER B 1 565 ? -9.422 15.227 -7.699 1 83.88 565 SER B O 1
ATOM 11770 N N . LYS B 1 566 ? -10.859 14.031 -9.062 1 83.81 566 LYS B N 1
ATOM 11771 C CA . LYS B 1 566 ? -10.422 12.719 -8.594 1 83.81 566 LYS B CA 1
ATOM 11772 C C . LYS B 1 566 ? -9.148 12.281 -9.312 1 83.81 566 LYS B C 1
ATOM 11774 O O . LYS B 1 566 ? -8.859 12.734 -10.414 1 83.81 566 LYS B O 1
ATOM 11779 N N . CYS B 1 567 ? -8.367 11.461 -8.562 1 85.5 567 CYS B N 1
ATOM 11780 C CA . CYS B 1 567 ? -7.207 10.812 -9.164 1 85.5 567 CYS B CA 1
ATOM 11781 C C . CYS B 1 567 ? -7.559 9.422 -9.68 1 85.5 567 CYS B C 1
ATOM 11783 O O . CYS B 1 567 ? -8.203 8.641 -8.977 1 85.5 567 CYS B O 1
ATOM 11785 N N . HIS B 1 568 ? -7.285 9.148 -10.953 1 82.38 568 HIS B N 1
ATOM 11786 C CA . HIS B 1 568 ? -7.535 7.828 -11.523 1 82.38 568 HIS B CA 1
ATOM 11787 C C . HIS B 1 568 ? -6.246 7.023 -11.641 1 82.38 568 HIS B C 1
ATOM 11789 O O . HIS B 1 568 ? -5.348 7.383 -12.406 1 82.38 568 HIS B O 1
ATOM 11795 N N . LEU B 1 569 ? -6.242 6.027 -10.734 1 81.12 569 LEU B N 1
ATOM 11796 C CA . LEU B 1 569 ? -5.074 5.156 -10.742 1 81.12 569 LEU B CA 1
ATOM 11797 C C . LEU B 1 569 ? -5.223 4.059 -11.789 1 81.12 569 LEU B C 1
ATOM 11799 O O . LEU B 1 569 ? -6.172 3.271 -11.742 1 81.12 569 LEU B O 1
ATOM 11803 N N . GLY B 1 570 ? -4.395 3.713 -12.797 1 68.81 570 GLY B N 1
ATOM 11804 C CA . GLY B 1 570 ? -4.418 2.656 -13.789 1 68.81 570 GLY B CA 1
ATOM 11805 C C . GLY B 1 570 ? -5.188 3.031 -15.039 1 68.81 570 GLY B C 1
ATOM 11806 O O . GLY B 1 570 ? -5.688 2.158 -15.758 1 68.81 570 GLY B O 1
ATOM 11807 N N . GLY B 1 571 ? -5.301 4.227 -15.383 1 58.75 571 GLY B N 1
ATOM 11808 C CA . GLY B 1 571 ? -5.922 4.699 -16.609 1 58.75 571 GLY B CA 1
ATOM 11809 C C . GLY B 1 571 ? -7.426 4.887 -16.484 1 58.75 571 GLY B C 1
ATOM 11810 O O . GLY B 1 571 ? -8.008 4.59 -15.438 1 58.75 571 GLY B O 1
ATOM 11811 N N . ALA B 1 572 ? -8.109 5.516 -17.422 1 51.75 572 ALA B N 1
ATOM 11812 C CA . ALA B 1 572 ? -9.523 5.879 -17.453 1 51.75 572 ALA B CA 1
ATOM 11813 C C . ALA B 1 572 ? -10.406 4.645 -17.328 1 51.75 572 ALA B C 1
ATOM 11815 O O . ALA B 1 572 ? -11.492 4.707 -16.734 1 51.75 572 ALA B O 1
ATOM 11816 N N . GLN B 1 573 ? -9.922 3.439 -17.906 1 48.78 573 GLN B N 1
ATOM 11817 C CA . GLN B 1 573 ? -10.75 2.242 -17.938 1 48.78 573 GLN B CA 1
ATOM 11818 C C . GLN B 1 573 ? -10.312 1.235 -16.875 1 48.78 573 GLN B C 1
ATOM 11820 O O . GLN B 1 573 ? -9.141 0.862 -16.812 1 48.78 573 GLN B O 1
ATOM 11825 N N . GLY B 1 574 ? -11 1.057 -15.625 1 55.16 574 GLY B N 1
ATOM 11826 C CA . GLY B 1 574 ? -10.898 -0.045 -14.68 1 55.16 574 GLY B CA 1
ATOM 11827 C C . GLY B 1 574 ? -10 0.261 -13.5 1 55.16 574 GLY B C 1
ATOM 11828 O O . GLY B 1 574 ? -9.672 -0.63 -12.711 1 55.16 574 GLY B O 1
ATOM 11829 N N . GLY B 1 575 ? -9.656 1.474 -13.336 1 66.19 575 GLY B N 1
ATOM 11830 C CA . GLY B 1 575 ? -8.719 1.703 -12.25 1 66.19 575 GLY B CA 1
ATOM 11831 C C . GLY B 1 575 ? -9.383 2.154 -10.969 1 66.19 575 GLY B C 1
ATOM 11832 O O . GLY B 1 575 ? -10.594 2.002 -10.805 1 66.19 575 GLY B O 1
ATOM 11833 N N . ILE B 1 576 ? -8.648 2.311 -9.945 1 77.31 576 ILE B N 1
ATOM 11834 C CA . ILE B 1 576 ? -9.055 2.797 -8.633 1 77.31 576 ILE B CA 1
ATOM 11835 C C . ILE B 1 576 ? -9.078 4.324 -8.633 1 77.31 576 ILE B C 1
ATOM 11837 O O . ILE B 1 576 ? -8.141 4.965 -9.117 1 77.31 576 ILE B O 1
ATOM 11841 N N . SER B 1 577 ? -10.25 4.793 -8.328 1 82.81 577 SER B N 1
ATOM 11842 C CA . SER B 1 577 ? -10.359 6.246 -8.234 1 82.81 577 SER B CA 1
ATOM 11843 C C . SER B 1 577 ? -10.266 6.719 -6.789 1 82.81 577 SER B C 1
ATOM 11845 O O . SER B 1 577 ? -10.805 6.074 -5.883 1 82.81 577 SER B O 1
ATOM 11847 N N . LYS B 1 578 ? -9.477 7.738 -6.543 1 85.81 578 LYS B N 1
ATOM 11848 C CA . LYS B 1 578 ? -9.336 8.367 -5.23 1 85.81 578 LYS B CA 1
ATOM 11849 C C . LYS B 1 578 ? -9.828 9.812 -5.262 1 85.81 578 LYS B C 1
ATOM 11851 O O . LYS B 1 578 ? -9.547 10.547 -6.215 1 85.81 578 LYS B O 1
ATOM 11856 N N . ASN B 1 579 ? -10.594 10.172 -4.211 1 85.75 579 ASN B N 1
ATOM 11857 C CA . ASN B 1 579 ? -11.117 11.531 -4.133 1 85.75 579 ASN B CA 1
ATOM 11858 C C . ASN B 1 579 ? -10.023 12.531 -3.744 1 85.75 579 ASN B C 1
ATOM 11860 O O . ASN B 1 579 ? -8.977 12.141 -3.229 1 85.75 579 ASN B O 1
ATOM 11864 N N . HIS B 1 580 ? -10.32 13.797 -3.994 1 88.69 580 HIS B N 1
ATOM 11865 C CA . HIS B 1 580 ? -9.414 14.852 -3.545 1 88.69 580 HIS B CA 1
ATOM 11866 C C . HIS B 1 580 ? -9.234 14.82 -2.031 1 88.69 580 HIS B C 1
ATOM 11868 O O . HIS B 1 580 ? -10.211 14.711 -1.288 1 88.69 580 HIS B O 1
ATOM 11874 N N . GLY B 1 581 ? -8.031 14.844 -1.63 1 89.88 581 GLY B N 1
ATOM 11875 C CA . GLY B 1 581 ? -7.746 14.891 -0.203 1 89.88 581 GLY B CA 1
ATOM 11876 C C . GLY B 1 581 ? -7.578 13.508 0.411 1 89.88 581 GLY B C 1
ATOM 11877 O O . GLY B 1 581 ? -7.16 13.383 1.564 1 89.88 581 GLY B O 1
ATOM 11878 N N . GLU B 1 582 ? -7.891 12.484 -0.346 1 88.25 582 GLU B N 1
ATOM 11879 C CA . GLU B 1 582 ? -7.742 11.125 0.159 1 88.25 582 GLU B CA 1
ATOM 11880 C C . GLU B 1 582 ? -6.281 10.68 0.136 1 88.25 582 GLU B C 1
ATOM 11882 O O . GLU B 1 582 ? -5.562 10.953 -0.828 1 88.25 582 GLU B O 1
ATOM 11887 N N . HIS B 1 583 ? -5.844 10.211 1.229 1 91.56 583 HIS B N 1
ATOM 11888 C CA . HIS B 1 583 ? -4.477 9.711 1.271 1 91.56 583 HIS B CA 1
ATOM 11889 C C . HIS B 1 583 ? -4.445 8.188 1.322 1 91.56 583 HIS B C 1
ATOM 11891 O O . HIS B 1 583 ? -5.375 7.559 1.832 1 91.56 583 HIS B O 1
ATOM 11897 N N . PHE B 1 584 ? -3.523 7.578 0.741 1 89 584 PHE B N 1
ATOM 11898 C CA . PHE B 1 584 ? -3.355 6.133 0.63 1 89 584 PHE B CA 1
ATOM 11899 C C . PHE B 1 584 ? -1.889 5.773 0.433 1 89 584 PHE B C 1
ATOM 11901 O O . PHE B 1 584 ? -1.021 6.652 0.44 1 89 584 PHE B O 1
ATOM 11908 N N . ARG B 1 585 ? -1.631 4.527 0.465 1 88.25 585 ARG B N 1
ATOM 11909 C CA . ARG B 1 585 ? -0.251 4.07 0.326 1 88.25 585 ARG B CA 1
ATOM 11910 C C . ARG B 1 585 ? -0.063 3.281 -0.964 1 88.25 585 ARG B C 1
ATOM 11912 O O . ARG B 1 585 ? -0.933 2.498 -1.351 1 88.25 585 ARG B O 1
ATOM 11919 N N . ILE B 1 586 ? 0.906 3.539 -1.613 1 88.56 586 ILE B N 1
ATOM 11920 C CA . ILE B 1 586 ? 1.379 2.699 -2.709 1 88.56 586 ILE B CA 1
ATOM 11921 C C . ILE B 1 586 ? 2.686 2.02 -2.311 1 88.56 586 ILE B C 1
ATOM 11923 O O . ILE B 1 586 ? 3.725 2.674 -2.197 1 88.56 586 ILE B O 1
ATOM 11927 N N . ASP B 1 587 ? 2.645 0.736 -2.09 1 84.12 587 ASP B N 1
ATOM 11928 C CA . ASP B 1 587 ? 3.766 0.024 -1.484 1 84.12 587 ASP B CA 1
ATOM 11929 C C . ASP B 1 587 ? 4.195 0.685 -0.176 1 84.12 587 ASP B C 1
ATOM 11931 O O . ASP B 1 587 ? 3.375 0.881 0.724 1 84.12 587 ASP B O 1
ATOM 11935 N N . CYS B 1 588 ? 5.391 1.231 -0.102 1 81.5 588 CYS B N 1
ATOM 11936 C CA . CYS B 1 588 ? 5.871 1.832 1.138 1 81.5 588 CYS B CA 1
ATOM 11937 C C . CYS B 1 588 ? 5.707 3.348 1.108 1 81.5 588 CYS B C 1
ATOM 11939 O O . CYS B 1 588 ? 5.965 4.023 2.107 1 81.5 588 CYS B O 1
ATOM 11941 N N . ASN B 1 589 ? 5.246 3.938 0.049 1 87.62 589 ASN B N 1
ATOM 11942 C CA . ASN B 1 589 ? 5.156 5.387 -0.093 1 87.62 589 ASN B CA 1
ATOM 11943 C C . ASN B 1 589 ? 3.773 5.902 0.296 1 87.62 589 ASN B C 1
ATOM 11945 O O . ASN B 1 589 ? 2.762 5.266 -0.004 1 87.62 589 ASN B O 1
ATOM 11949 N N . PHE B 1 590 ? 3.77 6.988 0.997 1 91.06 590 PHE B N 1
ATOM 11950 C CA . PHE B 1 590 ? 2.535 7.688 1.332 1 91.06 590 PHE B CA 1
ATOM 11951 C C . PHE B 1 590 ? 2.129 8.641 0.214 1 91.06 590 PHE B C 1
ATOM 11953 O O . PHE B 1 590 ? 2.959 9.398 -0.293 1 91.06 590 PHE B O 1
ATOM 11960 N N . CYS B 1 591 ? 0.875 8.562 -0.187 1 91.5 591 CYS B N 1
ATOM 11961 C CA . CYS B 1 591 ? 0.41 9.383 -1.301 1 91.5 591 CYS B CA 1
ATOM 11962 C C . CYS B 1 591 ? -0.898 10.086 -0.953 1 91.5 591 CYS B C 1
ATOM 11964 O O . CYS B 1 591 ? -1.623 9.648 -0.058 1 91.5 591 CYS B O 1
ATOM 11966 N N . ILE B 1 592 ? -1.163 11.203 -1.62 1 92.88 592 ILE B N 1
ATOM 11967 C CA . ILE B 1 592 ? -2.414 11.938 -1.487 1 92.88 592 ILE B CA 1
ATOM 11968 C C . ILE B 1 592 ? -2.859 12.453 -2.855 1 92.88 592 ILE B C 1
ATOM 11970 O O . ILE B 1 592 ? -2.025 12.789 -3.701 1 92.88 592 ILE B O 1
ATOM 11974 N N . CYS B 1 593 ? -4.148 12.359 -3.117 1 91.62 593 CYS B N 1
ATOM 11975 C CA . CYS B 1 593 ? -4.707 12.977 -4.316 1 91.62 593 CYS B CA 1
ATOM 11976 C C . CYS B 1 593 ? -5.047 14.438 -4.074 1 91.62 593 CYS B C 1
ATOM 11978 O O . CYS B 1 593 ? -5.875 14.758 -3.219 1 91.62 593 CYS B O 1
ATOM 11980 N N . TYR B 1 594 ? -4.352 15.289 -4.75 1 91.25 594 TYR B N 1
ATOM 11981 C CA . TYR B 1 594 ? -4.621 16.719 -4.633 1 91.25 594 TYR B CA 1
ATOM 11982 C C . TYR B 1 594 ? -4.977 17.328 -5.984 1 91.25 594 TYR B C 1
ATOM 11984 O O . TYR B 1 594 ? -4.113 17.469 -6.852 1 91.25 594 TYR B O 1
ATOM 11992 N N . SER B 1 595 ? -6.227 17.688 -6.176 1 88.81 595 SER B N 1
ATOM 11993 C CA . SER B 1 595 ? -6.73 18.344 -7.383 1 88.81 595 SER B CA 1
ATOM 11994 C C . SER B 1 595 ? -6.449 17.5 -8.625 1 88.81 595 SER B C 1
ATOM 11996 O O . SER B 1 595 ? -5.977 18.016 -9.633 1 88.81 595 SER B O 1
ATOM 11998 N N . GLY B 1 596 ? -6.543 16.25 -8.453 1 84.88 596 GLY B N 1
ATOM 11999 C CA . GLY B 1 596 ? -6.375 15.352 -9.586 1 84.88 596 GLY B CA 1
ATOM 12000 C C . GLY B 1 596 ? -4.938 14.914 -9.797 1 84.88 596 GLY B C 1
ATOM 12001 O O . GLY B 1 596 ? -4.648 14.117 -10.688 1 84.88 596 GLY B O 1
ATOM 12002 N N . GLU B 1 597 ? -4.09 15.43 -8.984 1 87.44 597 GLU B N 1
ATOM 12003 C CA . GLU B 1 597 ? -2.68 15.062 -9.086 1 87.44 597 GLU B CA 1
ATOM 12004 C C . GLU B 1 597 ? -2.248 14.203 -7.902 1 87.44 597 GLU B C 1
ATOM 12006 O O . GLU B 1 597 ? -2.652 14.453 -6.762 1 87.44 597 GLU B O 1
ATOM 12011 N N . LEU B 1 598 ? -1.409 13.25 -8.258 1 89.56 598 LEU B N 1
ATOM 12012 C CA . LEU B 1 598 ? -0.893 12.367 -7.219 1 89.56 598 LEU B CA 1
ATOM 12013 C C . LEU B 1 598 ? 0.414 12.906 -6.645 1 89.56 598 LEU B C 1
ATOM 12015 O O . LEU B 1 598 ? 1.363 13.164 -7.391 1 89.56 598 LEU B O 1
ATOM 12019 N N . VAL B 1 599 ? 0.433 13.188 -5.332 1 91.56 599 VAL B N 1
ATOM 12020 C CA . VAL B 1 599 ? 1.635 13.617 -4.625 1 91.56 599 VAL B CA 1
ATOM 12021 C C . VAL B 1 599 ? 2.072 12.531 -3.645 1 91.56 599 VAL B C 1
ATOM 12023 O O . VAL B 1 599 ? 1.308 12.141 -2.76 1 91.56 599 VAL B O 1
ATOM 12026 N N . CYS B 1 600 ? 3.309 11.984 -3.846 1 90.19 600 CYS B N 1
ATOM 12027 C CA . CYS B 1 600 ? 3.756 10.867 -3.027 1 90.19 600 CYS B CA 1
ATOM 12028 C C . CYS B 1 600 ? 5.148 11.125 -2.463 1 90.19 600 CYS B C 1
ATOM 12030 O O . CYS B 1 600 ? 5.875 11.977 -2.965 1 90.19 600 CYS B O 1
ATOM 12032 N N . THR B 1 601 ? 5.469 10.352 -1.37 1 88.06 601 THR B N 1
ATOM 12033 C CA . THR B 1 601 ? 6.844 10.312 -0.889 1 88.06 601 THR B CA 1
ATOM 12034 C C . THR B 1 601 ? 7.734 9.547 -1.864 1 88.06 601 THR B C 1
ATOM 12036 O O . THR B 1 601 ? 7.238 8.812 -2.719 1 88.06 601 THR B O 1
ATOM 12039 N N . LYS B 1 602 ? 9.023 9.773 -1.815 1 81.38 602 LYS B N 1
ATOM 12040 C CA . LYS B 1 602 ? 9.93 9.18 -2.791 1 81.38 602 LYS B CA 1
ATOM 12041 C C . LYS B 1 602 ? 10.891 8.195 -2.125 1 81.38 602 LYS B C 1
ATOM 12043 O O . LYS B 1 602 ? 12.102 8.258 -2.338 1 81.38 602 LYS B O 1
ATOM 12048 N N . GLY B 1 603 ? 10.336 7.305 -1.402 1 76.94 603 GLY B N 1
ATOM 12049 C CA . GLY B 1 603 ? 11.148 6.289 -0.764 1 76.94 603 GLY B CA 1
ATOM 12050 C C . GLY B 1 603 ? 11.32 5.039 -1.609 1 76.94 603 GLY B C 1
ATOM 12051 O O . GLY B 1 603 ? 10.461 4.727 -2.441 1 76.94 603 GLY B O 1
ATOM 12052 N N . ARG B 1 604 ? 12.477 4.52 -1.479 1 74.56 604 ARG B N 1
ATOM 12053 C CA . ARG B 1 604 ? 12.672 3.205 -2.086 1 74.56 604 ARG B CA 1
ATOM 12054 C C . ARG B 1 604 ? 12 2.115 -1.256 1 74.56 604 ARG B C 1
ATOM 12056 O O . ARG B 1 604 ? 12.273 1.978 -0.063 1 74.56 604 ARG B O 1
ATOM 12063 N N . CYS B 1 605 ? 10.953 1.555 -1.802 1 71.5 605 CYS B N 1
ATOM 12064 C CA . CYS B 1 605 ? 10.25 0.502 -1.083 1 71.5 605 CYS B CA 1
ATOM 12065 C C . CYS B 1 605 ? 11.031 -0.804 -1.115 1 71.5 605 CYS B C 1
ATOM 12067 O O . CYS B 1 605 ? 11.609 -1.16 -2.143 1 71.5 605 CYS B O 1
ATOM 12069 N N . PRO B 1 606 ? 11.273 -1.165 0.218 1 57 606 PRO B N 1
ATOM 12070 C CA . PRO B 1 606 ? 12.117 -2.359 0.302 1 57 606 PRO B CA 1
ATOM 12071 C C . PRO B 1 606 ? 11.617 -3.496 -0.587 1 57 606 PRO B C 1
ATOM 12073 O O . PRO B 1 606 ? 10.43 -3.826 -0.566 1 57 606 PRO B O 1
ATOM 12076 N N . SER B 1 607 ? 12.172 -3.275 -1.655 1 52.44 607 SER B N 1
ATOM 12077 C CA . SER B 1 607 ? 12.164 -4.656 -2.129 1 52.44 607 SER B CA 1
ATOM 12078 C C . SER B 1 607 ? 13.227 -5.492 -1.42 1 52.44 607 SER B C 1
ATOM 12080 O O . SER B 1 607 ? 14.156 -4.949 -0.823 1 52.44 607 SER B O 1
ATOM 12082 N N . GLY B 1 608 ? 13.398 -6.453 -0.842 1 43.84 608 GLY B N 1
ATOM 12083 C CA . GLY B 1 608 ? 14.469 -7.129 -0.132 1 43.84 608 GLY B CA 1
ATOM 12084 C C . GLY B 1 608 ? 15.828 -6.484 -0.347 1 43.84 608 GLY B C 1
ATOM 12085 O O . GLY B 1 608 ? 16.781 -6.777 0.375 1 43.84 608 GLY B O 1
ATOM 12086 N N . ASP B 1 609 ? 16.328 -6.008 -1.542 1 41.53 609 ASP B N 1
ATOM 12087 C CA . ASP B 1 609 ? 17.734 -5.941 -1.927 1 41.53 609 ASP B CA 1
ATOM 12088 C C . ASP B 1 609 ? 18.312 -4.559 -1.639 1 41.53 609 ASP B C 1
ATOM 12090 O O . ASP B 1 609 ? 18.516 -3.764 -2.557 1 41.53 609 ASP B O 1
ATOM 12094 N N . GLY B 1 610 ? 18.031 -3.814 -0.644 1 43.16 610 GLY B N 1
ATOM 12095 C CA . GLY B 1 610 ? 18.625 -2.486 -0.688 1 43.16 610 GLY B CA 1
ATOM 12096 C C . GLY B 1 610 ? 20.141 -2.506 -0.59 1 43.16 610 GLY B C 1
ATOM 12097 O O . GLY B 1 610 ? 20.719 -3.424 -0.006 1 43.16 610 GLY B O 1
ATOM 12098 N N . ASP B 1 611 ? 20.859 -2.062 -1.58 1 47.5 611 ASP B N 1
ATOM 12099 C CA . ASP B 1 611 ? 22.297 -1.782 -1.486 1 47.5 611 ASP B CA 1
ATOM 12100 C C . ASP B 1 611 ? 22.594 -0.886 -0.288 1 47.5 611 ASP B C 1
ATOM 12102 O O . ASP B 1 611 ? 21.984 0.167 -0.12 1 47.5 611 ASP B O 1
ATOM 12106 N N . SER B 1 612 ? 23.25 -1.428 0.661 1 49.5 612 SER B N 1
ATOM 12107 C CA . SER B 1 612 ? 23.703 -0.715 1.852 1 49.5 612 SER B CA 1
ATOM 12108 C C . SER B 1 612 ? 24.359 0.614 1.486 1 49.5 612 SER B C 1
ATOM 12110 O O . SER B 1 612 ? 24.484 1.503 2.332 1 49.5 612 SER B O 1
ATOM 12112 N N . ALA B 1 613 ? 24.969 0.82 0.215 1 51.5 613 ALA B N 1
ATOM 12113 C CA . ALA B 1 613 ? 25.672 2.053 -0.136 1 51.5 613 ALA B CA 1
ATOM 12114 C C . ALA B 1 613 ? 24.688 3.139 -0.567 1 51.5 613 ALA B C 1
ATOM 12116 O O . ALA B 1 613 ? 25.062 4.309 -0.679 1 51.5 613 ALA B O 1
ATOM 12117 N N . LEU B 1 614 ? 23.562 2.709 -0.576 1 62.31 614 LEU B N 1
ATOM 12118 C CA . LEU B 1 614 ? 22.594 3.684 -1.081 1 62.31 614 LEU B CA 1
ATOM 12119 C C . LEU B 1 614 ? 21.734 4.23 0.048 1 62.31 614 LEU B C 1
ATOM 12121 O O . LEU B 1 614 ? 21.625 3.615 1.113 1 62.31 614 LEU B O 1
ATOM 12125 N N . THR B 1 615 ? 21.391 5.527 -0.022 1 63.69 615 THR B N 1
ATOM 12126 C CA . THR B 1 615 ? 20.656 6.293 0.973 1 63.69 615 THR B CA 1
ATOM 12127 C C . THR B 1 615 ? 19.266 5.695 1.192 1 63.69 615 THR B C 1
ATOM 12129 O O . THR B 1 615 ? 18.594 6.02 2.17 1 63.69 615 THR B O 1
ATOM 12132 N N . GLY B 1 616 ? 18.938 4.531 0.429 1 68.31 616 GLY B N 1
ATOM 12133 C CA . GLY B 1 616 ? 17.578 4.023 0.558 1 68.31 616 GLY B CA 1
ATOM 12134 C C . GLY B 1 616 ? 16.547 4.883 -0.149 1 68.31 616 GLY B C 1
ATOM 12135 O O . GLY B 1 616 ? 15.352 4.605 -0.086 1 68.31 616 GLY B O 1
ATOM 12136 N N . LEU B 1 617 ? 17.031 6 -0.709 1 74.5 617 LEU B N 1
ATOM 12137 C CA . LEU B 1 617 ? 16.172 6.84 -1.533 1 74.5 617 LEU B CA 1
ATOM 12138 C C . LEU B 1 617 ? 16.125 6.324 -2.967 1 74.5 617 LEU B C 1
ATOM 12140 O O . LEU B 1 617 ? 17 5.566 -3.391 1 74.5 617 LEU B O 1
ATOM 12144 N N . SER B 1 618 ? 15.086 6.633 -3.652 1 70.31 618 SER B N 1
ATOM 12145 C CA . SER B 1 618 ? 14.891 6.145 -5.012 1 70.31 618 SER B CA 1
ATOM 12146 C C . SER B 1 618 ? 15.953 6.691 -5.957 1 70.31 618 SER B C 1
ATOM 12148 O O . SER B 1 618 ? 16.156 6.168 -7.055 1 70.31 618 SER B O 1
ATOM 12150 N N . CYS B 1 619 ? 16.688 7.699 -5.488 1 78.19 619 CYS B N 1
ATOM 12151 C CA . CYS B 1 619 ? 17.641 8.352 -6.371 1 78.19 619 CYS B CA 1
ATOM 12152 C C . CYS B 1 619 ? 18.953 7.586 -6.402 1 78.19 619 CYS B C 1
ATOM 12154 O O . CYS B 1 619 ? 19.828 7.863 -7.23 1 78.19 619 CYS B O 1
ATOM 12156 N N . ASP B 1 620 ? 19.266 6.652 -5.633 1 74.81 620 ASP B N 1
ATOM 12157 C CA . ASP B 1 620 ? 20.422 5.758 -5.637 1 74.81 620 ASP B CA 1
ATOM 12158 C C . ASP B 1 620 ? 21.734 6.547 -5.523 1 74.81 620 ASP B C 1
ATOM 12160 O O . ASP B 1 620 ? 22.641 6.367 -6.336 1 74.81 620 ASP B O 1
ATOM 12164 N N . CYS B 1 621 ? 21.766 7.418 -4.578 1 83.44 621 CYS B N 1
ATOM 12165 C CA . CYS B 1 621 ? 22.953 8.234 -4.359 1 83.44 621 CYS B CA 1
ATOM 12166 C C . CYS B 1 621 ? 23.812 7.645 -3.248 1 83.44 621 CYS B C 1
ATOM 12168 O O . CYS B 1 621 ? 23.297 6.98 -2.346 1 83.44 621 CYS B O 1
ATOM 12170 N N . PRO B 1 622 ? 25.125 7.836 -3.346 1 81.88 622 PRO B N 1
ATOM 12171 C CA . PRO B 1 622 ? 26.016 7.375 -2.273 1 81.88 622 PRO B CA 1
ATOM 12172 C C . PRO B 1 622 ? 25.875 8.203 -0.997 1 81.88 622 PRO B C 1
ATOM 12174 O O . PRO B 1 622 ? 25.375 9.328 -1.039 1 81.88 622 PRO B O 1
ATOM 12177 N N . ARG B 1 623 ? 26.453 7.672 0.11 1 82.69 623 ARG B N 1
ATOM 12178 C CA . ARG B 1 623 ? 26.375 8.344 1.402 1 82.69 623 ARG B CA 1
ATOM 12179 C C . ARG B 1 623 ? 27.688 9.055 1.729 1 82.69 623 ARG B C 1
ATOM 12181 O O . ARG B 1 623 ? 28.25 8.859 2.805 1 82.69 623 ARG B O 1
ATOM 12188 N N . THR B 1 624 ? 28.188 9.797 0.898 1 86.88 624 THR B N 1
ATOM 12189 C CA . THR B 1 624 ? 29.391 10.586 1.128 1 86.88 624 THR B CA 1
ATOM 12190 C C . THR B 1 624 ? 29.047 12.039 1.439 1 86.88 624 THR B C 1
ATOM 12192 O O . THR B 1 624 ? 28.062 12.57 0.918 1 86.88 624 THR B O 1
ATOM 12195 N N . TYR B 1 625 ? 29.891 12.609 2.314 1 92.56 625 TYR B N 1
ATOM 12196 C CA . TYR B 1 625 ? 29.625 14 2.662 1 92.56 625 TYR B CA 1
ATOM 12197 C C . TYR B 1 625 ? 30.578 14.938 1.913 1 92.56 625 TYR B C 1
ATOM 12199 O O . TYR B 1 625 ? 31.703 15.172 2.352 1 92.56 625 TYR B O 1
ATOM 12207 N N . SER B 1 626 ? 30.281 15.406 0.827 1 94.56 626 SER B N 1
ATOM 12208 C CA . SER B 1 626 ? 30.859 16.484 0.023 1 94.56 626 SER B CA 1
ATOM 12209 C C . SER B 1 626 ? 29.812 17.562 -0.284 1 94.56 626 SER B C 1
ATOM 12211 O O . SER B 1 626 ? 29.281 17.625 -1.398 1 94.56 626 SER B O 1
ATOM 12213 N N . PRO B 1 627 ? 29.703 18.406 0.694 1 96.25 627 PRO B N 1
ATOM 12214 C CA . PRO B 1 627 ? 28.516 19.234 0.704 1 96.25 627 PRO B CA 1
ATOM 12215 C C . PRO B 1 627 ? 28.484 20.25 -0.445 1 96.25 627 PRO B C 1
ATOM 12217 O O . PRO B 1 627 ? 29.531 20.734 -0.874 1 96.25 627 PRO B O 1
ATOM 12220 N N . VAL B 1 628 ? 27.312 20.5 -0.938 1 96.62 628 VAL B N 1
ATOM 12221 C CA . VAL B 1 628 ? 27.031 21.531 -1.932 1 96.62 628 VAL B CA 1
ATOM 12222 C C . VAL B 1 628 ? 25.859 22.391 -1.468 1 96.62 628 VAL B C 1
ATOM 12224 O O . VAL B 1 628 ? 25.016 21.922 -0.694 1 96.62 628 VAL B O 1
ATOM 12227 N N . CYS B 1 629 ? 25.859 23.609 -1.876 1 95.62 629 CYS B N 1
ATOM 12228 C CA . CYS B 1 629 ? 24.797 24.531 -1.482 1 95.62 629 CYS B CA 1
ATOM 12229 C C . CYS B 1 629 ? 23.812 24.766 -2.629 1 95.62 629 CYS B C 1
ATOM 12231 O O . CYS B 1 629 ? 24.219 25.188 -3.715 1 95.62 629 CYS B O 1
ATOM 12233 N N . GLY B 1 630 ? 22.562 24.484 -2.367 1 93.44 630 GLY B N 1
ATOM 12234 C CA . GLY B 1 630 ? 21.531 24.734 -3.363 1 93.44 630 GLY B CA 1
ATOM 12235 C C . GLY B 1 630 ? 21.031 26.172 -3.352 1 93.44 630 GLY B C 1
ATOM 12236 O O . GLY B 1 630 ? 21.156 26.875 -2.344 1 93.44 630 GLY B O 1
ATOM 12237 N N . ASP B 1 631 ? 20.391 26.609 -4.375 1 90.56 631 ASP B N 1
ATOM 12238 C CA . ASP B 1 631 ? 19.844 27.953 -4.488 1 90.56 631 ASP B CA 1
ATOM 12239 C C . ASP B 1 631 ? 18.688 28.172 -3.518 1 90.56 631 ASP B C 1
ATOM 12241 O O . ASP B 1 631 ? 18.281 29.297 -3.242 1 90.56 631 ASP B O 1
ATOM 12245 N N . ASN B 1 632 ? 18.156 27.141 -3.039 1 91.94 632 ASN B N 1
ATOM 12246 C CA . ASN B 1 632 ? 17.078 27.234 -2.055 1 91.94 632 ASN B CA 1
ATOM 12247 C C . ASN B 1 632 ? 17.641 27.438 -0.644 1 91.94 632 ASN B C 1
ATOM 12249 O O . ASN B 1 632 ? 16.859 27.547 0.314 1 91.94 632 ASN B O 1
ATOM 12253 N N . GLY B 1 633 ? 18.938 27.406 -0.499 1 93.5 633 GLY B N 1
ATOM 12254 C CA . GLY B 1 633 ? 19.562 27.672 0.783 1 93.5 633 GLY B CA 1
ATOM 12255 C C . GLY B 1 633 ? 19.844 26.422 1.584 1 93.5 633 GLY B C 1
ATOM 12256 O O . GLY B 1 633 ? 20.312 26.484 2.721 1 93.5 633 GLY B O 1
ATOM 12257 N N . LYS B 1 634 ? 19.547 25.234 1.021 1 95.12 634 LYS B N 1
ATOM 12258 C CA . LYS B 1 634 ? 19.781 23.984 1.723 1 95.12 634 LYS B CA 1
ATOM 12259 C C . LYS B 1 634 ? 21.156 23.406 1.372 1 95.12 634 LYS B C 1
ATOM 12261 O O . LYS B 1 634 ? 21.562 23.438 0.211 1 95.12 634 LYS B O 1
ATOM 12266 N N . THR B 1 635 ? 21.797 22.953 2.389 1 96.75 635 THR B N 1
ATOM 12267 C CA . THR B 1 635 ? 23.031 22.203 2.17 1 96.75 635 THR B CA 1
ATOM 12268 C C . THR B 1 635 ? 22.734 20.734 1.888 1 96.75 635 THR B C 1
ATOM 12270 O O . THR B 1 635 ? 22.172 20.047 2.729 1 96.75 635 THR B O 1
ATOM 12273 N N . TYR B 1 636 ? 23.141 20.281 0.704 1 96.06 636 TYR B N 1
ATOM 12274 C CA . TYR B 1 636 ? 23.031 18.875 0.354 1 96.06 636 TYR B CA 1
ATOM 12275 C C . TYR B 1 636 ? 24.328 18.141 0.637 1 96.06 636 TYR B C 1
ATOM 12277 O O . TYR B 1 636 ? 25.422 18.688 0.448 1 96.06 636 TYR B O 1
ATOM 12285 N N . PRO B 1 637 ? 24.219 16.938 1.12 1 94.38 637 PRO B N 1
ATOM 12286 C CA . PRO B 1 637 ? 25.422 16.203 1.492 1 94.38 637 PRO B CA 1
ATOM 12287 C C . PRO B 1 637 ? 26.375 16 0.316 1 94.38 637 PRO B C 1
ATOM 12289 O O . PRO B 1 637 ? 27.594 15.93 0.507 1 94.38 637 PRO B O 1
ATOM 12292 N N . ASN B 1 638 ? 25.875 15.844 -0.847 1 93.88 638 ASN B N 1
ATOM 12293 C CA . ASN B 1 638 ? 26.719 15.711 -2.029 1 93.88 638 ASN B CA 1
ATOM 12294 C C . ASN B 1 638 ? 25.984 16.141 -3.297 1 93.88 638 ASN B C 1
ATOM 12296 O O . ASN B 1 638 ? 24.797 16.453 -3.25 1 93.88 638 ASN B O 1
ATOM 12300 N N . ASP B 1 639 ? 26.719 16.125 -4.375 1 93.81 639 ASP B N 1
ATOM 12301 C CA . ASP B 1 639 ? 26.203 16.609 -5.652 1 93.81 639 ASP B CA 1
ATOM 12302 C C . ASP B 1 639 ? 25.125 15.68 -6.199 1 93.81 639 ASP B C 1
ATOM 12304 O O . ASP B 1 639 ? 24.141 16.141 -6.785 1 93.81 639 ASP B O 1
ATOM 12308 N N . CYS B 1 640 ? 25.281 14.445 -5.984 1 92.06 640 CYS B N 1
ATOM 12309 C CA . CYS B 1 640 ? 24.312 13.461 -6.453 1 92.06 640 CYS B CA 1
ATOM 12310 C C . CYS B 1 640 ? 22.953 13.672 -5.793 1 92.06 640 CYS B C 1
ATOM 12312 O O . CYS B 1 640 ? 21.922 13.68 -6.469 1 92.06 640 CYS B O 1
ATOM 12314 N N . LEU B 1 641 ? 22.953 13.867 -4.527 1 93.5 641 LEU B N 1
ATOM 12315 C CA . LEU B 1 641 ? 21.719 14.062 -3.783 1 93.5 641 LEU B CA 1
ATOM 12316 C C . LEU B 1 641 ? 21.031 15.375 -4.184 1 93.5 641 LEU B C 1
ATOM 12318 O O . LEU B 1 641 ? 19.812 15.445 -4.25 1 93.5 641 LEU B O 1
ATOM 12322 N N . ALA B 1 642 ? 21.797 16.375 -4.441 1 94.62 642 ALA B N 1
ATOM 12323 C CA . ALA B 1 642 ? 21.25 17.672 -4.844 1 94.62 642 ALA B CA 1
ATOM 12324 C C . ALA B 1 642 ? 20.578 17.578 -6.215 1 94.62 642 ALA B C 1
ATOM 12326 O O . ALA B 1 642 ? 19.484 18.094 -6.414 1 94.62 642 ALA B O 1
ATOM 12327 N N . LYS B 1 643 ? 21.234 16.906 -7.074 1 92.75 643 LYS B N 1
ATOM 12328 C CA . LYS B 1 643 ? 20.766 16.859 -8.453 1 92.75 643 LYS B CA 1
ATOM 12329 C C . LYS B 1 643 ? 19.672 15.812 -8.633 1 92.75 643 LYS B C 1
ATOM 12331 O O . LYS B 1 643 ? 18.594 16.109 -9.148 1 92.75 643 LYS B O 1
ATOM 12336 N N . ARG B 1 644 ? 19.938 14.625 -8.141 1 88.38 644 ARG B N 1
ATOM 12337 C CA . ARG B 1 644 ? 19.062 13.508 -8.445 1 88.38 644 ARG B CA 1
ATOM 12338 C C . ARG B 1 644 ? 17.891 13.453 -7.473 1 88.38 644 ARG B C 1
ATOM 12340 O O . ARG B 1 644 ? 16.766 13.109 -7.859 1 88.38 644 ARG B O 1
ATOM 12347 N N . CYS B 1 645 ? 18.156 13.703 -6.262 1 88.44 645 CYS B N 1
ATOM 12348 C CA . CYS B 1 645 ? 17.078 13.656 -5.277 1 88.44 645 CYS B CA 1
ATOM 12349 C C . CYS B 1 645 ? 16.406 15.016 -5.133 1 88.44 645 CYS B C 1
ATOM 12351 O O . CYS B 1 645 ? 15.188 15.109 -5.062 1 88.44 645 CYS B O 1
ATOM 12353 N N . GLY B 1 646 ? 17.203 16.031 -5.18 1 88.94 646 GLY B N 1
ATOM 12354 C CA . GLY B 1 646 ? 16.672 17.375 -5.004 1 88.94 646 GLY B CA 1
ATOM 12355 C C . GLY B 1 646 ? 16.141 17.969 -6.293 1 88.94 646 GLY B C 1
ATOM 12356 O O . GLY B 1 646 ? 15.398 18.953 -6.262 1 88.94 646 GLY B O 1
ATOM 12357 N N . GLY B 1 647 ? 16.516 17.484 -7.41 1 87.25 647 GLY B N 1
ATOM 12358 C CA . GLY B 1 647 ? 16.047 17.984 -8.695 1 87.25 647 GLY B CA 1
ATOM 12359 C C . GLY B 1 647 ? 16.672 19.297 -9.086 1 87.25 647 GLY B C 1
ATOM 12360 O O . GLY B 1 647 ? 16.062 20.078 -9.844 1 87.25 647 GLY B O 1
ATOM 12361 N N . LEU B 1 648 ? 17.828 19.641 -8.516 1 90.62 648 LEU B N 1
ATOM 12362 C CA . LEU B 1 648 ? 18.469 20.906 -8.82 1 90.62 648 LEU B CA 1
ATOM 12363 C C . LEU B 1 648 ? 19.359 20.781 -10.055 1 90.62 648 LEU B C 1
ATOM 12365 O O . LEU B 1 648 ? 19.953 19.734 -10.289 1 90.62 648 LEU B O 1
ATOM 12369 N N . ARG B 1 649 ? 19.406 21.859 -10.805 1 89.38 649 ARG B N 1
ATOM 12370 C CA . ARG B 1 649 ? 20.297 21.938 -11.961 1 89.38 649 ARG B CA 1
ATOM 12371 C C . ARG B 1 649 ? 21.719 22.281 -11.539 1 89.38 649 ARG B C 1
ATOM 12373 O O . ARG B 1 649 ? 21.938 22.766 -10.422 1 89.38 649 ARG B O 1
ATOM 12380 N N . GLN B 1 650 ? 22.578 22.109 -12.406 1 90.44 650 GLN B N 1
ATOM 12381 C CA . GLN B 1 650 ? 23.984 22.375 -12.117 1 90.44 650 GLN B CA 1
ATOM 12382 C C . GLN B 1 650 ? 24.219 23.859 -11.812 1 90.44 650 GLN B C 1
ATOM 12384 O O . GLN B 1 650 ? 25.047 24.203 -10.977 1 90.44 650 GLN B O 1
ATOM 12389 N N . ASP B 1 651 ? 23.438 24.734 -12.453 1 87.75 651 ASP B N 1
ATOM 12390 C CA . ASP B 1 651 ? 23.578 26.172 -12.258 1 87.75 651 ASP B CA 1
ATOM 12391 C C . ASP B 1 651 ? 22.969 26.609 -10.922 1 87.75 651 ASP B C 1
ATOM 12393 O O . ASP B 1 651 ? 23.203 27.719 -10.469 1 87.75 651 ASP B O 1
ATOM 12397 N N . GLN B 1 652 ? 22.359 25.719 -10.297 1 91.44 652 GLN B N 1
ATOM 12398 C CA . GLN B 1 652 ? 21.688 26.047 -9.039 1 91.44 652 GLN B CA 1
ATOM 12399 C C . GLN B 1 652 ? 22.453 25.469 -7.848 1 91.44 652 GLN B C 1
ATOM 12401 O O . GLN B 1 652 ? 21.953 25.5 -6.719 1 91.44 652 GLN B O 1
ATOM 12406 N N . ILE B 1 653 ? 23.609 24.953 -8.133 1 93.56 653 ILE B N 1
ATOM 12407 C CA . ILE B 1 653 ? 24.406 24.312 -7.082 1 93.56 653 ILE B CA 1
ATOM 12408 C C . ILE B 1 653 ? 25.766 24.984 -6.98 1 93.56 653 ILE B C 1
ATOM 12410 O O . ILE B 1 653 ? 26.391 25.312 -7.996 1 93.56 653 ILE B O 1
ATOM 12414 N N . ARG B 1 654 ? 26.203 25.266 -5.812 1 93.44 654 ARG B N 1
ATOM 12415 C CA . ARG B 1 654 ? 27.547 25.797 -5.527 1 93.44 654 ARG B CA 1
ATOM 12416 C C . ARG B 1 654 ? 28.312 24.859 -4.602 1 93.44 654 ARG B C 1
ATOM 12418 O O . ARG B 1 654 ? 27.734 24.266 -3.684 1 93.44 654 ARG B O 1
ATOM 12425 N N . ARG B 1 655 ? 29.578 24.859 -4.742 1 93.38 655 ARG B N 1
ATOM 12426 C CA . ARG B 1 655 ? 30.406 23.953 -3.943 1 93.38 655 ARG B CA 1
ATOM 12427 C C . ARG B 1 655 ? 30.5 24.453 -2.502 1 93.38 655 ARG B C 1
ATOM 12429 O O . ARG B 1 655 ? 30.609 25.656 -2.254 1 93.38 655 ARG B O 1
ATOM 12436 N N . GLY B 1 656 ? 30.469 23.469 -1.559 1 94.25 656 GLY B N 1
ATOM 12437 C CA . GLY B 1 656 ? 30.578 23.797 -0.145 1 94.25 656 GLY B CA 1
ATOM 12438 C C . GLY B 1 656 ? 29.234 23.906 0.541 1 94.25 656 GLY B C 1
ATOM 12439 O O . GLY B 1 656 ? 28.203 24.031 -0.122 1 94.25 656 GLY B O 1
ATOM 12440 N N . ALA B 1 657 ? 29.266 23.844 1.814 1 95.44 657 ALA B N 1
ATOM 12441 C CA . ALA B 1 657 ? 28.047 24.031 2.584 1 95.44 657 ALA B CA 1
ATOM 12442 C C . ALA B 1 657 ? 27.547 25.469 2.484 1 95.44 657 ALA B C 1
ATOM 12444 O O . ALA B 1 657 ? 28.328 26.391 2.227 1 95.44 657 ALA B O 1
ATOM 12445 N N . CYS B 1 658 ? 26.312 25.688 2.57 1 95.31 658 CYS B N 1
ATOM 12446 C CA . CYS B 1 658 ? 25.734 27.016 2.402 1 95.31 658 CYS B CA 1
ATOM 12447 C C . CYS B 1 658 ? 26.266 27.969 3.465 1 95.31 658 CYS B C 1
ATOM 12449 O O . CYS B 1 658 ? 26.516 29.141 3.184 1 95.31 658 CYS B O 1
ATOM 12451 N N . LYS B 1 659 ? 26.391 27.5 4.68 1 92.44 659 LYS B N 1
ATOM 12452 C CA . LYS B 1 659 ? 26.844 28.359 5.773 1 92.44 659 LYS B CA 1
ATOM 12453 C C . LYS B 1 659 ? 28.328 28.672 5.648 1 92.44 659 LYS B C 1
ATOM 12455 O O . LYS B 1 659 ? 28.828 29.625 6.27 1 92.44 659 LYS B O 1
ATOM 12460 N N . SER B 1 660 ? 29.031 27.891 4.883 1 89.25 660 SER B N 1
ATOM 12461 C CA . SER B 1 660 ? 30.453 28.156 4.676 1 89.25 660 SER B CA 1
ATOM 12462 C C . SER B 1 660 ? 30.656 29.328 3.709 1 89.25 660 SER B C 1
ATOM 12464 O O . SER B 1 660 ? 31.734 29.922 3.68 1 89.25 660 SER B O 1
ATOM 12466 N N . ASN B 1 661 ? 29.656 29.656 3.035 1 87.69 661 ASN B N 1
ATOM 12467 C CA . ASN B 1 661 ? 29.688 30.766 2.105 1 87.69 661 ASN B CA 1
ATOM 12468 C C . ASN B 1 661 ? 29.094 32.031 2.725 1 87.69 661 ASN B C 1
ATOM 12470 O O . ASN B 1 661 ? 27.938 32.031 3.16 1 87.69 661 ASN B O 1
ATOM 12474 N N . ASP B 1 662 ? 29.875 33.031 2.85 1 89.31 662 ASP B N 1
ATOM 12475 C CA . ASP B 1 662 ? 29.359 34.312 3.373 1 89.31 662 ASP B CA 1
ATOM 12476 C C . ASP B 1 662 ? 28.547 35.062 2.316 1 89.31 662 ASP B C 1
ATOM 12478 O O . ASP B 1 662 ? 29.109 35.531 1.328 1 89.31 662 ASP B O 1
ATOM 12482 N N . PRO B 1 663 ? 27.328 35.156 2.518 1 90.88 663 PRO B N 1
ATOM 12483 C CA . PRO B 1 663 ? 26.484 35.812 1.522 1 90.88 663 PRO B CA 1
ATOM 12484 C C . PRO B 1 663 ? 26.766 37.312 1.432 1 90.88 663 PRO B C 1
ATOM 12486 O O . PRO B 1 663 ? 26.375 37.969 0.454 1 90.88 663 PRO B O 1
ATOM 12489 N N . CYS B 1 664 ? 27.484 37.938 2.402 1 92.19 664 CYS B N 1
ATOM 12490 C CA . CYS B 1 664 ? 27.734 39.406 2.439 1 92.19 664 CYS B CA 1
ATOM 12491 C C . CYS B 1 664 ? 29.109 39.719 1.883 1 92.19 664 CYS B C 1
ATOM 12493 O O . CYS B 1 664 ? 29.484 40.906 1.835 1 92.19 664 CYS B O 1
ATOM 12495 N N . ARG B 1 665 ? 29.828 38.75 1.526 1 89.44 665 ARG B N 1
ATOM 12496 C CA . ARG B 1 665 ? 31.203 38.969 1.091 1 89.44 665 ARG B CA 1
ATOM 12497 C C . ARG B 1 665 ? 31.281 40 -0.032 1 89.44 665 ARG B C 1
ATOM 12499 O O . ARG B 1 665 ? 32.156 40.875 -0.022 1 89.44 665 ARG B O 1
ATOM 12506 N N . ASP B 1 666 ? 30.406 40 -1.013 1 87.31 666 ASP B N 1
ATOM 12507 C CA . ASP B 1 666 ? 30.438 40.906 -2.164 1 87.31 666 ASP B CA 1
ATOM 12508 C C . ASP B 1 666 ? 29.594 42.156 -1.911 1 87.31 666 ASP B C 1
ATOM 12510 O O . ASP B 1 666 ? 29.281 42.906 -2.842 1 87.31 666 ASP B O 1
ATOM 12514 N N . ASN B 1 667 ? 29.172 42.375 -0.775 1 86.94 667 ASN B N 1
ATOM 12515 C CA . ASN B 1 667 ? 28.375 43.531 -0.374 1 86.94 667 ASN B CA 1
ATOM 12516 C C . ASN B 1 667 ? 27.172 43.719 -1.307 1 86.94 667 ASN B C 1
ATOM 12518 O O . ASN B 1 667 ? 27 44.812 -1.877 1 86.94 667 ASN B O 1
ATOM 12522 N N . PRO B 1 668 ? 26.406 42.75 -1.318 1 89.81 668 PRO B N 1
ATOM 12523 C CA . PRO B 1 668 ? 25.25 42.844 -2.219 1 89.81 668 PRO B CA 1
ATOM 12524 C C . PRO B 1 668 ? 24.297 43.969 -1.86 1 89.81 668 PRO B C 1
ATOM 12526 O O . PRO B 1 668 ? 23.5 44.406 -2.697 1 89.81 668 PRO B O 1
ATOM 12529 N N . CYS B 1 669 ? 24.234 44.562 -0.675 1 91.25 669 CYS B N 1
ATOM 12530 C CA . CYS B 1 669 ? 23.312 45.594 -0.202 1 91.25 669 CYS B CA 1
ATOM 12531 C C . CYS B 1 669 ? 23.766 46.969 -0.636 1 91.25 669 CYS B C 1
ATOM 12533 O O . CYS B 1 669 ? 22.984 47.938 -0.626 1 91.25 669 CYS B O 1
ATOM 12535 N N . GLY B 1 670 ? 25 47.219 -1.021 1 86.69 670 GLY B N 1
ATOM 12536 C CA . GLY B 1 670 ? 25.516 48.531 -1.353 1 86.69 670 GLY B CA 1
ATOM 12537 C C . GLY B 1 670 ? 26.062 49.281 -0.15 1 86.69 670 GLY B C 1
ATOM 12538 O O . GLY B 1 670 ? 25.969 48.781 0.981 1 86.69 670 GLY B O 1
ATOM 12539 N N . ASN B 1 671 ? 26.516 50.469 -0.343 1 84.94 671 ASN B N 1
ATOM 12540 C CA . ASN B 1 671 ? 27.281 51.188 0.679 1 84.94 671 ASN B CA 1
ATOM 12541 C C . ASN B 1 671 ? 26.359 51.875 1.684 1 84.94 671 ASN B C 1
ATOM 12543 O O . ASN B 1 671 ? 26.766 52.188 2.805 1 84.94 671 ASN B O 1
ATOM 12547 N N . ASN B 1 672 ? 25.156 52.125 1.29 1 86 672 ASN B N 1
ATOM 12548 C CA . ASN B 1 672 ? 24.219 52.781 2.186 1 86 672 ASN B CA 1
ATOM 12549 C C . ASN B 1 672 ? 23.594 51.812 3.176 1 86 672 ASN B C 1
ATOM 12551 O O . ASN B 1 672 ? 22.922 52.219 4.117 1 86 672 ASN B O 1
ATOM 12555 N N . PHE B 1 673 ? 23.859 50.5 2.939 1 91.56 673 PHE B N 1
ATOM 12556 C CA . PHE B 1 673 ? 23.297 49.469 3.791 1 91.56 673 PHE B CA 1
ATOM 12557 C C . PHE B 1 673 ? 24.391 48.562 4.355 1 91.56 673 PHE B C 1
ATOM 12559 O O . PHE B 1 673 ? 25.484 48.5 3.801 1 91.56 673 PHE B O 1
ATOM 12566 N N . ARG B 1 674 ? 24.188 48.031 5.484 1 90.69 674 ARG B N 1
ATOM 12567 C CA . ARG B 1 674 ? 25.047 46.969 6.031 1 90.69 674 ARG B CA 1
ATOM 12568 C C . ARG B 1 674 ? 24.453 45.594 5.789 1 90.69 674 ARG B C 1
ATOM 12570 O O . ARG B 1 674 ? 23.281 45.375 6.074 1 90.69 674 ARG B O 1
ATOM 12577 N N . CYS B 1 675 ? 25.25 44.781 5.293 1 92.88 675 CYS B N 1
ATOM 12578 C CA . CYS B 1 675 ? 24.812 43.406 4.977 1 92.88 675 CYS B CA 1
ATOM 12579 C C . CYS B 1 675 ? 25.016 42.5 6.168 1 92.88 675 CYS B C 1
ATOM 12581 O O . CYS B 1 675 ? 26.094 42.469 6.762 1 92.88 675 CYS B O 1
ATOM 12583 N N . LEU B 1 676 ? 24 41.812 6.621 1 93.69 676 LEU B N 1
ATOM 12584 C CA . LEU B 1 676 ? 24.078 40.812 7.656 1 93.69 676 LEU B CA 1
ATOM 12585 C C . LEU B 1 676 ? 23.547 39.469 7.145 1 93.69 676 LEU B C 1
ATOM 12587 O O . LEU B 1 676 ? 22.516 39.406 6.461 1 93.69 676 LEU B O 1
ATOM 12591 N N . PRO B 1 677 ? 24.234 38.406 7.469 1 93.25 677 PRO B N 1
ATOM 12592 C CA . PRO B 1 677 ? 23.766 37.062 7.035 1 93.25 677 PRO B CA 1
ATOM 12593 C C . PRO B 1 677 ? 22.422 36.688 7.668 1 93.25 677 PRO B C 1
ATOM 12595 O O . PRO B 1 677 ? 22.203 36.969 8.852 1 93.25 677 PRO B O 1
ATOM 12598 N N . LYS B 1 678 ? 21.469 36.219 6.918 1 92.81 678 LYS B N 1
ATOM 12599 C CA . LYS B 1 678 ? 20.188 35.656 7.336 1 92.81 678 LYS B CA 1
ATOM 12600 C C . LYS B 1 678 ? 19.875 34.344 6.613 1 92.81 678 LYS B C 1
ATOM 12602 O O . LYS B 1 678 ? 19.016 34.312 5.723 1 92.81 678 LYS B O 1
ATOM 12607 N N . PRO B 1 679 ? 20.562 33.281 7.082 1 92.88 679 PRO B N 1
ATOM 12608 C CA . PRO B 1 679 ? 20.375 32 6.422 1 92.88 679 PRO B CA 1
ATOM 12609 C C . PRO B 1 679 ? 18.953 31.469 6.539 1 92.88 679 PRO B C 1
ATOM 12611 O O . PRO B 1 679 ? 18.328 31.609 7.59 1 92.88 679 PRO B O 1
ATOM 12614 N N . GLN B 1 680 ? 18.406 30.953 5.465 1 92.31 680 GLN B N 1
ATOM 12615 C CA . GLN B 1 680 ? 17.094 30.344 5.438 1 92.31 680 GLN B CA 1
ATOM 12616 C C . GLN B 1 680 ? 16.984 29.312 4.312 1 92.31 680 GLN B C 1
ATOM 12618 O O . GLN B 1 680 ? 17.734 29.391 3.332 1 92.31 680 GLN B O 1
ATOM 12623 N N . VAL B 1 681 ? 16.188 28.344 4.547 1 95.44 681 VAL B N 1
ATOM 12624 C CA . VAL B 1 681 ? 15.914 27.328 3.539 1 95.44 681 VAL B CA 1
ATOM 12625 C C . VAL B 1 681 ? 14.5 27.516 2.99 1 95.44 681 VAL B C 1
ATOM 12627 O O . VAL B 1 681 ? 13.523 27.438 3.736 1 95.44 681 VAL B O 1
ATOM 12630 N N . CYS B 1 682 ? 14.406 27.75 1.703 1 94.12 682 CYS B N 1
ATOM 12631 C CA . CYS B 1 682 ? 13.117 28.031 1.073 1 94.12 682 CYS B CA 1
ATOM 12632 C C . CYS B 1 682 ? 12.5 26.75 0.511 1 94.12 682 CYS B C 1
ATOM 12634 O O . CYS B 1 682 ? 13.211 25.875 0.028 1 94.12 682 CYS B O 1
ATOM 12636 N N . LEU B 1 683 ? 11.148 26.594 0.553 1 92.56 683 LEU B N 1
ATOM 12637 C CA . LEU B 1 683 ? 10.438 25.422 0.087 1 92.56 683 LEU B CA 1
ATOM 12638 C C . LEU B 1 683 ? 10.328 25.406 -1.434 1 92.56 683 LEU B C 1
ATOM 12640 O O . LEU B 1 683 ? 10.055 24.375 -2.037 1 92.56 683 LEU B O 1
ATOM 12644 N N . ASN B 1 684 ? 10.391 26.484 -2.066 1 80.88 684 ASN B N 1
ATOM 12645 C CA . ASN B 1 684 ? 10.367 26.562 -3.523 1 80.88 684 ASN B CA 1
ATOM 12646 C C . ASN B 1 684 ? 11.422 27.516 -4.062 1 80.88 684 ASN B C 1
ATOM 12648 O O . ASN B 1 684 ? 11.773 28.484 -3.4 1 80.88 684 ASN B O 1
ATOM 12652 N N . ILE B 1 685 ? 12.07 27.047 -5.199 1 68.62 685 ILE B N 1
ATOM 12653 C CA . ILE B 1 685 ? 13.102 27.891 -5.801 1 68.62 685 ILE B CA 1
ATOM 12654 C C . ILE B 1 685 ? 12.484 28.719 -6.918 1 68.62 685 ILE B C 1
ATOM 12656 O O . ILE B 1 685 ? 13.203 29.438 -7.633 1 68.62 685 ILE B O 1
ATOM 12660 N N . ALA B 1 686 ? 11.266 28.938 -6.941 1 59.97 686 ALA B N 1
ATOM 12661 C CA . ALA B 1 686 ? 10.75 29.625 -8.117 1 59.97 686 ALA B CA 1
ATOM 12662 C C . ALA B 1 686 ? 11.555 30.891 -8.414 1 59.97 686 ALA B C 1
ATOM 12664 O O . ALA B 1 686 ? 12.602 31.125 -7.801 1 59.97 686 ALA B O 1
ATOM 12665 N N . GLN B 1 687 ? 10.93 31.891 -9.094 1 51.38 687 GLN B N 1
ATOM 12666 C CA . GLN B 1 687 ? 11.398 33.125 -9.703 1 51.38 687 GLN B CA 1
ATOM 12667 C C . GLN B 1 687 ? 12.078 34.031 -8.68 1 51.38 687 GLN B C 1
ATOM 12669 O O . GLN B 1 687 ? 13.055 34.719 -8.992 1 51.38 687 GLN B O 1
ATOM 12674 N N . GLU B 1 688 ? 11.523 33.875 -7.367 1 59.12 688 GLU B N 1
ATOM 12675 C CA . GLU B 1 688 ? 12.109 34.812 -6.41 1 59.12 688 GLU B CA 1
ATOM 12676 C C . GLU B 1 688 ? 13.289 34.156 -5.676 1 59.12 688 GLU B C 1
ATOM 12678 O O . GLU B 1 688 ? 13.266 32.969 -5.363 1 59.12 688 GLU B O 1
ATOM 12683 N N . SER B 1 689 ? 14.312 34.812 -5.672 1 73.88 689 SER B N 1
ATOM 12684 C CA . SER B 1 689 ? 15.578 34.375 -5.098 1 73.88 689 SER B CA 1
ATOM 12685 C C . SER B 1 689 ? 15.453 34.156 -3.592 1 73.88 689 SER B C 1
ATOM 12687 O O . SER B 1 689 ? 14.766 34.906 -2.906 1 73.88 689 SER B O 1
ATOM 12689 N N . CYS B 1 690 ? 15.773 33.031 -3.049 1 88.19 690 CYS B N 1
ATOM 12690 C CA . CYS B 1 690 ? 15.914 32.719 -1.626 1 88.19 690 CYS B CA 1
ATOM 12691 C C . CYS B 1 690 ? 17.062 33.531 -1.018 1 88.19 690 CYS B C 1
ATOM 12693 O O . CYS B 1 690 ? 18.188 33.031 -0.942 1 88.19 690 CYS B O 1
ATOM 12695 N N . LEU B 1 691 ? 16.688 34.719 -0.632 1 87.5 691 LEU B N 1
ATOM 12696 C CA . LEU B 1 691 ? 17.719 35.625 -0.126 1 87.5 691 LEU B CA 1
ATOM 12697 C C . LEU B 1 691 ? 18.328 35.094 1.167 1 87.5 691 LEU B C 1
ATOM 12699 O O . LEU B 1 691 ? 17.594 34.625 2.049 1 87.5 691 LEU B O 1
ATOM 12703 N N . GLN B 1 692 ? 19.641 35.219 1.202 1 92.81 692 GLN B N 1
ATOM 12704 C CA . GLN B 1 692 ? 20.344 34.656 2.357 1 92.81 692 GLN B CA 1
ATOM 12705 C C . GLN B 1 692 ? 20.922 35.781 3.23 1 92.81 692 GLN B C 1
ATOM 12707 O O . GLN B 1 692 ? 21.766 35.5 4.102 1 92.81 692 GLN B O 1
ATOM 12712 N N . TYR B 1 693 ? 20.578 37.062 3 1 91.94 693 TYR B N 1
ATOM 12713 C CA . TYR B 1 693 ? 21.094 38.219 3.742 1 91.94 693 TYR B CA 1
ATOM 12714 C C . TYR B 1 693 ? 20.016 39.25 3.941 1 91.94 693 TYR B C 1
ATOM 12716 O O . TYR B 1 693 ? 18.953 39.188 3.334 1 91.94 693 TYR B O 1
ATOM 12724 N N . GLU B 1 694 ? 20.203 40.062 4.891 1 91.56 694 GLU B N 1
ATOM 12725 C CA . GLU B 1 694 ? 19.359 41.219 5.152 1 91.56 694 GLU B CA 1
ATOM 12726 C C . GLU B 1 694 ? 20.141 42.531 5.059 1 91.56 694 GLU B C 1
ATOM 12728 O O . GLU B 1 694 ? 21.297 42.594 5.473 1 91.56 694 GLU B O 1
ATOM 12733 N N . CYS B 1 695 ? 19.562 43.5 4.414 1 91.56 695 CYS B N 1
ATOM 12734 C CA . CYS B 1 695 ? 20.188 44.781 4.273 1 91.56 695 CYS B CA 1
ATOM 12735 C C . CYS B 1 695 ? 19.641 45.781 5.301 1 91.56 695 CYS B C 1
ATOM 12737 O O . CYS B 1 695 ? 18.453 46.125 5.266 1 91.56 695 CYS B O 1
ATOM 12739 N N . VAL B 1 696 ? 20.438 46.094 6.23 1 91.5 696 VAL B N 1
ATOM 12740 C CA . VAL B 1 696 ? 20.047 47.031 7.281 1 91.5 696 VAL B CA 1
ATOM 12741 C C . VAL B 1 696 ? 20.531 48.438 6.926 1 91.5 696 VAL B C 1
ATOM 12743 O O . VAL B 1 696 ? 21.734 48.656 6.684 1 91.5 696 VAL B O 1
ATOM 12746 N N . PRO B 1 697 ? 19.656 49.375 6.906 1 86.19 697 PRO B N 1
ATOM 12747 C CA . PRO B 1 697 ? 20.047 50.75 6.523 1 86.19 697 PRO B CA 1
ATOM 12748 C C . PRO B 1 697 ? 20.984 51.375 7.539 1 86.19 697 PRO B C 1
ATOM 12750 O O . PRO B 1 697 ? 20.812 51.188 8.742 1 86.19 697 PRO B O 1
ATOM 12753 N N . ARG B 1 698 ? 21.891 52.188 6.898 1 84.44 698 ARG B N 1
ATOM 12754 C CA . ARG B 1 698 ? 22.797 52.938 7.742 1 84.44 698 ARG B CA 1
ATOM 12755 C C . ARG B 1 698 ? 22.203 54.312 8.094 1 84.44 698 ARG B C 1
ATOM 12757 O O . ARG B 1 698 ? 21.562 54.938 7.262 1 84.44 698 ARG B O 1
ATOM 12764 N N . GLY B 1 699 ? 22.312 54.844 9.281 1 74.62 699 GLY B N 1
ATOM 12765 C CA . GLY B 1 699 ? 21.984 56.188 9.656 1 74.62 699 GLY B CA 1
ATOM 12766 C C . GLY B 1 699 ? 20.516 56.406 9.914 1 74.62 699 GLY B C 1
ATOM 12767 O O . GLY B 1 699 ? 20.047 57.562 10 1 74.62 699 GLY B O 1
ATOM 12768 N N . VAL B 1 700 ? 19.719 55.406 9.766 1 76.62 700 VAL B N 1
ATOM 12769 C CA . VAL B 1 700 ? 18.297 55.594 10.016 1 76.62 700 VAL B CA 1
ATOM 12770 C C . VAL B 1 700 ? 17.953 55.156 11.445 1 76.62 700 VAL B C 1
ATOM 12772 O O . VAL B 1 700 ? 18.688 54.375 12.047 1 76.62 700 VAL B O 1
ATOM 12775 N N . LYS B 1 701 ? 17 55.812 11.984 1 83.56 701 LYS B N 1
ATOM 12776 C CA . LYS B 1 701 ? 16.516 55.438 13.305 1 83.56 701 LYS B CA 1
ATOM 12777 C C . LYS B 1 701 ? 15.844 54.062 13.266 1 83.56 701 LYS B C 1
ATOM 12779 O O . LYS B 1 701 ? 14.961 53.812 12.445 1 83.56 701 LYS B O 1
ATOM 12784 N N . CYS B 1 702 ? 16.391 53.188 14.031 1 87.62 702 CYS B N 1
ATOM 12785 C CA . CYS B 1 702 ? 15.891 51.812 14.07 1 87.62 702 CYS B CA 1
ATOM 12786 C C . CYS B 1 702 ? 14.508 51.75 14.703 1 87.62 702 CYS B C 1
ATOM 12788 O O . CYS B 1 702 ? 14.195 52.531 15.609 1 87.62 702 CYS B O 1
ATOM 12790 N N . ASN B 1 703 ? 13.633 51 14.141 1 81.81 703 ASN B N 1
ATOM 12791 C CA . ASN B 1 703 ? 12.297 50.781 14.695 1 81.81 703 ASN B CA 1
ATOM 12792 C C . ASN B 1 703 ? 12.32 49.719 15.812 1 81.81 703 ASN B C 1
ATOM 12794 O O . ASN B 1 703 ? 12.469 48.531 15.547 1 81.81 703 ASN B O 1
ATOM 12798 N N . PRO B 1 704 ? 12.156 50.125 16.984 1 80.38 704 PRO B N 1
ATOM 12799 C CA . PRO B 1 704 ? 12.203 49.156 18.094 1 80.38 704 PRO B CA 1
ATOM 12800 C C . PRO B 1 704 ? 10.984 48.25 18.125 1 80.38 704 PRO B C 1
ATOM 12802 O O . PRO B 1 704 ? 10.992 47.219 18.812 1 80.38 704 PRO B O 1
ATOM 12805 N N . HIS B 1 705 ? 9.984 48.531 17.328 1 77.62 705 HIS B N 1
ATOM 12806 C CA . HIS B 1 705 ? 8.75 47.75 17.375 1 77.62 705 HIS B CA 1
ATOM 12807 C C . HIS B 1 705 ? 8.773 46.625 16.359 1 77.62 705 HIS B C 1
ATOM 12809 O O . HIS B 1 705 ? 7.871 45.781 16.328 1 77.62 705 HIS B O 1
ATOM 12815 N N . TYR B 1 706 ? 9.781 46.562 15.609 1 80 706 TYR B N 1
ATOM 12816 C CA . TYR B 1 706 ? 10 45.438 14.719 1 80 706 TYR B CA 1
ATOM 12817 C C . TYR B 1 706 ? 10.742 44.312 15.438 1 80 706 TYR B C 1
ATOM 12819 O O . TYR B 1 706 ? 11.891 44.5 15.859 1 80 706 TYR B O 1
ATOM 12827 N N . HIS B 1 707 ? 10.047 43.219 15.562 1 81.06 707 HIS B N 1
ATOM 12828 C CA . HIS B 1 707 ? 10.641 42.156 16.375 1 81.06 707 HIS B CA 1
ATOM 12829 C C . HIS B 1 707 ? 11.219 41.062 15.5 1 81.06 707 HIS B C 1
ATOM 12831 O O . HIS B 1 707 ? 10.477 40.312 14.875 1 81.06 707 HIS B O 1
ATOM 12837 N N . ASP B 1 708 ? 12.438 40.969 15.391 1 88.06 708 ASP B N 1
ATOM 12838 C CA . ASP B 1 708 ? 13.273 39.938 14.789 1 88.06 708 ASP B CA 1
ATOM 12839 C C . ASP B 1 708 ? 14.562 39.75 15.578 1 88.06 708 ASP B C 1
ATOM 12841 O O . ASP B 1 708 ? 15.633 40.188 15.141 1 88.06 708 ASP B O 1
ATOM 12845 N N . PRO B 1 709 ? 14.414 39.031 16.625 1 90.12 709 PRO B N 1
ATOM 12846 C CA . PRO B 1 709 ? 15.5 39 17.609 1 90.12 709 PRO B CA 1
ATOM 12847 C C . PRO B 1 709 ? 16.781 38.406 17.062 1 90.12 709 PRO B C 1
ATOM 12849 O O . PRO B 1 709 ? 16.734 37.5 16.219 1 90.12 709 PRO B O 1
ATOM 12852 N N . VAL B 1 710 ? 17.922 38.938 17.516 1 93.62 710 VAL B N 1
ATOM 12853 C CA . VAL B 1 710 ? 19.25 38.438 17.188 1 93.62 710 VAL B CA 1
ATOM 12854 C C . VAL B 1 710 ? 20.125 38.406 18.438 1 93.62 710 VAL B C 1
ATOM 12856 O O . VAL B 1 710 ? 19.891 39.156 19.391 1 93.62 710 VAL B O 1
ATOM 12859 N N . CYS B 1 711 ? 21.031 37.469 18.469 1 93.19 711 CYS B N 1
ATOM 12860 C CA . CYS B 1 711 ? 21.938 37.312 19.594 1 93.19 711 CYS B CA 1
ATOM 12861 C C . CYS B 1 711 ? 23.359 37.719 19.203 1 93.19 711 CYS B C 1
ATOM 12863 O O . CYS B 1 711 ? 23.844 37.344 18.125 1 93.19 711 CYS B O 1
ATOM 12865 N N . ASP B 1 712 ? 24.016 38.5 20.062 1 93.75 712 ASP B N 1
ATOM 12866 C CA . ASP B 1 712 ? 25.359 38.969 19.75 1 93.75 712 ASP B CA 1
ATOM 12867 C C . ASP B 1 712 ? 26.406 38 20.344 1 93.75 712 ASP B C 1
ATOM 12869 O O . ASP B 1 712 ? 26.062 37 20.953 1 93.75 712 ASP B O 1
ATOM 12873 N N . THR B 1 713 ? 27.672 38.188 20.109 1 91.81 713 THR B N 1
ATOM 12874 C CA . THR B 1 713 ? 28.766 37.312 20.531 1 91.81 713 THR B CA 1
ATOM 12875 C C . THR B 1 713 ? 28.938 37.375 22.047 1 91.81 713 THR B C 1
ATOM 12877 O O . THR B 1 713 ? 29.578 36.469 22.625 1 91.81 713 THR B O 1
ATOM 12880 N N . ASP B 1 714 ? 28.391 38.438 22.703 1 89 714 ASP B N 1
ATOM 12881 C CA . ASP B 1 714 ? 28.469 38.562 24.156 1 89 714 ASP B CA 1
ATOM 12882 C C . ASP B 1 714 ? 27.219 37.969 24.812 1 89 714 ASP B C 1
ATOM 12884 O O . ASP B 1 714 ? 27 38.156 26.016 1 89 714 ASP B O 1
ATOM 12888 N N . ALA B 1 715 ? 26.344 37.281 24.047 1 88.19 715 ALA B N 1
ATOM 12889 C CA . ALA B 1 715 ? 25.141 36.625 24.531 1 88.19 715 ALA B CA 1
ATOM 12890 C C . ALA B 1 715 ? 24.078 37.625 24.984 1 88.19 715 ALA B C 1
ATOM 12892 O O . ALA B 1 715 ? 23.375 37.375 25.969 1 88.19 715 ALA B O 1
ATOM 12893 N N . HIS B 1 716 ? 24.125 38.781 24.359 1 89.62 716 HIS B N 1
ATOM 12894 C CA . HIS B 1 716 ? 23.078 39.781 24.594 1 89.62 716 HIS B CA 1
ATOM 12895 C C . HIS B 1 716 ? 22.062 39.781 23.453 1 89.62 716 HIS B C 1
ATOM 12897 O O . HIS B 1 716 ? 22.453 39.781 22.281 1 89.62 716 HIS B O 1
ATOM 12903 N N . GLU B 1 717 ? 20.797 39.719 23.844 1 91.12 717 GLU B N 1
ATOM 12904 C CA . GLU B 1 717 ? 19.734 39.688 22.844 1 91.12 717 GLU B CA 1
ATOM 12905 C C . GLU B 1 717 ? 19.328 41.094 22.406 1 91.12 717 GLU B C 1
ATOM 12907 O O . GLU B 1 717 ? 19.25 42 23.234 1 91.12 717 GLU B O 1
ATOM 12912 N N . HIS B 1 718 ? 19.234 41.312 21.172 1 91.12 718 HIS B N 1
ATOM 12913 C CA . HIS B 1 718 ? 18.719 42.531 20.578 1 91.12 718 HIS B CA 1
ATOM 12914 C C . HIS B 1 718 ? 17.375 42.312 19.891 1 91.12 718 HIS B C 1
ATOM 12916 O O . HIS B 1 718 ? 17.141 41.219 19.344 1 91.12 718 HIS B O 1
ATOM 12922 N N . THR B 1 719 ? 16.5 43.281 19.891 1 88.38 719 THR B N 1
ATOM 12923 C CA . THR B 1 719 ? 15.164 43.156 19.328 1 88.38 719 THR B CA 1
ATOM 12924 C C . THR B 1 719 ? 15.227 42.906 17.828 1 88.38 719 THR B C 1
ATOM 12926 O O . THR B 1 719 ? 14.367 42.219 17.266 1 88.38 719 THR B O 1
ATOM 12929 N N . ASN B 1 720 ? 16.172 43.562 17.203 1 90.25 720 ASN B N 1
ATOM 12930 C CA . ASN B 1 720 ? 16.375 43.344 15.773 1 90.25 720 ASN B CA 1
ATOM 12931 C C . ASN B 1 720 ? 17.797 43.656 15.352 1 90.25 720 ASN B C 1
ATOM 12933 O O . ASN B 1 720 ? 18.609 44.125 16.172 1 90.25 720 ASN B O 1
ATOM 12937 N N . ALA B 1 721 ? 18.094 43.406 14.109 1 92.75 721 ALA B N 1
ATOM 12938 C CA . ALA B 1 721 ? 19.438 43.531 13.586 1 92.75 721 ALA B CA 1
ATOM 12939 C C . ALA B 1 721 ? 19.875 45 13.555 1 92.75 721 ALA B C 1
ATOM 12941 O O . ALA B 1 721 ? 21.062 45.312 13.766 1 92.75 721 ALA B O 1
ATOM 12942 N N . CYS B 1 722 ? 18.938 45.906 13.328 1 91.56 722 CYS B N 1
ATOM 12943 C CA . CYS B 1 722 ? 19.25 47.344 13.289 1 91.56 722 CYS B CA 1
ATOM 12944 C C . CYS B 1 722 ? 19.766 47.812 14.641 1 91.56 722 CYS B C 1
ATOM 12946 O O . CYS B 1 722 ? 20.75 48.562 14.711 1 91.56 722 CYS B O 1
ATOM 12948 N N . LEU B 1 723 ? 19.125 47.375 15.68 1 92.38 723 LEU B N 1
ATOM 12949 C CA . LEU B 1 723 ? 19.516 47.75 17.031 1 92.38 723 LEU B CA 1
ATOM 12950 C C . LEU B 1 723 ? 20.844 47.156 17.406 1 92.38 723 LEU B C 1
ATOM 12952 O O . LEU B 1 723 ? 21.641 47.75 18.141 1 92.38 723 LEU B O 1
ATOM 12956 N N . LEU B 1 724 ? 21.125 45.938 17 1 94 724 LEU B N 1
ATOM 12957 C CA . LEU B 1 724 ? 22.422 45.281 17.203 1 94 724 LEU B CA 1
ATOM 12958 C C . LEU B 1 724 ? 23.547 46.125 16.625 1 94 724 LEU B C 1
ATOM 12960 O O . LEU B 1 724 ? 24.562 46.375 17.281 1 94 724 LEU B O 1
ATOM 12964 N N . LEU B 1 725 ? 23.359 46.594 15.422 1 92.06 725 LEU B N 1
ATOM 12965 C CA . LEU B 1 725 ? 24.391 47.344 14.719 1 92.06 725 LEU B CA 1
ATOM 12966 C C . LEU B 1 725 ? 24.547 48.75 15.32 1 92.06 725 LEU B C 1
ATOM 12968 O O . LEU B 1 725 ? 25.656 49.281 15.328 1 92.06 725 LEU B O 1
ATOM 12972 N N . GLN B 1 726 ? 23.422 49.312 15.719 1 88.94 726 GLN B N 1
ATOM 12973 C CA . GLN B 1 726 ? 23.484 50.594 16.375 1 88.94 726 GLN B CA 1
ATOM 12974 C C . GLN B 1 726 ? 24.375 50.562 17.609 1 88.94 726 GLN B C 1
ATOM 12976 O O . GLN B 1 726 ? 25.047 51.531 17.938 1 88.94 726 GLN B O 1
ATOM 12981 N N . LYS B 1 727 ? 24.328 49.5 18.266 1 90.56 727 LYS B N 1
ATOM 12982 C CA . LYS B 1 727 ? 25.141 49.312 19.469 1 90.56 727 LYS B CA 1
ATOM 12983 C C . LYS B 1 727 ? 26.547 48.844 19.109 1 90.56 727 LYS B C 1
ATOM 12985 O O . LYS B 1 727 ? 27.344 48.531 20 1 90.56 727 LYS B O 1
ATOM 12990 N N . ASP B 1 728 ? 26.875 48.688 17.953 1 89.56 728 ASP B N 1
ATOM 12991 C CA . ASP B 1 728 ? 28.188 48.281 17.422 1 89.56 728 ASP B CA 1
ATOM 12992 C C . ASP B 1 728 ? 28.609 46.938 17.953 1 89.56 728 ASP B C 1
ATOM 12994 O O . ASP B 1 728 ? 29.734 46.75 18.406 1 89.56 728 ASP B O 1
ATOM 12998 N N . LYS B 1 729 ? 27.641 46.031 17.984 1 93.62 729 LYS B N 1
ATOM 12999 C CA . LYS B 1 729 ? 27.906 44.656 18.391 1 93.62 729 LYS B CA 1
ATOM 13000 C C . LYS B 1 729 ? 27.953 43.719 17.188 1 93.62 729 LYS B C 1
ATOM 13002 O O . LYS B 1 729 ? 27.469 44.094 16.109 1 93.62 729 LYS B O 1
ATOM 13007 N N . LYS B 1 730 ? 28.578 42.562 17.406 1 93.38 730 LYS B N 1
ATOM 13008 C CA . LYS B 1 730 ? 28.703 41.594 16.328 1 93.38 730 LYS B CA 1
ATOM 13009 C C . LYS B 1 730 ? 27.656 40.5 16.438 1 93.38 730 LYS B C 1
ATOM 13011 O O . LYS B 1 730 ? 27.359 40.031 17.547 1 93.38 730 LYS B O 1
ATOM 13016 N N . LEU B 1 731 ? 27.172 40.094 15.305 1 94.38 731 LEU B N 1
ATOM 13017 C CA . LEU B 1 731 ? 26.141 39.062 15.242 1 94.38 731 LEU B CA 1
ATOM 13018 C C . LEU B 1 731 ? 26.719 37.688 15.539 1 94.38 731 LEU B C 1
ATOM 13020 O O . LEU B 1 731 ? 27.703 37.281 14.914 1 94.38 731 LEU B O 1
ATOM 13024 N N . ALA B 1 732 ? 26.219 37 16.531 1 93.44 732 ALA B N 1
ATOM 13025 C CA . ALA B 1 732 ? 26.562 35.625 16.781 1 93.44 732 ALA B CA 1
ATOM 13026 C C . ALA B 1 732 ? 25.641 34.688 15.977 1 93.44 732 ALA B C 1
ATOM 13028 O O . ALA B 1 732 ? 26.125 33.875 15.188 1 93.44 732 ALA B O 1
ATOM 13029 N N . TYR B 1 733 ? 24.422 34.781 16.234 1 93.31 733 TYR B N 1
ATOM 13030 C CA . TYR B 1 733 ? 23.453 34.031 15.453 1 93.31 733 TYR B CA 1
ATOM 13031 C C . TYR B 1 733 ? 22.078 34.719 15.492 1 93.31 733 TYR B C 1
ATOM 13033 O O . TYR B 1 733 ? 21.859 35.625 16.266 1 93.31 733 TYR B O 1
ATOM 13041 N N . ARG B 1 734 ? 21.172 34.312 14.57 1 92.81 734 ARG B N 1
ATOM 13042 C CA . ARG B 1 734 ? 19.812 34.844 14.484 1 92.81 734 ARG B CA 1
ATOM 13043 C C . ARG B 1 734 ? 18.891 34.156 15.469 1 92.81 734 ARG B C 1
ATOM 13045 O O . ARG B 1 734 ? 19.078 32.969 15.781 1 92.81 734 ARG B O 1
ATOM 13052 N N . GLY B 1 735 ? 17.859 34.906 15.93 1 90.62 735 GLY B N 1
ATOM 13053 C CA . GLY B 1 735 ? 16.906 34.375 16.891 1 90.62 735 GLY B CA 1
ATOM 13054 C C . GLY B 1 735 ? 17.188 34.781 18.312 1 90.62 735 GLY B C 1
ATOM 13055 O O . GLY B 1 735 ? 18.094 35.594 18.562 1 90.62 735 GLY B O 1
ATOM 13056 N N . HIS B 1 736 ? 16.422 34.219 19.203 1 89.62 736 HIS B N 1
ATOM 13057 C CA . HIS B 1 736 ? 16.578 34.5 20.625 1 89.62 736 HIS B CA 1
ATOM 13058 C C . HIS B 1 736 ? 17.844 33.875 21.172 1 89.62 736 HIS B C 1
ATOM 13060 O O . HIS B 1 736 ? 18.219 32.781 20.75 1 89.62 736 HIS B O 1
ATOM 13066 N N . CYS B 1 737 ? 18.5 34.594 22.047 1 90.44 737 CYS B N 1
ATOM 13067 C CA . CYS B 1 737 ? 19.641 33.969 22.719 1 90.44 737 CYS B CA 1
ATOM 13068 C C . CYS B 1 737 ? 19.219 32.781 23.547 1 90.44 737 CYS B C 1
ATOM 13070 O O . CYS B 1 737 ? 18.25 32.844 24.312 1 90.44 737 CYS B O 1
ATOM 13072 N N . GLN B 1 738 ? 19.859 31.672 23.297 1 88.5 738 GLN B N 1
ATOM 13073 C CA . GLN B 1 738 ? 19.469 30.406 23.922 1 88.5 738 GLN B CA 1
ATOM 13074 C C . GLN B 1 738 ? 20.172 30.234 25.266 1 88.5 738 GLN B C 1
ATOM 13076 O O . GLN B 1 738 ? 21.234 30.797 25.5 1 88.5 738 GLN B O 1
ATOM 13081 N N . ILE B 1 739 ? 19.438 29.406 26.125 1 79.44 739 ILE B N 1
ATOM 13082 C CA . ILE B 1 739 ? 20 29.141 27.453 1 79.44 739 ILE B CA 1
ATOM 13083 C C . ILE B 1 739 ? 20.344 27.656 27.562 1 79.44 739 ILE B C 1
ATOM 13085 O O . ILE B 1 739 ? 19.797 26.828 26.844 1 79.44 739 ILE B O 1
ATOM 13089 N N . SER B 1 740 ? 21.266 27.266 28.375 1 78.81 740 SER B N 1
ATOM 13090 C CA . SER B 1 740 ? 21.641 25.891 28.688 1 78.81 740 SER B CA 1
ATOM 13091 C C . SER B 1 740 ? 22.203 25.172 27.469 1 78.81 740 SER B C 1
ATOM 13093 O O . SER B 1 740 ? 21.812 24.047 27.172 1 78.81 740 SER B O 1
ATOM 13095 N N . CYS B 1 741 ? 22.812 25.844 26.672 1 86 741 CYS B N 1
ATOM 13096 C CA . CYS B 1 741 ? 23.469 25.281 25.5 1 86 741 CYS B CA 1
ATOM 13097 C C . CYS B 1 741 ? 24.953 25.625 25.5 1 86 741 CYS B C 1
ATOM 13099 O O . CYS B 1 741 ? 25.375 26.562 26.172 1 86 741 CYS B O 1
ATOM 13101 N N . SER B 1 742 ? 25.688 24.859 24.844 1 86.69 742 SER B N 1
ATOM 13102 C CA . SER B 1 742 ? 27.125 25.094 24.75 1 86.69 742 SER B CA 1
ATOM 13103 C C . SER B 1 742 ? 27.438 26.078 23.625 1 86.69 742 SER B C 1
ATOM 13105 O O . SER B 1 742 ? 26.969 25.922 22.5 1 86.69 742 SER B O 1
ATOM 13107 N N . MET B 1 743 ? 28.25 27.156 23.906 1 84.5 743 MET B N 1
ATOM 13108 C CA . MET B 1 743 ? 28.594 28.188 22.922 1 84.5 743 MET B CA 1
ATOM 13109 C C . MET B 1 743 ? 30 27.969 22.375 1 84.5 743 MET B C 1
ATOM 13111 O O . MET B 1 743 ? 30.438 28.688 21.484 1 84.5 743 MET B O 1
ATOM 13115 N N . SER B 1 744 ? 30.656 27 22.734 1 82.31 744 SER B N 1
ATOM 13116 C CA . SER B 1 744 ? 32.094 27 22.516 1 82.31 744 SER B CA 1
ATOM 13117 C C . SER B 1 744 ? 32.469 26.156 21.312 1 82.31 744 SER B C 1
ATOM 13119 O O . SER B 1 744 ? 33.531 26.375 20.688 1 82.31 744 SER B O 1
ATOM 13121 N N . SER B 1 745 ? 31.719 25.156 20.938 1 92.19 745 SER B N 1
ATOM 13122 C CA . SER B 1 745 ? 32.188 24.234 19.906 1 92.19 745 SER B CA 1
ATOM 13123 C C . SER B 1 745 ? 31.141 24.094 18.797 1 92.19 745 SER B C 1
ATOM 13125 O O . SER B 1 745 ? 29.938 24.172 19.047 1 92.19 745 SER B O 1
ATOM 13127 N N . PRO B 1 746 ? 31.734 23.922 17.516 1 95.38 746 PRO B N 1
ATOM 13128 C CA . PRO B 1 746 ? 30.797 23.672 16.422 1 95.38 746 PRO B CA 1
ATOM 13129 C C . PRO B 1 746 ? 30.078 22.344 16.531 1 95.38 746 PRO B C 1
ATOM 13131 O O . PRO B 1 746 ? 30.594 21.406 17.172 1 95.38 746 PRO B O 1
ATOM 13134 N N . VAL B 1 747 ? 28.922 22.297 16 1 96.75 747 VAL B N 1
ATOM 13135 C CA . VAL B 1 747 ? 28.141 21.078 16.031 1 96.75 747 VAL B CA 1
ATOM 13136 C C . VAL B 1 747 ? 27.5 20.828 14.664 1 96.75 747 VAL B C 1
ATOM 13138 O O . VAL B 1 747 ? 27.297 21.781 13.891 1 96.75 747 VAL B O 1
ATOM 13141 N N . CYS B 1 748 ? 27.266 19.609 14.375 1 97 748 CYS B N 1
ATOM 13142 C CA . CYS B 1 748 ? 26.547 19.234 13.164 1 97 748 CYS B CA 1
ATOM 13143 C C . CYS B 1 748 ? 25.062 19.078 13.438 1 97 748 CYS B C 1
ATOM 13145 O O . CYS B 1 748 ? 24.672 18.328 14.336 1 97 748 CYS B O 1
ATOM 13147 N N . GLY B 1 749 ? 24.266 19.781 12.664 1 96.94 749 GLY B N 1
ATOM 13148 C CA . GLY B 1 749 ? 22.828 19.641 12.812 1 96.94 749 GLY B CA 1
ATOM 13149 C C . GLY B 1 749 ? 22.25 18.469 12.031 1 96.94 749 GLY B C 1
ATOM 13150 O O . GLY B 1 749 ? 22.859 18 11.078 1 96.94 749 GLY B O 1
ATOM 13151 N N . HIS B 1 750 ? 21.078 18.047 12.445 1 95.62 750 HIS B N 1
ATOM 13152 C CA . HIS B 1 750 ? 20.406 16.953 11.742 1 95.62 750 HIS B CA 1
ATOM 13153 C C . HIS B 1 750 ? 20.047 17.359 10.312 1 95.62 750 HIS B C 1
ATOM 13155 O O . HIS B 1 750 ? 19.703 16.516 9.492 1 95.62 750 HIS B O 1
ATOM 13161 N N . ASP B 1 751 ? 20.094 18.656 10.008 1 95.06 751 ASP B N 1
ATOM 13162 C CA . ASP B 1 751 ? 19.828 19.141 8.656 1 95.06 751 ASP B CA 1
ATOM 13163 C C . ASP B 1 751 ? 21.078 19.047 7.777 1 95.06 751 ASP B C 1
ATOM 13165 O O . ASP B 1 751 ? 21.047 19.391 6.598 1 95.06 751 ASP B O 1
ATOM 13169 N N . GLY B 1 752 ? 22.172 18.656 8.328 1 94.12 752 GLY B N 1
ATOM 13170 C CA . GLY B 1 752 ? 23.391 18.469 7.562 1 94.12 752 GLY B CA 1
ATOM 13171 C C . GLY B 1 752 ? 24.234 19.719 7.484 1 94.12 752 GLY B C 1
ATOM 13172 O O . GLY B 1 752 ? 25.188 19.781 6.699 1 94.12 752 GLY B O 1
ATOM 13173 N N . GLU B 1 753 ? 23.906 20.703 8.25 1 95.62 753 GLU B N 1
ATOM 13174 C CA . GLU B 1 753 ? 24.656 21.953 8.281 1 95.62 753 GLU B CA 1
ATOM 13175 C C . GLU B 1 753 ? 25.5 22.062 9.555 1 95.62 753 GLU B C 1
ATOM 13177 O O . GLU B 1 753 ? 25.094 21.578 10.609 1 95.62 753 GLU B O 1
ATOM 13182 N N . THR B 1 754 ? 26.656 22.719 9.414 1 96.38 754 THR B N 1
ATOM 13183 C CA . THR B 1 754 ? 27.516 22.938 10.57 1 96.38 754 THR B CA 1
ATOM 13184 C C . THR B 1 754 ? 27.188 24.266 11.234 1 96.38 754 THR B C 1
ATOM 13186 O O . THR B 1 754 ? 27.203 25.312 10.586 1 96.38 754 THR B O 1
ATOM 13189 N N . TYR B 1 755 ? 26.906 24.234 12.469 1 96.38 755 TYR B N 1
ATOM 13190 C CA . TYR B 1 755 ? 26.625 25.422 13.258 1 96.38 755 TYR B CA 1
ATOM 13191 C C . TYR B 1 755 ? 27.812 25.766 14.148 1 96.38 755 TYR B C 1
ATOM 13193 O O . TYR B 1 755 ? 28.562 24.891 14.578 1 96.38 755 TYR B O 1
ATOM 13201 N N . SER B 1 756 ? 27.938 27.016 14.477 1 93.81 756 SER B N 1
ATOM 13202 C CA . SER B 1 756 ? 29.062 27.469 15.281 1 93.81 756 SER B CA 1
ATOM 13203 C C . SER B 1 756 ? 28.938 27.016 16.734 1 93.81 756 SER B C 1
ATOM 13205 O O . SER B 1 756 ? 29.938 26.891 17.438 1 93.81 756 SER B O 1
ATOM 13207 N N . SER B 1 757 ? 27.75 26.828 17.109 1 94.38 757 SER B N 1
ATOM 13208 C CA . SER B 1 757 ? 27.484 26.375 18.469 1 94.38 757 SER B CA 1
ATOM 13209 C C . SER B 1 757 ? 26.156 25.625 18.562 1 94.38 757 SER B C 1
ATOM 13211 O O . SER B 1 757 ? 25.344 25.703 17.641 1 94.38 757 SER B O 1
ATOM 13213 N N . GLU B 1 758 ? 26.016 24.938 19.656 1 93.88 758 GLU B N 1
ATOM 13214 C CA . GLU B 1 758 ? 24.75 24.266 19.938 1 93.88 758 GLU B CA 1
ATOM 13215 C C . GLU B 1 758 ? 23.609 25.281 20.062 1 93.88 758 GLU B C 1
ATOM 13217 O O . GLU B 1 758 ? 22.484 25.016 19.672 1 93.88 758 GLU B O 1
ATOM 13222 N N . CYS B 1 759 ? 23.922 26.5 20.594 1 93.12 759 CYS B N 1
ATOM 13223 C CA . CYS B 1 759 ? 22.938 27.562 20.781 1 93.12 759 CYS B CA 1
ATOM 13224 C C . CYS B 1 759 ? 22.406 28.062 19.438 1 93.12 759 CYS B C 1
ATOM 13226 O O . CYS B 1 759 ? 21.219 28.344 19.297 1 93.12 759 CYS B O 1
ATOM 13228 N N . GLU B 1 760 ? 23.312 28.156 18.531 1 94.62 760 GLU B N 1
ATOM 13229 C CA . GLU B 1 760 ? 22.891 28.594 17.203 1 94.62 760 GLU B CA 1
ATOM 13230 C C . GLU B 1 760 ? 21.953 27.578 16.562 1 94.62 760 GLU B C 1
ATOM 13232 O O . GLU B 1 760 ? 20.969 27.969 15.914 1 94.62 760 GLU B O 1
ATOM 13237 N N . ALA B 1 761 ? 22.312 26.297 16.672 1 95.31 761 ALA B N 1
ATOM 13238 C CA . ALA B 1 761 ? 21.469 25.25 16.094 1 95.31 761 ALA B CA 1
ATOM 13239 C C . ALA B 1 761 ? 20.062 25.281 16.703 1 95.31 761 ALA B C 1
ATOM 13241 O O . ALA B 1 761 ? 19.062 25.188 15.992 1 95.31 761 ALA B O 1
ATOM 13242 N N . LEU B 1 762 ? 19.984 25.422 18 1 92.94 762 LEU B N 1
ATOM 13243 C CA . LEU B 1 762 ? 18.703 25.469 18.703 1 92.94 762 LEU B CA 1
ATOM 13244 C C . LEU B 1 762 ? 17.891 26.688 18.281 1 92.94 762 LEU B C 1
ATOM 13246 O O . LEU B 1 762 ? 16.672 26.594 18.125 1 92.94 762 LEU B O 1
ATOM 13250 N N . ALA B 1 763 ? 18.562 27.797 18.156 1 92.56 763 ALA B N 1
ATOM 13251 C CA . ALA B 1 763 ? 17.891 29.031 17.734 1 92.56 763 ALA B CA 1
ATOM 13252 C C . ALA B 1 763 ? 17.328 28.891 16.312 1 92.56 763 ALA B C 1
ATOM 13254 O O . ALA B 1 763 ? 16.297 29.469 15.992 1 92.56 763 ALA B O 1
ATOM 13255 N N . ALA B 1 764 ? 18 28.109 15.547 1 94.25 764 ALA B N 1
ATOM 13256 C CA . ALA B 1 764 ? 17.562 27.859 14.18 1 94.25 764 ALA B CA 1
ATOM 13257 C C . ALA B 1 764 ? 16.516 26.734 14.141 1 94.25 764 ALA B C 1
ATOM 13259 O O . ALA B 1 764 ? 16.078 26.328 13.062 1 94.25 764 ALA B O 1
ATOM 13260 N N . HIS B 1 765 ? 16.125 26.203 15.203 1 95.25 765 HIS B N 1
ATOM 13261 C CA . HIS B 1 765 ? 15.141 25.125 15.328 1 95.25 765 HIS B CA 1
ATOM 13262 C C . HIS B 1 765 ? 15.648 23.844 14.688 1 95.25 765 HIS B C 1
ATOM 13264 O O . HIS B 1 765 ? 14.914 23.172 13.961 1 95.25 765 HIS B O 1
ATOM 13270 N N . VAL B 1 766 ? 16.875 23.547 14.898 1 96.69 766 VAL B N 1
ATOM 13271 C CA . VAL B 1 766 ? 17.469 22.312 14.391 1 96.69 766 VAL B CA 1
ATOM 13272 C C . VAL B 1 766 ? 18.109 21.547 15.539 1 96.69 766 VAL B C 1
ATOM 13274 O O . VAL B 1 766 ? 18.812 22.125 16.375 1 96.69 766 VAL B O 1
ATOM 13277 N N . THR B 1 767 ? 17.844 20.266 15.578 1 95.62 767 THR B N 1
ATOM 13278 C CA . THR B 1 767 ? 18.453 19.422 16.594 1 95.62 767 THR B CA 1
ATOM 13279 C C . THR B 1 767 ? 19.891 19.062 16.203 1 95.62 767 THR B C 1
ATOM 13281 O O . THR B 1 767 ? 20.234 19.062 15.031 1 95.62 767 THR B O 1
ATOM 13284 N N . VAL B 1 768 ? 20.656 18.75 17.234 1 95.75 768 VAL B N 1
ATOM 13285 C CA . VAL B 1 768 ? 22.062 18.438 17.031 1 95.75 768 VAL B CA 1
ATOM 13286 C C . VAL B 1 768 ? 22.219 16.953 16.734 1 95.75 768 VAL B C 1
ATOM 13288 O O . VAL B 1 768 ? 21.703 16.109 17.469 1 95.75 768 VAL B O 1
ATOM 13291 N N . ASP B 1 769 ? 22.906 16.594 15.711 1 95.81 769 ASP B N 1
ATOM 13292 C CA . ASP B 1 769 ? 23.219 15.219 15.352 1 95.81 769 ASP B CA 1
ATOM 13293 C C . ASP B 1 769 ? 24.422 14.711 16.125 1 95.81 769 ASP B C 1
ATOM 13295 O O . ASP B 1 769 ? 24.297 13.82 16.969 1 95.81 769 ASP B O 1
ATOM 13299 N N . TYR B 1 770 ? 25.594 15.344 15.969 1 95.12 770 TYR B N 1
ATOM 13300 C CA . TYR B 1 770 ? 26.812 14.992 16.719 1 95.12 770 TYR B CA 1
ATOM 13301 C C . TYR B 1 770 ? 27.734 16.203 16.859 1 95.12 770 TYR B C 1
ATOM 13303 O O . TYR B 1 770 ? 27.578 17.188 16.141 1 95.12 770 TYR B O 1
ATOM 13311 N N . PRO B 1 771 ? 28.641 16.125 17.844 1 94.44 771 PRO B N 1
ATOM 13312 C CA . PRO B 1 771 ? 29.562 17.234 18.047 1 94.44 771 PRO B CA 1
ATOM 13313 C C . PRO B 1 771 ? 30.609 17.344 16.938 1 94.44 771 PRO B C 1
ATOM 13315 O O . PRO B 1 771 ? 31.062 16.328 16.406 1 94.44 771 PRO B O 1
ATOM 13318 N N . GLY B 1 772 ? 30.953 18.578 16.578 1 94.25 772 GLY B N 1
ATOM 13319 C CA . GLY B 1 772 ? 31.906 18.812 15.508 1 94.25 772 GLY B CA 1
ATOM 13320 C C . GLY B 1 772 ? 31.25 19.172 14.18 1 94.25 772 GLY B C 1
ATOM 13321 O O . GLY B 1 772 ? 30.031 19.188 14.078 1 94.25 772 GLY B O 1
ATOM 13322 N N . PRO B 1 773 ? 32.062 19.547 13.227 1 94.75 773 PRO B N 1
ATOM 13323 C CA . PRO B 1 773 ? 31.531 19.859 11.898 1 94.75 773 PRO B CA 1
ATOM 13324 C C . PRO B 1 773 ? 30.953 18.625 11.203 1 94.75 773 PRO B C 1
ATOM 13326 O O . PRO B 1 773 ? 31.375 17.5 11.492 1 94.75 773 PRO B O 1
ATOM 13329 N N . CYS B 1 774 ? 30.078 18.875 10.359 1 96.19 774 CYS B N 1
ATOM 13330 C CA . CYS B 1 774 ? 29.469 17.766 9.617 1 96.19 774 CYS B CA 1
ATOM 13331 C C . CYS B 1 774 ? 30.5 17.094 8.711 1 96.19 774 CYS B C 1
ATOM 13333 O O . CYS B 1 774 ? 31.25 17.75 8 1 96.19 774 CYS B O 1
ATOM 13335 N N . ARG B 1 775 ? 30.547 15.773 8.828 1 92.38 775 ARG B N 1
ATOM 13336 C CA . ARG B 1 775 ? 31.562 15.047 8.062 1 92.38 775 ARG B CA 1
ATOM 13337 C C . ARG B 1 775 ? 30.984 13.766 7.473 1 92.38 775 ARG B C 1
ATOM 13339 O O . ARG B 1 775 ? 31.547 13.219 6.516 1 92.38 775 ARG B O 1
ATOM 13346 N N . VAL B 1 776 ? 29.953 13.258 8.055 1 89.06 776 VAL B N 1
ATOM 13347 C CA . VAL B 1 776 ? 29.375 11.992 7.617 1 89.06 776 VAL B CA 1
ATOM 13348 C C . VAL B 1 776 ? 27.859 12.109 7.559 1 89.06 776 VAL B C 1
ATOM 13350 O O . VAL B 1 776 ? 27.266 12.992 8.188 1 89.06 776 VAL B O 1
ATOM 13353 N N . VAL B 1 777 ? 27.297 11.273 6.676 1 88.44 777 VAL B N 1
ATOM 13354 C CA . VAL B 1 777 ? 25.859 11.258 6.52 1 88.44 777 VAL B CA 1
ATOM 13355 C C . VAL B 1 777 ? 25.312 9.852 6.773 1 88.44 777 VAL B C 1
ATOM 13357 O O . VAL B 1 777 ? 25.953 8.859 6.398 1 88.44 777 VAL B O 1
ATOM 13360 N N . GLY B 1 778 ? 24.172 9.773 7.449 1 86.38 778 GLY B N 1
ATOM 13361 C CA . GLY B 1 778 ? 23.547 8.492 7.734 1 86.38 778 GLY B CA 1
ATOM 13362 C C . GLY B 1 778 ? 22.594 8.039 6.648 1 86.38 778 GLY B C 1
ATOM 13363 O O . GLY B 1 778 ? 22.656 8.523 5.516 1 86.38 778 GLY B O 1
ATOM 13364 N N . TYR B 1 779 ? 21.734 7.027 6.996 1 80.81 779 TYR B N 1
ATOM 13365 C CA . TYR B 1 779 ? 20.766 6.469 6.062 1 80.81 779 TYR B CA 1
ATOM 13366 C C . TYR B 1 779 ? 19.484 7.297 6.047 1 80.81 779 TYR B C 1
ATOM 13368 O O . TYR B 1 779 ? 19.062 7.816 7.082 1 80.81 779 TYR B O 1
ATOM 13376 N N . PHE B 1 780 ? 18.953 7.422 4.902 1 81.75 780 PHE B N 1
ATOM 13377 C CA . PHE B 1 780 ? 17.719 8.188 4.793 1 81.75 780 PHE B CA 1
ATOM 13378 C C . PHE B 1 780 ? 16.5 7.277 4.938 1 81.75 780 PHE B C 1
ATOM 13380 O O . PHE B 1 780 ? 15.375 7.75 5.105 1 81.75 780 PHE B O 1
ATOM 13387 N N . SER B 1 781 ? 16.75 5.812 4.812 1 65.25 781 SER B N 1
ATOM 13388 C CA . SER B 1 781 ? 15.594 4.914 4.883 1 65.25 781 SER B CA 1
ATOM 13389 C C . SER B 1 781 ? 15.258 4.559 6.328 1 65.25 781 SER B C 1
ATOM 13391 O O . SER B 1 781 ? 16.141 4.539 7.191 1 65.25 781 SER B O 1
ATOM 13393 N N . GLY B 1 782 ? 14.18 4.934 6.98 1 55.06 782 GLY B N 1
ATOM 13394 C CA . GLY B 1 782 ? 13.695 4.875 8.352 1 55.06 782 GLY B CA 1
ATOM 13395 C C . GLY B 1 782 ? 13.875 3.512 8.992 1 55.06 782 GLY B C 1
ATOM 13396 O O . GLY B 1 782 ? 13.625 3.342 10.188 1 55.06 782 GLY B O 1
ATOM 13397 N N . ASN B 1 783 ? 14.102 2.32 8.234 1 51.34 783 ASN B N 1
ATOM 13398 C CA . ASN B 1 783 ? 13.961 1.044 8.922 1 51.34 783 ASN B CA 1
ATOM 13399 C C . ASN B 1 783 ? 15.305 0.539 9.438 1 51.34 783 ASN B C 1
ATOM 13401 O O . ASN B 1 783 ? 15.422 -0.616 9.859 1 51.34 783 ASN B O 1
ATOM 13405 N N . VAL B 1 784 ? 16.297 1.43 9.336 1 53.5 784 VAL B N 1
ATOM 13406 C CA . VAL B 1 784 ? 17.578 0.841 9.711 1 53.5 784 VAL B CA 1
ATOM 13407 C C . VAL B 1 784 ? 17.875 1.148 11.172 1 53.5 784 VAL B C 1
ATOM 13409 O O . VAL B 1 784 ? 17.766 2.297 11.609 1 53.5 784 VAL B O 1
ATOM 13412 N N . SER B 1 785 ? 17.672 0.325 12.203 1 53 785 SER B N 1
ATOM 13413 C CA . SER B 1 785 ? 17.891 0.475 13.641 1 53 785 SER B CA 1
ATOM 13414 C C . SER B 1 785 ? 19.281 1.038 13.922 1 53 785 SER B C 1
ATOM 13416 O O . SER B 1 785 ? 19.516 1.67 14.953 1 53 785 SER B O 1
ATOM 13418 N N . GLY B 1 786 ? 20.422 0.741 13.141 1 54.31 786 GLY B N 1
ATOM 13419 C CA . GLY B 1 786 ? 21.719 1.133 13.656 1 54.31 786 GLY B CA 1
ATOM 13420 C C . GLY B 1 786 ? 22.609 1.777 12.602 1 54.31 786 GLY B C 1
ATOM 13421 O O . GLY B 1 786 ? 22.828 1.206 11.531 1 54.31 786 GLY B O 1
ATOM 13422 N N . SER B 1 787 ? 22.531 3.137 12.547 1 55.62 787 SER B N 1
ATOM 13423 C CA . SER B 1 787 ? 23.422 3.748 11.555 1 55.62 787 SER B CA 1
ATOM 13424 C C . SER B 1 787 ? 24.875 3.676 11.984 1 55.62 787 SER B C 1
ATOM 13426 O O . SER B 1 787 ? 25.219 4.059 13.109 1 55.62 787 SER B O 1
ATOM 13428 N N . GLU B 1 788 ? 25.625 2.811 11.469 1 66.31 788 GLU B N 1
ATOM 13429 C CA . GLU B 1 788 ? 27.062 2.85 11.758 1 66.31 788 GLU B CA 1
ATOM 13430 C C . GLU B 1 788 ? 27.75 3.957 10.969 1 66.31 788 GLU B C 1
ATOM 13432 O O . GLU B 1 788 ? 28.094 3.771 9.797 1 66.31 788 GLU B O 1
ATOM 13437 N N . CYS B 1 789 ? 27.5 5.371 11.438 1 81.56 789 CYS B N 1
ATOM 13438 C CA . CYS B 1 789 ? 28.344 6.426 10.883 1 81.56 789 CYS B CA 1
ATOM 13439 C C . CYS B 1 789 ? 29.766 6.324 11.406 1 81.56 789 CYS B C 1
ATOM 13441 O O . CYS B 1 789 ? 30 6.48 12.609 1 81.56 789 CYS B O 1
ATOM 13443 N N . PRO B 1 790 ? 30.656 6.027 10.562 1 79 790 PRO B N 1
ATOM 13444 C CA . PRO B 1 790 ? 32.031 5.844 11.023 1 79 790 PRO B CA 1
ATOM 13445 C C . PRO B 1 790 ? 32.594 7.078 11.727 1 79 790 PRO B C 1
ATOM 13447 O O . PRO B 1 790 ? 32.438 8.195 11.234 1 79 790 PRO B O 1
ATOM 13450 N N . GLY B 1 791 ? 33.156 6.879 12.891 1 83.25 791 GLY B N 1
ATOM 13451 C CA . GLY B 1 791 ? 33.875 7.926 13.586 1 83.25 791 GLY B CA 1
ATOM 13452 C C . GLY B 1 791 ? 32.969 8.852 14.383 1 83.25 791 GLY B C 1
ATOM 13453 O O . GLY B 1 791 ? 33.438 9.867 14.914 1 83.25 791 GLY B O 1
ATOM 13454 N N . VAL B 1 792 ? 31.781 8.656 14.43 1 89.75 792 VAL B N 1
ATOM 13455 C CA . VAL B 1 792 ? 30.859 9.539 15.141 1 89.75 792 VAL B CA 1
ATOM 13456 C C . VAL B 1 792 ? 30.484 8.922 16.484 1 89.75 792 VAL B C 1
ATOM 13458 O O . VAL B 1 792 ? 30.172 7.734 16.562 1 89.75 792 VAL B O 1
ATOM 13461 N N . ILE B 1 793 ? 30.656 9.742 17.547 1 89.12 793 ILE B N 1
ATOM 13462 C CA . ILE B 1 793 ? 30.203 9.344 18.875 1 89.12 793 ILE B CA 1
ATOM 13463 C C . ILE B 1 793 ? 28.891 10.055 19.203 1 89.12 793 ILE B C 1
ATOM 13465 O O . ILE B 1 793 ? 28.859 11.281 19.312 1 89.12 793 ILE B O 1
ATOM 13469 N N . CYS B 1 794 ? 27.938 9.344 19.422 1 91.44 794 CYS B N 1
ATOM 13470 C CA . CYS B 1 794 ? 26.625 9.906 19.656 1 91.44 794 CYS B CA 1
ATOM 13471 C C . CYS B 1 794 ? 26.422 10.219 21.141 1 91.44 794 CYS B C 1
ATOM 13473 O O . CYS B 1 794 ? 26.812 9.438 22 1 91.44 794 CYS B O 1
ATOM 13475 N N . PRO B 1 795 ? 25.906 11.398 21.406 1 87.81 795 PRO B N 1
ATOM 13476 C CA . PRO B 1 795 ? 25.562 11.703 22.797 1 87.81 795 PRO B CA 1
ATOM 13477 C C . PRO B 1 795 ? 24.469 10.797 23.344 1 87.81 795 PRO B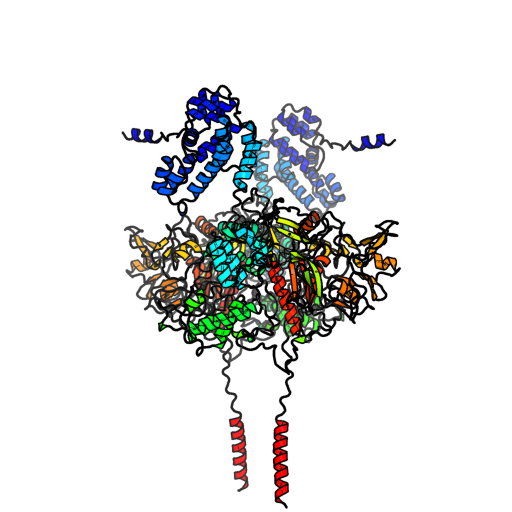 C 1
ATOM 13479 O O . PRO B 1 795 ? 23.656 10.266 22.578 1 87.81 795 PRO B O 1
ATOM 13482 N N . PRO B 1 796 ? 24.391 10.648 24.609 1 89.31 796 PRO B N 1
ATOM 13483 C CA . PRO B 1 796 ? 23.344 9.812 25.188 1 89.31 796 PRO B CA 1
ATOM 13484 C C . PRO B 1 796 ? 21.938 10.398 25 1 89.31 796 PRO B C 1
ATOM 13486 O O . PRO B 1 796 ? 21.766 11.617 25.094 1 89.31 796 PRO B O 1
ATOM 13489 N N . VAL B 1 797 ? 21.047 9.578 24.766 1 91.56 797 VAL B N 1
ATOM 13490 C CA . VAL B 1 797 ? 19.672 10 24.531 1 91.56 797 VAL B CA 1
ATOM 13491 C C . VAL B 1 797 ? 18.906 10.031 25.844 1 91.56 797 VAL B C 1
ATOM 13493 O O . VAL B 1 797 ? 18.953 9.078 26.625 1 91.56 797 VAL B O 1
ATOM 13496 N N . LEU B 1 798 ? 18.375 11.141 26.141 1 90.44 798 LEU B N 1
ATOM 13497 C CA . LEU B 1 798 ? 17.531 11.297 27.328 1 90.44 798 LEU B CA 1
ATOM 13498 C C . LEU B 1 798 ? 16.062 11.406 26.922 1 90.44 798 LEU B C 1
ATOM 13500 O O . LEU B 1 798 ? 15.727 12 25.906 1 90.44 798 LEU B O 1
ATOM 13504 N N . PRO B 1 799 ? 15.18 10.961 27.781 1 91.31 799 PRO B N 1
ATOM 13505 C CA . PRO B 1 799 ? 15.398 10.156 28.984 1 91.31 799 PRO B CA 1
ATOM 13506 C C . PRO B 1 799 ? 15.898 8.742 28.672 1 91.31 799 PRO B C 1
ATOM 13508 O O . PRO B 1 799 ? 15.711 8.258 27.547 1 91.31 799 PRO B O 1
ATOM 13511 N N . LYS B 1 800 ? 16.438 8.039 29.547 1 89.31 800 LYS B N 1
ATOM 13512 C CA . LYS B 1 800 ? 17.109 6.762 29.312 1 89.31 800 LYS B CA 1
ATOM 13513 C C . LYS B 1 800 ? 16.109 5.684 28.906 1 89.31 800 LYS B C 1
ATOM 13515 O O . LYS B 1 800 ? 16.453 4.758 28.172 1 89.31 800 LYS B O 1
ATOM 13520 N N . ARG B 1 801 ? 14.914 5.777 29.25 1 91.12 801 ARG B N 1
ATOM 13521 C CA . ARG B 1 801 ? 13.898 4.773 28.953 1 91.12 801 ARG B CA 1
ATOM 13522 C C . ARG B 1 801 ? 13.273 5.016 27.578 1 91.12 801 ARG B C 1
ATOM 13524 O O . ARG B 1 801 ? 12.383 4.281 27.156 1 91.12 801 ARG B O 1
ATOM 13531 N N . CYS B 1 802 ? 13.82 5.941 26.891 1 93.69 802 CYS B N 1
ATOM 13532 C CA . CYS B 1 802 ? 13.258 6.273 25.594 1 93.69 802 CYS B CA 1
ATOM 13533 C C . CYS B 1 802 ? 13.961 5.5 24.484 1 93.69 802 CYS B C 1
ATOM 13535 O O . CYS B 1 802 ? 15.188 5.531 24.375 1 93.69 802 CYS B O 1
ATOM 13537 N N . LYS B 1 803 ? 13.18 4.723 23.75 1 91.62 803 LYS B N 1
ATOM 13538 C CA . LYS B 1 803 ? 13.719 4.18 22.516 1 91.62 803 LYS B CA 1
ATOM 13539 C C . LYS B 1 803 ? 13.711 5.227 21.406 1 91.62 803 LYS B C 1
ATOM 13541 O O . LYS B 1 803 ? 12.672 5.465 20.781 1 91.62 803 LYS B O 1
ATOM 13546 N N . PRO B 1 804 ? 14.773 5.75 21.078 1 91.88 804 PRO B N 1
ATOM 13547 C CA . PRO B 1 804 ? 14.836 6.918 20.203 1 91.88 804 PRO B CA 1
ATOM 13548 C C . PRO B 1 804 ? 14.609 6.559 18.734 1 91.88 804 PRO B C 1
ATOM 13550 O O . PRO B 1 804 ? 14.539 5.379 18.391 1 91.88 804 PRO B O 1
ATOM 13553 N N . ILE B 1 805 ? 14.398 7.52 17.984 1 90.69 805 ILE B N 1
ATOM 13554 C CA . ILE B 1 805 ? 14.258 7.371 16.547 1 90.69 805 ILE B CA 1
ATOM 13555 C C . ILE B 1 805 ? 15.461 7.984 15.844 1 90.69 805 ILE B C 1
ATOM 13557 O O . ILE B 1 805 ? 16.125 8.859 16.391 1 90.69 805 ILE B O 1
ATOM 13561 N N . LEU B 1 806 ? 15.727 7.492 14.727 1 90.94 806 LEU B N 1
ATOM 13562 C CA . LEU B 1 806 ? 16.797 8.039 13.898 1 90.94 806 LEU B CA 1
ATOM 13563 C C . LEU B 1 806 ? 16.219 8.836 12.727 1 90.94 806 LEU B C 1
ATOM 13565 O O . LEU B 1 806 ? 15.648 8.258 11.797 1 90.94 806 LEU B O 1
ATOM 13569 N N . PRO B 1 807 ? 16.359 10.172 12.758 1 92 807 PRO B N 1
ATOM 13570 C CA . PRO B 1 807 ? 15.852 10.961 11.633 1 92 807 PRO B CA 1
ATOM 13571 C C . PRO B 1 807 ? 16.547 10.617 10.312 1 92 807 PRO B C 1
ATOM 13573 O O . PRO B 1 807 ? 17.656 10.078 10.32 1 92 807 PRO B O 1
ATOM 13576 N N . PRO B 1 808 ? 15.922 10.945 9.203 1 89.5 808 PRO B N 1
ATOM 13577 C CA . PRO B 1 808 ? 16.531 10.633 7.91 1 89.5 808 PRO B CA 1
ATOM 13578 C C . PRO B 1 808 ? 17.859 11.352 7.695 1 89.5 808 PRO B C 1
ATOM 13580 O O . PRO B 1 808 ? 17.938 12.57 7.848 1 89.5 808 PRO B O 1
ATOM 13583 N N . GLY B 1 809 ? 18.844 10.578 7.391 1 89.38 809 GLY B N 1
ATOM 13584 C CA . GLY B 1 809 ? 20.156 11.125 7.105 1 89.38 809 GLY B CA 1
ATOM 13585 C C . GLY B 1 809 ? 21 11.359 8.352 1 89.38 809 GLY B C 1
ATOM 13586 O O . GLY B 1 809 ? 22.141 11.82 8.266 1 89.38 809 GLY B O 1
ATOM 13587 N N . ALA B 1 810 ? 20.453 11.047 9.469 1 91.56 810 ALA B N 1
ATOM 13588 C CA . ALA B 1 810 ? 21.125 11.32 10.742 1 91.56 810 ALA B CA 1
ATOM 13589 C C . ALA B 1 810 ? 22.047 10.172 11.133 1 91.56 810 ALA B C 1
ATOM 13591 O O . ALA B 1 810 ? 21.906 9.055 10.625 1 91.56 810 ALA B O 1
ATOM 13592 N N . CYS B 1 811 ? 23.016 10.453 11.961 1 91.44 811 CYS B N 1
ATOM 13593 C CA . CYS B 1 811 ? 23.922 9.445 12.508 1 91.44 811 CYS B CA 1
ATOM 13594 C C . CYS B 1 811 ? 23.516 9.078 13.938 1 91.44 811 CYS B C 1
ATOM 13596 O O . CYS B 1 811 ? 23.766 7.961 14.391 1 91.44 811 CYS B O 1
ATOM 13598 N N . CYS B 1 812 ? 23 10.062 14.609 1 93.44 812 CYS B N 1
ATOM 13599 C CA . CYS B 1 812 ? 22.672 9.844 16.016 1 93.44 812 CYS B CA 1
ATOM 13600 C C . CYS B 1 812 ? 21.156 9.922 16.219 1 93.44 812 CYS B C 1
ATOM 13602 O O . CYS B 1 812 ? 20.484 10.773 15.633 1 93.44 812 CYS B O 1
ATOM 13604 N N . PRO B 1 813 ? 20.625 9.055 17.047 1 92.25 813 PRO B N 1
ATOM 13605 C CA . PRO B 1 813 ? 19.188 9.023 17.297 1 92.25 813 PRO B CA 1
ATOM 13606 C C . PRO B 1 813 ? 18.734 10.117 18.266 1 92.25 813 PRO B C 1
ATOM 13608 O O . PRO B 1 813 ? 19.562 10.703 18.969 1 92.25 813 PRO B O 1
ATOM 13611 N N . VAL B 1 814 ? 17.5 10.461 18.234 1 93.38 814 VAL B N 1
ATOM 13612 C CA . VAL B 1 814 ? 16.906 11.477 19.094 1 93.38 814 VAL B CA 1
ATOM 13613 C C . VAL B 1 814 ? 15.562 10.977 19.641 1 93.38 814 VAL B C 1
ATOM 13615 O O . VAL B 1 814 ? 14.828 10.273 18.938 1 93.38 814 VAL B O 1
ATOM 13618 N N . CYS B 1 815 ? 15.297 11.25 20.906 1 95.62 815 CYS B N 1
ATOM 13619 C CA . CYS B 1 815 ? 13.992 10.93 21.469 1 95.62 815 CYS B CA 1
ATOM 13620 C C . CYS B 1 815 ? 12.969 12.008 21.125 1 95.62 815 CYS B C 1
ATOM 13622 O O . CYS B 1 815 ? 12.742 12.922 21.922 1 95.62 815 CYS B O 1
ATOM 13624 N N . ALA B 1 816 ? 12.391 11.93 19.984 1 96.31 816 ALA B N 1
ATOM 13625 C CA . ALA B 1 816 ? 11.445 12.906 19.469 1 96.31 816 ALA B CA 1
ATOM 13626 C C . ALA B 1 816 ? 10.398 12.242 18.578 1 96.31 816 ALA B C 1
ATOM 13628 O O . ALA B 1 816 ? 10.656 11.18 18 1 96.31 816 ALA B O 1
ATOM 13629 N N . ALA B 1 817 ? 9.227 12.805 18.625 1 96.94 817 ALA B N 1
ATOM 13630 C CA . ALA B 1 817 ? 8.234 12.398 17.625 1 96.94 817 ALA B CA 1
ATOM 13631 C C . ALA B 1 817 ? 8.547 13.008 16.266 1 96.94 817 ALA B C 1
ATOM 13633 O O . ALA B 1 817 ? 8.82 14.211 16.156 1 96.94 817 ALA B O 1
ATOM 13634 N N . GLU B 1 818 ? 8.578 12.195 15.297 1 96.25 818 GLU B N 1
ATOM 13635 C CA . GLU B 1 818 ? 8.945 12.641 13.953 1 96.25 818 GLU B CA 1
ATOM 13636 C C . GLU B 1 818 ? 7.73 12.711 13.039 1 96.25 818 GLU B C 1
ATOM 13638 O O . GLU B 1 818 ? 6.953 11.758 12.961 1 96.25 818 GLU B O 1
ATOM 13643 N N . LEU B 1 819 ? 7.52 13.852 12.375 1 96.38 819 LEU B N 1
ATOM 13644 C CA . LEU B 1 819 ? 6.535 14.031 11.312 1 96.38 819 LEU B CA 1
ATOM 13645 C C . LEU B 1 819 ? 7.215 14.273 9.977 1 96.38 819 LEU B C 1
ATOM 13647 O O . LEU B 1 819 ? 7.961 15.242 9.82 1 96.38 819 LEU B O 1
ATOM 13651 N N . ARG B 1 820 ? 7.02 13.43 9.109 1 94.31 820 ARG B N 1
ATOM 13652 C CA . ARG B 1 820 ? 7.496 13.641 7.746 1 94.31 820 ARG B CA 1
ATOM 13653 C C . ARG B 1 820 ? 6.414 14.273 6.879 1 94.31 820 ARG B C 1
ATOM 13655 O O . ARG B 1 820 ? 5.652 13.57 6.215 1 94.31 820 ARG B O 1
ATOM 13662 N N . VAL B 1 821 ? 6.492 15.523 6.773 1 96.81 821 VAL B N 1
ATOM 13663 C CA . VAL B 1 821 ? 5.398 16.281 6.176 1 96.81 821 VAL B CA 1
ATOM 13664 C C . VAL B 1 821 ? 5.598 16.375 4.664 1 96.81 821 VAL B C 1
ATOM 13666 O O . VAL B 1 821 ? 6.559 17 4.195 1 96.81 821 VAL B O 1
ATOM 13669 N N . LEU B 1 822 ? 4.672 15.773 3.99 1 95.75 822 LEU B N 1
ATOM 13670 C CA . LEU B 1 822 ? 4.645 15.883 2.535 1 95.75 822 LEU B CA 1
ATOM 13671 C C . LEU B 1 822 ? 4.051 17.219 2.1 1 95.75 822 LEU B C 1
ATOM 13673 O O . LEU B 1 822 ? 2.98 17.609 2.568 1 95.75 822 LEU B O 1
ATOM 13677 N N . TYR B 1 823 ? 4.781 17.984 1.271 1 95.25 823 TYR B N 1
ATOM 13678 C CA . TYR B 1 823 ? 4.273 19.281 0.815 1 95.25 823 TYR B CA 1
ATOM 13679 C C . TYR B 1 823 ? 4.348 19.391 -0.703 1 95.25 823 TYR B C 1
ATOM 13681 O O . TYR B 1 823 ? 5.039 18.594 -1.355 1 95.25 823 TYR B O 1
ATOM 13689 N N . LYS B 1 824 ? 3.594 20.25 -1.242 1 92.44 824 LYS B N 1
ATOM 13690 C CA . LYS B 1 824 ? 3.574 20.531 -2.676 1 92.44 824 LYS B CA 1
ATOM 13691 C C . LYS B 1 824 ? 4.254 21.859 -2.994 1 92.44 824 LYS B C 1
ATOM 13693 O O . LYS B 1 824 ? 3.773 22.922 -2.594 1 92.44 824 LYS B O 1
ATOM 13698 N N . PRO B 1 825 ? 5.375 21.844 -3.732 1 90.38 825 PRO B N 1
ATOM 13699 C CA . PRO B 1 825 ? 6.133 23.078 -4.012 1 90.38 825 PRO B CA 1
ATOM 13700 C C . PRO B 1 825 ? 5.32 24.109 -4.773 1 90.38 825 PRO B C 1
ATOM 13702 O O . PRO B 1 825 ? 5.516 25.312 -4.586 1 90.38 825 PRO B O 1
ATOM 13705 N N . GLU B 1 826 ? 4.387 23.75 -5.594 1 88.5 826 GLU B N 1
ATOM 13706 C CA . GLU B 1 826 ? 3.578 24.688 -6.367 1 88.5 826 GLU B CA 1
ATOM 13707 C C . GLU B 1 826 ? 2.68 25.531 -5.461 1 88.5 826 GLU B C 1
ATOM 13709 O O . GLU B 1 826 ? 2.398 26.688 -5.758 1 88.5 826 GLU B O 1
ATOM 13714 N N . LEU B 1 827 ? 2.248 24.906 -4.422 1 91.75 827 LEU B N 1
ATOM 13715 C CA . LEU B 1 827 ? 1.431 25.656 -3.467 1 91.75 827 LEU B CA 1
ATOM 13716 C C . LEU B 1 827 ? 2.273 26.656 -2.703 1 91.75 827 LEU B C 1
ATOM 13718 O O . LEU B 1 827 ? 1.8 27.75 -2.381 1 91.75 827 LEU B O 1
ATOM 13722 N N . ALA B 1 828 ? 3.506 26.266 -2.369 1 92.25 828 ALA B N 1
ATOM 13723 C CA . ALA B 1 828 ? 4.414 27.219 -1.721 1 92.25 828 ALA B CA 1
ATOM 13724 C C . ALA B 1 828 ? 4.691 28.406 -2.623 1 92.25 828 ALA B C 1
ATOM 13726 O O . ALA B 1 828 ? 4.781 29.547 -2.146 1 92.25 828 ALA B O 1
ATOM 13727 N N . GLU B 1 829 ? 4.812 28.172 -3.859 1 88.69 829 GLU B N 1
ATOM 13728 C CA . GLU B 1 829 ? 5.016 29.25 -4.824 1 88.69 829 GLU B CA 1
ATOM 13729 C C . GLU B 1 829 ? 3.797 30.172 -4.898 1 88.69 829 GLU B C 1
ATOM 13731 O O . GLU B 1 829 ? 3.938 31.391 -5 1 88.69 829 GLU B O 1
ATOM 13736 N N . MET B 1 830 ? 2.678 29.578 -4.906 1 88.38 830 MET B N 1
ATOM 13737 C CA . MET B 1 830 ? 1.442 30.344 -4.941 1 88.38 830 MET B CA 1
ATOM 13738 C C . MET B 1 830 ? 1.343 31.266 -3.729 1 88.38 830 MET B C 1
ATOM 13740 O O . MET B 1 830 ? 0.974 32.438 -3.855 1 88.38 830 MET B O 1
ATOM 13744 N N . VAL B 1 831 ? 1.682 30.75 -2.576 1 90.25 831 VAL B N 1
ATOM 13745 C CA . VAL B 1 831 ? 1.627 31.531 -1.354 1 90.25 831 VAL B CA 1
ATOM 13746 C C . VAL B 1 831 ? 2.625 32.688 -1.441 1 90.25 831 VAL B C 1
ATOM 13748 O O . VAL B 1 831 ? 2.312 33.812 -1.057 1 90.25 831 VAL B O 1
ATOM 13751 N N . SER B 1 832 ? 3.781 32.375 -1.939 1 87.31 832 SER B N 1
ATOM 13752 C CA . SER B 1 832 ? 4.809 33.406 -2.078 1 87.31 832 SER B CA 1
ATOM 13753 C C . SER B 1 832 ? 4.359 34.531 -3.031 1 87.31 832 SER B C 1
ATOM 13755 O O . SER B 1 832 ? 4.551 35.688 -2.748 1 87.31 832 SER B O 1
ATOM 13757 N N . LYS B 1 833 ? 3.764 34.188 -4.078 1 82.88 833 LYS B N 1
ATOM 13758 C CA . LYS B 1 833 ? 3.336 35.156 -5.102 1 82.88 833 LYS B CA 1
ATOM 13759 C C . LYS B 1 833 ? 2.184 36 -4.598 1 82.88 833 LYS B C 1
ATOM 13761 O O . LYS B 1 833 ? 2.162 37.219 -4.828 1 82.88 833 LYS B O 1
ATOM 13766 N N . GLU B 1 834 ? 1.337 35.375 -3.893 1 84.25 834 GLU B N 1
ATOM 13767 C CA . GLU B 1 834 ? 0.109 36.062 -3.52 1 84.25 834 GLU B CA 1
ATOM 13768 C C . GLU B 1 834 ? 0.316 36.938 -2.27 1 84.25 834 GLU B C 1
ATOM 13770 O O . GLU B 1 834 ? -0.384 37.906 -2.066 1 84.25 834 GLU B O 1
ATOM 13775 N N . THR B 1 835 ? 1.159 36.625 -1.377 1 84.81 835 THR B N 1
ATOM 13776 C CA . THR B 1 835 ? 1.401 37.375 -0.165 1 84.81 835 THR B CA 1
ATOM 13777 C C . THR B 1 835 ? 2.48 38.438 -0.404 1 84.81 835 THR B C 1
ATOM 13779 O O . THR B 1 835 ? 2.609 39.375 0.371 1 84.81 835 THR B O 1
ATOM 13782 N N . MET B 1 836 ? 3.24 38.406 -1.34 1 73.69 836 MET B N 1
ATOM 13783 C CA . MET B 1 836 ? 4.344 39.312 -1.653 1 73.69 836 MET B CA 1
ATOM 13784 C C . MET B 1 836 ? 5.289 39.469 -0.466 1 73.69 836 MET B C 1
ATOM 13786 O O . MET B 1 836 ? 5.848 40.531 -0.23 1 73.69 836 MET B O 1
ATOM 13790 N N . SER B 1 837 ? 5.312 38.469 0.446 1 75.12 837 SER B N 1
ATOM 13791 C CA . SER B 1 837 ? 6.156 38.5 1.636 1 75.12 837 SER B CA 1
ATOM 13792 C C . SER B 1 837 ? 7.414 37.656 1.436 1 75.12 837 SER B C 1
ATOM 13794 O O . SER B 1 837 ? 8.148 37.375 2.391 1 75.12 837 SER B O 1
ATOM 13796 N N . GLY B 1 838 ? 7.75 37.312 0.178 1 77.94 838 GLY B N 1
ATOM 13797 C CA . GLY B 1 838 ? 8.914 36.469 -0.065 1 77.94 838 GLY B CA 1
ATOM 13798 C C . GLY B 1 838 ? 8.609 35 -0.028 1 77.94 838 GLY B C 1
ATOM 13799 O O . GLY B 1 838 ? 7.48 34.594 0.264 1 77.94 838 GLY B O 1
ATOM 13800 N N . PRO B 1 839 ? 9.648 34.188 -0.278 1 86.94 839 PRO B N 1
ATOM 13801 C CA . PRO B 1 839 ? 9.414 32.719 -0.31 1 86.94 839 PRO B CA 1
ATOM 13802 C C . PRO B 1 839 ? 9.141 32.156 1.074 1 86.94 839 PRO B C 1
ATOM 13804 O O . PRO B 1 839 ? 9.609 32.688 2.08 1 86.94 839 PRO B O 1
ATOM 13807 N N . VAL B 1 840 ? 8.328 31.109 1.085 1 91.62 840 VAL B N 1
ATOM 13808 C CA . VAL B 1 840 ? 8.039 30.406 2.326 1 91.62 840 VAL B CA 1
ATOM 13809 C C . VAL B 1 840 ? 9.25 29.578 2.742 1 91.62 840 VAL B C 1
ATOM 13811 O O . VAL B 1 840 ? 9.758 28.766 1.962 1 91.62 840 VAL B O 1
ATOM 13814 N N . SER B 1 841 ? 9.742 29.828 3.912 1 93.62 841 SER B N 1
ATOM 13815 C CA . SER B 1 841 ? 10.93 29.125 4.387 1 93.62 841 SER B CA 1
ATOM 13816 C C . SER B 1 841 ? 10.562 28.047 5.406 1 93.62 841 SER B C 1
ATOM 13818 O O . SER B 1 841 ? 9.469 28.078 5.977 1 93.62 841 SER B O 1
ATOM 13820 N N . VAL B 1 842 ? 11.461 27.078 5.574 1 96.12 842 VAL B N 1
ATOM 13821 C CA . VAL B 1 842 ? 11.281 26.031 6.57 1 96.12 842 VAL B CA 1
ATOM 13822 C C . VAL B 1 842 ? 11.234 26.641 7.965 1 96.12 842 VAL B C 1
ATOM 13824 O O . VAL B 1 842 ? 10.438 26.219 8.805 1 96.12 842 VAL B O 1
ATOM 13827 N N . GLN B 1 843 ? 12.016 27.656 8.203 1 93.5 843 GLN B N 1
ATOM 13828 C CA . GLN B 1 843 ? 12.078 28.312 9.5 1 93.5 843 GLN B CA 1
ATOM 13829 C C . GLN B 1 843 ? 10.75 28.969 9.852 1 93.5 843 GLN B C 1
ATOM 13831 O O . GLN B 1 843 ? 10.297 28.891 11 1 93.5 843 GLN B O 1
ATOM 13836 N N . GLN B 1 844 ? 10.164 29.531 8.852 1 91.94 844 GLN B N 1
ATOM 13837 C CA . GLN B 1 844 ? 8.867 30.172 9.086 1 91.94 844 GLN B CA 1
ATOM 13838 C C . GLN B 1 844 ? 7.809 29.141 9.461 1 91.94 844 GLN B C 1
ATOM 13840 O O . GLN B 1 844 ? 6.984 29.391 10.344 1 91.94 844 GLN B O 1
ATOM 13845 N N . THR B 1 845 ? 7.816 28.062 8.766 1 95.56 845 THR B N 1
ATOM 13846 C CA . THR B 1 845 ? 6.832 27.016 9.031 1 95.56 845 THR B CA 1
ATOM 13847 C C . THR B 1 845 ? 7.047 26.406 10.414 1 95.56 845 THR B C 1
ATOM 13849 O O . THR B 1 845 ? 6.086 26.172 11.148 1 95.56 845 THR B O 1
ATOM 13852 N N . VAL B 1 846 ? 8.273 26.156 10.773 1 96.44 846 VAL B N 1
ATOM 13853 C CA . VAL B 1 846 ? 8.594 25.547 12.062 1 96.44 846 VAL B CA 1
ATOM 13854 C C . VAL B 1 846 ? 8.258 26.516 13.188 1 96.44 846 VAL B C 1
ATOM 13856 O O . VAL B 1 846 ? 7.758 26.109 14.242 1 96.44 846 VAL B O 1
ATOM 13859 N N . ASP B 1 847 ? 8.539 27.75 12.969 1 92.56 847 ASP B N 1
ATOM 13860 C CA . ASP B 1 847 ? 8.219 28.766 13.961 1 92.56 847 ASP B CA 1
ATOM 13861 C C . ASP B 1 847 ? 6.715 28.844 14.219 1 92.56 847 ASP B C 1
ATOM 13863 O O . ASP B 1 847 ? 6.277 28.953 15.359 1 92.56 847 ASP B O 1
ATOM 13867 N N . LEU B 1 848 ? 6.055 28.844 13.156 1 93.31 848 LEU B N 1
ATOM 13868 C CA . LEU B 1 848 ? 4.602 28.891 13.297 1 93.31 848 LEU B CA 1
ATOM 13869 C C . LEU B 1 848 ? 4.086 27.656 14.031 1 93.31 848 LEU B C 1
ATOM 13871 O O . LEU B 1 848 ? 3.205 27.75 14.883 1 93.31 848 LEU B O 1
ATOM 13875 N N . LEU B 1 849 ? 4.57 26.484 13.688 1 96 849 LEU B N 1
ATOM 13876 C CA . LEU B 1 849 ? 4.16 25.25 14.352 1 96 849 LEU B CA 1
ATOM 13877 C C . LEU B 1 849 ? 4.531 25.281 15.836 1 96 849 LEU B C 1
ATOM 13879 O O . LEU B 1 849 ? 3.807 24.75 16.672 1 96 849 LEU B O 1
ATOM 13883 N N . SER B 1 850 ? 5.672 25.891 16.125 1 94.69 850 SER B N 1
ATOM 13884 C CA . SER B 1 850 ? 6.09 26.031 17.516 1 94.69 850 SER B CA 1
ATOM 13885 C C . SER B 1 850 ? 5.066 26.828 18.328 1 94.69 850 SER B C 1
ATOM 13887 O O . SER B 1 850 ? 4.766 26.484 19.469 1 94.69 850 SER B O 1
ATOM 13889 N N . HIS B 1 851 ? 4.5 27.828 17.703 1 90.38 851 HIS B N 1
ATOM 13890 C CA . HIS B 1 851 ? 3.521 28.672 18.375 1 90.38 851 HIS B CA 1
ATOM 13891 C C . HIS B 1 851 ? 2.201 27.922 18.578 1 90.38 851 HIS B C 1
ATOM 13893 O O . HIS B 1 851 ? 1.438 28.25 19.484 1 90.38 851 HIS B O 1
ATOM 13899 N N . ILE B 1 852 ? 1.979 26.984 17.766 1 90.31 852 ILE B N 1
ATOM 13900 C CA . ILE B 1 852 ? 0.705 26.281 17.797 1 90.31 852 ILE B CA 1
ATOM 13901 C C . ILE B 1 852 ? 0.734 25.203 18.891 1 90.31 852 ILE B C 1
ATOM 13903 O O . ILE B 1 852 ? -0.315 24.75 19.344 1 90.31 852 ILE B O 1
ATOM 13907 N N . LEU B 1 853 ? 1.911 24.859 19.359 1 93.25 853 LEU B N 1
ATOM 13908 C CA . LEU B 1 853 ? 2.002 23.875 20.422 1 93.25 853 LEU B CA 1
ATOM 13909 C C . LEU B 1 853 ? 1.389 24.406 21.719 1 93.25 853 LEU B C 1
ATOM 13911 O O . LEU B 1 853 ? 1.528 25.578 22.031 1 93.25 853 LEU B O 1
ATOM 13915 N N . GLU B 1 854 ? 0.748 23.531 22.453 1 89.88 854 GLU B N 1
ATOM 13916 C CA . GLU B 1 854 ? 0.078 23.922 23.688 1 89.88 854 GLU B CA 1
ATOM 13917 C C . GLU B 1 854 ? 0.971 23.672 24.906 1 89.88 854 GLU B C 1
ATOM 13919 O O . GLU B 1 854 ? 0.876 24.391 25.906 1 89.88 854 GLU B O 1
ATOM 13924 N N . ILE B 1 855 ? 1.849 22.734 24.797 1 92 855 ILE B N 1
ATOM 13925 C CA . ILE B 1 855 ? 2.689 22.344 25.938 1 92 855 ILE B CA 1
ATOM 13926 C C . ILE B 1 855 ? 3.982 23.156 25.906 1 92 855 ILE B C 1
ATOM 13928 O O . ILE B 1 855 ? 4.711 23.156 24.922 1 92 855 ILE B O 1
ATOM 13932 N N . LEU B 1 856 ? 4.277 23.781 26.984 1 91.06 856 LEU B N 1
ATOM 13933 C CA . LEU B 1 856 ? 5.426 24.688 27.062 1 91.06 856 LEU B CA 1
ATOM 13934 C C . LEU B 1 856 ? 6.73 23.891 27.016 1 91.06 856 LEU B C 1
ATOM 13936 O O . LEU B 1 856 ? 7.734 24.375 26.484 1 91.06 856 LEU B O 1
ATOM 13940 N N . GLU B 1 857 ? 6.73 22.672 27.531 1 92.12 857 GLU B N 1
ATOM 13941 C CA . GLU B 1 857 ? 7.941 21.859 27.641 1 92.12 857 GLU B CA 1
ATOM 13942 C C . GLU B 1 857 ? 8.289 21.203 26.312 1 92.12 857 GLU B C 1
ATOM 13944 O O . GLU B 1 857 ? 9.336 20.562 26.188 1 92.12 857 GLU B O 1
ATOM 13949 N N . CYS B 1 858 ? 7.441 21.375 25.359 1 94.69 858 CYS B N 1
ATOM 13950 C CA . CYS B 1 858 ? 7.691 20.812 24.031 1 94.69 858 CYS B CA 1
ATOM 13951 C C . CYS B 1 858 ? 8.039 21.906 23.031 1 94.69 858 CYS B C 1
ATOM 13953 O O . CYS B 1 858 ? 7.625 23.062 23.188 1 94.69 858 CYS B O 1
ATOM 13955 N N . ASP B 1 859 ? 8.797 21.594 22.031 1 95.44 859 ASP B N 1
ATOM 13956 C CA . ASP B 1 859 ? 9.07 22.516 20.938 1 95.44 859 ASP B CA 1
ATOM 13957 C C . ASP B 1 859 ? 9.219 21.766 19.625 1 95.44 859 ASP B C 1
ATOM 13959 O O . ASP B 1 859 ? 9.25 20.547 19.594 1 95.44 859 ASP B O 1
ATOM 13963 N N . VAL B 1 860 ? 9.234 22.578 18.547 1 97.38 860 VAL B N 1
ATOM 13964 C CA . VAL B 1 860 ? 9.266 22.016 17.203 1 97.38 860 VAL B CA 1
ATOM 13965 C C . VAL B 1 860 ? 10.617 22.297 16.547 1 97.38 860 VAL B C 1
ATOM 13967 O O . VAL B 1 860 ? 11.141 23.406 16.641 1 97.38 860 VAL B O 1
ATOM 13970 N N . PHE B 1 861 ? 11.172 21.297 16 1 97.75 861 PHE B N 1
ATOM 13971 C CA . PHE B 1 861 ? 12.375 21.375 15.188 1 97.75 861 PHE B CA 1
ATOM 13972 C C . PHE B 1 861 ? 12.133 20.812 13.789 1 97.75 861 PHE B C 1
ATOM 13974 O O . PHE B 1 861 ? 11.219 20 13.602 1 97.75 861 PHE B O 1
ATOM 13981 N N . GLY B 1 862 ? 12.852 21.312 12.836 1 97.31 862 GLY B N 1
ATOM 13982 C CA . GLY B 1 862 ? 12.57 20.781 11.508 1 97.31 862 GLY B CA 1
ATOM 13983 C C . GLY B 1 862 ? 13.617 21.156 10.484 1 97.31 862 GLY B C 1
ATOM 13984 O O . GLY B 1 862 ? 14.422 22.062 10.703 1 97.31 862 GLY B O 1
ATOM 13985 N N . PHE B 1 863 ? 13.656 20.438 9.422 1 97 863 PHE B N 1
ATOM 13986 C CA . PHE B 1 863 ? 14.531 20.672 8.281 1 97 863 PHE B CA 1
ATOM 13987 C C . PHE B 1 863 ? 13.945 20.062 7.008 1 97 863 PHE B C 1
ATOM 13989 O O . PHE B 1 863 ? 13.039 19.234 7.074 1 97 863 PHE B O 1
ATOM 13996 N N . LEU B 1 864 ? 14.383 20.547 5.926 1 96 864 LEU B N 1
ATOM 13997 C CA . LEU B 1 864 ? 13.914 20.078 4.629 1 96 864 LEU B CA 1
ATOM 13998 C C . LEU B 1 864 ? 14.609 18.766 4.242 1 96 864 LEU B C 1
ATOM 14000 O O . LEU B 1 864 ? 15.828 18.656 4.375 1 96 864 LEU B O 1
ATOM 14004 N N . GLY B 1 865 ? 13.836 17.828 3.785 1 91.88 865 GLY B N 1
ATOM 14005 C CA . GLY B 1 865 ? 14.406 16.578 3.299 1 91.88 865 GLY B CA 1
ATOM 14006 C C . GLY B 1 865 ? 15.227 16.75 2.031 1 91.88 865 GLY B C 1
ATOM 14007 O O . GLY B 1 865 ? 15.07 17.75 1.318 1 91.88 865 GLY B O 1
ATOM 14008 N N . VAL B 1 866 ? 16.047 15.773 1.707 1 90.56 866 VAL B N 1
ATOM 14009 C CA . VAL B 1 866 ? 16.953 15.867 0.566 1 90.56 866 VAL B CA 1
ATOM 14010 C C . VAL B 1 866 ? 16.156 15.711 -0.733 1 90.56 866 VAL B C 1
ATOM 14012 O O . VAL B 1 866 ? 16.578 16.219 -1.78 1 90.56 866 VAL B O 1
ATOM 14015 N N . ASP B 1 867 ? 15.086 15.039 -0.671 1 85 867 ASP B N 1
ATOM 14016 C CA . ASP B 1 867 ? 14.297 14.812 -1.882 1 85 867 ASP B CA 1
ATOM 14017 C C . ASP B 1 867 ? 13.328 15.961 -2.135 1 85 867 ASP B C 1
ATOM 14019 O O . ASP B 1 867 ? 12.602 15.969 -3.131 1 85 867 ASP B O 1
ATOM 14023 N N . GLN B 1 868 ? 13.273 16.984 -1.4 1 77.44 868 GLN B N 1
ATOM 14024 C CA . GLN B 1 868 ? 12.477 18.188 -1.542 1 77.44 868 GLN B CA 1
ATOM 14025 C C . GLN B 1 868 ? 10.984 17.859 -1.618 1 77.44 868 GLN B C 1
ATOM 14027 O O . GLN B 1 868 ? 10.227 18.562 -2.287 1 77.44 868 GLN B O 1
ATOM 14032 N N . SER B 1 869 ? 10.641 16.781 -1.062 1 86.19 869 SER B N 1
ATOM 14033 C CA . SER B 1 869 ? 9.227 16.406 -1.056 1 86.19 869 SER B CA 1
ATOM 14034 C C . SER B 1 869 ? 8.656 16.438 0.357 1 86.19 869 SER B C 1
ATOM 14036 O O . SER B 1 869 ? 7.434 16.484 0.536 1 86.19 869 SER B O 1
ATOM 14038 N N . GLU B 1 870 ? 9.562 16.484 1.271 1 92.62 870 GLU B N 1
ATOM 14039 C CA . GLU B 1 870 ? 9.078 16.391 2.645 1 92.62 870 GLU B CA 1
ATOM 14040 C C . GLU B 1 870 ? 9.836 17.344 3.566 1 92.62 870 GLU B C 1
ATOM 14042 O O . GLU B 1 870 ? 11.023 17.609 3.35 1 92.62 870 GLU B O 1
ATOM 14047 N N . VAL B 1 871 ? 9.195 17.859 4.488 1 96.44 871 VAL B N 1
ATOM 14048 C CA . VAL B 1 871 ? 9.797 18.578 5.609 1 96.44 871 VAL B CA 1
ATOM 14049 C C . VAL B 1 871 ? 9.766 17.703 6.859 1 96.44 871 VAL B C 1
ATOM 14051 O O . VAL B 1 871 ? 8.703 17.266 7.293 1 96.44 871 VAL B O 1
ATOM 14054 N N . VAL B 1 872 ? 10.922 17.484 7.383 1 96.12 872 VAL B N 1
ATOM 14055 C CA . VAL B 1 872 ? 11.016 16.656 8.578 1 96.12 872 VAL B CA 1
ATOM 14056 C C . VAL B 1 872 ? 10.828 17.516 9.828 1 96.12 872 VAL B C 1
ATOM 14058 O O . VAL B 1 872 ? 11.594 18.453 10.062 1 96.12 872 VAL B O 1
ATOM 14061 N N . ILE B 1 873 ? 9.82 17.188 10.562 1 97.88 873 ILE B N 1
ATOM 14062 C CA . ILE B 1 873 ? 9.516 17.922 11.789 1 97.88 873 ILE B CA 1
ATOM 14063 C C . ILE B 1 873 ? 9.742 17.016 13 1 97.88 873 ILE B C 1
ATOM 14065 O O . ILE B 1 873 ? 9.297 15.867 13.008 1 97.88 873 ILE B O 1
ATOM 14069 N N . LEU B 1 874 ? 10.477 17.516 13.961 1 97.81 874 LEU B N 1
ATOM 14070 C CA . LEU B 1 874 ? 10.734 16.812 15.203 1 97.81 874 LEU B CA 1
ATOM 14071 C C . LEU B 1 874 ? 10.164 17.562 16.391 1 97.81 874 LEU B C 1
ATOM 14073 O O . LEU B 1 874 ? 10.438 18.766 16.562 1 97.81 874 LEU B O 1
ATOM 14077 N N . ILE B 1 875 ? 9.344 16.938 17.109 1 97.75 875 ILE B N 1
ATOM 14078 C CA . ILE B 1 875 ? 8.789 17.516 18.328 1 97.75 875 ILE B CA 1
ATOM 14079 C C . ILE B 1 875 ? 9.359 16.797 19.547 1 97.75 875 ILE B C 1
ATOM 14081 O O . ILE B 1 875 ? 9.141 15.594 19.734 1 97.75 875 ILE B O 1
ATOM 14085 N N . LYS B 1 876 ? 10.07 17.484 20.375 1 96.06 876 LYS B N 1
ATOM 14086 C CA . LYS B 1 876 ? 10.742 16.875 21.516 1 96.06 876 LYS B CA 1
ATOM 14087 C C . LYS B 1 876 ? 10.703 17.781 22.734 1 96.06 876 LYS B C 1
ATOM 14089 O O . LYS B 1 876 ? 10.484 18.984 22.609 1 96.06 876 LYS B O 1
ATOM 14094 N N . PRO B 1 877 ? 10.891 17.203 23.922 1 94.5 877 PRO B N 1
ATOM 14095 C CA . PRO B 1 877 ? 10.984 18.031 25.125 1 94.5 877 PRO B CA 1
ATOM 14096 C C . PRO B 1 877 ? 12.258 18.875 25.156 1 94.5 877 PRO B C 1
ATOM 14098 O O . PRO B 1 877 ? 13.312 18.422 24.719 1 94.5 877 PRO B O 1
ATOM 14101 N N . ILE B 1 878 ? 12.156 20.062 25.656 1 90.56 878 ILE B N 1
ATOM 14102 C CA . ILE B 1 878 ? 13.281 21 25.656 1 90.56 878 ILE B CA 1
ATOM 14103 C C . ILE B 1 878 ? 13.82 21.172 27.078 1 90.56 878 ILE B C 1
ATOM 14105 O O . ILE B 1 878 ? 14.789 21.891 27.297 1 90.56 878 ILE B O 1
ATOM 14109 N N . THR B 1 879 ? 13.328 20.406 27.984 1 88.69 879 THR B N 1
ATOM 14110 C CA . THR B 1 879 ? 13.852 20.453 29.344 1 88.69 879 THR B CA 1
ATOM 14111 C C . THR B 1 879 ? 15.172 19.703 29.438 1 88.69 879 THR B C 1
ATOM 14113 O O . THR B 1 879 ? 15.414 18.766 28.703 1 88.69 879 THR B O 1
ATOM 14116 N N . PRO B 1 880 ? 16.078 20.156 30.266 1 84.69 880 PRO B N 1
ATOM 14117 C CA . PRO B 1 880 ? 17.391 19.516 30.391 1 84.69 880 PRO B CA 1
ATOM 14118 C C . PRO B 1 880 ? 17.297 18.047 30.781 1 84.69 880 PRO B C 1
ATOM 14120 O O . PRO B 1 880 ? 18.078 17.219 30.297 1 84.69 880 PRO B O 1
ATOM 14123 N N . GLN B 1 881 ? 16.406 17.766 31.672 1 88.81 881 GLN B N 1
ATOM 14124 C CA . GLN B 1 881 ? 16.156 16.391 32.062 1 88.81 881 GLN B CA 1
ATOM 14125 C C . GLN B 1 881 ? 14.688 16 31.828 1 88.81 881 GLN B C 1
ATOM 14127 O O . GLN B 1 881 ? 13.914 15.922 32.781 1 88.81 881 GLN B O 1
ATOM 14132 N N . PRO B 1 882 ? 14.484 15.609 30.641 1 92 882 PRO B N 1
ATOM 14133 C CA . PRO B 1 882 ? 13.086 15.32 30.312 1 92 882 PRO B CA 1
ATOM 14134 C C . PRO B 1 882 ? 12.57 14.031 30.953 1 92 882 PRO B C 1
ATOM 14136 O O . PRO B 1 882 ? 13.328 13.062 31.078 1 92 882 PRO B O 1
ATOM 14139 N N . SER B 1 883 ? 11.32 14.078 31.375 1 89.62 883 SER B N 1
ATOM 14140 C CA . SER B 1 883 ? 10.648 12.891 31.891 1 89.62 883 SER B CA 1
ATOM 14141 C C . SER B 1 883 ? 9.914 12.148 30.781 1 89.62 883 SER B C 1
ATOM 14143 O O . SER B 1 883 ? 9.703 12.695 29.688 1 89.62 883 SER B O 1
ATOM 14145 N N . MET B 1 884 ? 9.562 10.914 31.094 1 89.62 884 MET B N 1
ATOM 14146 C CA . MET B 1 884 ? 8.82 10.141 30.094 1 89.62 884 MET B CA 1
ATOM 14147 C C . MET B 1 884 ? 7.43 10.719 29.891 1 89.62 884 MET B C 1
ATOM 14149 O O . MET B 1 884 ? 6.863 10.609 28.797 1 89.62 884 MET B O 1
ATOM 14153 N N . LEU B 1 885 ? 6.922 11.352 30.875 1 87.94 885 LEU B N 1
ATOM 14154 C CA . LEU B 1 885 ? 5.629 12.016 30.719 1 87.94 885 LEU B CA 1
ATOM 14155 C C . LEU B 1 885 ? 5.711 13.148 29.703 1 87.94 885 LEU B C 1
ATOM 14157 O O . LEU B 1 885 ? 4.789 13.344 28.906 1 87.94 885 LEU B O 1
ATOM 14161 N N . GLN B 1 886 ? 6.793 13.883 29.797 1 92.5 886 GLN B N 1
ATOM 14162 C CA . GLN B 1 886 ? 6.977 14.969 28.828 1 92.5 886 GLN B CA 1
ATOM 14163 C C . GLN B 1 886 ? 7.121 14.43 27.406 1 92.5 886 GLN B C 1
ATOM 14165 O O . GLN B 1 886 ? 6.605 15.031 26.469 1 92.5 886 GLN B O 1
ATOM 14170 N N . VAL B 1 887 ? 7.789 13.32 27.328 1 94.38 887 VAL B N 1
ATOM 14171 C CA . VAL B 1 887 ? 7.938 12.695 26.016 1 94.38 887 VAL B CA 1
ATOM 14172 C C . VAL B 1 887 ? 6.57 12.289 25.469 1 94.38 887 VAL B C 1
ATOM 14174 O O . VAL B 1 887 ? 6.258 12.531 24.297 1 94.38 887 VAL B O 1
ATOM 14177 N N . GLN B 1 888 ? 5.773 11.703 26.328 1 91.31 888 GLN B N 1
ATOM 14178 C CA . GLN B 1 888 ? 4.438 11.281 25.922 1 91.31 888 GLN B CA 1
ATOM 14179 C C . GLN B 1 888 ? 3.574 12.484 25.547 1 91.31 888 GLN B C 1
ATOM 14181 O O . GLN B 1 888 ? 2.775 12.406 24.609 1 91.31 888 GLN B O 1
ATOM 14186 N N . ALA B 1 889 ? 3.715 13.531 26.281 1 91.69 889 ALA B N 1
ATOM 14187 C CA . ALA B 1 889 ? 2.969 14.75 25.969 1 91.69 889 ALA B CA 1
ATOM 14188 C C . ALA B 1 889 ? 3.35 15.297 24.594 1 91.69 889 ALA B C 1
ATOM 14190 O O . ALA B 1 889 ? 2.486 15.75 23.844 1 91.69 889 ALA B O 1
ATOM 14191 N N . CYS B 1 890 ? 4.605 15.32 24.312 1 95.5 890 CYS B N 1
ATOM 14192 C CA . CYS B 1 890 ? 5.074 15.805 23.016 1 95.5 890 CYS B CA 1
ATOM 14193 C C . CYS B 1 890 ? 4.594 14.898 21.891 1 95.5 890 CYS B C 1
ATOM 14195 O O . CYS B 1 890 ? 4.32 15.367 20.781 1 95.5 890 CYS B O 1
ATOM 14197 N N . ILE B 1 891 ? 4.508 13.609 22.188 1 94.44 891 ILE B N 1
ATOM 14198 C CA . ILE B 1 891 ? 3.977 12.672 21.203 1 94.44 891 ILE B CA 1
ATOM 14199 C C . ILE B 1 891 ? 2.514 13.008 20.906 1 94.44 891 ILE B C 1
ATOM 14201 O O . ILE B 1 891 ? 2.088 12.984 19.75 1 94.44 891 ILE B O 1
ATOM 14205 N N . ARG B 1 892 ? 1.77 13.312 21.922 1 91.75 892 ARG B N 1
ATOM 14206 C CA . ARG B 1 892 ? 0.366 13.664 21.734 1 91.75 892 ARG B CA 1
ATOM 14207 C C . ARG B 1 892 ? 0.226 14.945 20.906 1 91.75 892 ARG B C 1
ATOM 14209 O O . ARG B 1 892 ? -0.695 15.07 20.094 1 91.75 892 ARG B O 1
ATOM 14216 N N . GLU B 1 893 ? 1.108 15.891 21.109 1 93.38 893 GLU B N 1
ATOM 14217 C CA . GLU B 1 893 ? 1.116 17.109 20.297 1 93.38 893 GLU B CA 1
ATOM 14218 C C . GLU B 1 893 ? 1.382 16.781 18.828 1 93.38 893 GLU B C 1
ATOM 14220 O O . GLU B 1 893 ? 0.774 17.375 17.938 1 93.38 893 GLU B O 1
ATOM 14225 N N . ALA B 1 894 ? 2.309 15.891 18.641 1 95.62 894 ALA B N 1
ATOM 14226 C CA . ALA B 1 894 ? 2.635 15.5 17.266 1 95.62 894 ALA B CA 1
ATOM 14227 C C . ALA B 1 894 ? 1.446 14.82 16.594 1 95.62 894 ALA B C 1
ATOM 14229 O O . ALA B 1 894 ? 1.19 15.031 15.414 1 95.62 894 ALA B O 1
ATOM 14230 N N . GLU B 1 895 ? 0.773 13.984 17.359 1 91.81 895 GLU B N 1
ATOM 14231 C CA . GLU B 1 895 ? -0.414 13.312 16.828 1 91.81 895 GLU B CA 1
ATOM 14232 C C . GLU B 1 895 ? -1.492 14.32 16.453 1 91.81 895 GLU B C 1
ATOM 14234 O O . GLU B 1 895 ? -2.174 14.148 15.438 1 91.81 895 GLU B O 1
ATOM 14239 N N . ARG B 1 896 ? -1.636 15.25 17.234 1 90.75 896 ARG B N 1
ATOM 14240 C CA . ARG B 1 896 ? -2.598 16.312 16.938 1 90.75 896 ARG B CA 1
ATOM 14241 C C . ARG B 1 896 ? -2.246 17.016 15.633 1 90.75 896 ARG B C 1
ATOM 14243 O O . ARG B 1 896 ? -3.119 17.266 14.797 1 90.75 896 ARG B O 1
ATOM 14250 N N . ILE B 1 897 ? -1.004 17.375 15.43 1 93.69 897 ILE B N 1
ATOM 14251 C CA . ILE B 1 897 ? -0.567 18.078 14.219 1 93.69 897 ILE B CA 1
ATOM 14252 C C . ILE B 1 897 ? -0.748 17.172 13.008 1 93.69 897 ILE B C 1
ATOM 14254 O O . ILE B 1 897 ? -1.148 17.625 11.938 1 93.69 897 ILE B O 1
ATOM 14258 N N . GLU B 1 898 ? -0.397 15.898 13.203 1 93.44 898 GLU B N 1
ATOM 14259 C CA . GLU B 1 898 ? -0.618 14.938 12.133 1 93.44 898 GLU B CA 1
ATOM 14260 C C . GLU B 1 898 ? -2.07 14.961 11.664 1 93.44 898 GLU B C 1
ATOM 14262 O O . GLU B 1 898 ? -2.342 15.016 10.461 1 93.44 898 GLU B O 1
ATOM 14267 N N . TYR B 1 899 ? -2.959 14.93 12.57 1 89.81 899 TYR B N 1
ATOM 14268 C CA . TYR B 1 899 ? -4.387 14.93 12.273 1 89.81 899 TYR B CA 1
ATOM 14269 C C . TYR B 1 899 ? -4.797 16.203 11.555 1 89.81 899 TYR B C 1
ATOM 14271 O O . TYR B 1 899 ? -5.527 16.156 10.562 1 89.81 899 TYR B O 1
ATOM 14279 N N . LEU B 1 900 ? -4.355 17.25 12.047 1 92.62 900 LEU B N 1
ATOM 14280 C CA . LEU B 1 900 ? -4.75 18.547 11.484 1 92.62 900 LEU B CA 1
ATOM 14281 C C . LEU B 1 900 ? -4.242 18.688 10.055 1 92.62 900 LEU B C 1
ATOM 14283 O O . LEU B 1 900 ? -4.941 19.219 9.195 1 92.62 900 LEU B O 1
ATOM 14287 N N . VAL B 1 901 ? -3.074 18.219 9.789 1 94.12 901 VAL B N 1
ATOM 14288 C CA . VAL B 1 901 ? -2.514 18.328 8.445 1 94.12 901 VAL B CA 1
ATOM 14289 C C . VAL B 1 901 ? -3.244 17.375 7.508 1 94.12 901 VAL B C 1
ATOM 14291 O O . VAL B 1 901 ? -3.631 17.75 6.402 1 94.12 901 VAL B O 1
ATOM 14294 N N . GLN B 1 902 ? -3.449 16.188 7.949 1 88.69 902 GLN B N 1
ATOM 14295 C CA . GLN B 1 902 ? -4.004 15.148 7.098 1 88.69 902 GLN B CA 1
ATOM 14296 C C . GLN B 1 902 ? -5.453 15.445 6.73 1 88.69 902 GLN B C 1
ATOM 14298 O O . GLN B 1 902 ? -5.922 15.07 5.652 1 88.69 902 GLN B O 1
ATOM 14303 N N . THR B 1 903 ? -6.18 16.078 7.586 1 89.12 903 THR B N 1
ATOM 14304 C CA . THR B 1 903 ? -7.582 16.375 7.324 1 89.12 903 THR B CA 1
ATOM 14305 C C . THR B 1 903 ? -7.738 17.781 6.746 1 89.12 903 THR B C 1
ATOM 14307 O O . THR B 1 903 ? -8.859 18.266 6.562 1 89.12 903 THR B O 1
ATOM 14310 N N . ASP B 1 904 ? -6.637 18.406 6.477 1 91.31 904 ASP B N 1
ATOM 14311 C CA . ASP B 1 904 ? -6.699 19.781 5.984 1 91.31 904 ASP B CA 1
ATOM 14312 C C . ASP B 1 904 ? -7.602 20.641 6.867 1 91.31 904 ASP B C 1
ATOM 14314 O O . ASP B 1 904 ? -8.5 21.328 6.371 1 91.31 904 ASP B O 1
ATOM 14318 N N . SER B 1 905 ? -7.371 20.547 8.164 1 91.88 905 SER B N 1
ATOM 14319 C CA . SER B 1 905 ? -8.172 21.297 9.125 1 91.88 905 SER B CA 1
ATOM 14320 C C . SER B 1 905 ? -7.906 22.797 9.039 1 91.88 905 SER B C 1
ATOM 14322 O O . SER B 1 905 ? -6.754 23.219 8.906 1 91.88 905 SER B O 1
ATOM 14324 N N . PRO B 1 906 ? -8.961 23.594 9.156 1 93.25 906 PRO B N 1
ATOM 14325 C CA . PRO B 1 906 ? -8.766 25.047 9.102 1 93.25 906 PRO B CA 1
ATOM 14326 C C . PRO B 1 906 ? -8 25.578 10.32 1 93.25 906 PRO B C 1
ATOM 14328 O O . PRO B 1 906 ? -7.461 26.688 10.273 1 93.25 906 PRO B O 1
ATOM 14331 N N . LEU B 1 907 ? -7.988 24.828 11.375 1 92.56 907 LEU B N 1
ATOM 14332 C CA . LEU B 1 907 ? -7.27 25.266 12.57 1 92.56 907 LEU B CA 1
ATOM 14333 C C . LEU B 1 907 ? -5.781 25.422 12.281 1 92.56 907 LEU B C 1
ATOM 14335 O O . LEU B 1 907 ? -5.102 26.219 12.945 1 92.56 907 LEU B O 1
ATOM 14339 N N . LEU B 1 908 ? -5.312 24.719 11.344 1 93.56 908 LEU B N 1
ATOM 14340 C CA . LEU B 1 908 ? -3.908 24.812 10.953 1 93.56 908 LEU B CA 1
ATOM 14341 C C . LEU B 1 908 ? -3.77 25.406 9.555 1 93.56 908 LEU B C 1
ATOM 14343 O O . LEU B 1 908 ? -2.914 26.266 9.32 1 93.56 908 LEU B O 1
ATOM 14347 N N . LYS B 1 909 ? -4.68 25.062 8.734 1 91.25 909 LYS B N 1
ATOM 14348 C CA . LYS B 1 909 ? -4.543 25.375 7.32 1 91.25 909 LYS B CA 1
ATOM 14349 C C . LYS B 1 909 ? -5.055 26.781 7.023 1 91.25 909 LYS B C 1
ATOM 14351 O O . LYS B 1 909 ? -4.875 27.297 5.918 1 91.25 909 LYS B O 1
ATOM 14356 N N . ALA B 1 910 ? -5.613 27.359 8 1 91.62 910 ALA B N 1
ATOM 14357 C CA . ALA B 1 910 ? -5.949 28.766 7.836 1 91.62 910 ALA B CA 1
ATOM 14358 C C . ALA B 1 910 ? -4.691 29.625 7.699 1 91.62 910 ALA B C 1
ATOM 14360 O O . ALA B 1 910 ? -4.707 30.672 7.043 1 91.62 910 ALA B O 1
ATOM 14361 N N . TYR B 1 911 ? -3.646 29.188 8.367 1 94 911 TYR B N 1
ATOM 14362 C CA . TYR B 1 911 ? -2.369 29.875 8.203 1 94 911 TYR B CA 1
ATOM 14363 C C . TYR B 1 911 ? -1.793 29.625 6.812 1 94 911 TYR B C 1
ATOM 14365 O O . TYR B 1 911 ? -1.446 28.5 6.469 1 94 911 TYR B O 1
ATOM 14373 N N . THR B 1 912 ? -1.651 30.656 6.066 1 94.31 912 THR B N 1
ATOM 14374 C CA . THR B 1 912 ? -1.248 30.547 4.668 1 94.31 912 THR B CA 1
ATOM 14375 C C . THR B 1 912 ? 0.122 29.891 4.547 1 94.31 912 THR B C 1
ATOM 14377 O O . THR B 1 912 ? 0.386 29.172 3.582 1 94.31 912 THR B O 1
ATOM 14380 N N . THR B 1 913 ? 0.98 30.094 5.512 1 93.44 913 THR B N 1
ATOM 14381 C CA . THR B 1 913 ? 2.334 29.562 5.492 1 93.44 913 THR B CA 1
ATOM 14382 C C . THR B 1 913 ? 2.307 28.031 5.523 1 93.44 913 THR B C 1
ATOM 14384 O O . THR B 1 913 ? 3.236 27.375 5.043 1 93.44 913 THR B O 1
ATOM 14387 N N . LEU B 1 914 ? 1.24 27.406 6.043 1 95.94 914 LEU B N 1
ATOM 14388 C CA . LEU B 1 914 ? 1.172 25.953 6.195 1 95.94 914 LEU B CA 1
ATOM 14389 C C . LEU B 1 914 ? 0.285 25.344 5.117 1 95.94 914 LEU B C 1
ATOM 14391 O O . LEU B 1 914 ? 0.051 24.141 5.117 1 95.94 914 LEU B O 1
ATOM 14395 N N . THR B 1 915 ? -0.17 26.094 4.125 1 93.38 915 THR B N 1
ATOM 14396 C CA . THR B 1 915 ? -1.04 25.641 3.047 1 93.38 915 THR B CA 1
ATOM 14397 C C . THR B 1 915 ? -0.353 24.562 2.213 1 93.38 915 THR B C 1
ATOM 14399 O O . THR B 1 915 ? -1.001 23.625 1.748 1 93.38 915 THR B O 1
ATOM 14402 N N . PRO B 1 916 ? 0.964 24.625 2.078 1 95.12 916 PRO B N 1
ATOM 14403 C CA . PRO B 1 916 ? 1.607 23.641 1.221 1 95.12 916 PRO B CA 1
ATOM 14404 C C . PRO B 1 916 ? 1.645 22.25 1.854 1 95.12 916 PRO B C 1
ATOM 14406 O O . PRO B 1 916 ? 1.928 21.266 1.171 1 95.12 916 PRO B O 1
ATOM 14409 N N . PHE B 1 917 ? 1.457 22.125 3.154 1 96.69 917 PHE B N 1
ATOM 14410 C CA . PHE B 1 917 ? 1.524 20.844 3.85 1 96.69 917 PHE B CA 1
ATOM 14411 C C . PHE B 1 917 ? 0.302 19.984 3.529 1 96.69 917 PHE B C 1
ATOM 14413 O O . PHE B 1 917 ? -0.834 20.438 3.686 1 96.69 917 PHE B O 1
ATOM 14420 N N . LEU B 1 918 ? 0.521 18.766 3.117 1 96.06 918 LEU B N 1
ATOM 14421 C CA . LEU B 1 918 ? -0.59 17.938 2.672 1 96.06 918 LEU B CA 1
ATOM 14422 C C . LEU B 1 918 ? -0.748 16.719 3.574 1 96.06 918 LEU B C 1
ATOM 14424 O O . LEU B 1 918 ? -1.865 16.359 3.957 1 96.06 918 LEU B O 1
ATOM 14428 N N . LEU B 1 919 ? 0.338 16.016 3.816 1 94.69 919 LEU B N 1
ATOM 14429 C CA . LEU B 1 919 ? 0.353 14.82 4.66 1 94.69 919 LEU B CA 1
ATOM 14430 C C . LEU B 1 919 ? 1.466 14.906 5.699 1 94.69 919 LEU B C 1
ATOM 14432 O O . LEU B 1 919 ? 2.475 15.578 5.48 1 94.69 919 LEU B O 1
ATOM 14436 N N . ALA B 1 920 ? 1.201 14.242 6.797 1 95.25 920 ALA B N 1
ATOM 14437 C CA . ALA B 1 920 ? 2.225 14.242 7.84 1 95.25 920 ALA B CA 1
ATOM 14438 C C . ALA B 1 920 ? 2.311 12.891 8.531 1 95.25 920 ALA B C 1
ATOM 14440 O O . ALA B 1 920 ? 2.072 12.781 9.734 1 95.25 920 ALA B O 1
ATOM 14441 N N . PRO B 1 921 ? 2.834 11.875 7.816 1 91.38 921 PRO B N 1
ATOM 14442 C CA . PRO B 1 921 ? 3.014 10.602 8.508 1 91.38 921 PRO B CA 1
ATOM 14443 C C . PRO B 1 921 ? 3.939 10.711 9.719 1 91.38 921 PRO B C 1
ATOM 14445 O O . PRO B 1 921 ? 4.941 11.422 9.672 1 91.38 921 PRO B O 1
ATOM 14448 N N . MET B 1 922 ? 3.582 10.008 10.82 1 93.25 922 MET B N 1
ATOM 14449 C CA . MET B 1 922 ? 4.305 10.188 12.078 1 93.25 922 MET B CA 1
ATOM 14450 C C . MET B 1 922 ? 4.988 8.891 12.5 1 93.25 922 MET B C 1
ATOM 14452 O O . MET B 1 922 ? 4.488 7.797 12.219 1 93.25 922 MET B O 1
ATOM 14456 N N . ARG B 1 923 ? 6.137 8.93 13.086 1 91.12 923 ARG B N 1
ATOM 14457 C CA . ARG B 1 923 ? 6.859 7.895 13.812 1 91.12 923 ARG B CA 1
ATOM 14458 C C . ARG B 1 923 ? 7.156 8.328 15.25 1 91.12 923 ARG B C 1
ATOM 14460 O O . ARG B 1 923 ? 7.684 9.422 15.469 1 91.12 923 ARG B O 1
ATOM 14467 N N . ALA B 1 924 ? 6.746 7.559 16.203 1 92.5 924 ALA B N 1
ATOM 14468 C CA . ALA B 1 924 ? 6.91 7.922 17.609 1 92.5 924 ALA B CA 1
ATOM 14469 C C . ALA B 1 924 ? 7.918 7.008 18.297 1 92.5 924 ALA B C 1
ATOM 14471 O O . ALA B 1 924 ? 8.07 5.844 17.922 1 92.5 924 ALA B O 1
ATOM 14472 N N . PRO B 1 925 ? 8.664 7.602 19.219 1 91.75 925 PRO B N 1
ATOM 14473 C CA . PRO B 1 925 ? 9.531 6.75 20.031 1 91.75 925 PRO B CA 1
ATOM 14474 C C . PRO B 1 925 ? 8.75 5.824 20.969 1 91.75 925 PRO B C 1
ATOM 14476 O O . PRO B 1 925 ? 7.594 6.109 21.297 1 91.75 925 PRO B O 1
ATOM 14479 N N . SER B 1 926 ? 9.312 4.703 21.297 1 87.56 926 SER B N 1
ATOM 14480 C CA . SER B 1 926 ? 8.648 3.758 22.188 1 87.56 926 SER B CA 1
ATOM 14481 C C . SER B 1 926 ? 9.367 3.678 23.531 1 87.56 926 SER B C 1
ATOM 14483 O O . SER B 1 926 ? 10.422 4.285 23.719 1 87.56 926 SER B O 1
ATOM 14485 N N . THR B 1 927 ? 8.648 3.15 24.5 1 84.62 927 THR B N 1
ATOM 14486 C CA . THR B 1 927 ? 9.211 3.018 25.844 1 84.62 927 THR B CA 1
ATOM 14487 C C . THR B 1 927 ? 9.969 1.696 25.969 1 84.62 927 THR B C 1
ATOM 14489 O O . THR B 1 927 ? 9.477 0.649 25.547 1 84.62 927 THR B O 1
ATOM 14492 N N . LEU B 1 928 ? 11.188 1.754 26.297 1 77.31 928 LEU B N 1
ATOM 14493 C CA . LEU B 1 928 ? 11.953 0.554 26.594 1 77.31 928 LEU B CA 1
ATOM 14494 C C . LEU B 1 928 ? 11.5 -0.06 27.922 1 77.31 928 LEU B C 1
ATOM 14496 O O . LEU B 1 928 ? 11.102 0.658 28.844 1 77.31 928 LEU B O 1
ATOM 14500 N N . PRO B 1 929 ? 11.242 -1.429 27.828 1 65.5 929 PRO B N 1
ATOM 14501 C CA . PRO B 1 929 ? 10.867 -2.033 29.109 1 65.5 929 PRO B CA 1
ATOM 14502 C C . PRO B 1 929 ? 11.859 -1.726 30.219 1 65.5 929 PRO B C 1
ATOM 14504 O O . PRO B 1 929 ? 13.055 -1.562 29.969 1 65.5 929 PRO B O 1
ATOM 14507 N N . ALA B 1 930 ? 11.375 -1.28 31.406 1 54.38 930 ALA B N 1
ATOM 14508 C CA . ALA B 1 930 ? 12.219 -1.023 32.562 1 54.38 930 ALA B CA 1
ATOM 14509 C C . ALA B 1 930 ? 13.156 -2.197 32.844 1 54.38 930 ALA B C 1
ATOM 14511 O O . ALA B 1 930 ? 12.734 -3.355 32.812 1 54.38 930 ALA B O 1
ATOM 14512 N N . SER B 1 931 ? 14.352 -2.107 32.469 1 47.28 931 SER B N 1
ATOM 14513 C CA . SER B 1 931 ? 15.211 -3.146 33 1 47.28 931 SER B CA 1
ATOM 14514 C C . SER B 1 931 ? 14.789 -3.512 34.438 1 47.28 931 SER B C 1
ATOM 14516 O O . SER B 1 931 ? 14.727 -2.646 35.312 1 47.28 931 SER B O 1
ATOM 14518 N N . GLY B 1 932 ? 13.844 -4.281 34.562 1 38.12 932 GLY B N 1
ATOM 14519 C CA . GLY B 1 932 ? 13.578 -4.746 35.906 1 38.12 932 GLY B CA 1
ATOM 14520 C C . GLY B 1 932 ? 14.82 -4.809 36.781 1 38.12 932 GLY B C 1
ATOM 14521 O O . GLY B 1 932 ? 15.797 -5.477 36.438 1 38.12 932 GLY B O 1
ATOM 14522 N N . VAL B 1 933 ? 15.156 -3.781 37.438 1 40.12 933 VAL B N 1
ATOM 14523 C CA . VAL B 1 933 ? 15.945 -4.109 38.594 1 40.12 933 VAL B CA 1
ATOM 14524 C C . VAL B 1 933 ? 15.445 -5.41 39.219 1 40.12 933 VAL B C 1
ATOM 14526 O O . VAL B 1 933 ? 14.297 -5.488 39.656 1 40.12 933 VAL B O 1
ATOM 14529 N N . THR B 1 934 ? 15.836 -6.484 38.688 1 39.34 934 THR B N 1
ATOM 14530 C CA . THR B 1 934 ? 15.672 -7.645 39.562 1 39.34 934 THR B CA 1
ATOM 14531 C C . THR B 1 934 ? 15.875 -7.258 41.031 1 39.34 934 THR B C 1
ATOM 14533 O O . THR B 1 934 ? 16.969 -6.891 41.438 1 39.34 934 THR B O 1
ATOM 14536 N N . THR B 1 935 ? 14.914 -6.543 41.531 1 41.47 935 THR B N 1
ATOM 14537 C CA . THR B 1 935 ? 15.055 -6.531 42.969 1 41.47 935 THR B CA 1
ATOM 14538 C C . THR B 1 935 ? 15.617 -7.859 43.469 1 41.47 935 THR B C 1
ATOM 14540 O O . THR B 1 935 ? 15.062 -8.922 43.188 1 41.47 935 THR B O 1
ATOM 14543 N N . PRO B 1 936 ? 16.875 -7.824 43.719 1 40.22 936 PRO B N 1
ATOM 14544 C CA . PRO B 1 936 ? 17.328 -9.094 44.312 1 40.22 936 PRO B CA 1
ATOM 14545 C C . PRO B 1 936 ? 16.328 -9.672 45.312 1 40.22 936 PRO B C 1
ATOM 14547 O O . PRO B 1 936 ? 15.812 -8.945 46.156 1 40.22 936 PRO B O 1
ATOM 14550 N N . SER B 1 937 ? 15.539 -10.539 44.844 1 42.28 937 SER B N 1
ATOM 14551 C CA . SER B 1 937 ? 14.742 -11.258 45.844 1 42.28 937 SER B CA 1
ATOM 14552 C C . SER B 1 937 ? 15.5 -11.406 47.156 1 42.28 937 SER B C 1
ATOM 14554 O O . SER B 1 937 ? 16.656 -11.82 47.156 1 42.28 937 SER B O 1
ATOM 14556 N N . PRO B 1 938 ? 15.117 -10.594 48.031 1 42.5 938 PRO B N 1
ATOM 14557 C CA . PRO B 1 938 ? 15.844 -10.852 49.281 1 42.5 938 PRO B CA 1
ATOM 14558 C C . PRO B 1 938 ? 16.109 -12.336 49.5 1 42.5 938 PRO B C 1
ATOM 14560 O O . PRO B 1 938 ? 15.219 -13.164 49.312 1 42.5 938 PRO B O 1
ATOM 14563 N N . SER B 1 939 ? 17.281 -12.766 49.156 1 41.84 939 SER B N 1
ATOM 14564 C CA . SER B 1 939 ? 17.688 -14.125 49.5 1 41.84 939 SER B CA 1
ATOM 14565 C C . SER B 1 939 ? 17.062 -14.594 50.812 1 41.84 939 SER B C 1
ATOM 14567 O O . SER B 1 939 ? 17.141 -13.891 51.812 1 41.84 939 SER B O 1
ATOM 14569 N N . LEU B 1 940 ? 16.016 -15.352 50.656 1 45 940 LEU B N 1
ATOM 14570 C CA . LEU B 1 940 ? 15.469 -16.141 51.781 1 45 940 LEU B CA 1
ATOM 14571 C C . LEU B 1 940 ? 16.578 -16.562 52.719 1 45 940 LEU B C 1
ATOM 14573 O O . LEU B 1 940 ? 16.312 -17.25 53.719 1 45 940 LEU B O 1
ATOM 14577 N N . THR B 1 941 ? 17.844 -16.25 52.25 1 45.16 941 THR B N 1
ATOM 14578 C CA . THR B 1 941 ? 18.891 -16.688 53.156 1 45.16 941 THR B CA 1
ATOM 14579 C C . THR B 1 941 ? 18.812 -15.898 54.469 1 45.16 941 THR B C 1
ATOM 14581 O O . THR B 1 941 ? 19.219 -16.391 55.531 1 45.16 941 THR B O 1
ATOM 14584 N N . LEU B 1 942 ? 18.266 -14.672 54.281 1 46.88 942 LEU B N 1
ATOM 14585 C CA . LEU B 1 942 ? 18.297 -13.953 55.531 1 46.88 942 LEU B CA 1
ATOM 14586 C C . LEU B 1 942 ? 17.188 -14.438 56.469 1 46.88 942 LEU B C 1
ATOM 14588 O O . LEU B 1 942 ? 17.312 -14.352 57.688 1 46.88 942 LEU B O 1
ATOM 14592 N N . LEU B 1 943 ? 16.109 -14.977 55.812 1 46.75 943 LEU B N 1
ATOM 14593 C CA . LEU B 1 943 ? 15.094 -15.5 56.719 1 46.75 943 LEU B CA 1
ATOM 14594 C C . LEU B 1 943 ? 15.578 -16.781 57.406 1 46.75 943 LEU B C 1
ATOM 14596 O O . LEU B 1 943 ? 15.266 -17.031 58.562 1 46.75 943 LEU B O 1
ATOM 14600 N N . SER B 1 944 ? 16.469 -17.547 56.688 1 47.59 944 SER B N 1
ATOM 14601 C CA . SER B 1 944 ? 16.969 -18.734 57.375 1 47.59 944 SER B CA 1
ATOM 14602 C C . SER B 1 944 ? 17.938 -18.375 58.5 1 47.59 944 SER B C 1
ATOM 14604 O O . SER B 1 944 ? 17.984 -19.062 59.5 1 47.59 944 SER B O 1
ATOM 14606 N N . VAL B 1 945 ? 18.594 -17.234 58.281 1 49.25 945 VAL B N 1
ATOM 14607 C CA . VAL B 1 945 ? 19.5 -16.844 59.344 1 49.25 945 VAL B CA 1
ATOM 14608 C C . VAL B 1 945 ? 18.703 -16.297 60.531 1 49.25 945 VAL B C 1
ATOM 14610 O O . VAL B 1 945 ? 19.047 -16.547 61.688 1 49.25 945 VAL B O 1
ATOM 14613 N N . LEU B 1 946 ? 17.547 -15.719 60.25 1 50.22 946 LEU B N 1
ATOM 14614 C CA . LEU B 1 946 ? 16.781 -15.195 61.375 1 50.22 946 LEU B CA 1
ATOM 14615 C C . LEU B 1 946 ? 16.109 -16.328 62.156 1 50.22 946 LEU B C 1
ATOM 14617 O O . LEU B 1 946 ? 16.031 -16.281 63.375 1 50.22 946 LEU B O 1
ATOM 14621 N N . ILE B 1 947 ? 15.781 -17.406 61.406 1 50.94 947 ILE B N 1
ATOM 14622 C CA . ILE B 1 947 ? 15.211 -18.531 62.125 1 50.94 947 ILE B CA 1
ATOM 14623 C C . ILE B 1 947 ? 16.312 -19.25 62.906 1 50.94 947 ILE B C 1
ATOM 14625 O O . ILE B 1 947 ? 16.094 -19.672 64.062 1 50.94 947 ILE B O 1
ATOM 14629 N N . PHE B 1 948 ? 17.562 -19.203 62.375 1 52.09 948 PHE B N 1
ATOM 14630 C CA . PHE B 1 948 ? 18.641 -19.844 63.094 1 52.09 948 PHE B CA 1
ATOM 14631 C C . PHE B 1 948 ? 19.047 -19.031 64.312 1 52.09 948 PHE B C 1
ATOM 14633 O O . PHE B 1 948 ? 19.344 -19.594 65.375 1 52.09 948 PHE B O 1
ATOM 14640 N N . VAL B 1 949 ? 18.938 -17.75 64.188 1 52.12 949 VAL B N 1
ATOM 14641 C CA . VAL B 1 949 ? 19.344 -16.953 65.375 1 52.12 949 VAL B CA 1
ATOM 14642 C C . VAL B 1 949 ? 18.266 -17.031 66.438 1 52.12 949 VAL B C 1
ATOM 14644 O O . VAL B 1 949 ? 18.594 -17.109 67.625 1 52.12 949 VAL B O 1
ATOM 14647 N N . THR B 1 950 ? 17 -17.141 66 1 52.38 950 THR B N 1
ATOM 14648 C CA . THR B 1 950 ? 16.016 -17.266 67.062 1 52.38 950 THR B CA 1
ATOM 14649 C C . THR B 1 950 ? 16.109 -18.625 67.75 1 52.38 950 THR B C 1
ATOM 14651 O O . THR B 1 950 ? 15.852 -18.75 68.938 1 52.38 950 THR B O 1
ATOM 14654 N N . PHE B 1 951 ? 16.531 -19.641 67 1 50.06 951 PHE B N 1
ATOM 14655 C CA . PHE B 1 951 ? 16.688 -20.938 67.688 1 50.06 951 PHE B CA 1
ATOM 14656 C C . PHE B 1 951 ? 17.891 -20.953 68.625 1 50.06 951 PHE B C 1
ATOM 14658 O O . PHE B 1 951 ? 17.859 -21.578 69.688 1 50.06 951 PHE B O 1
ATOM 14665 N N . LEU B 1 952 ? 18.969 -20.172 68.25 1 48.69 952 LEU B N 1
ATOM 14666 C CA . LEU B 1 952 ? 20.109 -20.141 69.188 1 48.69 952 LEU B CA 1
ATOM 14667 C C . LEU B 1 952 ? 19.781 -19.344 70.438 1 48.69 952 LEU B C 1
ATOM 14669 O O . LEU B 1 952 ? 20.234 -19.688 71.5 1 48.69 952 LEU B O 1
ATOM 14673 N N . THR B 1 953 ? 19.031 -18.266 70.312 1 49.78 953 THR B N 1
ATOM 14674 C CA . THR B 1 953 ? 18.812 -17.469 71.5 1 49.78 953 THR B CA 1
ATOM 14675 C C . THR B 1 953 ? 17.859 -18.188 72.438 1 49.78 953 THR B C 1
ATOM 14677 O O . THR B 1 953 ? 17.891 -17.922 73.688 1 49.78 953 THR B O 1
ATOM 14680 N N . LYS B 1 954 ? 16.922 -18.922 72.062 1 44.12 954 LYS B N 1
ATOM 14681 C CA . LYS B 1 954 ? 16.062 -19.578 73 1 44.12 954 LYS B CA 1
ATOM 14682 C C . LYS B 1 954 ? 16.828 -20.625 73.812 1 44.12 954 LYS B C 1
ATOM 14684 O O . LYS B 1 954 ? 16.391 -21.062 74.875 1 44.12 954 LYS B O 1
ATOM 14689 N N . ARG B 1 955 ? 17.906 -21.219 73.25 1 40.78 955 ARG B N 1
ATOM 14690 C CA . ARG B 1 955 ? 18.625 -22.219 74 1 40.78 955 ARG B CA 1
ATOM 14691 C C . ARG B 1 955 ? 19.359 -21.578 75.188 1 40.78 955 ARG B C 1
ATOM 14693 O O . ARG B 1 955 ? 19.641 -22.25 76.188 1 40.78 955 ARG B O 1
ATOM 14700 N N . THR B 1 956 ? 19.797 -20.359 75.062 1 42.97 956 THR B N 1
ATOM 14701 C CA . THR B 1 956 ? 20.578 -19.875 76.188 1 42.97 956 THR B CA 1
ATOM 14702 C C . THR B 1 956 ? 19.656 -19.484 77.312 1 42.97 956 THR B C 1
ATOM 14704 O O . THR B 1 956 ? 20.125 -19.25 78.438 1 42.97 956 THR B O 1
ATOM 14707 N N . LEU B 1 957 ? 18.406 -19.156 77.188 1 41.22 957 LEU B N 1
ATOM 14708 C CA . LEU B 1 957 ? 17.688 -18.719 78.375 1 41.22 957 LEU B CA 1
ATOM 14709 C C . LEU B 1 957 ? 17.375 -19.891 79.312 1 41.22 957 LEU B C 1
ATOM 14711 O O . LEU B 1 957 ? 16.984 -19.703 80.438 1 41.22 957 LEU B O 1
ATOM 14715 N N . ASN B 1 958 ? 17.266 -21.125 78.812 1 36.22 958 ASN B N 1
ATOM 14716 C CA . ASN B 1 958 ? 16.844 -22.094 79.812 1 36.22 958 ASN B CA 1
ATOM 14717 C C . ASN B 1 958 ? 18 -22.484 80.75 1 36.22 958 ASN B C 1
ATOM 14719 O O . ASN B 1 958 ? 17.875 -23.375 81.562 1 36.22 958 ASN B O 1
ATOM 14723 N N . SER B 1 959 ? 19.266 -22.203 80.375 1 35.59 959 SER B N 1
ATOM 14724 C CA . SER B 1 959 ? 20.234 -22.672 81.375 1 35.59 959 SER B CA 1
ATOM 14725 C C . SER B 1 959 ? 20.266 -21.734 82.625 1 35.59 959 SER B C 1
ATOM 14727 O O . SER B 1 959 ? 20.938 -22.016 83.562 1 35.59 959 SER B O 1
ATOM 14729 N N . SER B 1 960 ? 19.734 -20.469 82.625 1 27.25 960 SER B N 1
ATOM 14730 C CA . SER B 1 960 ? 19.703 -19.984 84 1 27.25 960 SER B CA 1
ATOM 14731 C C . SER B 1 960 ? 18.453 -20.453 84.688 1 27.25 960 SER B C 1
ATOM 14733 O O . SER B 1 960 ? 17.359 -20.453 84.125 1 27.25 960 SER B O 1
#

pLDDT: mean 77.91, std 16.24, range [24.5, 97.88]

Foldseek 3Di:
DVVPVVPPPPCPDPPPQAQQPLLVVQPDPLLSVLSRPQGQDDQLLVNLVSVLVSPLRPFQPRVSSVVSCCVRHVSNVQCVQAQLQSLLVQFDDPQLSVQSNVDSDPVSSCVRDPCVRRVSSVVLSVLSVLLCVLLVPPWDSQLSSSSSSCSSNVPDLVSNLSSNVRHTPCSPSSSVSCVCVVVVVCLVQLQVLLLLLVFQPDPVLSVLSNVCSLPPRDPVVSQVSSCVGVNHQDCVDPSNVSSVDDPPPPPPPFFFAFQQLLVLLVQAPDPVLSVLSNCCRTRNVSHSVVVNCVPAVPLPDPNVVRGQLSVVLNLCQQFNWDFAADDQDQLQQRHLRRLWIWRARDNVLSVQLVVLLVVCQVVCQHDDPVPRFRWARCVVQVVLLSSLVSSCVRRVTAALQRGGQAAALVQQLVRCVRIGDQVPDVPGDDSNVVSCSRHVDNPVRGYDHSVSSSDHDPLPDDPPPPNDSVFWDFPCVPNPDDPQWHKFADFQQDPPPPDDDRIDIAGWAHSGSSGPDTGGAFFKFKGFDPPPPPCPVPFWTWIWIFGHHHRHTDDIGTFDTWGFDWAFDPDPPPTDIGTALDWDDDQPKIWGQGSHDIAIDFFQRDPVDDDQQALRGPLRDGWFAFWKAFQQLAIDRDDSLCCRQVVGDPVGIGGDHSVVDDPCPVPPQDDQWDKDFAGFGFLACPPFGNDGIDTHGDPDDDDLPQAWWFAFPVLDIHRDPNVCVVVPTHTQATAHRGPPWFQCFWFAFPSGAIHNTCRRCVRLQTHTQATHHRGTWFHQDFPDLATCTDPTDEDDEPPNQWQFGAHGRGHYTYQWKKWWWFFDNVLQVSLCVNVVPHGQTPSNLQVVLQRVFRINQKGKGWYADSNSGTIMITIAGPDPHDDVVRSSSSNSSLSSVQNCQSSVRSSRCRRSSCVRTSGIDIDHIDGHDPPPPVPVPPPCVVVVVVVVVVVVVVVVVVVD/DVVPVVPPPPCPDPPPQAQQPLLVVQPDPLLSVLSSPQGQDDQLLVNLVSVLVSPLRPFQPRVSSVVSCCVRHVNNVQCVQALLQSLLVQFPDPQLSVQSNPDSDPVSSCVRDPCVRRVSSVVLSVLSVLLCVLLVPPWDSQLSSSSSSCSSNVPDLVSNLSSNVRHTPCSPSSSVSCVCVVPPVPLVQLQVLLLLLVFQPDPQLSVLSLVCSLPPRDPVVSQVSSCVGVNHQDCVDPSNVSSVPPPPPPPPPFFFAFQQLLVLLVQAPDPVLSVLSNCCRTRNVSHSVVVNCVPAVPLPDPNVVRGQLSVVLNLCQQFNWDFAADDQDQLQQRHLRRLWIWRARDNVLSVQLVVLLVVCQVPCQHDDPVPRFRWARCVPQVVLLSSLVSSCVRRVTAALQRGGQAAALVQQLVRCVRIGPQVPDVPRDDSNVVSCSRHVDNPVRGYDYSVSSSDHDPLPDDPPPPNDSVFWDFPCVPNPDDPQWHKFADFQQDPPPPDDDRIDIAGWAHSGSSGPDTGGAFFKFKGFDPPPPPCPVPFWTWIWIFGHHHRHTDDIGTFDTWGFDWAFDPDPPPTDIGTALDWDDDQPKIWGQGSHDIAIDFFQRDPPDDDPQALRGPLRDGWFAFWKAFQQLAIDRDDSLCCRQVVGDPVGIGGDHSVVDDLCPVPPQDDQWDKDFAGFGFLACPPDGNDGIDTHGDPDDDDLPQAWWFAFPVLDIHRDPNVCVVVPTHTQATAHRGPPWFQCFWFAFPSRAIHNTCRRCVRLQTHTQATHHRGTWFHQHQPDLATCTDPTDEDDEPPNQWQFGAHGRGHYTYQWKKWWWFFDNVLQVSLCVNSVPHGQTPSNVQVVLQRVFRINQKGKGWYADSNSGTIMITIAGPDPHDDVVRSSSSNSSLSSVQNCQSSVRSSRCRRSSCVRTSGIDIDHIDGHPPPPPVPVPPPCVVVVVVVVVVVVVVVVVVVD

Nearest PDB structures (foldseek):
  8d3d-assembly1_A  TM=1.557E-01  e=1.527E-01  Homo sapiens
  3h2u-assembly2_C  TM=2.200E-01  e=6.162E+00  Homo sapiens
  8d3d-assembly1_A  TM=1.281E-01  e=1.176E-01  Homo sapiens
  3h2u-assembly2_C  TM=2.003E-01  e=2.999E+00  Homo sapiens

Organism: Magallana gigas (NCBI:txid29159)

Secondary structure (DSSP, 8-state):
-TTGGGGGGG----------GGGGG--SHHHHHHHHT--SSS-HHHHHHHHHHHHHHS-TT-HHHHHHHHHH-HHHHHHHH-TTGGGGGG-SSHHHHHHHHH-SSHHHHHTTS-TTT-HHHHHHHHHHHHHHHHH-SS--HHHHHHHHHHHHTT--HHHHHHHHHHH-S-HHHHHHHHHHHHH------GGGGHHHHTT-S-HHHHHHHHHHHHH---HHHHHHHHHHHH----TTSTTGGGGTS---SS------S-HHHHHHGGG-SSHHHHHHHHHHHTT-HHHHHHHHIIIII-TTSHHHHHTHHHHHHHHHHHS--EE-----SSSGGGSS-TTSEES--SHHHHHHHHHHHHHHHHH---S-TTS---BS-TTTS-HHHHHHHHHHHHH-EE-SS--SS-B-HHHHHHHHHHHB-TTT-SS---HHHHHHHH-----TTT-B-GGGGSS--TTTS-SSS---GGG---TTSS--SPTTEEEEE--S----SS---SEEEEEEEESSTT-S-EEETT-EEEEE-----S---TTEEEEEEEEE-SSSEEEEEEEEEEE-PPEEET-TTT-EEE-TT-EEEETTEEEEEETTEEEE--B----S---TTB-SBTT--B-----EEETTSPEESSHHIIIIIT---GGGEEES-GGGS-TTTT-TT-TTEEEEE----BS--SSS----EEEEESSSPP-TT----EEETTS-EESSHHHHHHTT--EEEESSPPSSS--SS-EEETTS-EESSHHHHHHTT--EEEESS------SSTT-S----TTPPPPPPSSTTEE-B--TT-SS-BSSEEEEEEE-HHHHHHHHHHH-S-PPBHHHHHHHHHHH---TTEEEEEEE-TTSSEEEEEEEE-SSS--HHHHHHHHHHHHHHHHHHHTT-HHHHTBGGGTTEEE--EE--EEPP----------THHHHHHHHHHHHHHHHHTT-/-GGGGGGGGG----------GGGGG--SHHHHHHHHT--SSS-HHHHHHHHHHHHHHS-TT-HHHHHHHHHH-HHHHHHHH-TTGGGGGG-SSHHHHHHHHH-SSHHHHHTTS-TTT-HHHHHHHHHHHHHHHHH-SS--HHHHHHHHHHHHTT--HHHHHHHHHHH-S-HHHHHHHHHHHHH------GGGGHHHHTT-S-HHHHHHHHHHHHH---HHHHHHHHHHHH----TTSTTGGGGTS----S------S-HHHHHHGGG-SSHHHHHHHHHHHTT-HHHHHHHHIIIII-TTSHHHHHTHHHHHHHHHHHS--EE-----SSSGGGSS-TTSEES--SHHHHHHHHHHHHHHHHH---S-TTS---BS-TTTS-HHHHHHHHHHHHH-EE-SS--SS-B-HHHHHHHHHHHB-TTT-SS---HHHHHHHH-----TTT-B-GGGGSS--TTTS-SSS---GGG---TTSS--SPTTEEEEE--S----SS---SEEEEEEEESSTT-S-EEETT-EEEEE-----S---TTEEEEEEEEE-SSSEEEEEEEEEEE-PPEEET-TTT-EEE-TT-EEEETTEEEEEETTEEEE--B----S---TTB-SBTT--B-----EEETTSPEESSHHIIIIIT---GGGEEES-GGGS-TTTT-TT-TTEEEEE----BS--SSS----EEEEESSSPP-TT----EEETTS-EESSHHHHHHTTPPEEEESSPPSSS--SS-EEETTS-EESSHHHHHHTT--EEEESS------SSTT-S----TTPPPPPPSSTTEE-B--TT-SS-BSSEEEEEEE-HHHHHHHHHHH-S-PPBHHHHHHHHHHH---TTEEEEEEE-TTSSEEEEEEEE-SSS--HHHHHHHHHHHHHHHHHHHTT-HHHHTBGGGTTEEE--EE--EEPP----------THHHHHHHHHHHHHHHHHTT-

Sequence (1920 aa):
MIVYILLSLGLISHVNCKAPICCSSVRNEECRTACQTLTTEGGQREQMEQLLEASKSCGSDQTEFWQCVNQSIQVVSSLAAWSGRPCCDLAKNRVCELACREAKSQREISESCRESLETSLYECVKKQGDGEICCGGGQNFNCHITCMGTFLANYNRKSQRHVLRAHCRSPSTIMQCVVSHVDNFQVIKLIDHLPCCYKIENQRCRDTCVRTLSTMTDQYKIAGELENICGPILPQLPPWSCFLTQPLNKKTEEIIMDYTRLQCCSKASNDRCRTLCTRTYSSDWTRQYSEFQSSCQDLTLPVSRMEAPMLTCIMDAYEPCKLGCNDLEFCTNFNNRPTSLFRSCSKQSDSAARKEFQNWLLTKRPLSPQLQIPVKDINTCEPEMWKAIACAMQIKPCGRKPASFVICREDCEYLLNKCLNTSALHPPQSVGQLCKLLSPDDSARSCISIKQFTESSPFKSSPFSGYTNSEITTPCSPNPCEAGEVCWNNHRKCHHSDYCPQYVCHRACSMGIDSSMAVPRHVYVRLPNTSVSGSQSETCVQQQICRCGNKKLDNCRSIPCTAQSKCHLGGAQGGISKNHGEHFRIDCNFCICYSGELVCTKGRCPSGDGDSALTGLSCDCPRTYSPVCGDNGKTYPNDCLAKRCGGLRQDQIRRGACKSNDPCRDNPCGNNFRCLPKPQVCLNIAQESCLQYECVPRGVKCNPHYHDPVCDTDAHEHTNACLLLQKDKKLAYRGHCQISCSMSSPVCGHDGETYSSECEALAAHVTVDYPGPCRVVGYFSGNVSGSECPGVICPPVLPKRCKPILPPGACCPVCAAELRVLYKPELAEMVSKETMSGPVSVQQTVDLLSHILEILECDVFGFLGVDQSEVVILIKPITPQPSMLQVQACIREAERIEYLVQTDSPLLKAYTTLTPFLLAPMRAPSTLPASGVTTPSPSLTLLSVLIFVTFLTKRTLNSSMIVYILLSLGLISHVNCKAPICCSSVRNEECRTACQTLTTEGGQREQMEQLLEASKSCGSDQTEFWQCVNQSIQVVSSLAAWSGRPCCDLAKNRVCELACREAKSQREISESCRESLETSLYECVKKQGDGEICCGGGQNFNCHITCMGTFLANYNRKSQRHVLRAHCRSPSTIMQCVVSHVDNFQVIKLIDHLPCCYKIENQRCRDTCVRTLSTMTDQYKIAGELENICGPILPQLPPWSCFLTQPLNKKTEEIIMDYTRLQCCSKASNDRCRTLCTRTYSSDWTRQYSEFQSSCQDLTLPVSRMEAPMLTCIMDAYEPCKLGCNDLEFCTNFNNRPTSLFRSCSKQSDSAARKEFQNWLLTKRPLSPQLQIPVKDINTCEPEMWKAIACAMQIKPCGRKPASFVICREDCEYLLNKCLNTSALHPPQSVGQLCKLLSPDDSARSCISIKQFTESSPFKSSPFSGYTNSEITTPCSPNPCEAGEVCWNNHRKCHHSDYCPQYVCHRACSMGIDSSMAVPRHVYVRLPNTSVSGSQSETCVQQQICRCGNKKLDNCRSIPCTAQSKCHLGGAQGGISKNHGEHFRIDCNFCICYSGELVCTKGRCPSGDGDSALTGLSCDCPRTYSPVCGDNGKTYPNDCLAKRCGGLRQDQIRRGACKSNDPCRDNPCGNNFRCLPKPQVCLNIAQESCLQYECVPRGVKCNPHYHDPVCDTDAHEHTNACLLLQKDKKLAYRGHCQISCSMSSPVCGHDGETYSSECEALAAHVTVDYPGPCRVVGYFSGNVSGSECPGVICPPVLPKRCKPILPPGACCPVCAAELRVLYKPELAEMVSKETMSGPVSVQQTVDLLSHILEILECDVFGFLGVDQSEVVILIKPITPQPSMLQVQACIREAERIEYLVQTDSPLLKAYTTLTPFLLAPMRAPSTLPASGVTTPSPSLTLLSVLIFVTFLTKRTLNSS

Solvent-accessible surface area (backbone atoms only — not comparable to full-atom values): 102275 Å² total; per-residue (Å²): 126,79,74,64,67,74,67,66,78,67,74,72,77,72,82,68,78,60,36,54,81,56,31,77,71,28,80,53,63,69,42,21,55,38,39,47,67,35,50,71,75,80,55,41,45,59,42,41,42,45,49,53,57,35,42,74,70,37,57,71,81,47,55,59,50,54,52,33,44,62,72,59,34,59,51,55,50,34,40,69,68,20,61,41,37,50,32,30,78,54,39,82,47,68,70,39,24,54,43,30,67,70,32,73,47,72,71,58,30,54,76,74,30,60,57,87,80,31,48,64,24,47,53,44,27,48,45,26,49,51,29,45,67,43,36,55,71,92,55,54,70,65,25,32,52,52,48,40,34,34,51,65,53,65,52,52,69,66,56,38,48,56,56,31,56,61,44,30,94,61,36,63,58,38,50,46,37,48,46,44,62,64,59,56,72,56,61,80,42,57,41,75,36,41,69,30,24,73,59,39,84,51,63,70,34,22,49,46,37,45,46,31,31,43,72,40,82,52,66,67,60,33,50,49,54,39,30,72,69,60,38,85,82,47,55,88,40,88,42,42,27,53,61,68,60,75,83,75,84,62,82,72,66,81,60,41,34,15,41,50,45,34,50,24,26,76,52,38,71,46,70,67,52,23,52,32,39,39,35,24,24,33,75,41,34,53,74,28,38,62,50,31,40,66,68,42,58,34,75,88,37,74,60,21,64,65,29,42,65,18,54,45,42,34,46,39,47,64,38,45,71,36,70,32,30,72,87,43,80,73,46,46,32,55,22,51,32,67,75,41,32,25,36,34,76,45,72,64,30,31,52,49,16,49,51,49,44,52,47,26,68,71,69,38,44,51,74,56,86,85,51,72,48,41,40,44,62,47,86,77,46,60,41,54,55,54,47,30,47,33,32,40,72,40,28,33,60,42,48,75,51,62,50,70,85,27,56,26,47,69,57,42,42,56,49,41,70,70,28,48,28,70,88,68,38,83,72,82,69,57,56,69,58,52,30,42,68,64,20,56,55,59,16,74,72,39,29,46,68,57,72,68,43,55,37,69,33,86,55,60,68,54,85,80,53,79,62,56,77,82,69,66,47,46,72,51,67,66,67,77,45,57,93,58,35,37,58,31,50,46,59,71,58,53,60,56,80,88,78,52,66,62,54,46,70,33,59,20,15,58,47,28,78,73,38,74,48,64,41,46,53,75,38,51,32,44,36,64,43,78,77,73,67,63,81,58,49,93,50,42,51,46,32,24,38,27,28,22,48,89,62,36,74,37,80,68,42,81,49,82,58,48,44,58,34,57,19,46,32,17,42,96,72,74,37,54,74,40,50,47,64,41,67,50,30,51,64,73,22,52,31,34,19,54,51,31,32,40,49,62,55,70,60,45,52,80,52,62,49,63,52,85,64,32,27,42,42,66,58,67,31,71,57,54,55,52,36,20,16,36,58,27,42,42,38,27,49,20,65,55,41,33,34,62,34,40,66,45,53,76,90,39,49,41,87,37,43,42,82,77,49,66,70,44,76,80,46,81,54,46,88,66,24,45,58,41,78,40,83,50,35,34,67,39,68,60,97,61,76,54,64,40,54,44,68,39,69,59,93,58,84,65,65,81,84,49,80,50,37,24,13,29,75,85,70,45,69,29,53,20,65,54,56,33,51,73,68,71,53,54,82,58,40,65,27,45,31,61,72,98,53,53,72,80,48,40,20,10,30,48,61,61,44,61,29,70,12,48,31,44,30,52,41,62,26,32,54,76,28,37,81,33,66,60,63,73,46,27,44,47,43,77,83,63,90,72,55,84,39,84,93,65,70,61,72,84,58,64,37,79,53,49,37,50,34,58,54,60,36,25,53,28,58,40,54,30,25,35,28,49,25,32,44,44,50,70,49,34,45,50,47,20,66,71,62,69,75,50,70,48,32,54,57,58,45,35,51,53,53,38,41,66,45,63,47,57,50,32,44,45,25,47,38,72,41,65,54,67,40,32,37,39,34,34,28,26,52,72,51,95,77,43,49,71,64,46,47,51,38,24,39,51,52,48,44,50,51,27,43,36,34,46,65,63,29,48,90,52,39,23,36,41,81,46,55,27,50,50,37,28,58,70,50,70,52,48,76,47,77,72,73,68,69,68,64,69,65,75,60,65,60,57,56,53,50,50,53,50,51,52,56,55,55,59,60,60,59,70,75,107,123,78,76,60,68,72,67,65,77,69,70,69,76,72,82,67,79,58,33,53,81,55,33,78,69,30,82,53,63,69,41,22,57,38,37,46,67,35,51,69,74,80,56,41,45,58,42,40,43,45,48,55,58,34,44,74,71,37,57,70,81,46,53,59,51,54,51,33,44,63,72,58,35,60,52,54,50,34,41,70,69,20,61,41,38,49,32,31,78,55,39,83,47,68,69,39,23,52,43,31,66,68,34,73,46,74,70,57,29,54,77,74,29,61,57,87,81,31,49,63,23,48,53,42,27,50,43,26,48,51,28,45,66,43,37,55,73,90,54,55,70,66,23,32,52,53,46,40,35,35,51,65,54,65,54,52,70,65,56,36,48,56,55,29,57,63,44,29,94,62,36,64,60,37,49,46,36,49,45,45,66,68,59,56,75,58,64,80,43,59,42,75,38,43,68,29,24,72,58,38,84,51,63,70,34,21,50,47,37,44,46,30,31,44,74,40,83,51,66,66,59,32,50,48,55,37,30,72,70,62,38,83,82,48,55,89,41,89,41,40,28,52,61,68,60,74,80,73,84,64,84,72,67,83,61,39,34,15,42,51,43,32,51,23,24,74,51,37,72,47,70,66,52,22,52,32,39,40,34,22,26,32,74,42,33,55,75,26,39,60,51,32,41,67,69,42,59,34,73,88,38,74,61,21,64,66,28,41,66,18,54,46,41,33,46,38,46,64,41,47,72,35,70,32,30,73,87,41,78,72,44,46,33,55,22,52,32,67,76,41,33,24,36,34,75,46,70,63,28,30,52,50,17,50,51,51,44,53,47,26,70,71,68,38,44,51,76,54,86,84,51,72,49,40,39,45,62,47,86,76,47,61,41,55,56,54,49,29,48,32,31,40,71,41,26,33,60,42,47,76,52,64,47,69,85,27,58,27,48,69,58,43,42,54,48,40,70,72,26,48,28,70,87,67,37,83,73,82,69,56,58,69,58,52,30,43,68,64,19,57,57,58,13,74,71,37,30,45,66,56,71,70,41,54,37,68,34,86,54,59,68,56,85,79,53,78,62,55,75,80,69,67,47,45,73,50,67,68,66,77,44,57,91,58,36,37,57,31,50,48,61,72,60,53,62,55,81,89,77,51,64,63,54,46,71,33,58,20,15,58,47,28,78,72,38,73,48,62,43,46,53,76,39,51,32,44,34,64,44,78,78,73,67,62,82,57,50,92,50,41,53,45,32,24,38,27,30,21,49,89,61,36,75,37,81,68,41,79,48,82,59,48,44,58,35,57,18,45,32,18,43,94,72,74,37,56,73,38,50,47,64,41,64,52,29,51,65,74,24,52,31,34,20,54,51,30,32,41,49,61,56,70,58,46,52,83,51,58,50,61,53,85,63,32,28,42,41,67,57,65,31,69,58,55,55,51,37,20,16,36,59,27,42,42,37,28,50,20,64,53,41,33,34,61,35,40,64,44,54,74,91,40,48,42,86,38,42,41,82,77,50,66,70,45,76,80,46,80,54,45,88,64,25,44,60,41,78,40,83,51,35,33,65,39,68,61,96,62,76,53,63,40,54,44,65,39,69,59,93,58,86,65,64,83,84,49,81,50,37,23,12,28,76,85,70,47,68,28,52,20,65,54,55,33,52,72,66,71,53,54,82,58,39,64,27,44,32,59,73,96,52,53,73,82,47,39,20,11,29,49,60,61,42,59,29,69,12,48,31,45,30,51,40,61,26,32,55,76,30,38,80,34,67,62,65,74,45,25,45,46,43,76,82,63,89,71,54,85,40,83,93,64,70,58,71,85,57,65,37,79,54,50,37,50,36,59,54,61,36,24,53,29,57,41,54,30,26,35,30,48,24,31,44,44,49,68,48,34,46,50,46,20,66,71,63,70,75,50,70,50,31,54,59,57,43,35,51,52,52,37,40,68,44,62,48,54,50,34,43,45,25,44,39,73,42,65,55,68,41,32,38,39,33,35,28,28,52,72,51,94,77,43,50,70,67,45,47,50,39,24,38,49,52,48,44,50,50,27,44,35,34,48,65,63,28,48,91,53,40,24,36,41,81,45,54,27,51,49,38,29,60,72,50,70,50,47,76,48,76,72,75,67,71,69,63,71,65,77,59,64,60,57,56,52,48,51,53,50,50,55,56,53,56,60,60,60,59,69,75,107